Protein 8PRU (pdb70)

Organism: Thermus thermophilus (strain ATCC BAA-163 / DSM 7039 / HB27) (NCBI:txid262724)

Foldseek 3Di:
DDWFFLVNADLVLFQVWEEEEEDQDPVSVLLQLLLVVLPHHYEYADDPPDPSQVVCVVSVHHYDHQQVSQLRGLEYEYDDPLLCPLVCCVPRNQVRHDQLGEYEYQALLCVVLVSDDHDLRYWYKYWHWPVTAIEIETPHDNPVCSPSSRRSSCVSSPRRHNIYHYDYNLVRHLVVQLCCCQPDPNVLVVLLVVQLVVQVVVPHDSLVSCVVRPVCVCVQVVQCVVPNPVRSLVPDDVVVNVCCVPCVCVSPPDPVSVVVSVVVSCCSNVSNVVVVVNVCVVVPNPVVVVVVVVVCPPVNNVSVVVVVVVD/DDWFFLVNADLVLFQVWEEEEEDQDPVSVLLQVLLVVLPHHYEYADDPPDPSQVVCVVVVHHYDHQQVSQLRGLEYEYDDPLLVPLVCCVPRNQVRHDQLGEYEYQALLCVVLVSDDHDLRYWYKYWHWPCGAIEIETPHDNPVCSPSSRRSSCVSSPRRHNIYHYDYNLVRHLVVQLCCCQPDPNVLVVLLVVQLVVCVVVPHDSLVSCVVRPVCVVVQVVQCVVPNPVRSLVPDDPVVNVCCVPCVCVSPPDPVSVVVSVVVSVCSNVSNVVVVVNVCVVVPNVVVVVVVVVVCPDVNNVSVVVVVVVD/DDWFFLVNADLVLFQVWEEEEEDQDPVSVLLQVLLVVLPHHYEYADDPPDPSQVVCVVVVGHYDHQQVSQLRGLEYEYDDPLLCPLVCCVPRNQVRHDQLGEYEYQALLCPVLVSDDHDLRYWYKYWHWPCGAIEIETPHDNPVCSPSSRRSSCVSSPRRHNIYHYDYNLVRHLVVQLCCCQPDPNVLVVLLVVQLCVCVVVPHDSLVSCVVRPVCVVVQVVQCVVPNPVRSLVPDDVVVNVCCVPCVCVSPPDPVSVVVSVVVSCCSNVSNVVVVVNVCVVVPNVVVVVVVVVVCPPVNNVSVVVVVVVD/DDWFFLVNADLVLFQVWEEEEEDQDPVSVLLQVLLVVLPHHYEYADDPPDPSQVVCVVVVGHYDHQQVSQLRGLEYEYDDPLLCPLVCCVPRNQVRHDQLGEYEYQALLCPVLVSDPHDLRYWYKYWHWPCTAIEIETPHDNPVCSPSSRRSSCVSSPRRHNIYHYDYNLVRHLVVQLCCCQPDPNVLVVLLVVQLVVCVVVPHDSLVSCVVRPVCVCVQVVQCVVPNPVRSLVPDDVVVNVCCVPCVCVSPPDPVSVVVSVVVSCCSNVSVVVVVVNVCVVVPNVVVVVVVVVVCPPVNNVSVVVVVVVD/DDWFFLVNADLVLFQVWEEEEEDQDPCSVLLQVLLVVLPHHYEYADDPPDPSQVVCVVVVHHYDHQQVSQLRGLEYEYDDDLLCPLVCCVPRNQVRHDFLGEYEYQALLCVVLVSDDHDLRYWYKYWHWPCTAIEIETPHDNPVCSPSSRRSSCVSSPRRHNIYHYDYNLVRHLVVQLCCCQPDPNVLVVLLVVQLVVQVVVPHDSLVSCVVRPVCVCVQVVQCVVPNPVRSLVPDDVVVNVCCVPCVCVSPPDPVSVVVSVVVSVCSNVSNVVVVVNVCVVVPNVVVVVVVVVVCPPVNVVSVVVVVVVD/DDWFFLVNADLVLFQVWEEEEEDQDPCSVLLQVLLVVLPHHYEYADDPPDPSQVVCVVVVHHYDHQQVSQLRGLEYEYDDPLLCPLVCCVPRNQVRHDQLGEYEYQALLCPVLVSDDHDLRYWYKYWHWPCTAIEIETPHDNPVCSPSSRRSSCVSSPRRHNIYHYDYNLVRHLVVQLCCCQPDPNVLVVLLVVQLVVQVVVPHDSLVSCVVRPVCVVVQVVQCVVPNPVRSLVPDDVVVNVCCVPCVCVSPPDPVSVVVSVVVSCCSNVSNVVVVVNVCVVVPNVVVVVVVVVVCPPVNNVSVVVVVVVD

Secondary structure (DSSP, 8-state):
--EE-GGG--THHHHTSEEEEE--SHHHHHHHHHHHHTT-EEEEE--TT-HHHHHHHHTT-EEE-HHHHHHT-SEEEE-S-HHHHHHHIIIIITTTS-TT-EEEES--HHHHTTSS---TTSEEEEEEE----EEEEEEE-SSS-HHHHHHHHHHHTT-STT-EEE--HHHHHHHHHHHIIIIITHHHHHHHHHHHHHHHHTT--HHHHHIIIIITHHHHHHHHHHHHHHHHHHHS-HHHHHHHHHHHHHHS-HHHHHHHHHHHHHHHHTSHHHHHHHHHHHTT-HHHHHHHHHHHTSHHHHHHHHHHHH-/--EE-GGG--THHHHTSEEEEE--SHHHHHHHHHHHHTT-EEEEE--TT-HHHHHHHHTT-EEE-HHHHHHT-SEEEE-S-HHHHHHHIIIIITTTSPTT-EEEES--HHHHTTSS---TTSEEEEEEE----EEEEEEE-SSS-HHHHHHHHHHHTT-STT-EEE--HHHHHHHHHHHIIIIITHHHHHHHHHHHHHHHHTT--HHHHHIIIIITHHHHHHHHHHHHHHHHHHHS-HHHHHHHHHHHHHHS-HHHHHHHHHHHHHHHHTSHHHHHHHHHHHTT-HHHHHHHHHHHTSHHHHHHHHHHHH-/--EE-GGG--THHHHTSEEEEE--SHHHHHHHHHHHHTT-EEEEE--TT-HHHHHHHHTT-EEE-HHHHHHT-SEEEE-S-HHHHHHHIIIIITTTSPTT-EEEES--HHHHTTSS---TTSEEEEEEE----EEEEEEE-SSS-HHHHHHHHHHHTT-STT-EEE--HHHHHHHHHHHIIIIITHHHHHHHHHHHHHHHHTT--HHHHHIIIIITHHHHHHHHHHHHHHHHHHHS-HHHHHHHHHHHHHHS-HHHHHHHHHHHHHHHHTSHHHHHHHHHHHTT-HHHHHHHHHHHTSHHHHHHHHHHHH-/--EE-GGG--THHHHTSEEEEE--SHHHHHHHHHHHHTT-EEEEE--TT-HHHHHHHHTT--EE-HHHHHHT-SEEEE-S-HHHHHHHIIIIITTTS-TT-EEEES--HHHHTTSS---TTSEEEEEEE----EEEEEEE-SSS-HHHHHHHHHHHTT-STT-EEE--HHHHHHHHHHHIIIIITHHHHHHHHHHHHHHHHTT--HHHHHIIIIITHHHHHHHHHHHHHHHHHHHS-HHHHHHHHHHHHHHS-HHHHHHHHHHHHHHHHTSHHHHHHHHHHTTT-HHHHHHHHHHHTSHHHHHHHHHHHH-/--EE-GGG--THHHHTSEEEEE--SHHHHHHHHHHHHTT-EEEEE--TT-HHHHHHHHTT-EEE-HHHHHHT-SEEEE-S-HHHHHHHIIIIITTTSPTT-EEEES--HHHHTTS----TTSEEEEEEE----EEEEEEE-SSS-HHHHHHHHHHHTT-STT-EEE--HHHHHHHHHHHIIIIITHHHHHHHHHHHHHHHHTT--HHHHHIIIIITHHHHHHHHHHHHHHHHHHHS-HHHHHHHHHHHHHHS-HHHHHHHHHHHHHHHHTSHHHHHHHHHHHTT-HHHHHHHHHHHTSHHHHHHHHHHHH-/--EE-GGG--THHHHTSEEEEE--SHHHHHHHHHHHHTT-EEEEE--TT-HHHHHHHHTT-EEE-HHHHHHT-SEEEE-S-HHHHHHHIIIIITTTSPTT-EEEES--HHHHTTS----TTSEEEEEEE----EEEEEEE-SSS-HHHHHHHHHHHTT-STT-EEE--HHHHHHHHHHHIIIIITHHHHHHHHHHHHHHHHTT--HHHHHIIIIITHHHHHHHHHHHHHHHHHHHS-HHHHHHHHHHHHHHS-HHHHHHHHHHHHHHHHTSHHHHHHHHHHHTT-HHHHHHHHHHHTSHHHHHHHHHHHH-

Sequence (1866 aa):
MKIYYEHDADLGFILGKKVAVLGFGSQGHAHALNLKDSGVDVRVGLRKGSRSWEKAEAAGLRVLPVAEAVREADVVMVLLPDEKQAQVYREEVEPNLKEGGALAFAHGFNVHFGQIKPRKDLDVWMVAPKGVPALVAVHQDASGSAFPTALAYAKAIGAARAGVIATTFKDETETDLFGEQAVLCGGLTRLIRAGFETLVEAGYPPEMAYFETVHEVKLIVDLIYEAGLKGMRYSISNTAEYGDYTRGDLAVPLEETKRRMREILRQIQSGEFAREWMLENQVGSPVLEANRKRWAAHPIEEVGSRLRAMMMKIYYEHDADLGFILGKKVAVLGFGSQGHAHALNLKDSGVDVRVGLRKGSRSWEKAEAAGLRVLPVAEAVREADVVMVLLPDEKQAQVYREEVEPNLKEGGALAFAHGFNVHFGQIKPRKDLDVWMVAPKGVPALVAVHQDASGSAFPTALAYAKAIGAARAGVIATTFKDETETDLFGEQAVLCGGLTRLIRAGFETLVEAGYPPEMAYFETVHEVKLIVDLIYEAGLKGMRYSISNTAEYGDYTRGDLAVPLEETKRRMREILRQIQSGEFAREWMLENQVGSPVLEANRKRWAAHPIEEVGSRLRAMMMKIYYEHDADLGFILGKKVAVLGFGSQGHAHALNLKDSGVDVRVGLRKGSRSWEKAEAAGLRVLPVAEAVREADVVMVLLPDEKQAQVYREEVEPNLKEGGALAFAHGFNVHFGQIKPRKDLDVWMVAPKGVPALVAVHQDASGSAFPTALAYAKAIGAARAGVIATTFKDETETDLFGEQAVLCGGLTRLIRAGFETLVEAGYPPEMAYFETVHEVKLIVDLIYEAGLKGMRYSISNTAEYGDYTRGDLAVPLEETKRRMREILRQIQSGEFAREWMLENQVGSPVLEANRKRWAAHPIEEVGSRLRAMMMKIYYEHDADLGFILGKKVAVLGFGSQGHAHALNLKDSGVDVRVGLRKGSRSWEKAEAAGLRVLPVAEAVREADVVMVLLPDEKQAQVYREEVEPNLKEGGALAFAHGFNVHFGQIKPRKDLDVWMVAPKGVPALVAVHQDASGSAFPTALAYAKAIGAARAGVIATTFKDETETDLFGEQAVLCGGLTRLIRAGFETLVEAGYPPEMAYFETVHEVKLIVDLIYEAGLKGMRYSISNTAEYGDYTRGDLAVPLEETKRRMREILRQIQSGEFAREWMLENQVGSPVLEANRKRWAAHPIEEVGSRLRAMMMKIYYEHDADLGFILGKKVAVLGFGSQGHAHALNLKDSGVDVRVGLRKGSRSWEKAEAAGLRVLPVAEAVREADVVMVLLPDEKQAQVYREEVEPNLKEGGALAFAHGFNVHFGQIKPRKDLDVWMVAPKGVPALVAVHQDASGSAFPTALAYAKAIGAARAGVIATTFKDETETDLFGEQAVLCGGLTRLIRAGFETLVEAGYPPEMAYFETVHEVKLIVDLIYEAGLKGMRYSISNTAEYGDYTRGDLAVPLEETKRRMREILRQIQSGEFAREWMLENQVGSPVLEANRKRWAAHPIEEVGSRLRAMMMKIYYEHDADLGFILGKKVAVLGFGSQGHAHALNLKDSGVDVRVGLRKGSRSWEKAEAAGLRVLPVAEAVREADVVMVLLPDEKQAQVYREEVEPNLKEGGALAFAHGFNVHFGQIKPRKDLDVWMVAPKGVPALVAVHQDASGSAFPTALAYAKAIGAARAGVIATTFKDETETDLFGEQAVLCGGLTRLIRAGFETLVEAGYPPEMAYFETVHEVKLIVDLIYEAGLKGMRYSISNTAEYGDYTRGDLAVPLEETKRRMREILRQIQSGEFAREWMLENQVGSPVLEANRKRWAAHPIEEVGSRLRAMM

Radius of gyration: 43.8 Å; Cα contacts (8 Å, |Δi|>4): 3539; chains: 6; bounding box: 91×119×128 Å

Nearest PDB structures (foldseek):
  8pru-assembly1_A  TM=1.002E+00  e=5.411E-61  Thermus
  8pve-assembly1_A  TM=1.001E+00  e=4.159E-57  Thermus thermophilus
  4kqw-assembly1_B  TM=9.380E-01  e=1.451E-41  Slackia exigua ATCC 700122
  7ke2-assembly1_B  TM=9.635E-01  e=1.840E-40  Staphylococcus aureus
  4xeh-assembly1_A  TM=9.741E-01  e=2.091E-38  Ignisphaera aggregans DSM 17230

InterPro domains:
  IPR000506 Ketol-acid reductoisomerase, C-terminal [PF01450] (183-326)
  IPR000506 Ketol-acid reductoisomerase, C-terminal [PS51851] (182-328)
  IPR008927 6-phosphogluconate dehydrogenase-like, C-terminal domain superfamily [SSF48179] (183-330)
  IPR013023 Ketol-acid reductoisomerase [MF_00435] (1-329)
  IPR013023 Ketol-acid reductoisomerase [PTHR21371] (13-329)
  IPR013023 Ketol-acid reductoisomerase [TIGR00465] (16-328)
  IPR013116 Ketol-acid reductoisomerase, N-terminal [PF07991] (14-177)
  IPR013116 Ketol-acid reductoisomerase, N-terminal [PS51850] (1-181)
  IPR014359 Ketol-acid reductoisomerase, prokaryotic [PIRSF000116] (11-329)
  IPR036291 NAD(P)-binding domain superfamily [SSF51735] (1-182)

Solvent-accessible surface area: 79971 Å² total; per-residue (Å²): 186,122,77,39,100,58,157,65,8,84,51,55,75,0,76,72,63,88,0,0,0,1,6,18,49,99,84,0,73,48,6,0,49,59,0,103,130,47,53,6,69,12,4,0,1,8,137,153,79,5,160,25,45,112,140,0,94,90,45,43,11,123,15,28,31,20,28,72,0,0,129,55,0,39,2,0,0,5,18,40,67,31,74,116,7,20,97,23,11,135,105,55,0,65,88,28,8,82,143,44,4,8,0,0,0,10,41,0,1,1,11,42,7,15,29,3,126,15,48,179,34,0,8,0,0,0,0,6,39,146,102,84,47,0,31,1,2,50,82,41,71,53,69,60,32,0,62,41,4,0,10,0,0,0,50,1,15,26,5,0,170,42,1,1,40,34,36,69,7,98,71,10,0,10,90,46,10,51,15,63,50,6,79,116,73,21,27,72,55,118,95,31,63,57,25,6,55,88,52,53,142,69,66,125,62,49,56,114,0,17,63,115,23,34,75,60,42,138,104,61,72,57,48,57,190,138,59,33,101,179,14,13,56,189,67,32,69,120,116,47,37,142,28,44,113,61,150,35,94,151,75,67,62,108,111,79,27,92,131,134,46,128,73,51,59,103,67,0,82,16,0,54,52,0,33,86,54,19,14,7,48,72,10,27,15,4,26,70,56,23,47,137,138,129,62,71,83,29,85,18,80,102,9,0,58,110,6,127,84,145,110,98,128,56,40,76,58,160,68,9,84,51,54,74,0,78,71,65,90,0,0,0,0,4,16,47,97,88,1,73,48,6,0,50,60,0,102,128,46,53,6,69,12,4,0,1,11,176,149,68,3,173,35,34,117,143,0,92,90,45,46,11,119,16,28,32,22,25,72,0,0,129,54,0,40,2,0,0,6,21,45,70,13,34,116,7,19,104,31,11,133,109,56,1,66,88,27,8,81,142,44,4,8,0,0,1,10,39,0,0,1,10,36,8,17,26,3,131,17,44,178,33,0,8,0,0,0,0,6,44,54,81,86,3,0,5,1,3,50,92,44,70,52,69,61,32,0,62,40,6,0,10,0,0,0,50,2,15,32,6,0,177,11,0,2,1,34,24,69,8,94,27,9,0,3,1,27,0,0,0,18,0,0,1,8,1,0,0,2,0,6,0,0,16,0,0,6,27,3,0,55,112,46,68,11,33,47,11,2,0,5,1,6,0,3,16,20,2,44,85,13,4,25,48,3,76,110,42,2,4,132,14,0,5,187,69,28,66,54,4,4,3,0,0,0,10,44,12,0,62,47,1,4,29,49,112,52,4,12,131,42,0,110,57,0,9,107,31,0,63,18,0,51,0,0,35,47,1,14,14,0,46,75,9,29,15,3,2,7,52,20,20,82,128,137,11,33,81,29,86,2,14,101,9,0,59,101,1,50,82,33,57,189,127,78,40,99,64,158,69,9,83,52,55,76,0,81,71,63,92,0,0,0,0,5,19,50,97,86,0,78,47,6,0,52,57,0,98,130,45,54,6,69,14,7,0,2,11,156,153,67,3,162,33,36,114,143,0,93,91,44,46,13,121,16,26,30,21,27,73,0,0,130,55,0,40,2,0,0,6,19,44,68,30,67,110,8,20,104,30,11,131,106,56,0,66,90,28,8,80,140,46,4,8,1,0,1,10,42,0,0,1,10,49,7,15,26,3,123,20,40,176,31,0,8,0,0,0,0,6,47,143,99,83,46,0,32,1,2,51,86,44,70,54,70,61,33,0,60,40,6,0,9,0,0,0,52,2,16,18,5,1,164,40,0,1,39,34,36,69,8,98,71,11,0,10,90,46,9,49,15,63,50,6,77,118,72,20,28,70,56,118,95,31,64,56,25,5,54,87,52,54,140,70,67,123,64,50,56,115,0,17,65,114,24,33,76,59,43,136,104,63,73,55,48,58,193,135,58,34,102,182,13,14,56,193,70,33,68,120,117,45,36,106,27,45,111,62,147,31,96,149,75,64,63,108,114,76,27,95,133,134,48,132,72,50,58,95,67,0,80,19,0,53,49,0,34,114,54,15,33,25,45,96,110,63,15,70,94,70,65,64,62,138,147,131,64,72,81,29,86,17,79,104,10,0,60,109,5,123,84,143,108,96,128,60,40,76,60,156,69,8,85,50,54,77,0,79,72,63,93,0,0,0,1,4,10,49,96,105,0,53,46,7,0,50,59,0,102,129,45,54,6,69,13,6,0,1,11,148,153,65,2,170,28,33,104,111,0,93,90,45,47,11,119,15,28,30,20,26,74,0,0,130,56,0,39,2,0,0,6,18,42,63,14,38,102,7,18,104,29,10,133,108,54,1,65,89,28,8,83,142,43,5,7,0,0,0,12,40,0,0,1,11,49,6,17,24,2,126,23,40,178,31,0,7,0,0,0,0,6,53,54,84,84,3,1,3,1,3,51,84,43,71,54,67,59,33,0,61,41,4,0,10,0,0,0,50,2,16,42,6,1,184,10,0,1,1,35,24,71,7,94,28,8,0,2,1,26,0,0,0,20,0,0,1,10,1,0,0,3,0,5,0,0,21,0,0,6,28,5,0,53,111,45,65,10,31,48,10,1,0,6,1,4,0,3,16,20,2,48,90,14,3,25,46,2,78,115,42,1,4,123,9,0,6,180,70,25,63,51,4,5,3,5,0,0,11,44,14,0,62,46,2,6,29,50,111,53,5,12,128,43,0,110,56,0,8,102,30,0,57,16,0,51,0,0,38,47,0,15,11,0,46,77,10,28,16,3,3,8,58,22,14,85,124,131,11,39,82,27,85,3,13,102,8,0,57,102,2,54,84,32,57,110,124,46,38,74,67,158,68,8,84,52,52,74,0,79,72,65,93,0,0,0,1,6,14,49,97,87,1,63,47,6,0,52,60,0,97,130,47,54,6,69,12,6,0,2,12,161,149,70,2,166,31,32,114,134,0,92,89,45,46,13,118,15,27,30,22,28,73,0,0,129,57,0,38,2,0,0,6,18,44,72,12,32,116,7,22,101,23,10,132,106,54,1,65,89,28,8,81,142,45,4,8,0,0,0,11,38,0,0,1,10,53,31,24,62,3,160,19,54,183,32,0,8,0,0,0,0,5,45,46,68,83,2,1,4,0,2,50,93,41,70,54,68,60,32,0,62,40,5,0,9,0,0,0,50,1,15,35,5,0,165,7,0,1,0,34,25,70,8,97,29,8,0,2,1,27,0,0,0,19,0,0,2,10,2,0,0,2,0,6,0,0,22,1,0,5,27,4,0,54,112,42,66,10,31,50,15,2,0,5,3,5,0,4,18,20,2,44,93,14,3,32,48,2,76,120,41,1,4,123,13,0,6,190,69,26,66,54,4,4,3,1,0,0,11,45,12,0,60,48,2,6,29,47,112,52,5,14,127,40,0,112,56,0,8,105,31,0,75,64,22,58,0,5,118,63,0,30,98,13,47,140,110,63,16,68,65,7,64,63,28,83,145,133,13,52,82,30,85,2,18,102,9,0,58,109,4,54,83,37,60,91,128,43,40,72,67,158,70,9,84,50,52,77,0,76,70,63,90,0,0,0,1,6,18,50,96,104,0,76,47,7,0,49,59,0,97,128,45,53,6,69,11,4,0,1,11,154,151,76,10,149,18,34,117,143,0,92,92,44,46,10,119,14,25,31,21,26,71,0,0,128,52,0,40,2,0,0,7,17,40,65,13,43,99,7,20,102,26,11,134,110,56,1,65,91,27,8,82,142,44,4,8,0,0,0,14,38,0,0,1,10,55,33,26,63,3,161,20,39,178,32,0,8,0,0,0,0,4,50,52,81,83,2,0,4,1,3,50,94,45,70,52,68,61,31,0,61,39,5,0,9,0,0,0,50,1,16,17,6,0,162,9,0,1,1,32,24,70,8,95,28,8,0,3,1,25,0,0,0,19,0,0,2,8,2,0,0,3,0,5,0,1,19,1,0,5,29,4,0,53,112,46,68,10,31,48,15,2,0,5,2,8,0,5,20,22,3,46,90,14,3,32,47,2,72,122,44,1,4,121,14,0,5,190,70,25,65,53,4,4,3,0,0,0,10,42,13,0,58,50,1,4,28,45,112,50,4,12,127,46,0,111,57,0,8,103,30,0,78,62,24,61,0,4,150,46,0,30,62,0,46,114,9,27,16,3,2,6,54,22,18,82,134,141,16,44,82,30,86,2,16,101,9,0,58,110,4,53,83,38,58

B-factor: mean 48.06, std 22.83, range [14.17, 149.17]

Structure (mmCIF, N/CA/C/O backbone):
data_8PRU
#
_entry.id   8PRU
#
_cell.length_a   136.030
_cell.length_b   142.720
_cell.length_c   126.130
_cell.angle_alpha   90.000
_cell.angle_beta   90.000
_cell.angle_gamma   90.000
#
_symmetry.space_group_name_H-M   'P 21 21 2'
#
loop_
_entity.id
_entity.type
_entity.pdbx_description
1 polymer 'Ketol-acid reductoisomerase (NADP(+))'
2 non-polymer 'MAGNESIUM ION'
3 non-polymer 'SULFATE ION'
4 water water
#
loop_
_atom_site.group_PDB
_atom_site.id
_atom_site.type_symbol
_atom_site.label_atom_id
_atom_site.label_alt_id
_atom_site.label_comp_id
_atom_site.label_asym_id
_atom_site.label_entity_id
_atom_site.label_seq_id
_atom_site.pdbx_PDB_ins_code
_atom_site.Cartn_x
_atom_site.Cartn_y
_atom_site.Cartn_z
_atom_site.occupancy
_atom_site.B_iso_or_equiv
_atom_site.auth_seq_id
_atom_site.auth_comp_id
_atom_site.auth_asym_id
_atom_site.auth_atom_id
_atom_site.pdbx_PDB_model_num
ATOM 1 N N . MET A 1 5 ? 18.573 -19.874 70.701 1.000 58.659 1 MET A N 1
ATOM 2 C CA . MET A 1 5 ? 19.345 -18.644 71.043 1.000 66.750 1 MET A CA 1
ATOM 3 C C . MET A 1 5 ? 19.732 -18.663 72.520 1.000 71.316 1 MET A C 1
ATOM 4 O O . MET A 1 5 ? 18.974 -19.138 73.364 1.000 85.627 1 MET A O 1
ATOM 18 N N . LYS A 1 6 ? 20.905 -18.095 72.821 1.000 72.769 2 LYS A N 1
ATOM 19 C CA . LYS A 1 6 ? 21.625 -18.363 74.052 1.000 79.428 2 LYS A CA 1
ATOM 20 C C . LYS A 1 6 ? 21.266 -17.342 75.137 1.000 65.679 2 LYS A C 1
ATOM 21 O O . LYS A 1 6 ? 21.484 -16.146 74.969 1.000 66.185 2 LYS A O 1
ATOM 40 N N . ILE A 1 7 ? 20.776 -17.855 76.278 1.000 66.268 3 ILE A N 1
ATOM 41 C CA . ILE A 1 7 ? 20.262 -17.057 77.380 1.000 64.218 3 ILE A CA 1
ATOM 42 C C . ILE A 1 7 ? 21.109 -17.307 78.632 1.000 60.339 3 ILE A C 1
ATOM 43 O O . ILE A 1 7 ? 21.491 -18.434 78.918 1.000 69.751 3 ILE A O 1
ATOM 59 N N . TYR A 1 8 ? 21.387 -16.234 79.383 1.000 53.040 4 TYR A N 1
ATOM 60 C CA . TYR A 1 8 ? 22.208 -16.275 80.585 1.000 48.942 4 TYR A CA 1
ATOM 61 C C . TYR A 1 8 ? 21.388 -15.712 81.739 1.000 50.325 4 TYR A C 1
ATOM 62 O O . TYR A 1 8 ? 20.522 -14.864 81.531 1.000 57.486 4 TYR A O 1
ATOM 80 N N . TYR A 1 9 ? 21.664 -16.217 82.943 1.000 48.507 5 TYR A N 1
ATOM 81 C CA . TYR A 1 9 ? 20.917 -15.834 84.129 1.000 45.790 5 TYR A CA 1
ATOM 82 C C . TYR A 1 9 ? 21.902 -15.379 85.198 1.000 43.471 5 TYR A C 1
ATOM 83 O O . TYR A 1 9 ? 23.110 -15.301 84.946 1.000 50.440 5 TYR A O 1
ATOM 101 N N . GLU A 1 10 ? 21.375 -15.052 86.378 1.000 49.742 6 GLU A N 1
ATOM 102 C CA . GLU A 1 10 ? 22.179 -14.516 87.465 1.000 54.406 6 GLU A CA 1
ATOM 103 C C . GLU A 1 10 ? 23.314 -15.465 87.833 1.000 55.071 6 GLU A C 1
ATOM 104 O O . GLU A 1 10 ? 24.437 -15.022 88.064 1.000 56.885 6 GLU A O 1
ATOM 116 N N . HIS A 1 11 ? 23.024 -16.768 87.872 1.000 60.482 7 HIS A N 1
ATOM 117 C CA . HIS A 1 11 ? 24.013 -17.755 88.292 1.000 64.185 7 HIS A CA 1
ATOM 118 C C . HIS A 1 11 ? 25.107 -17.914 87.233 1.000 62.042 7 HIS A C 1
ATOM 119 O O . HIS A 1 11 ? 26.175 -18.431 87.535 1.000 55.375 7 HIS A O 1
ATOM 134 N N . ASP A 1 12 ? 24.840 -17.482 85.989 1.000 56.903 8 ASP A N 1
ATOM 135 C CA . ASP A 1 12 ? 25.825 -17.566 84.926 1.000 54.228 8 ASP A CA 1
ATOM 136 C C . ASP A 1 12 ? 26.798 -16.395 85.000 1.000 54.840 8 ASP A C 1
ATOM 137 O O . ASP A 1 12 ? 27.852 -16.426 84.373 1.000 53.315 8 ASP A O 1
ATOM 146 N N . ALA A 1 13 ? 26.445 -15.355 85.756 1.000 60.401 9 ALA A N 1
ATOM 147 C CA . ALA A 1 13 ? 27.284 -14.171 85.818 1.000 68.009 9 ALA A CA 1
ATOM 148 C C . ALA A 1 13 ? 28.020 -14.112 87.151 1.000 62.655 9 ALA A C 1
ATOM 149 O O . ALA A 1 13 ? 27.445 -14.409 88.191 1.000 68.562 9 ALA A O 1
ATOM 156 N N . ASP A 1 14 ? 29.274 -13.661 87.093 1.000 55.180 10 ASP A N 1
ATOM 157 C CA . ASP A 1 14 ? 30.169 -13.644 88.231 1.000 57.811 10 ASP A CA 1
ATOM 158 C C . ASP A 1 14 ? 30.583 -12.202 88.544 1.000 57.746 10 ASP A C 1
ATOM 159 O O . ASP A 1 14 ? 31.518 -11.670 87.941 1.000 53.683 10 ASP A O 1
ATOM 168 N N . LEU A 1 15 ? 29.939 -11.622 89.572 1.000 53.567 11 LEU A N 1
ATOM 169 C CA . LEU A 1 15 ? 30.133 -10.231 89.955 1.000 57.333 11 LEU A CA 1
ATOM 170 C C . LEU A 1 15 ? 31.586 -9.884 90.273 1.000 53.399 11 LEU A C 1
ATOM 171 O O . LEU A 1 15 ? 31.890 -8.707 90.439 1.000 60.412 11 LEU A O 1
ATOM 187 N N . GLY A 1 16 ? 32.478 -10.881 90.370 1.000 51.757 12 GLY A N 1
ATOM 188 C CA . GLY A 1 16 ? 33.895 -10.627 90.591 1.000 42.774 12 GLY A CA 1
ATOM 189 C C . GLY A 1 16 ? 34.559 -9.939 89.393 1.000 60.199 12 GLY A C 1
ATOM 190 O O . GLY A 1 16 ? 35.640 -9.370 89.491 1.000 59.467 12 GLY A O 1
ATOM 194 N N . PHE A 1 17 ? 33.918 -9.991 88.224 1.000 63.307 13 PHE A N 1
ATOM 195 C CA . PHE A 1 17 ? 34.506 -9.388 87.041 1.000 57.206 13 PHE A CA 1
ATOM 196 C C . PHE A 1 17 ? 34.213 -7.883 86.965 1.000 49.670 13 PHE A C 1
ATOM 197 O O . PHE A 1 17 ? 34.734 -7.211 86.084 1.000 47.771 13 PHE A O 1
ATOM 214 N N . ILE A 1 18 ? 33.389 -7.352 87.870 1.000 47.791 14 ILE A N 1
ATOM 215 C CA . ILE A 1 18 ? 33.054 -5.932 87.870 1.000 53.259 14 ILE A CA 1
ATOM 216 C C . ILE A 1 18 ? 33.385 -5.304 89.226 1.000 57.738 14 ILE A C 1
ATOM 217 O O . ILE A 1 18 ? 33.940 -4.203 89.273 1.000 49.124 14 ILE A O 1
ATOM 233 N N . LEU A 1 19 ? 33.078 -6.016 90.323 1.000 54.533 15 LEU A N 1
ATOM 234 C CA . LEU A 1 19 ? 33.188 -5.434 91.654 1.000 54.589 15 LEU A CA 1
ATOM 235 C C . LEU A 1 19 ? 34.589 -4.889 91.891 1.000 48.032 15 LEU A C 1
ATOM 236 O O . LEU A 1 19 ? 34.739 -3.955 92.656 1.000 52.897 15 LEU A O 1
ATOM 252 N N . GLY A 1 20 ? 35.591 -5.432 91.197 1.000 47.330 16 GLY A N 1
ATOM 253 C CA . GLY A 1 20 ? 36.966 -4.990 91.382 1.000 47.387 16 GLY A CA 1
ATOM 254 C C . GLY A 1 20 ? 37.330 -3.755 90.557 1.000 56.481 16 GLY A C 1
ATOM 255 O O . GLY A 1 20 ? 38.463 -3.307 90.605 1.000 57.281 16 GLY A O 1
ATOM 259 N N . LYS A 1 21 ? 36.377 -3.196 89.799 1.000 65.567 17 LYS A N 1
ATOM 260 C CA . LYS A 1 21 ? 36.703 -2.183 88.800 1.000 59.292 17 LYS A CA 1
ATOM 261 C C . LYS A 1 21 ? 35.933 -0.887 89.048 1.000 46.038 17 LYS A C 1
ATOM 262 O O . LYS A 1 21 ? 34.809 -0.880 89.555 1.000 44.693 17 LYS A O 1
ATOM 281 N N . LYS A 1 22 ? 36.591 0.213 88.672 1.000 53.124 18 LYS A N 1
ATOM 282 C CA . LYS A 1 22 ? 36.011 1.544 88.743 1.000 55.081 18 LYS A CA 1
ATOM 283 C C . LYS A 1 22 ? 35.277 1.883 87.443 1.000 45.701 18 LYS A C 1
ATOM 284 O O . LYS A 1 22 ? 35.880 1.899 86.377 1.000 42.657 18 LYS A O 1
ATOM 303 N N . VAL A 1 23 ? 33.992 2.225 87.582 1.000 52.424 19 VAL A N 1
ATOM 304 C CA . VAL A 1 23 ? 33.090 2.483 86.473 1.000 50.065 19 VAL A CA 1
ATOM 305 C C . VAL A 1 23 ? 32.791 3.975 86.407 1.000 50.642 19 VAL A C 1
ATOM 306 O O . VAL A 1 23 ? 32.354 4.547 87.404 1.000 49.964 19 VAL A O 1
ATOM 319 N N . ALA A 1 24 ? 33.004 4.564 85.221 1.000 48.307 20 ALA A N 1
ATOM 320 C CA . ALA A 1 24 ? 32.513 5.897 84.900 1.000 46.494 20 ALA A CA 1
ATOM 321 C C . ALA A 1 24 ? 31.256 5.798 84.033 1.000 43.954 20 ALA A C 1
ATOM 322 O O . ALA A 1 24 ? 31.292 5.240 82.941 1.000 41.984 20 ALA A O 1
ATOM 329 N N . VAL A 1 25 ? 30.141 6.329 84.546 1.000 43.773 21 VAL A N 1
ATOM 330 C CA . VAL A 1 25 ? 28.918 6.484 83.779 1.000 48.214 21 VAL A CA 1
ATOM 331 C C . VAL A 1 25 ? 28.863 7.912 83.233 1.000 43.961 21 VAL A C 1
ATOM 332 O O . VAL A 1 25 ? 28.757 8.845 84.020 1.000 49.481 21 VAL A O 1
ATOM 345 N N . LEU A 1 26 ? 28.988 8.078 81.901 1.000 43.100 22 LEU A N 1
ATOM 346 C CA . LEU A 1 26 ? 28.843 9.385 81.279 1.000 40.235 22 LEU A CA 1
ATOM 347 C C . LEU A 1 26 ? 27.383 9.584 80.887 1.000 48.819 22 LEU A C 1
ATOM 348 O O . LEU A 1 26 ? 26.801 8.748 80.206 1.000 47.376 22 LEU A O 1
ATOM 364 N N . GLY A 1 27 ? 26.803 10.703 81.339 1.000 40.019 23 GLY A N 1
ATOM 365 C CA . GLY A 1 27 ? 25.406 11.026 81.130 1.000 41.727 23 GLY A CA 1
ATOM 366 C C . GLY A 1 27 ? 24.556 10.617 82.330 1.000 46.667 23 GLY A C 1
ATOM 367 O O . GLY A 1 27 ? 24.896 9.693 83.075 1.000 51.039 23 GLY A O 1
ATOM 371 N N . PHE A 1 28 ? 23.431 11.310 82.512 1.000 45.473 24 PHE A N 1
ATOM 372 C CA . PHE A 1 28 ? 22.574 11.062 83.657 1.000 49.539 24 PHE A CA 1
ATOM 373 C C . PHE A 1 28 ? 21.123 11.341 83.278 1.000 43.334 24 PHE A C 1
ATOM 374 O O . PHE A 1 28 ? 20.371 11.883 84.074 1.000 44.670 24 PHE A O 1
ATOM 391 N N . GLY A 1 29 ? 20.735 10.956 82.054 1.000 41.545 25 GLY A N 1
ATOM 392 C CA . GLY A 1 29 ? 19.342 10.723 81.703 1.000 43.843 25 GLY A CA 1
ATOM 393 C C . GLY A 1 29 ? 18.757 9.575 82.522 1.000 44.963 25 GLY A C 1
ATOM 394 O O . GLY A 1 29 ? 19.317 9.177 83.542 1.000 39.058 25 GLY A O 1
ATOM 398 N N . SER A 1 30 ? 17.634 9.019 82.065 1.000 51.945 26 SER A N 1
ATOM 399 C CA . SER A 1 30 ? 16.980 7.945 82.800 1.000 52.402 26 SER A CA 1
ATOM 400 C C . SER A 1 30 ? 17.876 6.712 82.844 1.000 49.511 26 SER A C 1
ATOM 401 O O . SER A 1 30 ? 17.911 6.017 83.852 1.000 52.052 26 SER A O 1
ATOM 409 N N . GLN A 1 31 ? 18.637 6.476 81.767 1.000 49.049 27 GLN A N 1
ATOM 410 C CA . GLN A 1 31 ? 19.510 5.321 81.700 1.000 45.490 27 GLN A CA 1
ATOM 411 C C . GLN A 1 31 ? 20.728 5.523 82.598 1.000 44.017 27 GLN A C 1
ATOM 412 O O . GLN A 1 31 ? 21.102 4.616 83.336 1.000 52.821 27 GLN A O 1
ATOM 426 N N . GLY A 1 32 ? 21.363 6.698 82.513 1.000 40.868 28 GLY A N 1
ATOM 427 C CA . GLY A 1 32 ? 22.521 6.998 83.329 1.000 43.443 28 GLY A CA 1
ATOM 428 C C . GLY A 1 32 ? 22.174 6.908 84.815 1.000 44.377 28 GLY A C 1
ATOM 429 O O . GLY A 1 32 ? 22.970 6.430 85.615 1.000 32.757 28 GLY A O 1
ATOM 433 N N . HIS A 1 33 ? 20.961 7.351 85.142 1.000 45.566 29 HIS A N 1
ATOM 434 C CA . HIS A 1 33 ? 20.443 7.364 86.496 1.000 56.184 29 HIS A CA 1
ATOM 435 C C . HIS A 1 33 ? 20.320 5.927 86.980 1.000 52.701 29 HIS A C 1
ATOM 436 O O . HIS A 1 33 ? 20.962 5.558 87.954 1.000 57.126 29 HIS A O 1
ATOM 451 N N . ALA A 1 34 ? 19.556 5.108 86.247 1.000 46.997 30 ALA A N 1
ATOM 452 C CA . ALA A 1 34 ? 19.286 3.744 86.658 1.000 45.987 30 ALA A CA 1
ATOM 453 C C . ALA A 1 34 ? 20.570 2.912 86.692 1.000 44.731 30 ALA A C 1
ATOM 454 O O . ALA A 1 34 ? 20.765 2.113 87.610 1.000 46.640 30 ALA A O 1
ATOM 461 N N . HIS A 1 35 ? 21.448 3.085 85.696 1.000 46.251 31 HIS A N 1
ATOM 462 C CA . HIS A 1 35 ? 22.697 2.336 85.688 1.000 46.089 31 HIS A CA 1
ATOM 463 C C . HIS A 1 35 ? 23.516 2.687 86.932 1.000 51.638 31 HIS A C 1
ATOM 464 O O . HIS A 1 35 ? 23.932 1.804 87.677 1.000 52.132 31 HIS A O 1
ATOM 479 N N . ALA A 1 36 ? 23.731 3.985 87.153 1.000 51.792 32 ALA A N 1
ATOM 480 C CA . ALA A 1 36 ? 24.649 4.435 88.191 1.000 58.593 32 ALA A CA 1
ATOM 481 C C . ALA A 1 36 ? 24.159 4.028 89.587 1.000 53.829 32 ALA A C 1
ATOM 482 O O . ALA A 1 36 ? 24.946 3.541 90.395 1.000 55.940 32 ALA A O 1
ATOM 489 N N . LEU A 1 37 ? 22.865 4.216 89.866 1.000 50.070 33 LEU A N 1
ATOM 490 C CA . LEU A 1 37 ? 22.307 3.928 91.178 1.000 58.427 33 LEU A CA 1
ATOM 491 C C . LEU A 1 37 ? 22.405 2.433 91.474 1.000 62.922 33 LEU A C 1
ATOM 492 O O . LEU A 1 37 ? 22.747 2.061 92.597 1.000 57.383 33 LEU A O 1
ATOM 508 N N . ASN A 1 38 ? 22.101 1.581 90.476 1.000 52.429 34 ASN A N 1
ATOM 509 C CA . ASN A 1 38 ? 22.103 0.143 90.704 1.000 49.659 34 ASN A CA 1
ATOM 510 C C . ASN A 1 38 ? 23.519 -0.392 90.844 1.000 47.871 34 ASN A C 1
ATOM 511 O O . ASN A 1 38 ? 23.733 -1.320 91.626 1.000 62.324 34 ASN A O 1
ATOM 522 N N . LEU A 1 39 ? 24.473 0.172 90.103 1.000 47.513 35 LEU A N 1
ATOM 523 C CA . LEU A 1 39 ? 25.869 -0.201 90.281 1.000 53.173 35 LEU A CA 1
ATOM 524 C C . LEU A 1 39 ? 26.296 0.030 91.733 1.000 62.657 35 LEU A C 1
ATOM 525 O O . LEU A 1 39 ? 26.946 -0.833 92.327 1.000 73.932 35 LEU A O 1
ATOM 541 N N . LYS A 1 40 ? 25.967 1.213 92.271 1.000 65.393 36 LYS A N 1
ATOM 542 C CA . LYS A 1 40 ? 26.376 1.572 93.617 1.000 72.297 36 LYS A CA 1
ATOM 543 C C . LYS A 1 40 ? 25.738 0.621 94.622 1.000 63.942 36 LYS A C 1
ATOM 544 O O . LYS A 1 40 ? 26.423 0.127 95.506 1.000 65.741 36 LYS A O 1
ATOM 563 N N . ASP A 1 41 ? 24.434 0.347 94.446 1.000 72.569 37 ASP A N 1
ATOM 564 C CA . ASP A 1 41 ? 23.669 -0.520 95.333 1.000 70.467 37 ASP A CA 1
ATOM 565 C C . ASP A 1 41 ? 24.197 -1.953 95.312 1.000 69.555 37 ASP A C 1
ATOM 566 O O . ASP A 1 41 ? 24.139 -2.628 96.337 1.000 82.854 37 ASP A O 1
ATOM 575 N N . SER A 1 42 ? 24.693 -2.406 94.153 1.000 66.978 38 SER A N 1
ATOM 576 C CA . SER A 1 42 ? 25.397 -3.674 94.039 1.000 59.706 38 SER A CA 1
ATOM 577 C C . SER A 1 42 ? 26.846 -3.542 94.499 1.000 58.053 38 SER A C 1
ATOM 578 O O . SER A 1 42 ? 27.624 -4.486 94.386 1.000 69.379 38 SER A O 1
ATOM 586 N N . GLY A 1 43 ? 27.219 -2.366 94.999 1.000 56.815 39 GLY A N 1
ATOM 587 C CA . GLY A 1 43 ? 28.501 -2.197 95.655 1.000 54.735 39 GLY A CA 1
ATOM 588 C C . GLY A 1 43 ? 29.661 -2.065 94.679 1.000 61.264 39 GLY A C 1
ATOM 589 O O . GLY A 1 43 ? 30.783 -2.450 95.005 1.000 59.581 39 GLY A O 1
ATOM 593 N N . VAL A 1 44 ? 29.394 -1.494 93.498 1.000 65.570 40 VAL A N 1
ATOM 594 C CA . VAL A 1 44 ? 30.446 -1.193 92.536 1.000 58.405 40 VAL A CA 1
ATOM 595 C C . VAL A 1 44 ? 30.917 0.239 92.774 1.000 48.715 40 VAL A C 1
ATOM 596 O O . VAL A 1 44 ? 30.115 1.128 93.060 1.000 46.065 40 VAL A O 1
ATOM 609 N N . ASP A 1 45 ? 32.223 0.449 92.609 1.000 52.287 41 ASP A N 1
ATOM 610 C CA . ASP A 1 45 ? 32.813 1.770 92.709 1.000 58.350 41 ASP A CA 1
ATOM 611 C C . ASP A 1 45 ? 32.494 2.566 91.439 1.000 63.965 41 ASP A C 1
ATOM 612 O O . ASP A 1 45 ? 33.098 2.322 90.390 1.000 58.552 41 ASP A O 1
ATOM 621 N N . VAL A 1 46 ? 31.594 3.558 91.568 1.000 69.958 42 VAL A N 1
ATOM 622 C CA . VAL A 1 46 ? 31.010 4.253 90.428 1.000 62.582 42 VAL A CA 1
ATOM 623 C C . VAL A 1 46 ? 31.138 5.768 90.601 1.000 61.862 42 VAL A C 1
ATOM 624 O O . VAL A 1 46 ? 30.906 6.295 91.680 1.000 66.986 42 VAL A O 1
ATOM 637 N N . ARG A 1 47 ? 31.496 6.464 89.511 1.000 65.408 43 ARG A N 1
ATOM 638 C CA . ARG A 1 47 ? 31.326 7.909 89.415 1.000 65.007 43 ARG A CA 1
ATOM 639 C C . ARG A 1 47 ? 30.600 8.275 88.112 1.000 66.029 43 ARG A C 1
ATOM 640 O O . ARG A 1 47 ? 30.632 7.522 87.132 1.000 46.929 43 ARG A O 1
ATOM 661 N N . VAL A 1 48 ? 29.967 9.459 88.124 1.000 56.182 44 VAL A N 1
ATOM 662 C CA . VAL A 1 48 ? 29.217 9.990 86.995 1.000 54.494 44 VAL A CA 1
ATOM 663 C C . VAL A 1 48 ? 29.983 11.181 86.422 1.000 49.183 44 VAL A C 1
ATOM 664 O O . VAL A 1 48 ? 30.264 12.124 87.144 1.000 55.393 44 VAL A O 1
ATOM 677 N N . GLY A 1 49 ? 30.304 11.126 85.122 1.000 45.967 45 GLY A N 1
ATOM 678 C CA . GLY A 1 49 ? 30.976 12.204 84.417 1.000 48.190 45 GLY A CA 1
ATOM 679 C C . GLY A 1 49 ? 29.958 13.123 83.745 1.000 48.461 45 GLY A C 1
ATOM 680 O O . GLY A 1 49 ? 29.181 12.689 82.895 1.000 52.384 45 GLY A O 1
ATOM 684 N N . LEU A 1 50 ? 29.976 14.402 84.129 1.000 48.571 46 LEU A N 1
ATOM 685 C CA . LEU A 1 50 ? 29.017 15.394 83.655 1.000 44.650 46 LEU A CA 1
ATOM 686 C C . LEU A 1 50 ? 29.753 16.709 83.444 1.000 47.217 46 LEU A C 1
ATOM 687 O O . LEU A 1 50 ? 30.892 16.852 83.880 1.000 52.637 46 LEU A O 1
ATOM 703 N N . ARG A 1 51 ? 29.134 17.636 82.707 1.000 42.186 47 ARG A N 1
ATOM 704 C CA . ARG A 1 51 ? 29.691 18.975 82.562 1.000 53.366 47 ARG A CA 1
ATOM 705 C C . ARG A 1 51 ? 29.286 19.788 83.795 1.000 42.123 47 ARG A C 1
ATOM 706 O O . ARG A 1 51 ? 28.178 19.657 84.337 1.000 35.337 47 ARG A O 1
ATOM 727 N N . LYS A 1 52 ? 30.241 20.597 84.284 1.000 48.359 48 LYS A N 1
ATOM 728 C CA . LYS A 1 52 ? 30.024 21.370 85.498 1.000 49.581 48 LYS A CA 1
ATOM 729 C C . LYS A 1 52 ? 28.842 22.315 85.263 1.000 42.141 48 LYS A C 1
ATOM 730 O O . LYS A 1 52 ? 28.647 22.821 84.148 1.000 33.621 48 LYS A O 1
ATOM 749 N N . GLY A 1 53 ? 28.046 22.493 86.319 1.000 34.358 49 GLY A N 1
ATOM 750 C CA . GLY A 1 53 ? 26.921 23.405 86.277 1.000 40.226 49 GLY A CA 1
ATOM 751 C C . GLY A 1 53 ? 25.780 22.894 85.394 1.000 37.362 49 GLY A C 1
ATOM 752 O O . GLY A 1 53 ? 25.010 23.709 84.926 1.000 39.041 49 GLY A O 1
ATOM 756 N N . SER A 1 54 ? 25.652 21.575 85.198 1.000 38.898 50 SER A N 1
ATOM 757 C CA . SER A 1 54 ? 24.538 21.070 84.397 1.000 39.913 50 SER A CA 1
ATOM 758 C C . SER A 1 54 ? 23.422 20.648 85.324 1.000 34.251 50 SER A C 1
ATOM 759 O O . SER A 1 54 ? 23.672 20.433 86.507 1.000 35.627 50 SER A O 1
ATOM 767 N N . ARG A 1 55 ? 22.196 20.550 84.792 1.000 40.832 51 ARG A N 1
ATOM 768 C CA . ARG A 1 55 ? 21.039 20.219 85.613 1.000 57.670 51 ARG A CA 1
ATOM 769 C C . ARG A 1 55 ? 21.210 18.805 86.164 1.000 64.790 51 ARG A C 1
ATOM 770 O O . ARG A 1 55 ? 20.862 18.496 87.311 1.000 80.417 51 ARG A O 1
ATOM 791 N N . SER A 1 56 ? 21.776 17.932 85.324 1.000 60.309 52 SER A N 1
ATOM 792 C CA . SER A 1 56 ? 21.967 16.544 85.702 1.000 70.075 52 SER A CA 1
ATOM 793 C C . SER A 1 56 ? 23.136 16.437 86.682 1.000 75.491 52 SER A C 1
ATOM 794 O O . SER A 1 56 ? 23.140 15.535 87.502 1.000 79.148 52 SER A O 1
ATOM 802 N N . TRP A 1 57 ? 24.092 17.375 86.660 1.000 75.891 53 TRP A N 1
ATOM 803 C CA . TRP A 1 57 ? 25.127 17.439 87.684 1.000 65.822 53 TRP A CA 1
ATOM 804 C C . TRP A 1 57 ? 24.511 17.546 89.086 1.000 62.179 53 TRP A C 1
ATOM 805 O O . TRP A 1 57 ? 24.859 16.777 89.996 1.000 55.331 53 TRP A O 1
ATOM 826 N N . GLU A 1 58 ? 23.630 18.520 89.280 1.000 70.005 54 GLU A N 1
ATOM 827 C CA . GLU A 1 58 ? 23.007 18.719 90.589 1.000 67.468 54 GLU A CA 1
ATOM 828 C C . GLU A 1 58 ? 22.172 17.503 90.974 1.000 73.197 54 GLU A C 1
ATOM 829 O O . GLU A 1 58 ? 22.109 17.129 92.146 1.000 85.100 54 GLU A O 1
ATOM 841 N N . LYS A 1 59 ? 21.510 16.917 89.973 1.000 75.882 55 LYS A N 1
ATOM 842 C CA . LYS A 1 59 ? 20.561 15.848 90.220 1.000 75.162 55 LYS A CA 1
ATOM 843 C C . LYS A 1 59 ? 21.296 14.582 90.681 1.000 62.848 55 LYS A C 1
ATOM 844 O O . LYS A 1 59 ? 20.788 13.823 91.503 1.000 56.739 55 LYS A O 1
ATOM 863 N N . ALA A 1 60 ? 22.506 14.387 90.157 1.000 60.815 56 ALA A N 1
ATOM 864 C CA . ALA A 1 60 ? 23.318 13.215 90.460 1.000 58.367 56 ALA A CA 1
ATOM 865 C C . ALA A 1 60 ? 23.849 13.308 91.887 1.000 63.662 56 ALA A C 1
ATOM 866 O O . ALA A 1 60 ? 23.758 12.326 92.640 1.000 52.504 56 ALA A O 1
ATOM 873 N N . GLU A 1 61 ? 24.386 14.486 92.241 1.000 57.334 57 GLU A N 1
ATOM 874 C CA . GLU A 1 61 ? 24.831 14.742 93.604 1.000 63.709 57 GLU A CA 1
ATOM 875 C C . GLU A 1 61 ? 23.684 14.511 94.580 1.000 49.488 57 GLU A C 1
ATOM 876 O O . GLU A 1 61 ? 23.864 13.828 95.585 1.000 50.282 57 GLU A O 1
ATOM 888 N N . ALA A 1 62 ? 22.496 15.028 94.243 1.000 52.440 58 ALA A N 1
ATOM 889 C CA . ALA A 1 62 ? 21.317 14.879 95.081 1.000 60.118 58 ALA A CA 1
ATOM 890 C C . ALA A 1 62 ? 21.003 13.406 95.348 1.000 73.961 58 ALA A C 1
ATOM 891 O O . ALA A 1 62 ? 20.536 13.063 96.436 1.000 78.511 58 ALA A O 1
ATOM 898 N N . ALA A 1 63 ? 21.247 12.534 94.358 1.000 75.424 59 ALA A N 1
ATOM 899 C CA . ALA A 1 63 ? 20.983 11.111 94.522 1.000 71.702 59 ALA A CA 1
ATOM 900 C C . ALA A 1 63 ? 22.112 10.428 95.297 1.000 60.941 59 ALA A C 1
ATOM 901 O O . ALA A 1 63 ? 22.038 9.231 95.565 1.000 61.228 59 ALA A O 1
ATOM 908 N N . GLY A 1 64 ? 23.166 11.182 95.635 1.000 63.304 60 GLY A N 1
ATOM 909 C CA . GLY A 1 64 ? 24.193 10.694 96.543 1.000 58.261 60 GLY A CA 1
ATOM 910 C C . GLY A 1 64 ? 25.335 9.996 95.812 1.000 58.307 60 GLY A C 1
ATOM 911 O O . GLY A 1 64 ? 26.068 9.228 96.413 1.000 49.913 60 GLY A O 1
ATOM 915 N N . LEU A 1 65 ? 25.506 10.305 94.523 1.000 60.929 61 LEU A N 1
ATOM 916 C CA . LEU A 1 65 ? 26.573 9.725 93.722 1.000 55.548 61 LEU A CA 1
ATOM 917 C C . LEU A 1 65 ? 27.735 10.710 93.646 1.000 54.983 61 LEU A C 1
ATOM 918 O O . LEU A 1 65 ? 27.562 11.913 93.799 1.000 67.973 61 LEU A O 1
ATOM 934 N N . ARG A 1 66 ? 28.921 10.167 93.392 1.000 48.104 62 ARG A N 1
ATOM 935 C CA . ARG A 1 66 ? 30.125 10.950 93.233 1.000 52.370 62 ARG A CA 1
ATOM 936 C C . ARG A 1 66 ? 30.231 11.445 91.786 1.000 63.229 62 ARG A C 1
ATOM 937 O O . ARG A 1 66 ? 30.123 10.662 90.843 1.000 78.222 62 ARG A O 1
ATOM 958 N N . VAL A 1 67 ? 30.472 12.750 91.626 1.000 60.980 63 VAL A N 1
ATOM 959 C CA . VAL A 1 67 ? 30.298 13.444 90.357 1.000 57.647 63 VAL A CA 1
ATOM 960 C C . VAL A 1 67 ? 31.592 14.180 90.030 1.000 60.539 63 VAL A C 1
ATOM 961 O O . VAL A 1 67 ? 32.180 14.787 90.910 1.000 71.546 63 VAL A O 1
ATOM 974 N N . LEU A 1 68 ? 32.037 14.094 88.778 1.000 58.578 64 LEU A N 1
ATOM 975 C CA . LEU A 1 68 ? 33.250 14.750 88.327 1.000 70.021 64 LEU A CA 1
ATOM 976 C C . LEU A 1 68 ? 33.040 15.243 86.904 1.000 71.489 64 LEU A C 1
ATOM 977 O O . LEU A 1 68 ? 32.161 14.741 86.207 1.000 62.805 64 LEU A O 1
ATOM 993 N N . PRO A 1 69 ? 33.873 16.185 86.409 1.000 69.233 65 PRO A N 1
ATOM 994 C CA . PRO A 1 69 ? 33.963 16.438 84.971 1.000 64.864 65 PRO A CA 1
ATOM 995 C C . PRO A 1 69 ? 34.246 15.139 84.231 1.000 59.749 65 PRO A C 1
ATOM 996 O O . PRO A 1 69 ? 34.735 14.173 84.819 1.000 78.269 65 PRO A O 1
ATOM 1007 N N . VAL A 1 70 ? 33.920 15.142 82.940 1.000 52.517 66 VAL A N 1
ATOM 1008 C CA . VAL A 1 70 ? 33.971 13.946 82.128 1.000 51.934 66 VAL A CA 1
ATOM 1009 C C . VAL A 1 70 ? 35.422 13.469 82.026 1.000 50.511 66 VAL A C 1
ATOM 1010 O O . VAL A 1 70 ? 35.687 12.283 82.179 1.000 62.809 66 VAL A O 1
ATOM 1023 N N . ALA A 1 71 ? 36.353 14.386 81.763 1.000 51.126 67 ALA A N 1
ATOM 1024 C CA . ALA A 1 71 ? 37.752 14.026 81.595 1.000 54.275 67 ALA A CA 1
ATOM 1025 C C . ALA A 1 71 ? 38.298 13.353 82.854 1.000 57.145 67 ALA A C 1
ATOM 1026 O O . ALA A 1 71 ? 39.033 12.368 82.756 1.000 65.140 67 ALA A O 1
ATOM 1033 N N . GLU A 1 72 ? 37.902 13.861 84.030 1.000 63.155 68 GLU A N 1
ATOM 1034 C CA . GLU A 1 72 ? 38.402 13.355 85.300 1.000 71.156 68 GLU A CA 1
ATOM 1035 C C . GLU A 1 72 ? 37.827 11.976 85.586 1.000 66.091 68 GLU A C 1
ATOM 1036 O O . GLU A 1 72 ? 38.568 11.059 85.936 1.000 67.530 68 GLU A O 1
ATOM 1048 N N . ALA A 1 73 ? 36.500 11.867 85.450 1.000 68.292 69 ALA A N 1
ATOM 1049 C CA . ALA A 1 73 ? 35.797 10.613 85.664 1.000 60.249 69 ALA A CA 1
ATOM 1050 C C . ALA A 1 73 ? 36.456 9.488 84.860 1.000 55.353 69 ALA A C 1
ATOM 1051 O O . ALA A 1 73 ? 36.597 8.376 85.358 1.000 56.911 69 ALA A O 1
ATOM 1058 N N . VAL A 1 74 ? 36.890 9.796 83.630 1.000 51.373 70 VAL A N 1
ATOM 1059 C CA . VAL A 1 74 ? 37.454 8.812 82.720 1.000 54.540 70 VAL A CA 1
ATOM 1060 C C . VAL A 1 74 ? 38.862 8.418 83.157 1.000 62.745 70 VAL A C 1
ATOM 1061 O O . VAL A 1 74 ? 39.228 7.250 83.058 1.000 58.754 70 VAL A O 1
ATOM 1074 N N . ARG A 1 75 ? 39.662 9.388 83.604 1.000 71.274 71 ARG A N 1
ATOM 1075 C CA . ARG A 1 75 ? 41.011 9.090 84.064 1.000 68.384 71 ARG A CA 1
ATOM 1076 C C . ARG A 1 75 ? 40.967 8.135 85.252 1.000 59.678 71 ARG A C 1
ATOM 1077 O O . ARG A 1 75 ? 41.827 7.262 85.356 1.000 65.452 71 ARG A O 1
ATOM 1098 N N . GLU A 1 76 ? 39.916 8.234 86.072 1.000 64.843 72 GLU A N 1
ATOM 1099 C CA . GLU A 1 76 ? 39.743 7.372 87.234 1.000 62.317 72 GLU A CA 1
ATOM 1100 C C . GLU A 1 76 ? 39.235 5.969 86.899 1.000 59.146 72 GLU A C 1
ATOM 1101 O O . GLU A 1 76 ? 39.242 5.111 87.776 1.000 58.733 72 GLU A O 1
ATOM 1113 N N . ALA A 1 77 ? 38.744 5.733 85.672 1.000 62.548 73 ALA A N 1
ATOM 1114 C CA . ALA A 1 77 ? 37.882 4.580 85.421 1.000 53.777 73 ALA A CA 1
ATOM 1115 C C . ALA A 1 77 ? 38.659 3.436 84.776 1.000 51.480 73 ALA A C 1
ATOM 1116 O O . ALA A 1 77 ? 39.621 3.656 84.048 1.000 55.215 73 ALA A O 1
ATOM 1123 N N . ASP A 1 78 ? 38.213 2.212 85.071 1.000 49.146 74 ASP A N 1
ATOM 1124 C CA . ASP A 1 78 ? 38.605 1.012 84.341 1.000 55.397 74 ASP A CA 1
ATOM 1125 C C . ASP A 1 78 ? 37.579 0.726 83.232 1.000 46.398 74 ASP A C 1
ATOM 1126 O O . ASP A 1 78 ? 37.931 0.173 82.199 1.000 53.491 74 ASP A O 1
ATOM 1135 N N . VAL A 1 79 ? 36.316 1.098 83.477 1.000 42.087 75 VAL A N 1
ATOM 1136 C CA . VAL A 1 79 ? 35.194 0.838 82.598 1.000 41.895 75 VAL A CA 1
ATOM 1137 C C . VAL A 1 79 ? 34.413 2.137 82.399 1.000 44.125 75 VAL A C 1
ATOM 1138 O O . VAL A 1 79 ? 33.961 2.708 83.381 1.000 45.552 75 VAL A O 1
ATOM 1151 N N . VAL A 1 80 ? 34.282 2.597 81.139 1.000 44.844 76 VAL A N 1
ATOM 1152 C CA . VAL A 1 80 ? 33.511 3.795 80.839 1.000 41.204 76 VAL A CA 1
ATOM 1153 C C . VAL A 1 80 ? 32.221 3.380 80.135 1.000 33.693 76 VAL A C 1
ATOM 1154 O O . VAL A 1 80 ? 32.276 2.892 79.016 1.000 35.121 76 VAL A O 1
ATOM 1167 N N . MET A 1 81 ? 31.075 3.595 80.785 1.000 34.318 77 MET A N 1
ATOM 1168 C CA . MET A 1 81 ? 29.772 3.335 80.197 1.000 33.504 77 MET A CA 1
ATOM 1169 C C . MET A 1 81 ? 29.167 4.647 79.684 1.000 37.053 77 MET A C 1
ATOM 1170 O O . MET A 1 81 ? 28.921 5.552 80.465 1.000 33.420 77 MET A O 1
ATOM 1184 N N . VAL A 1 82 ? 28.980 4.735 78.366 1.000 35.544 78 VAL A N 1
ATOM 1185 C CA . VAL A 1 82 ? 28.520 5.930 77.678 1.000 36.912 78 VAL A CA 1
ATOM 1186 C C . VAL A 1 82 ? 27.007 5.859 77.511 1.000 40.406 78 VAL A C 1
ATOM 1187 O O . VAL A 1 82 ? 26.517 5.033 76.742 1.000 41.767 78 VAL A O 1
ATOM 1200 N N . LEU A 1 83 ? 26.295 6.731 78.223 1.000 32.342 79 LEU A N 1
ATOM 1201 C CA . LEU A 1 83 ? 24.843 6.783 78.196 1.000 35.315 79 LEU A CA 1
ATOM 1202 C C . LEU A 1 83 ? 24.367 8.178 77.810 1.000 40.840 79 LEU A C 1
ATOM 1203 O O . LEU A 1 83 ? 23.749 8.867 78.605 1.000 54.473 79 LEU A O 1
ATOM 1219 N N . LEU A 1 84 ? 24.737 8.581 76.593 1.000 44.462 80 LEU A N 1
ATOM 1220 C CA . LEU A 1 84 ? 24.448 9.893 76.031 1.000 39.326 80 LEU A CA 1
ATOM 1221 C C . LEU A 1 84 ? 23.635 9.666 74.759 1.000 38.519 80 LEU A C 1
ATOM 1222 O O . LEU A 1 84 ? 23.702 8.588 74.197 1.000 33.620 80 LEU A O 1
ATOM 1238 N N . PRO A 1 85 ? 22.902 10.672 74.232 1.000 40.727 81 PRO A N 1
ATOM 1239 C CA . PRO A 1 85 ? 22.277 10.542 72.908 1.000 37.363 81 PRO A CA 1
ATOM 1240 C C . PRO A 1 85 ? 23.272 10.205 71.802 1.000 34.615 81 PRO A C 1
ATOM 1241 O O . PRO A 1 85 ? 24.403 10.675 71.827 1.000 33.925 81 PRO A O 1
ATOM 1252 N N . ASP A 1 86 ? 22.824 9.414 70.817 1.000 37.983 82 ASP A N 1
ATOM 1253 C CA . ASP A 1 86 ? 23.677 8.913 69.744 1.000 39.508 82 ASP A CA 1
ATOM 1254 C C . ASP A 1 86 ? 24.515 10.033 69.131 1.000 43.591 82 ASP A C 1
ATOM 1255 O O . ASP A 1 86 ? 25.704 9.857 68.909 1.000 49.130 82 ASP A O 1
ATOM 1264 N N . GLU A 1 87 ? 23.875 11.168 68.851 1.000 46.165 83 GLU A N 1
ATOM 1265 C CA . GLU A 1 87 ? 24.492 12.223 68.061 1.000 46.757 83 GLU A CA 1
ATOM 1266 C C . GLU A 1 87 ? 25.551 12.970 68.893 1.000 45.117 83 GLU A C 1
ATOM 1267 O O . GLU A 1 87 ? 26.306 13.733 68.323 1.000 51.988 83 GLU A O 1
ATOM 1279 N N . LYS A 1 88 ? 25.642 12.772 70.217 1.000 41.828 84 LYS A N 1
ATOM 1280 C CA . LYS A 1 88 ? 26.642 13.471 71.030 1.000 41.638 84 LYS A CA 1
ATOM 1281 C C . LYS A 1 88 ? 27.856 12.599 71.363 1.000 37.353 84 LYS A C 1
ATOM 1282 O O . LYS A 1 88 ? 28.875 13.095 71.816 1.000 47.912 84 LYS A O 1
ATOM 1301 N N . GLN A 1 89 ? 27.741 11.285 71.171 1.000 36.356 85 GLN A N 1
ATOM 1302 C CA . GLN A 1 89 ? 28.720 10.333 71.679 1.000 36.015 85 GLN A CA 1
ATOM 1303 C C . GLN A 1 89 ? 30.084 10.505 71.012 1.000 32.170 85 GLN A C 1
ATOM 1304 O O . GLN A 1 89 ? 31.099 10.414 71.696 1.000 32.109 85 GLN A O 1
ATOM 1318 N N . ALA A 1 90 ? 30.104 10.711 69.690 1.000 37.299 86 ALA A N 1
ATOM 1319 C CA . ALA A 1 90 ? 31.337 10.706 68.924 1.000 36.090 86 ALA A CA 1
ATOM 1320 C C . ALA A 1 90 ? 32.277 11.790 69.424 1.000 39.861 86 ALA A C 1
ATOM 1321 O O . ALA A 1 90 ? 33.471 11.554 69.614 1.000 37.560 86 ALA A O 1
ATOM 1328 N N . GLN A 1 91 ? 31.732 12.985 69.620 1.000 43.488 87 GLN A N 1
ATOM 1329 C CA . GLN A 1 91 ? 32.532 14.125 70.004 1.000 46.192 87 GLN A CA 1
ATOM 1330 C C . GLN A 1 91 ? 33.115 13.903 71.398 1.000 52.064 87 GLN A C 1
ATOM 1331 O O . GLN A 1 91 ? 34.276 14.222 71.653 1.000 51.066 87 GLN A O 1
ATOM 1345 N N . VAL A 1 92 ? 32.280 13.393 72.306 1.000 42.043 88 VAL A N 1
ATOM 1346 C CA . VAL A 1 92 ? 32.720 13.165 73.662 1.000 45.372 88 VAL A CA 1
ATOM 1347 C C . VAL A 1 92 ? 33.783 12.073 73.669 1.000 50.839 88 VAL A C 1
ATOM 1348 O O . VAL A 1 92 ? 34.765 12.197 74.386 1.000 54.357 88 VAL A O 1
ATOM 1361 N N . TYR A 1 93 ? 33.617 11.022 72.861 1.000 43.994 89 TYR A N 1
ATOM 1362 C CA . TYR A 1 93 ? 34.631 9.983 72.819 1.000 44.391 89 TYR A CA 1
ATOM 1363 C C . TYR A 1 93 ? 35.960 10.557 72.332 1.000 51.448 89 TYR A C 1
ATOM 1364 O O . TYR A 1 93 ? 36.986 10.288 72.936 1.000 45.861 89 TYR A O 1
ATOM 1382 N N . ARG A 1 94 ? 35.937 11.295 71.221 1.000 51.773 90 ARG A N 1
ATOM 1383 C CA . ARG A 1 94 ? 37.162 11.765 70.590 1.000 64.418 90 ARG A CA 1
ATOM 1384 C C . ARG A 1 94 ? 37.913 12.688 71.541 1.000 63.725 90 ARG A C 1
ATOM 1385 O O . ARG A 1 94 ? 39.101 12.510 71.765 1.000 71.050 90 ARG A O 1
ATOM 1406 N N . GLU A 1 95 ? 37.196 13.663 72.100 1.000 56.453 91 GLU A N 1
ATOM 1407 C CA . GLU A 1 95 ? 37.820 14.771 72.791 1.000 56.994 91 GLU A CA 1
ATOM 1408 C C . GLU A 1 95 ? 38.020 14.479 74.269 1.000 58.756 91 GLU A C 1
ATOM 1409 O O . GLU A 1 95 ? 38.731 15.219 74.920 1.000 56.512 91 GLU A O 1
ATOM 1421 N N . GLU A 1 96 ? 37.382 13.452 74.834 1.000 55.957 92 GLU A N 1
ATOM 1422 C CA . GLU A 1 96 ? 37.376 13.356 76.284 1.000 55.544 92 GLU A CA 1
ATOM 1423 C C . GLU A 1 96 ? 37.532 11.941 76.822 1.000 56.561 92 GLU A C 1
ATOM 1424 O O . GLU A 1 96 ? 37.948 11.781 77.968 1.000 57.178 92 GLU A O 1
ATOM 1436 N N . VAL A 1 97 ? 37.155 10.920 76.052 1.000 52.364 93 VAL A N 1
ATOM 1437 C CA . VAL A 1 97 ? 37.300 9.563 76.551 1.000 55.762 93 VAL A CA 1
ATOM 1438 C C . VAL A 1 97 ? 38.630 9.005 76.079 1.000 50.299 93 VAL A C 1
ATOM 1439 O O . VAL A 1 97 ? 39.395 8.482 76.881 1.000 49.386 93 VAL A O 1
ATOM 1452 N N . GLU A 1 98 ? 38.892 9.142 74.775 1.000 54.408 94 GLU A N 1
ATOM 1453 C CA . GLU A 1 98 ? 39.981 8.439 74.130 1.000 61.779 94 GLU A CA 1
ATOM 1454 C C . GLU A 1 98 ? 41.341 8.914 74.648 1.000 66.963 94 GLU A C 1
ATOM 1455 O O . GLU A 1 98 ? 42.245 8.098 74.796 1.000 65.403 94 GLU A O 1
ATOM 1467 N N . PRO A 1 99 ? 41.568 10.229 74.874 1.000 65.106 95 PRO A N 1
ATOM 1468 C CA . PRO A 1 99 ? 42.817 10.689 75.478 1.000 63.615 95 PRO A CA 1
ATOM 1469 C C . PRO A 1 99 ? 43.020 10.286 76.934 1.000 68.298 95 PRO A C 1
ATOM 1470 O O . PRO A 1 99 ? 44.148 10.332 77.401 1.000 67.709 95 PRO A O 1
ATOM 1481 N N . ASN A 1 100 ? 41.944 9.896 77.635 1.000 59.188 96 ASN A N 1
ATOM 1482 C CA . ASN A 1 100 ? 41.971 9.784 79.087 1.000 56.059 96 ASN A CA 1
ATOM 1483 C C . ASN A 1 100 ? 41.695 8.367 79.595 1.000 59.876 96 ASN A C 1
ATOM 1484 O O . ASN A 1 100 ? 41.755 8.137 80.801 1.000 63.843 96 ASN A O 1
ATOM 1495 N N . LEU A 1 101 ? 41.369 7.427 78.711 1.000 54.021 97 LEU A N 1
ATOM 1496 C CA . LEU A 1 101 ? 41.021 6.085 79.142 1.000 64.168 97 LEU A CA 1
ATOM 1497 C C . LEU A 1 101 ? 42.292 5.237 79.169 1.000 55.204 97 LEU A C 1
ATOM 1498 O O . LEU A 1 101 ? 43.005 5.183 78.170 1.000 51.890 97 LEU A O 1
ATOM 1514 N N . LYS A 1 102 ? 42.518 4.570 80.313 1.000 58.752 98 LYS A N 1
ATOM 1515 C CA . LYS A 1 102 ? 43.648 3.673 80.562 1.000 62.729 98 LYS A CA 1
ATOM 1516 C C . LYS A 1 102 ? 43.867 2.725 79.388 1.000 64.224 98 LYS A C 1
ATOM 1517 O O . LYS A 1 102 ? 42.912 2.253 78.769 1.000 64.107 98 LYS A O 1
ATOM 1536 N N . GLU A 1 103 ? 45.131 2.405 79.126 1.000 67.227 99 GLU A N 1
ATOM 1537 C CA . GLU A 1 103 ? 45.471 1.271 78.282 1.000 72.976 99 GLU A CA 1
ATOM 1538 C C . GLU A 1 103 ? 44.719 0.041 78.776 1.000 64.366 99 GLU A C 1
ATOM 1539 O O . GLU A 1 103 ? 44.625 -0.171 79.980 1.000 70.589 99 GLU A O 1
ATOM 1551 N N . GLY A 1 104 ? 44.138 -0.727 77.845 1.000 55.356 100 GLY A N 1
ATOM 1552 C CA . GLY A 1 104 ? 43.451 -1.962 78.189 1.000 54.009 100 GLY A CA 1
ATOM 1553 C C . GLY A 1 104 ? 42.147 -1.721 78.946 1.000 49.452 100 GLY A C 1
ATOM 1554 O O . GLY A 1 104 ? 41.576 -2.640 79.508 1.000 51.378 100 GLY A O 1
ATOM 1558 N N . GLY A 1 105 ? 41.652 -0.481 78.928 1.000 52.954 101 GLY A N 1
ATOM 1559 C CA . GLY A 1 105 ? 40.365 -0.178 79.530 1.000 48.709 101 GLY A CA 1
ATOM 1560 C C . GLY A 1 105 ? 39.197 -0.797 78.756 1.000 43.803 101 GLY A C 1
ATOM 1561 O O . GLY A 1 105 ? 39.364 -1.392 77.682 1.000 43.668 101 GLY A O 1
ATOM 1565 N N . ALA A 1 106 ? 38.019 -0.687 79.371 1.000 37.951 102 ALA A N 1
ATOM 1566 C CA . ALA A 1 106 ? 36.769 -1.124 78.768 1.000 45.477 102 ALA A CA 1
ATOM 1567 C C . ALA A 1 106 ? 35.910 0.087 78.419 1.000 38.416 102 ALA A C 1
ATOM 1568 O O . ALA A 1 106 ? 35.833 1.054 79.186 1.000 43.579 102 ALA A O 1
ATOM 1575 N N . LEU A 1 107 ? 35.317 0.046 77.228 1.000 35.562 103 LEU A N 1
ATOM 1576 C CA . LEU A 1 107 ? 34.383 1.070 76.778 1.000 35.010 103 LEU A CA 1
ATOM 1577 C C . LEU A 1 107 ? 33.060 0.363 76.492 1.000 32.634 103 LEU A C 1
ATOM 1578 O O . LEU A 1 107 ? 33.034 -0.582 75.716 1.000 31.178 103 LEU A O 1
ATOM 1594 N N . ALA A 1 108 ? 31.985 0.837 77.115 1.000 28.620 104 ALA A N 1
ATOM 1595 C CA . ALA A 1 108 ? 30.726 0.125 77.138 1.000 29.318 104 ALA A CA 1
ATOM 1596 C C . ALA A 1 108 ? 29.619 1.055 76.649 1.000 30.470 104 ALA A C 1
ATOM 1597 O O . ALA A 1 108 ? 29.749 2.264 76.710 1.000 29.472 104 ALA A O 1
ATOM 1604 N N . PHE A 1 109 ? 28.503 0.463 76.229 1.000 24.607 105 PHE A N 1
ATOM 1605 C CA . PHE A 1 109 ? 27.375 1.202 75.718 1.000 28.017 105 PHE A CA 1
ATOM 1606 C C . PHE A 1 109 ? 26.097 0.499 76.101 1.000 28.319 105 PHE A C 1
ATOM 1607 O O . PHE A 1 109 ? 26.144 -0.664 76.481 1.000 25.633 105 PHE A O 1
ATOM 1624 N N . ALA A 1 110 ? 24.973 1.213 75.928 1.000 29.166 106 ALA A N 1
ATOM 1625 C CA . ALA A 1 110 ? 23.663 0.587 75.919 1.000 31.289 106 ALA A CA 1
ATOM 1626 C C . ALA A 1 110 ? 23.065 0.507 74.509 1.000 28.099 106 ALA A C 1
ATOM 1627 O O . ALA A 1 110 ? 22.058 -0.148 74.347 1.000 28.407 106 ALA A O 1
ATOM 1634 N N . HIS A 1 111 ? 23.632 1.216 73.537 1.000 33.481 107 HIS A N 1
ATOM 1635 C CA . HIS A 1 111 ? 23.160 1.202 72.151 1.000 36.587 107 HIS A CA 1
ATOM 1636 C C . HIS A 1 111 ? 24.384 1.083 71.234 1.000 34.540 107 HIS A C 1
ATOM 1637 O O . HIS A 1 111 ? 25.441 1.673 71.459 1.000 39.584 107 HIS A O 1
ATOM 1652 N N . GLY A 1 112 ? 24.269 0.259 70.196 1.000 35.581 108 GLY A N 1
ATOM 1653 C CA . GLY A 1 112 ? 25.412 -0.099 69.366 1.000 34.509 108 GLY A CA 1
ATOM 1654 C C . GLY A 1 112 ? 25.674 0.838 68.197 1.000 33.504 108 GLY A C 1
ATOM 1655 O O . GLY A 1 112 ? 26.676 0.639 67.516 1.000 31.610 108 GLY A O 1
ATOM 1659 N N . PHE A 1 113 ? 24.823 1.868 68.017 1.000 33.063 109 PHE A N 1
ATOM 1660 C CA . PHE A 1 113 ? 24.760 2.665 66.811 1.000 31.802 109 PHE A CA 1
ATOM 1661 C C . PHE A 1 113 ? 26.125 3.262 66.471 1.000 36.978 109 PHE A C 1
ATOM 1662 O O . PHE A 1 113 ? 26.604 3.155 65.322 1.000 34.216 109 PHE A O 1
ATOM 1679 N N . ASN A 1 114 ? 26.742 3.933 67.457 1.000 32.271 110 ASN A N 1
ATOM 1680 C CA . ASN A 1 114 ? 27.943 4.692 67.181 1.000 34.777 110 ASN A CA 1
ATOM 1681 C C . ASN A 1 114 ? 29.101 3.787 66.760 1.000 37.366 110 ASN A C 1
ATOM 1682 O O . ASN A 1 114 ? 29.875 4.131 65.880 1.000 39.167 110 ASN A O 1
ATOM 1693 N N . VAL A 1 115 ? 29.223 2.614 67.366 1.000 37.890 111 VAL A N 1
ATOM 1694 C CA . VAL A 1 115 ? 30.333 1.740 67.045 1.000 36.251 111 VAL A CA 1
ATOM 1695 C C . VAL A 1 115 ? 29.995 0.986 65.756 1.000 30.804 111 VAL A C 1
ATOM 1696 O O . VAL A 1 115 ? 30.823 0.859 64.880 1.000 26.704 111 VAL A O 1
ATOM 1709 N N . HIS A 1 116 ? 28.748 0.542 65.617 1.000 33.653 112 HIS A N 1
ATOM 1710 C CA . HIS A 1 116 ? 28.356 -0.252 64.465 1.000 28.906 112 HIS A CA 1
ATOM 1711 C C . HIS A 1 116 ? 28.512 0.553 63.171 1.000 28.726 112 HIS A C 1
ATOM 1712 O O . HIS A 1 116 ? 28.900 -0.020 62.161 1.000 31.725 112 HIS A O 1
ATOM 1727 N N . PHE A 1 117 ? 28.188 1.855 63.182 1.000 26.721 113 PHE A N 1
ATOM 1728 C CA . PHE A 1 117 ? 28.230 2.671 61.976 1.000 35.676 113 PHE A CA 1
ATOM 1729 C C . PHE A 1 117 ? 29.469 3.560 61.965 1.000 37.602 113 PHE A C 1
ATOM 1730 O O . PHE A 1 117 ? 29.531 4.524 61.206 1.000 32.880 113 PHE A O 1
ATOM 1747 N N . GLY A 1 118 ? 30.470 3.232 62.786 1.000 31.873 114 GLY A N 1
ATOM 1748 C CA . GLY A 1 118 ? 31.799 3.794 62.587 1.000 28.329 114 GLY A CA 1
ATOM 1749 C C . GLY A 1 118 ? 31.917 5.257 63.032 1.000 32.607 114 GLY A C 1
ATOM 1750 O O . GLY A 1 118 ? 32.820 5.950 62.613 1.000 37.173 114 GLY A O 1
ATOM 1754 N N . GLN A 1 119 ? 31.030 5.732 63.900 1.000 34.830 115 GLN A N 1
ATOM 1755 C CA . GLN A 1 119 ? 31.123 7.091 64.408 1.000 34.090 115 GLN A CA 1
ATOM 1756 C C . GLN A 1 119 ? 32.143 7.136 65.555 1.000 42.904 115 GLN A C 1
ATOM 1757 O O . GLN A 1 119 ? 32.785 8.169 65.798 1.000 35.160 115 GLN A O 1
ATOM 1771 N N . ILE A 1 120 ? 32.261 6.005 66.271 1.000 39.090 116 ILE A N 1
ATOM 1772 C CA . ILE A 1 120 ? 33.323 5.795 67.243 1.000 41.065 116 ILE A CA 1
ATOM 1773 C C . ILE A 1 120 ? 34.135 4.609 66.752 1.000 38.215 116 ILE A C 1
ATOM 1774 O O . ILE A 1 120 ? 33.567 3.526 66.551 1.000 43.055 116 ILE A O 1
ATOM 1790 N N . LYS A 1 121 ? 35.422 4.849 66.501 1.000 36.780 117 LYS A N 1
ATOM 1791 C CA . LYS A 1 121 ? 36.370 3.806 66.142 1.000 41.511 117 LYS A CA 1
ATOM 1792 C C . LYS A 1 121 ? 37.299 3.583 67.337 1.000 42.110 117 LYS A C 1
ATOM 1793 O O . LYS A 1 121 ? 38.306 4.260 67.487 1.000 31.740 117 LYS A O 1
ATOM 1812 N N . PRO A 1 122 ? 36.983 2.609 68.218 1.000 45.274 118 PRO A N 1
ATOM 1813 C CA . PRO A 1 122 ? 37.737 2.409 69.456 1.000 49.459 118 PRO A CA 1
ATOM 1814 C C . PRO A 1 122 ? 39.203 2.058 69.234 1.000 44.724 118 PRO A C 1
ATOM 1815 O O . PRO A 1 122 ? 39.515 1.365 68.271 1.000 39.817 118 PRO A O 1
ATOM 1826 N N . ARG A 1 123 ? 40.093 2.557 70.114 1.000 45.684 119 ARG A N 1
ATOM 1827 C CA . ARG A 1 123 ? 41.492 2.133 70.131 1.000 49.724 119 ARG A CA 1
ATOM 1828 C C . ARG A 1 123 ? 41.564 0.606 70.229 1.000 49.670 119 ARG A C 1
ATOM 1829 O O . ARG A 1 123 ? 40.736 -0.015 70.902 1.000 62.458 119 ARG A O 1
ATOM 1850 N N . LYS A 1 124 ? 42.585 0.014 69.593 1.000 52.505 120 LYS A N 1
ATOM 1851 C CA . LYS A 1 124 ? 42.675 -1.441 69.492 1.000 64.163 120 LYS A CA 1
ATOM 1852 C C . LYS A 1 124 ? 42.935 -2.113 70.841 1.000 56.176 120 LYS A C 1
ATOM 1853 O O . LYS A 1 124 ? 42.722 -3.308 70.929 1.000 54.633 120 LYS A O 1
ATOM 1872 N N . ASP A 1 125 ? 43.361 -1.361 71.870 1.000 61.431 121 ASP A N 1
ATOM 1873 C CA . ASP A 1 125 ? 43.711 -1.925 73.173 1.000 58.716 121 ASP A CA 1
ATOM 1874 C C . ASP A 1 125 ? 42.491 -2.054 74.085 1.000 59.267 121 ASP A C 1
ATOM 1875 O O . ASP A 1 125 ? 42.569 -2.665 75.152 1.000 47.304 121 ASP A O 1
ATOM 1884 N N . LEU A 1 126 ? 41.352 -1.491 73.656 1.000 53.821 122 LEU A N 1
ATOM 1885 C CA . LEU A 1 126 ? 40.192 -1.420 74.515 1.000 46.726 122 LEU A CA 1
ATOM 1886 C C . LEU A 1 126 ? 39.328 -2.665 74.366 1.000 39.558 122 LEU A C 1
ATOM 1887 O O . LEU A 1 126 ? 39.296 -3.301 73.312 1.000 43.289 122 LEU A O 1
ATOM 1903 N N . ASP A 1 127 ? 38.648 -3.009 75.460 1.000 33.363 123 ASP A N 1
ATOM 1904 C CA . ASP A 1 127 ? 37.484 -3.866 75.396 1.000 35.346 123 ASP A CA 1
ATOM 1905 C C . ASP A 1 127 ? 36.306 -2.976 75.003 1.000 33.755 123 ASP A C 1
ATOM 1906 O O . ASP A 1 127 ? 36.243 -1.826 75.466 1.000 30.770 123 ASP A O 1
ATOM 1915 N N . VAL A 1 128 ? 35.402 -3.502 74.161 1.000 30.457 124 VAL A N 1
ATOM 1916 C CA . VAL A 1 128 ? 34.208 -2.771 73.735 1.000 27.384 124 VAL A CA 1
ATOM 1917 C C . VAL A 1 128 ? 33.006 -3.673 73.852 1.000 29.321 124 VAL A C 1
ATOM 1918 O O . VAL A 1 128 ? 32.972 -4.740 73.234 1.000 37.481 124 VAL A O 1
ATOM 1931 N N . TRP A 1 129 ? 32.021 -3.291 74.673 1.000 26.054 125 TRP A N 1
ATOM 1932 C CA . TRP A 1 129 ? 30.898 -4.186 74.838 1.000 29.724 125 TRP A CA 1
ATOM 1933 C C . TRP A 1 129 ? 29.641 -3.412 75.155 1.000 26.938 125 TRP A C 1
ATOM 1934 O O . TRP A 1 129 ? 29.656 -2.187 75.227 1.000 40.961 125 TRP A O 1
ATOM 1955 N N . MET A 1 130 ? 28.530 -4.124 75.267 1.000 27.131 126 MET A N 1
ATOM 1956 C CA . MET A 1 130 ? 27.256 -3.421 75.385 1.000 31.365 126 MET A CA 1
ATOM 1957 C C . MET A 1 130 ? 26.363 -4.233 76.298 1.000 30.002 126 MET A C 1
ATOM 1958 O O . MET A 1 130 ? 26.355 -5.457 76.239 1.000 31.980 126 MET A O 1
ATOM 1972 N N . VAL A 1 131 ? 25.625 -3.513 77.147 1.000 28.333 127 VAL A N 1
ATOM 1973 C CA . VAL A 1 131 ? 24.528 -4.079 77.883 1.000 26.375 127 VAL A CA 1
ATOM 1974 C C . VAL A 1 131 ? 23.292 -3.236 77.646 1.000 33.291 127 VAL A C 1
ATOM 1975 O O . VAL A 1 131 ? 23.290 -2.068 78.010 1.000 30.712 127 VAL A O 1
ATOM 1988 N N . ALA A 1 132 ? 22.248 -3.827 77.044 1.000 35.685 128 ALA A N 1
ATOM 1989 C CA . ALA A 1 132 ? 21.098 -3.062 76.590 1.000 35.826 128 ALA A CA 1
ATOM 1990 C C . ALA A 1 132 ? 19.816 -3.576 77.245 1.000 41.459 128 ALA A C 1
ATOM 1991 O O . ALA A 1 132 ? 19.142 -4.447 76.706 1.000 38.588 128 ALA A O 1
ATOM 1998 N N . PRO A 1 133 ? 19.417 -3.042 78.420 1.000 47.231 129 PRO A N 1
ATOM 1999 C CA . PRO A 1 133 ? 18.139 -3.404 79.020 1.000 51.141 129 PRO A CA 1
ATOM 2000 C C . PRO A 1 133 ? 16.948 -2.980 78.164 1.000 46.499 129 PRO A C 1
ATOM 2001 O O . PRO A 1 133 ? 17.083 -2.135 77.296 1.000 54.641 129 PRO A O 1
ATOM 2012 N N . LYS A 1 134 ? 15.781 -3.574 78.435 1.000 57.292 130 LYS A N 1
ATOM 2013 C CA . LYS A 1 134 ? 14.546 -3.275 77.724 1.000 54.258 130 LYS A CA 1
ATOM 2014 C C . LYS A 1 134 ? 13.560 -2.556 78.644 1.000 55.853 130 LYS A C 1
ATOM 2015 O O . LYS A 1 134 ? 12.405 -2.422 78.205 1.000 60.399 130 LYS A O 1
ATOM 2034 N N . GLY A 1 164 ? 10.906 -7.723 85.509 1.000 63.702 160 GLY A N 1
ATOM 2035 C CA . GLY A 1 164 ? 11.218 -8.782 84.523 1.000 63.725 160 GLY A CA 1
ATOM 2036 C C . GLY A 1 164 ? 11.774 -8.195 83.224 1.000 76.835 160 GLY A C 1
ATOM 2037 O O . GLY A 1 164 ? 11.413 -8.624 82.121 1.000 93.438 160 GLY A O 1
ATOM 2041 N N . VAL A 1 165 ? 12.685 -7.219 83.385 1.000 74.916 161 VAL A N 1
ATOM 2042 C CA . VAL A 1 165 ? 13.320 -6.492 82.287 1.000 66.853 161 VAL A CA 1
ATOM 2043 C C . VAL A 1 165 ? 14.541 -7.268 81.783 1.000 59.346 161 VAL A C 1
ATOM 2044 O O . VAL A 1 165 ? 15.632 -7.150 82.347 1.000 53.260 161 VAL A O 1
ATOM 2057 N N . PRO A 1 166 ? 14.423 -8.053 80.681 1.000 58.909 162 PRO A N 1
ATOM 2058 C CA . PRO A 1 166 ? 15.573 -8.795 80.149 1.000 58.850 162 PRO A CA 1
ATOM 2059 C C . PRO A 1 166 ? 16.555 -7.808 79.531 1.000 51.159 162 PRO A C 1
ATOM 2060 O O . PRO A 1 166 ? 16.278 -6.597 79.469 1.000 48.001 162 PRO A O 1
ATOM 2071 N N . ALA A 1 167 ? 17.694 -8.318 79.077 1.000 40.978 163 ALA A N 1
ATOM 2072 C CA . ALA A 1 167 ? 18.702 -7.436 78.514 1.000 41.935 163 ALA A CA 1
ATOM 2073 C C . ALA A 1 167 ? 19.465 -8.166 77.427 1.000 40.932 163 ALA A C 1
ATOM 2074 O O . ALA A 1 167 ? 19.489 -9.400 77.426 1.000 40.208 163 ALA A O 1
ATOM 2081 N N . LEU A 1 168 ? 20.046 -7.365 76.518 1.000 39.352 164 LEU A N 1
ATOM 2082 C CA . LEU A 1 168 ? 20.918 -7.841 75.454 1.000 35.307 164 LEU A CA 1
ATOM 2083 C C . LEU A 1 168 ? 22.357 -7.522 75.829 1.000 36.463 164 LEU A C 1
ATOM 2084 O O . LEU A 1 168 ? 22.632 -6.505 76.469 1.000 41.051 164 LEU A O 1
ATOM 2100 N N . VAL A 1 169 ? 23.273 -8.414 75.442 1.000 28.752 165 VAL A N 1
ATOM 2101 C CA . VAL A 1 169 ? 24.681 -8.168 75.665 1.000 31.090 165 VAL A CA 1
ATOM 2102 C C . VAL A 1 169 ? 25.442 -8.459 74.383 1.000 32.049 165 VAL A C 1
ATOM 2103 O O . VAL A 1 169 ? 25.146 -9.441 73.694 1.000 38.946 165 VAL A O 1
ATOM 2116 N N . ALA A 1 170 ? 26.463 -7.636 74.121 1.000 33.570 166 ALA A N 1
ATOM 2117 C CA . ALA A 1 170 ? 27.330 -7.857 72.982 1.000 26.967 166 ALA A CA 1
ATOM 2118 C C . ALA A 1 170 ? 28.749 -7.400 73.297 1.000 26.088 166 ALA A C 1
ATOM 2119 O O . ALA A 1 170 ? 28.989 -6.539 74.118 1.000 35.684 166 ALA A O 1
ATOM 2126 N N . VAL A 1 171 ? 29.685 -8.017 72.623 1.000 33.383 167 VAL A N 1
ATOM 2127 C CA . VAL A 1 171 ? 31.085 -7.673 72.672 1.000 40.204 167 VAL A CA 1
ATOM 2128 C C . VAL A 1 171 ? 31.512 -7.362 71.254 1.000 33.341 167 VAL A C 1
ATOM 2129 O O . VAL A 1 171 ? 31.439 -8.239 70.419 1.000 38.645 167 VAL A O 1
ATOM 2142 N N . HIS A 1 172 ? 31.995 -6.149 71.021 1.000 35.376 168 HIS A N 1
ATOM 2143 C CA . HIS A 1 172 ? 32.526 -5.781 69.718 1.000 48.498 168 HIS A CA 1
ATOM 2144 C C . HIS A 1 172 ? 34.027 -6.076 69.669 1.000 48.399 168 HIS A C 1
ATOM 2145 O O . HIS A 1 172 ? 34.569 -6.331 68.607 1.000 48.897 168 HIS A O 1
ATOM 2160 N N . GLN A 1 173 ? 34.714 -5.943 70.809 1.000 45.560 169 GLN A N 1
ATOM 2161 C CA . GLN A 1 173 ? 36.164 -6.069 70.826 1.000 44.630 169 GLN A CA 1
ATOM 2162 C C . GLN A 1 173 ? 36.598 -6.609 72.185 1.000 42.551 169 GLN A C 1
ATOM 2163 O O . GLN A 1 173 ? 36.182 -6.074 73.210 1.000 39.437 169 GLN A O 1
ATOM 2177 N N . ASP A 1 174 ? 37.369 -7.704 72.178 1.000 50.331 170 ASP A N 1
ATOM 2178 C CA . ASP A 1 174 ? 37.825 -8.354 73.402 1.000 49.955 170 ASP A CA 1
ATOM 2179 C C . ASP A 1 174 ? 39.351 -8.313 73.446 1.000 48.479 170 ASP A C 1
ATOM 2180 O O . ASP A 1 174 ? 40.001 -9.266 73.065 1.000 53.465 170 ASP A O 1
ATOM 2189 N N . ALA A 1 175 ? 39.913 -7.188 73.893 1.000 48.235 171 ALA A N 1
ATOM 2190 C CA . ALA A 1 175 ? 41.359 -7.005 73.921 1.000 48.067 171 ALA A CA 1
ATOM 2191 C C . ALA A 1 175 ? 41.969 -7.715 75.130 1.000 47.453 171 ALA A C 1
ATOM 2192 O O . ALA A 1 175 ? 43.071 -8.230 75.035 1.000 53.799 171 ALA A O 1
ATOM 2199 N N . SER A 1 176 ? 41.242 -7.751 76.247 1.000 54.301 172 SER A N 1
ATOM 2200 C CA . SER A 1 176 ? 41.745 -8.274 77.507 1.000 51.063 172 SER A CA 1
ATOM 2201 C C . SER A 1 176 ? 41.585 -9.790 77.560 1.000 58.273 172 SER A C 1
ATOM 2202 O O . SER A 1 176 ? 42.326 -10.472 78.256 1.000 67.610 172 SER A O 1
ATOM 2210 N N . GLY A 1 177 ? 40.589 -10.320 76.863 1.000 53.009 173 GLY A N 1
ATOM 2211 C CA . GLY A 1 177 ? 40.277 -11.733 76.979 1.000 45.937 173 GLY A CA 1
ATOM 2212 C C . GLY A 1 177 ? 39.143 -12.001 77.967 1.000 44.866 173 GLY A C 1
ATOM 2213 O O . GLY A 1 177 ? 38.672 -13.133 78.064 1.000 51.235 173 GLY A O 1
ATOM 2217 N N . SER A 1 178 ? 38.667 -10.965 78.675 1.000 41.833 174 SER A N 1
ATOM 2218 C CA . SER A 1 178 ? 37.556 -11.155 79.599 1.000 41.327 174 SER A CA 1
ATOM 2219 C C . SER A 1 178 ? 36.411 -10.165 79.363 1.000 37.307 174 SER A C 1
ATOM 2220 O O . SER A 1 178 ? 35.601 -9.937 80.253 1.000 43.211 174 SER A O 1
ATOM 2228 N N . ALA A 1 179 ? 36.336 -9.575 78.169 1.000 46.029 175 ALA A N 1
ATOM 2229 C CA . ALA A 1 179 ? 35.257 -8.654 77.846 1.000 41.448 175 ALA A CA 1
ATOM 2230 C C . ALA A 1 179 ? 33.918 -9.269 78.230 1.000 34.798 175 ALA A C 1
ATOM 2231 O O . ALA A 1 179 ? 33.155 -8.661 78.991 1.000 35.983 175 ALA A O 1
ATOM 2238 N N . PHE A 1 180 ? 33.668 -10.506 77.777 1.000 42.214 176 PHE A N 1
ATOM 2239 C CA . PHE A 1 180 ? 32.337 -11.097 77.881 1.000 35.845 176 PHE A CA 1
ATOM 2240 C C . PHE A 1 180 ? 31.920 -11.272 79.339 1.000 40.377 176 PHE A C 1
ATOM 2241 O O . PHE A 1 180 ? 30.824 -10.864 79.715 1.000 34.699 176 PHE A O 1
ATOM 2258 N N . PRO A 1 181 ? 32.720 -11.935 80.204 1.000 34.268 177 PRO A N 1
ATOM 2259 C CA . PRO A 1 181 ? 32.329 -12.064 81.610 1.000 40.455 177 PRO A CA 1
ATOM 2260 C C . PRO A 1 181 ? 32.222 -10.716 82.325 1.000 36.716 177 PRO A C 1
ATOM 2261 O O . PRO A 1 181 ? 31.401 -10.553 83.210 1.000 39.665 177 PRO A O 1
ATOM 2272 N N . THR A 1 182 ? 33.038 -9.727 81.939 1.000 39.400 178 THR A N 1
ATOM 2273 C CA . THR A 1 182 ? 32.853 -8.381 82.486 1.000 39.156 178 THR A CA 1
ATOM 2274 C C . THR A 1 182 ? 31.460 -7.852 82.132 1.000 39.885 178 THR A C 1
ATOM 2275 O O . THR A 1 182 ? 30.717 -7.391 83.006 1.000 41.648 178 THR A O 1
ATOM 2286 N N . ALA A 1 183 ? 31.083 -7.961 80.851 1.000 41.179 179 ALA A N 1
ATOM 2287 C CA . ALA A 1 183 ? 29.795 -7.458 80.401 1.000 33.556 179 ALA A CA 1
ATOM 2288 C C . ALA A 1 183 ? 28.663 -8.128 81.172 1.000 38.812 179 ALA A C 1
ATOM 2289 O O . ALA A 1 183 ? 27.706 -7.465 81.559 1.000 39.156 179 ALA A O 1
ATOM 2296 N N . LEU A 1 184 ? 28.748 -9.452 81.365 1.000 46.136 180 LEU A N 1
ATOM 2297 C CA . LEU A 1 184 ? 27.725 -10.204 82.084 1.000 46.755 180 LEU A CA 1
ATOM 2298 C C . LEU A 1 184 ? 27.648 -9.772 83.550 1.000 40.057 180 LEU A C 1
ATOM 2299 O O . LEU A 1 184 ? 26.568 -9.701 84.113 1.000 40.028 180 LEU A O 1
ATOM 2315 N N . ALA A 1 185 ? 28.808 -9.531 84.150 1.000 45.314 181 ALA A N 1
ATOM 2316 C CA . ALA A 1 185 ? 28.890 -9.047 85.520 1.000 47.174 181 ALA A CA 1
ATOM 2317 C C . ALA A 1 185 ? 28.200 -7.689 85.627 1.000 45.931 181 ALA A C 1
ATOM 2318 O O . ALA A 1 185 ? 27.395 -7.450 86.540 1.000 41.030 181 ALA A O 1
ATOM 2325 N N . TYR A 1 186 ? 28.511 -6.811 84.661 1.000 40.535 182 TYR A N 1
ATOM 2326 C CA . TYR A 1 186 ? 27.893 -5.499 84.624 1.000 43.577 182 TYR A CA 1
ATOM 2327 C C . TYR A 1 186 ? 26.379 -5.645 84.559 1.000 39.644 182 TYR A C 1
ATOM 2328 O O . TYR A 1 186 ? 25.672 -4.913 85.237 1.000 56.649 182 TYR A O 1
ATOM 2346 N N . ALA A 1 187 ? 25.884 -6.598 83.769 1.000 39.591 183 ALA A N 1
ATOM 2347 C CA . ALA A 1 187 ? 24.443 -6.757 83.575 1.000 45.051 183 ALA A CA 1
ATOM 2348 C C . ALA A 1 187 ? 23.749 -7.209 84.863 1.000 46.043 183 ALA A C 1
ATOM 2349 O O . ALA A 1 187 ? 22.625 -6.784 85.165 1.000 51.115 183 ALA A O 1
ATOM 2356 N N . LYS A 1 188 ? 24.399 -8.119 85.592 1.000 55.140 184 LYS A N 1
ATOM 2357 C CA . LYS A 1 188 ? 23.868 -8.603 86.854 1.000 58.660 184 LYS A CA 1
ATOM 2358 C C . LYS A 1 188 ? 23.835 -7.445 87.843 1.000 47.142 184 LYS A C 1
ATOM 2359 O O . LYS A 1 188 ? 22.792 -7.189 88.444 1.000 41.521 184 LYS A O 1
ATOM 2378 N N . ALA A 1 189 ? 24.970 -6.726 87.911 1.000 41.132 185 ALA A N 1
ATOM 2379 C CA . ALA A 1 189 ? 25.186 -5.625 88.838 1.000 48.656 185 ALA A CA 1
ATOM 2380 C C . ALA A 1 189 ? 24.192 -4.482 88.640 1.000 51.576 185 ALA A C 1
ATOM 2381 O O . ALA A 1 189 ? 24.031 -3.672 89.547 1.000 57.219 185 ALA A O 1
ATOM 2388 N N . ILE A 1 190 ? 23.553 -4.374 87.464 1.000 54.917 186 ILE A N 1
ATOM 2389 C CA . ILE A 1 190 ? 22.523 -3.357 87.277 1.000 51.283 186 ILE A CA 1
ATOM 2390 C C . ILE A 1 190 ? 21.151 -4.011 87.347 1.000 48.055 186 ILE A C 1
ATOM 2391 O O . ILE A 1 190 ? 20.144 -3.311 87.260 1.000 49.075 186 ILE A O 1
ATOM 2407 N N . GLY A 1 191 ? 21.112 -5.348 87.435 1.000 43.440 187 GLY A N 1
ATOM 2408 C CA . GLY A 1 191 ? 19.879 -6.038 87.743 1.000 42.045 187 GLY A CA 1
ATOM 2409 C C . GLY A 1 191 ? 19.163 -6.606 86.521 1.000 52.427 187 GLY A C 1
ATOM 2410 O O . GLY A 1 191 ? 17.989 -6.978 86.624 1.000 52.026 187 GLY A O 1
ATOM 2414 N N . ALA A 1 192 ? 19.871 -6.707 85.387 1.000 53.849 188 ALA A N 1
ATOM 2415 C CA . ALA A 1 192 ? 19.247 -7.127 84.142 1.000 58.067 188 ALA A CA 1
ATOM 2416 C C . ALA A 1 192 ? 19.252 -8.646 84.006 1.000 57.266 188 ALA A C 1
ATOM 2417 O O . ALA A 1 192 ? 18.498 -9.184 83.203 1.000 64.643 188 ALA A O 1
ATOM 2424 N N . ALA A 1 193 ? 20.085 -9.306 84.817 1.000 61.471 189 ALA A N 1
ATOM 2425 C CA . ALA A 1 193 ? 20.319 -10.737 84.704 1.000 61.995 189 ALA A CA 1
ATOM 2426 C C . ALA A 1 193 ? 19.102 -11.553 85.143 1.000 61.778 189 ALA A C 1
ATOM 2427 O O . ALA A 1 193 ? 18.903 -12.665 84.655 1.000 59.316 189 ALA A O 1
ATOM 2434 N N . ARG A 1 194 ? 18.296 -11.004 86.059 1.000 68.283 190 ARG A N 1
ATOM 2435 C CA . ARG A 1 194 ? 17.167 -11.727 86.626 1.000 65.259 190 ARG A CA 1
ATOM 2436 C C . ARG A 1 194 ? 16.315 -12.302 85.501 1.000 67.138 190 ARG A C 1
ATOM 2437 O O . ARG A 1 194 ? 16.206 -13.512 85.357 1.000 74.133 190 ARG A O 1
ATOM 2458 N N . ALA A 1 195 ? 15.744 -11.423 84.679 1.000 60.953 191 ALA A N 1
ATOM 2459 C CA . ALA A 1 195 ? 14.793 -11.811 83.653 1.000 60.033 191 ALA A CA 1
ATOM 2460 C C . ALA A 1 195 ? 15.500 -12.395 82.424 1.000 60.580 191 ALA A C 1
ATOM 2461 O O . ALA A 1 195 ? 14.835 -12.816 81.486 1.000 74.878 191 ALA A O 1
ATOM 2468 N N . GLY A 1 196 ? 16.835 -12.425 82.428 1.000 53.940 192 GLY A N 1
ATOM 2469 C CA . GLY A 1 196 ? 17.611 -13.082 81.391 1.000 57.403 192 GLY A CA 1
ATOM 2470 C C . GLY A 1 196 ? 18.378 -12.104 80.490 1.000 55.770 192 GLY A C 1
ATOM 2471 O O . GLY A 1 196 ? 17.843 -11.063 80.084 1.000 53.615 192 GLY A O 1
ATOM 2475 N N . VAL A 1 197 ? 19.638 -12.470 80.198 1.000 53.780 193 VAL A N 1
ATOM 2476 C CA . VAL A 1 197 ? 20.514 -11.738 79.298 1.000 55.084 193 VAL A CA 1
ATOM 2477 C C . VAL A 1 197 ? 20.721 -12.581 78.045 1.000 56.244 193 VAL A C 1
ATOM 2478 O O . VAL A 1 197 ? 21.115 -13.737 78.136 1.000 67.349 193 VAL A O 1
ATOM 2491 N N . ILE A 1 198 ? 20.479 -11.966 76.883 1.000 56.211 194 ILE A N 1
ATOM 2492 C CA . ILE A 1 198 ? 20.544 -12.629 75.595 1.000 50.043 194 ILE A CA 1
ATOM 2493 C C . ILE A 1 198 ? 21.733 -12.077 74.819 1.000 40.575 194 ILE A C 1
ATOM 2494 O O . ILE A 1 198 ? 21.868 -10.869 74.684 1.000 42.867 194 ILE A O 1
ATOM 2510 N N . ALA A 1 199 ? 22.580 -12.974 74.315 1.000 38.344 195 ALA A N 1
ATOM 2511 C CA . ALA A 1 199 ? 23.802 -12.594 73.632 1.000 37.294 195 ALA A CA 1
ATOM 2512 C C . ALA A 1 199 ? 23.479 -12.241 72.185 1.000 39.261 195 ALA A C 1
ATOM 2513 O O . ALA A 1 199 ? 22.836 -13.018 71.491 1.000 44.410 195 ALA A O 1
ATOM 2520 N N . THR A 1 200 ? 23.969 -11.095 71.728 1.000 35.781 196 THR A N 1
ATOM 2521 C CA . THR A 1 200 ? 23.720 -10.655 70.359 1.000 42.107 196 THR A CA 1
ATOM 2522 C C . THR A 1 200 ? 24.979 -9.961 69.855 1.000 39.353 196 THR A C 1
ATOM 2523 O O . THR A 1 200 ? 26.063 -10.209 70.401 1.000 28.103 196 THR A O 1
ATOM 2534 N N . THR A 1 201 ? 24.837 -9.142 68.795 1.000 26.634 197 THR A N 1
ATOM 2535 C CA . THR A 1 201 ? 25.930 -8.339 68.270 1.000 27.731 197 THR A CA 1
ATOM 2536 C C . THR A 1 201 ? 25.506 -6.874 68.246 1.000 28.240 197 THR A C 1
ATOM 2537 O O . THR A 1 201 ? 24.319 -6.554 68.298 1.000 22.892 197 THR A O 1
ATOM 2548 N N . PHE A 1 202 ? 26.497 -5.991 68.100 1.000 25.873 198 PHE A N 1
ATOM 2549 C CA . PHE A 1 202 ? 26.253 -4.576 67.944 1.000 29.399 198 PHE A CA 1
ATOM 2550 C C . PHE A 1 202 ? 25.370 -4.357 66.706 1.000 37.126 198 PHE A C 1
ATOM 2551 O O . PHE A 1 202 ? 24.428 -3.557 66.726 1.000 29.811 198 PHE A O 1
ATOM 2568 N N . LYS A 1 203 ? 25.663 -5.144 65.660 1.000 37.441 199 LYS A N 1
ATOM 2569 C CA . LYS A 1 203 ? 24.982 -5.107 64.378 1.000 37.028 199 LYS A CA 1
ATOM 2570 C C . LYS A 1 203 ? 23.508 -5.406 64.569 1.000 34.003 199 LYS A C 1
ATOM 2571 O O . LYS A 1 203 ? 22.688 -4.585 64.211 1.000 27.456 199 LYS A O 1
ATOM 2590 N N . ASP A 1 204 ? 23.204 -6.574 65.162 1.000 32.294 200 ASP A N 1
ATOM 2591 C CA . ASP A 1 204 ? 21.838 -7.028 65.285 1.000 33.840 200 ASP A CA 1
ATOM 2592 C C . ASP A 1 204 ? 21.043 -6.105 66.199 1.000 31.229 200 ASP A C 1
ATOM 2593 O O . ASP A 1 204 ? 19.879 -5.807 65.934 1.000 33.388 200 ASP A O 1
ATOM 2602 N N . GLU A 1 205 ? 21.657 -5.641 67.284 1.000 33.314 201 GLU A N 1
ATOM 2603 C CA . GLU A 1 205 ? 20.946 -4.780 68.206 1.000 29.361 201 GLU A CA 1
ATOM 2604 C C . GLU A 1 205 ? 20.619 -3.455 67.515 1.000 29.939 201 GLU A C 1
ATOM 2605 O O . GLU A 1 205 ? 19.520 -2.934 67.682 1.000 34.941 201 GLU A O 1
ATOM 2617 N N . THR A 1 206 ? 21.577 -2.894 66.776 1.000 26.932 202 THR A N 1
ATOM 2618 C CA . THR A 1 206 ? 21.403 -1.565 66.225 1.000 36.332 202 THR A CA 1
ATOM 2619 C C . THR A 1 206 ? 20.379 -1.608 65.093 1.000 28.813 202 THR A C 1
ATOM 2620 O O . THR A 1 206 ? 19.498 -0.777 65.047 1.000 32.984 202 THR A O 1
ATOM 2631 N N . GLU A 1 207 ? 20.487 -2.605 64.219 1.000 28.119 203 GLU A N 1
ATOM 2632 C CA . GLU A 1 207 ? 19.695 -2.660 63.008 1.000 30.048 203 GLU A CA 1
ATOM 2633 C C . GLU A 1 207 ? 18.234 -2.970 63.324 1.000 28.832 203 GLU A C 1
ATOM 2634 O O . GLU A 1 207 ? 17.342 -2.335 62.777 1.000 31.420 203 GLU A O 1
ATOM 2646 N N . THR A 1 208 ? 17.996 -3.914 64.223 1.000 27.205 204 THR A N 1
ATOM 2647 C CA . THR A 1 208 ? 16.641 -4.272 64.584 1.000 32.230 204 THR A CA 1
ATOM 2648 C C . THR A 1 208 ? 16.022 -3.144 65.394 1.000 33.496 204 THR A C 1
ATOM 2649 O O . THR A 1 208 ? 14.833 -2.885 65.270 1.000 25.860 204 THR A O 1
ATOM 2660 N N . ASP A 1 209 ? 16.794 -2.505 66.263 1.000 31.411 205 ASP A N 1
ATOM 2661 C CA . ASP A 1 209 ? 16.276 -1.339 66.966 1.000 38.010 205 ASP A CA 1
ATOM 2662 C C . ASP A 1 209 ? 15.800 -0.242 65.984 1.000 39.697 205 ASP A C 1
ATOM 2663 O O . ASP A 1 209 ? 14.671 0.246 66.092 1.000 41.437 205 ASP A O 1
ATOM 2672 N N . LEU A 1 210 ? 16.653 0.169 65.041 1.000 27.237 206 LEU A N 1
ATOM 2673 C CA . LEU A 1 210 ? 16.279 1.222 64.097 1.000 28.121 206 LEU A CA 1
ATOM 2674 C C . LEU A 1 210 ? 15.093 0.770 63.230 1.000 30.003 206 LEU A C 1
ATOM 2675 O O . LEU A 1 210 ? 14.283 1.585 62.816 1.000 22.289 206 LEU A O 1
ATOM 2691 N N . PHE A 1 211 ? 15.045 -0.520 62.895 1.000 32.195 207 PHE A N 1
ATOM 2692 C CA . PHE A 1 211 ? 13.994 -1.038 62.040 1.000 34.557 207 PHE A CA 1
ATOM 2693 C C . PHE A 1 211 ? 12.663 -0.973 62.768 1.000 31.100 207 PHE A C 1
ATOM 2694 O O . PHE A 1 211 ? 11.648 -0.541 62.202 1.000 32.412 207 PHE A O 1
ATOM 2711 N N . GLY A 1 212 ? 12.662 -1.448 64.016 1.000 26.217 208 GLY A N 1
ATOM 2712 C CA . GLY A 1 212 ? 11.436 -1.441 64.774 1.000 25.363 208 GLY A CA 1
ATOM 2713 C C . GLY A 1 212 ? 10.850 -0.045 64.882 1.000 28.685 208 GLY A C 1
ATOM 2714 O O . GLY A 1 212 ? 9.648 0.145 64.671 1.000 27.592 208 GLY A O 1
ATOM 2718 N N . GLU A 1 213 ? 11.716 0.916 65.232 1.000 23.507 209 GLU A N 1
ATOM 2719 C CA . GLU A 1 213 ? 11.297 2.300 65.379 1.000 28.275 209 GLU A CA 1
ATOM 2720 C C . GLU A 1 213 ? 10.629 2.788 64.102 1.000 25.674 209 GLU A C 1
ATOM 2721 O O . GLU A 1 213 ? 9.566 3.403 64.159 1.000 31.894 209 GLU A O 1
ATOM 2733 N N . GLN A 1 214 ? 11.308 2.547 62.981 1.000 22.044 210 GLN A N 1
ATOM 2734 C CA . GLN A 1 214 ? 10.961 3.123 61.692 1.000 26.721 210 GLN A CA 1
ATOM 2735 C C . GLN A 1 214 ? 9.678 2.483 61.147 1.000 26.189 210 GLN A C 1
ATOM 2736 O O . GLN A 1 214 ? 8.732 3.167 60.719 1.000 26.825 210 GLN A O 1
ATOM 2750 N N . ALA A 1 215 ? 9.648 1.155 61.185 1.000 29.820 211 ALA A N 1
ATOM 2751 C CA . ALA A 1 215 ? 8.696 0.377 60.418 1.000 29.081 211 ALA A CA 1
ATOM 2752 C C . ALA A 1 215 ? 7.431 0.132 61.228 1.000 30.027 211 ALA A C 1
ATOM 2753 O O . ALA A 1 215 ? 6.371 0.144 60.615 1.000 32.242 211 ALA A O 1
ATOM 2760 N N . VAL A 1 216 ? 7.546 -0.061 62.575 1.000 25.784 212 VAL A N 1
ATOM 2761 C CA . VAL A 1 216 ? 6.418 -0.571 63.338 1.000 28.289 212 VAL A CA 1
ATOM 2762 C C . VAL A 1 216 ? 6.074 0.358 64.492 1.000 33.259 212 VAL A C 1
ATOM 2763 O O . VAL A 1 216 ? 4.975 0.929 64.495 1.000 29.627 212 VAL A O 1
ATOM 2776 N N . LEU A 1 217 ? 7.008 0.440 65.462 1.000 29.740 213 LEU A N 1
ATOM 2777 C CA . LEU A 1 217 ? 6.748 1.025 66.766 1.000 35.375 213 LEU A CA 1
ATOM 2778 C C . LEU A 1 217 ? 6.361 2.499 66.681 1.000 31.938 213 LEU A C 1
ATOM 2779 O O . LEU A 1 217 ? 5.449 2.920 67.373 1.000 33.669 213 LEU A O 1
ATOM 2795 N N . CYS A 1 218 ? 7.121 3.293 65.935 1.000 33.988 214 CYS A N 1
ATOM 2796 C CA . CYS A 1 218 ? 6.901 4.729 65.891 1.000 31.683 214 CYS A CA 1
ATOM 2797 C C . CYS A 1 218 ? 6.390 5.167 64.523 1.000 29.682 214 CYS A C 1
ATOM 2798 O O . CYS A 1 218 ? 5.245 5.623 64.388 1.000 30.237 214 CYS A O 1
ATOM 2806 N N . GLY A 1 219 ? 7.247 5.014 63.509 1.000 28.934 215 GLY A N 1
ATOM 2807 C CA . GLY A 1 219 ? 6.914 5.464 62.166 1.000 31.804 215 GLY A CA 1
ATOM 2808 C C . GLY A 1 219 ? 5.617 4.821 61.696 1.000 29.382 215 GLY A C 1
ATOM 2809 O O . GLY A 1 219 ? 4.650 5.511 61.395 1.000 27.056 215 GLY A O 1
ATOM 2813 N N . GLY A 1 220 ? 5.605 3.492 61.612 1.000 26.095 216 GLY A N 1
ATOM 2814 C CA . GLY A 1 220 ? 4.425 2.814 61.081 1.000 26.447 216 GLY A CA 1
ATOM 2815 C C . GLY A 1 220 ? 3.167 3.067 61.906 1.000 25.552 216 GLY A C 1
ATOM 2816 O O . GLY A 1 220 ? 2.098 3.407 61.381 1.000 29.277 216 GLY A O 1
ATOM 2820 N N . LEU A 1 221 ? 3.283 2.907 63.225 1.000 29.175 217 LEU A N 1
ATOM 2821 C CA . LEU A 1 221 ? 2.123 3.030 64.088 1.000 29.117 217 LEU A CA 1
ATOM 2822 C C . LEU A 1 221 ? 1.516 4.434 64.001 1.000 24.373 217 LEU A C 1
ATOM 2823 O O . LEU A 1 221 ? 0.321 4.561 63.878 1.000 25.040 217 LEU A O 1
ATOM 2839 N N . THR A 1 222 ? 2.330 5.508 64.050 1.000 24.554 218 THR A N 1
ATOM 2840 C CA . THR A 1 222 ? 1.757 6.834 63.992 1.000 23.978 218 THR A CA 1
ATOM 2841 C C . THR A 1 222 ? 1.026 7.025 62.650 1.000 23.778 218 THR A C 1
ATOM 2842 O O . THR A 1 222 ? 0.012 7.710 62.579 1.000 20.881 218 THR A O 1
ATOM 2853 N N . ARG A 1 223 ? 1.535 6.441 61.572 1.000 23.539 219 ARG A N 1
ATOM 2854 C CA . ARG A 1 223 ? 0.887 6.654 60.273 1.000 24.866 219 ARG A CA 1
ATOM 2855 C C . ARG A 1 223 ? -0.462 5.953 60.183 1.000 27.459 219 ARG A C 1
ATOM 2856 O O . ARG A 1 223 ? -1.436 6.517 59.658 1.000 27.400 219 ARG A O 1
ATOM 2877 N N . LEU A 1 224 ? -0.535 4.752 60.760 1.000 22.737 220 LEU A N 1
ATOM 2878 C CA . LEU A 1 224 ? -1.784 4.024 60.780 1.000 22.567 220 LEU A CA 1
ATOM 2879 C C . LEU A 1 224 ? -2.838 4.806 61.547 1.000 23.442 220 LEU A C 1
ATOM 2880 O O . LEU A 1 224 ? -3.974 4.951 61.102 1.000 20.846 220 LEU A O 1
ATOM 2896 N N . ILE A 1 225 ? -2.445 5.288 62.743 1.000 33.480 221 ILE A N 1
ATOM 2897 C CA . ILE A 1 225 ? -3.344 5.974 63.632 1.000 29.033 221 ILE A CA 1
ATOM 2898 C C . ILE A 1 225 ? -3.838 7.214 62.905 1.000 29.765 221 ILE A C 1
ATOM 2899 O O . ILE A 1 225 ? -5.004 7.591 62.951 1.000 28.972 221 ILE A O 1
ATOM 2915 N N . ARG A 1 226 ? -2.920 7.871 62.225 1.000 29.993 222 ARG A N 1
ATOM 2916 C CA . ARG A 1 226 ? -3.296 9.134 61.660 1.000 29.312 222 ARG A CA 1
ATOM 2917 C C . ARG A 1 226 ? -4.207 8.929 60.464 1.000 25.704 222 ARG A C 1
ATOM 2918 O O . ARG A 1 226 ? -5.110 9.734 60.256 1.000 24.125 222 ARG A O 1
ATOM 2939 N N . ALA A 1 227 ? -3.957 7.876 59.671 1.000 21.966 223 ALA A N 1
ATOM 2940 C CA . ALA A 1 227 ? -4.824 7.610 58.531 1.000 26.729 223 ALA A CA 1
ATOM 2941 C C . ALA A 1 227 ? -6.229 7.248 59.016 1.000 25.276 223 ALA A C 1
ATOM 2942 O O . ALA A 1 227 ? -7.234 7.752 58.492 1.000 29.542 223 ALA A O 1
ATOM 2949 N N . GLY A 1 228 ? -6.313 6.459 60.096 1.000 25.425 224 GLY A N 1
ATOM 2950 C CA . GLY A 1 228 ? -7.633 6.133 60.630 1.000 25.778 224 GLY A CA 1
ATOM 2951 C C . GLY A 1 228 ? -8.375 7.344 61.185 1.000 24.878 224 GLY A C 1
ATOM 2952 O O . GLY A 1 228 ? -9.562 7.552 60.921 1.000 29.407 224 GLY A O 1
ATOM 2956 N N . PHE A 1 229 ? -7.678 8.180 61.925 1.000 30.563 225 PHE A N 1
ATOM 2957 C CA . PHE A 1 229 ? -8.287 9.375 62.490 1.000 30.196 225 PHE A CA 1
ATOM 2958 C C . PHE A 1 229 ? -8.859 10.288 61.408 1.000 31.033 225 PHE A C 1
ATOM 2959 O O . PHE A 1 229 ? -9.966 10.799 61.544 1.000 25.987 225 PHE A O 1
ATOM 2976 N N . GLU A 1 230 ? -8.082 10.470 60.335 1.000 28.946 226 GLU A N 1
ATOM 2977 C CA . GLU A 1 230 ? -8.444 11.381 59.261 1.000 25.537 226 GLU A CA 1
ATOM 2978 C C . GLU A 1 230 ? -9.600 10.818 58.453 1.000 28.375 226 GLU A C 1
ATOM 2979 O O . GLU A 1 230 ? -10.455 11.585 58.028 1.000 28.128 226 GLU A O 1
ATOM 2991 N N . THR A 1 231 ? -9.579 9.487 58.215 1.000 28.519 227 THR A N 1
ATOM 2992 C CA . THR A 1 231 ? -10.649 8.813 57.532 1.000 25.204 227 THR A CA 1
ATOM 2993 C C . THR A 1 231 ? -11.981 9.110 58.248 1.000 28.854 227 THR A C 1
ATOM 2994 O O . THR A 1 231 ? -12.958 9.466 57.602 1.000 33.115 227 THR A O 1
ATOM 3005 N N . LEU A 1 232 ? -12.016 9.001 59.571 1.000 29.102 228 LEU A N 1
ATOM 3006 C CA . LEU A 1 232 ? -13.243 9.184 60.330 1.000 26.288 228 LEU A CA 1
ATOM 3007 C C . LEU A 1 232 ? -13.708 10.642 60.319 1.000 21.971 228 LEU A C 1
ATOM 3008 O O . LEU A 1 232 ? -14.899 10.922 60.124 1.000 25.445 228 LEU A O 1
ATOM 3024 N N . VAL A 1 233 ? -12.765 11.564 60.509 1.000 24.625 229 VAL A N 1
ATOM 3025 C CA . VAL A 1 233 ? -13.110 12.972 60.522 1.000 27.666 229 VAL A CA 1
ATOM 3026 C C . VAL A 1 233 ? -13.594 13.416 59.143 1.000 29.121 229 VAL A C 1
ATOM 3027 O O . VAL A 1 233 ? -14.552 14.168 59.044 1.000 38.669 229 VAL A O 1
ATOM 3040 N N . GLU A 1 234 ? -12.933 12.966 58.079 1.000 26.265 230 GLU A N 1
ATOM 3041 C CA . GLU A 1 234 ? -13.362 13.369 56.747 1.000 23.589 230 GLU A CA 1
ATOM 3042 C C . GLU A 1 234 ? -14.700 12.760 56.389 1.000 29.227 230 GLU A C 1
ATOM 3043 O O . GLU A 1 234 ? -15.400 13.302 55.519 1.000 27.588 230 GLU A O 1
ATOM 3055 N N . ALA A 1 235 ? -15.066 11.642 57.057 1.000 32.786 231 ALA A N 1
ATOM 3056 C CA . ALA A 1 235 ? -16.354 11.016 56.784 1.000 32.071 231 ALA A CA 1
ATOM 3057 C C . ALA A 1 235 ? -17.465 11.641 57.620 1.000 28.556 231 ALA A C 1
ATOM 3058 O O . ALA A 1 235 ? -18.604 11.243 57.496 1.000 37.629 231 ALA A O 1
ATOM 3065 N N . GLY A 1 236 ? -17.164 12.650 58.444 1.000 32.897 232 GLY A N 1
ATOM 3066 C CA . GLY A 1 236 ? -18.222 13.395 59.100 1.000 28.187 232 GLY A CA 1
ATOM 3067 C C . GLY A 1 236 ? -18.453 12.989 60.553 1.000 28.935 232 GLY A C 1
ATOM 3068 O O . GLY A 1 236 ? -19.414 13.418 61.192 1.000 28.891 232 GLY A O 1
ATOM 3072 N N . TYR A 1 237 ? -17.563 12.185 61.110 1.000 25.256 233 TYR A N 1
ATOM 3073 C CA . TYR A 1 237 ? -17.749 11.756 62.482 1.000 26.001 233 TYR A CA 1
ATOM 3074 C C . TYR A 1 237 ? -17.085 12.791 63.369 1.000 31.879 233 TYR A C 1
ATOM 3075 O O . TYR A 1 237 ? -16.101 13.413 62.973 1.000 28.510 233 TYR A O 1
ATOM 3093 N N . PRO A 1 238 ? -17.544 12.945 64.625 1.000 31.022 234 PRO A N 1
ATOM 3094 C CA . PRO A 1 238 ? -16.933 13.898 65.542 1.000 30.791 234 PRO A CA 1
ATOM 3095 C C . PRO A 1 238 ? -15.489 13.530 65.795 1.000 33.135 234 PRO A C 1
ATOM 3096 O O . PRO A 1 238 ? -15.206 12.362 66.079 1.000 29.755 234 PRO A O 1
ATOM 3107 N N . PRO A 1 239 ? -14.561 14.514 65.792 1.000 31.715 235 PRO A N 1
ATOM 3108 C CA . PRO A 1 239 ? -13.160 14.234 66.052 1.000 33.033 235 PRO A CA 1
ATOM 3109 C C . PRO A 1 239 ? -12.907 13.514 67.378 1.000 35.674 235 PRO A C 1
ATOM 3110 O O . PRO A 1 239 ? -11.957 12.714 67.486 1.000 26.508 235 PRO A O 1
ATOM 3121 N N . GLU A 1 240 ? -13.737 13.823 68.391 1.000 35.830 236 GLU A N 1
ATOM 3122 C CA . GLU A 1 240 ? -13.610 13.195 69.697 1.000 40.017 236 GLU A CA 1
ATOM 3123 C C . GLU A 1 240 ? -13.718 11.662 69.603 1.000 35.709 236 GLU A C 1
ATOM 3124 O O . GLU A 1 240 ? -12.955 10.917 70.211 1.000 36.556 236 GLU A O 1
ATOM 3136 N N . MET A 1 241 ? -14.726 11.198 68.883 1.000 36.557 237 MET A N 1
ATOM 3137 C CA . MET A 1 241 ? -14.943 9.767 68.749 1.000 45.237 237 MET A CA 1
ATOM 3138 C C . MET A 1 241 ? -13.896 9.170 67.811 1.000 41.968 237 MET A C 1
ATOM 3139 O O . MET A 1 241 ? -13.482 8.025 67.999 1.000 32.278 237 MET A O 1
ATOM 3153 N N . ALA A 1 242 ? -13.465 9.968 66.827 1.000 34.486 238 ALA A N 1
ATOM 3154 C CA . ALA A 1 242 ? -12.382 9.533 65.971 1.000 42.505 238 ALA A CA 1
ATOM 3155 C C . ALA A 1 242 ? -11.173 9.224 66.838 1.000 34.548 238 ALA A C 1
ATOM 3156 O O . ALA A 1 242 ? -10.575 8.154 66.699 1.000 23.037 238 ALA A O 1
ATOM 3163 N N . TYR A 1 243 ? -10.860 10.164 67.752 1.000 33.455 239 TYR A N 1
ATOM 3164 C CA . TYR A 1 243 ? -9.722 10.014 68.646 1.000 34.894 239 TYR A CA 1
ATOM 3165 C C . TYR A 1 243 ? -9.892 8.795 69.563 1.000 37.797 239 TYR A C 1
ATOM 3166 O O . TYR A 1 243 ? -8.938 8.072 69.829 1.000 40.368 239 TYR A O 1
ATOM 3184 N N . PHE A 1 244 ? -11.094 8.572 70.070 1.000 40.900 240 PHE A N 1
ATOM 3185 C CA . PHE A 1 244 ? -11.303 7.419 70.926 1.000 39.989 240 PHE A CA 1
ATOM 3186 C C . PHE A 1 244 ? -10.955 6.129 70.189 1.000 41.361 240 PHE A C 1
ATOM 3187 O O . PHE A 1 244 ? -10.197 5.308 70.696 1.000 27.534 240 PHE A O 1
ATOM 3204 N N . GLU A 1 245 ? -11.491 5.992 68.966 1.000 36.255 241 GLU A N 1
ATOM 3205 C CA . GLU A 1 245 ? -11.458 4.729 68.292 1.000 37.251 241 GLU A CA 1
ATOM 3206 C C . GLU A 1 245 ? -10.166 4.492 67.536 1.000 36.645 241 GLU A C 1
ATOM 3207 O O . GLU A 1 245 ? -9.995 3.396 67.035 1.000 33.918 241 GLU A O 1
ATOM 3219 N N . THR A 1 246 ? -9.309 5.507 67.388 1.000 31.751 242 THR A N 1
ATOM 3220 C CA . THR A 1 246 ? -8.094 5.330 66.613 1.000 31.607 242 THR A CA 1
ATOM 3221 C C . THR A 1 246 ? -6.857 5.611 67.447 1.000 31.040 242 THR A C 1
ATOM 3222 O O . THR A 1 246 ? -5.750 5.346 66.986 1.000 30.598 242 THR A O 1
ATOM 3233 N N . VAL A 1 247 ? -7.013 6.158 68.652 1.000 24.623 243 VAL A N 1
ATOM 3234 C CA . VAL A 1 247 ? -5.849 6.549 69.431 1.000 34.179 243 VAL A CA 1
ATOM 3235 C C . VAL A 1 247 ? -5.996 6.010 70.863 1.000 35.065 243 VAL A C 1
ATOM 3236 O O . VAL A 1 247 ? -5.192 5.207 71.295 1.000 34.312 243 VAL A O 1
ATOM 3249 N N . HIS A 1 248 ? -7.009 6.476 71.600 1.000 34.233 244 HIS A N 1
ATOM 3250 C CA . HIS A 1 248 ? -7.127 6.224 73.033 1.000 37.651 244 HIS A CA 1
ATOM 3251 C C . HIS A 1 248 ? -7.150 4.714 73.283 1.000 38.589 244 HIS A C 1
ATOM 3252 O O . HIS A 1 248 ? -6.480 4.205 74.183 1.000 31.650 244 HIS A O 1
ATOM 3267 N N . GLU A 1 249 ? -7.908 3.994 72.452 1.000 33.229 245 GLU A N 1
ATOM 3268 C CA . GLU A 1 249 ? -8.190 2.587 72.700 1.000 30.135 245 GLU A CA 1
ATOM 3269 C C . GLU A 1 249 ? -7.024 1.694 72.316 1.000 34.584 245 GLU A C 1
ATOM 3270 O O . GLU A 1 249 ? -7.044 0.509 72.605 1.000 35.659 245 GLU A O 1
ATOM 3282 N N . VAL A 1 250 ? -5.992 2.245 71.677 1.000 38.090 246 VAL A N 1
ATOM 3283 C CA . VAL A 1 250 ? -4.913 1.399 71.206 1.000 37.779 246 VAL A CA 1
ATOM 3284 C C . VAL A 1 250 ? -4.278 0.719 72.417 1.000 34.077 246 VAL A C 1
ATOM 3285 O O . VAL A 1 250 ? -3.921 -0.452 72.346 1.000 39.863 246 VAL A O 1
ATOM 3298 N N . LYS A 1 251 ? -4.228 1.434 73.539 1.000 33.737 247 LYS A N 1
ATOM 3299 C CA . LYS A 1 251 ? -3.618 0.912 74.759 1.000 34.228 247 LYS A CA 1
ATOM 3300 C C . LYS A 1 251 ? -4.279 -0.382 75.237 1.000 27.517 247 LYS A C 1
ATOM 3301 O O . LYS A 1 251 ? -3.578 -1.330 75.573 1.000 32.483 247 LYS A O 1
ATOM 3320 N N . LEU A 1 252 ? -5.601 -0.466 75.199 1.000 30.331 248 LEU A N 1
ATOM 3321 C CA . LEU A 1 252 ? -6.305 -1.672 75.620 1.000 31.504 248 LEU A CA 1
ATOM 3322 C C . LEU A 1 252 ? -5.819 -2.856 74.808 1.000 34.443 248 LEU A C 1
ATOM 3323 O O . LEU A 1 252 ? -5.532 -3.895 75.367 1.000 35.183 248 LEU A O 1
ATOM 3339 N N . ILE A 1 253 ? -5.676 -2.680 73.475 1.000 32.608 249 ILE A N 1
ATOM 3340 C CA . ILE A 1 253 ? -5.301 -3.800 72.632 1.000 31.530 249 ILE A CA 1
ATOM 3341 C C . ILE A 1 253 ? -3.851 -4.159 72.905 1.000 25.752 249 ILE A C 1
ATOM 3342 O O . ILE A 1 253 ? -3.486 -5.315 73.040 1.000 29.405 249 ILE A O 1
ATOM 3358 N N . VAL A 1 254 ? -2.984 -3.154 72.956 1.000 27.089 250 VAL A N 1
ATOM 3359 C CA . VAL A 1 254 ? -1.558 -3.442 73.038 1.000 27.476 250 VAL A CA 1
ATOM 3360 C C . VAL A 1 254 ? -1.210 -4.046 74.407 1.000 32.524 250 VAL A C 1
ATOM 3361 O O . VAL A 1 254 ? -0.327 -4.899 74.516 1.000 31.229 250 VAL A O 1
ATOM 3374 N N . ASP A 1 255 ? -1.955 -3.668 75.449 1.000 31.114 251 ASP A N 1
ATOM 3375 C CA . ASP A 1 255 ? -1.738 -4.242 76.772 1.000 33.144 251 ASP A CA 1
ATOM 3376 C C . ASP A 1 255 ? -2.067 -5.739 76.723 1.000 35.566 251 ASP A C 1
ATOM 3377 O O . ASP A 1 255 ? -1.304 -6.540 77.239 1.000 42.434 251 ASP A O 1
ATOM 3386 N N . LEU A 1 256 ? -3.115 -6.139 75.998 1.000 32.578 252 LEU A N 1
ATOM 3387 C CA . LEU A 1 256 ? -3.410 -7.552 75.846 1.000 30.965 252 LEU A CA 1
ATOM 3388 C C . LEU A 1 256 ? -2.279 -8.278 75.115 1.000 33.457 252 LEU A C 1
ATOM 3389 O O . LEU A 1 256 ? -1.849 -9.351 75.540 1.000 34.731 252 LEU A O 1
ATOM 3405 N N . ILE A 1 257 ? -1.774 -7.680 74.039 1.000 32.661 253 ILE A N 1
ATOM 3406 C CA . ILE A 1 257 ? -0.718 -8.296 73.254 1.000 32.130 253 ILE A CA 1
ATOM 3407 C C . ILE A 1 257 ? 0.529 -8.432 74.115 1.000 34.896 253 ILE A C 1
ATOM 3408 O O . ILE A 1 257 ? 1.246 -9.416 74.046 1.000 32.557 253 ILE A O 1
ATOM 3424 N N . TYR A 1 258 ? 0.807 -7.393 74.892 1.000 35.838 254 TYR A N 1
ATOM 3425 C CA . TYR A 1 258 ? 1.979 -7.371 75.741 1.000 32.047 254 TYR A CA 1
ATOM 3426 C C . TYR A 1 258 ? 1.940 -8.530 76.739 1.000 36.128 254 TYR A C 1
ATOM 3427 O O . TYR A 1 258 ? 2.928 -9.222 76.923 1.000 31.280 254 TYR A O 1
ATOM 3445 N N . GLU A 1 259 ? 0.768 -8.751 77.341 1.000 39.191 255 GLU A N 1
ATOM 3446 C CA . GLU A 1 259 ? 0.583 -9.792 78.339 1.000 41.845 255 GLU A CA 1
ATOM 3447 C C . GLU A 1 259 ? 0.438 -11.186 77.724 1.000 42.749 255 GLU A C 1
ATOM 3448 O O . GLU A 1 259 ? 0.823 -12.145 78.361 1.000 38.913 255 GLU A O 1
ATOM 3460 N N . ALA A 1 260 ? -0.165 -11.329 76.533 1.000 40.193 256 ALA A N 1
ATOM 3461 C CA . ALA A 1 260 ? -0.573 -12.660 76.090 1.000 35.284 256 ALA A CA 1
ATOM 3462 C C . ALA A 1 260 ? -0.496 -12.821 74.567 1.000 36.485 256 ALA A C 1
ATOM 3463 O O . ALA A 1 260 ? -1.158 -13.699 74.009 1.000 27.955 256 ALA A O 1
ATOM 3470 N N . GLY A 1 261 ? 0.260 -11.961 73.870 1.000 35.949 257 GLY A N 1
ATOM 3471 C CA . GLY A 1 261 ? 0.475 -12.144 72.435 1.000 32.857 257 GLY A CA 1
ATOM 3472 C C . GLY A 1 261 ? -0.780 -11.809 71.625 1.000 27.429 257 GLY A C 1
ATOM 3473 O O . GLY A 1 261 ? -1.820 -11.427 72.184 1.000 27.670 257 GLY A O 1
ATOM 3477 N N . LEU A 1 262 ? -0.675 -11.936 70.301 1.000 31.338 258 LEU A N 1
ATOM 3478 C CA . LEU A 1 262 ? -1.818 -11.690 69.427 1.000 31.226 258 LEU A CA 1
ATOM 3479 C C . LEU A 1 262 ? -2.988 -12.597 69.806 1.000 35.588 258 LEU A C 1
ATOM 3480 O O . LEU A 1 262 ? -4.130 -12.159 69.860 1.000 41.109 258 LEU A O 1
ATOM 3496 N N . LYS A 1 263 ? -2.677 -13.876 69.974 1.000 36.748 259 LYS A N 1
ATOM 3497 C CA . LYS A 1 263 ? -3.601 -14.951 70.300 1.000 37.569 259 LYS A CA 1
ATOM 3498 C C . LYS A 1 263 ? -4.454 -14.567 71.501 1.000 34.345 259 LYS A C 1
ATOM 3499 O O . LYS A 1 263 ? -5.694 -14.654 71.464 1.000 26.884 259 LYS A O 1
ATOM 3518 N N . GLY A 1 264 ? -3.789 -14.093 72.558 1.000 32.444 260 GLY A N 1
ATOM 3519 C CA . GLY A 1 264 ? -4.499 -13.678 73.762 1.000 32.036 260 GLY A CA 1
ATOM 3520 C C . GLY A 1 264 ? -5.332 -12.437 73.527 1.000 34.065 260 GLY A C 1
ATOM 3521 O O . GLY A 1 264 ? -6.443 -12.298 74.032 1.000 35.282 260 GLY A O 1
ATOM 3525 N N . MET A 1 265 ? -4.817 -11.528 72.702 1.000 37.059 261 MET A N 1
ATOM 3526 C CA . MET A 1 265 ? -5.574 -10.317 72.446 1.000 33.013 261 MET A CA 1
ATOM 3527 C C . MET A 1 265 ? -6.859 -10.696 71.701 1.000 31.855 261 MET A C 1
ATOM 3528 O O . MET A 1 265 ? -7.952 -10.272 72.065 1.000 29.182 261 MET A O 1
ATOM 3542 N N . ARG A 1 266 ? -6.755 -11.577 70.717 1.000 29.203 262 ARG A N 1
ATOM 3543 C CA . ARG A 1 266 ? -7.919 -11.957 69.921 1.000 33.535 262 ARG A CA 1
ATOM 3544 C C . ARG A 1 266 ? -8.940 -12.675 70.786 1.000 30.269 262 ARG A C 1
ATOM 3545 O O . ARG A 1 266 ? -10.161 -12.551 70.582 1.000 27.527 262 ARG A O 1
ATOM 3566 N N . TYR A 1 267 ? -8.421 -13.445 71.740 1.000 37.721 263 TYR A N 1
ATOM 3567 C CA . TYR A 1 267 ? -9.273 -14.206 72.645 1.000 37.674 263 TYR A CA 1
ATOM 3568 C C . TYR A 1 267 ? -10.070 -13.277 73.562 1.000 34.950 263 TYR A C 1
ATOM 3569 O O . TYR A 1 267 ? -11.201 -13.632 73.865 1.000 36.457 263 TYR A O 1
ATOM 3587 N N . SER A 1 268 ? -9.517 -12.111 73.976 1.000 27.804 264 SER A N 1
ATOM 3588 C CA . SER A 1 268 ? -10.188 -11.271 74.967 1.000 36.396 264 SER A CA 1
ATOM 3589 C C . SER A 1 268 ? -11.225 -10.335 74.367 1.000 36.025 264 SER A C 1
ATOM 3590 O O . SER A 1 268 ? -12.229 -10.030 75.027 1.000 32.050 264 SER A O 1
ATOM 3598 N N . ILE A 1 269 ? -10.944 -9.812 73.165 1.000 28.871 265 ILE A N 1
ATOM 3599 C CA . ILE A 1 269 ? -11.876 -8.890 72.526 1.000 27.743 265 ILE A CA 1
ATOM 3600 C C . ILE A 1 269 ? -13.132 -9.648 72.132 1.000 23.194 265 ILE A C 1
ATOM 3601 O O . ILE A 1 269 ? -13.144 -10.881 72.083 1.000 21.797 265 ILE A O 1
ATOM 3617 N N . SER A 1 270 ? -14.170 -8.902 71.788 1.000 23.971 266 SER A N 1
ATOM 3618 C CA . SER A 1 270 ? -15.423 -9.486 71.344 1.000 25.905 266 SER A CA 1
ATOM 3619 C C . SER A 1 270 ? -15.199 -10.268 70.037 1.000 31.305 266 SER A C 1
ATOM 3620 O O . SER A 1 270 ? -14.279 -9.987 69.287 1.000 30.927 266 SER A O 1
ATOM 3628 N N . ASN A 1 271 ? -16.075 -11.234 69.770 1.000 34.617 267 ASN A N 1
ATOM 3629 C CA . ASN A 1 271 ? -16.004 -11.998 68.554 1.000 27.350 267 ASN A CA 1
ATOM 3630 C C . ASN A 1 271 ? -16.230 -11.091 67.347 1.000 31.378 267 ASN A C 1
ATOM 3631 O O . ASN A 1 271 ? -15.647 -11.320 66.303 1.000 32.217 267 ASN A O 1
ATOM 3642 N N . THR A 1 272 ? -17.097 -10.088 67.479 1.000 26.583 268 THR A N 1
ATOM 3643 C CA . THR A 1 272 ? -17.335 -9.138 66.416 1.000 28.526 268 THR A CA 1
ATOM 3644 C C . THR A 1 272 ? -16.023 -8.446 66.019 1.000 29.216 268 THR A C 1
ATOM 3645 O O . THR A 1 272 ? -15.743 -8.246 64.845 1.000 27.676 268 THR A O 1
ATOM 3656 N N . ALA A 1 273 ? -15.243 -8.055 67.022 1.000 23.053 269 ALA A N 1
ATOM 3657 C CA . ALA A 1 273 ? -14.013 -7.319 66.819 1.000 22.242 269 ALA A CA 1
ATOM 3658 C C . ALA A 1 273 ? -12.946 -8.239 66.241 1.000 22.643 269 ALA A C 1
ATOM 3659 O O . ALA A 1 273 ? -12.165 -7.837 65.371 1.000 26.190 269 ALA A O 1
ATOM 3666 N N . GLU A 1 274 ? -12.917 -9.477 66.740 1.000 25.904 270 GLU A N 1
ATOM 3667 C CA . GLU A 1 274 ? -11.994 -10.498 66.258 1.000 24.891 270 GLU A CA 1
ATOM 3668 C C . GLU A 1 274 ? -12.279 -10.803 64.787 1.000 23.258 270 GLU A C 1
ATOM 3669 O O . GLU A 1 274 ? -11.367 -10.970 63.987 1.000 32.136 270 GLU A O 1
ATOM 3681 N N . TYR A 1 275 ? -13.557 -10.924 64.447 1.000 24.883 271 TYR A N 1
ATOM 3682 C CA . TYR A 1 275 ? -13.947 -11.282 63.093 1.000 21.818 271 TYR A CA 1
ATOM 3683 C C . TYR A 1 275 ? -13.508 -10.146 62.153 1.000 29.811 271 TYR A C 1
ATOM 3684 O O . TYR A 1 275 ? -12.917 -10.381 61.084 1.000 29.662 271 TYR A O 1
ATOM 3702 N N . GLY A 1 276 ? -13.801 -8.907 62.583 1.000 25.633 272 GLY A N 1
ATOM 3703 C CA . GLY A 1 276 ? -13.364 -7.694 61.922 1.000 21.754 272 GLY A CA 1
ATOM 3704 C C . GLY A 1 276 ? -11.867 -7.629 61.606 1.000 20.428 272 GLY A C 1
ATOM 3705 O O . GLY A 1 276 ? -11.448 -7.301 60.478 1.000 19.201 272 GLY A O 1
ATOM 3709 N N . ASP A 1 277 ? -11.087 -7.867 62.641 1.000 23.626 273 ASP A N 1
ATOM 3710 C CA . ASP A 1 277 ? -9.632 -7.931 62.565 1.000 24.748 273 ASP A CA 1
ATOM 3711 C C . ASP A 1 277 ? -9.218 -8.943 61.493 1.000 23.230 273 ASP A C 1
ATOM 3712 O O . ASP A 1 277 ? -8.409 -8.638 60.594 1.000 25.586 273 ASP A O 1
ATOM 3721 N N . TYR A 1 278 ? -9.733 -10.157 61.595 1.000 22.312 274 TYR A N 1
ATOM 3722 C CA . TYR A 1 278 ? -9.303 -11.217 60.691 1.000 24.681 274 TYR A CA 1
ATOM 3723 C C . TYR A 1 278 ? -9.658 -10.867 59.247 1.000 25.319 274 TYR A C 1
ATOM 3724 O O . TYR A 1 278 ? -8.909 -11.178 58.321 1.000 28.444 274 TYR A O 1
ATOM 3742 N N . THR A 1 279 ? -10.785 -10.197 59.022 1.000 26.598 275 THR A N 1
ATOM 3743 C CA . THR A 1 279 ? -11.284 -10.152 57.673 1.000 26.679 275 THR A CA 1
ATOM 3744 C C . THR A 1 279 ? -10.999 -8.808 57.012 1.000 23.475 275 THR A C 1
ATOM 3745 O O . THR A 1 279 ? -11.212 -8.729 55.826 1.000 24.558 275 THR A O 1
ATOM 3756 N N . ARG A 1 280 ? -10.681 -7.757 57.773 1.000 28.322 276 ARG A N 1
ATOM 3757 C CA . ARG A 1 280 ? -10.476 -6.437 57.200 1.000 25.990 276 ARG A CA 1
ATOM 3758 C C . ARG A 1 280 ? -9.043 -5.941 57.370 1.000 28.054 276 ARG A C 1
ATOM 3759 O O . ARG A 1 280 ? -8.624 -5.030 56.639 1.000 35.370 276 ARG A O 1
ATOM 3780 N N . GLY A 1 281 ? -8.265 -6.572 58.239 1.000 27.132 277 GLY A N 1
ATOM 3781 C CA . GLY A 1 281 ? -6.917 -6.113 58.567 1.000 26.631 277 GLY A CA 1
ATOM 3782 C C . GLY A 1 281 ? -5.974 -6.035 57.373 1.000 28.643 277 GLY A C 1
ATOM 3783 O O . GLY A 1 281 ? -5.126 -5.139 57.300 1.000 28.585 277 GLY A O 1
ATOM 3787 N N . ASP A 1 282 ? -6.077 -7.013 56.479 1.000 30.903 278 ASP A N 1
ATOM 3788 C CA . ASP A 1 282 ? -5.201 -7.126 55.333 1.000 32.712 278 ASP A CA 1
ATOM 3789 C C . ASP A 1 282 ? -5.545 -6.053 54.305 1.000 28.575 278 ASP A C 1
ATOM 3790 O O . ASP A 1 282 ? -4.678 -5.609 53.552 1.000 23.492 278 ASP A O 1
ATOM 3799 N N . LEU A 1 283 ? -6.813 -5.651 54.270 1.000 26.971 279 LEU A N 1
ATOM 3800 C CA . LEU A 1 283 ? -7.237 -4.568 53.422 1.000 24.728 279 LEU A CA 1
ATOM 3801 C C . LEU A 1 283 ? -6.581 -3.271 53.903 1.000 30.807 279 LEU A C 1
ATOM 3802 O O . LEU A 1 283 ? -6.213 -2.441 53.080 1.000 29.666 279 LEU A O 1
ATOM 3818 N N . ALA A 1 284 ? -6.538 -3.053 55.229 1.000 23.175 280 ALA A N 1
ATOM 3819 C CA . ALA A 1 284 ? -5.957 -1.848 55.778 1.000 27.492 280 ALA A CA 1
ATOM 3820 C C . ALA A 1 284 ? -4.462 -1.815 55.526 1.000 26.885 280 ALA A C 1
ATOM 3821 O O . ALA A 1 284 ? -3.893 -0.796 55.133 1.000 21.852 280 ALA A O 1
ATOM 3828 N N . VAL A 1 285 ? -3.825 -2.985 55.690 1.000 29.591 281 VAL A N 1
ATOM 3829 C CA . VAL A 1 285 ? -2.381 -3.077 55.669 1.000 24.711 281 VAL A CA 1
ATOM 3830 C C . VAL A 1 285 ? -2.036 -4.355 54.951 1.000 22.884 281 VAL A C 1
ATOM 3831 O O . VAL A 1 285 ? -1.967 -5.404 55.586 1.000 24.505 281 VAL A O 1
ATOM 3844 N N . PRO A 1 286 ? -1.862 -4.336 53.609 1.000 23.640 282 PRO A N 1
ATOM 3845 C CA . PRO A 1 286 ? -1.699 -5.588 52.862 1.000 19.842 282 PRO A CA 1
ATOM 3846 C C . PRO A 1 286 ? -0.301 -6.126 53.060 1.000 23.196 282 PRO A C 1
ATOM 3847 O O . PRO A 1 286 ? 0.662 -5.347 53.153 1.000 21.161 282 PRO A O 1
ATOM 3858 N N . LEU A 1 287 ? -0.187 -7.470 53.075 1.000 22.440 283 LEU A N 1
ATOM 3859 C CA . LEU A 1 287 ? 1.022 -8.099 53.546 1.000 25.974 283 LEU A CA 1
ATOM 3860 C C . LEU A 1 287 ? 2.197 -7.851 52.597 1.000 23.740 283 LEU A C 1
ATOM 3861 O O . LEU A 1 287 ? 3.246 -7.418 53.044 1.000 31.134 283 LEU A O 1
ATOM 3877 N N . GLU A 1 288 ? 2.055 -8.147 51.302 1.000 26.020 284 GLU A N 1
ATOM 3878 C CA . GLU A 1 288 ? 3.236 -8.202 50.432 1.000 25.770 284 GLU A CA 1
ATOM 3879 C C . GLU A 1 288 ? 3.737 -6.794 50.096 1.000 24.827 284 GLU A C 1
ATOM 3880 O O . GLU A 1 288 ? 4.941 -6.577 50.130 1.000 22.977 284 GLU A O 1
ATOM 3892 N N . GLU A 1 289 ? 2.819 -5.846 49.823 1.000 28.373 285 GLU A N 1
ATOM 3893 C CA . GLU A 1 289 ? 3.195 -4.472 49.598 1.000 33.908 285 GLU A CA 1
ATOM 3894 C C . GLU A 1 289 ? 3.863 -3.919 50.859 1.000 36.183 285 GLU A C 1
ATOM 3895 O O . GLU A 1 289 ? 4.875 -3.209 50.755 1.000 31.231 285 GLU A O 1
ATOM 3907 N N . THR A 1 290 ? 3.313 -4.209 52.053 1.000 28.560 286 THR A N 1
ATOM 3908 C CA . THR A 1 290 ? 3.871 -3.620 53.263 1.000 27.764 286 THR A CA 1
ATOM 3909 C C . THR A 1 290 ? 5.287 -4.180 53.475 1.000 22.907 286 THR A C 1
ATOM 3910 O O . THR A 1 290 ? 6.233 -3.454 53.811 1.000 27.867 286 THR A O 1
ATOM 3921 N N . LYS A 1 291 ? 5.461 -5.481 53.253 1.000 26.386 287 LYS A N 1
ATOM 3922 C CA . LYS A 1 291 ? 6.758 -6.082 53.527 1.000 24.430 287 LYS A CA 1
ATOM 3923 C C . LYS A 1 291 ? 7.761 -5.584 52.506 1.000 26.205 287 LYS A C 1
ATOM 3924 O O . LYS A 1 291 ? 8.931 -5.400 52.833 1.000 28.037 287 LYS A O 1
ATOM 3943 N N . ARG A 1 292 ? 7.295 -5.334 51.267 1.000 27.217 288 ARG A N 1
ATOM 3944 C CA . ARG A 1 292 ? 8.160 -4.793 50.258 1.000 27.138 288 ARG A CA 1
ATOM 3945 C C . ARG A 1 292 ? 8.709 -3.452 50.750 1.000 26.767 288 ARG A C 1
ATOM 3946 O O . ARG A 1 292 ? 9.897 -3.195 50.619 1.000 23.672 288 ARG A O 1
ATOM 3967 N N . ARG A 1 293 ? 7.828 -2.573 51.216 1.000 26.346 289 ARG A N 1
ATOM 3968 C CA . ARG A 1 293 ? 8.257 -1.270 51.700 1.000 29.203 289 ARG A CA 1
ATOM 3969 C C . ARG A 1 293 ? 9.206 -1.390 52.886 1.000 28.759 289 ARG A C 1
ATOM 3970 O O . ARG A 1 293 ? 10.176 -0.651 53.012 1.000 32.254 289 ARG A O 1
ATOM 3991 N N . MET A 1 294 ? 8.893 -2.311 53.789 1.000 28.577 290 MET A N 1
ATOM 3992 C CA . MET A 1 294 ? 9.666 -2.474 54.999 1.000 25.470 290 MET A CA 1
ATOM 3993 C C . MET A 1 294 ? 11.061 -3.020 54.673 1.000 29.277 290 MET A C 1
ATOM 3994 O O . MET A 1 294 ? 12.006 -2.738 55.408 1.000 29.597 290 MET A O 1
ATOM 4008 N N . ARG A 1 295 ? 11.200 -3.771 53.574 1.000 27.735 291 ARG A N 1
ATOM 4009 C CA . ARG A 1 295 ? 12.488 -4.287 53.137 1.000 25.906 291 ARG A CA 1
ATOM 4010 C C . ARG A 1 295 ? 13.386 -3.128 52.704 1.000 25.663 291 ARG A C 1
ATOM 4011 O O . ARG A 1 295 ? 14.592 -3.249 52.781 1.000 25.024 291 ARG A O 1
ATOM 4032 N N . GLU A 1 296 ? 12.784 -2.131 52.093 1.000 20.743 292 GLU A N 1
ATOM 4033 C CA . GLU A 1 296 ? 13.483 -0.914 51.682 1.000 29.415 292 GLU A CA 1
ATOM 4034 C C . GLU A 1 296 ? 13.907 -0.093 52.893 1.000 20.421 292 GLU A C 1
ATOM 4035 O O . GLU A 1 296 ? 14.968 0.504 52.883 1.000 26.086 292 GLU A O 1
ATOM 4047 N N . ILE A 1 297 ? 13.043 0.023 53.909 1.000 26.294 293 ILE A N 1
ATOM 4048 C CA . ILE A 1 297 ? 13.452 0.636 55.161 1.000 21.959 293 ILE A CA 1
ATOM 4049 C C . ILE A 1 297 ? 14.658 -0.105 55.726 1.000 22.758 293 ILE A C 1
ATOM 4050 O O . ILE A 1 297 ? 15.637 0.528 56.098 1.000 18.973 293 ILE A O 1
ATOM 4066 N N . LEU A 1 298 ? 14.604 -1.447 55.770 1.000 22.365 294 LEU A N 1
ATOM 4067 C CA . LEU A 1 298 ? 15.718 -2.212 56.310 1.000 20.451 294 LEU A CA 1
ATOM 4068 C C . LEU A 1 298 ? 16.968 -2.092 55.468 1.000 23.160 294 LEU A C 1
ATOM 4069 O O . LEU A 1 298 ? 18.100 -2.091 55.982 1.000 35.398 294 LEU A O 1
ATOM 4085 N N . ARG A 1 299 ? 16.796 -2.081 54.154 1.000 23.128 295 ARG A N 1
ATOM 4086 C CA . ARG A 1 299 ? 17.945 -1.890 53.285 1.000 22.086 295 ARG A CA 1
ATOM 4087 C C . ARG A 1 299 ? 18.640 -0.546 53.564 1.000 20.030 295 ARG A C 1
ATOM 4088 O O . ARG A 1 299 ? 19.844 -0.474 53.475 1.000 15.986 295 ARG A O 1
ATOM 4109 N N . GLN A 1 300 ? 17.882 0.551 53.794 1.000 24.347 296 GLN A N 1
ATOM 4110 C CA . GLN A 1 300 ? 18.531 1.830 54.037 1.000 24.122 296 GLN A CA 1
ATOM 4111 C C . GLN A 1 300 ? 19.295 1.831 55.369 1.000 28.720 296 GLN A C 1
ATOM 4112 O O . GLN A 1 300 ? 20.209 2.654 55.574 1.000 30.402 296 GLN A O 1
ATOM 4126 N N . ILE A 1 301 ? 18.871 0.962 56.285 1.000 33.162 297 ILE A N 1
ATOM 4127 C CA . ILE A 1 301 ? 19.538 0.806 57.567 1.000 30.042 297 ILE A CA 1
ATOM 4128 C C . ILE A 1 301 ? 20.812 0.006 57.338 1.000 31.064 297 ILE A C 1
ATOM 4129 O O . ILE A 1 301 ? 21.882 0.394 57.821 1.000 31.287 297 ILE A O 1
ATOM 4145 N N . GLN A 1 302 ? 20.672 -1.149 56.661 1.000 27.673 298 GLN A N 1
ATOM 4146 C CA . GLN A 1 302 ? 21.761 -2.082 56.556 1.000 27.456 298 GLN A CA 1
ATOM 4147 C C . GLN A 1 302 ? 22.858 -1.460 55.691 1.000 25.595 298 GLN A C 1
ATOM 4148 O O . GLN A 1 302 ? 24.004 -1.722 55.936 1.000 34.071 298 GLN A O 1
ATOM 4162 N N . SER A 1 303 ? 22.522 -0.641 54.690 1.000 27.537 299 SER A N 1
ATOM 4163 C CA . SER A 1 303 ? 23.517 -0.076 53.763 1.000 28.979 299 SER A CA 1
ATOM 4164 C C . SER A 1 303 ? 24.339 1.074 54.355 1.000 26.304 299 SER A C 1
ATOM 4165 O O . SER A 1 303 ? 25.229 1.591 53.696 1.000 25.162 299 SER A O 1
ATOM 4173 N N . GLY A 1 304 ? 24.056 1.506 55.585 1.000 32.079 300 GLY A N 1
ATOM 4174 C CA . GLY A 1 304 ? 24.672 2.728 56.095 1.000 31.263 300 GLY A CA 1
ATOM 4175 C C . GLY A 1 304 ? 23.954 4.016 55.682 1.000 28.840 300 GLY A C 1
ATOM 4176 O O . GLY A 1 304 ? 24.272 5.071 56.224 1.000 33.159 300 GLY A O 1
ATOM 4180 N N . GLU A 1 305 ? 23.003 3.985 54.735 1.000 25.733 301 GLU A N 1
ATOM 4181 C CA . GLU A 1 305 ? 22.414 5.238 54.243 1.000 27.350 301 GLU A CA 1
ATOM 4182 C C . GLU A 1 305 ? 21.676 6.005 55.336 1.000 25.131 301 GLU A C 1
ATOM 4183 O O . GLU A 1 305 ? 21.753 7.260 55.426 1.000 30.208 301 GLU A O 1
ATOM 4195 N N . PHE A 1 306 ? 20.930 5.290 56.169 1.000 26.965 302 PHE A N 1
ATOM 4196 C CA . PHE A 1 306 ? 20.162 5.982 57.190 1.000 32.189 302 PHE A CA 1
ATOM 4197 C C . PHE A 1 306 ? 21.142 6.687 58.129 1.000 30.148 302 PHE A C 1
ATOM 4198 O O . PHE A 1 306 ? 20.978 7.860 58.434 1.000 26.424 302 PHE A O 1
ATOM 4215 N N . ALA A 1 307 ? 22.147 5.959 58.560 1.000 24.572 303 ALA A N 1
ATOM 4216 C CA . ALA A 1 307 ? 23.135 6.464 59.503 1.000 30.534 303 ALA A CA 1
ATOM 4217 C C . ALA A 1 307 ? 23.802 7.708 58.933 1.000 24.636 303 ALA A C 1
ATOM 4218 O O . ALA A 1 307 ? 23.948 8.688 59.650 1.000 21.738 303 ALA A O 1
ATOM 4225 N N . ARG A 1 308 ? 24.153 7.667 57.656 1.000 27.150 304 ARG A N 1
ATOM 4226 C CA . ARG A 1 308 ? 24.774 8.820 57.022 1.000 28.139 304 ARG A CA 1
ATOM 4227 C C . ARG A 1 308 ? 23.840 10.024 57.035 1.000 29.175 304 ARG A C 1
ATOM 4228 O O . ARG A 1 308 ? 24.251 11.150 57.341 1.000 31.808 304 ARG A O 1
ATOM 4249 N N . GLU A 1 309 ? 22.586 9.776 56.686 1.000 27.988 305 GLU A N 1
ATOM 4250 C CA . GLU A 1 309 ? 21.603 10.847 56.573 1.000 20.552 305 GLU A CA 1
ATOM 4251 C C . GLU A 1 309 ? 21.430 11.490 57.959 1.000 23.435 305 GLU A C 1
ATOM 4252 O O . GLU A 1 309 ? 21.417 12.697 58.105 1.000 17.267 305 GLU A O 1
ATOM 4264 N N . TRP A 1 310 ? 21.304 10.679 58.990 1.000 18.477 306 TRP A N 1
ATOM 4265 C CA . TRP A 1 310 ? 21.013 11.205 60.317 1.000 20.064 306 TRP A CA 1
ATOM 4266 C C . TRP A 1 310 ? 22.211 11.984 60.853 1.000 21.515 306 TRP A C 1
ATOM 4267 O O . TRP A 1 310 ? 22.065 13.080 61.394 1.000 26.805 306 TRP A O 1
ATOM 4288 N N . MET A 1 311 ? 23.418 11.513 60.560 1.000 24.233 307 MET A N 1
ATOM 4289 C CA . MET A 1 311 ? 24.618 12.213 60.993 1.000 28.892 307 MET A CA 1
ATOM 4290 C C . MET A 1 311 ? 24.789 13.546 60.245 1.000 27.997 307 MET A C 1
ATOM 4291 O O . MET A 1 311 ? 25.109 14.573 60.845 1.000 28.549 307 MET A O 1
ATOM 4305 N N . LEU A 1 312 ? 24.492 13.561 58.949 1.000 29.155 308 LEU A N 1
ATOM 4306 C CA . LEU A 1 312 ? 24.590 14.788 58.183 1.000 27.642 308 LEU A CA 1
ATOM 4307 C C . LEU A 1 312 ? 23.540 15.788 58.658 1.000 28.608 308 LEU A C 1
ATOM 4308 O O . LEU A 1 312 ? 23.777 16.998 58.733 1.000 25.800 308 LEU A O 1
ATOM 4324 N N . GLU A 1 313 ? 22.365 15.267 58.970 1.000 26.538 309 GLU A N 1
ATOM 4325 C CA . GLU A 1 313 ? 21.263 16.080 59.448 1.000 23.984 309 GLU A CA 1
ATOM 4326 C C . GLU A 1 313 ? 21.720 16.850 60.689 1.000 26.704 309 GLU A C 1
ATOM 4327 O O . GLU A 1 313 ? 21.448 18.060 60.847 1.000 29.726 309 GLU A O 1
ATOM 4339 N N . ASN A 1 314 ? 22.431 16.144 61.582 1.000 28.834 310 ASN A N 1
ATOM 4340 C CA . ASN A 1 314 ? 22.898 16.761 62.811 1.000 33.747 310 ASN A CA 1
ATOM 4341 C C . ASN A 1 314 ? 23.979 17.801 62.539 1.000 29.613 310 ASN A C 1
ATOM 4342 O O . ASN A 1 314 ? 24.175 18.647 63.391 1.000 41.118 310 ASN A O 1
ATOM 4353 N N . GLN A 1 315 ? 24.673 17.735 61.389 1.000 29.018 311 GLN A N 1
ATOM 4354 C CA . GLN A 1 315 ? 25.780 18.631 61.112 1.000 30.230 311 GLN A CA 1
ATOM 4355 C C . GLN A 1 315 ? 25.297 19.999 60.628 1.000 32.052 311 GLN A C 1
ATOM 4356 O O . GLN A 1 315 ? 26.096 20.913 60.495 1.000 36.261 311 GLN A O 1
ATOM 4370 N N . VAL A 1 316 ? 24.010 20.137 60.321 1.000 28.871 312 VAL A N 1
ATOM 4371 C CA . VAL A 1 316 ? 23.491 21.395 59.815 1.000 26.037 312 VAL A CA 1
ATOM 4372 C C . VAL A 1 316 ? 22.243 21.764 60.583 1.000 22.031 312 VAL A C 1
ATOM 4373 O O . VAL A 1 316 ? 21.384 22.430 60.032 1.000 31.052 312 VAL A O 1
ATOM 4386 N N . GLY A 1 317 ? 22.242 21.420 61.870 1.000 20.909 313 GLY A N 1
ATOM 4387 C CA . GLY A 1 317 ? 21.294 21.905 62.861 1.000 24.634 313 GLY A CA 1
ATOM 4388 C C . GLY A 1 317 ? 19.928 21.231 62.794 1.000 24.916 313 GLY A C 1
ATOM 4389 O O . GLY A 1 317 ? 18.947 21.780 63.288 1.000 25.400 313 GLY A O 1
ATOM 4393 N N . SER A 1 318 ? 19.884 20.021 62.217 1.000 29.246 314 SER A N 1
ATOM 4394 C CA . SER A 1 318 ? 18.689 19.184 62.262 1.000 30.086 314 SER A CA 1
ATOM 4395 C C . SER A 1 318 ? 17.443 19.924 61.784 1.000 24.462 314 SER A C 1
ATOM 4396 O O . SER A 1 318 ? 16.392 19.909 62.426 1.000 28.183 314 SER A O 1
ATOM 4404 N N . PRO A 1 319 ? 17.452 20.525 60.578 1.000 27.346 315 PRO A N 1
ATOM 4405 C CA . PRO A 1 319 ? 16.280 21.268 60.121 1.000 24.159 315 PRO A CA 1
ATOM 4406 C C . PRO A 1 319 ? 15.102 20.391 59.676 1.000 24.415 315 PRO A C 1
ATOM 4407 O O . PRO A 1 319 ? 13.955 20.788 59.792 1.000 23.601 315 PRO A O 1
ATOM 4418 N N . VAL A 1 320 ? 15.384 19.154 59.245 1.000 27.620 316 VAL A N 1
ATOM 4419 C CA . VAL A 1 320 ? 14.303 18.250 58.875 1.000 23.362 316 VAL A CA 1
ATOM 4420 C C . VAL A 1 320 ? 13.572 17.743 60.117 1.000 24.086 316 VAL A C 1
ATOM 4421 O O . VAL A 1 320 ? 12.324 17.646 60.183 1.000 24.442 316 VAL A O 1
ATOM 4434 N N . LEU A 1 321 ? 14.359 17.392 61.123 1.000 27.705 317 LEU A N 1
ATOM 4435 C CA . LEU A 1 321 ? 13.805 16.961 62.391 1.000 24.101 317 LEU A CA 1
ATOM 4436 C C . LEU A 1 321 ? 12.885 18.057 62.941 1.000 23.376 317 LEU A C 1
ATOM 4437 O O . LEU A 1 321 ? 11.718 17.827 63.272 1.000 29.838 317 LEU A O 1
ATOM 4453 N N . GLU A 1 322 ? 13.418 19.272 62.992 1.000 24.062 318 GLU A N 1
ATOM 4454 C CA . GLU A 1 322 ? 12.673 20.403 63.524 1.000 24.424 318 GLU A CA 1
ATOM 4455 C C . GLU A 1 322 ? 11.458 20.770 62.672 1.000 24.582 318 GLU A C 1
ATOM 4456 O O . GLU A 1 322 ? 10.387 21.056 63.211 1.000 22.360 318 GLU A O 1
ATOM 4468 N N . ALA A 1 323 ? 11.582 20.793 61.330 1.000 24.348 319 ALA A N 1
ATOM 4469 C CA . ALA A 1 323 ? 10.407 21.124 60.537 1.000 24.137 319 ALA A CA 1
ATOM 4470 C C . ALA A 1 323 ? 9.297 20.094 60.765 1.000 23.614 319 ALA A C 1
ATOM 4471 O O . ALA A 1 323 ? 8.115 20.440 60.908 1.000 18.913 319 ALA A O 1
ATOM 4478 N N . ASN A 1 324 ? 9.679 18.806 60.838 1.000 22.352 320 ASN A N 1
ATOM 4479 C CA . ASN A 1 324 ? 8.655 17.771 60.996 1.000 26.399 320 ASN A CA 1
ATOM 4480 C C . ASN A 1 324 ? 7.985 17.860 62.364 1.000 27.596 320 ASN A C 1
ATOM 4481 O O . ASN A 1 324 ? 6.785 17.600 62.532 1.000 24.337 320 ASN A O 1
ATOM 4492 N N . ARG A 1 325 ? 8.785 18.227 63.356 1.000 34.880 321 ARG A N 1
ATOM 4493 C CA . ARG A 1 325 ? 8.277 18.347 64.708 1.000 28.685 321 ARG A CA 1
ATOM 4494 C C . ARG A 1 325 ? 7.191 19.415 64.789 1.000 34.118 321 ARG A C 1
ATOM 4495 O O . ARG A 1 325 ? 6.132 19.189 65.350 1.000 31.884 321 ARG A O 1
ATOM 4516 N N . LYS A 1 326 ? 7.440 20.599 64.207 1.000 37.625 322 LYS A N 1
ATOM 4517 C CA . LYS A 1 326 ? 6.431 21.661 64.230 1.000 39.852 322 LYS A CA 1
ATOM 4518 C C . LYS A 1 326 ? 5.172 21.243 63.458 1.000 37.406 322 LYS A C 1
ATOM 4519 O O . LYS A 1 326 ? 4.065 21.499 63.910 1.000 44.514 322 LYS A O 1
ATOM 4538 N N . ARG A 1 327 ? 5.337 20.544 62.342 1.000 29.095 323 ARG A N 1
ATOM 4539 C CA . ARG A 1 327 ? 4.212 20.257 61.468 1.000 34.798 323 ARG A CA 1
ATOM 4540 C C . ARG A 1 327 ? 3.289 19.234 62.135 1.000 31.830 323 ARG A C 1
ATOM 4541 O O . ARG A 1 327 ? 2.084 19.410 62.152 1.000 28.905 323 ARG A O 1
ATOM 4562 N N . TRP A 1 328 ? 3.853 18.162 62.687 1.000 23.671 324 TRP A N 1
ATOM 4563 C CA . TRP A 1 328 ? 3.061 17.188 63.436 1.000 28.731 324 TRP A CA 1
ATOM 4564 C C . TRP A 1 328 ? 2.429 17.768 64.707 1.000 33.207 324 TRP A C 1
ATOM 4565 O O . TRP A 1 328 ? 1.344 17.351 65.088 1.000 34.291 324 TRP A O 1
ATOM 4586 N N . ALA A 1 329 ? 3.078 18.740 65.350 1.000 38.233 325 ALA A N 1
ATOM 4587 C CA . ALA A 1 329 ? 2.516 19.404 66.527 1.000 38.897 325 ALA A CA 1
ATOM 4588 C C . ALA A 1 329 ? 1.228 20.125 66.185 1.000 31.811 325 ALA A C 1
ATOM 4589 O O . ALA A 1 329 ? 0.320 20.183 66.991 1.000 35.371 325 ALA A O 1
ATOM 4596 N N . ALA A 1 330 ? 1.134 20.651 64.968 1.000 35.070 326 ALA A N 1
ATOM 4597 C CA . ALA A 1 330 ? -0.039 21.385 64.527 1.000 40.484 326 ALA A CA 1
ATOM 4598 C C . ALA A 1 330 ? -1.158 20.471 64.005 1.000 38.288 326 ALA A C 1
ATOM 4599 O O . ALA A 1 330 ? -2.214 20.947 63.639 1.000 36.160 326 ALA A O 1
ATOM 4606 N N . HIS A 1 331 ? -0.957 19.158 63.929 1.000 42.347 327 HIS A N 1
ATOM 4607 C CA . HIS A 1 331 ? -1.989 18.296 63.352 1.000 36.046 327 HIS A CA 1
ATOM 4608 C C . HIS A 1 331 ? -3.217 18.335 64.262 1.000 33.830 327 HIS A C 1
ATOM 4609 O O . HIS A 1 331 ? -3.110 18.212 65.471 1.000 31.922 327 HIS A O 1
ATOM 4624 N N . PRO A 1 332 ? -4.445 18.515 63.713 1.000 34.904 328 PRO A N 1
ATOM 4625 C CA . PRO A 1 332 ? -5.652 18.581 64.545 1.000 36.063 328 PRO A CA 1
ATOM 4626 C C . PRO A 1 332 ? -5.850 17.429 65.520 1.000 36.604 328 PRO A C 1
ATOM 4627 O O . PRO A 1 332 ? -6.617 17.560 66.461 1.000 39.719 328 PRO A O 1
ATOM 4638 N N . ILE A 1 333 ? -5.156 16.304 65.307 1.000 32.809 329 ILE A N 1
ATOM 4639 C CA . ILE A 1 333 ? -5.270 15.191 66.237 1.000 37.627 329 ILE A CA 1
ATOM 4640 C C . ILE A 1 333 ? -4.790 15.620 67.627 1.000 33.262 329 ILE A C 1
ATOM 4641 O O . ILE A 1 333 ? -5.259 15.094 68.637 1.000 44.199 329 ILE A O 1
ATOM 4657 N N . GLU A 1 334 ? -3.881 16.609 67.695 1.000 34.511 330 GLU A N 1
ATOM 4658 C CA . GLU A 1 334 ? -3.272 16.970 68.967 1.000 35.401 330 GLU A CA 1
ATOM 4659 C C . GLU A 1 334 ? -4.223 17.821 69.806 1.000 36.002 330 GLU A C 1
ATOM 4660 O O . GLU A 1 334 ? -4.442 17.532 70.978 1.000 43.163 330 GLU A O 1
ATOM 4672 N N . GLU A 1 335 ? -4.833 18.809 69.170 1.000 37.481 331 GLU A N 1
ATOM 4673 C CA . GLU A 1 335 ? -5.842 19.650 69.790 1.000 44.079 331 GLU A CA 1
ATOM 4674 C C . GLU A 1 335 ? -6.915 18.770 70.439 1.000 40.143 331 GLU A C 1
ATOM 4675 O O . GLU A 1 335 ? -7.211 18.885 71.636 1.000 39.208 331 GLU A O 1
ATOM 4687 N N . VAL A 1 336 ? -7.466 17.841 69.652 1.000 41.158 332 VAL A N 1
ATOM 4688 C CA . VAL A 1 336 ? -8.548 16.976 70.113 1.000 38.046 332 VAL A CA 1
ATOM 4689 C C . VAL A 1 336 ? -8.049 16.107 71.268 1.000 27.202 332 VAL A C 1
ATOM 4690 O O . VAL A 1 336 ? -8.723 15.964 72.269 1.000 37.446 332 VAL A O 1
ATOM 4703 N N . GLY A 1 337 ? -6.865 15.548 71.092 1.000 35.074 333 GLY A N 1
ATOM 4704 C CA . GLY A 1 337 ? -6.206 14.736 72.091 1.000 38.951 333 GLY A CA 1
ATOM 4705 C C . GLY A 1 337 ? -6.060 15.453 73.434 1.000 32.975 333 GLY A C 1
ATOM 4706 O O . GLY A 1 337 ? -6.359 14.886 74.478 1.000 34.817 333 GLY A O 1
ATOM 4710 N N . SER A 1 338 ? -5.562 16.695 73.390 1.000 44.498 334 SER A N 1
ATOM 4711 C CA . SER A 1 338 ? -5.295 17.483 74.587 1.000 41.397 334 SER A CA 1
ATOM 4712 C C . SER A 1 338 ? -6.581 17.759 75.355 1.000 49.313 334 SER A C 1
ATOM 4713 O O . SER A 1 338 ? -6.628 17.662 76.584 1.000 50.473 334 SER A O 1
ATOM 4721 N N . ARG A 1 339 ? -7.623 18.112 74.608 1.000 45.437 335 ARG A N 1
ATOM 4722 C CA . ARG A 1 339 ? -8.899 18.454 75.212 1.000 48.013 335 ARG A CA 1
ATOM 4723 C C . ARG A 1 339 ? -9.477 17.215 75.876 1.000 48.865 335 ARG A C 1
ATOM 4724 O O . ARG A 1 339 ? -9.928 17.290 77.004 1.000 56.568 335 ARG A O 1
ATOM 4745 N N . LEU A 1 340 ? -9.399 16.051 75.211 1.000 42.724 336 LEU A N 1
ATOM 4746 C CA . LEU A 1 340 ? -9.941 14.826 75.783 1.000 40.705 336 LEU A CA 1
ATOM 4747 C C . LEU A 1 340 ? -9.145 14.374 77.008 1.000 41.437 336 LEU A C 1
ATOM 4748 O O . LEU A 1 340 ? -9.720 13.956 78.012 1.000 39.786 336 LEU A O 1
ATOM 4764 N N . ARG A 1 341 ? -7.818 14.387 76.936 1.000 39.428 337 ARG A N 1
ATOM 4765 C CA . ARG A 1 341 ? -7.066 13.946 78.093 1.000 37.507 337 ARG A CA 1
ATOM 4766 C C . ARG A 1 341 ? -7.373 14.877 79.274 1.000 50.866 337 ARG A C 1
ATOM 4767 O O . ARG A 1 341 ? -7.478 14.424 80.413 1.000 42.001 337 ARG A O 1
ATOM 4788 N N . ALA A 1 342 ? -7.549 16.173 78.996 1.000 53.320 338 ALA A N 1
ATOM 4789 C CA . ALA A 1 342 ? -7.840 17.136 80.044 1.000 56.271 338 ALA A CA 1
ATOM 4790 C C . ALA A 1 342 ? -9.129 16.753 80.771 1.000 56.266 338 ALA A C 1
ATOM 4791 O O . ALA A 1 342 ? -9.129 16.616 81.993 1.000 57.156 338 ALA A O 1
ATOM 4798 N N . MET A 1 343 ? -10.218 16.516 80.030 1.000 56.804 339 MET A N 1
ATOM 4799 C CA . MET A 1 343 ? -11.503 16.296 80.679 1.000 60.867 339 MET A CA 1
ATOM 4800 C C . MET A 1 343 ? -11.603 14.914 81.338 1.000 60.569 339 MET A C 1
ATOM 4801 O O . MET A 1 343 ? -12.594 14.662 82.016 1.000 64.323 339 MET A O 1
ATOM 4815 N N . MET A 1 344 ? -10.597 14.025 81.194 1.000 62.824 340 MET A N 1
ATOM 4816 C CA . MET A 1 344 ? -10.714 12.663 81.712 1.000 58.383 340 MET A CA 1
ATOM 4817 C C . MET A 1 344 ? -10.107 12.561 83.121 1.000 42.561 340 MET A C 1
ATOM 4818 O O . MET A 1 344 ? -9.193 13.346 83.390 1.000 39.253 340 MET A O 1
ATOM 4832 N N . MET B 1 5 ? 43.462 13.314 17.788 1.000 84.087 1 MET B N 1
ATOM 4833 C CA . MET B 1 5 ? 43.854 13.590 19.199 1.000 85.013 1 MET B CA 1
ATOM 4834 C C . MET B 1 5 ? 45.376 13.598 19.326 1.000 88.596 1 MET B C 1
ATOM 4835 O O . MET B 1 5 ? 46.073 12.801 18.697 1.000 93.281 1 MET B O 1
ATOM 4849 N N . LYS B 1 6 ? 45.874 14.490 20.191 1.000 99.595 2 LYS B N 1
ATOM 4850 C CA . LYS B 1 6 ? 47.250 14.953 20.135 1.000 102.607 2 LYS B CA 1
ATOM 4851 C C . LYS B 1 6 ? 48.138 14.137 21.077 1.000 105.887 2 LYS B C 1
ATOM 4852 O O . LYS B 1 6 ? 47.912 14.114 22.287 1.000 102.389 2 LYS B O 1
ATOM 4871 N N . ILE B 1 7 ? 49.191 13.521 20.510 1.000 109.494 3 ILE B N 1
ATOM 4872 C CA . ILE B 1 7 ? 50.070 12.603 21.225 1.000 100.605 3 ILE B CA 1
ATOM 4873 C C . ILE B 1 7 ? 51.497 13.158 21.230 1.000 87.085 3 ILE B C 1
ATOM 4874 O O . ILE B 1 7 ? 51.962 13.695 20.231 1.000 76.064 3 ILE B O 1
ATOM 4890 N N . TYR B 1 8 ? 52.189 13.006 22.365 1.000 82.332 4 TYR B N 1
ATOM 4891 C CA . TYR B 1 8 ? 53.538 13.515 22.556 1.000 88.492 4 TYR B CA 1
ATOM 4892 C C . TYR B 1 8 ? 54.439 12.361 22.969 1.000 102.683 4 TYR B C 1
ATOM 4893 O O . TYR B 1 8 ? 53.972 11.403 23.581 1.000 118.691 4 TYR B O 1
ATOM 4911 N N . TYR B 1 9 ? 55.721 12.459 22.606 1.000 103.805 5 TYR B N 1
ATOM 4912 C CA . TYR B 1 9 ? 56.670 11.385 22.843 1.000 95.809 5 TYR B CA 1
ATOM 4913 C C . TYR B 1 9 ? 57.886 11.960 23.559 1.000 85.471 5 TYR B C 1
ATOM 4914 O O . TYR B 1 9 ? 57.913 13.143 23.891 1.000 77.601 5 TYR B O 1
ATOM 4932 N N . GLU B 1 10 ? 58.883 11.106 23.803 1.000 99.874 6 GLU B N 1
ATOM 4933 C CA . GLU B 1 10 ? 60.068 11.493 24.551 1.000 106.867 6 GLU B CA 1
ATOM 4934 C C . GLU B 1 10 ? 60.776 12.675 23.891 1.000 96.052 6 GLU B C 1
ATOM 4935 O O . GLU B 1 10 ? 61.221 13.588 24.584 1.000 80.914 6 GLU B O 1
ATOM 4947 N N . HIS B 1 11 ? 60.860 12.664 22.554 1.000 106.103 7 HIS B N 1
ATOM 4948 C CA . HIS B 1 11 ? 61.577 13.700 21.824 1.000 109.928 7 HIS B CA 1
ATOM 4949 C C . HIS B 1 11 ? 60.810 15.025 21.870 1.000 99.679 7 HIS B C 1
ATOM 4950 O O . HIS B 1 11 ? 61.391 16.071 21.600 1.000 98.607 7 HIS B O 1
ATOM 4965 N N . ASP B 1 12 ? 59.508 14.985 22.191 1.000 91.280 8 ASP B N 1
ATOM 4966 C CA . ASP B 1 12 ? 58.708 16.195 22.297 1.000 79.961 8 ASP B CA 1
ATOM 4967 C C . ASP B 1 12 ? 58.921 16.853 23.658 1.000 78.356 8 ASP B C 1
ATOM 4968 O O . ASP B 1 12 ? 58.574 18.014 23.839 1.000 76.179 8 ASP B O 1
ATOM 4977 N N . ALA B 1 13 ? 59.480 16.117 24.620 1.000 85.826 9 ALA B N 1
ATOM 4978 C CA . ALA B 1 13 ? 59.600 16.633 25.974 1.000 94.153 9 ALA B CA 1
ATOM 4979 C C . ALA B 1 13 ? 61.048 16.998 26.275 1.000 91.885 9 ALA B C 1
ATOM 4980 O O . ALA B 1 13 ? 61.960 16.267 25.907 1.000 81.201 9 ALA B O 1
ATOM 4987 N N . ASP B 1 14 ? 61.223 18.105 27.004 1.000 99.146 10 ASP B N 1
ATOM 4988 C CA . ASP B 1 14 ? 62.525 18.684 27.282 1.000 104.733 10 ASP B CA 1
ATOM 4989 C C . ASP B 1 14 ? 62.778 18.680 28.791 1.000 117.241 10 ASP B C 1
ATOM 4990 O O . ASP B 1 14 ? 62.331 19.583 29.503 1.000 133.576 10 ASP B O 1
ATOM 4999 N N . LEU B 1 15 ? 63.586 17.711 29.247 1.000 112.033 11 LEU B N 1
ATOM 5000 C CA . LEU B 1 15 ? 63.850 17.489 30.663 1.000 109.001 11 LEU B CA 1
ATOM 5001 C C . LEU B 1 15 ? 64.429 18.716 31.369 1.000 100.713 11 LEU B C 1
ATOM 5002 O O . LEU B 1 15 ? 64.527 18.702 32.591 1.000 91.777 11 LEU B O 1
ATOM 5018 N N . GLY B 1 16 ? 64.820 19.759 30.621 1.000 102.029 12 GLY B N 1
ATOM 5019 C CA . GLY B 1 16 ? 65.303 20.997 31.217 1.000 95.924 12 GLY B CA 1
ATOM 5020 C C . GLY B 1 16 ? 64.215 21.749 31.982 1.000 101.221 12 GLY B C 1
ATOM 5021 O O . GLY B 1 16 ? 64.498 22.600 32.824 1.000 96.148 12 GLY B O 1
ATOM 5025 N N . PHE B 1 17 ? 62.951 21.430 31.705 1.000 115.629 13 PHE B N 1
ATOM 5026 C CA . PHE B 1 17 ? 61.860 22.131 32.363 1.000 121.639 13 PHE B CA 1
ATOM 5027 C C . PHE B 1 17 ? 61.558 21.540 33.744 1.000 124.925 13 PHE B C 1
ATOM 5028 O O . PHE B 1 17 ? 60.741 22.096 34.467 1.000 122.272 13 PHE B O 1
ATOM 5045 N N . ILE B 1 18 ? 62.209 20.429 34.117 1.000 131.304 14 ILE B N 1
ATOM 5046 C CA . ILE B 1 18 ? 61.991 19.818 35.421 1.000 131.483 14 ILE B CA 1
ATOM 5047 C C . ILE B 1 18 ? 63.318 19.696 36.173 1.000 134.780 14 ILE B C 1
ATOM 5048 O O . ILE B 1 18 ? 63.371 19.983 37.367 1.000 140.133 14 ILE B O 1
ATOM 5064 N N . LEU B 1 19 ? 64.394 19.305 35.475 1.000 131.261 15 LEU B N 1
ATOM 5065 C CA . LEU B 1 19 ? 65.660 19.001 36.129 1.000 116.596 15 LEU B CA 1
ATOM 5066 C C . LEU B 1 19 ? 66.120 20.175 36.987 1.000 108.235 15 LEU B C 1
ATOM 5067 O O . LEU B 1 19 ? 66.813 19.962 37.974 1.000 107.537 15 LEU B O 1
ATOM 5083 N N . GLY B 1 20 ? 65.699 21.400 36.644 1.000 103.916 16 GLY B N 1
ATOM 5084 C CA . GLY B 1 20 ? 66.100 22.578 37.395 1.000 102.108 16 GLY B CA 1
ATOM 5085 C C . GLY B 1 20 ? 65.242 22.846 38.632 1.000 106.549 16 GLY B C 1
ATOM 5086 O O . GLY B 1 20 ? 65.457 23.846 39.311 1.000 89.267 16 GLY B O 1
ATOM 5090 N N . LYS B 1 21 ? 64.276 21.965 38.935 1.000 115.130 17 LYS B N 1
ATOM 5091 C CA . LYS B 1 21 ? 63.278 22.253 39.955 1.000 118.413 17 LYS B CA 1
ATOM 5092 C C . LYS B 1 21 ? 63.278 21.186 41.053 1.000 113.390 17 LYS B C 1
ATOM 5093 O O . LYS B 1 21 ? 63.538 20.002 40.820 1.000 102.702 17 LYS B O 1
ATOM 5112 N N . LYS B 1 22 ? 62.941 21.644 42.264 1.000 104.950 18 LYS B N 1
ATOM 5113 C CA . LYS B 1 22 ? 62.773 20.788 43.428 1.000 99.440 18 LYS B CA 1
ATOM 5114 C C . LYS B 1 22 ? 61.324 20.308 43.534 1.000 93.066 18 LYS B C 1
ATOM 5115 O O . LYS B 1 22 ? 60.411 21.122 43.650 1.000 80.626 18 LYS B O 1
ATOM 5134 N N . VAL B 1 23 ? 61.153 18.978 43.557 1.000 85.247 19 VAL B N 1
ATOM 5135 C CA . VAL B 1 23 ? 59.857 18.324 43.558 1.000 91.665 19 VAL B CA 1
ATOM 5136 C C . VAL B 1 23 ? 59.584 17.733 44.939 1.000 96.030 19 VAL B C 1
ATOM 5137 O O . VAL B 1 23 ? 60.401 16.966 45.453 1.000 98.037 19 VAL B O 1
ATOM 5150 N N . ALA B 1 24 ? 58.417 18.083 45.506 1.000 83.186 20 ALA B N 1
ATOM 5151 C CA . ALA B 1 24 ? 57.876 17.419 46.682 1.000 75.381 20 ALA B CA 1
ATOM 5152 C C . ALA B 1 24 ? 56.776 16.441 46.266 1.000 77.459 20 ALA B C 1
ATOM 5153 O O . ALA B 1 24 ? 55.782 16.840 45.674 1.000 76.443 20 ALA B O 1
ATOM 5160 N N . VAL B 1 25 ? 56.976 15.157 46.571 1.000 76.176 21 VAL B N 1
ATOM 5161 C CA . VAL B 1 25 ? 55.957 14.139 46.400 1.000 77.911 21 VAL B CA 1
ATOM 5162 C C . VAL B 1 25 ? 55.282 13.919 47.754 1.000 79.486 21 VAL B C 1
ATOM 5163 O O . VAL B 1 25 ? 55.923 13.428 48.677 1.000 102.412 21 VAL B O 1
ATOM 5176 N N . LEU B 1 26 ? 54.003 14.304 47.886 1.000 77.546 22 LEU B N 1
ATOM 5177 C CA . LEU B 1 26 ? 53.234 14.009 49.089 1.000 70.545 22 LEU B CA 1
ATOM 5178 C C . LEU B 1 26 ? 52.545 12.659 48.918 1.000 70.077 22 LEU B C 1
ATOM 5179 O O . LEU B 1 26 ? 51.875 12.437 47.913 1.000 72.472 22 LEU B O 1
ATOM 5195 N N . GLY B 1 27 ? 52.746 11.771 49.901 1.000 77.807 23 GLY B N 1
ATOM 5196 C CA . GLY B 1 27 ? 52.215 10.419 49.870 1.000 78.713 23 GLY B CA 1
ATOM 5197 C C . GLY B 1 27 ? 53.239 9.412 49.351 1.000 78.957 23 GLY B C 1
ATOM 5198 O O . GLY B 1 27 ? 54.116 9.755 48.556 1.000 74.957 23 GLY B O 1
ATOM 5202 N N . PHE B 1 28 ? 53.106 8.155 49.797 1.000 85.345 24 PHE B N 1
ATOM 5203 C CA . PHE B 1 28 ? 54.046 7.121 49.399 1.000 91.790 24 PHE B CA 1
ATOM 5204 C C . PHE B 1 28 ? 53.337 5.771 49.290 1.000 90.836 24 PHE B C 1
ATOM 5205 O O . PHE B 1 28 ? 53.885 4.744 49.680 1.000 95.274 24 PHE B O 1
ATOM 5222 N N . GLY B 1 29 ? 52.125 5.780 48.727 1.000 91.045 25 GLY B N 1
ATOM 5223 C CA . GLY B 1 29 ? 51.516 4.575 48.185 1.000 87.480 25 GLY B CA 1
ATOM 5224 C C . GLY B 1 29 ? 52.290 4.094 46.961 1.000 87.282 25 GLY B C 1
ATOM 5225 O O . GLY B 1 29 ? 53.437 4.485 46.760 1.000 87.332 25 GLY B O 1
ATOM 5229 N N . SER B 1 30 ? 51.650 3.269 46.132 1.000 85.959 26 SER B N 1
ATOM 5230 C CA . SER B 1 30 ? 52.313 2.702 44.974 1.000 90.035 26 SER B CA 1
ATOM 5231 C C . SER B 1 30 ? 52.700 3.811 43.997 1.000 89.784 26 SER B C 1
ATOM 5232 O O . SER B 1 30 ? 53.755 3.756 43.372 1.000 101.410 26 SER B O 1
ATOM 5240 N N . GLN B 1 31 ? 51.841 4.827 43.873 1.000 82.964 27 GLN B N 1
ATOM 5241 C CA . GLN B 1 31 ? 52.106 5.907 42.942 1.000 81.158 27 GLN B CA 1
ATOM 5242 C C . GLN B 1 31 ? 53.194 6.832 43.480 1.000 76.611 27 GLN B C 1
ATOM 5243 O O . GLN B 1 31 ? 54.072 7.225 42.727 1.000 54.389 27 GLN B O 1
ATOM 5257 N N . GLY B 1 32 ? 53.115 7.197 44.765 1.000 76.676 28 GLY B N 1
ATOM 5258 C CA . GLY B 1 32 ? 54.133 8.036 45.388 1.000 88.485 28 GLY B CA 1
ATOM 5259 C C . GLY B 1 32 ? 55.516 7.391 45.283 1.000 95.939 28 GLY B C 1
ATOM 5260 O O . GLY B 1 32 ? 56.519 8.063 45.037 1.000 81.561 28 GLY B O 1
ATOM 5264 N N . HIS B 1 33 ? 55.526 6.063 45.450 1.000 102.819 29 HIS B N 1
ATOM 5265 C CA . HIS B 1 33 ? 56.734 5.259 45.399 1.000 102.970 29 HIS B CA 1
ATOM 5266 C C . HIS B 1 33 ? 57.316 5.349 43.989 1.000 101.376 29 HIS B C 1
ATOM 5267 O O . HIS B 1 33 ? 58.445 5.805 43.819 1.000 104.707 29 HIS B O 1
ATOM 5282 N N . ALA B 1 34 ? 56.518 4.975 42.980 1.000 95.614 30 ALA B N 1
ATOM 5283 C CA . ALA B 1 34 ? 56.986 4.920 41.606 1.000 87.877 30 ALA B CA 1
ATOM 5284 C C . ALA B 1 34 ? 57.382 6.309 41.100 1.000 98.586 30 ALA B C 1
ATOM 5285 O O . ALA B 1 34 ? 58.397 6.448 40.415 1.000 101.024 30 ALA B O 1
ATOM 5292 N N . HIS B 1 35 ? 56.593 7.339 41.430 1.000 104.355 31 HIS B N 1
ATOM 5293 C CA . HIS B 1 35 ? 56.928 8.688 41.000 1.000 104.756 31 HIS B CA 1
ATOM 5294 C C . HIS B 1 35 ? 58.279 9.094 41.585 1.000 111.218 31 HIS B C 1
ATOM 5295 O O . HIS B 1 35 ? 59.170 9.508 40.851 1.000 124.274 31 HIS B O 1
ATOM 5310 N N . ALA B 1 36 ? 58.422 8.962 42.906 1.000 112.282 32 ALA B N 1
ATOM 5311 C CA . ALA B 1 36 ? 59.586 9.486 43.601 1.000 121.431 32 ALA B CA 1
ATOM 5312 C C . ALA B 1 36 ? 60.872 8.790 43.144 1.000 125.083 32 ALA B C 1
ATOM 5313 O O . ALA B 1 36 ? 61.874 9.460 42.895 1.000 130.780 32 ALA B O 1
ATOM 5320 N N . LEU B 1 37 ? 60.845 7.454 43.033 1.000 123.170 33 LEU B N 1
ATOM 5321 C CA . LEU B 1 37 ? 62.026 6.685 42.663 1.000 118.321 33 LEU B CA 1
ATOM 5322 C C . LEU B 1 37 ? 62.478 7.054 41.248 1.000 112.896 33 LEU B C 1
ATOM 5323 O O . LEU B 1 37 ? 63.674 7.210 41.012 1.000 119.312 33 LEU B O 1
ATOM 5339 N N . ASN B 1 38 ? 61.528 7.189 40.311 1.000 105.448 34 ASN B N 1
ATOM 5340 C CA . ASN B 1 38 ? 61.873 7.455 38.922 1.000 96.708 34 ASN B CA 1
ATOM 5341 C C . ASN B 1 38 ? 62.366 8.884 38.743 1.000 103.443 34 ASN B C 1
ATOM 5342 O O . ASN B 1 38 ? 63.252 9.119 37.926 1.000 117.375 34 ASN B O 1
ATOM 5353 N N . LEU B 1 39 ? 61.798 9.834 39.493 1.000 106.182 35 LEU B N 1
ATOM 5354 C CA . LEU B 1 39 ? 62.304 11.197 39.470 1.000 122.793 35 LEU B CA 1
ATOM 5355 C C . LEU B 1 39 ? 63.781 11.218 39.857 1.000 126.198 35 LEU B C 1
ATOM 5356 O O . LEU B 1 39 ? 64.579 11.881 39.197 1.000 135.434 35 LEU B O 1
ATOM 5372 N N . LYS B 1 40 ? 64.128 10.524 40.947 1.000 129.894 36 LYS B N 1
ATOM 5373 C CA . LYS B 1 40 ? 65.494 10.525 41.444 1.000 123.987 36 LYS B CA 1
ATOM 5374 C C . LYS B 1 40 ? 66.422 9.891 40.411 1.000 121.832 36 LYS B C 1
ATOM 5375 O O . LYS B 1 40 ? 67.479 10.449 40.133 1.000 108.746 36 LYS B O 1
ATOM 5394 N N . ASP B 1 41 ? 65.997 8.760 39.826 1.000 120.659 37 ASP B N 1
ATOM 5395 C CA . ASP B 1 41 ? 66.777 8.030 38.832 1.000 117.346 37 ASP B CA 1
ATOM 5396 C C . ASP B 1 41 ? 67.002 8.859 37.570 1.000 117.816 37 ASP B C 1
ATOM 5397 O O . ASP B 1 41 ? 68.038 8.714 36.931 1.000 115.681 37 ASP B O 1
ATOM 5406 N N . SER B 1 42 ? 66.020 9.694 37.204 1.000 116.052 38 SER B N 1
ATOM 5407 C CA . SER B 1 42 ? 66.173 10.668 36.133 1.000 105.451 38 SER B CA 1
ATOM 5408 C C . SER B 1 42 ? 66.927 11.902 36.627 1.000 102.451 38 SER B C 1
ATOM 5409 O O . SER B 1 42 ? 67.086 12.869 35.892 1.000 109.204 38 SER B O 1
ATOM 5417 N N . GLY B 1 43 ? 67.377 11.879 37.885 1.000 102.288 39 GLY B N 1
ATOM 5418 C CA . GLY B 1 43 ? 68.274 12.903 38.389 1.000 100.428 39 GLY B CA 1
ATOM 5419 C C . GLY B 1 43 ? 67.549 14.196 38.746 1.000 107.623 39 GLY B C 1
ATOM 5420 O O . GLY B 1 43 ? 68.134 15.272 38.650 1.000 117.280 39 GLY B O 1
ATOM 5424 N N . VAL B 1 44 ? 66.290 14.082 39.186 1.000 109.820 40 VAL B N 1
ATOM 5425 C CA . VAL B 1 44 ? 65.538 15.227 39.677 1.000 111.190 40 VAL B CA 1
ATOM 5426 C C . VAL B 1 44 ? 65.728 15.315 41.187 1.000 100.212 40 VAL B C 1
ATOM 5427 O O . VAL B 1 44 ? 65.761 14.300 41.878 1.000 100.981 40 VAL B O 1
ATOM 5440 N N . ASP B 1 45 ? 65.815 16.549 41.686 1.000 97.823 41 ASP B N 1
ATOM 5441 C CA . ASP B 1 45 ? 65.912 16.803 43.111 1.000 100.061 41 ASP B CA 1
ATOM 5442 C C . ASP B 1 45 ? 64.535 16.610 43.750 1.000 109.458 41 ASP B C 1
ATOM 5443 O O . ASP B 1 45 ? 63.668 17.470 43.599 1.000 112.402 41 ASP B O 1
ATOM 5452 N N . VAL B 1 46 ? 64.374 15.516 44.517 1.000 106.196 42 VAL B N 1
ATOM 5453 C CA . VAL B 1 46 ? 63.077 15.067 45.004 1.000 96.540 42 VAL B CA 1
ATOM 5454 C C . VAL B 1 46 ? 63.126 14.824 46.515 1.000 88.383 42 VAL B C 1
ATOM 5455 O O . VAL B 1 46 ? 64.085 14.253 47.023 1.000 81.428 42 VAL B O 1
ATOM 5468 N N . ARG B 1 47 ? 62.073 15.258 47.227 1.000 96.773 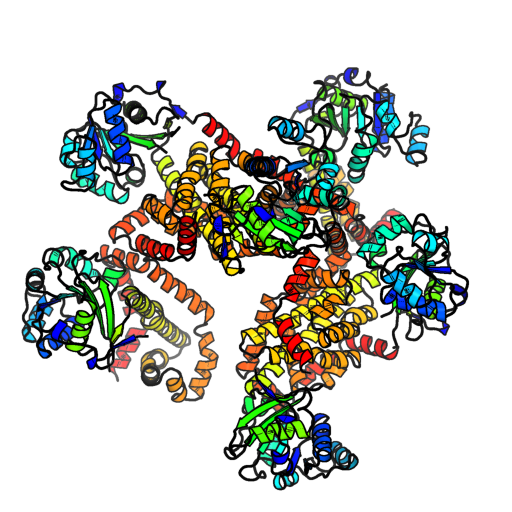43 ARG B N 1
ATOM 5469 C CA . ARG B 1 47 ? 61.808 14.806 48.589 1.000 110.635 43 ARG B CA 1
ATOM 5470 C C . ARG B 1 47 ? 60.350 14.353 48.729 1.000 116.153 43 ARG B C 1
ATOM 5471 O O . ARG B 1 47 ? 59.482 14.775 47.961 1.000 121.059 43 ARG B O 1
ATOM 5492 N N . VAL B 1 48 ? 60.102 13.497 49.736 1.000 109.218 44 VAL B N 1
ATOM 5493 C CA . VAL B 1 48 ? 58.793 12.930 50.022 1.000 95.450 44 VAL B CA 1
ATOM 5494 C C . VAL B 1 48 ? 58.282 13.525 51.332 1.000 92.952 44 VAL B C 1
ATOM 5495 O O . VAL B 1 48 ? 58.955 13.417 52.349 1.000 95.850 44 VAL B O 1
ATOM 5508 N N . GLY B 1 49 ? 57.089 14.133 51.298 1.000 79.242 45 GLY B N 1
ATOM 5509 C CA . GLY B 1 49 ? 56.448 14.690 52.480 1.000 85.491 45 GLY B CA 1
ATOM 5510 C C . GLY B 1 49 ? 55.491 13.687 53.123 1.000 89.861 45 GLY B C 1
ATOM 5511 O O . GLY B 1 49 ? 54.539 13.251 52.483 1.000 94.780 45 GLY B O 1
ATOM 5515 N N . LEU B 1 50 ? 55.757 13.329 54.386 1.000 89.912 46 LEU B N 1
ATOM 5516 C CA . LEU B 1 50 ? 54.999 12.313 55.108 1.000 92.558 46 LEU B CA 1
ATOM 5517 C C . LEU B 1 50 ? 54.847 12.746 56.564 1.000 100.404 46 LEU B C 1
ATOM 5518 O O . LEU B 1 50 ? 55.487 13.703 56.982 1.000 117.055 46 LEU B O 1
ATOM 5534 N N . ARG B 1 51 ? 53.964 12.080 57.316 1.000 106.865 47 ARG B N 1
ATOM 5535 C CA . ARG B 1 51 ? 53.822 12.361 58.739 1.000 114.326 47 ARG B CA 1
ATOM 5536 C C . ARG B 1 51 ? 54.861 11.520 59.485 1.000 125.317 47 ARG B C 1
ATOM 5537 O O . ARG B 1 51 ? 55.124 10.367 59.127 1.000 139.818 47 ARG B O 1
ATOM 5558 N N . LYS B 1 52 ? 55.483 12.138 60.499 1.000 118.606 48 LYS B N 1
ATOM 5559 C CA . LYS B 1 52 ? 56.612 11.540 61.193 1.000 111.348 48 LYS B CA 1
ATOM 5560 C C . LYS B 1 52 ? 56.196 10.214 61.813 1.000 105.130 48 LYS B C 1
ATOM 5561 O O . LYS B 1 52 ? 55.091 10.097 62.329 1.000 96.308 48 LYS B O 1
ATOM 5580 N N . GLY B 1 53 ? 57.103 9.233 61.736 1.000 100.695 49 GLY B N 1
ATOM 5581 C CA . GLY B 1 53 ? 56.945 7.945 62.387 1.000 102.963 49 GLY B CA 1
ATOM 5582 C C . GLY B 1 53 ? 55.804 7.111 61.808 1.000 108.413 49 GLY B C 1
ATOM 5583 O O . GLY B 1 53 ? 55.228 6.292 62.514 1.000 105.218 49 GLY B O 1
ATOM 5587 N N . SER B 1 54 ? 55.478 7.313 60.526 1.000 109.409 50 SER B N 1
ATOM 5588 C CA . SER B 1 54 ? 54.447 6.532 59.863 1.000 104.528 50 SER B CA 1
ATOM 5589 C C . SER B 1 54 ? 55.101 5.354 59.152 1.000 106.590 50 SER B C 1
ATOM 5590 O O . SER B 1 54 ? 56.306 5.363 58.945 1.000 105.016 50 SER B O 1
ATOM 5598 N N . ARG B 1 55 ? 54.298 4.352 58.771 1.000 114.337 51 ARG B N 1
ATOM 5599 C CA . ARG B 1 55 ? 54.814 3.164 58.111 1.000 110.344 51 ARG B CA 1
ATOM 5600 C C . ARG B 1 55 ? 55.414 3.565 56.765 1.000 110.862 51 ARG B C 1
ATOM 5601 O O . ARG B 1 55 ? 56.450 3.036 56.367 1.000 101.599 51 ARG B O 1
ATOM 5622 N N . SER B 1 56 ? 54.777 4.518 56.076 1.000 112.112 52 SER B N 1
ATOM 5623 C CA . SER B 1 56 ? 55.280 4.937 54.775 1.000 115.017 52 SER B CA 1
ATOM 5624 C C . SER B 1 56 ? 56.516 5.828 54.947 1.000 114.949 52 SER B C 1
ATOM 5625 O O . SER B 1 56 ? 57.392 5.836 54.083 1.000 116.272 52 SER B O 1
ATOM 5633 N N . TRP B 1 57 ? 56.635 6.520 56.089 1.000 114.173 53 TRP B N 1
ATOM 5634 C CA . TRP B 1 57 ? 57.850 7.264 56.395 1.000 105.988 53 TRP B CA 1
ATOM 5635 C C . TRP B 1 57 ? 59.068 6.335 56.413 1.000 102.380 53 TRP B C 1
ATOM 5636 O O . TRP B 1 57 ? 60.091 6.613 55.793 1.000 97.289 53 TRP B O 1
ATOM 5657 N N . GLU B 1 58 ? 58.968 5.231 57.160 1.000 106.282 54 GLU B N 1
ATOM 5658 C CA . GLU B 1 58 ? 60.071 4.289 57.272 1.000 105.184 54 GLU B CA 1
ATOM 5659 C C . GLU B 1 58 ? 60.364 3.667 55.915 1.000 101.222 54 GLU B C 1
ATOM 5660 O O . GLU B 1 58 ? 61.519 3.410 55.594 1.000 109.827 54 GLU B O 1
ATOM 5672 N N . LYS B 1 59 ? 59.308 3.409 55.140 1.000 99.781 55 LYS B N 1
ATOM 5673 C CA . LYS B 1 59 ? 59.431 2.678 53.890 1.000 103.144 55 LYS B CA 1
ATOM 5674 C C . LYS B 1 59 ? 60.167 3.545 52.869 1.000 101.943 55 LYS B C 1
ATOM 5675 O O . LYS B 1 59 ? 60.926 3.030 52.052 1.000 102.098 55 LYS B O 1
ATOM 5694 N N . ALA B 1 60 ? 59.946 4.864 52.937 1.000 107.571 56 ALA B N 1
ATOM 5695 C CA . ALA B 1 60 ? 60.546 5.803 52.002 1.000 112.612 56 ALA B CA 1
ATOM 5696 C C . ALA B 1 60 ? 62.038 5.948 52.290 1.000 108.027 56 ALA B C 1
ATOM 5697 O O . ALA B 1 60 ? 62.852 5.899 51.370 1.000 106.708 56 ALA B O 1
ATOM 5704 N N . GLU B 1 61 ? 62.385 6.118 53.572 1.000 101.358 57 GLU B N 1
ATOM 5705 C CA . GLU B 1 61 ? 63.781 6.163 53.980 1.000 96.715 57 GLU B CA 1
ATOM 5706 C C . GLU B 1 61 ? 64.489 4.880 53.550 1.000 92.502 57 GLU B C 1
ATOM 5707 O O . GLU B 1 61 ? 65.574 4.945 52.987 1.000 75.252 57 GLU B O 1
ATOM 5719 N N . ALA B 1 62 ? 63.843 3.725 53.760 1.000 98.905 58 ALA B N 1
ATOM 5720 C CA . ALA B 1 62 ? 64.395 2.435 53.371 1.000 103.744 58 ALA B CA 1
ATOM 5721 C C . ALA B 1 62 ? 64.723 2.393 51.878 1.000 116.402 58 ALA B C 1
ATOM 5722 O O . ALA B 1 62 ? 65.689 1.751 51.481 1.000 130.731 58 ALA B O 1
ATOM 5729 N N . ALA B 1 63 ? 63.914 3.061 51.046 1.000 127.492 59 ALA B N 1
ATOM 5730 C CA . ALA B 1 63 ? 64.149 3.093 49.607 1.000 120.418 59 ALA B CA 1
ATOM 5731 C C . ALA B 1 63 ? 65.233 4.112 49.251 1.000 117.291 59 ALA B C 1
ATOM 5732 O O . ALA B 1 63 ? 65.589 4.245 48.080 1.000 117.396 59 ALA B O 1
ATOM 5739 N N . GLY B 1 64 ? 65.734 4.849 50.254 1.000 111.453 60 GLY B N 1
ATOM 5740 C CA . GLY B 1 64 ? 66.900 5.701 50.083 1.000 101.776 60 GLY B CA 1
ATOM 5741 C C . GLY B 1 64 ? 66.532 7.115 49.644 1.000 100.405 60 GLY B C 1
ATOM 5742 O O . GLY B 1 64 ? 67.363 7.823 49.081 1.000 80.388 60 GLY B O 1
ATOM 5746 N N . LEU B 1 65 ? 65.285 7.522 49.919 1.000 99.702 61 LEU B N 1
ATOM 5747 C CA . LEU B 1 65 ? 64.795 8.831 49.530 1.000 97.739 61 LEU B CA 1
ATOM 5748 C C . LEU B 1 65 ? 64.867 9.770 50.724 1.000 83.751 61 LEU B C 1
ATOM 5749 O O . LEU B 1 65 ? 64.866 9.334 51.867 1.000 79.734 61 LEU B O 1
ATOM 5765 N N . ARG B 1 66 ? 64.904 11.067 50.421 1.000 84.939 62 ARG B N 1
ATOM 5766 C CA . ARG B 1 66 ? 64.943 12.108 51.427 1.000 89.567 62 ARG B CA 1
ATOM 5767 C C . ARG B 1 66 ? 63.518 12.434 51.871 1.000 104.431 62 ARG B C 1
ATOM 5768 O O . ARG B 1 66 ? 62.653 12.707 51.039 1.000 111.035 62 ARG B O 1
ATOM 5789 N N . VAL B 1 67 ? 63.295 12.440 53.192 1.000 110.741 63 VAL B N 1
ATOM 5790 C CA . VAL B 1 67 ? 61.960 12.424 53.768 1.000 101.777 63 VAL B CA 1
ATOM 5791 C C . VAL B 1 67 ? 61.855 13.579 54.759 1.000 96.693 63 VAL B C 1
ATOM 5792 O O . VAL B 1 67 ? 62.776 13.808 55.528 1.000 105.128 63 VAL B O 1
ATOM 5805 N N . LEU B 1 68 ? 60.737 14.306 54.729 1.000 88.113 64 LEU B N 1
ATOM 5806 C CA . LEU B 1 68 ? 60.497 15.418 55.634 1.000 89.629 64 LEU B CA 1
ATOM 5807 C C . LEU B 1 68 ? 59.022 15.435 56.008 1.000 104.175 64 LEU B C 1
ATOM 5808 O O . LEU B 1 68 ? 58.206 14.861 55.292 1.000 121.610 64 LEU B O 1
ATOM 5824 N N . PRO B 1 69 ? 58.625 16.132 57.095 1.000 100.782 65 PRO B N 1
ATOM 5825 C CA . PRO B 1 69 ? 57.221 16.486 57.294 1.000 97.592 65 PRO B CA 1
ATOM 5826 C C . PRO B 1 69 ? 56.680 17.197 56.058 1.000 96.895 65 PRO B C 1
ATOM 5827 O O . PRO B 1 69 ? 57.443 17.734 55.251 1.000 93.879 65 PRO B O 1
ATOM 5838 N N . VAL B 1 70 ? 55.354 17.183 55.933 1.000 89.686 66 VAL B N 1
ATOM 5839 C CA . VAL B 1 70 ? 54.689 17.671 54.740 1.000 95.536 66 VAL B CA 1
ATOM 5840 C C . VAL B 1 70 ? 54.933 19.176 54.602 1.000 92.855 66 VAL B C 1
ATOM 5841 O O . VAL B 1 70 ? 55.254 19.645 53.514 1.000 92.814 66 VAL B O 1
ATOM 5854 N N . ALA B 1 71 ? 54.791 19.927 55.701 1.000 86.634 67 ALA B N 1
ATOM 5855 C CA . ALA B 1 71 ? 54.957 21.372 55.659 1.000 91.211 67 ALA B CA 1
ATOM 5856 C C . ALA B 1 71 ? 56.363 21.744 55.181 1.000 98.517 67 ALA B C 1
ATOM 5857 O O . ALA B 1 71 ? 56.526 22.679 54.399 1.000 97.349 67 ALA B O 1
ATOM 5864 N N . GLU B 1 72 ? 57.373 20.991 55.641 1.000 104.785 68 GLU B N 1
ATOM 5865 C CA . GLU B 1 72 ? 58.764 21.285 55.326 1.000 115.004 68 GLU B CA 1
ATOM 5866 C C . GLU B 1 72 ? 59.056 20.964 53.868 1.000 115.289 68 GLU B C 1
ATOM 5867 O O . GLU B 1 72 ? 59.654 21.779 53.163 1.000 111.414 68 GLU B O 1
ATOM 5879 N N . ALA B 1 73 ? 58.644 19.762 53.447 1.000 115.426 69 ALA B N 1
ATOM 5880 C CA . ALA B 1 73 ? 58.830 19.317 52.076 1.000 118.251 69 ALA B CA 1
ATOM 5881 C C . ALA B 1 73 ? 58.301 20.369 51.097 1.000 111.297 69 ALA B C 1
ATOM 5882 O O . ALA B 1 73 ? 58.939 20.632 50.077 1.000 109.361 69 ALA B O 1
ATOM 5889 N N . VAL B 1 74 ? 57.166 20.998 51.444 1.000 109.434 70 VAL B N 1
ATOM 5890 C CA . VAL B 1 74 ? 56.500 21.964 50.581 1.000 107.232 70 VAL B CA 1
ATOM 5891 C C . VAL B 1 74 ? 57.278 23.278 50.539 1.000 105.654 70 VAL B C 1
ATOM 5892 O O . VAL B 1 74 ? 57.383 23.898 49.481 1.000 103.162 70 VAL B O 1
ATOM 5905 N N . ARG B 1 75 ? 57.792 23.720 51.692 1.000 104.722 71 ARG B N 1
ATOM 5906 C CA . ARG B 1 75 ? 58.560 24.955 51.739 1.000 103.469 71 ARG B CA 1
ATOM 5907 C C . ARG B 1 75 ? 59.796 24.841 50.847 1.000 98.205 71 ARG B C 1
ATOM 5908 O O . ARG B 1 75 ? 60.183 25.819 50.215 1.000 93.168 71 ARG B O 1
ATOM 5929 N N . GLU B 1 76 ? 60.359 23.636 50.735 1.000 95.918 72 GLU B N 1
ATOM 5930 C CA . GLU B 1 76 ? 61.541 23.401 49.918 1.000 107.216 72 GLU B CA 1
ATOM 5931 C C . GLU B 1 76 ? 61.250 23.289 48.419 1.000 107.841 72 GLU B C 1
ATOM 5932 O O . GLU B 1 76 ? 62.189 23.280 47.625 1.000 91.674 72 GLU B O 1
ATOM 5944 N N . ALA B 1 77 ? 59.975 23.153 48.020 1.000 115.721 73 ALA B N 1
ATOM 5945 C CA . ALA B 1 77 ? 59.661 22.651 46.687 1.000 107.609 73 ALA B CA 1
ATOM 5946 C C . ALA B 1 77 ? 59.309 23.789 45.727 1.000 98.224 73 ALA B C 1
ATOM 5947 O O . ALA B 1 77 ? 58.788 24.824 46.140 1.000 81.573 73 ALA B O 1
ATOM 5954 N N . ASP B 1 78 ? 59.612 23.564 44.442 1.000 93.066 74 ASP B N 1
ATOM 5955 C CA . ASP B 1 78 ? 59.100 24.368 43.340 1.000 94.123 74 ASP B CA 1
ATOM 5956 C C . ASP B 1 78 ? 57.836 23.715 42.766 1.000 93.541 74 ASP B C 1
ATOM 5957 O O . ASP B 1 78 ? 56.973 24.406 42.229 1.000 78.520 74 ASP B O 1
ATOM 5966 N N . VAL B 1 79 ? 57.761 22.379 42.860 1.000 79.870 75 VAL B N 1
ATOM 5967 C CA . VAL B 1 79 ? 56.687 21.577 42.297 1.000 80.406 75 VAL B CA 1
ATOM 5968 C C . VAL B 1 79 ? 56.207 20.608 43.371 1.000 79.912 75 VAL B C 1
ATOM 5969 O O . VAL B 1 79 ? 57.011 19.813 43.852 1.000 85.979 75 VAL B O 1
ATOM 5982 N N . VAL B 1 80 ? 54.918 20.674 43.740 1.000 62.181 76 VAL B N 1
ATOM 5983 C CA . VAL B 1 80 ? 54.350 19.751 44.714 1.000 64.834 76 VAL B CA 1
ATOM 5984 C C . VAL B 1 80 ? 53.422 18.790 43.979 1.000 63.735 76 VAL B C 1
ATOM 5985 O O . VAL B 1 80 ? 52.401 19.214 43.452 1.000 63.230 76 VAL B O 1
ATOM 5998 N N . MET B 1 81 ? 53.793 17.504 43.948 1.000 61.221 77 MET B N 1
ATOM 5999 C CA . MET B 1 81 ? 52.984 16.464 43.341 1.000 66.181 77 MET B CA 1
ATOM 6000 C C . MET B 1 81 ? 52.242 15.720 44.452 1.000 69.485 77 MET B C 1
ATOM 6001 O O . MET B 1 81 ? 52.861 15.117 45.326 1.000 73.112 77 MET B O 1
ATOM 6015 N N . VAL B 1 82 ? 50.905 15.818 44.421 1.000 66.246 78 VAL B N 1
ATOM 6016 C CA . VAL B 1 82 ? 50.037 15.280 45.455 1.000 65.097 78 VAL B CA 1
ATOM 6017 C C . VAL B 1 82 ? 49.568 13.899 45.020 1.000 71.522 78 VAL B C 1
ATOM 6018 O O . VAL B 1 82 ? 48.791 13.795 44.067 1.000 63.040 78 VAL B O 1
ATOM 6031 N N . LEU B 1 83 ? 50.040 12.867 45.738 1.000 67.008 79 LEU B N 1
ATOM 6032 C CA . LEU B 1 83 ? 49.684 11.488 45.448 1.000 73.588 79 LEU B CA 1
ATOM 6033 C C . LEU B 1 83 ? 49.088 10.845 46.698 1.000 66.659 79 LEU B C 1
ATOM 6034 O O . LEU B 1 83 ? 49.646 9.915 47.266 1.000 86.926 79 LEU B O 1
ATOM 6050 N N . LEU B 1 84 ? 47.954 11.407 47.117 1.000 61.326 80 LEU B N 1
ATOM 6051 C CA . LEU B 1 84 ? 47.213 11.000 48.291 1.000 61.270 80 LEU B CA 1
ATOM 6052 C C . LEU B 1 84 ? 45.837 10.568 47.805 1.000 58.211 80 LEU B C 1
ATOM 6053 O O . LEU B 1 84 ? 45.412 10.976 46.737 1.000 50.556 80 LEU B O 1
ATOM 6069 N N . PRO B 1 85 ? 45.080 9.767 48.574 1.000 61.927 81 PRO B N 1
ATOM 6070 C CA . PRO B 1 85 ? 43.681 9.495 48.232 1.000 57.888 81 PRO B CA 1
ATOM 6071 C C . PRO B 1 85 ? 42.851 10.779 48.105 1.000 56.626 81 PRO B C 1
ATOM 6072 O O . PRO B 1 85 ? 43.072 11.755 48.823 1.000 47.738 81 PRO B O 1
ATOM 6083 N N . ASP B 1 86 ? 41.875 10.744 47.192 1.000 46.100 82 ASP B N 1
ATOM 6084 C CA . ASP B 1 86 ? 41.060 11.905 46.852 1.000 47.508 82 ASP B CA 1
ATOM 6085 C C . ASP B 1 86 ? 40.521 12.586 48.098 1.000 40.111 82 ASP B C 1
ATOM 6086 O O . ASP B 1 86 ? 40.562 13.804 48.195 1.000 41.012 82 ASP B O 1
ATOM 6095 N N . GLU B 1 87 ? 40.008 11.781 49.025 1.000 40.734 83 GLU B N 1
ATOM 6096 C CA . GLU B 1 87 ? 39.279 12.294 50.174 1.000 48.517 83 GLU B CA 1
ATOM 6097 C C . GLU B 1 87 ? 40.223 12.953 51.193 1.000 58.603 83 GLU B C 1
ATOM 6098 O O . GLU B 1 87 ? 39.729 13.623 52.094 1.000 67.024 83 GLU B O 1
ATOM 6110 N N . LYS B 1 88 ? 41.552 12.823 51.070 1.000 56.500 84 LYS B N 1
ATOM 6111 C CA . LYS B 1 88 ? 42.458 13.440 52.042 1.000 62.830 84 LYS B CA 1
ATOM 6112 C C . LYS B 1 88 ? 43.080 14.738 51.516 1.000 54.839 84 LYS B C 1
ATOM 6113 O O . LYS B 1 88 ? 43.598 15.526 52.296 1.000 56.123 84 LYS B O 1
ATOM 6132 N N . GLN B 1 89 ? 42.998 14.971 50.206 1.000 51.808 85 GLN B N 1
ATOM 6133 C CA . GLN B 1 89 ? 43.769 16.021 49.565 1.000 55.056 85 GLN B CA 1
ATOM 6134 C C . GLN B 1 89 ? 43.360 17.417 50.003 1.000 56.133 85 GLN B C 1
ATOM 6135 O O . GLN B 1 89 ? 44.243 18.244 50.180 1.000 64.100 85 GLN B O 1
ATOM 6149 N N . ALA B 1 90 ? 42.055 17.673 50.164 1.000 51.482 86 ALA B N 1
ATOM 6150 C CA . ALA B 1 90 ? 41.562 19.025 50.371 1.000 48.934 86 ALA B CA 1
ATOM 6151 C C . ALA B 1 90 ? 42.156 19.599 51.660 1.000 64.187 86 ALA B C 1
ATOM 6152 O O . ALA B 1 90 ? 42.633 20.744 51.704 1.000 45.864 86 ALA B O 1
ATOM 6159 N N . GLN B 1 91 ? 42.098 18.782 52.718 1.000 61.663 87 GLN B N 1
ATOM 6160 C CA . GLN B 1 91 ? 42.533 19.218 54.030 1.000 64.975 87 GLN B CA 1
ATOM 6161 C C . GLN B 1 91 ? 44.038 19.469 54.031 1.000 59.589 87 GLN B C 1
ATOM 6162 O O . GLN B 1 91 ? 44.508 20.439 54.614 1.000 61.298 87 GLN B O 1
ATOM 6176 N N . VAL B 1 92 ? 44.783 18.570 53.396 1.000 59.245 88 VAL B N 1
ATOM 6177 C CA . VAL B 1 92 ? 46.220 18.695 53.325 1.000 63.155 88 VAL B CA 1
ATOM 6178 C C . VAL B 1 92 ? 46.575 19.944 52.520 1.000 66.039 88 VAL B C 1
ATOM 6179 O O . VAL B 1 92 ? 47.480 20.670 52.900 1.000 70.060 88 VAL B O 1
ATOM 6192 N N . TYR B 1 93 ? 45.861 20.214 51.428 1.000 60.984 89 TYR B N 1
ATOM 6193 C CA . TYR B 1 93 ? 46.161 21.402 50.648 1.000 62.495 89 TYR B CA 1
ATOM 6194 C C . TYR B 1 93 ? 45.923 22.655 51.482 1.000 66.401 89 TYR B C 1
ATOM 6195 O O . TYR B 1 93 ? 46.767 23.538 51.484 1.000 69.680 89 TYR B O 1
ATOM 6213 N N . ARG B 1 94 ? 44.764 22.742 52.146 1.000 60.890 90 ARG B N 1
ATOM 6214 C CA . ARG B 1 94 ? 44.383 23.956 52.852 1.000 70.650 90 ARG B CA 1
ATOM 6215 C C . ARG B 1 94 ? 45.383 24.242 53.965 1.000 73.200 90 ARG B C 1
ATOM 6216 O O . ARG B 1 94 ? 45.883 25.349 54.077 1.000 77.539 90 ARG B O 1
ATOM 6237 N N . GLU B 1 95 ? 45.660 23.224 54.777 1.000 77.713 91 GLU B N 1
ATOM 6238 C CA . GLU B 1 95 ? 46.365 23.411 56.033 1.000 77.676 91 GLU B CA 1
ATOM 6239 C C . GLU B 1 95 ? 47.878 23.300 55.863 1.000 72.566 91 GLU B C 1
ATOM 6240 O O . GLU B 1 95 ? 48.601 23.642 56.782 1.000 73.001 91 GLU B O 1
ATOM 6252 N N . GLU B 1 96 ? 48.376 22.781 54.740 1.000 73.700 92 GLU B N 1
ATOM 6253 C CA . GLU B 1 96 ? 49.790 22.433 54.709 1.000 67.746 92 GLU B CA 1
ATOM 6254 C C . GLU B 1 96 ? 50.476 22.762 53.388 1.000 76.491 92 GLU B C 1
ATOM 6255 O O . GLU B 1 96 ? 51.695 22.930 53.378 1.000 85.088 92 GLU B O 1
ATOM 6267 N N . VAL B 1 97 ? 49.748 22.803 52.270 1.000 71.356 93 VAL B N 1
ATOM 6268 C CA . VAL B 1 97 ? 50.403 23.108 51.008 1.000 77.791 93 VAL B CA 1
ATOM 6269 C C . VAL B 1 97 ? 50.296 24.605 50.743 1.000 84.768 93 VAL B C 1
ATOM 6270 O O . VAL B 1 97 ? 51.292 25.254 50.446 1.000 91.630 93 VAL B O 1
ATOM 6283 N N . GLU B 1 98 ? 49.084 25.137 50.885 1.000 79.068 94 GLU B N 1
ATOM 6284 C CA . GLU B 1 98 ? 48.770 26.474 50.416 1.000 87.624 94 GLU B CA 1
ATOM 6285 C C . GLU B 1 98 ? 49.519 27.536 51.218 1.000 85.148 94 GLU B C 1
ATOM 6286 O O . GLU B 1 98 ? 49.941 28.533 50.637 1.000 81.728 94 GLU B O 1
ATOM 6298 N N . PRO B 1 99 ? 49.663 27.420 52.558 1.000 91.520 95 PRO B N 1
ATOM 6299 C CA . PRO B 1 99 ? 50.482 28.365 53.319 1.000 82.056 95 PRO B CA 1
ATOM 6300 C C . PRO B 1 99 ? 51.977 28.297 53.034 1.000 81.362 95 PRO B C 1
ATOM 6301 O O . PRO B 1 99 ? 52.679 29.247 53.347 1.000 99.903 95 PRO B O 1
ATOM 6312 N N . ASN B 1 100 ? 52.455 27.196 52.443 1.000 74.095 96 ASN B N 1
ATOM 6313 C CA . ASN B 1 100 ? 53.878 26.894 52.407 1.000 83.038 96 ASN B CA 1
ATOM 6314 C C . ASN B 1 100 ? 54.447 26.803 50.993 1.000 82.857 96 ASN B C 1
ATOM 6315 O O . ASN B 1 100 ? 55.649 26.618 50.839 1.000 85.366 96 ASN B O 1
ATOM 6326 N N . LEU B 1 101 ? 53.607 26.908 49.959 1.000 89.103 97 LEU B N 1
ATOM 6327 C CA . LEU B 1 101 ? 54.088 26.749 48.599 1.000 94.748 97 LEU B CA 1
ATOM 6328 C C . LEU B 1 101 ? 54.482 28.123 48.070 1.000 84.908 97 LEU B C 1
ATOM 6329 O O . LEU B 1 101 ? 53.672 29.048 48.133 1.000 75.498 97 LEU B O 1
ATOM 6345 N N . LYS B 1 102 ? 55.706 28.204 47.521 1.000 89.570 98 LYS B N 1
ATOM 6346 C CA . LYS B 1 102 ? 56.284 29.410 46.934 1.000 89.623 98 LYS B CA 1
ATOM 6347 C C . LYS B 1 102 ? 55.292 30.108 46.014 1.000 91.951 98 LYS B C 1
ATOM 6348 O O . LYS B 1 102 ? 54.533 29.458 45.300 1.000 102.715 98 LYS B O 1
ATOM 6367 N N . GLU B 1 103 ? 55.355 31.437 45.992 1.000 84.316 99 GLU B N 1
ATOM 6368 C CA . GLU B 1 103 ? 54.717 32.205 44.939 1.000 94.123 99 GLU B CA 1
ATOM 6369 C C . GLU B 1 103 ? 55.162 31.654 43.585 1.000 94.258 99 GLU B C 1
ATOM 6370 O O . GLU B 1 103 ? 56.332 31.329 43.414 1.000 99.141 99 GLU B O 1
ATOM 6382 N N . GLY B 1 104 ? 54.215 31.500 42.652 1.000 86.384 100 GLY B N 1
ATOM 6383 C CA . GLY B 1 104 ? 54.524 31.038 41.308 1.000 80.042 100 GLY B CA 1
ATOM 6384 C C . GLY B 1 104 ? 54.951 29.568 41.266 1.000 77.416 100 GLY B C 1
ATOM 6385 O O . GLY B 1 104 ? 55.478 29.088 40.260 1.000 70.207 100 GLY B O 1
ATOM 6389 N N . GLY B 1 105 ? 54.693 28.833 42.352 1.000 84.732 101 GLY B N 1
ATOM 6390 C CA . GLY B 1 105 ? 54.954 27.403 42.370 1.000 81.481 101 GLY B CA 1
ATOM 6391 C C . GLY B 1 105 ? 54.014 26.622 41.450 1.000 77.555 101 GLY B C 1
ATOM 6392 O O . GLY B 1 105 ? 53.079 27.167 40.860 1.000 62.713 101 GLY B O 1
ATOM 6396 N N . ALA B 1 106 ? 54.319 25.330 41.321 1.000 71.493 102 ALA B N 1
ATOM 6397 C CA . ALA B 1 106 ? 53.504 24.383 40.588 1.000 77.610 102 ALA B CA 1
ATOM 6398 C C . ALA B 1 106 ? 52.858 23.405 41.574 1.000 85.392 102 ALA B C 1
ATOM 6399 O O . ALA B 1 106 ? 53.485 22.948 42.536 1.000 77.107 102 ALA B O 1
ATOM 6406 N N . LEU B 1 107 ? 51.575 23.117 41.326 1.000 82.496 103 LEU B N 1
ATOM 6407 C CA . LEU B 1 107 ? 50.825 22.119 42.070 1.000 65.412 103 LEU B CA 1
ATOM 6408 C C . LEU B 1 107 ? 50.343 21.086 41.064 1.000 64.580 103 LEU B C 1
ATOM 6409 O O . LEU B 1 107 ? 49.682 21.439 40.087 1.000 61.017 103 LEU B O 1
ATOM 6425 N N . ALA B 1 108 ? 50.710 19.827 41.299 1.000 59.852 104 ALA B N 1
ATOM 6426 C CA . ALA B 1 108 ? 50.535 18.781 40.312 1.000 59.577 104 ALA B CA 1
ATOM 6427 C C . ALA B 1 108 ? 49.742 17.640 40.929 1.000 52.511 104 ALA B C 1
ATOM 6428 O O . ALA B 1 108 ? 49.707 17.492 42.150 1.000 54.447 104 ALA B O 1
ATOM 6435 N N . PHE B 1 109 ? 49.154 16.813 40.063 1.000 56.008 105 PHE B N 1
ATOM 6436 C CA . PHE B 1 109 ? 48.349 15.689 40.511 1.000 47.515 105 PHE B CA 1
ATOM 6437 C C . PHE B 1 109 ? 48.529 14.531 39.555 1.000 48.789 105 PHE B C 1
ATOM 6438 O O . PHE B 1 109 ? 49.002 14.741 38.435 1.000 48.333 105 PHE B O 1
ATOM 6455 N N . ALA B 1 110 ? 48.064 13.349 39.993 1.000 57.187 106 ALA B N 1
ATOM 6456 C CA . ALA B 1 110 ? 47.805 12.245 39.078 1.000 60.768 106 ALA B CA 1
ATOM 6457 C C . ALA B 1 110 ? 46.314 12.033 38.820 1.000 54.219 106 ALA B C 1
ATOM 6458 O O . ALA B 1 110 ? 45.997 11.271 37.912 1.000 53.356 106 ALA B O 1
ATOM 6465 N N . HIS B 1 111 ? 45.422 12.648 39.618 1.000 53.757 107 HIS B N 1
ATOM 6466 C CA . HIS B 1 111 ? 43.979 12.539 39.401 1.000 54.709 107 HIS B CA 1
ATOM 6467 C C . HIS B 1 111 ? 43.350 13.939 39.533 1.000 42.287 107 HIS B C 1
ATOM 6468 O O . HIS B 1 111 ? 43.732 14.748 40.381 1.000 54.210 107 HIS B O 1
ATOM 6483 N N . GLY B 1 112 ? 42.400 14.253 38.659 1.000 34.005 108 GLY B N 1
ATOM 6484 C CA . GLY B 1 112 ? 41.879 15.608 38.544 1.000 37.056 108 GLY B CA 1
ATOM 6485 C C . GLY B 1 112 ? 40.695 15.924 39.438 1.000 34.561 108 GLY B C 1
ATOM 6486 O O . GLY B 1 112 ? 40.256 17.079 39.447 1.000 39.203 108 GLY B O 1
ATOM 6490 N N . PHE B 1 113 ? 40.244 14.933 40.227 1.000 35.602 109 PHE B N 1
ATOM 6491 C CA . PHE B 1 113 ? 38.989 14.981 40.964 1.000 39.701 109 PHE B CA 1
ATOM 6492 C C . PHE B 1 113 ? 38.921 16.235 41.836 1.000 39.767 109 PHE B C 1
ATOM 6493 O O . PHE B 1 113 ? 37.926 16.978 41.800 1.000 31.141 109 PHE B O 1
ATOM 6510 N N . ASN B 1 114 ? 39.954 16.456 42.659 1.000 35.764 110 ASN B N 1
ATOM 6511 C CA . ASN B 1 114 ? 39.897 17.501 43.672 1.000 31.099 110 ASN B CA 1
ATOM 6512 C C . ASN B 1 114 ? 39.814 18.891 43.048 1.000 31.291 110 ASN B C 1
ATOM 6513 O O . ASN B 1 114 ? 39.089 19.742 43.535 1.000 41.858 110 ASN B O 1
ATOM 6524 N N . VAL B 1 115 ? 40.515 19.116 41.948 1.000 37.067 111 VAL B N 1
ATOM 6525 C CA . VAL B 1 115 ? 40.512 20.435 41.349 1.000 37.915 111 VAL B CA 1
ATOM 6526 C C . VAL B 1 115 ? 39.255 20.573 40.501 1.000 36.815 111 VAL B C 1
ATOM 6527 O O . VAL B 1 115 ? 38.593 21.601 40.537 1.000 32.008 111 VAL B O 1
ATOM 6540 N N . HIS B 1 116 ? 38.890 19.519 39.773 1.000 38.554 112 HIS B N 1
ATOM 6541 C CA . HIS B 1 116 ? 37.763 19.589 38.866 1.000 31.006 112 HIS B CA 1
ATOM 6542 C C . HIS B 1 116 ? 36.469 19.849 39.653 1.000 33.679 112 HIS B C 1
ATOM 6543 O O . HIS B 1 116 ? 35.601 20.533 39.160 1.000 32.029 112 HIS B O 1
ATOM 6558 N N . PHE B 1 117 ? 36.295 19.238 40.829 1.000 34.585 113 PHE B N 1
ATOM 6559 C CA . PHE B 1 117 ? 35.056 19.365 41.584 1.000 39.332 113 PHE B CA 1
ATOM 6560 C C . PHE B 1 117 ? 35.219 20.347 42.740 1.000 38.888 113 PHE B C 1
ATOM 6561 O O . PHE B 1 117 ? 34.402 20.368 43.647 1.000 38.814 113 PHE B O 1
ATOM 6578 N N . GLY B 1 118 ? 36.268 21.183 42.685 1.000 40.689 114 GLY B N 1
ATOM 6579 C CA . GLY B 1 118 ? 36.324 22.373 43.511 1.000 39.857 114 GLY B CA 1
ATOM 6580 C C . GLY B 1 118 ? 36.631 22.072 44.974 1.000 37.075 114 GLY B C 1
ATOM 6581 O O . GLY B 1 118 ? 36.345 22.896 45.830 1.000 36.079 114 GLY B O 1
ATOM 6585 N N . GLN B 1 119 ? 37.246 20.918 45.270 1.000 33.211 115 GLN B N 1
ATOM 6586 C CA . GLN B 1 119 ? 37.626 20.619 46.638 1.000 34.636 115 GLN B CA 1
ATOM 6587 C C . GLN B 1 119 ? 38.946 21.330 46.972 1.000 41.518 115 GLN B C 1
ATOM 6588 O O . GLN B 1 119 ? 39.222 21.636 48.128 1.000 46.912 115 GLN B O 1
ATOM 6602 N N . ILE B 1 120 ? 39.774 21.529 45.944 1.000 44.076 116 ILE B N 1
ATOM 6603 C CA . ILE B 1 120 ? 40.959 22.365 46.016 1.000 46.667 116 ILE B CA 1
ATOM 6604 C C . ILE B 1 120 ? 40.753 23.492 45.015 1.000 52.214 116 ILE B C 1
ATOM 6605 O O . ILE B 1 120 ? 40.535 23.229 43.830 1.000 51.424 116 ILE B O 1
ATOM 6621 N N . LYS B 1 121 ? 40.758 24.729 45.519 1.000 56.662 117 LYS B N 1
ATOM 6622 C CA . LYS B 1 121 ? 40.709 25.921 44.690 1.000 58.579 117 LYS B CA 1
ATOM 6623 C C . LYS B 1 121 ? 42.085 26.580 44.746 1.000 63.387 117 LYS B C 1
ATOM 6624 O O . LYS B 1 121 ? 42.390 27.331 45.668 1.000 50.001 117 LYS B O 1
ATOM 6643 N N . PRO B 1 122 ? 42.971 26.289 43.767 1.000 71.650 118 PRO B N 1
ATOM 6644 C CA . PRO B 1 122 ? 44.362 26.741 43.823 1.000 69.714 118 PRO B CA 1
ATOM 6645 C C . PRO B 1 122 ? 44.490 28.262 43.825 1.000 66.363 118 PRO B C 1
ATOM 6646 O O . PRO B 1 122 ? 43.697 28.933 43.174 1.000 60.896 118 PRO B O 1
ATOM 6657 N N . ARG B 1 123 ? 45.493 28.791 44.548 1.000 70.566 119 ARG B N 1
ATOM 6658 C CA . ARG B 1 123 ? 45.863 30.201 44.449 1.000 69.078 119 ARG B CA 1
ATOM 6659 C C . ARG B 1 123 ? 46.129 30.564 42.986 1.000 56.119 119 ARG B C 1
ATOM 6660 O O . ARG B 1 123 ? 46.669 29.756 42.229 1.000 40.612 119 ARG B O 1
ATOM 6681 N N . LYS B 1 124 ? 45.798 31.805 42.609 1.000 64.007 120 LYS B N 1
ATOM 6682 C CA . LYS B 1 124 ? 45.857 32.219 41.211 1.000 69.207 120 LYS B CA 1
ATOM 6683 C C . LYS B 1 124 ? 47.294 32.303 40.692 1.000 64.021 120 LYS B C 1
ATOM 6684 O O . LYS B 1 124 ? 47.470 32.335 39.480 1.000 60.535 120 LYS B O 1
ATOM 6703 N N . ASP B 1 125 ? 48.307 32.295 41.577 1.000 67.501 121 ASP B N 1
ATOM 6704 C CA . ASP B 1 125 ? 49.705 32.440 41.177 1.000 71.637 121 ASP B CA 1
ATOM 6705 C C . ASP B 1 125 ? 50.340 31.100 40.811 1.000 80.605 121 ASP B C 1
ATOM 6706 O O . ASP B 1 125 ? 51.452 31.058 40.288 1.000 75.107 121 ASP B O 1
ATOM 6715 N N . LEU B 1 126 ? 49.620 30.003 41.068 1.000 86.346 122 LEU B N 1
ATOM 6716 C CA . LEU B 1 126 ? 50.187 28.678 40.897 1.000 82.783 122 LEU B CA 1
ATOM 6717 C C . LEU B 1 126 ? 49.982 28.174 39.474 1.000 65.336 122 LEU B C 1
ATOM 6718 O O . LEU B 1 126 ? 49.023 28.535 38.802 1.000 65.344 122 LEU B O 1
ATOM 6734 N N . ASP B 1 127 ? 50.933 27.356 39.024 1.000 59.481 123 ASP B N 1
ATOM 6735 C CA . ASP B 1 127 ? 50.703 26.452 37.916 1.000 65.407 123 ASP B CA 1
ATOM 6736 C C . ASP B 1 127 ? 49.982 25.227 38.482 1.000 67.532 123 ASP B C 1
ATOM 6737 O O . ASP B 1 127 ? 50.311 24.800 39.591 1.000 63.597 123 ASP B O 1
ATOM 6746 N N . VAL B 1 128 ? 49.006 24.693 37.727 1.000 64.646 124 VAL B N 1
ATOM 6747 C CA . VAL B 1 128 ? 48.255 23.514 38.137 1.000 51.635 124 VAL B CA 1
ATOM 6748 C C . VAL B 1 128 ? 48.196 22.548 36.968 1.000 47.075 124 VAL B C 1
ATOM 6749 O O . VAL B 1 128 ? 47.683 22.891 35.908 1.000 51.538 124 VAL B O 1
ATOM 6762 N N . TRP B 1 129 ? 48.740 21.349 37.143 1.000 48.050 125 TRP B N 1
ATOM 6763 C CA . TRP B 1 129 ? 48.739 20.428 36.029 1.000 57.567 125 TRP B CA 1
ATOM 6764 C C . TRP B 1 129 ? 48.698 18.992 36.532 1.000 53.736 125 TRP B C 1
ATOM 6765 O O . TRP B 1 129 ? 48.675 18.724 37.731 1.000 53.277 125 TRP B O 1
ATOM 6786 N N . MET B 1 130 ? 48.626 18.059 35.595 1.000 56.211 126 MET B N 1
ATOM 6787 C CA . MET B 1 130 ? 48.430 16.680 35.985 1.000 60.263 126 MET B CA 1
ATOM 6788 C C . MET B 1 130 ? 49.197 15.788 35.025 1.000 53.420 126 MET B C 1
ATOM 6789 O O . MET B 1 130 ? 49.233 16.055 33.827 1.000 55.008 126 MET B O 1
ATOM 6803 N N . VAL B 1 131 ? 49.796 14.737 35.585 1.000 53.721 127 VAL B N 1
ATOM 6804 C CA . VAL B 1 131 ? 50.303 13.640 34.794 1.000 55.640 127 VAL B CA 1
ATOM 6805 C C . VAL B 1 131 ? 49.729 12.337 35.328 1.000 56.623 127 VAL B C 1
ATOM 6806 O O . VAL B 1 131 ? 49.991 11.996 36.475 1.000 62.853 127 VAL B O 1
ATOM 6819 N N . ALA B 1 132 ? 48.988 11.599 34.489 1.000 63.883 128 ALA B N 1
ATOM 6820 C CA . ALA B 1 132 ? 48.245 10.432 34.947 1.000 69.746 128 ALA B CA 1
ATOM 6821 C C . ALA B 1 132 ? 48.663 9.185 34.160 1.000 66.919 128 ALA B C 1
ATOM 6822 O O . ALA B 1 132 ? 48.064 8.854 33.131 1.000 66.945 128 ALA B O 1
ATOM 6829 N N . PRO B 1 133 ? 49.671 8.418 34.637 1.000 75.305 129 PRO B N 1
ATOM 6830 C CA . PRO B 1 133 ? 50.027 7.146 33.998 1.000 80.997 129 PRO B CA 1
ATOM 6831 C C . PRO B 1 133 ? 48.899 6.118 34.070 1.000 80.519 129 PRO B C 1
ATOM 6832 O O . PRO B 1 133 ? 47.985 6.262 34.884 1.000 82.377 129 PRO B O 1
ATOM 6843 N N . LYS B 1 134 ? 48.991 5.066 33.246 1.000 89.761 130 LYS B N 1
ATOM 6844 C CA . LYS B 1 134 ? 48.009 3.988 33.249 1.000 89.123 130 LYS B CA 1
ATOM 6845 C C . LYS B 1 134 ? 48.635 2.703 33.810 1.000 92.761 130 LYS B C 1
ATOM 6846 O O . LYS B 1 134 ? 47.903 1.710 33.811 1.000 95.505 130 LYS B O 1
ATOM 6865 N N . GLY B 1 164 ? 54.954 -0.275 27.916 1.000 108.727 160 GLY B N 1
ATOM 6866 C CA . GLY B 1 164 ? 54.081 0.453 26.973 1.000 107.244 160 GLY B CA 1
ATOM 6867 C C . GLY B 1 164 ? 52.935 1.176 27.684 1.000 113.331 160 GLY B C 1
ATOM 6868 O O . GLY B 1 164 ? 51.832 1.251 27.143 1.000 115.157 160 GLY B O 1
ATOM 6872 N N . VAL B 1 165 ? 53.226 1.722 28.881 1.000 114.022 161 VAL B N 1
ATOM 6873 C CA . VAL B 1 165 ? 52.258 2.414 29.729 1.000 103.844 161 VAL B CA 1
ATOM 6874 C C . VAL B 1 165 ? 52.146 3.886 29.308 1.000 100.902 161 VAL B C 1
ATOM 6875 O O . VAL B 1 165 ? 52.952 4.733 29.724 1.000 95.269 161 VAL B O 1
ATOM 6888 N N . PRO B 1 166 ? 51.119 4.263 28.503 1.000 94.794 162 PRO B N 1
ATOM 6889 C CA . PRO B 1 166 ? 50.941 5.657 28.101 1.000 88.732 162 PRO B CA 1
ATOM 6890 C C . PRO B 1 166 ? 50.495 6.478 29.308 1.000 82.865 162 PRO B C 1
ATOM 6891 O O . PRO B 1 166 ? 50.293 5.942 30.403 1.000 92.600 162 PRO B O 1
ATOM 6902 N N . ALA B 1 167 ? 50.375 7.789 29.110 1.000 76.527 163 ALA B N 1
ATOM 6903 C CA . ALA B 1 167 ? 49.966 8.667 30.190 1.000 74.188 163 ALA B CA 1
ATOM 6904 C C . ALA B 1 167 ? 49.133 9.811 29.630 1.000 66.587 163 ALA B C 1
ATOM 6905 O O . ALA B 1 167 ? 49.229 10.103 28.434 1.000 58.406 163 ALA B O 1
ATOM 6912 N N . LEU B 1 168 ? 48.312 10.404 30.513 1.000 57.638 164 LEU B N 1
ATOM 6913 C CA . LEU B 1 168 ? 47.503 11.574 30.215 1.000 58.350 164 LEU B CA 1
ATOM 6914 C C . LEU B 1 168 ? 48.140 12.787 30.880 1.000 54.323 164 LEU B C 1
ATOM 6915 O O . LEU B 1 168 ? 48.733 12.680 31.956 1.000 57.486 164 LEU B O 1
ATOM 6931 N N . VAL B 1 169 ? 48.000 13.948 30.238 1.000 52.166 165 VAL B N 1
ATOM 6932 C CA . VAL B 1 169 ? 48.531 15.175 30.805 1.000 57.106 165 VAL B CA 1
ATOM 6933 C C . VAL B 1 169 ? 47.485 16.272 30.645 1.000 54.813 165 VAL B C 1
ATOM 6934 O O . VAL B 1 169 ? 46.819 16.351 29.612 1.000 52.981 165 VAL B O 1
ATOM 6947 N N . ALA B 1 170 ? 47.384 17.138 31.659 1.000 52.716 166 ALA B N 1
ATOM 6948 C CA . ALA B 1 170 ? 46.492 18.277 31.586 1.000 49.173 166 ALA B CA 1
ATOM 6949 C C . ALA B 1 170 ? 47.075 19.453 32.356 1.000 43.150 166 ALA B C 1
ATOM 6950 O O . ALA B 1 170 ? 47.828 19.284 33.303 1.000 48.675 166 ALA B O 1
ATOM 6957 N N . VAL B 1 171 ? 46.675 20.637 31.930 1.000 42.193 167 VAL B N 1
ATOM 6958 C CA . VAL B 1 171 ? 46.990 21.870 32.605 1.000 43.024 167 VAL B CA 1
ATOM 6959 C C . VAL B 1 171 ? 45.684 22.555 32.941 1.000 39.814 167 VAL B C 1
ATOM 6960 O O . VAL B 1 171 ? 44.958 22.901 32.033 1.000 37.215 167 VAL B O 1
ATOM 6973 N N . HIS B 1 172 ? 45.431 22.791 34.225 1.000 44.410 168 HIS B N 1
ATOM 6974 C CA . HIS B 1 172 ? 44.253 23.528 34.650 1.000 50.280 168 HIS B CA 1
ATOM 6975 C C . HIS B 1 172 ? 44.578 25.023 34.725 1.000 55.005 168 HIS B C 1
ATOM 6976 O O . HIS B 1 172 ? 43.696 25.851 34.555 1.000 48.969 168 HIS B O 1
ATOM 6991 N N . GLN B 1 173 ? 45.830 25.368 35.059 1.000 60.239 169 GLN B N 1
ATOM 6992 C CA . GLN B 1 173 ? 46.176 26.761 35.288 1.000 62.325 169 GLN B CA 1
ATOM 6993 C C . GLN B 1 173 ? 47.639 26.972 34.921 1.000 59.175 169 GLN B C 1
ATOM 6994 O O . GLN B 1 173 ? 48.494 26.221 35.385 1.000 68.835 169 GLN B O 1
ATOM 7008 N N . ASP B 1 174 ? 47.901 27.956 34.052 1.000 60.502 170 ASP B N 1
ATOM 7009 C CA . ASP B 1 174 ? 49.246 28.230 33.568 1.000 74.822 170 ASP B CA 1
ATOM 7010 C C . ASP B 1 174 ? 49.622 29.658 33.963 1.000 72.729 170 ASP B C 1
ATOM 7011 O O . ASP B 1 174 ? 49.480 30.578 33.170 1.000 81.698 170 ASP B O 1
ATOM 7020 N N . ALA B 1 175 ? 50.090 29.833 35.201 1.000 72.585 171 ALA B N 1
ATOM 7021 C CA . ALA B 1 175 ? 50.422 31.150 35.723 1.000 76.244 171 ALA B CA 1
ATOM 7022 C C . ALA B 1 175 ? 51.785 31.599 35.204 1.000 74.873 171 ALA B C 1
ATOM 7023 O O . ALA B 1 175 ? 51.978 32.781 34.950 1.000 86.897 171 ALA B O 1
ATOM 7030 N N . SER B 1 176 ? 52.712 30.651 35.043 1.000 76.462 172 SER B N 1
ATOM 7031 C CA . SER B 1 176 ? 54.090 30.943 34.690 1.000 76.149 172 SER B CA 1
ATOM 7032 C C . SER B 1 176 ? 54.233 31.109 33.183 1.000 86.365 172 SER B C 1
ATOM 7033 O O . SER B 1 176 ? 55.137 31.793 32.718 1.000 100.507 172 SER B O 1
ATOM 7041 N N . GLY B 1 177 ? 53.372 30.441 32.413 1.000 81.795 173 GLY B N 1
ATOM 7042 C CA . GLY B 1 177 ? 53.514 30.438 30.969 1.000 77.658 173 GLY B CA 1
ATOM 7043 C C . GLY B 1 177 ? 54.252 29.200 30.467 1.000 77.115 173 GLY B C 1
ATOM 7044 O O . GLY B 1 177 ? 54.341 28.998 29.260 1.000 70.786 173 GLY B O 1
ATOM 7048 N N . SER B 1 178 ? 54.754 28.351 31.377 1.000 81.929 174 SER B N 1
ATOM 7049 C CA . SER B 1 178 ? 55.424 27.130 30.955 1.000 85.476 174 SER B CA 1
ATOM 7050 C C . SER B 1 178 ? 54.871 25.884 31.657 1.000 90.431 174 SER B C 1
ATOM 7051 O O . SER B 1 178 ? 55.554 24.860 31.745 1.000 83.933 174 SER B O 1
ATOM 7059 N N . ALA B 1 179 ? 53.641 25.957 32.175 1.000 92.047 175 ALA B N 1
ATOM 7060 C CA . ALA B 1 179 ? 53.025 24.809 32.823 1.000 79.495 175 ALA B CA 1
ATOM 7061 C C . ALA B 1 179 ? 53.167 23.578 31.934 1.000 76.813 175 ALA B C 1
ATOM 7062 O O . ALA B 1 179 ? 53.678 22.548 32.377 1.000 71.208 175 ALA B O 1
ATOM 7069 N N . PHE B 1 180 ? 52.787 23.713 30.654 1.000 78.602 176 PHE B N 1
ATOM 7070 C CA . PHE B 1 180 ? 52.659 22.554 29.785 1.000 80.023 176 PHE B CA 1
ATOM 7071 C C . PHE B 1 180 ? 54.000 21.857 29.572 1.000 88.845 176 PHE B C 1
ATOM 7072 O O . PHE B 1 180 ? 54.087 20.644 29.732 1.000 88.410 176 PHE B O 1
ATOM 7089 N N . PRO B 1 181 ? 55.076 22.556 29.149 1.000 91.807 177 PRO B N 1
ATOM 7090 C CA . PRO B 1 181 ? 56.375 21.897 28.997 1.000 86.652 177 PRO B CA 1
ATOM 7091 C C . PRO B 1 181 ? 56.921 21.332 30.310 1.000 76.788 177 PRO B C 1
ATOM 7092 O O . PRO B 1 181 ? 57.586 20.304 30.308 1.000 73.304 177 PRO B O 1
ATOM 7103 N N . THR B 1 182 ? 56.625 21.977 31.443 1.000 71.824 178 THR B N 1
ATOM 7104 C CA . THR B 1 182 ? 56.984 21.393 32.728 1.000 71.565 178 THR B CA 1
ATOM 7105 C C . THR B 1 182 ? 56.293 20.033 32.897 1.000 81.640 178 THR B C 1
ATOM 7106 O O . THR B 1 182 ? 56.934 19.028 33.221 1.000 79.932 178 THR B O 1
ATOM 7117 N N . ALA B 1 183 ? 54.977 19.990 32.648 1.000 81.282 179 ALA B N 1
ATOM 7118 C CA . ALA B 1 183 ? 54.211 18.767 32.839 1.000 72.540 179 ALA B CA 1
ATOM 7119 C C . ALA B 1 183 ? 54.777 17.651 31.960 1.000 76.634 179 ALA B C 1
ATOM 7120 O O . ALA B 1 183 ? 54.888 16.508 32.411 1.000 55.408 179 ALA B O 1
ATOM 7127 N N . LEU B 1 184 ? 55.116 17.981 30.701 1.000 82.241 180 LEU B N 1
ATOM 7128 C CA . LEU B 1 184 ? 55.655 17.001 29.763 1.000 88.723 180 LEU B CA 1
ATOM 7129 C C . LEU B 1 184 ? 57.018 16.493 30.230 1.000 77.607 180 LEU B C 1
ATOM 7130 O O . LEU B 1 184 ? 57.330 15.318 30.080 1.000 73.345 180 LEU B O 1
ATOM 7146 N N . ALA B 1 185 ? 57.832 17.402 30.759 1.000 88.387 181 ALA B N 1
ATOM 7147 C CA . ALA B 1 185 ? 59.131 17.060 31.313 1.000 99.430 181 ALA B CA 1
ATOM 7148 C C . ALA B 1 185 ? 58.956 16.090 32.478 1.000 93.061 181 ALA B C 1
ATOM 7149 O O . ALA B 1 185 ? 59.651 15.074 32.566 1.000 83.529 181 ALA B O 1
ATOM 7156 N N . TYR B 1 186 ? 58.002 16.414 33.360 1.000 88.904 182 TYR B N 1
ATOM 7157 C CA . TYR B 1 186 ? 57.717 15.564 34.501 1.000 87.594 182 TYR B CA 1
ATOM 7158 C C . TYR B 1 186 ? 57.346 14.166 34.017 1.000 87.875 182 TYR B C 1
ATOM 7159 O O . TYR B 1 186 ? 57.792 13.183 34.600 1.000 92.654 182 TYR B O 1
ATOM 7177 N N . ALA B 1 187 ? 56.562 14.080 32.940 1.000 94.581 183 ALA B N 1
ATOM 7178 C CA . ALA B 1 187 ? 56.086 12.794 32.442 1.000 100.447 183 ALA B CA 1
ATOM 7179 C C . ALA B 1 187 ? 57.233 11.936 31.900 1.000 103.607 183 ALA B C 1
ATOM 7180 O O . ALA B 1 187 ? 57.244 10.707 32.058 1.000 99.521 183 ALA B O 1
ATOM 7187 N N . LYS B 1 188 ? 58.166 12.589 31.198 1.000 107.425 184 LYS B N 1
ATOM 7188 C CA . LYS B 1 188 ? 59.326 11.902 30.660 1.000 106.470 184 LYS B CA 1
ATOM 7189 C C . LYS B 1 188 ? 60.170 11.400 31.824 1.000 98.732 184 LYS B C 1
ATOM 7190 O O . LYS B 1 188 ? 60.524 10.227 31.858 1.000 86.482 184 LYS B O 1
ATOM 7209 N N . ALA B 1 189 ? 60.406 12.300 32.789 1.000 89.599 185 ALA B N 1
ATOM 7210 C CA . ALA B 1 189 ? 61.251 12.060 33.950 1.000 87.052 185 ALA B CA 1
ATOM 7211 C C . ALA B 1 189 ? 60.746 10.906 34.820 1.000 96.691 185 ALA B C 1
ATOM 7212 O O . ALA B 1 189 ? 61.515 10.381 35.623 1.000 99.029 185 ALA B O 1
ATOM 7219 N N . ILE B 1 190 ? 59.459 10.540 34.719 1.000 96.504 186 ILE B N 1
ATOM 7220 C CA . ILE B 1 190 ? 58.962 9.383 35.449 1.000 97.932 186 ILE B CA 1
ATOM 7221 C C . ILE B 1 190 ? 58.806 8.210 34.487 1.000 81.383 186 ILE B C 1
ATOM 7222 O O . ILE B 1 190 ? 58.470 7.116 34.916 1.000 82.338 186 ILE B O 1
ATOM 7238 N N . GLY B 1 191 ? 59.002 8.446 33.188 1.000 79.864 187 GLY B N 1
ATOM 7239 C CA . GLY B 1 191 ? 59.119 7.367 32.220 1.000 83.737 187 GLY B CA 1
ATOM 7240 C C . GLY B 1 191 ? 57.831 7.081 31.452 1.000 89.952 187 GLY B C 1
ATOM 7241 O O . GLY B 1 191 ? 57.730 6.039 30.801 1.000 69.873 187 GLY B O 1
ATOM 7245 N N . ALA B 1 192 ? 56.870 8.019 31.484 1.000 106.815 188 ALA B N 1
ATOM 7246 C CA . ALA B 1 192 ? 55.560 7.783 30.888 1.000 114.247 188 ALA B CA 1
ATOM 7247 C C . ALA B 1 192 ? 55.549 8.164 29.408 1.000 121.535 188 ALA B C 1
ATOM 7248 O O . ALA B 1 192 ? 54.638 7.768 28.670 1.000 101.577 188 ALA B O 1
ATOM 7255 N N . ALA B 1 193 ? 56.571 8.925 28.992 1.000 129.926 189 ALA B N 1
ATOM 7256 C CA . ALA B 1 193 ? 56.630 9.508 27.663 1.000 129.381 189 ALA B CA 1
ATOM 7257 C C . ALA B 1 193 ? 56.863 8.447 26.585 1.000 127.122 189 ALA B C 1
ATOM 7258 O O . ALA B 1 193 ? 56.449 8.639 25.442 1.000 123.922 189 ALA B O 1
ATOM 7265 N N . ARG B 1 194 ? 57.523 7.340 26.946 1.000 123.788 190 ARG B N 1
ATOM 7266 C CA . ARG B 1 194 ? 57.891 6.317 25.980 1.000 119.940 190 ARG B CA 1
ATOM 7267 C C . ARG B 1 194 ? 56.667 5.917 25.160 1.000 126.492 190 ARG B C 1
ATOM 7268 O O . ARG B 1 194 ? 56.636 6.141 23.957 1.000 126.980 190 ARG B O 1
ATOM 7289 N N . ALA B 1 195 ? 55.651 5.362 25.826 1.000 131.587 191 ALA B N 1
ATOM 7290 C CA . ALA B 1 195 ? 54.495 4.809 25.130 1.000 128.167 191 ALA B CA 1
ATOM 7291 C C . ALA B 1 195 ? 53.515 5.905 24.706 1.000 128.412 191 ALA B C 1
ATOM 7292 O O . ALA B 1 195 ? 52.492 5.611 24.083 1.000 127.441 191 ALA B O 1
ATOM 7299 N N . GLY B 1 196 ? 53.811 7.162 25.062 1.000 123.581 192 GLY B N 1
ATOM 7300 C CA . GLY B 1 196 ? 53.039 8.292 24.574 1.000 121.763 192 GLY B CA 1
ATOM 7301 C C . GLY B 1 196 ? 52.247 8.990 25.683 1.000 118.496 192 GLY B C 1
ATOM 7302 O O . GLY B 1 196 ? 51.638 8.338 26.533 1.000 100.851 192 GLY B O 1
ATOM 7306 N N . VAL B 1 197 ? 52.267 10.332 25.632 1.000 114.151 193 VAL B N 1
ATOM 7307 C CA . VAL B 1 197 ? 51.507 11.193 26.523 1.000 106.381 193 VAL B CA 1
ATOM 7308 C C . VAL B 1 197 ? 50.416 11.876 25.705 1.000 100.977 193 VAL B C 1
ATOM 7309 O O . VAL B 1 197 ? 50.705 12.498 24.684 1.000 102.433 193 VAL B O 1
ATOM 7322 N N . ILE B 1 198 ? 49.172 11.770 26.188 1.000 93.142 194 ILE B N 1
ATOM 7323 C CA . ILE B 1 198 ? 48.000 12.275 25.494 1.000 81.962 194 ILE B CA 1
ATOM 7324 C C . ILE B 1 198 ? 47.444 13.453 26.285 1.000 74.949 194 ILE B C 1
ATOM 7325 O O . ILE B 1 198 ? 47.225 13.343 27.484 1.000 78.982 194 ILE B O 1
ATOM 7341 N N . ALA B 1 199 ? 47.222 14.575 25.599 1.000 76.439 195 ALA B N 1
ATOM 7342 C CA . ALA B 1 199 ? 46.788 15.803 26.235 1.000 70.072 195 ALA B CA 1
ATOM 7343 C C . ALA B 1 199 ? 45.279 15.756 26.428 1.000 66.664 195 ALA B C 1
ATOM 7344 O O . ALA B 1 199 ? 44.537 15.484 25.488 1.000 48.722 195 ALA B O 1
ATOM 7351 N N . THR B 1 200 ? 44.828 16.048 27.647 1.000 64.354 196 THR B N 1
ATOM 7352 C CA . THR B 1 200 ? 43.404 16.044 27.948 1.000 57.820 196 THR B CA 1
ATOM 7353 C C . THR B 1 200 ? 43.102 17.220 28.875 1.000 53.784 196 THR B C 1
ATOM 7354 O O . THR B 1 200 ? 43.885 18.166 28.928 1.000 54.217 196 THR B O 1
ATOM 7365 N N . THR B 1 201 ? 41.959 17.163 29.570 1.000 43.117 197 THR B N 1
ATOM 7366 C CA . THR B 1 201 ? 41.616 18.144 30.596 1.000 46.593 197 THR B CA 1
ATOM 7367 C C . THR B 1 201 ? 41.386 17.447 31.931 1.000 39.540 197 THR B C 1
ATOM 7368 O O . THR B 1 201 ? 41.168 16.236 31.972 1.000 50.327 197 THR B O 1
ATOM 7379 N N . PHE B 1 202 ? 41.378 18.237 33.007 1.000 36.529 198 PHE B N 1
ATOM 7380 C CA . PHE B 1 202 ? 41.030 17.731 34.317 1.000 36.800 198 PHE B CA 1
ATOM 7381 C C . PHE B 1 202 ? 39.627 17.105 34.278 1.000 38.296 198 PHE B C 1
ATOM 7382 O O . PHE B 1 202 ? 39.389 16.030 34.828 1.000 42.165 198 PHE B O 1
ATOM 7399 N N . LYS B 1 203 ? 38.736 17.781 33.548 1.000 44.396 199 LYS B N 1
ATOM 7400 C CA . LYS B 1 203 ? 37.346 17.404 33.371 1.000 45.906 199 LYS B CA 1
ATOM 7401 C C . LYS B 1 203 ? 37.262 16.030 32.721 1.000 46.757 199 LYS B C 1
ATOM 7402 O O . LYS B 1 203 ? 36.662 15.139 33.273 1.000 43.322 199 LYS B O 1
ATOM 7421 N N . ASP B 1 204 ? 37.874 15.869 31.554 1.000 40.965 200 ASP B N 1
ATOM 7422 C CA . ASP B 1 204 ? 37.769 14.648 30.781 1.000 36.381 200 ASP B CA 1
ATOM 7423 C C . ASP B 1 204 ? 38.420 13.479 31.507 1.000 35.423 200 ASP B C 1
ATOM 7424 O O . ASP B 1 204 ? 37.869 12.383 31.502 1.000 32.432 200 ASP B O 1
ATOM 7433 N N . GLU B 1 205 ? 39.556 13.718 32.154 1.000 33.668 201 GLU B N 1
ATOM 7434 C CA . GLU B 1 205 ? 40.216 12.652 32.868 1.000 37.811 201 GLU B CA 1
ATOM 7435 C C . GLU B 1 205 ? 39.347 12.209 34.045 1.000 39.494 201 GLU B C 1
ATOM 7436 O O . GLU B 1 205 ? 39.231 11.007 34.297 1.000 42.258 201 GLU B O 1
ATOM 7448 N N . THR B 1 206 ? 38.775 13.172 34.787 1.000 36.392 202 THR B N 1
ATOM 7449 C CA . THR B 1 206 ? 38.079 12.843 36.016 1.000 34.215 202 THR B CA 1
ATOM 7450 C C . THR B 1 206 ? 36.774 12.128 35.695 1.000 29.800 202 THR B C 1
ATOM 7451 O O . THR B 1 206 ? 36.464 11.129 36.297 1.000 32.811 202 THR B O 1
ATOM 7462 N N . GLU B 1 207 ? 36.047 12.630 34.716 1.000 26.668 203 GLU B N 1
ATOM 7463 C CA . GLU B 1 207 ? 34.677 12.184 34.457 1.000 32.831 203 GLU B CA 1
ATOM 7464 C C . GLU B 1 207 ? 34.676 10.804 33.815 1.000 36.248 203 GLU B C 1
ATOM 7465 O O . GLU B 1 207 ? 33.893 9.949 34.220 1.000 38.288 203 GLU B O 1
ATOM 7477 N N . THR B 1 208 ? 35.592 10.587 32.867 1.000 40.961 204 THR B N 1
ATOM 7478 C CA . THR B 1 208 ? 35.684 9.306 32.217 1.000 40.214 204 THR B CA 1
ATOM 7479 C C . THR B 1 208 ? 36.213 8.265 33.188 1.000 35.868 204 THR B C 1
ATOM 7480 O O . THR B 1 208 ? 35.783 7.118 33.156 1.000 35.929 204 THR B O 1
ATOM 7491 N N . ASP B 1 209 ? 37.179 8.653 34.021 1.000 37.634 205 ASP B N 1
ATOM 7492 C CA . ASP B 1 209 ? 37.665 7.746 35.040 1.000 35.972 205 ASP B CA 1
ATOM 7493 C C . ASP B 1 209 ? 36.523 7.283 35.967 1.000 33.657 205 ASP B C 1
ATOM 7494 O O . ASP B 1 209 ? 36.356 6.076 36.194 1.000 28.172 205 ASP B O 1
ATOM 7503 N N . LEU B 1 210 ? 35.751 8.219 36.530 1.000 25.785 206 LEU B N 1
ATOM 7504 C CA . LEU B 1 210 ? 34.695 7.856 37.480 1.000 29.550 206 LEU B CA 1
ATOM 7505 C C . LEU B 1 210 ? 33.618 7.027 36.768 1.000 29.404 206 LEU B C 1
ATOM 7506 O O . LEU B 1 210 ? 32.990 6.177 37.384 1.000 33.363 206 LEU B O 1
ATOM 7522 N N . PHE B 1 211 ? 33.367 7.343 35.489 1.000 30.846 207 PHE B N 1
ATOM 7523 C CA . PHE B 1 211 ? 32.331 6.671 34.742 1.000 27.157 207 PHE B CA 1
ATOM 7524 C C . PHE B 1 211 ? 32.737 5.224 34.519 1.000 30.161 207 PHE B C 1
ATOM 7525 O O . PHE B 1 211 ? 31.916 4.313 34.713 1.000 32.837 207 PHE B O 1
ATOM 7542 N N . GLY B 1 212 ? 33.988 5.026 34.077 1.000 28.697 208 GLY B N 1
ATOM 7543 C CA . GLY B 1 212 ? 34.482 3.686 33.844 1.000 29.101 208 GLY B CA 1
ATOM 7544 C C . GLY B 1 212 ? 34.307 2.812 35.064 1.000 29.172 208 GLY B C 1
ATOM 7545 O O . GLY B 1 212 ? 33.815 1.687 34.974 1.000 30.600 208 GLY B O 1
ATOM 7549 N N . GLU B 1 213 ? 34.780 3.325 36.189 1.000 32.618 209 GLU B N 1
ATOM 7550 C CA . GLU B 1 213 ? 34.731 2.598 37.449 1.000 30.626 209 GLU B CA 1
ATOM 7551 C C . GLU B 1 213 ? 33.303 2.167 37.760 1.000 27.838 209 GLU B C 1
ATOM 7552 O O . GLU B 1 213 ? 33.066 1.023 38.108 1.000 35.828 209 GLU B O 1
ATOM 7564 N N . GLN B 1 214 ? 32.378 3.119 37.663 1.000 23.232 210 GLN B N 1
ATOM 7565 C CA . GLN B 1 214 ? 31.018 2.954 38.122 1.000 22.328 210 GLN B CA 1
ATOM 7566 C C . GLN B 1 214 ? 30.236 2.030 37.188 1.000 24.324 210 GLN B C 1
ATOM 7567 O O . GLN B 1 214 ? 29.561 1.087 37.619 1.000 19.959 210 GLN B O 1
ATOM 7581 N N . ALA B 1 215 ? 30.358 2.311 35.883 1.000 26.170 211 ALA B N 1
ATOM 7582 C CA . ALA B 1 215 ? 29.447 1.779 34.888 1.000 22.395 211 ALA B CA 1
ATOM 7583 C C . ALA B 1 215 ? 29.950 0.439 34.373 1.000 27.851 211 ALA B C 1
ATOM 7584 O O . ALA B 1 215 ? 29.094 -0.409 34.090 1.000 25.355 211 ALA B O 1
ATOM 7591 N N . VAL B 1 216 ? 31.285 0.271 34.222 1.000 27.089 212 VAL B N 1
ATOM 7592 C CA . VAL B 1 216 ? 31.797 -0.846 33.450 1.000 32.641 212 VAL B CA 1
ATOM 7593 C C . VAL B 1 216 ? 32.783 -1.672 34.277 1.000 30.731 212 VAL B C 1
ATOM 7594 O O . VAL B 1 216 ? 32.540 -2.842 34.560 1.000 33.852 212 VAL B O 1
ATOM 7607 N N . LEU B 1 217 ? 33.927 -1.065 34.580 1.000 30.164 213 LEU B N 1
ATOM 7608 C CA . LEU B 1 217 ? 35.115 -1.749 35.072 1.000 33.282 213 LEU B CA 1
ATOM 7609 C C . LEU B 1 217 ? 34.861 -2.403 36.421 1.000 33.317 213 LEU B C 1
ATOM 7610 O O . LEU B 1 217 ? 35.319 -3.525 36.623 1.000 33.135 213 LEU B O 1
ATOM 7626 N N . CYS B 1 218 ? 34.236 -1.683 37.360 1.000 27.691 214 CYS B N 1
ATOM 7627 C CA . CYS B 1 218 ? 34.101 -2.200 38.711 1.000 28.020 214 CYS B CA 1
ATOM 7628 C C . CYS B 1 218 ? 32.631 -2.470 39.014 1.000 26.964 214 CYS B C 1
ATOM 7629 O O . CYS B 1 218 ? 32.215 -3.616 39.165 1.000 23.239 214 CYS B O 1
ATOM 7637 N N . GLY B 1 219 ? 31.842 -1.398 39.120 1.000 29.163 215 GLY B N 1
ATOM 7638 C CA . GLY B 1 219 ? 30.426 -1.510 39.416 1.000 26.721 215 GLY B CA 1
ATOM 7639 C C . GLY B 1 219 ? 29.725 -2.474 38.449 1.000 30.056 215 GLY B C 1
ATOM 7640 O O . GLY B 1 219 ? 29.152 -3.467 38.881 1.000 26.114 215 GLY B O 1
ATOM 7644 N N . GLY B 1 220 ? 29.746 -2.177 37.150 1.000 28.588 216 GLY B N 1
ATOM 7645 C CA . GLY B 1 220 ? 28.996 -3.012 36.207 1.000 25.169 216 GLY B CA 1
ATOM 7646 C C . GLY B 1 220 ? 29.512 -4.453 36.159 1.000 27.785 216 GLY B C 1
ATOM 7647 O O . GLY B 1 220 ? 28.743 -5.417 36.250 1.000 22.424 216 GLY B O 1
ATOM 7651 N N . LEU B 1 221 ? 30.833 -4.611 36.056 1.000 30.874 217 LEU B N 1
ATOM 7652 C CA . LEU B 1 221 ? 31.421 -5.941 35.919 1.000 32.558 217 LEU B CA 1
ATOM 7653 C C . LEU B 1 221 ? 31.107 -6.810 37.139 1.000 24.523 217 LEU B C 1
ATOM 7654 O O . LEU B 1 221 ? 30.680 -7.935 36.973 1.000 26.512 217 LEU B O 1
ATOM 7670 N N . THR B 1 222 ? 31.253 -6.288 38.359 1.000 23.278 218 THR B N 1
ATOM 7671 C CA . THR B 1 222 ? 30.960 -7.098 39.523 1.000 22.717 218 THR B CA 1
ATOM 7672 C C . THR B 1 222 ? 29.492 -7.528 39.522 1.000 23.362 218 THR B C 1
ATOM 7673 O O . THR B 1 222 ? 29.160 -8.607 39.968 1.000 20.851 218 THR B O 1
ATOM 7684 N N . ARG B 1 223 ? 28.586 -6.669 39.043 1.000 25.925 219 ARG B N 1
ATOM 7685 C CA . ARG B 1 223 ? 27.164 -7.029 39.104 1.000 21.546 219 ARG B CA 1
ATOM 7686 C C . ARG B 1 223 ? 26.830 -8.129 38.101 1.000 19.690 219 ARG B C 1
ATOM 7687 O O . ARG B 1 223 ? 26.079 -9.057 38.387 1.000 24.280 219 ARG B O 1
ATOM 7708 N N . LEU B 1 224 ? 27.435 -8.065 36.935 1.000 22.874 220 LEU B N 1
ATOM 7709 C CA . LEU B 1 224 ? 27.225 -9.094 35.936 1.000 22.102 220 LEU B CA 1
ATOM 7710 C C . LEU B 1 224 ? 27.719 -10.440 36.445 1.000 22.403 220 LEU B C 1
ATOM 7711 O O . LEU B 1 224 ? 27.010 -11.442 36.356 1.000 27.407 220 LEU B O 1
ATOM 7727 N N . ILE B 1 225 ? 28.925 -10.443 37.022 1.000 27.897 221 ILE B N 1
ATOM 7728 C CA . ILE B 1 225 ? 29.531 -11.654 37.535 1.000 27.221 221 ILE B CA 1
ATOM 7729 C C . ILE B 1 225 ? 28.640 -12.222 38.627 1.000 28.749 221 ILE B C 1
ATOM 7730 O O . ILE B 1 225 ? 28.407 -13.415 38.751 1.000 30.844 221 ILE B O 1
ATOM 7746 N N . ARG B 1 226 ? 28.131 -11.332 39.451 1.000 29.297 222 ARG B N 1
ATOM 7747 C CA . ARG B 1 226 ? 27.418 -11.816 40.596 1.000 26.475 222 ARG B CA 1
ATOM 7748 C C . ARG B 1 226 ? 26.060 -12.362 40.178 1.000 21.631 222 ARG B C 1
ATOM 7749 O O . ARG B 1 226 ? 25.592 -13.342 40.763 1.000 19.831 222 ARG B O 1
ATOM 7770 N N . ALA B 1 227 ? 25.432 -11.730 39.192 1.000 26.499 223 ALA B N 1
ATOM 7771 C CA . ALA B 1 227 ? 24.142 -12.221 38.719 1.000 25.249 223 ALA B CA 1
ATOM 7772 C C . ALA B 1 227 ? 24.320 -13.579 38.054 1.000 25.526 223 ALA B C 1
ATOM 7773 O O . ALA B 1 227 ? 23.553 -14.520 38.305 1.000 29.601 223 ALA B O 1
ATOM 7780 N N . GLY B 1 228 ? 25.396 -13.734 37.276 1.000 28.165 224 GLY B N 1
ATOM 7781 C CA . GLY B 1 228 ? 25.677 -15.028 36.664 1.000 29.851 224 GLY B CA 1
ATOM 7782 C C . GLY B 1 228 ? 25.927 -16.126 37.692 1.000 28.747 224 GLY B C 1
ATOM 7783 O O . GLY B 1 228 ? 25.368 -17.235 37.610 1.000 30.260 224 GLY B O 1
ATOM 7787 N N . PHE B 1 229 ? 26.749 -15.817 38.678 1.000 29.200 225 PHE B N 1
ATOM 7788 C CA . PHE B 1 229 ? 27.087 -16.802 39.703 1.000 27.533 225 PHE B CA 1
ATOM 7789 C C . PHE B 1 229 ? 25.850 -17.294 40.438 1.000 25.150 225 PHE B C 1
ATOM 7790 O O . PHE B 1 229 ? 25.702 -18.494 40.655 1.000 21.092 225 PHE B O 1
ATOM 7807 N N . GLU B 1 230 ? 24.972 -16.340 40.799 1.000 21.392 226 GLU B N 1
ATOM 7808 C CA . GLU B 1 230 ? 23.800 -16.641 41.578 1.000 24.112 226 GLU B CA 1
ATOM 7809 C C . GLU B 1 230 ? 22.779 -17.410 40.753 1.000 26.612 226 GLU B C 1
ATOM 7810 O O . GLU B 1 230 ? 22.100 -18.267 41.290 1.000 23.981 226 GLU B O 1
ATOM 7822 N N . THR B 1 231 ? 22.620 -17.038 39.485 1.000 23.760 227 THR B N 1
ATOM 7823 C CA . THR B 1 231 ? 21.745 -17.739 38.565 1.000 22.350 227 THR B CA 1
ATOM 7824 C C . THR B 1 231 ? 22.118 -19.232 38.546 1.000 21.226 227 THR B C 1
ATOM 7825 O O . THR B 1 231 ? 21.245 -20.070 38.698 1.000 20.663 227 THR B O 1
ATOM 7836 N N . LEU B 1 232 ? 23.390 -19.555 38.422 1.000 22.038 228 LEU B N 1
ATOM 7837 C CA . LEU B 1 232 ? 23.841 -20.937 38.329 1.000 21.806 228 LEU B CA 1
ATOM 7838 C C . LEU B 1 232 ? 23.635 -21.688 39.653 1.000 24.600 228 LEU B C 1
ATOM 7839 O O . LEU B 1 232 ? 23.177 -22.845 39.663 1.000 25.372 228 LEU B O 1
ATOM 7855 N N . VAL B 1 233 ? 23.980 -21.032 40.777 1.000 22.935 229 VAL B N 1
ATOM 7856 C CA . VAL B 1 233 ? 23.844 -21.679 42.072 1.000 24.072 229 VAL B CA 1
ATOM 7857 C C . VAL B 1 233 ? 22.377 -21.888 42.393 1.000 25.673 229 VAL B C 1
ATOM 7858 O O . VAL B 1 233 ? 22.021 -22.941 42.905 1.000 25.805 229 VAL B O 1
ATOM 7871 N N . GLU B 1 234 ? 21.519 -20.920 42.098 1.000 23.493 230 GLU B N 1
ATOM 7872 C CA . GLU B 1 234 ? 20.105 -21.082 42.404 1.000 25.128 230 GLU B CA 1
ATOM 7873 C C . GLU B 1 234 ? 19.492 -22.149 41.507 1.000 25.241 230 GLU B C 1
ATOM 7874 O O . GLU B 1 234 ? 18.442 -22.694 41.856 1.000 29.720 230 GLU B O 1
ATOM 7886 N N . ALA B 1 235 ? 20.104 -22.426 40.347 1.000 31.484 231 ALA B N 1
ATOM 7887 C CA . ALA B 1 235 ? 19.594 -23.453 39.450 1.000 34.119 231 ALA B CA 1
ATOM 7888 C C . ALA B 1 235 ? 20.127 -24.840 39.814 1.000 31.517 231 ALA B C 1
ATOM 7889 O O . ALA B 1 235 ? 19.777 -25.817 39.167 1.000 35.075 231 ALA B O 1
ATOM 7896 N N . GLY B 1 236 ? 20.955 -24.953 40.843 1.000 26.190 232 GLY B N 1
ATOM 7897 C CA . GLY B 1 236 ? 21.321 -26.270 41.358 1.000 24.723 232 GLY B CA 1
ATOM 7898 C C . GLY B 1 236 ? 22.705 -26.746 40.904 1.000 31.349 232 GLY B C 1
ATOM 7899 O O . GLY B 1 236 ? 23.098 -27.881 41.167 1.000 30.903 232 GLY B O 1
ATOM 7903 N N . TYR B 1 237 ? 23.482 -25.878 40.258 1.000 28.783 233 TYR B N 1
ATOM 7904 C CA . TYR B 1 237 ? 24.780 -26.293 39.799 1.000 27.372 233 TYR B CA 1
ATOM 7905 C C . TYR B 1 237 ? 25.779 -26.053 40.933 1.000 36.967 233 TYR B C 1
ATOM 7906 O O . TYR B 1 237 ? 25.607 -25.151 41.749 1.000 26.794 233 TYR B O 1
ATOM 7924 N N . PRO B 1 238 ? 26.878 -26.836 40.988 1.000 33.291 234 PRO B N 1
ATOM 7925 C CA . PRO B 1 238 ? 27.852 -26.697 42.069 1.000 35.477 234 PRO B CA 1
ATOM 7926 C C . PRO B 1 238 ? 28.471 -25.312 42.050 1.000 30.126 234 PRO B C 1
ATOM 7927 O O . PRO B 1 238 ? 28.894 -24.848 41.012 1.000 30.824 234 PRO B O 1
ATOM 7938 N N . PRO B 1 239 ? 28.638 -24.671 43.222 1.000 31.731 235 PRO B N 1
ATOM 7939 C CA . PRO B 1 239 ? 29.219 -23.333 43.290 1.000 30.111 235 PRO B CA 1
ATOM 7940 C C . PRO B 1 239 ? 30.610 -23.240 42.686 1.000 33.152 235 PRO B C 1
ATOM 7941 O O . PRO B 1 239 ? 30.981 -22.206 42.126 1.000 31.722 235 PRO B O 1
ATOM 7952 N N . GLU B 1 240 ? 31.376 -24.326 42.788 1.000 36.483 236 GLU B N 1
ATOM 7953 C CA . GLU B 1 240 ? 32.734 -24.334 42.238 1.000 33.051 236 GLU B CA 1
ATOM 7954 C C . GLU B 1 240 ? 32.721 -24.105 40.726 1.000 31.093 236 GLU B C 1
ATOM 7955 O O . GLU B 1 240 ? 33.533 -23.373 40.161 1.000 27.049 236 GLU B O 1
ATOM 7967 N N . MET B 1 241 ? 31.827 -24.805 40.039 1.000 32.229 237 MET B N 1
ATOM 7968 C CA . MET B 1 241 ? 31.727 -24.645 38.601 1.000 35.872 237 MET B CA 1
ATOM 7969 C C . MET B 1 241 ? 31.083 -23.313 38.245 1.000 33.477 237 MET B C 1
ATOM 7970 O O . MET B 1 241 ? 31.438 -22.717 37.239 1.000 33.214 237 MET B O 1
ATOM 7984 N N . ALA B 1 242 ? 30.169 -22.854 39.100 1.000 35.321 238 ALA B N 1
ATOM 7985 C CA . ALA B 1 242 ? 29.592 -21.544 38.914 1.000 32.927 238 ALA B CA 1
ATOM 7986 C C . ALA B 1 242 ? 30.718 -20.529 38.922 1.000 29.530 238 ALA B C 1
ATOM 7987 O O . ALA B 1 242 ? 30.773 -19.695 38.024 1.000 29.747 238 ALA B O 1
ATOM 7994 N N . TYR B 1 243 ? 31.624 -20.650 39.906 1.000 29.718 239 TYR B N 1
ATOM 7995 C CA . TYR B 1 243 ? 32.752 -19.744 40.031 1.000 29.269 239 TYR B CA 1
ATOM 7996 C C . TYR B 1 243 ? 33.673 -19.841 38.817 1.000 33.684 239 TYR B C 1
ATOM 7997 O O . TYR B 1 243 ? 34.184 -18.832 38.326 1.000 27.085 239 TYR B O 1
ATOM 8015 N N . PHE B 1 244 ? 33.941 -21.054 38.331 1.000 34.302 240 PHE B N 1
ATOM 8016 C CA . PHE B 1 244 ? 34.799 -21.172 37.169 1.000 35.200 240 PHE B CA 1
ATOM 8017 C C . PHE B 1 244 ? 34.209 -20.410 35.992 1.000 33.865 240 PHE B C 1
ATOM 8018 O O . PHE B 1 244 ? 34.910 -19.633 35.372 1.000 32.954 240 PHE B O 1
ATOM 8035 N N . GLU B 1 245 ? 32.912 -20.616 35.724 1.000 34.074 241 GLU B N 1
ATOM 8036 C CA . GLU B 1 245 ? 32.347 -20.145 34.471 1.000 31.828 241 GLU B CA 1
ATOM 8037 C C . GLU B 1 245 ? 31.899 -18.693 34.546 1.000 34.491 241 GLU B C 1
ATOM 8038 O O . GLU B 1 245 ? 31.553 -18.156 33.506 1.000 33.104 241 GLU B O 1
ATOM 8050 N N . THR B 1 246 ? 31.867 -18.081 35.741 1.000 26.738 242 THR B N 1
ATOM 8051 C CA . THR B 1 246 ? 31.369 -16.717 35.832 1.000 31.087 242 THR B CA 1
ATOM 8052 C C . THR B 1 246 ? 32.419 -15.779 36.404 1.000 30.862 242 THR B C 1
ATOM 8053 O O . THR B 1 246 ? 32.209 -14.569 36.397 1.000 30.469 242 THR B O 1
ATOM 8064 N N . VAL B 1 247 ? 33.537 -16.318 36.909 1.000 33.527 243 VAL B N 1
ATOM 8065 C CA . VAL B 1 247 ? 34.529 -15.480 37.551 1.000 34.710 243 VAL B CA 1
ATOM 8066 C C . VAL B 1 247 ? 35.915 -15.797 36.998 1.000 34.123 243 VAL B C 1
ATOM 8067 O O . VAL B 1 247 ? 36.567 -14.942 36.399 1.000 33.247 243 VAL B O 1
ATOM 8080 N N . HIS B 1 248 ? 36.387 -17.030 37.221 1.000 39.487 244 HIS B N 1
ATOM 8081 C CA . HIS B 1 248 ? 37.768 -17.403 36.937 1.000 35.665 244 HIS B CA 1
ATOM 8082 C C . HIS B 1 248 ? 38.075 -17.152 35.468 1.000 35.946 244 HIS B C 1
ATOM 8083 O O . HIS B 1 248 ? 39.120 -16.604 35.126 1.000 31.858 244 HIS B O 1
ATOM 8098 N N . GLU B 1 249 ? 37.127 -17.526 34.601 1.000 35.335 245 GLU B N 1
ATOM 8099 C CA . GLU B 1 249 ? 37.389 -17.550 33.170 1.000 35.870 245 GLU B CA 1
ATOM 8100 C C . GLU B 1 249 ? 37.345 -16.169 32.544 1.000 32.245 245 GLU B C 1
ATOM 8101 O O . GLU B 1 249 ? 37.697 -16.012 31.375 1.000 31.886 245 GLU B O 1
ATOM 8113 N N . VAL B 1 250 ? 36.920 -15.155 33.306 1.000 32.899 246 VAL B N 1
ATOM 8114 C CA . VAL B 1 250 ? 36.751 -13.854 32.698 1.000 33.573 246 VAL B CA 1
ATOM 8115 C C . VAL B 1 250 ? 38.121 -13.396 32.187 1.000 33.095 246 VAL B C 1
ATOM 8116 O O . VAL B 1 250 ? 38.226 -12.781 31.136 1.000 26.068 246 VAL B O 1
ATOM 8129 N N . LYS B 1 251 ? 39.185 -13.765 32.894 1.000 36.906 247 LYS B N 1
ATOM 8130 C CA . LYS B 1 251 ? 40.536 -13.359 32.524 1.000 38.932 247 LYS B CA 1
ATOM 8131 C C . LYS B 1 251 ? 40.928 -13.816 31.122 1.000 39.393 247 LYS B C 1
ATOM 8132 O O . LYS B 1 251 ? 41.483 -13.030 30.363 1.000 40.069 247 LYS B O 1
ATOM 8151 N N . LEU B 1 252 ? 40.587 -15.052 30.741 1.000 40.301 248 LEU B N 1
ATOM 8152 C CA . LEU B 1 252 ? 40.909 -15.540 29.409 1.000 41.380 248 LEU B CA 1
ATOM 8153 C C . LEU B 1 252 ? 40.297 -14.620 28.358 1.000 35.355 248 LEU B C 1
ATOM 8154 O O . LEU B 1 252 ? 40.969 -14.248 27.411 1.000 34.432 248 LEU B O 1
ATOM 8170 N N . ILE B 1 253 ? 39.043 -14.205 28.553 1.000 33.036 249 ILE B N 1
ATOM 8171 C CA . ILE B 1 253 ? 38.367 -13.392 27.550 1.000 29.219 249 ILE B CA 1
ATOM 8172 C C . ILE B 1 253 ? 38.987 -12.000 27.550 1.000 24.336 249 ILE B C 1
ATOM 8173 O O . ILE B 1 253 ? 39.266 -11.421 26.508 1.000 27.063 249 ILE B O 1
ATOM 8189 N N . VAL B 1 254 ? 39.187 -11.417 28.730 1.000 25.122 250 VAL B N 1
ATOM 8190 C CA . VAL B 1 254 ? 39.621 -10.030 28.788 1.000 32.131 250 VAL B CA 1
ATOM 8191 C C . VAL B 1 254 ? 41.063 -9.893 28.278 1.000 33.506 250 VAL B C 1
ATOM 8192 O O . VAL B 1 254 ? 41.421 -8.901 27.645 1.000 25.475 250 VAL B O 1
ATOM 8205 N N . ASP B 1 255 ? 41.878 -10.944 28.462 1.000 33.811 251 ASP B N 1
ATOM 8206 C CA . ASP B 1 255 ? 43.246 -10.921 27.948 1.000 31.044 251 ASP B CA 1
ATOM 8207 C C . ASP B 1 255 ? 43.197 -10.871 26.431 1.000 30.217 251 ASP B C 1
ATOM 8208 O O . ASP B 1 255 ? 43.926 -10.087 25.838 1.000 31.545 251 ASP B O 1
ATOM 8217 N N . LEU B 1 256 ? 42.261 -11.606 25.800 1.000 33.848 252 LEU B N 1
ATOM 8218 C CA . LEU B 1 256 ? 42.132 -11.521 24.356 1.000 30.951 252 LEU B CA 1
ATOM 8219 C C . LEU B 1 256 ? 41.730 -10.109 23.931 1.000 30.719 252 LEU B C 1
ATOM 8220 O O . LEU B 1 256 ? 42.286 -9.574 22.983 1.000 30.011 252 LEU B O 1
ATOM 8236 N N . ILE B 1 257 ? 40.757 -9.509 24.617 1.000 32.343 253 ILE B N 1
ATOM 8237 C CA . ILE B 1 257 ? 40.269 -8.193 24.245 1.000 28.602 253 ILE B CA 1
ATOM 8238 C C . ILE B 1 257 ? 41.399 -7.187 24.397 1.000 34.894 253 ILE B C 1
ATOM 8239 O O . ILE B 1 257 ? 41.557 -6.282 23.591 1.000 27.873 253 ILE B O 1
ATOM 8255 N N . TYR B 1 258 ? 42.163 -7.339 25.473 1.000 38.407 254 TYR B N 1
ATOM 8256 C CA . TYR B 1 258 ? 43.268 -6.438 25.749 1.000 37.488 254 TYR B CA 1
ATOM 8257 C C . TYR B 1 258 ? 44.282 -6.469 24.614 1.000 35.714 254 TYR B C 1
ATOM 8258 O O . TYR B 1 258 ? 44.728 -5.433 24.167 1.000 40.237 254 TYR B O 1
ATOM 8276 N N . GLU B 1 259 ? 44.597 -7.670 24.121 1.000 37.893 255 GLU B N 1
ATOM 8277 C CA . GLU B 1 259 ? 45.601 -7.860 23.081 1.000 34.415 255 GLU B CA 1
ATOM 8278 C C . GLU B 1 259 ? 45.050 -7.556 21.696 1.000 40.661 255 GLU B C 1
ATOM 8279 O O . GLU B 1 259 ? 45.819 -7.138 20.841 1.000 36.483 255 GLU B O 1
ATOM 8291 N N . ALA B 1 260 ? 43.756 -7.818 21.429 1.000 37.471 256 ALA B N 1
ATOM 8292 C CA . ALA B 1 260 ? 43.305 -7.826 20.044 1.000 35.880 256 ALA B CA 1
ATOM 8293 C C . ALA B 1 260 ? 41.863 -7.339 19.894 1.000 34.094 256 ALA B C 1
ATOM 8294 O O . ALA B 1 260 ? 41.239 -7.626 18.889 1.000 32.916 256 ALA B O 1
ATOM 8301 N N . GLY B 1 261 ? 41.319 -6.617 20.888 1.000 32.082 257 GLY B N 1
ATOM 8302 C CA . GLY B 1 261 ? 39.988 -6.029 20.751 1.000 28.312 257 GLY B CA 1
ATOM 8303 C C . GLY B 1 261 ? 38.890 -7.100 20.792 1.000 30.799 257 GLY B C 1
ATOM 8304 O O . GLY B 1 261 ? 39.170 -8.303 20.952 1.000 25.438 257 GLY B O 1
ATOM 8308 N N . LEU B 1 262 ? 37.635 -6.648 20.673 1.000 30.428 258 LEU B N 1
ATOM 8309 C CA . LEU B 1 262 ? 36.509 -7.569 20.641 1.000 33.827 258 LEU B CA 1
ATOM 8310 C C . LEU B 1 262 ? 36.673 -8.572 19.505 1.000 36.186 258 LEU B C 1
ATOM 8311 O O . LEU B 1 262 ? 36.408 -9.760 19.679 1.000 32.739 258 LEU B O 1
ATOM 8327 N N . LYS B 1 263 ? 37.000 -8.022 18.326 1.000 42.233 259 LYS B N 1
ATOM 8328 C CA . LYS B 1 263 ? 37.179 -8.742 17.078 1.000 41.982 259 LYS B CA 1
ATOM 8329 C C . LYS B 1 263 ? 38.094 -9.949 17.278 1.000 37.572 259 LYS B C 1
ATOM 8330 O O . LYS B 1 263 ? 37.759 -11.090 16.929 1.000 31.746 259 LYS B O 1
ATOM 8349 N N . GLY B 1 264 ? 39.239 -9.694 17.891 1.000 37.556 260 GLY B N 1
ATOM 8350 C CA . GLY B 1 264 ? 40.214 -10.751 18.125 1.000 35.411 260 GLY B CA 1
ATOM 8351 C C . GLY B 1 264 ? 39.704 -11.735 19.178 1.000 33.366 260 GLY B C 1
ATOM 8352 O O . GLY B 1 264 ? 39.914 -12.931 19.081 1.000 26.335 260 GLY B O 1
ATOM 8356 N N . MET B 1 265 ? 38.972 -11.237 20.178 1.000 31.138 261 MET B N 1
ATOM 8357 C CA . MET B 1 265 ? 38.457 -12.157 21.186 1.000 31.042 261 MET B CA 1
ATOM 8358 C C . MET B 1 265 ? 37.468 -13.122 20.526 1.000 29.660 261 MET B C 1
ATOM 8359 O O . MET B 1 265 ? 37.562 -14.344 20.679 1.000 36.332 261 MET B O 1
ATOM 8373 N N . ARG B 1 266 ? 36.598 -12.585 19.678 1.000 28.182 262 ARG B N 1
ATOM 8374 C CA . ARG B 1 266 ? 35.572 -13.417 19.049 1.000 32.430 262 ARG B CA 1
ATOM 8375 C C . ARG B 1 266 ? 36.209 -14.429 18.100 1.000 30.929 262 ARG B C 1
ATOM 8376 O O . ARG B 1 266 ? 35.726 -15.550 17.921 1.000 30.108 262 ARG B O 1
ATOM 8397 N N . TYR B 1 267 ? 37.309 -14.004 17.490 1.000 30.875 263 TYR B N 1
ATOM 8398 C CA . TYR B 1 267 ? 38.022 -14.838 16.553 1.000 33.785 263 TYR B CA 1
ATOM 8399 C C . TYR B 1 267 ? 38.677 -16.031 17.246 1.000 25.233 263 TYR B C 1
ATOM 8400 O O . TYR B 1 267 ? 38.726 -17.080 16.649 1.000 25.389 263 TYR B O 1
ATOM 8418 N N . SER B 1 268 ? 39.145 -15.887 18.489 1.000 28.118 264 SER B N 1
ATOM 8419 C CA . SER B 1 268 ? 39.914 -16.937 19.164 1.000 33.683 264 SER B CA 1
ATOM 8420 C C . SER B 1 268 ? 39.043 -17.970 19.858 1.000 33.772 264 SER B C 1
ATOM 8421 O O . SER B 1 268 ? 39.435 -19.128 19.939 1.000 36.392 264 SER B O 1
ATOM 8429 N N . ILE B 1 269 ? 37.931 -17.542 20.449 1.000 28.462 265 ILE B N 1
ATOM 8430 C CA . ILE B 1 269 ? 37.032 -18.475 21.116 1.000 29.473 265 ILE B CA 1
ATOM 8431 C C . ILE B 1 269 ? 36.396 -19.386 20.074 1.000 24.735 265 ILE B C 1
ATOM 8432 O O . ILE B 1 269 ? 36.394 -19.085 18.884 1.000 26.098 265 ILE B O 1
ATOM 8448 N N . SER B 1 270 ? 35.780 -20.459 20.545 1.000 25.586 266 SER B N 1
ATOM 8449 C CA . SER B 1 270 ? 35.083 -21.399 19.688 1.000 26.586 266 SER B CA 1
ATOM 8450 C C . SER B 1 270 ? 33.912 -20.702 18.980 1.000 28.092 266 SER B C 1
ATOM 8451 O O . SER B 1 270 ? 33.388 -19.717 19.442 1.000 23.396 266 SER B O 1
ATOM 8459 N N . ASN B 1 271 ? 33.507 -21.246 17.840 1.000 28.506 267 ASN B N 1
ATOM 8460 C CA . ASN B 1 271 ? 32.356 -20.753 17.131 1.000 27.373 267 ASN B CA 1
ATOM 8461 C C . ASN B 1 271 ? 31.088 -20.910 17.970 1.000 24.089 267 ASN B C 1
ATOM 8462 O O . ASN B 1 271 ? 30.212 -20.053 17.890 1.000 21.824 267 ASN B O 1
ATOM 8473 N N . THR B 1 272 ? 30.997 -21.966 18.763 1.000 20.570 268 THR B N 1
ATOM 8474 C CA . THR B 1 272 ? 29.864 -22.154 19.660 1.000 21.627 268 THR B CA 1
ATOM 8475 C C . THR B 1 272 ? 29.741 -20.960 20.612 1.000 23.806 268 THR B C 1
ATOM 8476 O O . THR B 1 272 ? 28.659 -20.464 20.872 1.000 18.381 268 THR B O 1
ATOM 8487 N N . ALA B 1 273 ? 30.884 -20.524 21.148 1.000 23.808 269 ALA B N 1
ATOM 8488 C CA . ALA B 1 273 ? 30.934 -19.487 22.139 1.000 22.747 269 ALA B CA 1
ATOM 8489 C C . ALA B 1 273 ? 30.646 -18.141 21.486 1.000 26.892 269 ALA B C 1
ATOM 8490 O O . ALA B 1 273 ? 29.945 -17.315 22.060 1.000 23.230 269 ALA B O 1
ATOM 8497 N N . GLU B 1 274 ? 31.195 -17.952 20.282 1.000 28.397 270 GLU B N 1
ATOM 8498 C CA . GLU B 1 274 ? 30.987 -16.749 19.502 1.000 24.184 270 GLU B CA 1
ATOM 8499 C C . GLU B 1 274 ? 29.513 -16.613 19.134 1.000 22.442 270 GLU B C 1
ATOM 8500 O O . GLU B 1 274 ? 28.964 -15.519 19.187 1.000 28.203 270 GLU B O 1
ATOM 8512 N N . TYR B 1 275 ? 28.890 -17.709 18.710 1.000 18.747 271 TYR B N 1
ATOM 8513 C CA . TYR B 1 275 ? 27.504 -17.693 18.307 1.000 19.325 271 TYR B CA 1
ATOM 8514 C C . TYR B 1 275 ? 26.648 -17.307 19.512 1.000 25.045 271 TYR B C 1
ATOM 8515 O O . TYR B 1 275 ? 25.748 -16.437 19.424 1.000 20.952 271 TYR B O 1
ATOM 8533 N N . GLY B 1 276 ? 26.950 -17.955 20.650 1.000 22.357 272 GLY B N 1
ATOM 8534 C CA . GLY B 1 276 ? 26.310 -17.665 21.930 1.000 23.737 272 GLY B CA 1
ATOM 8535 C C . GLY B 1 276 ? 26.355 -16.196 22.325 1.000 23.504 272 GLY B C 1
ATOM 8536 O O . GLY B 1 276 ? 25.349 -15.612 22.774 1.000 25.680 272 GLY B O 1
ATOM 8540 N N . ASP B 1 277 ? 27.556 -15.636 22.257 1.000 24.787 273 ASP B N 1
ATOM 8541 C CA . ASP B 1 277 ? 27.810 -14.233 22.553 1.000 23.369 273 ASP B CA 1
ATOM 8542 C C . ASP B 1 277 ? 26.921 -13.373 21.677 1.000 20.942 273 ASP B C 1
ATOM 8543 O O . ASP B 1 277 ? 26.219 -12.469 22.178 1.000 32.379 273 ASP B O 1
ATOM 8552 N N . TYR B 1 278 ? 26.977 -13.607 20.364 1.000 17.613 274 TYR B N 1
ATOM 8553 C CA . TYR B 1 278 ? 26.231 -12.773 19.438 1.000 22.553 274 TYR B CA 1
ATOM 8554 C C . TYR B 1 278 ? 24.745 -12.832 19.727 1.000 18.893 274 TYR B C 1
ATOM 8555 O O . TYR B 1 278 ? 24.024 -11.835 19.585 1.000 18.089 274 TYR B O 1
ATOM 8573 N N . THR B 1 279 ? 24.224 -14.010 20.102 1.000 19.310 275 THR B N 1
ATOM 8574 C CA . THR B 1 279 ? 22.787 -14.163 20.027 1.000 17.774 275 THR B CA 1
ATOM 8575 C C . THR B 1 279 ? 22.148 -14.057 21.405 1.000 20.914 275 THR B C 1
ATOM 8576 O O . THR B 1 279 ? 20.928 -14.034 21.451 1.000 16.055 275 THR B O 1
ATOM 8587 N N . ARG B 1 280 ? 22.912 -14.150 22.502 1.000 22.177 276 ARG B N 1
ATOM 8588 C CA . ARG B 1 280 ? 22.325 -14.128 23.842 1.000 20.845 276 ARG B CA 1
ATOM 8589 C C . ARG B 1 280 ? 22.790 -12.921 24.651 1.000 24.393 276 ARG B C 1
ATOM 8590 O O . ARG B 1 280 ? 22.118 -12.541 25.628 1.000 27.947 276 ARG B O 1
ATOM 8611 N N . GLY B 1 281 ? 23.863 -12.241 24.219 1.000 27.533 277 GLY B N 1
ATOM 8612 C CA . GLY B 1 281 ? 24.449 -11.158 25.003 1.000 22.969 277 GLY B CA 1
ATOM 8613 C C . GLY B 1 281 ? 23.501 -9.994 25.268 1.000 27.589 277 GLY B C 1
ATOM 8614 O O . GLY B 1 281 ? 23.588 -9.377 26.353 1.000 22.765 277 GLY B O 1
ATOM 8618 N N . ASP B 1 282 ? 22.677 -9.660 24.266 1.000 28.182 278 ASP B N 1
ATOM 8619 C CA . ASP B 1 282 ? 21.774 -8.529 24.371 1.000 32.030 278 ASP B CA 1
ATOM 8620 C C . ASP B 1 282 ? 20.624 -8.849 25.323 1.000 30.526 278 ASP B C 1
ATOM 8621 O O . ASP B 1 282 ? 20.052 -7.949 25.941 1.000 23.658 278 ASP B O 1
ATOM 8630 N N . LEU B 1 283 ? 20.264 -10.128 25.432 1.000 24.685 279 LEU B N 1
ATOM 8631 C CA . LEU B 1 283 ? 19.273 -10.564 26.400 1.000 23.983 279 LEU B CA 1
ATOM 8632 C C . LEU B 1 283 ? 19.811 -10.303 27.802 1.000 22.233 279 LEU B C 1
ATOM 8633 O O . LEU B 1 283 ? 19.049 -9.921 28.684 1.000 24.277 279 LEU B O 1
ATOM 8649 N N . ALA B 1 284 ? 21.077 -10.636 28.039 1.000 22.691 280 ALA B N 1
ATOM 8650 C CA . ALA B 1 284 ? 21.670 -10.519 29.351 1.000 27.035 280 ALA B CA 1
ATOM 8651 C C . ALA B 1 284 ? 21.806 -9.046 29.713 1.000 22.921 280 ALA B C 1
ATOM 8652 O O . ALA B 1 284 ? 21.529 -8.644 30.844 1.000 21.486 280 ALA B O 1
ATOM 8659 N N . VAL B 1 285 ? 22.169 -8.239 28.723 1.000 21.968 281 VAL B N 1
ATOM 8660 C CA . VAL B 1 285 ? 22.499 -6.841 28.961 1.000 23.000 281 VAL B CA 1
ATOM 8661 C C . VAL B 1 285 ? 21.946 -6.059 27.775 1.000 25.119 281 VAL B C 1
ATOM 8662 O O . VAL B 1 285 ? 22.635 -5.908 26.775 1.000 34.368 281 VAL B O 1
ATOM 8675 N N . PRO B 1 286 ? 20.688 -5.581 27.830 1.000 18.450 282 PRO B N 1
ATOM 8676 C CA . PRO B 1 286 ? 20.069 -4.979 26.660 1.000 21.340 282 PRO B CA 1
ATOM 8677 C C . PRO B 1 286 ? 20.605 -3.577 26.434 1.000 19.798 282 PRO B C 1
ATOM 8678 O O . PRO B 1 286 ? 20.846 -2.858 27.399 1.000 18.718 282 PRO B O 1
ATOM 8689 N N . LEU B 1 287 ? 20.715 -3.184 25.170 1.000 19.990 283 LEU B N 1
ATOM 8690 C CA . LEU B 1 287 ? 21.504 -2.027 24.793 1.000 28.012 283 LEU B CA 1
ATOM 8691 C C . LEU B 1 287 ? 20.829 -0.738 25.268 1.000 30.962 283 LEU B C 1
ATOM 8692 O O . LEU B 1 287 ? 21.494 0.061 25.929 1.000 40.260 283 LEU B O 1
ATOM 8708 N N . GLU B 1 288 ? 19.556 -0.505 24.906 1.000 27.137 284 GLU B N 1
ATOM 8709 C CA . GLU B 1 288 ? 18.979 0.814 25.139 1.000 32.139 284 GLU B CA 1
ATOM 8710 C C . GLU B 1 288 ? 18.692 1.089 26.619 1.000 29.164 284 GLU B C 1
ATOM 8711 O O . GLU B 1 288 ? 18.983 2.175 27.108 1.000 36.911 284 GLU B O 1
ATOM 8723 N N . GLU B 1 289 ? 18.161 0.088 27.321 1.000 33.740 285 GLU B N 1
ATOM 8724 C CA . GLU B 1 289 ? 17.944 0.211 28.749 1.000 37.594 285 GLU B CA 1
ATOM 8725 C C . GLU B 1 289 ? 19.300 0.423 29.449 1.000 38.538 285 GLU B C 1
ATOM 8726 O O . GLU B 1 289 ? 19.389 1.261 30.338 1.000 26.110 285 GLU B O 1
ATOM 8738 N N . THR B 1 290 ? 20.347 -0.329 29.061 1.000 25.741 286 THR B N 1
ATOM 8739 C CA . THR B 1 290 ? 21.634 -0.214 29.753 1.000 27.050 286 THR B CA 1
ATOM 8740 C C . THR B 1 290 ? 22.210 1.194 29.511 1.000 31.677 286 THR B C 1
ATOM 8741 O O . THR B 1 290 ? 22.710 1.848 30.425 1.000 25.112 286 THR B O 1
ATOM 8752 N N . LYS B 1 291 ? 22.078 1.707 28.289 1.000 27.100 287 LYS B N 1
ATOM 8753 C CA . LYS B 1 291 ? 22.685 2.994 28.000 1.000 22.052 287 LYS B CA 1
ATOM 8754 C C . LYS B 1 291 ? 21.904 4.079 28.728 1.000 24.407 287 LYS B C 1
ATOM 8755 O O . LYS B 1 291 ? 22.487 5.064 29.187 1.000 26.171 287 LYS B O 1
ATOM 8774 N N . ARG B 1 292 ? 20.581 3.900 28.837 1.000 24.687 288 ARG B N 1
ATOM 8775 C CA . ARG B 1 292 ? 19.771 4.827 29.579 1.000 27.474 288 ARG B CA 1
ATOM 8776 C C . ARG B 1 292 ? 20.295 4.909 31.022 1.000 29.876 288 ARG B C 1
ATOM 8777 O O . ARG B 1 292 ? 20.428 6.001 31.571 1.000 19.040 288 ARG B O 1
ATOM 8798 N N . ARG B 1 293 ? 20.502 3.765 31.654 1.000 24.533 289 ARG B N 1
ATOM 8799 C CA . ARG B 1 293 ? 20.986 3.738 33.027 1.000 28.591 289 ARG B CA 1
ATOM 8800 C C . ARG B 1 293 ? 22.370 4.390 33.130 1.000 26.288 289 ARG B C 1
ATOM 8801 O O . ARG B 1 293 ? 22.673 5.079 34.088 1.000 23.708 289 ARG B O 1
ATOM 8822 N N . MET B 1 294 ? 23.233 4.089 32.172 1.000 24.967 290 MET B N 1
ATOM 8823 C CA . MET B 1 294 ? 24.602 4.565 32.203 1.000 25.389 290 MET B CA 1
ATOM 8824 C C . MET B 1 294 ? 24.656 6.083 32.000 1.000 30.418 290 MET B C 1
ATOM 8825 O O . MET B 1 294 ? 25.556 6.726 32.522 1.000 30.955 290 MET B O 1
ATOM 8839 N N . ARG B 1 295 ? 23.664 6.642 31.302 1.000 32.537 291 ARG B N 1
ATOM 8840 C CA . ARG B 1 295 ? 23.538 8.079 31.126 1.000 34.381 291 ARG B CA 1
ATOM 8841 C C . ARG B 1 295 ? 23.241 8.750 32.458 1.000 27.570 291 ARG B C 1
ATOM 8842 O O . ARG B 1 295 ? 23.596 9.900 32.643 1.000 23.404 291 ARG B O 1
ATOM 8863 N N . GLU B 1 296 ? 22.462 8.083 33.283 1.000 31.119 292 GLU B N 1
ATOM 8864 C CA . GLU B 1 296 ? 22.123 8.570 34.616 1.000 33.182 292 GLU B CA 1
ATOM 8865 C C . GLU B 1 296 ? 23.341 8.507 35.527 1.000 33.337 292 GLU B C 1
ATOM 8866 O O . GLU B 1 296 ? 23.530 9.409 36.342 1.000 30.000 292 GLU B O 1
ATOM 8878 N N . ILE B 1 297 ? 24.131 7.411 35.443 1.000 24.399 293 ILE B N 1
ATOM 8879 C CA . ILE B 1 297 ? 25.407 7.384 36.134 1.000 22.710 293 ILE B CA 1
ATOM 8880 C C . ILE B 1 297 ? 26.263 8.570 35.711 1.000 23.813 293 ILE B C 1
ATOM 8881 O O . ILE B 1 297 ? 26.806 9.254 36.577 1.000 26.075 293 ILE B O 1
ATOM 8897 N N . LEU B 1 298 ? 26.377 8.817 34.391 1.000 27.538 294 LEU B N 1
ATOM 8898 C CA . LEU B 1 298 ? 27.219 9.902 33.922 1.000 26.361 294 LEU B CA 1
ATOM 8899 C C . LEU B 1 298 ? 26.670 11.273 34.320 1.000 27.437 294 LEU B C 1
ATOM 8900 O O . LEU B 1 298 ? 27.408 12.236 34.575 1.000 31.145 294 LEU B O 1
ATOM 8916 N N . ARG B 1 299 ? 25.364 11.424 34.256 1.000 32.248 295 ARG B N 1
ATOM 8917 C CA . ARG B 1 299 ? 24.749 12.655 34.698 1.000 30.077 295 ARG B CA 1
ATOM 8918 C C . ARG B 1 299 ? 25.084 12.944 36.174 1.000 27.342 295 ARG B C 1
ATOM 8919 O O . ARG B 1 299 ? 25.279 14.099 36.538 1.000 37.458 295 ARG B O 1
ATOM 8940 N N . GLN B 1 300 ? 25.069 11.946 37.050 1.000 26.177 296 GLN B N 1
ATOM 8941 C CA . GLN B 1 300 ? 25.375 12.215 38.453 1.000 30.939 296 GLN B CA 1
ATOM 8942 C C . GLN B 1 300 ? 26.843 12.614 38.645 1.000 29.830 296 GLN B C 1
ATOM 8943 O O . GLN B 1 300 ? 27.195 13.233 39.637 1.000 33.777 296 GLN B O 1
ATOM 8957 N N . ILE B 1 301 ? 27.695 12.185 37.724 1.000 28.416 297 ILE B N 1
ATOM 8958 C CA . ILE B 1 301 ? 29.099 12.560 37.723 1.000 28.905 297 ILE B CA 1
ATOM 8959 C C . ILE B 1 301 ? 29.223 14.003 37.240 1.000 33.024 297 ILE B C 1
ATOM 8960 O O . ILE B 1 301 ? 29.891 14.810 37.862 1.000 34.052 297 ILE B O 1
ATOM 8976 N N . GLN B 1 302 ? 28.614 14.294 36.095 1.000 32.256 298 GLN B N 1
ATOM 8977 C CA . GLN B 1 302 ? 28.796 15.572 35.445 1.000 27.824 298 GLN B CA 1
ATOM 8978 C C . GLN B 1 302 ? 28.175 16.665 36.306 1.000 29.914 298 GLN B C 1
ATOM 8979 O O . GLN B 1 302 ? 28.720 17.744 36.319 1.000 29.323 298 GLN B O 1
ATOM 8993 N N . SER B 1 303 ? 27.044 16.406 36.982 1.000 31.028 299 SER B N 1
ATOM 8994 C CA . SER B 1 303 ? 26.339 17.437 37.732 1.000 29.243 299 SER B CA 1
ATOM 8995 C C . SER B 1 303 ? 26.997 17.797 39.070 1.000 32.043 299 SER B C 1
ATOM 8996 O O . SER B 1 303 ? 26.500 18.666 39.787 1.000 36.825 299 SER B O 1
ATOM 9004 N N . GLY B 1 304 ? 28.113 17.155 39.431 1.000 31.776 300 GLY B N 1
ATOM 9005 C CA . GLY B 1 304 ? 28.673 17.281 40.763 1.000 29.191 300 GLY B CA 1
ATOM 9006 C C . GLY B 1 304 ? 27.990 16.436 41.836 1.000 26.812 300 GLY B C 1
ATOM 9007 O O . GLY B 1 304 ? 28.481 16.389 42.950 1.000 25.887 300 GLY B O 1
ATOM 9011 N N . GLU B 1 305 ? 26.858 15.748 41.557 1.000 25.997 301 GLU B N 1
ATOM 9012 C CA . GLU B 1 305 ? 26.171 15.024 42.625 1.000 31.350 301 GLU B CA 1
ATOM 9013 C C . GLU B 1 305 ? 27.032 13.918 43.221 1.000 25.772 301 GLU B C 1
ATOM 9014 O O . GLU B 1 305 ? 27.057 13.713 44.457 1.000 25.139 301 GLU B O 1
ATOM 9026 N N . PHE B 1 306 ? 27.745 13.188 42.368 1.000 25.691 302 PHE B N 1
ATOM 9027 C CA . PHE B 1 306 ? 28.515 12.072 42.900 1.000 23.658 302 PHE B CA 1
ATOM 9028 C C . PHE B 1 306 ? 29.590 12.641 43.831 1.000 25.488 302 PHE B C 1
ATOM 9029 O O . PHE B 1 306 ? 29.791 12.171 44.926 1.000 26.484 302 PHE B O 1
ATOM 9046 N N . ALA B 1 307 ? 30.291 13.666 43.353 1.000 32.985 303 ALA B N 1
ATOM 9047 C CA . ALA B 1 307 ? 31.362 14.293 44.093 1.000 32.239 303 ALA B CA 1
ATOM 9048 C C . ALA B 1 307 ? 30.870 14.758 45.450 1.000 27.116 303 ALA B C 1
ATOM 9049 O O . ALA B 1 307 ? 31.533 14.534 46.450 1.000 25.006 303 ALA B O 1
ATOM 9056 N N . ARG B 1 308 ? 29.699 15.386 45.478 1.000 29.330 304 ARG B N 1
ATOM 9057 C CA . ARG B 1 308 ? 29.153 15.876 46.718 1.000 27.754 304 ARG B CA 1
ATOM 9058 C C . ARG B 1 308 ? 28.881 14.728 47.668 1.000 33.421 304 ARG B C 1
ATOM 9059 O O . ARG B 1 308 ? 29.217 14.810 48.859 1.000 25.889 304 ARG B O 1
ATOM 9080 N N . GLU B 1 309 ? 28.258 13.670 47.116 1.000 26.125 305 GLU B N 1
ATOM 9081 C CA . GLU B 1 309 ? 27.877 12.521 47.922 1.000 28.960 305 GLU B CA 1
ATOM 9082 C C . GLU B 1 309 ? 29.138 11.920 48.555 1.000 24.765 305 GLU B C 1
ATOM 9083 O O . GLU B 1 309 ? 29.169 11.605 49.738 1.000 24.822 305 GLU B O 1
ATOM 9095 N N . TRP B 1 310 ? 30.166 11.737 47.765 1.000 23.347 306 TRP B N 1
ATOM 9096 C CA . TRP B 1 310 ? 31.325 10.987 48.227 1.000 25.219 306 TRP B CA 1
ATOM 9097 C C . TRP B 1 310 ? 32.080 11.827 49.262 1.000 29.730 306 TRP B C 1
ATOM 9098 O O . TRP B 1 310 ? 32.499 11.321 50.302 1.000 30.408 306 TRP B O 1
ATOM 9119 N N . MET B 1 311 ? 32.115 13.146 49.070 1.000 32.785 307 MET B N 1
ATOM 9120 C CA . MET B 1 311 ? 32.773 14.008 50.039 1.000 31.287 307 MET B CA 1
ATOM 9121 C C . MET B 1 311 ? 31.982 14.064 51.352 1.000 26.995 307 MET B C 1
ATOM 9122 O O . MET B 1 311 ? 32.564 14.033 52.450 1.000 23.142 307 MET B O 1
ATOM 9136 N N . LEU B 1 312 ? 30.657 14.106 51.278 1.000 30.660 308 LEU B N 1
ATOM 9137 C CA . LEU B 1 312 ? 29.851 14.128 52.495 1.000 30.249 308 LEU B CA 1
ATOM 9138 C C . LEU B 1 312 ? 29.980 12.805 53.238 1.000 26.137 308 LEU B C 1
ATOM 9139 O O . LEU B 1 312 ? 30.015 12.745 54.471 1.000 30.218 308 LEU B O 1
ATOM 9155 N N . GLU B 1 313 ? 30.053 11.724 52.467 1.000 33.954 309 GLU B N 1
ATOM 9156 C CA . GLU B 1 313 ? 30.210 10.385 53.018 1.000 30.561 309 GLU B CA 1
ATOM 9157 C C . GLU B 1 313 ? 31.462 10.356 53.900 1.000 31.553 309 GLU B C 1
ATOM 9158 O O . GLU B 1 313 ? 31.480 9.790 55.001 1.000 33.296 309 GLU B O 1
ATOM 9170 N N . ASN B 1 314 ? 32.523 10.991 53.397 1.000 30.466 310 ASN B N 1
ATOM 9171 C CA . ASN B 1 314 ? 33.784 11.010 54.121 1.000 33.125 310 ASN B CA 1
ATOM 9172 C C . ASN B 1 314 ? 33.701 11.879 55.371 1.000 35.998 310 ASN B C 1
ATOM 9173 O O . ASN B 1 314 ? 34.533 11.718 56.237 1.000 40.196 310 ASN B O 1
ATOM 9184 N N . GLN B 1 315 ? 32.739 12.806 55.453 1.000 39.286 311 GLN B N 1
ATOM 9185 C CA . GLN B 1 315 ? 32.640 13.726 56.573 1.000 35.180 311 GLN B CA 1
ATOM 9186 C C . GLN B 1 315 ? 31.976 13.074 57.776 1.000 33.339 311 GLN B C 1
ATOM 9187 O O . GLN B 1 315 ? 31.962 13.652 58.850 1.000 39.612 311 GLN B O 1
ATOM 9201 N N . VAL B 1 316 ? 31.393 11.890 57.611 1.000 32.616 312 VAL B N 1
ATOM 9202 C CA . VAL B 1 316 ? 30.677 11.246 58.685 1.000 26.026 312 VAL B CA 1
ATOM 9203 C C . VAL B 1 316 ? 31.126 9.801 58.797 1.000 27.887 312 VAL B C 1
ATOM 9204 O O . VAL B 1 316 ? 30.351 8.974 59.253 1.000 28.105 312 VAL B O 1
ATOM 9217 N N . GLY B 1 317 ? 32.396 9.552 58.459 1.000 29.921 313 GLY B N 1
ATOM 9218 C CA . GLY B 1 317 ? 33.079 8.319 58.787 1.000 28.871 313 GLY B CA 1
ATOM 9219 C C . GLY B 1 317 ? 32.804 7.191 57.792 1.000 32.256 313 GLY B C 1
ATOM 9220 O O . GLY B 1 317 ? 33.096 6.040 58.080 1.000 26.725 313 GLY B O 1
ATOM 9224 N N . SER B 1 318 ? 32.334 7.537 56.590 1.000 34.790 314 SER B N 1
ATOM 9225 C CA . SER B 1 318 ? 32.172 6.591 55.503 1.000 29.879 314 SER B CA 1
ATOM 9226 C C . SER B 1 318 ? 31.372 5.347 55.914 1.000 28.731 314 SER B C 1
ATOM 9227 O O . SER B 1 318 ? 31.764 4.223 55.649 1.000 24.941 314 SER B O 1
ATOM 9235 N N . PRO B 1 319 ? 30.170 5.485 56.473 1.000 28.773 315 PRO B N 1
ATOM 9236 C CA . PRO B 1 319 ? 29.411 4.315 56.893 1.000 32.148 315 PRO B CA 1
ATOM 9237 C C . PRO B 1 319 ? 28.784 3.507 55.760 1.000 30.073 315 PRO B C 1
ATOM 9238 O O . PRO B 1 319 ? 28.602 2.291 55.886 1.000 31.511 315 PRO B O 1
ATOM 9249 N N . VAL B 1 320 ? 28.495 4.150 54.626 1.000 23.420 316 VAL B N 1
ATOM 9250 C CA . VAL B 1 320 ? 27.992 3.418 53.482 1.000 22.518 316 VAL B CA 1
ATOM 9251 C C . VAL B 1 320 ? 29.093 2.567 52.846 1.000 24.687 316 VAL B C 1
ATOM 9252 O O . VAL B 1 320 ? 28.872 1.403 52.482 1.000 23.755 316 VAL B O 1
ATOM 9265 N N . LEU B 1 321 ? 30.275 3.145 52.712 1.000 29.447 317 LEU B N 1
ATOM 9266 C CA . LEU B 1 321 ? 31.412 2.418 52.201 1.000 29.318 317 LEU B CA 1
ATOM 9267 C C . LEU B 1 321 ? 31.646 1.184 53.060 1.000 29.610 317 LEU B C 1
ATOM 9268 O O . LEU B 1 321 ? 31.720 0.053 52.566 1.000 27.302 317 LEU B O 1
ATOM 9284 N N . GLU B 1 322 ? 31.730 1.412 54.373 1.000 29.350 318 GLU B N 1
ATOM 9285 C CA . GLU B 1 322 ? 31.952 0.340 55.321 1.000 31.313 318 GLU B CA 1
ATOM 9286 C C . GLU B 1 322 ? 30.843 -0.712 55.329 1.000 30.626 318 GLU B C 1
ATOM 9287 O O . GLU B 1 322 ? 31.117 -1.913 55.376 1.000 19.645 318 GLU B O 1
ATOM 9299 N N . ALA B 1 323 ? 29.568 -0.303 55.336 1.000 31.535 319 ALA B N 1
ATOM 9300 C CA . ALA B 1 323 ? 28.506 -1.320 55.380 1.000 28.170 319 ALA B CA 1
ATOM 9301 C C . ALA B 1 323 ? 28.569 -2.173 54.117 1.000 33.286 319 ALA B C 1
ATOM 9302 O O . ALA B 1 323 ? 28.415 -3.411 54.177 1.000 25.795 319 ALA B O 1
ATOM 9309 N N . ASN B 1 324 ? 28.833 -1.534 52.962 1.000 29.622 320 ASN B N 1
ATOM 9310 C CA . ASN B 1 324 ? 28.821 -2.299 51.710 1.000 31.085 320 ASN B CA 1
ATOM 9311 C C . ASN B 1 324 ? 30.018 -3.260 51.680 1.000 36.195 320 ASN B C 1
ATOM 9312 O O . ASN B 1 324 ? 29.973 -4.387 51.155 1.000 27.375 320 ASN B O 1
ATOM 9323 N N . ARG B 1 325 ? 31.126 -2.811 52.252 1.000 35.758 321 ARG B N 1
ATOM 9324 C CA . ARG B 1 325 ? 32.332 -3.627 52.310 1.000 29.829 321 ARG B CA 1
ATOM 9325 C C . ARG B 1 325 ? 32.108 -4.910 53.100 1.000 30.910 321 ARG B C 1
ATOM 9326 O O . ARG B 1 325 ? 32.450 -5.990 52.647 1.000 31.324 321 ARG B O 1
ATOM 9347 N N . LYS B 1 326 ? 31.482 -4.820 54.274 1.000 37.159 322 LYS B N 1
ATOM 9348 C CA . LYS B 1 326 ? 31.200 -6.010 55.072 1.000 46.262 322 LYS B CA 1
ATOM 9349 C C . LYS B 1 326 ? 30.223 -6.938 54.348 1.000 39.704 322 LYS B C 1
ATOM 9350 O O . LYS B 1 326 ? 30.427 -8.146 54.347 1.000 37.221 322 LYS B O 1
ATOM 9369 N N . ARG B 1 327 ? 29.213 -6.370 53.675 1.000 32.318 323 ARG B N 1
ATOM 9370 C CA . ARG B 1 327 ? 28.160 -7.190 53.096 1.000 35.559 323 ARG B CA 1
ATOM 9371 C C . ARG B 1 327 ? 28.726 -7.974 51.903 1.000 30.786 323 ARG B C 1
ATOM 9372 O O . ARG B 1 327 ? 28.469 -9.149 51.782 1.000 39.373 323 ARG B O 1
ATOM 9393 N N . TRP B 1 328 ? 29.487 -7.324 51.014 1.000 28.769 324 TRP B N 1
ATOM 9394 C CA . TRP B 1 328 ? 30.132 -8.003 49.906 1.000 33.705 324 TRP B CA 1
ATOM 9395 C C . TRP B 1 328 ? 31.172 -9.036 50.353 1.000 37.982 324 TRP B C 1
ATOM 9396 O O . TRP B 1 328 ? 31.326 -10.055 49.702 1.000 38.842 324 TRP B O 1
ATOM 9417 N N . ALA B 1 329 ? 31.865 -8.781 51.471 1.000 47.981 325 ALA B N 1
ATOM 9418 C CA . ALA B 1 329 ? 32.830 -9.730 52.016 1.000 47.245 325 ALA B CA 1
ATOM 9419 C C . ALA B 1 329 ? 32.154 -11.046 52.395 1.000 44.144 325 ALA B C 1
ATOM 9420 O O . ALA B 1 329 ? 32.731 -12.115 52.239 1.000 47.839 325 ALA B O 1
ATOM 9427 N N . ALA B 1 330 ? 30.914 -10.966 52.855 1.000 41.752 326 ALA B N 1
ATOM 9428 C CA . ALA B 1 330 ? 30.167 -12.126 53.309 1.000 39.338 326 ALA B CA 1
ATOM 9429 C C . ALA B 1 330 ? 29.430 -12.836 52.166 1.000 43.149 326 ALA B C 1
ATOM 9430 O O . ALA B 1 330 ? 28.743 -13.827 52.394 1.000 46.661 326 ALA B O 1
ATOM 9437 N N . HIS B 1 331 ? 29.527 -12.358 50.924 1.000 38.718 327 HIS B N 1
ATOM 9438 C CA . HIS B 1 331 ? 28.797 -13.013 49.851 1.000 36.075 327 HIS B CA 1
ATOM 9439 C C . HIS B 1 331 ? 29.394 -14.410 49.632 1.000 37.348 327 HIS B C 1
ATOM 9440 O O . HIS B 1 331 ? 30.616 -14.553 49.540 1.000 37.025 327 HIS B O 1
ATOM 9455 N N . PRO B 1 332 ? 28.575 -15.478 49.515 1.000 38.220 328 PRO B N 1
ATOM 9456 C CA . PRO B 1 332 ? 29.115 -16.830 49.317 1.000 33.534 328 PRO B CA 1
ATOM 9457 C C . PRO B 1 332 ? 30.093 -16.987 48.156 1.000 34.091 328 PRO B C 1
ATOM 9458 O O . PRO B 1 332 ? 30.841 -17.963 48.109 1.000 48.890 328 PRO B O 1
ATOM 9469 N N . ILE B 1 333 ? 30.086 -16.053 47.198 1.000 38.656 329 ILE B N 1
ATOM 9470 C CA . ILE B 1 333 ? 31.028 -16.122 46.094 1.000 37.315 329 ILE B CA 1
ATOM 9471 C C . ILE B 1 333 ? 32.475 -16.077 46.628 1.000 35.249 329 ILE B C 1
ATOM 9472 O O . ILE B 1 333 ? 33.397 -16.628 46.006 1.000 34.620 329 ILE B O 1
ATOM 9488 N N . GLU B 1 334 ? 32.686 -15.461 47.800 1.000 40.150 330 GLU B N 1
ATOM 9489 C CA . GLU B 1 334 ? 34.045 -15.245 48.285 1.000 43.120 330 GLU B CA 1
ATOM 9490 C C . GLU B 1 334 ? 34.615 -16.519 48.906 1.000 44.309 330 GLU B C 1
ATOM 9491 O O . GLU B 1 334 ? 35.722 -16.928 48.562 1.000 40.489 330 GLU B O 1
ATOM 9503 N N . GLU B 1 335 ? 33.804 -17.173 49.734 1.000 44.774 331 GLU B N 1
ATOM 9504 C CA . GLU B 1 335 ? 34.138 -18.464 50.318 1.000 47.622 331 GLU B CA 1
ATOM 9505 C C . GLU B 1 335 ? 34.590 -19.426 49.213 1.000 42.707 331 GLU B C 1
ATOM 9506 O O . GLU B 1 335 ? 35.689 -19.988 49.271 1.000 37.878 331 GLU B O 1
ATOM 9518 N N . VAL B 1 336 ? 33.761 -19.564 48.174 1.000 41.046 332 VAL B N 1
ATOM 9519 C CA . VAL B 1 336 ? 34.008 -20.497 47.093 1.000 38.128 332 VAL B CA 1
ATOM 9520 C C . VAL B 1 336 ? 35.279 -20.103 46.365 1.000 34.929 332 VAL B C 1
ATOM 9521 O O . VAL B 1 336 ? 36.113 -20.950 46.058 1.000 39.559 332 VAL B O 1
ATOM 9534 N N . GLY B 1 337 ? 35.394 -18.809 46.076 1.000 40.667 333 GLY B N 1
ATOM 9535 C CA . GLY B 1 337 ? 36.562 -18.244 45.426 1.000 41.145 333 GLY B CA 1
ATOM 9536 C C . GLY B 1 337 ? 37.862 -18.576 46.168 1.000 40.308 333 GLY B C 1
ATOM 9537 O O . GLY B 1 337 ? 38.845 -18.971 45.552 1.000 45.732 333 GLY B O 1
ATOM 9541 N N . SER B 1 338 ? 37.867 -18.366 47.486 1.000 46.118 334 SER B N 1
ATOM 9542 C CA . SER B 1 338 ? 39.050 -18.559 48.313 1.000 44.084 334 SER B CA 1
ATOM 9543 C C . SER B 1 338 ? 39.486 -20.021 48.318 1.000 43.798 334 SER B C 1
ATOM 9544 O O . SER B 1 338 ? 40.666 -20.321 48.221 1.000 49.270 334 SER B O 1
ATOM 9552 N N . ARG B 1 339 ? 38.513 -20.917 48.424 1.000 54.267 335 ARG B N 1
ATOM 9553 C CA . ARG B 1 339 ? 38.785 -22.343 48.459 1.000 58.100 335 ARG B CA 1
ATOM 9554 C C . ARG B 1 339 ? 39.392 -22.768 47.127 1.000 55.406 335 ARG B C 1
ATOM 9555 O O . ARG B 1 339 ? 40.402 -23.465 47.100 1.000 65.609 335 ARG B O 1
ATOM 9576 N N . LEU B 1 340 ? 38.828 -22.284 46.015 1.000 45.034 336 LEU B N 1
ATOM 9577 C CA . LEU B 1 340 ? 39.344 -22.658 44.703 1.000 41.454 336 LEU B CA 1
ATOM 9578 C C . LEU B 1 340 ? 40.729 -22.064 44.447 1.000 46.627 336 LEU B C 1
ATOM 9579 O O . LEU B 1 340 ? 41.615 -22.729 43.903 1.000 43.906 336 LEU B O 1
ATOM 9595 N N . ARG B 1 341 ? 40.940 -20.794 44.773 1.000 42.431 337 ARG B N 1
ATOM 9596 C CA . ARG B 1 341 ? 42.258 -20.239 44.506 1.000 45.970 337 ARG B CA 1
ATOM 9597 C C . ARG B 1 341 ? 43.291 -20.979 45.362 1.000 55.414 337 ARG B C 1
ATOM 9598 O O . ARG B 1 341 ? 44.408 -21.206 44.918 1.000 50.347 337 ARG B O 1
ATOM 9619 N N . ALA B 1 342 ? 42.905 -21.384 46.577 1.000 54.548 338 ALA B N 1
ATOM 9620 C CA . ALA B 1 342 ? 43.816 -22.101 47.452 1.000 58.409 338 ALA B CA 1
ATOM 9621 C C . ALA B 1 342 ? 44.279 -23.394 46.778 1.000 55.333 338 ALA B C 1
ATOM 9622 O O . ALA B 1 342 ? 45.492 -23.609 46.643 1.000 57.208 338 ALA B O 1
ATOM 9629 N N . MET B 1 343 ? 43.342 -24.215 46.282 1.000 54.635 339 MET B N 1
ATOM 9630 C CA . MET B 1 343 ? 43.721 -25.520 45.753 1.000 61.471 339 MET B CA 1
ATOM 9631 C C . MET B 1 343 ? 44.442 -25.427 44.397 1.000 66.358 339 MET B C 1
ATOM 9632 O O . MET B 1 343 ? 44.921 -26.451 43.919 1.000 81.936 339 MET B O 1
ATOM 9646 N N . MET B 1 344 ? 44.565 -24.236 43.777 1.000 65.397 340 MET B N 1
ATOM 9647 C CA . MET B 1 344 ? 45.122 -24.137 42.430 1.000 61.201 340 MET B CA 1
ATOM 9648 C C . MET B 1 344 ? 46.630 -23.841 42.487 1.000 52.797 340 MET B C 1
ATOM 9649 O O . MET B 1 344 ? 47.043 -23.203 43.478 1.000 49.992 340 MET B O 1
ATOM 9663 N N . MET C 1 5 ? 25.593 9.354 -6.112 1.000 89.946 1 MET C N 1
ATOM 9664 C CA . MET C 1 5 ? 25.682 7.901 -6.435 1.000 85.672 1 MET C CA 1
ATOM 9665 C C . MET C 1 5 ? 26.046 7.707 -7.904 1.000 88.389 1 MET C C 1
ATOM 9666 O O . MET C 1 5 ? 25.607 8.472 -8.762 1.000 92.790 1 MET C O 1
ATOM 9680 N N . LYS C 1 6 ? 26.812 6.643 -8.181 1.000 88.941 2 LYS C N 1
ATOM 9681 C CA . LYS C 1 6 ? 27.580 6.523 -9.408 1.000 94.637 2 LYS C CA 1
ATOM 9682 C C . LYS C 1 6 ? 26.793 5.766 -10.482 1.000 87.409 2 LYS C C 1
ATOM 9683 O O . LYS C 1 6 ? 26.434 4.605 -10.289 1.000 80.214 2 LYS C O 1
ATOM 9702 N N . ILE C 1 7 ? 26.591 6.421 -11.639 1.000 85.153 3 ILE C N 1
ATOM 9703 C CA . ILE C 1 7 ? 25.753 5.913 -12.718 1.000 82.443 3 ILE C CA 1
ATOM 9704 C C . ILE C 1 7 ? 26.604 5.723 -13.978 1.000 73.593 3 ILE C C 1
ATOM 9705 O O . ILE C 1 7 ? 27.456 6.549 -14.287 1.000 70.046 3 ILE C O 1
ATOM 9721 N N . TYR C 1 8 ? 26.351 4.627 -14.704 1.000 65.660 4 TYR C N 1
ATOM 9722 C CA . TYR C 1 8 ? 27.087 4.271 -15.905 1.000 68.236 4 TYR C CA 1
ATOM 9723 C C . TYR C 1 8 ? 26.093 4.110 -17.048 1.000 71.328 4 TYR C C 1
ATOM 9724 O O . TYR C 1 8 ? 24.942 3.748 -16.823 1.000 73.849 4 TYR C O 1
ATOM 9742 N N . TYR C 1 9 ? 26.557 4.391 -18.267 1.000 77.402 5 TYR C N 1
ATOM 9743 C CA . TYR C 1 9 ? 25.694 4.375 -19.436 1.000 78.556 5 TYR C CA 1
ATOM 9744 C C . TYR C 1 9 ? 26.340 3.503 -20.501 1.000 72.363 5 TYR C C 1
ATOM 9745 O O . TYR C 1 9 ? 27.393 2.919 -20.271 1.000 83.265 5 TYR C O 1
ATOM 9763 N N . GLU C 1 10 ? 25.692 3.420 -21.662 1.000 86.793 6 GLU C N 1
ATOM 9764 C CA . GLU C 1 10 ? 26.151 2.578 -22.754 1.000 86.404 6 GLU C CA 1
ATOM 9765 C C . GLU C 1 10 ? 27.578 2.939 -23.165 1.000 80.339 6 GLU C C 1
ATOM 9766 O O . GLU C 1 10 ? 28.379 2.041 -23.413 1.000 84.028 6 GLU C O 1
ATOM 9778 N N . HIS C 1 11 ? 27.893 4.241 -23.213 1.000 85.504 7 HIS C N 1
ATOM 9779 C CA . HIS C 1 11 ? 29.199 4.691 -23.670 1.000 83.021 7 HIS C CA 1
ATOM 9780 C C . HIS C 1 11 ? 30.277 4.363 -22.635 1.000 83.355 7 HIS C C 1
ATOM 9781 O O . HIS C 1 11 ? 31.460 4.363 -22.970 1.000 72.604 7 HIS C O 1
ATOM 9796 N N . ASP C 1 12 ? 29.875 4.100 -21.379 1.000 74.512 8 ASP C N 1
ATOM 9797 C CA . ASP C 1 12 ? 30.823 3.743 -20.336 1.000 68.311 8 ASP C CA 1
ATOM 9798 C C . ASP C 1 12 ? 31.183 2.264 -20.429 1.000 67.194 8 ASP C C 1
ATOM 9799 O O . ASP C 1 12 ? 32.165 1.839 -19.835 1.000 59.761 8 ASP C O 1
ATOM 9808 N N . ALA C 1 13 ? 30.383 1.480 -21.154 1.000 71.658 9 ALA C N 1
ATOM 9809 C CA . ALA C 1 13 ? 30.577 0.042 -21.177 1.000 74.466 9 ALA C CA 1
ATOM 9810 C C . ALA C 1 13 ? 31.167 -0.384 -22.513 1.000 71.966 9 ALA C C 1
ATOM 9811 O O . ALA C 1 13 ? 30.765 0.110 -23.559 1.000 94.368 9 ALA C O 1
ATOM 9818 N N . ASP C 1 14 ? 32.082 -1.354 -22.448 1.000 80.148 10 ASP C N 1
ATOM 9819 C CA . ASP C 1 14 ? 32.867 -1.789 -23.586 1.000 71.835 10 ASP C CA 1
ATOM 9820 C C . ASP C 1 14 ? 32.592 -3.267 -23.856 1.000 73.332 10 ASP C C 1
ATOM 9821 O O . ASP C 1 14 ? 33.188 -4.140 -23.233 1.000 81.981 10 ASP C O 1
ATOM 9830 N N . LEU C 1 15 ? 31.762 -3.529 -24.869 1.000 70.861 11 LEU C N 1
ATOM 9831 C CA . LEU C 1 15 ? 31.302 -4.872 -25.211 1.000 69.173 11 LEU C CA 1
ATOM 9832 C C . LEU C 1 15 ? 32.444 -5.842 -25.513 1.000 65.431 11 LEU C C 1
ATOM 9833 O O . LEU C 1 15 ? 32.192 -7.033 -25.638 1.000 61.065 11 LEU C O 1
ATOM 9849 N N . GLY C 1 16 ? 33.683 -5.350 -25.627 1.000 67.403 12 GLY C N 1
ATOM 9850 C CA . GLY C 1 16 ? 34.838 -6.219 -25.823 1.000 69.721 12 GLY C CA 1
ATOM 9851 C C . GLY C 1 16 ? 35.138 -7.081 -24.596 1.000 74.263 12 GLY C C 1
ATOM 9852 O O . GLY C 1 16 ? 35.843 -8.078 -24.680 1.000 72.108 12 GLY C O 1
ATOM 9856 N N . PHE C 1 17 ? 34.597 -6.707 -23.437 1.000 77.123 13 PHE C N 1
ATOM 9857 C CA . PHE C 1 17 ? 34.869 -7.465 -22.226 1.000 76.429 13 PHE C CA 1
ATOM 9858 C C . PHE C 1 17 ? 33.940 -8.679 -22.104 1.000 75.484 13 PHE C C 1
ATOM 9859 O O . PHE C 1 17 ? 34.113 -9.485 -21.198 1.000 63.319 13 PHE C O 1
ATOM 9876 N N . ILE C 1 18 ? 32.953 -8.817 -23.004 1.000 84.614 14 ILE C N 1
ATOM 9877 C CA . ILE C 1 18 ? 32.025 -9.942 -22.954 1.000 91.570 14 ILE C CA 1
ATOM 9878 C C . ILE C 1 18 ? 32.050 -10.706 -24.281 1.000 84.730 14 ILE C C 1
ATOM 9879 O O . ILE C 1 18 ? 32.063 -11.943 -24.280 1.000 77.436 14 ILE C O 1
ATOM 9895 N N . LEU C 1 19 ? 32.093 -9.977 -25.406 1.000 86.648 15 LEU C N 1
ATOM 9896 C CA . LEU C 1 19 ? 31.955 -10.594 -26.716 1.000 81.818 15 LEU C CA 1
ATOM 9897 C C . LEU C 1 19 ? 32.972 -11.713 -26.899 1.000 76.824 15 LEU C C 1
ATOM 9898 O O . LEU C 1 19 ? 32.696 -12.653 -27.635 1.000 82.612 15 LEU C O 1
ATOM 9914 N N . GLY C 1 20 ? 34.109 -11.640 -26.193 1.000 78.492 16 GLY C N 1
ATOM 9915 C CA . GLY C 1 20 ? 35.142 -12.659 -26.317 1.000 81.444 16 GLY C CA 1
ATOM 9916 C C . GLY C 1 20 ? 34.909 -13.889 -25.437 1.000 84.084 16 GLY C C 1
ATOM 9917 O O . GLY C 1 20 ? 35.770 -14.770 -25.405 1.000 80.766 16 GLY C O 1
ATOM 9921 N N . LYS C 1 21 ? 33.770 -13.957 -24.724 1.000 76.979 17 LYS C N 1
ATOM 9922 C CA . LYS C 1 21 ? 33.576 -14.987 -23.712 1.000 76.309 17 LYS C CA 1
ATOM 9923 C C . LYS C 1 21 ? 32.330 -15.828 -23.997 1.000 67.450 17 LYS C C 1
ATOM 9924 O O . LYS C 1 21 ? 31.327 -15.342 -24.516 1.000 65.509 17 LYS C O 1
ATOM 9943 N N . LYS C 1 22 ? 32.421 -17.104 -23.609 1.000 67.691 18 LYS C N 1
ATOM 9944 C CA . LYS C 1 22 ? 31.311 -18.045 -23.671 1.000 70.472 18 LYS C CA 1
ATOM 9945 C C . LYS C 1 22 ? 30.493 -18.006 -22.374 1.000 69.802 18 LYS C C 1
ATOM 9946 O O . LYS C 1 22 ? 31.029 -18.282 -21.303 1.000 53.301 18 LYS C O 1
ATOM 9965 N N . VAL C 1 23 ? 29.186 -17.731 -22.516 1.000 65.022 19 VAL C N 1
ATOM 9966 C CA . VAL C 1 23 ? 28.263 -17.552 -21.408 1.000 63.938 19 VAL C CA 1
ATOM 9967 C C . VAL C 1 23 ? 27.332 -18.755 -21.303 1.000 64.236 19 VAL C C 1
ATOM 9968 O O . VAL C 1 23 ? 26.688 -19.118 -22.282 1.000 60.821 19 VAL C O 1
ATOM 9981 N N . ALA C 1 24 ? 27.269 -19.352 -20.106 1.000 65.727 20 ALA C N 1
ATOM 9982 C CA . ALA C 1 24 ? 26.246 -20.326 -19.749 1.000 61.094 20 ALA C CA 1
ATOM 9983 C C . ALA C 1 24 ? 25.162 -19.663 -18.897 1.000 61.920 20 ALA C C 1
ATOM 9984 O O . ALA C 1 24 ? 25.439 -19.130 -17.826 1.000 52.281 20 ALA C O 1
ATOM 9991 N N . VAL C 1 25 ? 23.922 -19.688 -19.395 1.000 65.969 21 VAL C N 1
ATOM 9992 C CA . VAL C 1 25 ? 22.764 -19.251 -18.637 1.000 61.033 21 VAL C CA 1
ATOM 9993 C C . VAL C 1 25 ? 22.093 -20.488 -18.042 1.000 68.824 21 VAL C C 1
ATOM 9994 O O . VAL C 1 25 ? 21.571 -21.299 -18.797 1.000 71.336 21 VAL C O 1
ATOM 10007 N N . LEU C 1 26 ? 22.133 -20.647 -16.707 1.000 58.963 22 LEU C N 1
ATOM 10008 C CA . LEU C 1 26 ? 21.407 -21.728 -16.051 1.000 59.337 22 LEU C CA 1
ATOM 10009 C C . LEU C 1 26 ? 20.013 -21.234 -15.684 1.000 52.452 22 LEU C C 1
ATOM 10010 O O . LEU C 1 26 ? 19.873 -20.189 -15.049 1.000 49.892 22 LEU C O 1
ATOM 10026 N N . GLY C 1 27 ? 18.996 -22.003 -16.100 1.000 57.136 23 GLY C N 1
ATOM 10027 C CA . GLY C 1 27 ? 17.600 -21.647 -15.895 1.000 60.090 23 GLY C CA 1
ATOM 10028 C C . GLY C 1 27 ? 17.001 -20.941 -17.111 1.000 63.648 23 GLY C C 1
ATOM 10029 O O . GLY C 1 27 ? 17.714 -20.287 -17.876 1.000 69.711 23 GLY C O 1
ATOM 10033 N N . PHE C 1 28 ? 15.681 -21.078 -17.279 1.000 65.421 24 PHE C N 1
ATOM 10034 C CA . PHE C 1 28 ? 15.012 -20.502 -18.435 1.000 75.228 24 PHE C CA 1
ATOM 10035 C C . PHE C 1 28 ? 13.596 -20.061 -18.061 1.000 68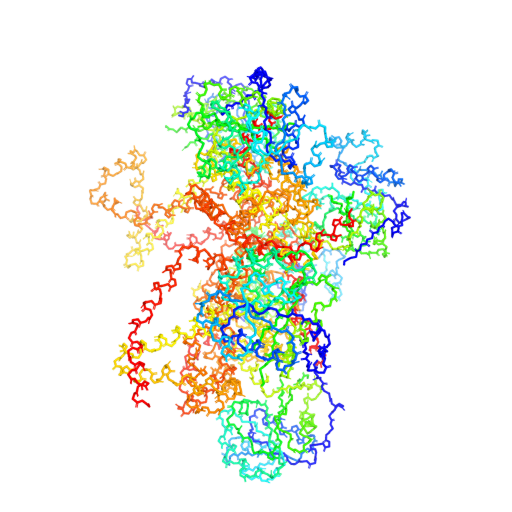.603 24 PHE C C 1
ATOM 10036 O O . PHE C 1 28 ? 12.655 -20.242 -18.838 1.000 71.210 24 PHE C O 1
ATOM 10053 N N . GLY C 1 29 ? 13.466 -19.445 -16.882 1.000 65.090 25 GLY C N 1
ATOM 10054 C CA . GLY C 1 29 ? 12.301 -18.631 -16.564 1.000 66.015 25 GLY C CA 1
ATOM 10055 C C . GLY C 1 29 ? 12.299 -17.373 -17.424 1.000 66.416 25 GLY C C 1
ATOM 10056 O O . GLY C 1 29 ? 12.992 -17.316 -18.441 1.000 68.819 25 GLY C O 1
ATOM 10060 N N . SER C 1 30 ? 11.558 -16.352 -16.994 1.000 72.184 26 SER C N 1
ATOM 10061 C CA . SER C 1 30 ? 11.470 -15.124 -17.765 1.000 76.537 26 SER C CA 1
ATOM 10062 C C . SER C 1 30 ? 12.834 -14.443 -17.815 1.000 69.667 26 SER C C 1
ATOM 10063 O O . SER C 1 30 ? 13.181 -13.861 -18.834 1.000 78.606 26 SER C O 1
ATOM 10071 N N . GLN C 1 31 ? 13.615 -14.548 -16.738 1.000 66.928 27 GLN C N 1
ATOM 10072 C CA . GLN C 1 31 ? 14.922 -13.916 -16.705 1.000 65.890 27 GLN C CA 1
ATOM 10073 C C . GLN C 1 31 ? 15.917 -14.679 -17.572 1.000 59.237 27 GLN C C 1
ATOM 10074 O O . GLN C 1 31 ? 16.661 -14.061 -18.323 1.000 70.666 27 GLN C O 1
ATOM 10088 N N . GLY C 1 32 ? 15.946 -16.007 -17.449 1.000 70.997 28 GLY C N 1
ATOM 10089 C CA . GLY C 1 32 ? 16.830 -16.826 -18.261 1.000 75.580 28 GLY C CA 1
ATOM 10090 C C . GLY C 1 32 ? 16.563 -16.618 -19.754 1.000 74.811 28 GLY C C 1
ATOM 10091 O O . GLY C 1 32 ? 17.487 -16.562 -20.571 1.000 64.576 28 GLY C O 1
ATOM 10095 N N . HIS C 1 33 ? 15.273 -16.476 -20.072 1.000 71.458 29 HIS C N 1
ATOM 10096 C CA . HIS C 1 33 ? 14.805 -16.277 -21.432 1.000 75.341 29 HIS C CA 1
ATOM 10097 C C . HIS C 1 33 ? 15.351 -14.942 -21.946 1.000 68.053 29 HIS C C 1
ATOM 10098 O O . HIS C 1 33 ? 16.084 -14.909 -22.923 1.000 70.280 29 HIS C O 1
ATOM 10113 N N . ALA C 1 34 ? 15.050 -13.856 -21.233 1.000 69.031 30 ALA C N 1
ATOM 10114 C CA . ALA C 1 34 ? 15.423 -12.516 -21.663 1.000 61.801 30 ALA C CA 1
ATOM 10115 C C . ALA C 1 34 ? 16.938 -12.353 -21.700 1.000 63.868 30 ALA C C 1
ATOM 10116 O O . ALA C 1 34 ? 17.466 -11.741 -22.620 1.000 57.140 30 ALA C O 1
ATOM 10123 N N . HIS C 1 35 ? 17.649 -12.892 -20.705 1.000 61.345 31 HIS C N 1
ATOM 10124 C CA . HIS C 1 35 ? 19.098 -12.785 -20.703 1.000 61.552 31 HIS C CA 1
ATOM 10125 C C . HIS C 1 35 ? 19.669 -13.483 -21.933 1.000 63.332 31 HIS C C 1
ATOM 10126 O O . HIS C 1 35 ? 20.428 -12.878 -22.685 1.000 73.041 31 HIS C O 1
ATOM 10141 N N . ALA C 1 36 ? 19.279 -14.744 -22.137 1.000 64.372 32 ALA C N 1
ATOM 10142 C CA . ALA C 1 36 ? 19.891 -15.569 -23.168 1.000 66.369 32 ALA C CA 1
ATOM 10143 C C . ALA C 1 36 ? 19.624 -15.000 -24.566 1.000 71.156 32 ALA C C 1
ATOM 10144 O O . ALA C 1 36 ? 20.538 -14.935 -25.373 1.000 69.719 32 ALA C O 1
ATOM 10151 N N . LEU C 1 37 ? 18.376 -14.593 -24.849 1.000 75.784 33 LEU C N 1
ATOM 10152 C CA . LEU C 1 37 ? 18.007 -14.087 -26.160 1.000 79.379 33 LEU C CA 1
ATOM 10153 C C . LEU C 1 37 ? 18.770 -12.802 -26.474 1.000 83.861 33 LEU C C 1
ATOM 10154 O O . LEU C 1 37 ? 19.237 -12.643 -27.600 1.000 83.035 33 LEU C O 1
ATOM 10170 N N . ASN C 1 38 ? 18.886 -11.897 -25.494 1.000 67.813 34 ASN C N 1
ATOM 10171 C CA . ASN C 1 38 ? 19.531 -10.611 -25.739 1.000 70.479 34 ASN C CA 1
ATOM 10172 C C . ASN C 1 38 ? 21.040 -10.777 -25.898 1.000 77.885 34 ASN C C 1
ATOM 10173 O O . ASN C 1 38 ? 21.649 -10.068 -26.693 1.000 89.921 34 ASN C O 1
ATOM 10184 N N . LEU C 1 39 ? 21.639 -11.701 -25.145 1.000 74.571 35 LEU C N 1
ATOM 10185 C CA . LEU C 1 39 ? 23.051 -11.996 -25.325 1.000 87.574 35 LEU C CA 1
ATOM 10186 C C . LEU C 1 39 ? 23.322 -12.441 -26.763 1.000 93.833 35 LEU C C 1
ATOM 10187 O O . LEU C 1 39 ? 24.284 -11.988 -27.376 1.000 108.442 35 LEU C O 1
ATOM 10203 N N . LYS C 1 40 ? 22.491 -13.355 -27.282 1.000 91.556 36 LYS C N 1
ATOM 10204 C CA . LYS C 1 40 ? 22.685 -13.890 -28.621 1.000 88.647 36 LYS C CA 1
ATOM 10205 C C . LYS C 1 40 ? 22.537 -12.772 -29.648 1.000 75.634 36 LYS C C 1
ATOM 10206 O O . LYS C 1 40 ? 23.362 -12.668 -30.543 1.000 69.865 36 LYS C O 1
ATOM 10225 N N . ASP C 1 41 ? 21.507 -11.927 -29.483 1.000 85.888 37 ASP C N 1
ATOM 10226 C CA . ASP C 1 41 ? 21.222 -10.826 -30.395 1.000 80.464 37 ASP C CA 1
ATOM 10227 C C . ASP C 1 41 ? 22.348 -9.795 -30.395 1.000 90.660 37 ASP C C 1
ATOM 10228 O O . ASP C 1 41 ? 22.602 -9.181 -31.428 1.000 108.287 37 ASP C O 1
ATOM 10237 N N . SER C 1 42 ? 22.995 -9.595 -29.238 1.000 89.655 38 SER C N 1
ATOM 10238 C CA . SER C 1 42 ? 24.200 -8.784 -29.134 1.000 80.260 38 SER C CA 1
ATOM 10239 C C . SER C 1 42 ? 25.424 -9.576 -29.594 1.000 74.204 38 SER C C 1
ATOM 10240 O O . SER C 1 42 ? 26.546 -9.091 -29.505 1.000 69.771 38 SER C O 1
ATOM 10248 N N . GLY C 1 43 ? 25.213 -10.805 -30.069 1.000 71.218 39 GLY C N 1
ATOM 10249 C CA . GLY C 1 43 ? 26.266 -11.558 -30.730 1.000 77.524 39 GLY C CA 1
ATOM 10250 C C . GLY C 1 43 ? 27.248 -12.186 -29.748 1.000 80.934 39 GLY C C 1
ATOM 10251 O O . GLY C 1 43 ? 28.420 -12.360 -30.074 1.000 79.551 39 GLY C O 1
ATOM 10255 N N . VAL C 1 44 ? 26.756 -12.553 -28.558 1.000 83.398 40 VAL C N 1
ATOM 10256 C CA . VAL C 1 44 ? 27.561 -13.267 -27.576 1.000 79.482 40 VAL C CA 1
ATOM 10257 C C . VAL C 1 44 ? 27.332 -14.761 -27.772 1.000 60.514 40 VAL C C 1
ATOM 10258 O O . VAL C 1 44 ? 26.220 -15.200 -28.042 1.000 61.523 40 VAL C O 1
ATOM 10271 N N . ASP C 1 45 ? 28.399 -15.532 -27.590 1.000 64.490 41 ASP C N 1
ATOM 10272 C CA . ASP C 1 45 ? 28.331 -16.981 -27.651 1.000 73.106 41 ASP C CA 1
ATOM 10273 C C . ASP C 1 45 ? 27.690 -17.509 -26.363 1.000 76.597 41 ASP C C 1
ATOM 10274 O O . ASP C 1 45 ? 28.342 -17.525 -25.316 1.000 78.953 41 ASP C O 1
ATOM 10283 N N . VAL C 1 46 ? 26.444 -17.997 -26.470 1.000 74.215 42 VAL C N 1
ATOM 10284 C CA . VAL C 1 46 ? 25.612 -18.324 -25.320 1.000 79.115 42 VAL C CA 1
ATOM 10285 C C . VAL C 1 46 ? 25.041 -19.741 -25.452 1.000 77.587 42 VAL C C 1
ATOM 10286 O O . VAL C 1 46 ? 24.595 -20.131 -26.521 1.000 71.019 42 VAL C O 1
ATOM 10299 N N . ARG C 1 47 ? 25.048 -20.504 -24.347 1.000 77.668 43 ARG C N 1
ATOM 10300 C CA . ARG C 1 47 ? 24.247 -21.721 -24.224 1.000 76.175 43 ARG C CA 1
ATOM 10301 C C . ARG C 1 47 ? 23.460 -21.715 -22.904 1.000 70.965 43 ARG C C 1
ATOM 10302 O O . ARG C 1 47 ? 23.832 -21.032 -21.950 1.000 57.367 43 ARG C O 1
ATOM 10323 N N . VAL C 1 48 ? 22.364 -22.487 -22.873 1.000 68.645 44 VAL C N 1
ATOM 10324 C CA . VAL C 1 48 ? 21.457 -22.577 -21.739 1.000 65.709 44 VAL C CA 1
ATOM 10325 C C . VAL C 1 48 ? 21.582 -23.972 -21.131 1.000 62.616 44 VAL C C 1
ATOM 10326 O O . VAL C 1 48 ? 21.379 -24.958 -21.833 1.000 54.243 44 VAL C O 1
ATOM 10339 N N . GLY C 1 49 ? 21.892 -24.038 -19.828 1.000 64.155 45 GLY C N 1
ATOM 10340 C CA . GLY C 1 49 ? 22.019 -25.292 -19.103 1.000 70.513 45 GLY C CA 1
ATOM 10341 C C . GLY C 1 49 ? 20.714 -25.665 -18.404 1.000 74.544 45 GLY C C 1
ATOM 10342 O O . GLY C 1 49 ? 20.233 -24.911 -17.565 1.000 87.896 45 GLY C O 1
ATOM 10346 N N . LEU C 1 50 ? 20.142 -26.821 -18.771 1.000 69.500 46 LEU C N 1
ATOM 10347 C CA . LEU C 1 50 ? 18.836 -27.262 -18.284 1.000 64.819 46 LEU C CA 1
ATOM 10348 C C . LEU C 1 50 ? 18.875 -28.772 -18.067 1.000 63.634 46 LEU C C 1
ATOM 10349 O O . LEU C 1 50 ? 19.840 -29.420 -18.475 1.000 78.681 46 LEU C O 1
ATOM 10365 N N . ARG C 1 51 ? 17.864 -29.322 -17.382 1.000 71.350 47 ARG C N 1
ATOM 10366 C CA . ARG C 1 51 ? 17.784 -30.766 -17.194 1.000 86.918 47 ARG C CA 1
ATOM 10367 C C . ARG C 1 51 ? 17.075 -31.354 -18.416 1.000 103.536 47 ARG C C 1
ATOM 10368 O O . ARG C 1 51 ? 16.129 -30.763 -18.935 1.000 101.212 47 ARG C O 1
ATOM 10389 N N . LYS C 1 52 ? 17.575 -32.500 -18.895 1.000 112.587 48 LYS C N 1
ATOM 10390 C CA . LYS C 1 52 ? 17.103 -33.088 -20.142 1.000 107.647 48 LYS C CA 1
ATOM 10391 C C . LYS C 1 52 ? 15.612 -33.386 -20.043 1.000 99.475 48 LYS C C 1
ATOM 10392 O O . LYS C 1 52 ? 15.142 -33.820 -18.996 1.000 94.148 48 LYS C O 1
ATOM 10411 N N . GLY C 1 53 ? 14.896 -33.126 -21.144 1.000 92.321 49 GLY C N 1
ATOM 10412 C CA . GLY C 1 53 ? 13.489 -33.459 -21.273 1.000 86.283 49 GLY C CA 1
ATOM 10413 C C . GLY C 1 53 ? 12.589 -32.649 -20.339 1.000 94.087 49 GLY C C 1
ATOM 10414 O O . GLY C 1 53 ? 11.526 -33.121 -19.953 1.000 95.433 49 GLY C O 1
ATOM 10418 N N . SER C 1 54 ? 13.007 -31.433 -19.973 1.000 97.632 50 SER C N 1
ATOM 10419 C CA . SER C 1 54 ? 12.194 -30.563 -19.139 1.000 96.750 50 SER C CA 1
ATOM 10420 C C . SER C 1 54 ? 11.387 -29.629 -20.029 1.000 97.362 50 SER C C 1
ATOM 10421 O O . SER C 1 54 ? 11.714 -29.477 -21.198 1.000 97.087 50 SER C O 1
ATOM 10429 N N . ARG C 1 55 ? 10.351 -28.997 -19.463 1.000 104.738 51 ARG C N 1
ATOM 10430 C CA . ARG C 1 55 ? 9.486 -28.104 -20.218 1.000 98.802 51 ARG C CA 1
ATOM 10431 C C . ARG C 1 55 ? 10.312 -26.916 -20.706 1.000 92.099 51 ARG C C 1
ATOM 10432 O O . ARG C 1 55 ? 10.133 -26.453 -21.829 1.000 91.798 51 ARG C O 1
ATOM 10453 N N . SER C 1 56 ? 11.229 -26.434 -19.863 1.000 95.772 52 SER C N 1
ATOM 10454 C CA . SER C 1 56 ? 12.037 -25.282 -20.236 1.000 96.011 52 SER C CA 1
ATOM 10455 C C . SER C 1 56 ? 13.119 -25.698 -21.239 1.000 87.828 52 SER C C 1
ATOM 10456 O O . SER C 1 56 ? 13.516 -24.893 -22.076 1.000 80.444 52 SER C O 1
ATOM 10464 N N . TRP C 1 57 ? 13.543 -26.969 -21.213 1.000 94.689 53 TRP C N 1
ATOM 10465 C CA . TRP C 1 57 ? 14.452 -27.483 -22.233 1.000 95.064 53 TRP C CA 1
ATOM 10466 C C . TRP C 1 57 ? 13.840 -27.335 -23.630 1.000 97.063 53 TRP C C 1
ATOM 10467 O O . TRP C 1 57 ? 14.475 -26.831 -24.552 1.000 96.370 53 TRP C O 1
ATOM 10488 N N . GLU C 1 58 ? 12.601 -27.811 -23.793 1.000 100.934 54 GLU C N 1
ATOM 10489 C CA . GLU C 1 58 ? 11.929 -27.754 -25.082 1.000 98.690 54 GLU C CA 1
ATOM 10490 C C . GLU C 1 58 ? 11.714 -26.307 -25.488 1.000 89.703 54 GLU C C 1
ATOM 10491 O O . GLU C 1 58 ? 11.803 -25.981 -26.666 1.000 102.505 54 GLU C O 1
ATOM 10503 N N . LYS C 1 59 ? 11.408 -25.456 -24.508 1.000 87.780 55 LYS C N 1
ATOM 10504 C CA . LYS C 1 59 ? 11.023 -24.081 -24.777 1.000 85.472 55 LYS C CA 1
ATOM 10505 C C . LYS C 1 59 ? 12.236 -23.301 -25.277 1.000 85.500 55 LYS C C 1
ATOM 10506 O O . LYS C 1 59 ? 12.101 -22.420 -26.122 1.000 91.603 55 LYS C O 1
ATOM 10525 N N . ALA C 1 60 ? 13.421 -23.651 -24.763 1.000 87.177 56 ALA C N 1
ATOM 10526 C CA . ALA C 1 60 ? 14.656 -22.971 -25.121 1.000 93.716 56 ALA C CA 1
ATOM 10527 C C . ALA C 1 60 ? 15.063 -23.342 -26.544 1.000 103.520 56 ALA C C 1
ATOM 10528 O O . ALA C 1 60 ? 15.411 -22.466 -27.332 1.000 100.025 56 ALA C O 1
ATOM 10535 N N . GLU C 1 61 ? 15.015 -24.644 -26.864 1.000 98.830 57 GLU C N 1
ATOM 10536 C CA . GLU C 1 61 ? 15.283 -25.104 -28.218 1.000 88.488 57 GLU C CA 1
ATOM 10537 C C . GLU C 1 61 ? 14.322 -24.428 -29.192 1.000 86.915 57 GLU C C 1
ATOM 10538 O O . GLU C 1 61 ? 14.756 -23.933 -30.224 1.000 85.823 57 GLU C O 1
ATOM 10550 N N . ALA C 1 62 ? 13.034 -24.354 -28.830 1.000 78.868 58 ALA C N 1
ATOM 10551 C CA . ALA C 1 62 ? 12.025 -23.707 -29.656 1.000 81.684 58 ALA C CA 1
ATOM 10552 C C . ALA C 1 62 ? 12.397 -22.255 -29.963 1.000 93.479 58 ALA C C 1
ATOM 10553 O O . ALA C 1 62 ? 12.104 -21.764 -31.051 1.000 115.557 58 ALA C O 1
ATOM 10560 N N . ALA C 1 63 ? 13.030 -21.563 -29.009 1.000 92.956 59 ALA C N 1
ATOM 10561 C CA . ALA C 1 63 ? 13.438 -20.178 -29.211 1.000 91.167 59 ALA C CA 1
ATOM 10562 C C . ALA C 1 63 ? 14.733 -20.097 -30.021 1.000 83.731 59 ALA C C 1
ATOM 10563 O O . ALA C 1 63 ? 15.207 -19.000 -30.311 1.000 85.995 59 ALA C O 1
ATOM 10570 N N . GLY C 1 64 ? 15.321 -21.254 -30.348 1.000 76.509 60 GLY C N 1
ATOM 10571 C CA . GLY C 1 64 ? 16.432 -21.327 -31.281 1.000 77.500 60 GLY C CA 1
ATOM 10572 C C . GLY C 1 64 ? 17.785 -21.199 -30.593 1.000 80.196 60 GLY C C 1
ATOM 10573 O O . GLY C 1 64 ? 18.773 -20.841 -31.232 1.000 74.181 60 GLY C O 1
ATOM 10577 N N . LEU C 1 65 ? 17.828 -21.510 -29.293 1.000 79.232 61 LEU C N 1
ATOM 10578 C CA . LEU C 1 65 ? 19.050 -21.398 -28.512 1.000 78.410 61 LEU C CA 1
ATOM 10579 C C . LEU C 1 65 ? 19.692 -22.773 -28.395 1.000 73.208 61 LEU C C 1
ATOM 10580 O O . LEU C 1 65 ? 19.017 -23.798 -28.518 1.000 72.281 61 LEU C O 1
ATOM 10596 N N . ARG C 1 66 ? 21.001 -22.770 -28.137 1.000 66.419 62 ARG C N 1
ATOM 10597 C CA . ARG C 1 66 ? 21.757 -23.991 -27.941 1.000 71.023 62 ARG C CA 1
ATOM 10598 C C . ARG C 1 66 ? 21.632 -24.439 -26.482 1.000 80.997 62 ARG C C 1
ATOM 10599 O O . ARG C 1 66 ? 21.880 -23.655 -25.563 1.000 77.415 62 ARG C O 1
ATOM 10620 N N . VAL C 1 67 ? 21.287 -25.721 -26.291 1.000 78.892 63 VAL C N 1
ATOM 10621 C CA . VAL C 1 67 ? 20.830 -26.233 -25.013 1.000 76.741 63 VAL C CA 1
ATOM 10622 C C . VAL C 1 67 ? 21.671 -27.453 -24.664 1.000 86.486 63 VAL C C 1
ATOM 10623 O O . VAL C 1 67 ? 21.933 -28.281 -25.525 1.000 93.364 63 VAL C O 1
ATOM 10636 N N . LEU C 1 68 ? 22.109 -27.541 -23.405 1.000 83.991 64 LEU C N 1
ATOM 10637 C CA . LEU C 1 68 ? 22.916 -28.652 -22.932 1.000 81.769 64 LEU C CA 1
ATOM 10638 C C . LEU C 1 68 ? 22.510 -28.969 -21.501 1.000 82.925 64 LEU C C 1
ATOM 10639 O O . LEU C 1 68 ? 21.933 -28.126 -20.827 1.000 91.379 64 LEU C O 1
ATOM 10655 N N . PRO C 1 69 ? 22.846 -30.168 -20.976 1.000 94.568 65 PRO C N 1
ATOM 10656 C CA . PRO C 1 69 ? 22.821 -30.401 -19.533 1.000 83.639 65 PRO C CA 1
ATOM 10657 C C . PRO C 1 69 ? 23.625 -29.323 -18.816 1.000 80.028 65 PRO C C 1
ATOM 10658 O O . PRO C 1 69 ? 24.483 -28.667 -19.415 1.000 68.144 65 PRO C O 1
ATOM 10669 N N . VAL C 1 70 ? 23.338 -29.169 -17.524 1.000 65.170 66 VAL C N 1
ATOM 10670 C CA . VAL C 1 70 ? 23.913 -28.099 -16.731 1.000 60.357 66 VAL C CA 1
ATOM 10671 C C . VAL C 1 70 ? 25.427 -28.308 -16.627 1.000 55.602 66 VAL C C 1
ATOM 10672 O O . VAL C 1 70 ? 26.196 -27.366 -16.807 1.000 54.678 66 VAL C O 1
ATOM 10685 N N . ALA C 1 71 ? 25.853 -29.544 -16.344 1.000 58.184 67 ALA C N 1
ATOM 10686 C CA . ALA C 1 71 ? 27.264 -29.846 -16.174 1.000 68.208 67 ALA C CA 1
ATOM 10687 C C . ALA C 1 71 ? 28.048 -29.508 -17.447 1.000 69.983 67 ALA C C 1
ATOM 10688 O O . ALA C 1 71 ? 29.152 -28.963 -17.370 1.000 63.383 67 ALA C O 1
ATOM 10695 N N . GLU C 1 72 ? 27.458 -29.819 -18.613 1.000 69.948 68 GLU C N 1
ATOM 10696 C CA . GLU C 1 72 ? 28.126 -29.623 -19.888 1.000 74.074 68 GLU C CA 1
ATOM 10697 C C . GLU C 1 72 ? 28.231 -28.138 -20.212 1.000 76.950 68 GLU C C 1
ATOM 10698 O O . GLU C 1 72 ? 29.304 -27.660 -20.591 1.000 74.123 68 GLU C O 1
ATOM 10710 N N . ALA C 1 73 ? 27.097 -27.438 -20.080 1.000 67.502 69 ALA C N 1
ATOM 10711 C CA . ALA C 1 73 ? 27.035 -26.010 -20.339 1.000 64.571 69 ALA C CA 1
ATOM 10712 C C . ALA C 1 73 ? 28.135 -25.284 -19.564 1.000 61.067 69 ALA C C 1
ATOM 10713 O O . ALA C 1 73 ? 28.767 -24.375 -20.105 1.000 73.255 69 ALA C O 1
ATOM 10720 N N . VAL C 1 74 ? 28.385 -25.721 -18.323 1.000 61.409 70 VAL C N 1
ATOM 10721 C CA . VAL C 1 74 ? 29.342 -25.078 -17.434 1.000 61.625 70 VAL C CA 1
ATOM 10722 C C . VAL C 1 74 ? 30.776 -25.368 -17.882 1.000 59.029 70 VAL C C 1
ATOM 10723 O O . VAL C 1 74 ? 31.628 -24.481 -17.820 1.000 55.016 70 VAL C O 1
ATOM 10736 N N . ARG C 1 75 ? 31.047 -26.609 -18.297 1.000 63.433 71 ARG C N 1
ATOM 10737 C CA . ARG C 1 75 ? 32.383 -26.961 -18.763 1.000 74.111 71 ARG C CA 1
ATOM 10738 C C . ARG C 1 75 ? 32.765 -26.107 -19.973 1.000 64.586 71 ARG C C 1
ATOM 10739 O O . ARG C 1 75 ? 33.920 -25.716 -20.098 1.000 69.088 71 ARG C O 1
ATOM 10760 N N . GLU C 1 76 ? 31.783 -25.744 -20.799 1.000 67.528 72 GLU C N 1
ATOM 10761 C CA . GLU C 1 76 ? 32.019 -24.938 -21.989 1.000 74.643 72 GLU C CA 1
ATOM 10762 C C . GLU C 1 76 ? 32.194 -23.442 -21.707 1.000 79.903 72 GLU C C 1
ATOM 10763 O O . GLU C 1 76 ? 32.583 -22.692 -22.613 1.000 69.013 72 GLU C O 1
ATOM 10775 N N . ALA C 1 77 ? 31.861 -22.979 -20.489 1.000 80.755 73 ALA C N 1
ATOM 10776 C CA . ALA C 1 77 ? 31.619 -21.557 -20.278 1.000 70.789 73 ALA C CA 1
ATOM 10777 C C . ALA C 1 77 ? 32.831 -20.869 -19.658 1.000 56.644 73 ALA C C 1
ATOM 10778 O O . ALA C 1 77 ? 33.600 -21.486 -18.920 1.000 66.733 73 ALA C O 1
ATOM 10785 N N . ASP C 1 78 ? 32.978 -19.578 -19.975 1.000 59.095 74 ASP C N 1
ATOM 10786 C CA . ASP C 1 78 ? 33.868 -18.670 -19.263 1.000 58.348 74 ASP C CA 1
ATOM 10787 C C . ASP C 1 78 ? 33.080 -17.926 -18.171 1.000 62.146 74 ASP C C 1
ATOM 10788 O O . ASP C 1 78 ? 33.655 -17.519 -17.166 1.000 52.514 74 ASP C O 1
ATOM 10797 N N . VAL C 1 79 ? 31.773 -17.723 -18.408 1.000 57.326 75 VAL C N 1
ATOM 10798 C CA . VAL C 1 79 ? 30.899 -16.951 -17.546 1.000 62.818 75 VAL C CA 1
ATOM 10799 C C . VAL C 1 79 ? 29.628 -17.758 -17.327 1.000 60.634 75 VAL C C 1
ATOM 10800 O O . VAL C 1 79 ? 28.953 -18.069 -18.301 1.000 65.590 75 VAL C O 1
ATOM 10813 N N . VAL C 1 80 ? 29.312 -18.086 -16.063 1.000 59.482 76 VAL C N 1
ATOM 10814 C CA . VAL C 1 80 ? 28.081 -18.794 -15.743 1.000 55.731 76 VAL C CA 1
ATOM 10815 C C . VAL C 1 80 ? 27.127 -17.825 -15.051 1.000 46.920 76 VAL C C 1
ATOM 10816 O O . VAL C 1 80 ? 27.414 -17.357 -13.961 1.000 54.469 76 VAL C O 1
ATOM 10829 N N . MET C 1 81 ? 25.999 -17.524 -15.703 1.000 50.958 77 MET C N 1
ATOM 10830 C CA . MET C 1 81 ? 24.966 -16.667 -15.143 1.000 52.459 77 MET C CA 1
ATOM 10831 C C . MET C 1 81 ? 23.838 -17.557 -14.612 1.000 54.563 77 MET C C 1
ATOM 10832 O O . MET C 1 81 ? 23.211 -18.299 -15.364 1.000 54.365 77 MET C O 1
ATOM 10846 N N . VAL C 1 82 ? 23.639 -17.502 -13.288 1.000 47.969 78 VAL C N 1
ATOM 10847 C CA . VAL C 1 82 ? 22.707 -18.367 -12.579 1.000 48.651 78 VAL C CA 1
ATOM 10848 C C . VAL C 1 82 ? 21.386 -17.626 -12.421 1.000 41.972 78 VAL C C 1
ATOM 10849 O O . VAL C 1 82 ? 21.333 -16.639 -11.678 1.000 42.994 78 VAL C O 1
ATOM 10862 N N . LEU C 1 83 ? 20.353 -18.118 -13.111 1.000 40.027 79 LEU C N 1
ATOM 10863 C CA . LEU C 1 83 ? 19.034 -17.511 -13.084 1.000 44.870 79 LEU C CA 1
ATOM 10864 C C . LEU C 1 83 ? 18.000 -18.555 -12.677 1.000 50.421 79 LEU C C 1
ATOM 10865 O O . LEU C 1 83 ? 17.118 -18.915 -13.454 1.000 58.010 79 LEU C O 1
ATOM 10881 N N . LEU C 1 84 ? 18.159 -19.043 -11.449 1.000 39.515 80 LEU C N 1
ATOM 10882 C CA . LEU C 1 84 ? 17.323 -20.074 -10.861 1.000 43.693 80 LEU C CA 1
ATOM 10883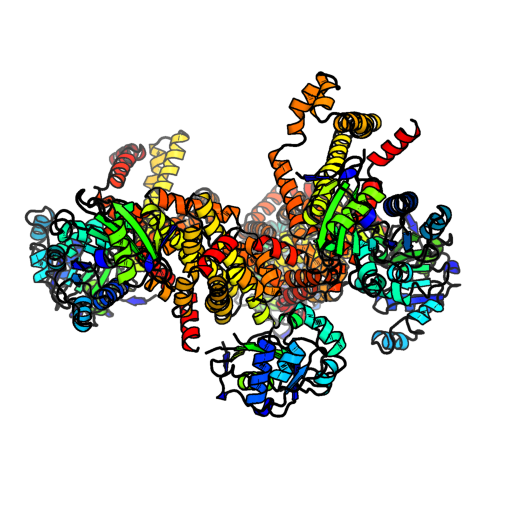 C C . LEU C 1 84 ? 16.695 -19.484 -9.608 1.000 37.545 80 LEU C C 1
ATOM 10884 O O . LEU C 1 84 ? 17.229 -18.526 -9.079 1.000 41.828 80 LEU C O 1
ATOM 10900 N N . PRO C 1 85 ? 15.611 -20.056 -9.055 1.000 42.231 81 PRO C N 1
ATOM 10901 C CA . PRO C 1 85 ? 15.123 -19.634 -7.741 1.000 43.752 81 PRO C CA 1
ATOM 10902 C C . PRO C 1 85 ? 16.192 -19.737 -6.650 1.000 41.863 81 PRO C C 1
ATOM 10903 O O . PRO C 1 85 ? 16.971 -20.673 -6.643 1.000 40.145 81 PRO C O 1
ATOM 10914 N N . ASP C 1 86 ? 16.157 -18.785 -5.703 1.000 39.638 82 ASP C N 1
ATOM 10915 C CA . ASP C 1 86 ? 17.143 -18.674 -4.643 1.000 41.320 82 ASP C CA 1
ATOM 10916 C C . ASP C 1 86 ? 17.374 -20.020 -3.964 1.000 42.139 82 ASP C C 1
ATOM 10917 O O . ASP C 1 86 ? 18.515 -20.393 -3.720 1.000 46.941 82 ASP C O 1
ATOM 10926 N N . GLU C 1 87 ? 16.285 -20.724 -3.669 1.000 35.527 83 GLU C N 1
ATOM 10927 C CA . GLU C 1 87 ? 16.344 -21.907 -2.837 1.000 43.980 83 GLU C CA 1
ATOM 10928 C C . GLU C 1 87 ? 16.973 -23.093 -3.592 1.000 44.370 83 GLU C C 1
ATOM 10929 O O . GLU C 1 87 ? 17.280 -24.091 -2.969 1.000 50.913 83 GLU C O 1
ATOM 10941 N N . LYS C 1 88 ? 17.160 -23.024 -4.921 1.000 43.256 84 LYS C N 1
ATOM 10942 C CA . LYS C 1 88 ? 17.696 -24.157 -5.676 1.000 41.250 84 LYS C CA 1
ATOM 10943 C C . LYS C 1 88 ? 19.172 -23.950 -6.039 1.000 38.562 84 LYS C C 1
ATOM 10944 O O . LYS C 1 88 ? 19.851 -24.887 -6.450 1.000 41.756 84 LYS C O 1
ATOM 10963 N N . GLN C 1 89 ? 19.678 -22.729 -5.874 1.000 34.453 85 GLN C N 1
ATOM 10964 C CA . GLN C 1 89 ? 20.986 -22.357 -6.379 1.000 35.940 85 GLN C CA 1
ATOM 10965 C C . GLN C 1 89 ? 22.113 -23.091 -5.684 1.000 40.364 85 GLN C C 1
ATOM 10966 O O . GLN C 1 89 ? 23.051 -23.480 -6.368 1.000 41.379 85 GLN C O 1
ATOM 10980 N N . ALA C 1 90 ? 22.031 -23.266 -4.361 1.000 37.611 86 ALA C N 1
ATOM 10981 C CA . ALA C 1 90 ? 23.147 -23.788 -3.587 1.000 36.528 86 ALA C CA 1
ATOM 10982 C C . ALA C 1 90 ? 23.504 -25.188 -4.072 1.000 43.707 86 ALA C C 1
ATOM 10983 O O . ALA C 1 90 ? 24.669 -25.505 -4.280 1.000 36.270 86 ALA C O 1
ATOM 10990 N N . GLN C 1 91 ? 22.480 -26.026 -4.243 1.000 48.145 87 GLN C N 1
ATOM 10991 C CA . GLN C 1 91 ? 22.688 -27.412 -4.612 1.000 47.644 87 GLN C CA 1
ATOM 10992 C C . GLN C 1 91 ? 23.278 -27.495 -6.017 1.000 51.420 87 GLN C C 1
ATOM 10993 O O . GLN C 1 91 ? 24.173 -28.293 -6.271 1.000 47.851 87 GLN C O 1
ATOM 11007 N N . VAL C 1 92 ? 22.750 -26.685 -6.931 1.000 46.062 88 VAL C N 1
ATOM 11008 C CA . VAL C 1 92 ? 23.217 -26.686 -8.297 1.000 51.820 88 VAL C CA 1
ATOM 11009 C C . VAL C 1 92 ? 24.663 -26.189 -8.332 1.000 50.643 88 VAL C C 1
ATOM 11010 O O . VAL C 1 92 ? 25.477 -26.753 -9.056 1.000 51.922 88 VAL C O 1
ATOM 11023 N N . TYR C 1 93 ? 24.995 -25.164 -7.548 1.000 41.238 89 TYR C N 1
ATOM 11024 C CA . TYR C 1 93 ? 26.363 -24.686 -7.538 1.000 44.155 89 TYR C CA 1
ATOM 11025 C C . TYR C 1 93 ? 27.305 -25.774 -7.032 1.000 50.555 89 TYR C C 1
ATOM 11026 O O . TYR C 1 93 ? 28.336 -25.999 -7.642 1.000 51.346 89 TYR C O 1
ATOM 11044 N N . ARG C 1 94 ? 26.965 -26.410 -5.903 1.000 55.331 90 ARG C N 1
ATOM 11045 C CA . ARG C 1 94 ? 27.864 -27.355 -5.261 1.000 64.118 90 ARG C CA 1
ATOM 11046 C C . ARG C 1 94 ? 28.116 -28.530 -6.196 1.000 62.682 90 ARG C C 1
ATOM 11047 O O . ARG C 1 94 ? 29.251 -28.914 -6.405 1.000 65.673 90 ARG C O 1
ATOM 11068 N N . GLU C 1 95 ? 27.033 -29.101 -6.730 1.000 57.946 91 GLU C N 1
ATOM 11069 C CA . GLU C 1 95 ? 27.100 -30.384 -7.395 1.000 58.523 91 GLU C CA 1
ATOM 11070 C C . GLU C 1 95 ? 27.398 -30.242 -8.879 1.000 62.038 91 GLU C C 1
ATOM 11071 O O . GLU C 1 95 ? 27.723 -31.230 -9.512 1.000 62.893 91 GLU C O 1
ATOM 11083 N N . GLU C 1 96 ? 27.267 -29.046 -9.464 1.000 59.601 92 GLU C N 1
ATOM 11084 C CA . GLU C 1 96 ? 27.303 -28.987 -10.912 1.000 53.587 92 GLU C CA 1
ATOM 11085 C C . GLU C 1 96 ? 28.066 -27.795 -11.473 1.000 60.073 92 GLU C C 1
ATOM 11086 O O . GLU C 1 96 ? 28.511 -27.866 -12.614 1.000 59.855 92 GLU C O 1
ATOM 11098 N N . VAL C 1 97 ? 28.185 -26.696 -10.730 1.000 51.581 93 VAL C N 1
ATOM 11099 C CA . VAL C 1 97 ? 28.914 -25.558 -11.264 1.000 52.346 93 VAL C CA 1
ATOM 11100 C C . VAL C 1 97 ? 30.362 -25.634 -10.795 1.000 60.044 93 VAL C C 1
ATOM 11101 O O . VAL C 1 97 ? 31.280 -25.522 -11.596 1.000 70.106 93 VAL C O 1
ATOM 11114 N N . GLU C 1 98 ? 30.542 -25.850 -9.498 1.000 60.959 94 GLU C N 1
ATOM 11115 C CA . GLU C 1 98 ? 31.829 -25.688 -8.858 1.000 67.023 94 GLU C CA 1
ATOM 11116 C C . GLU C 1 98 ? 32.824 -26.742 -9.335 1.000 63.372 94 GLU C C 1
ATOM 11117 O O . GLU C 1 98 ? 33.994 -26.428 -9.490 1.000 62.427 94 GLU C O 1
ATOM 11129 N N . PRO C 1 99 ? 32.446 -28.024 -9.534 1.000 64.129 95 PRO C N 1
ATOM 11130 C CA . PRO C 1 99 ? 33.363 -29.003 -10.123 1.000 62.624 95 PRO C CA 1
ATOM 11131 C C . PRO C 1 99 ? 33.710 -28.762 -11.589 1.000 60.756 95 PRO C C 1
ATOM 11132 O O . PRO C 1 99 ? 34.705 -29.295 -12.050 1.000 66.005 95 PRO C O 1
ATOM 11143 N N . ASN C 1 100 ? 32.913 -27.957 -12.302 1.000 58.237 96 ASN C N 1
ATOM 11144 C CA . ASN C 1 100 ? 32.976 -27.905 -13.757 1.000 55.244 96 ASN C CA 1
ATOM 11145 C C . ASN C 1 100 ? 33.347 -26.532 -14.312 1.000 56.176 96 ASN C C 1
ATOM 11146 O O . ASN C 1 100 ? 33.489 -26.391 -15.521 1.000 61.564 96 ASN C O 1
ATOM 11157 N N . LEU C 1 101 ? 33.487 -25.520 -13.458 1.000 62.573 97 LEU C N 1
ATOM 11158 C CA . LEU C 1 101 ? 33.758 -24.175 -13.947 1.000 67.842 97 LEU C CA 1
ATOM 11159 C C . LEU C 1 101 ? 35.268 -23.988 -14.022 1.000 60.537 97 LEU C C 1
ATOM 11160 O O . LEU C 1 101 ? 35.946 -24.232 -13.023 1.000 54.154 97 LEU C O 1
ATOM 11176 N N . LYS C 1 102 ? 35.747 -23.512 -15.183 1.000 62.007 98 LYS C N 1
ATOM 11177 C CA . LYS C 1 102 ? 37.152 -23.232 -15.457 1.000 66.864 98 LYS C CA 1
ATOM 11178 C C . LYS C 1 102 ? 37.793 -22.463 -14.309 1.000 66.208 98 LYS C C 1
ATOM 11179 O O . LYS C 1 102 ? 37.166 -21.592 -13.710 1.000 72.585 98 LYS C O 1
ATOM 11198 N N . GLU C 1 103 ? 39.069 -22.754 -14.055 1.000 56.117 99 GLU C N 1
ATOM 11199 C CA . GLU C 1 103 ? 39.886 -21.886 -13.235 1.000 57.669 99 GLU C CA 1
ATOM 11200 C C . GLU C 1 103 ? 39.788 -20.458 -13.763 1.000 60.571 99 GLU C C 1
ATOM 11201 O O . GLU C 1 103 ? 39.792 -20.253 -14.967 1.000 64.115 99 GLU C O 1
ATOM 11213 N N . GLY C 1 104 ? 39.637 -19.485 -12.859 1.000 56.164 100 GLY C N 1
ATOM 11214 C CA . GLY C 1 104 ? 39.586 -18.079 -13.237 1.000 57.897 100 GLY C CA 1
ATOM 11215 C C . GLY C 1 104 ? 38.305 -17.712 -13.991 1.000 49.740 100 GLY C C 1
ATOM 11216 O O . GLY C 1 104 ? 38.212 -16.636 -14.570 1.000 45.108 100 GLY C O 1
ATOM 11220 N N . GLY C 1 105 ? 37.301 -18.591 -13.958 1.000 50.646 101 GLY C N 1
ATOM 11221 C CA . GLY C 1 105 ? 36.002 -18.278 -14.522 1.000 54.753 101 GLY C CA 1
ATOM 11222 C C . GLY C 1 105 ? 35.263 -17.162 -13.769 1.000 51.715 101 GLY C C 1
ATOM 11223 O O . GLY C 1 105 ? 35.700 -16.679 -12.726 1.000 42.367 101 GLY C O 1
ATOM 11227 N N . ALA C 1 106 ? 34.137 -16.757 -14.350 1.000 51.287 102 ALA C N 1
ATOM 11228 C CA . ALA C 1 106 ? 33.211 -15.814 -13.758 1.000 56.246 102 ALA C CA 1
ATOM 11229 C C . ALA C 1 106 ? 31.918 -16.547 -13.372 1.000 54.642 102 ALA C C 1
ATOM 11230 O O . ALA C 1 106 ? 31.411 -17.394 -14.113 1.000 52.597 102 ALA C O 1
ATOM 11237 N N . LEU C 1 107 ? 31.402 -16.195 -12.188 1.000 44.424 103 LEU C N 1
ATOM 11238 C CA . LEU C 1 107 ? 30.104 -16.649 -11.728 1.000 40.112 103 LEU C CA 1
ATOM 11239 C C . LEU C 1 107 ? 29.253 -15.405 -11.489 1.000 32.654 103 LEU C C 1
ATOM 11240 O O . LEU C 1 107 ? 29.658 -14.523 -10.754 1.000 38.223 103 LEU C O 1
ATOM 11256 N N . ALA C 1 108 ? 28.092 -15.346 -12.131 1.000 35.931 104 ALA C N 1
ATOM 11257 C CA . ALA C 1 108 ? 27.275 -14.144 -12.158 1.000 39.601 104 ALA C CA 1
ATOM 11258 C C . ALA C 1 108 ? 25.871 -14.454 -11.667 1.000 37.577 104 ALA C C 1
ATOM 11259 O O . ALA C 1 108 ? 25.440 -15.605 -11.700 1.000 37.620 104 ALA C O 1
ATOM 11266 N N . PHE C 1 109 ? 25.158 -13.401 -11.266 1.000 44.328 105 PHE C N 1
ATOM 11267 C CA . PHE C 1 109 ? 23.805 -13.551 -10.758 1.000 40.308 105 PHE C CA 1
ATOM 11268 C C . PHE C 1 109 ? 22.984 -12.339 -11.166 1.000 37.396 105 PHE C C 1
ATOM 11269 O O . PHE C 1 109 ? 23.544 -11.308 -11.556 1.000 34.956 105 PHE C O 1
ATOM 11286 N N . ALA C 1 110 ? 21.664 -12.459 -11.012 1.000 40.183 106 ALA C N 1
ATOM 11287 C CA . ALA C 1 110 ? 20.775 -11.303 -10.992 1.000 49.417 106 ALA C CA 1
ATOM 11288 C C . ALA C 1 110 ? 20.282 -10.953 -9.580 1.000 44.018 106 ALA C C 1
ATOM 11289 O O . ALA C 1 110 ? 19.681 -9.900 -9.424 1.000 44.243 106 ALA C O 1
ATOM 11296 N N . HIS C 1 111 ? 20.463 -11.833 -8.592 1.000 43.199 107 HIS C N 1
ATOM 11297 C CA . HIS C 1 111 ? 20.063 -11.579 -7.207 1.000 46.514 107 HIS C CA 1
ATOM 11298 C C . HIS C 1 111 ? 21.219 -12.022 -6.285 1.000 43.270 107 HIS C C 1
ATOM 11299 O O . HIS C 1 111 ? 21.860 -13.067 -6.480 1.000 46.730 107 HIS C O 1
ATOM 11314 N N . GLY C 1 112 ? 21.499 -11.216 -5.265 1.000 38.655 108 GLY C N 1
ATOM 11315 C CA . GLY C 1 112 ? 22.679 -11.406 -4.444 1.000 38.099 108 GLY C CA 1
ATOM 11316 C C . GLY C 1 112 ? 22.502 -12.335 -3.245 1.000 33.573 108 GLY C C 1
ATOM 11317 O O . GLY C 1 112 ? 23.488 -12.587 -2.547 1.000 39.161 108 GLY C O 1
ATOM 11321 N N . PHE C 1 113 ? 21.277 -12.860 -3.051 1.000 31.316 109 PHE C N 1
ATOM 11322 C CA . PHE C 1 113 ? 20.881 -13.536 -1.827 1.000 33.812 109 PHE C CA 1
ATOM 11323 C C . PHE C 1 113 ? 21.859 -14.678 -1.490 1.000 33.429 109 PHE C C 1
ATOM 11324 O O . PHE C 1 113 ? 22.339 -14.781 -0.344 1.000 30.871 109 PHE C O 1
ATOM 11341 N N . ASN C 1 114 ? 22.095 -15.569 -2.461 1.000 33.391 110 ASN C N 1
ATOM 11342 C CA . ASN C 1 114 ? 22.859 -16.785 -2.183 1.000 32.174 110 ASN C CA 1
ATOM 11343 C C . ASN C 1 114 ? 24.302 -16.490 -1.763 1.000 34.533 110 ASN C C 1
ATOM 11344 O O . ASN C 1 114 ? 24.832 -17.130 -0.860 1.000 38.846 110 ASN C O 1
ATOM 11355 N N . VAL C 1 115 ? 24.921 -15.490 -2.377 1.000 26.746 111 VAL C N 1
ATOM 11356 C CA . VAL C 1 115 ? 26.299 -15.198 -2.082 1.000 28.494 111 VAL C CA 1
ATOM 11357 C C . VAL C 1 115 ? 26.344 -14.374 -0.797 1.000 30.935 111 VAL C C 1
ATOM 11358 O O . VAL C 1 115 ? 27.172 -14.639 0.081 1.000 24.192 111 VAL C O 1
ATOM 11371 N N . HIS C 1 116 ? 25.416 -13.416 -0.658 1.000 24.228 112 HIS C N 1
ATOM 11372 C CA . HIS C 1 116 ? 25.440 -12.523 0.474 1.000 22.703 112 HIS C CA 1
ATOM 11373 C C . HIS C 1 116 ? 25.227 -13.306 1.779 1.000 23.038 112 HIS C C 1
ATOM 11374 O O . HIS C 1 116 ? 25.802 -12.942 2.786 1.000 22.699 112 HIS C O 1
ATOM 11389 N N . PHE C 1 117 ? 24.337 -14.308 1.792 1.000 22.423 113 PHE C N 1
ATOM 11390 C CA . PHE C 1 117 ? 24.005 -15.023 3.017 1.000 28.962 113 PHE C CA 1
ATOM 11391 C C . PHE C 1 117 ? 24.739 -16.364 3.080 1.000 31.777 113 PHE C C 1
ATOM 11392 O O . PHE C 1 117 ? 24.378 -17.215 3.875 1.000 28.168 113 PHE C O 1
ATOM 11409 N N . GLY C 1 118 ? 25.767 -16.543 2.245 1.000 28.465 114 GLY C N 1
ATOM 11410 C CA . GLY C 1 118 ? 26.708 -17.635 2.437 1.000 31.363 114 GLY C CA 1
ATOM 11411 C C . GLY C 1 118 ? 26.130 -18.992 2.034 1.000 29.564 114 GLY C C 1
ATOM 11412 O O . GLY C 1 118 ? 26.626 -20.026 2.465 1.000 38.881 114 GLY C O 1
ATOM 11416 N N . GLN C 1 119 ? 25.104 -19.016 1.165 1.000 25.069 115 GLN C N 1
ATOM 11417 C CA . GLN C 1 119 ? 24.574 -20.287 0.705 1.000 25.066 115 GLN C CA 1
ATOM 11418 C C . GLN C 1 119 ? 25.451 -20.837 -0.435 1.000 29.832 115 GLN C C 1
ATOM 11419 O O . GLN C 1 119 ? 25.484 -22.036 -0.668 1.000 28.548 115 GLN C O 1
ATOM 11433 N N . ILE C 1 120 ? 26.108 -19.927 -1.155 1.000 31.784 116 ILE C N 1
ATOM 11434 C CA . ILE C 1 120 ? 27.139 -20.230 -2.128 1.000 38.501 116 ILE C CA 1
ATOM 11435 C C . ILE C 1 120 ? 28.382 -19.508 -1.641 1.000 35.433 116 ILE C C 1
ATOM 11436 O O . ILE C 1 120 ? 28.361 -18.290 -1.454 1.000 39.190 116 ILE C O 1
ATOM 11452 N N . LYS C 1 121 ? 29.438 -20.280 -1.384 1.000 38.557 117 LYS C N 1
ATOM 11453 C CA . LYS C 1 121 ? 30.753 -19.750 -1.043 1.000 43.121 117 LYS C CA 1
ATOM 11454 C C . LYS C 1 121 ? 31.662 -19.977 -2.241 1.000 42.657 117 LYS C C 1
ATOM 11455 O O . LYS C 1 121 ? 32.239 -21.049 -2.384 1.000 43.106 117 LYS C O 1
ATOM 11474 N N . PRO C 1 122 ? 31.811 -18.977 -3.135 1.000 52.092 118 PRO C N 1
ATOM 11475 C CA . PRO C 1 122 ? 32.528 -19.168 -4.395 1.000 50.919 118 PRO C CA 1
ATOM 11476 C C . PRO C 1 122 ? 33.998 -19.532 -4.183 1.000 46.672 118 PRO C C 1
ATOM 11477 O O . PRO C 1 122 ? 34.615 -19.044 -3.233 1.000 38.422 118 PRO C O 1
ATOM 11488 N N . ARG C 1 123 ? 34.549 -20.389 -5.068 1.000 41.591 119 ARG C N 1
ATOM 11489 C CA . ARG C 1 123 ? 35.983 -20.649 -5.099 1.000 42.559 119 ARG C CA 1
ATOM 11490 C C . ARG C 1 123 ? 36.732 -19.327 -5.235 1.000 42.384 119 ARG C C 1
ATOM 11491 O O . ARG C 1 123 ? 36.273 -18.405 -5.917 1.000 40.405 119 ARG C O 1
ATOM 11512 N N . LYS C 1 124 ? 37.915 -19.254 -4.626 1.000 43.264 120 LYS C N 1
ATOM 11513 C CA . LYS C 1 124 ? 38.660 -18.011 -4.514 1.000 46.667 120 LYS C CA 1
ATOM 11514 C C . LYS C 1 124 ? 39.197 -17.562 -5.876 1.000 43.922 120 LYS C C 1
ATOM 11515 O O . LYS C 1 124 ? 39.561 -16.399 -6.005 1.000 48.121 120 LYS C O 1
ATOM 11534 N N . ASP C 1 125 ? 39.205 -18.447 -6.897 1.000 51.261 121 ASP C N 1
ATOM 11535 C CA . ASP C 1 125 ? 39.778 -18.135 -8.208 1.000 62.609 121 ASP C CA 1
ATOM 11536 C C . ASP C 1 125 ? 38.755 -17.479 -9.132 1.000 64.631 121 ASP C C 1
ATOM 11537 O O . ASP C 1 125 ? 39.105 -16.990 -10.213 1.000 52.178 121 ASP C O 1
ATOM 11546 N N . LEU C 1 126 ? 37.488 -17.452 -8.699 1.000 53.852 122 LEU C N 1
ATOM 11547 C CA . LEU C 1 126 ? 36.418 -16.984 -9.559 1.000 52.198 122 LEU C CA 1
ATOM 11548 C C . LEU C 1 126 ? 36.229 -15.478 -9.443 1.000 41.844 122 LEU C C 1
ATOM 11549 O O . LEU C 1 126 ? 36.508 -14.881 -8.414 1.000 42.492 122 LEU C O 1
ATOM 11565 N N . ASP C 1 127 ? 35.780 -14.880 -10.543 1.000 42.624 123 ASP C N 1
ATOM 11566 C CA . ASP C 1 127 ? 35.122 -13.587 -10.510 1.000 39.071 123 ASP C CA 1
ATOM 11567 C C . ASP C 1 127 ? 33.670 -13.837 -10.110 1.000 38.577 123 ASP C C 1
ATOM 11568 O O . ASP C 1 127 ? 33.087 -14.844 -10.545 1.000 37.399 123 ASP C O 1
ATOM 11577 N N . VAL C 1 128 ? 33.111 -12.942 -9.286 1.000 34.267 124 VAL C N 1
ATOM 11578 C CA . VAL C 1 128 ? 31.715 -13.056 -8.844 1.000 37.440 124 VAL C CA 1
ATOM 11579 C C . VAL C 1 128 ? 31.059 -11.695 -8.971 1.000 32.201 124 VAL C C 1
ATOM 11580 O O . VAL C 1 128 ? 31.520 -10.732 -8.372 1.000 37.007 124 VAL C O 1
ATOM 11593 N N . TRP C 1 129 ? 30.017 -11.598 -9.783 1.000 33.689 125 TRP C N 1
ATOM 11594 C CA . TRP C 1 129 ? 29.406 -10.284 -9.954 1.000 34.451 125 TRP C CA 1
ATOM 11595 C C . TRP C 1 129 ? 27.922 -10.436 -10.264 1.000 30.144 125 TRP C C 1
ATOM 11596 O O . TRP C 1 129 ? 27.387 -11.549 -10.326 1.000 33.768 125 TRP C O 1
ATOM 11617 N N . MET C 1 130 ? 27.243 -9.314 -10.385 1.000 29.979 126 MET C N 1
ATOM 11618 C CA . MET C 1 130 ? 25.798 -9.364 -10.505 1.000 31.785 126 MET C CA 1
ATOM 11619 C C . MET C 1 130 ? 25.359 -8.240 -11.438 1.000 32.293 126 MET C C 1
ATOM 11620 O O . MET C 1 130 ? 25.883 -7.128 -11.372 1.000 32.848 126 MET C O 1
ATOM 11634 N N . VAL C 1 131 ? 24.372 -8.554 -12.271 1.000 45.894 127 VAL C N 1
ATOM 11635 C CA . VAL C 1 131 ? 23.637 -7.541 -13.004 1.000 51.614 127 VAL C CA 1
ATOM 11636 C C . VAL C 1 131 ? 22.149 -7.746 -12.763 1.000 46.191 127 VAL C C 1
ATOM 11637 O O . VAL C 1 131 ? 21.621 -8.786 -13.133 1.000 38.553 127 VAL C O 1
ATOM 11650 N N . ALA C 1 132 ? 21.485 -6.738 -12.175 1.000 56.813 128 ALA C N 1
ATOM 11651 C CA . ALA C 1 132 ? 20.112 -6.897 -11.714 1.000 56.251 128 ALA C CA 1
ATOM 11652 C C . ALA C 1 132 ? 19.197 -5.859 -12.373 1.000 58.751 128 ALA C C 1
ATOM 11653 O O . ALA C 1 132 ? 18.995 -4.764 -11.834 1.000 51.789 128 ALA C O 1
ATOM 11660 N N . PRO C 1 133 ? 18.579 -6.184 -13.531 1.000 59.692 129 PRO C N 1
ATOM 11661 C CA . PRO C 1 133 ? 17.600 -5.286 -14.150 1.000 68.097 129 PRO C CA 1
ATOM 11662 C C . PRO C 1 133 ? 16.362 -5.077 -13.276 1.000 54.661 129 PRO C C 1
ATOM 11663 O O . PRO C 1 133 ? 16.101 -5.870 -12.376 1.000 57.117 129 PRO C O 1
ATOM 11674 N N . LYS C 1 134 ? 15.590 -4.026 -13.566 1.000 64.711 130 LYS C N 1
ATOM 11675 C CA . LYS C 1 134 ? 14.359 -3.724 -12.843 1.000 69.261 130 LYS C CA 1
ATOM 11676 C C . LYS C 1 134 ? 13.150 -3.945 -13.758 1.000 66.357 130 LYS C C 1
ATOM 11677 O O . LYS C 1 134 ? 12.056 -3.522 -13.348 1.000 78.521 130 LYS C O 1
ATOM 11696 N N . GLY C 1 164 ? 13.358 2.083 -20.657 1.000 77.467 160 GLY C N 1
ATOM 11697 C CA . GLY C 1 164 ? 13.809 2.885 -19.505 1.000 79.212 160 GLY C CA 1
ATOM 11698 C C . GLY C 1 164 ? 14.059 2.046 -18.251 1.000 87.645 160 GLY C C 1
ATOM 11699 O O . GLY C 1 164 ? 13.975 2.581 -17.153 1.000 91.044 160 GLY C O 1
ATOM 11703 N N . VAL C 1 165 ? 14.388 0.749 -18.426 1.000 80.414 161 VAL C N 1
ATOM 11704 C CA . VAL C 1 165 ? 14.637 -0.192 -17.337 1.000 70.331 161 VAL C CA 1
ATOM 11705 C C . VAL C 1 165 ? 16.102 -0.094 -16.887 1.000 70.335 161 VAL C C 1
ATOM 11706 O O . VAL C 1 165 ? 16.997 -0.716 -17.481 1.000 46.155 161 VAL C O 1
ATOM 11719 N N . PRO C 1 166 ? 16.404 0.652 -15.790 1.000 71.154 162 PRO C N 1
ATOM 11720 C CA . PRO C 1 166 ? 17.774 0.744 -15.289 1.000 67.952 162 PRO C CA 1
ATOM 11721 C C . PRO C 1 166 ? 18.180 -0.597 -14.680 1.000 69.569 162 PRO C C 1
ATOM 11722 O O . PRO C 1 166 ? 17.375 -1.537 -14.618 1.000 72.499 162 PRO C O 1
ATOM 11733 N N . ALA C 1 167 ? 19.441 -0.693 -14.259 1.000 58.484 163 ALA C N 1
ATOM 11734 C CA . ALA C 1 167 ? 19.926 -1.930 -13.675 1.000 50.929 163 ALA C CA 1
ATOM 11735 C C . ALA C 1 167 ? 20.947 -1.605 -12.592 1.000 46.695 163 ALA C C 1
ATOM 11736 O O . ALA C 1 167 ? 21.534 -0.521 -12.604 1.000 38.979 163 ALA C O 1
ATOM 11743 N N . LEU C 1 168 ? 21.105 -2.561 -11.663 1.000 41.423 164 LEU C N 1
ATOM 11744 C CA . LEU C 1 168 ? 22.113 -2.522 -10.611 1.000 38.602 164 LEU C CA 1
ATOM 11745 C C . LEU C 1 168 ? 23.250 -3.472 -10.991 1.000 34.789 164 LEU C C 1
ATOM 11746 O O . LEU C 1 168 ? 23.035 -4.503 -11.645 1.000 32.469 164 LEU C O 1
ATOM 11762 N N . VAL C 1 169 ? 24.466 -3.104 -10.579 1.000 28.931 165 VAL C N 1
ATOM 11763 C CA . VAL C 1 169 ? 25.614 -3.966 -10.820 1.000 30.834 165 VAL C CA 1
ATOM 11764 C C . VAL C 1 169 ? 26.431 -4.029 -9.541 1.000 27.551 165 VAL C C 1
ATOM 11765 O O . VAL C 1 169 ? 26.595 -3.019 -8.850 1.000 29.597 165 VAL C O 1
ATOM 11778 N N . ALA C 1 170 ? 26.985 -5.220 -9.266 1.000 28.577 166 ALA C N 1
ATOM 11779 C CA . ALA C 1 170 ? 27.892 -5.381 -8.145 1.000 27.414 166 ALA C CA 1
ATOM 11780 C C . ALA C 1 170 ? 28.953 -6.425 -8.467 1.000 25.683 166 ALA C C 1
ATOM 11781 O O . ALA C 1 170 ? 28.741 -7.328 -9.261 1.000 29.220 166 ALA C O 1
ATOM 11788 N N . VAL C 1 171 ? 30.082 -6.263 -7.810 1.000 28.534 167 VAL C N 1
ATOM 11789 C CA . VAL C 1 171 ? 31.159 -7.234 -7.840 1.000 35.674 167 VAL C CA 1
ATOM 11790 C C . VAL C 1 171 ? 31.412 -7.705 -6.424 1.000 29.651 167 VAL C C 1
ATOM 11791 O O . VAL C 1 171 ? 31.784 -6.891 -5.615 1.000 26.596 167 VAL C O 1
ATOM 11804 N N . HIS C 1 172 ? 31.290 -9.003 -6.172 1.000 33.276 168 HIS C N 1
ATOM 11805 C CA . HIS C 1 172 ? 31.610 -9.560 -4.865 1.000 36.611 168 HIS C CA 1
ATOM 11806 C C . HIS C 1 172 ? 33.079 -9.994 -4.823 1.000 42.694 168 HIS C C 1
ATOM 11807 O O . HIS C 1 172 ? 33.702 -9.993 -3.764 1.000 37.509 168 HIS C O 1
ATOM 11822 N N . GLN C 1 173 ? 33.620 -10.430 -5.967 1.000 38.088 169 GLN C N 1
ATOM 11823 C CA . GLN C 1 173 ? 34.968 -10.974 -5.988 1.000 41.265 169 GLN C CA 1
ATOM 11824 C C . GLN C 1 173 ? 35.588 -10.694 -7.354 1.000 45.842 169 GLN C C 1
ATOM 11825 O O . GLN C 1 173 ? 34.972 -10.995 -8.373 1.000 41.980 169 GLN C O 1
ATOM 11839 N N . ASP C 1 174 ? 36.776 -10.080 -7.351 1.000 51.405 170 ASP C N 1
ATOM 11840 C CA . ASP C 1 174 ? 37.467 -9.703 -8.572 1.000 56.147 170 ASP C CA 1
ATOM 11841 C C . ASP C 1 174 ? 38.810 -10.433 -8.613 1.000 53.174 170 ASP C C 1
ATOM 11842 O O . ASP C 1 174 ? 39.830 -9.866 -8.237 1.000 45.451 170 ASP C O 1
ATOM 11851 N N . ALA C 1 175 ? 38.795 -11.694 -9.066 1.000 55.470 171 ALA C N 1
ATOM 11852 C CA . ALA C 1 175 ? 39.992 -12.521 -9.086 1.000 55.733 171 ALA C CA 1
ATOM 11853 C C . ALA C 1 175 ? 40.860 -12.157 -10.290 1.000 53.968 171 ALA C C 1
ATOM 11854 O O . ALA C 1 175 ? 42.075 -12.194 -10.193 1.000 52.009 171 ALA C O 1
ATOM 11861 N N . SER C 1 176 ? 40.222 -11.807 -11.409 1.000 53.666 172 SER C N 1
ATOM 11862 C CA . SER C 1 176 ? 40.898 -11.565 -12.670 1.000 59.212 172 SER C CA 1
ATOM 11863 C C . SER C 1 176 ? 41.445 -10.140 -12.725 1.000 64.174 172 SER C C 1
ATOM 11864 O O . SER C 1 176 ? 42.412 -9.871 -13.419 1.000 71.823 172 SER C O 1
ATOM 11872 N N . GLY C 1 177 ? 40.800 -9.211 -12.030 1.000 57.771 173 GLY C N 1
ATOM 11873 C CA . GLY C 1 177 ? 41.159 -7.811 -12.140 1.000 53.494 173 GLY C CA 1
ATOM 11874 C C . GLY C 1 177 ? 40.270 -7.063 -13.137 1.000 55.914 173 GLY C C 1
ATOM 11875 O O . GLY C 1 177 ? 40.360 -5.843 -13.237 1.000 54.451 173 GLY C O 1
ATOM 11879 N N . SER C 1 178 ? 39.380 -7.771 -13.847 1.000 49.693 174 SER C N 1
ATOM 11880 C CA . SER C 1 178 ? 38.466 -7.096 -14.764 1.000 54.187 174 SER C CA 1
ATOM 11881 C C . SER C 1 178 ? 36.994 -7.484 -14.535 1.000 56.523 174 SER C C 1
ATOM 11882 O O . SER C 1 178 ? 36.157 -7.361 -15.439 1.000 57.732 174 SER C O 1
ATOM 11890 N N . ALA C 1 179 ? 36.666 -7.962 -13.329 1.000 51.055 175 ALA C N 1
ATOM 11891 C CA . ALA C 1 179 ? 35.289 -8.310 -13.010 1.000 54.049 175 ALA C CA 1
ATOM 11892 C C . ALA C 1 179 ? 34.351 -7.176 -13.415 1.000 44.583 175 ALA C C 1
ATOM 11893 O O . ALA C 1 179 ? 33.395 -7.392 -14.168 1.000 40.716 175 ALA C O 1
ATOM 11900 N N . PHE C 1 180 ? 34.686 -5.946 -12.991 1.000 45.245 176 PHE C N 1
ATOM 11901 C CA . PHE C 1 180 ? 33.759 -4.827 -13.109 1.000 47.491 176 PHE C CA 1
ATOM 11902 C C . PHE C 1 180 ? 33.448 -4.508 -14.570 1.000 49.602 176 PHE C C 1
ATOM 11903 O O . PHE C 1 180 ? 32.283 -4.385 -14.934 1.000 50.100 176 PHE C O 1
ATOM 11920 N N . PRO C 1 181 ? 34.453 -4.294 -15.449 1.000 57.874 177 PRO C N 1
ATOM 11921 C CA . PRO C 1 181 ? 34.152 -4.028 -16.855 1.000 55.533 177 PRO C CA 1
ATOM 11922 C C . PRO C 1 181 ? 33.451 -5.194 -17.545 1.000 54.392 177 PRO C C 1
ATOM 11923 O O . PRO C 1 181 ? 32.630 -4.976 -18.429 1.000 66.948 177 PRO C O 1
ATOM 11934 N N . THR C 1 182 ? 33.740 -6.437 -17.138 1.000 59.825 178 THR C N 1
ATOM 11935 C CA . THR C 1 182 ? 32.973 -7.564 -17.652 1.000 51.868 178 THR C CA 1
ATOM 11936 C C . THR C 1 182 ? 31.488 -7.390 -17.300 1.000 58.985 178 THR C C 1
ATOM 11937 O O . THR C 1 182 ? 30.607 -7.484 -18.161 1.000 56.157 178 THR C O 1
ATOM 11948 N N . ALA C 1 183 ? 31.202 -7.102 -16.021 1.000 63.077 179 ALA C N 1
ATOM 11949 C CA . ALA C 1 183 ? 29.824 -6.984 -15.570 1.000 53.146 179 ALA C CA 1
ATOM 11950 C C . ALA C 1 183 ? 29.102 -5.885 -16.358 1.000 53.441 179 ALA C C 1
ATOM 11951 O O . ALA C 1 183 ? 27.948 -6.066 -16.740 1.000 51.368 179 ALA C O 1
ATOM 11958 N N . LEU C 1 184 ? 29.773 -4.742 -16.575 1.000 57.865 180 LEU C N 1
ATOM 11959 C CA . LEU C 1 184 ? 29.181 -3.627 -17.306 1.000 63.966 180 LEU C CA 1
ATOM 11960 C C . LEU C 1 184 ? 28.914 -3.999 -18.764 1.000 53.758 180 LEU C C 1
ATOM 11961 O O . LEU C 1 184 ? 27.911 -3.590 -19.336 1.000 59.580 180 LEU C O 1
ATOM 11977 N N . ALA C 1 185 ? 29.840 -4.748 -19.354 1.000 52.845 181 ALA C N 1
ATOM 11978 C CA . ALA C 1 185 ? 29.692 -5.242 -20.712 1.000 64.123 181 ALA C CA 1
ATOM 11979 C C . ALA C 1 185 ? 28.471 -6.153 -20.798 1.000 68.883 181 ALA C C 1
ATOM 11980 O O . ALA C 1 185 ? 27.648 -6.027 -21.714 1.000 67.596 181 ALA C O 1
ATOM 11987 N N . TYR C 1 186 ? 28.358 -7.059 -19.815 1.000 61.101 182 TYR C N 1
ATOM 11988 C CA . TYR C 1 186 ? 27.227 -7.969 -19.768 1.000 52.103 182 TYR C CA 1
ATOM 11989 C C . TYR C 1 186 ? 25.933 -7.171 -19.716 1.000 52.733 182 TYR C C 1
ATOM 11990 O O . TYR C 1 186 ? 24.972 -7.535 -20.383 1.000 63.042 182 TYR C O 1
ATOM 12008 N N . ALA C 1 187 ? 25.916 -6.076 -18.949 1.000 50.964 183 ALA C N 1
ATOM 12009 C CA . ALA C 1 187 ? 24.708 -5.289 -18.765 1.000 61.399 183 ALA C CA 1
ATOM 12010 C C . ALA C 1 187 ? 24.279 -4.606 -20.065 1.000 72.587 183 ALA C C 1
ATOM 12011 O O . ALA C 1 187 ? 23.080 -4.479 -20.354 1.000 62.912 183 ALA C O 1
ATOM 12018 N N . LYS C 1 188 ? 25.267 -4.095 -20.811 1.000 70.066 184 LYS C N 1
ATOM 12019 C CA . LYS C 1 188 ? 24.993 -3.451 -22.082 1.000 73.642 184 LYS C CA 1
ATOM 12020 C C . LYS C 1 188 ? 24.445 -4.497 -23.048 1.000 63.959 184 LYS C C 1
ATOM 12021 O O . LYS C 1 188 ? 23.401 -4.278 -23.657 1.000 59.642 184 LYS C O 1
ATOM 12040 N N . ALA C 1 189 ? 25.135 -5.646 -23.091 1.000 60.998 185 ALA C N 1
ATOM 12041 C CA . ALA C 1 189 ? 24.836 -6.754 -23.988 1.000 61.123 185 ALA C CA 1
ATOM 12042 C C . ALA C 1 189 ? 23.433 -7.327 -23.775 1.000 71.231 185 ALA C C 1
ATOM 12043 O O . ALA C 1 189 ? 22.936 -8.027 -24.656 1.000 90.307 185 ALA C O 1
ATOM 12050 N N . ILE C 1 190 ? 22.816 -7.100 -22.602 1.000 65.469 186 ILE C N 1
ATOM 12051 C CA . ILE C 1 190 ? 21.443 -7.536 -22.395 1.000 68.566 186 ILE C CA 1
ATOM 12052 C C . ILE C 1 190 ? 20.516 -6.332 -22.490 1.000 65.489 186 ILE C C 1
ATOM 12053 O O . ILE C 1 190 ? 19.306 -6.498 -22.425 1.000 64.918 186 ILE C O 1
ATOM 12069 N N . GLY C 1 191 ? 21.076 -5.123 -22.596 1.000 60.754 187 GLY C N 1
ATOM 12070 C CA . GLY C 1 191 ? 20.289 -3.944 -22.922 1.000 54.127 187 GLY C CA 1
ATOM 12071 C C . GLY C 1 191 ? 19.920 -3.089 -21.713 1.000 69.476 187 GLY C C 1
ATOM 12072 O O . GLY C 1 191 ? 19.055 -2.218 -21.815 1.000 67.540 187 GLY C O 1
ATOM 12076 N N . ALA C 1 192 ? 20.591 -3.299 -20.574 1.000 78.786 188 ALA C N 1
ATOM 12077 C CA . ALA C 1 192 ? 20.215 -2.627 -19.331 1.000 85.756 188 ALA C CA 1
ATOM 12078 C C . ALA C 1 192 ? 20.901 -1.267 -19.199 1.000 83.643 188 ALA C C 1
ATOM 12079 O O . ALA C 1 192 ? 20.484 -0.426 -18.386 1.000 73.873 188 ALA C O 1
ATOM 12086 N N . ALA C 1 193 ? 21.940 -1.062 -20.018 1.000 82.440 189 ALA C N 1
ATOM 12087 C CA . ALA C 1 193 ? 22.806 0.100 -19.915 1.000 84.536 189 ALA C CA 1
ATOM 12088 C C . ALA C 1 193 ? 22.095 1.383 -20.349 1.000 83.748 189 ALA C C 1
ATOM 12089 O O . ALA C 1 193 ? 22.447 2.466 -19.878 1.000 84.809 189 ALA C O 1
ATOM 12096 N N . ARG C 1 194 ? 21.108 1.259 -21.246 1.000 81.601 190 ARG C N 1
ATOM 12097 C CA . ARG C 1 194 ? 20.450 2.418 -21.826 1.000 82.760 190 ARG C CA 1
ATOM 12098 C C . ARG C 1 194 ? 19.981 3.351 -20.713 1.000 82.856 190 ARG C C 1
ATOM 12099 O O . ARG C 1 194 ? 20.471 4.477 -20.602 1.000 88.078 190 ARG C O 1
ATOM 12120 N N . ALA C 1 195 ? 19.072 2.861 -19.861 1.000 72.505 191 ALA C N 1
ATOM 12121 C CA . ALA C 1 195 ? 18.441 3.707 -18.857 1.000 73.372 191 ALA C CA 1
ATOM 12122 C C . ALA C 1 195 ? 19.355 3.909 -17.643 1.000 76.859 191 ALA C C 1
ATOM 12123 O O . ALA C 1 195 ? 18.991 4.622 -16.707 1.000 77.970 191 ALA C O 1
ATOM 12130 N N . GLY C 1 196 ? 20.529 3.267 -17.648 1.000 72.815 192 GLY C N 1
ATOM 12131 C CA . GLY C 1 196 ? 21.545 3.525 -16.636 1.000 79.920 192 GLY C CA 1
ATOM 12132 C C . GLY C 1 196 ? 21.783 2.310 -15.736 1.000 77.606 192 GLY C C 1
ATOM 12133 O O . GLY C 1 196 ? 20.833 1.651 -15.305 1.000 74.980 192 GLY C O 1
ATOM 12137 N N . VAL C 1 197 ? 23.071 2.050 -15.457 1.000 72.529 193 VAL C N 1
ATOM 12138 C CA . VAL C 1 197 ? 23.513 1.017 -14.534 1.000 71.812 193 VAL C CA 1
ATOM 12139 C C . VAL C 1 197 ? 24.103 1.697 -13.305 1.000 72.064 193 VAL C C 1
ATOM 12140 O O . VAL C 1 197 ? 24.983 2.549 -13.420 1.000 77.757 193 VAL C O 1
ATOM 12153 N N . ILE C 1 198 ? 23.615 1.291 -12.128 1.000 67.298 194 ILE C N 1
ATOM 12154 C CA . ILE C 1 198 ? 23.984 1.893 -10.858 1.000 58.928 194 ILE C CA 1
ATOM 12155 C C . ILE C 1 198 ? 24.803 0.875 -10.067 1.000 54.699 194 ILE C C 1
ATOM 12156 O O . ILE C 1 198 ? 24.380 -0.264 -9.914 1.000 40.867 194 ILE C O 1
ATOM 12172 N N . ALA C 1 199 ? 25.970 1.306 -9.579 1.000 50.117 195 ALA C N 1
ATOM 12173 C CA . ALA C 1 199 ? 26.887 0.414 -8.891 1.000 49.254 195 ALA C CA 1
ATOM 12174 C C . ALA C 1 199 ? 26.461 0.286 -7.438 1.000 44.196 195 ALA C C 1
ATOM 12175 O O . ALA C 1 199 ? 26.276 1.290 -6.773 1.000 44.692 195 ALA C O 1
ATOM 12182 N N . THR C 1 200 ? 26.331 -0.946 -6.954 1.000 38.857 196 THR C N 1
ATOM 12183 C CA . THR C 1 200 ? 25.940 -1.189 -5.572 1.000 45.739 196 THR C CA 1
ATOM 12184 C C . THR C 1 200 ? 26.754 -2.374 -5.040 1.000 40.777 196 THR C C 1
ATOM 12185 O O . THR C 1 200 ? 27.820 -2.663 -5.583 1.000 31.988 196 THR C O 1
ATOM 12196 N N . THR C 1 201 ? 26.259 -3.034 -3.984 1.000 35.742 197 THR C N 1
ATOM 12197 C CA . THR C 1 201 ? 26.871 -4.235 -3.440 1.000 38.145 197 THR C CA 1
ATOM 12198 C C . THR C 1 201 ? 25.848 -5.361 -3.404 1.000 37.220 197 THR C C 1
ATOM 12199 O O . THR C 1 201 ? 24.626 -5.113 -3.471 1.000 32.690 197 THR C O 1
ATOM 12210 N N . PHE C 1 202 ? 26.356 -6.595 -3.252 1.000 33.221 198 PHE C N 1
ATOM 12211 C CA . PHE C 1 202 ? 25.467 -7.739 -3.086 1.000 31.432 198 PHE C CA 1
ATOM 12212 C C . PHE C 1 202 ? 24.580 -7.532 -1.850 1.000 31.243 198 PHE C C 1
ATOM 12213 O O . PHE C 1 202 ? 23.382 -7.819 -1.896 1.000 27.930 198 PHE C O 1
ATOM 12230 N N . LYS C 1 203 ? 25.186 -6.949 -0.810 1.000 32.019 199 LYS C N 1
ATOM 12231 C CA . LYS C 1 203 ? 24.558 -6.666 0.460 1.000 32.999 199 LYS C CA 1
ATOM 12232 C C . LYS C 1 203 ? 23.381 -5.719 0.249 1.000 37.784 199 LYS C C 1
ATOM 12233 O O . LYS C 1 203 ? 22.276 -6.039 0.614 1.000 30.043 199 LYS C O 1
ATOM 12252 N N . ASP C 1 204 ? 23.638 -4.551 -0.345 1.000 27.140 200 ASP C N 1
ATOM 12253 C CA . ASP C 1 204 ? 22.624 -3.528 -0.500 1.000 27.562 200 ASP C CA 1
ATOM 12254 C C . ASP C 1 204 ? 21.501 -3.995 -1.416 1.000 34.311 200 ASP C C 1
ATOM 12255 O O . ASP C 1 204 ? 20.326 -3.740 -1.120 1.000 33.365 200 ASP C O 1
ATOM 12264 N N . GLU C 1 205 ? 21.840 -4.707 -2.490 1.000 28.848 201 GLU C N 1
ATOM 12265 C CA . GLU C 1 205 ? 20.806 -5.170 -3.381 1.000 27.131 201 GLU C CA 1
ATOM 12266 C C . GLU C 1 205 ? 19.930 -6.194 -2.672 1.000 32.902 201 GLU C C 1
ATOM 12267 O O . GLU C 1 205 ? 18.702 -6.177 -2.830 1.000 28.036 201 GLU C O 1
ATOM 12279 N N . THR C 1 206 ? 20.553 -7.121 -1.920 1.000 27.861 202 THR C N 1
ATOM 12280 C CA . THR C 1 206 ? 19.809 -8.222 -1.340 1.000 27.898 202 THR C CA 1
ATOM 12281 C C . THR C 1 206 ? 18.899 -7.712 -0.227 1.000 25.516 202 THR C C 1
ATOM 12282 O O . THR C 1 206 ? 17.736 -8.072 -0.191 1.000 31.914 202 THR C O 1
ATOM 12293 N N . GLU C 1 207 ? 19.420 -6.858 0.624 1.000 24.010 203 GLU C N 1
ATOM 12294 C CA . GLU C 1 207 ? 18.753 -6.502 1.864 1.000 31.406 203 GLU C CA 1
ATOM 12295 C C . GLU C 1 207 ? 17.580 -5.557 1.567 1.000 29.769 203 GLU C C 1
ATOM 12296 O O . GLU C 1 207 ? 16.509 -5.709 2.117 1.000 28.936 203 GLU C O 1
ATOM 12308 N N . THR C 1 208 ? 17.792 -4.595 0.672 1.000 31.261 204 THR C N 1
ATOM 12309 C CA . THR C 1 208 ? 16.762 -3.661 0.310 1.000 32.444 204 THR C CA 1
ATOM 12310 C C . THR C 1 208 ? 15.689 -4.375 -0.494 1.000 30.330 204 THR C C 1
ATOM 12311 O O . THR C 1 208 ? 14.515 -4.064 -0.356 1.000 25.634 204 THR C O 1
ATOM 12322 N N . ASP C 1 209 ? 16.087 -5.303 -1.370 1.000 35.551 205 ASP C N 1
ATOM 12323 C CA . ASP C 1 209 ? 15.102 -6.086 -2.088 1.000 35.262 205 ASP C CA 1
ATOM 12324 C C . ASP C 1 209 ? 14.199 -6.847 -1.113 1.000 3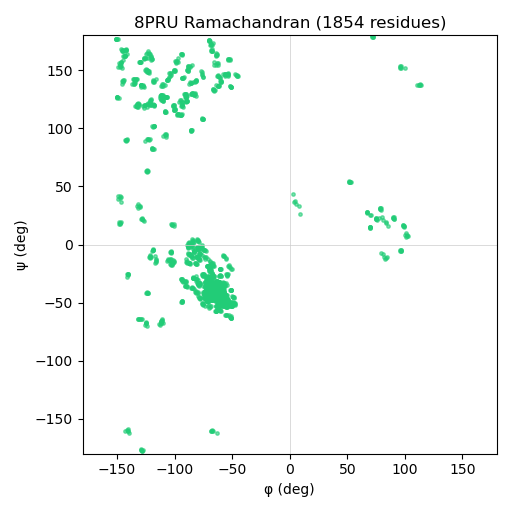3.700 205 ASP C C 1
ATOM 12325 O O . ASP C 1 209 ? 12.974 -6.781 -1.231 1.000 32.961 205 ASP C O 1
ATOM 12334 N N . LEU C 1 210 ? 14.778 -7.615 -0.176 1.000 30.977 206 LEU C N 1
ATOM 12335 C CA . LEU C 1 210 ? 13.977 -8.417 0.747 1.000 26.695 206 LEU C CA 1
ATOM 12336 C C . LEU C 1 210 ? 13.116 -7.501 1.627 1.000 24.458 206 LEU C C 1
ATOM 12337 O O . LEU C 1 210 ? 12.054 -7.889 2.039 1.000 18.845 206 LEU C O 1
ATOM 12353 N N . PHE C 1 211 ? 13.627 -6.323 1.972 1.000 25.130 207 PHE C N 1
ATOM 12354 C CA . PHE C 1 211 ? 12.911 -5.408 2.845 1.000 27.416 207 PHE C CA 1
ATOM 12355 C C . PHE C 1 211 ? 11.704 -4.866 2.116 1.000 28.552 207 PHE C C 1
ATOM 12356 O O . PHE C 1 211 ? 10.614 -4.797 2.678 1.000 33.008 207 PHE C O 1
ATOM 12373 N N . GLY C 1 212 ? 11.900 -4.422 0.875 1.000 25.555 208 GLY C N 1
ATOM 12374 C CA . GLY C 1 212 ? 10.798 -3.900 0.107 1.000 23.679 208 GLY C CA 1
ATOM 12375 C C . GLY C 1 212 ? 9.670 -4.905 -0.004 1.000 34.126 208 GLY C C 1
ATOM 12376 O O . GLY C 1 212 ? 8.509 -4.571 0.191 1.000 30.507 208 GLY C O 1
ATOM 12380 N N . GLU C 1 213 ? 10.024 -6.146 -0.323 1.000 24.689 209 GLU C N 1
ATOM 12381 C CA . GLU C 1 213 ? 9.038 -7.190 -0.472 1.000 26.714 209 GLU C CA 1
ATOM 12382 C C . GLU C 1 213 ? 8.235 -7.373 0.804 1.000 28.200 209 GLU C C 1
ATOM 12383 O O . GLU C 1 213 ? 7.020 -7.461 0.763 1.000 31.462 209 GLU C O 1
ATOM 12395 N N . GLN C 1 214 ? 8.956 -7.454 1.925 1.000 28.699 210 GLN C N 1
ATOM 12396 C CA . GLN C 1 214 ? 8.374 -7.782 3.220 1.000 24.332 210 GLN C CA 1
ATOM 12397 C C . GLN C 1 214 ? 7.515 -6.626 3.754 1.000 23.864 210 GLN C C 1
ATOM 12398 O O . GLN C 1 214 ? 6.365 -6.804 4.205 1.000 23.852 210 GLN C O 1
ATOM 12412 N N . ALA C 1 215 ? 8.078 -5.428 3.687 1.000 20.833 211 ALA C N 1
ATOM 12413 C CA . ALA C 1 215 ? 7.596 -4.294 4.449 1.000 22.929 211 ALA C CA 1
ATOM 12414 C C . ALA C 1 215 ? 6.574 -3.517 3.642 1.000 23.584 211 ALA C C 1
ATOM 12415 O O . ALA C 1 215 ? 5.628 -3.006 4.258 1.000 23.211 211 ALA C O 1
ATOM 12422 N N . VAL C 1 216 ? 6.748 -3.417 2.293 1.000 23.047 212 VAL C N 1
ATOM 12423 C CA . VAL C 1 216 ? 5.994 -2.423 1.531 1.000 25.932 212 VAL C CA 1
ATOM 12424 C C . VAL C 1 216 ? 5.260 -3.095 0.392 1.000 27.749 212 VAL C C 1
ATOM 12425 O O . VAL C 1 216 ? 4.040 -3.151 0.400 1.000 21.444 212 VAL C O 1
ATOM 12438 N N . LEU C 1 217 ? 6.037 -3.570 -0.592 1.000 30.327 213 LEU C N 1
ATOM 12439 C CA . LEU C 1 217 ? 5.552 -3.978 -1.899 1.000 26.612 213 LEU C CA 1
ATOM 12440 C C . LEU C 1 217 ? 4.571 -5.137 -1.791 1.000 34.283 213 LEU C C 1
ATOM 12441 O O . LEU C 1 217 ? 3.547 -5.110 -2.482 1.000 30.361 213 LEU C O 1
ATOM 12457 N N . CYS C 1 218 ? 4.909 -6.188 -1.025 1.000 34.374 214 CYS C N 1
ATOM 12458 C CA . CYS C 1 218 ? 4.064 -7.375 -0.992 1.000 29.990 214 CYS C CA 1
ATOM 12459 C C . CYS C 1 218 ? 3.394 -7.524 0.373 1.000 33.823 214 CYS C C 1
ATOM 12460 O O . CYS C 1 218 ? 2.166 -7.406 0.502 1.000 33.173 214 CYS C O 1
ATOM 12468 N N . GLY C 1 219 ? 4.207 -7.798 1.394 1.000 30.569 215 GLY C N 1
ATOM 12469 C CA . GLY C 1 219 ? 3.709 -8.017 2.743 1.000 26.341 215 GLY C CA 1
ATOM 12470 C C . GLY C 1 219 ? 2.840 -6.835 3.213 1.000 24.000 215 GLY C C 1
ATOM 12471 O O . GLY C 1 219 ? 1.666 -7.001 3.501 1.000 20.561 215 GLY C O 1
ATOM 12475 N N . GLY C 1 220 ? 3.412 -5.648 3.276 1.000 24.552 216 GLY C N 1
ATOM 12476 C CA . GLY C 1 220 ? 2.676 -4.500 3.810 1.000 28.673 216 GLY C CA 1
ATOM 12477 C C . GLY C 1 220 ? 1.444 -4.159 2.966 1.000 25.075 216 GLY C C 1
ATOM 12478 O O . GLY C 1 220 ? 0.346 -3.973 3.476 1.000 27.255 216 GLY C O 1
ATOM 12482 N N . LEU C 1 221 ? 1.623 -4.110 1.634 1.000 29.475 217 LEU C N 1
ATOM 12483 C CA . LEU C 1 221 ? 0.544 -3.695 0.755 1.000 28.076 217 LEU C CA 1
ATOM 12484 C C . LEU C 1 221 ? -0.636 -4.649 0.867 1.000 25.082 217 LEU C C 1
ATOM 12485 O O . LEU C 1 221 ? -1.767 -4.208 0.994 1.000 25.508 217 LEU C O 1
ATOM 12501 N N . THR C 1 222 ? -0.395 -5.972 0.827 1.000 22.937 218 THR C N 1
ATOM 12502 C CA . THR C 1 222 ? -1.493 -6.899 0.874 1.000 21.197 218 THR C CA 1
ATOM 12503 C C . THR C 1 222 ? -2.254 -6.728 2.210 1.000 25.428 218 THR C C 1
ATOM 12504 O O . THR C 1 222 ? -3.462 -6.920 2.278 1.000 24.083 218 THR C O 1
ATOM 12515 N N . ARG C 1 223 ? -1.551 -6.407 3.290 1.000 21.460 219 ARG C N 1
ATOM 12516 C CA . ARG C 1 223 ? -2.220 -6.331 4.579 1.000 21.183 219 ARG C CA 1
ATOM 12517 C C . ARG C 1 223 ? -3.108 -5.094 4.680 1.000 21.805 219 ARG C C 1
ATOM 12518 O O . ARG C 1 223 ? -4.223 -5.153 5.219 1.000 27.335 219 ARG C O 1
ATOM 12539 N N . LEU C 1 224 ? -2.637 -4.004 4.118 1.000 22.640 220 LEU C N 1
ATOM 12540 C CA . LEU C 1 224 ? -3.424 -2.785 4.102 1.000 24.342 220 LEU C CA 1
ATOM 12541 C C . LEU C 1 224 ? -4.719 -3.013 3.318 1.000 24.291 220 LEU C C 1
ATOM 12542 O O . LEU C 1 224 ? -5.800 -2.648 3.776 1.000 23.739 220 LEU C O 1
ATOM 12558 N N . ILE C 1 225 ? -4.578 -3.620 2.126 1.000 30.182 221 ILE C N 1
ATOM 12559 C CA . ILE C 1 225 ? -5.679 -3.862 1.236 1.000 29.262 221 ILE C CA 1
ATOM 12560 C C . ILE C 1 225 ? -6.681 -4.751 1.953 1.000 33.517 221 ILE C C 1
ATOM 12561 O O . ILE C 1 225 ? -7.902 -4.582 1.890 1.000 35.195 221 ILE C O 1
ATOM 12577 N N . ARG C 1 226 ? -6.149 -5.741 2.640 1.000 35.503 222 ARG C N 1
ATOM 12578 C CA . ARG C 1 226 ? -7.050 -6.704 3.210 1.000 32.225 222 ARG C CA 1
ATOM 12579 C C . ARG C 1 226 ? -7.787 -6.105 4.406 1.000 29.443 222 ARG C C 1
ATOM 12580 O O . ARG C 1 226 ? -8.951 -6.421 4.625 1.000 24.200 222 ARG C O 1
ATOM 12601 N N . ALA C 1 227 ? -7.107 -5.257 5.183 1.000 26.338 223 ALA C N 1
ATOM 12602 C CA . ALA C 1 227 ? -7.756 -4.630 6.317 1.000 29.830 223 ALA C CA 1
ATOM 12603 C C . ALA C 1 227 ? -8.853 -3.680 5.826 1.000 23.998 223 ALA C C 1
ATOM 12604 O O . ALA C 1 227 ? -9.963 -3.673 6.354 1.000 29.077 223 ALA C O 1
ATOM 12611 N N . GLY C 1 228 ? -8.584 -2.954 4.751 1.000 26.180 224 GLY C N 1
ATOM 12612 C CA . GLY C 1 228 ? -9.597 -2.072 4.187 1.000 30.381 224 GLY C CA 1
ATOM 12613 C C . GLY C 1 228 ? -10.814 -2.833 3.664 1.000 31.576 224 GLY C C 1
ATOM 12614 O O . GLY C 1 228 ? -11.968 -2.493 3.944 1.000 31.319 224 GLY C O 1
ATOM 12618 N N . PHE C 1 229 ? -10.560 -3.909 2.938 1.000 26.936 225 PHE C N 1
ATOM 12619 C CA . PHE C 1 229 ? -11.638 -4.715 2.387 1.000 24.954 225 PHE C CA 1
ATOM 12620 C C . PHE C 1 229 ? -12.548 -5.255 3.466 1.000 32.517 225 PHE C C 1
ATOM 12621 O O . PHE C 1 229 ? -13.777 -5.204 3.335 1.000 38.393 225 PHE C O 1
ATOM 12638 N N . GLU C 1 230 ? -11.932 -5.765 4.535 1.000 32.193 226 GLU C N 1
ATOM 12639 C CA . GLU C 1 230 ? -12.656 -6.395 5.621 1.000 30.029 226 GLU C CA 1
ATOM 12640 C C . GLU C 1 230 ? -13.438 -5.376 6.429 1.000 27.520 226 GLU C C 1
ATOM 12641 O O . GLU C 1 230 ? -14.547 -5.689 6.847 1.000 31.042 226 GLU C O 1
ATOM 12653 N N . THR C 1 231 ? -12.839 -4.211 6.664 1.000 26.567 227 THR C N 1
ATOM 12654 C CA . THR C 1 231 ? -13.505 -3.119 7.330 1.000 25.634 227 THR C CA 1
ATOM 12655 C C . THR C 1 231 ? -14.828 -2.797 6.615 1.000 30.078 227 THR C C 1
ATOM 12656 O O . THR C 1 231 ? -15.851 -2.684 7.263 1.000 22.974 227 THR C O 1
ATOM 12667 N N . LEU C 1 232 ? -14.813 -2.686 5.290 1.000 28.199 228 LEU C N 1
ATOM 12668 C CA . LEU C 1 232 ? -15.995 -2.303 4.544 1.000 26.885 228 LEU C CA 1
ATOM 12669 C C . LEU C 1 232 ? -17.055 -3.408 4.554 1.000 30.241 228 LEU C C 1
ATOM 12670 O O . LEU C 1 232 ? -18.254 -3.141 4.736 1.000 33.788 228 LEU C O 1
ATOM 12686 N N . VAL C 1 233 ? -16.621 -4.659 4.362 1.000 26.643 229 VAL C N 1
ATOM 12687 C CA . VAL C 1 233 ? -17.546 -5.770 4.347 1.000 27.040 229 VAL C CA 1
ATOM 12688 C C . VAL C 1 233 ? -18.156 -5.970 5.728 1.000 33.826 229 VAL C C 1
ATOM 12689 O O . VAL C 1 233 ? -19.342 -6.234 5.831 1.000 36.466 229 VAL C O 1
ATOM 12702 N N . GLU C 1 234 ? -17.369 -5.826 6.792 1.000 31.459 230 GLU C N 1
ATOM 12703 C CA . GLU C 1 234 ? -17.910 -6.010 8.123 1.000 29.503 230 GLU C CA 1
ATOM 12704 C C . GLU C 1 234 ? -18.859 -4.883 8.472 1.000 29.650 230 GLU C C 1
ATOM 12705 O O . GLU C 1 234 ? -19.678 -5.051 9.359 1.000 32.284 230 GLU C O 1
ATOM 12717 N N . ALA C 1 235 ? -18.707 -3.725 7.818 1.000 41.256 231 ALA C N 1
ATOM 12718 C CA . ALA C 1 235 ? -19.583 -2.590 8.084 1.000 42.226 231 ALA C CA 1
ATOM 12719 C C . ALA C 1 235 ? -20.854 -2.673 7.235 1.000 41.483 231 ALA C C 1
ATOM 12720 O O . ALA C 1 235 ? -21.714 -1.816 7.354 1.000 40.275 231 ALA C O 1
ATOM 12727 N N . GLY C 1 236 ? -21.001 -3.703 6.393 1.000 34.991 232 GLY C N 1
ATOM 12728 C CA . GLY C 1 236 ? -22.277 -3.958 5.742 1.000 33.905 232 GLY C CA 1
ATOM 12729 C C . GLY C 1 236 ? -22.343 -3.467 4.306 1.000 34.174 232 GLY C C 1
ATOM 12730 O O . GLY C 1 236 ? -23.405 -3.496 3.673 1.000 38.316 232 GLY C O 1
ATOM 12734 N N . TYR C 1 237 ? -21.214 -3.032 3.755 1.000 32.765 233 TYR C N 1
ATOM 12735 C CA . TYR C 1 237 ? -21.211 -2.565 2.388 1.000 30.192 233 TYR C CA 1
ATOM 12736 C C . TYR C 1 237 ? -21.037 -3.785 1.483 1.000 37.610 233 TYR C C 1
ATOM 12737 O O . TYR C 1 237 ? -20.487 -4.818 1.895 1.000 31.684 233 TYR C O 1
ATOM 12755 N N . PRO C 1 238 ? -21.506 -3.707 0.223 1.000 38.732 234 PRO C N 1
ATOM 12756 C CA . PRO C 1 238 ? -21.408 -4.835 -0.694 1.000 35.279 234 PRO C CA 1
ATOM 12757 C C . PRO C 1 238 ? -19.948 -5.171 -0.944 1.000 35.655 234 PRO C C 1
ATOM 12758 O O . PRO C 1 238 ? -19.148 -4.268 -1.225 1.000 30.685 234 PRO C O 1
ATOM 12769 N N . PRO C 1 239 ? -19.577 -6.464 -0.945 1.000 32.222 235 PRO C N 1
ATOM 12770 C CA . PRO C 1 239 ? -18.190 -6.863 -1.201 1.000 34.052 235 PRO C CA 1
ATOM 12771 C C . PRO C 1 239 ? -17.628 -6.321 -2.513 1.000 36.668 235 PRO C C 1
ATOM 12772 O O . PRO C 1 239 ? -16.433 -6.015 -2.613 1.000 31.759 235 PRO C O 1
ATOM 12783 N N . GLU C 1 240 ? -18.492 -6.217 -3.539 1.000 34.922 236 GLU C N 1
ATOM 12784 C CA . GLU C 1 240 ? -18.053 -5.741 -4.844 1.000 35.677 236 GLU C CA 1
ATOM 12785 C C . GLU C 1 240 ? -17.501 -4.313 -4.757 1.000 36.403 236 GLU C C 1
ATOM 12786 O O . GLU C 1 240 ? -16.486 -3.984 -5.362 1.000 36.019 236 GLU C O 1
ATOM 12798 N N . MET C 1 241 ? -18.203 -3.442 -4.038 1.000 33.748 237 MET C N 1
ATOM 12799 C CA . MET C 1 241 ? -17.734 -2.077 -3.888 1.000 39.121 237 MET C CA 1
ATOM 12800 C C . MET C 1 241 ? -16.537 -2.015 -2.956 1.000 32.730 237 MET C C 1
ATOM 12801 O O . MET C 1 241 ? -15.652 -1.180 -3.138 1.000 37.403 237 MET C O 1
ATOM 12815 N N . ALA C 1 242 ? -16.509 -2.911 -1.970 1.000 30.762 238 ALA C N 1
ATOM 12816 C CA . ALA C 1 242 ? -15.351 -3.012 -1.106 1.000 31.560 238 ALA C CA 1
ATOM 12817 C C . ALA C 1 242 ? -14.134 -3.291 -1.978 1.000 29.783 238 ALA C C 1
ATOM 12818 O O . ALA C 1 242 ? -13.107 -2.610 -1.849 1.000 25.021 238 ALA C O 1
ATOM 12825 N N . TYR C 1 243 ? -14.280 -4.263 -2.884 1.000 31.718 239 TYR C N 1
ATOM 12826 C CA . TYR C 1 243 ? -13.201 -4.637 -3.787 1.000 36.208 239 TYR C CA 1
ATOM 12827 C C . TYR C 1 243 ? -12.803 -3.481 -4.705 1.000 38.655 239 TYR C C 1
ATOM 12828 O O . TYR C 1 243 ? -11.628 -3.256 -4.962 1.000 38.067 239 TYR C O 1
ATOM 12846 N N . PHE C 1 244 ? -13.773 -2.743 -5.223 1.000 39.352 240 PHE C N 1
ATOM 12847 C CA . PHE C 1 244 ? -13.432 -1.623 -6.081 1.000 30.208 240 PHE C CA 1
ATOM 12848 C C . PHE C 1 244 ? -12.568 -0.622 -5.333 1.000 34.556 240 PHE C C 1
ATOM 12849 O O . PHE C 1 244 ? -11.499 -0.251 -5.842 1.000 28.955 240 PHE C O 1
ATOM 12866 N N . GLU C 1 245 ? -12.999 -0.250 -4.113 1.000 29.327 241 GLU C N 1
ATOM 12867 C CA . GLU C 1 245 ? -12.388 0.880 -3.455 1.000 32.407 241 GLU C CA 1
ATOM 12868 C C . GLU C 1 245 ? -11.116 0.512 -2.703 1.000 32.727 241 GLU C C 1
ATOM 12869 O O . GLU C 1 245 ? -10.450 1.435 -2.230 1.000 29.092 241 GLU C O 1
ATOM 12881 N N . THR C 1 246 ? -10.823 -0.781 -2.521 1.000 32.014 242 THR C N 1
ATOM 12882 C CA . THR C 1 246 ? -9.653 -1.150 -1.727 1.000 29.495 242 THR C CA 1
ATOM 12883 C C . THR C 1 246 ? -8.671 -1.982 -2.546 1.000 35.418 242 THR C C 1
ATOM 12884 O O . THR C 1 246 ? -7.569 -2.245 -2.073 1.000 28.651 242 THR C O 1
ATOM 12895 N N . VAL C 1 247 ? -9.073 -2.440 -3.740 1.000 28.147 243 VAL C N 1
ATOM 12896 C CA . VAL C 1 247 ? -8.194 -3.292 -4.513 1.000 29.423 243 VAL C CA 1
ATOM 12897 C C . VAL C 1 247 ? -8.056 -2.745 -5.929 1.000 30.301 243 VAL C C 1
ATOM 12898 O O . VAL C 1 247 ? -6.970 -2.378 -6.322 1.000 30.146 243 VAL C O 1
ATOM 12911 N N . HIS C 1 248 ? -9.161 -2.716 -6.685 1.000 29.922 244 HIS C N 1
ATOM 12912 C CA . HIS C 1 248 ? -9.116 -2.456 -8.123 1.000 32.912 244 HIS C CA 1
ATOM 12913 C C . HIS C 1 248 ? -8.462 -1.097 -8.369 1.000 33.890 244 HIS C C 1
ATOM 12914 O O . HIS C 1 248 ? -7.635 -0.939 -9.257 1.000 35.071 244 HIS C O 1
ATOM 12929 N N . GLU C 1 249 ? -8.821 -0.109 -7.554 1.000 32.246 245 GLU C N 1
ATOM 12930 C CA . GLU C 1 249 ? -8.458 1.270 -7.813 1.000 32.374 245 GLU C CA 1
ATOM 12931 C C . GLU C 1 249 ? -7.017 1.560 -7.429 1.000 32.882 245 GLU C C 1
ATOM 12932 O O . GLU C 1 249 ? -6.518 2.647 -7.716 1.000 33.868 245 GLU C O 1
ATOM 12944 N N . VAL C 1 250 ? -6.330 0.610 -6.761 1.000 33.087 246 VAL C N 1
ATOM 12945 C CA . VAL C 1 250 ? -4.987 0.906 -6.298 1.000 30.711 246 VAL C CA 1
ATOM 12946 C C . VAL C 1 250 ? -4.118 1.252 -7.513 1.000 28.272 246 VAL C C 1
ATOM 12947 O O . VAL C 1 250 ? -3.300 2.151 -7.446 1.000 33.961 246 VAL C O 1
ATOM 12960 N N . LYS C 1 251 ? -4.382 0.583 -8.644 1.000 29.963 247 LYS C N 1
ATOM 12961 C CA . LYS C 1 251 ? -3.624 0.817 -9.874 1.000 30.939 247 LYS C CA 1
ATOM 12962 C C . LYS C 1 251 ? -3.642 2.274 -10.323 1.000 30.518 247 LYS C C 1
ATOM 12963 O O . LYS C 1 251 ? -2.607 2.815 -10.686 1.000 33.850 247 LYS C O 1
ATOM 12982 N N . LEU C 1 252 ? -4.807 2.938 -10.280 1.000 35.772 248 LEU C N 1
ATOM 12983 C CA . LEU C 1 252 ? -4.893 4.332 -10.704 1.000 31.254 248 LEU C CA 1
ATOM 12984 C C . LEU C 1 252 ? -3.918 5.174 -9.896 1.000 27.516 248 LEU C C 1
ATOM 12985 O O . LEU C 1 252 ? -3.196 5.977 -10.454 1.000 27.330 248 LEU C O 1
ATOM 13001 N N . ILE C 1 253 ? -3.859 4.950 -8.565 1.000 27.052 249 ILE C N 1
ATOM 13002 C CA . ILE C 1 253 ? -3.011 5.771 -7.734 1.000 25.060 249 ILE C CA 1
ATOM 13003 C C . ILE C 1 253 ? -1.546 5.430 -8.017 1.000 22.015 249 ILE C C 1
ATOM 13004 O O . ILE C 1 253 ? -0.712 6.311 -8.180 1.000 24.250 249 ILE C O 1
ATOM 13020 N N . VAL C 1 254 ? -1.223 4.135 -8.066 1.000 24.102 250 VAL C N 1
ATOM 13021 C CA . VAL C 1 254 ? 0.171 3.729 -8.180 1.000 25.694 250 VAL C CA 1
ATOM 13022 C C . VAL C 1 254 ? 0.754 4.160 -9.535 1.000 27.866 250 VAL C C 1
ATOM 13023 O O . VAL C 1 254 ? 1.917 4.558 -9.630 1.000 34.807 250 VAL C O 1
ATOM 13036 N N . ASP C 1 255 ? -0.090 4.190 -10.570 1.000 32.305 251 ASP C N 1
ATOM 13037 C CA . ASP C 1 255 ? 0.364 4.609 -11.891 1.000 28.768 251 ASP C CA 1
ATOM 13038 C C . ASP C 1 255 ? 0.745 6.077 -11.840 1.000 33.970 251 ASP C C 1
ATOM 13039 O O . ASP C 1 255 ? 1.798 6.443 -12.360 1.000 32.583 251 ASP C O 1
ATOM 13048 N N . LEU C 1 256 ? -0.025 6.904 -11.113 1.000 30.502 252 LEU C N 1
ATOM 13049 C CA . LEU C 1 256 ? 0.346 8.300 -10.980 1.000 35.004 252 LEU C CA 1
ATOM 13050 C C . LEU C 1 256 ? 1.681 8.431 -10.244 1.000 37.148 252 LEU C C 1
ATOM 13051 O O . LEU C 1 256 ? 2.539 9.204 -10.663 1.000 34.725 252 LEU C O 1
ATOM 13067 N N . ILE C 1 257 ? 1.860 7.681 -9.149 1.000 35.031 253 ILE C N 1
ATOM 13068 C CA . ILE C 1 257 ? 3.078 7.787 -8.362 1.000 29.955 253 ILE C CA 1
ATOM 13069 C C . ILE C 1 257 ? 4.260 7.343 -9.211 1.000 30.296 253 ILE C C 1
ATOM 13070 O O . ILE C 1 257 ? 5.334 7.941 -9.153 1.000 34.870 253 ILE C O 1
ATOM 13086 N N . TYR C 1 258 ? 4.056 6.283 -9.979 1.000 31.638 254 TYR C N 1
ATOM 13087 C CA . TYR C 1 258 ? 5.100 5.757 -10.837 1.000 38.871 254 TYR C CA 1
ATOM 13088 C C . TYR C 1 258 ? 5.574 6.817 -11.828 1.000 41.946 254 TYR C C 1
ATOM 13089 O O . TYR C 1 258 ? 6.776 7.003 -12.004 1.000 42.275 254 TYR C O 1
ATOM 13107 N N . GLU C 1 259 ? 4.619 7.535 -12.433 1.000 37.132 255 GLU C N 1
ATOM 13108 C CA . GLU C 1 259 ? 4.909 8.536 -13.449 1.000 40.487 255 GLU C CA 1
ATOM 13109 C C . GLU C 1 259 ? 5.398 9.856 -12.852 1.000 39.627 255 GLU C C 1
ATOM 13110 O O . GLU C 1 259 ? 6.187 10.534 -13.484 1.000 32.505 255 GLU C O 1
ATOM 13122 N N . ALA C 1 260 ? 4.911 10.249 -11.661 1.000 37.789 256 ALA C N 1
ATOM 13123 C CA . ALA C 1 260 ? 5.112 11.620 -11.233 1.000 36.967 256 ALA C CA 1
ATOM 13124 C C . ALA C 1 260 ? 5.268 11.746 -9.717 1.000 36.002 256 ALA C C 1
ATOM 13125 O O . ALA C 1 260 ? 5.068 12.831 -9.190 1.000 33.342 256 ALA C O 1
ATOM 13132 N N . GLY C 1 261 ? 5.582 10.652 -9.012 1.000 36.489 257 GLY C N 1
ATOM 13133 C CA . GLY C 1 261 ? 5.869 10.738 -7.587 1.000 35.570 257 GLY C CA 1
ATOM 13134 C C . GLY C 1 261 ? 4.603 10.998 -6.766 1.000 39.977 257 GLY C C 1
ATOM 13135 O O . GLY C 1 261 ? 3.497 11.074 -7.311 1.000 34.026 257 GLY C O 1
ATOM 13139 N N . LEU C 1 262 ? 4.755 11.057 -5.437 1.000 43.140 258 LEU C N 1
ATOM 13140 C CA . LEU C 1 262 ? 3.626 11.316 -4.558 1.000 35.703 258 LEU C CA 1
ATOM 13141 C C . LEU C 1 262 ? 2.961 12.632 -4.920 1.000 33.142 258 LEU C C 1
ATOM 13142 O O . LEU C 1 262 ? 1.747 12.725 -4.981 1.000 31.744 258 LEU C O 1
ATOM 13158 N N . LYS C 1 263 ? 3.787 13.662 -5.068 1.000 32.689 259 LYS C N 1
ATOM 13159 C CA . LYS C 1 263 ? 3.433 15.027 -5.388 1.000 35.083 259 LYS C CA 1
ATOM 13160 C C . LYS C 1 263 ? 2.525 15.054 -6.604 1.000 37.540 259 LYS C C 1
ATOM 13161 O O . LYS C 1 263 ? 1.467 15.691 -6.567 1.000 30.771 259 LYS C O 1
ATOM 13180 N N . GLY C 1 264 ? 2.916 14.356 -7.665 1.000 34.711 260 GLY C N 1
ATOM 13181 C CA . GLY C 1 264 ? 2.096 14.327 -8.873 1.000 36.411 260 GLY C CA 1
ATOM 13182 C C . GLY C 1 264 ? 0.800 13.561 -8.644 1.000 38.647 260 GLY C C 1
ATOM 13183 O O . GLY C 1 264 ? -0.266 13.929 -9.136 1.000 39.177 260 GLY C O 1
ATOM 13187 N N . MET C 1 265 ? 0.868 12.506 -7.821 1.000 31.726 261 MET C N 1
ATOM 13188 C CA . MET C 1 265 ? -0.357 11.752 -7.578 1.000 32.549 261 MET C CA 1
ATOM 13189 C C . MET C 1 265 ? -1.342 12.665 -6.824 1.000 27.071 261 MET C C 1
ATOM 13190 O O . MET C 1 265 ? -2.503 12.773 -7.156 1.000 35.813 261 MET C O 1
ATOM 13204 N N . ARG C 1 266 ? -0.860 13.402 -5.836 1.000 33.181 262 ARG C N 1
ATOM 13205 C CA . ARG C 1 266 ? -1.720 14.253 -5.019 1.000 32.424 262 ARG C CA 1
ATOM 13206 C C . ARG C 1 266 ? -2.323 15.365 -5.866 1.000 40.718 262 ARG C C 1
ATOM 13207 O O . ARG C 1 266 ? -3.463 15.806 -5.653 1.000 30.850 262 ARG C O 1
ATOM 13228 N N . TYR C 1 267 ? -1.529 15.814 -6.840 1.000 44.126 263 TYR C N 1
ATOM 13229 C CA . TYR C 1 267 ? -1.954 16.885 -7.715 1.000 41.580 263 TYR C CA 1
ATOM 13230 C C . TYR C 1 267 ? -3.085 16.427 -8.628 1.000 42.087 263 TYR C C 1
ATOM 13231 O O . TYR C 1 267 ? -3.927 17.247 -8.943 1.000 44.655 263 TYR C O 1
ATOM 13249 N N . SER C 1 268 ? -3.121 15.139 -9.049 1.000 37.606 264 SER C N 1
ATOM 13250 C CA . SER C 1 268 ? -4.089 14.678 -10.034 1.000 38.125 264 SER C CA 1
ATOM 13251 C C . SER C 1 268 ? -5.425 14.298 -9.427 1.000 34.094 264 SER C C 1
ATOM 13252 O O . SER C 1 268 ? -6.455 14.460 -10.080 1.000 34.729 264 SER C O 1
ATOM 13260 N N . ILE C 1 269 ? -5.398 13.692 -8.234 1.000 30.713 265 ILE C N 1
ATOM 13261 C CA . ILE C 1 269 ? -6.625 13.274 -7.585 1.000 30.597 265 ILE C CA 1
ATOM 13262 C C . ILE C 1 269 ? -7.412 14.527 -7.180 1.000 21.747 265 ILE C C 1
ATOM 13263 O O . ILE C 1 269 ? -6.890 15.608 -7.128 1.000 28.468 265 ILE C O 1
ATOM 13279 N N . SER C 1 270 ? -8.650 14.325 -6.797 1.000 26.120 266 SER C N 1
ATOM 13280 C CA . SER C 1 270 ? -9.542 15.411 -6.386 1.000 25.891 266 SER C CA 1
ATOM 13281 C C . SER C 1 270 ? -9.007 16.023 -5.097 1.000 25.451 266 SER C C 1
ATOM 13282 O O . SER C 1 270 ? -8.282 15.368 -4.359 1.000 20.963 266 SER C O 1
ATOM 13290 N N . ASN C 1 271 ? -9.330 17.285 -4.839 1.000 26.205 267 ASN C N 1
ATOM 13291 C CA . ASN C 1 271 ? -8.920 17.917 -3.623 1.000 22.873 267 ASN C CA 1
ATOM 13292 C C . ASN C 1 271 ? -9.554 17.212 -2.423 1.000 23.734 267 ASN C C 1
ATOM 13293 O O . ASN C 1 271 ? -8.944 17.148 -1.369 1.000 24.356 267 ASN C O 1
ATOM 13304 N N . THR C 1 272 ? -10.772 16.703 -2.570 1.000 24.511 268 THR C N 1
ATOM 13305 C CA . THR C 1 272 ? -11.406 15.924 -1.517 1.000 24.805 268 THR C CA 1
ATOM 13306 C C . THR C 1 272 ? -10.530 14.742 -1.113 1.000 26.514 268 THR C C 1
ATOM 13307 O O . THR C 1 272 ? -10.363 14.447 0.055 1.000 26.756 268 THR C O 1
ATOM 13318 N N . ALA C 1 273 ? -10.010 14.044 -2.109 1.000 26.194 269 ALA C N 1
ATOM 13319 C CA . ALA C 1 273 ? -9.222 12.837 -1.912 1.000 25.079 269 ALA C CA 1
ATOM 13320 C C . ALA C 1 273 ? -7.862 13.191 -1.329 1.000 25.354 269 ALA C C 1
ATOM 13321 O O . ALA C 1 273 ? -7.377 12.499 -0.443 1.000 22.657 269 ALA C O 1
ATOM 13328 N N . GLU C 1 274 ? -7.281 14.296 -1.817 1.000 26.012 270 GLU C N 1
ATOM 13329 C CA . GLU C 1 274 ? -6.016 14.793 -1.319 1.000 24.262 270 GLU C CA 1
ATOM 13330 C C . GLU C 1 274 ? -6.144 15.199 0.148 1.000 25.712 270 GLU C C 1
ATOM 13331 O O . GLU C 1 274 ? -5.260 14.934 0.953 1.000 27.161 270 GLU C O 1
ATOM 13343 N N . TYR C 1 275 ? -7.234 15.886 0.484 1.000 26.052 271 TYR C N 1
ATOM 13344 C CA . TYR C 1 275 ? -7.457 16.355 1.836 1.000 22.495 271 TYR C CA 1
ATOM 13345 C C . TYR C 1 275 ? -7.554 15.143 2.770 1.000 19.855 271 TYR C C 1
ATOM 13346 O O . TYR C 1 275 ? -6.922 15.078 3.835 1.000 19.330 271 TYR C O 1
ATOM 13364 N N . GLY C 1 276 ? -8.354 14.166 2.335 1.000 20.551 272 GLY C N 1
ATOM 13365 C CA . GLY C 1 276 ? -8.538 12.895 3.004 1.000 19.341 272 GLY C CA 1
ATOM 13366 C C . GLY C 1 276 ? -7.222 12.155 3.301 1.000 20.952 272 GLY C C 1
ATOM 13367 O O . GLY C 1 276 ? -6.992 11.655 4.432 1.000 16.656 272 GLY C O 1
ATOM 13371 N N . ASP C 1 277 ? -6.413 12.030 2.260 1.000 19.694 273 ASP C N 1
ATOM 13372 C CA . ASP C 1 277 ? -5.087 11.403 2.334 1.000 21.445 273 ASP C CA 1
ATOM 13373 C C . ASP C 1 277 ? -4.266 12.105 3.400 1.000 22.042 273 ASP C C 1
ATOM 13374 O O . ASP C 1 277 ? -3.696 11.452 4.288 1.000 21.116 273 ASP C O 1
ATOM 13383 N N . TYR C 1 278 ? -4.184 13.442 3.320 1.000 18.904 274 TYR C N 1
ATOM 13384 C CA . TYR C 1 278 ? -3.309 14.167 4.235 1.000 21.087 274 TYR C CA 1
ATOM 13385 C C . TYR C 1 278 ? -3.780 13.993 5.679 1.000 24.440 274 TYR C C 1
ATOM 13386 O O . TYR C 1 278 ? -2.981 13.932 6.614 1.000 19.052 274 TYR C O 1
ATOM 13404 N N . THR C 1 279 ? -5.099 13.914 5.896 1.000 22.813 275 THR C N 1
ATOM 13405 C CA . THR C 1 279 ? -5.571 14.122 7.247 1.000 20.809 275 THR C CA 1
ATOM 13406 C C . THR C 1 279 ? -5.946 12.814 7.899 1.000 24.070 275 THR C C 1
ATOM 13407 O O . THR C 1 279 ? -6.163 12.840 9.083 1.000 27.553 275 THR C O 1
ATOM 13418 N N . ARG C 1 280 ? -6.133 11.724 7.130 1.000 20.090 276 ARG C N 1
ATOM 13419 C CA . ARG C 1 280 ? -6.534 10.455 7.720 1.000 20.063 276 ARG C CA 1
ATOM 13420 C C . ARG C 1 280 ? -5.456 9.387 7.531 1.000 19.650 276 ARG C C 1
ATOM 13421 O O . ARG C 1 280 ? -5.495 8.373 8.214 1.000 22.130 276 ARG C O 1
ATOM 13442 N N . GLY C 1 281 ? -4.469 9.605 6.663 1.000 22.875 277 GLY C N 1
ATOM 13443 C CA . GLY C 1 281 ? -3.492 8.572 6.322 1.000 20.818 277 GLY C CA 1
ATOM 13444 C C . GLY C 1 281 ? -2.669 8.085 7.508 1.000 21.855 277 GLY C C 1
ATOM 13445 O O . GLY C 1 281 ? -2.328 6.905 7.570 1.000 27.406 277 GLY C O 1
ATOM 13449 N N . ASP C 1 282 ? -2.299 8.993 8.389 1.000 21.131 278 ASP C N 1
ATOM 13450 C CA . ASP C 1 282 ? -1.513 8.713 9.576 1.000 25.465 278 ASP C CA 1
ATOM 13451 C C . ASP C 1 282 ? -2.321 7.890 10.584 1.000 26.436 278 ASP C C 1
ATOM 13452 O O . ASP C 1 282 ? -1.755 7.097 11.338 1.000 22.518 278 ASP C O 1
ATOM 13461 N N . LEU C 1 283 ? -3.640 8.103 10.607 1.000 26.857 279 LEU C N 1
ATOM 13462 C CA . LEU C 1 283 ? -4.527 7.309 11.425 1.000 23.172 279 LEU C CA 1
ATOM 13463 C C . LEU C 1 283 ? -4.479 5.852 10.947 1.000 24.953 279 LEU C C 1
ATOM 13464 O O . LEU C 1 283 ? -4.536 4.938 11.749 1.000 23.132 279 LEU C O 1
ATOM 13480 N N . ALA C 1 284 ? -4.534 5.646 9.634 1.000 19.765 280 ALA C N 1
ATOM 13481 C CA . ALA C 1 284 ? -4.582 4.335 9.046 1.000 20.537 280 ALA C CA 1
ATOM 13482 C C . ALA C 1 284 ? -3.232 3.635 9.291 1.000 22.337 280 ALA C C 1
ATOM 13483 O O . ALA C 1 284 ? -3.185 2.458 9.646 1.000 19.457 280 ALA C O 1
ATOM 13490 N N . VAL C 1 285 ? -2.148 4.393 9.150 1.000 21.043 281 VAL C N 1
ATOM 13491 C CA . VAL C 1 285 ? -0.804 3.815 9.185 1.000 20.353 281 VAL C CA 1
ATOM 13492 C C . VAL C 1 285 ? 0.072 4.815 9.936 1.000 21.138 281 VAL C C 1
ATOM 13493 O O . VAL C 1 285 ? 0.589 5.725 9.340 1.000 20.390 281 VAL C O 1
ATOM 13506 N N . PRO C 1 286 ? 0.215 4.707 11.269 1.000 23.981 282 PRO C N 1
ATOM 13507 C CA . PRO C 1 286 ? 0.933 5.717 12.040 1.000 17.954 282 PRO C CA 1
ATOM 13508 C C . PRO C 1 286 ? 2.432 5.584 11.838 1.000 19.947 282 PRO C C 1
ATOM 13509 O O . PRO C 1 286 ? 2.971 4.465 11.700 1.000 17.903 282 PRO C O 1
ATOM 13520 N N . LEU C 1 287 ? 3.129 6.729 11.819 1.000 19.006 283 LEU C N 1
ATOM 13521 C CA . LEU C 1 287 ? 4.488 6.797 11.333 1.000 25.517 283 LEU C CA 1
ATOM 13522 C C . LEU C 1 287 ? 5.453 6.074 12.278 1.000 22.634 283 LEU C C 1
ATOM 13523 O O . LEU C 1 287 ? 6.215 5.225 11.822 1.000 38.839 283 LEU C O 1
ATOM 13539 N N . GLU C 1 288 ? 5.456 6.407 13.565 1.000 24.923 284 GLU C N 1
ATOM 13540 C CA . GLU C 1 288 ? 6.540 5.957 14.440 1.000 24.195 284 GLU C CA 1
ATOM 13541 C C . GLU C 1 288 ? 6.390 4.461 14.771 1.000 27.286 284 GLU C C 1
ATOM 13542 O O . GLU C 1 288 ? 7.389 3.713 14.768 1.000 23.683 284 GLU C O 1
ATOM 13554 N N . GLU C 1 289 ? 5.152 4.022 15.055 1.000 28.649 285 GLU C N 1
ATOM 13555 C CA . GLU C 1 289 ? 4.890 2.611 15.299 1.000 31.349 285 GLU C CA 1
ATOM 13556 C C . GLU C 1 289 ? 5.260 1.811 14.038 1.000 27.935 285 GLU C C 1
ATOM 13557 O O . GLU C 1 289 ? 5.834 0.741 14.148 1.000 29.275 285 GLU C O 1
ATOM 13569 N N . THR C 1 290 ? 4.910 2.314 12.829 1.000 21.190 286 THR C N 1
ATOM 13570 C CA . THR C 1 290 ? 5.143 1.552 11.625 1.000 23.436 286 THR C CA 1
ATOM 13571 C C . THR C 1 290 ? 6.648 1.426 11.402 1.000 23.310 286 THR C C 1
ATOM 13572 O O . THR C 1 290 ? 7.164 0.360 11.056 1.000 29.325 286 THR C O 1
ATOM 13583 N N . LYS C 1 291 ? 7.386 2.499 11.639 1.000 26.943 287 LYS C N 1
ATOM 13584 C CA . LYS C 1 291 ? 8.810 2.471 11.375 1.000 22.946 287 LYS C CA 1
ATOM 13585 C C . LYS C 1 291 ? 9.479 1.548 12.382 1.000 28.279 287 LYS C C 1
ATOM 13586 O O . LYS C 1 291 ? 10.441 0.855 12.035 1.000 22.217 287 LYS C O 1
ATOM 13605 N N . ARG C 1 292 ? 8.961 1.537 13.614 1.000 26.829 288 ARG C N 1
ATOM 13606 C CA . ARG C 1 292 ? 9.490 0.665 14.621 1.000 24.978 288 ARG C CA 1
ATOM 13607 C C . ARG C 1 292 ? 9.352 -0.786 14.132 1.000 29.233 288 ARG C C 1
ATOM 13608 O O . ARG C 1 292 ? 10.296 -1.549 14.245 1.000 23.747 288 ARG C O 1
ATOM 13629 N N . ARG C 1 293 ? 8.171 -1.163 13.663 1.000 21.292 289 ARG C N 1
ATOM 13630 C CA . ARG C 1 293 ? 7.960 -2.517 13.190 1.000 24.338 289 ARG C CA 1
ATOM 13631 C C . ARG C 1 293 ? 8.851 -2.847 11.999 1.000 24.298 289 ARG C C 1
ATOM 13632 O O . ARG C 1 293 ? 9.373 -3.966 11.885 1.000 34.942 289 ARG C O 1
ATOM 13653 N N . MET C 1 294 ? 8.979 -1.891 11.087 1.000 24.665 290 MET C N 1
ATOM 13654 C CA . MET C 1 294 ? 9.741 -2.102 9.873 1.000 26.225 290 MET C CA 1
ATOM 13655 C C . MET C 1 294 ? 11.232 -2.267 10.197 1.000 28.290 290 MET C C 1
ATOM 13656 O O . MET C 1 294 ? 11.913 -2.977 9.462 1.000 29.128 290 MET C O 1
ATOM 13670 N N . ARG C 1 295 ? 11.699 -1.652 11.294 1.000 24.261 291 ARG C N 1
ATOM 13671 C CA . ARG C 1 295 ? 13.080 -1.786 11.724 1.000 33.941 291 ARG C CA 1
ATOM 13672 C C . ARG C 1 295 ? 13.367 -3.214 12.168 1.000 28.545 291 ARG C C 1
ATOM 13673 O O . ARG C 1 295 ? 14.492 -3.660 12.052 1.000 35.309 291 ARG C O 1
ATOM 13694 N N . GLU C 1 296 ? 12.369 -3.836 12.789 1.000 26.129 292 GLU C N 1
ATOM 13695 C CA . GLU C 1 296 ? 12.462 -5.230 13.200 1.000 29.115 292 GLU C CA 1
ATOM 13696 C C . GLU C 1 296 ? 12.460 -6.163 11.995 1.000 26.058 292 GLU C C 1
ATOM 13697 O O . GLU C 1 296 ? 13.147 -7.166 12.007 1.000 28.312 292 GLU C O 1
ATOM 13709 N N . ILE C 1 297 ? 11.628 -5.887 10.988 1.000 27.874 293 ILE C N 1
ATOM 13710 C CA . ILE C 1 297 ? 11.698 -6.647 9.756 1.000 22.318 293 ILE C CA 1
ATOM 13711 C C . ILE C 1 297 ? 13.103 -6.537 9.160 1.000 26.180 293 ILE C C 1
ATOM 13712 O O . ILE C 1 297 ? 13.683 -7.550 8.748 1.000 20.454 293 ILE C O 1
ATOM 13728 N N . LEU C 1 298 ? 13.649 -5.311 9.092 1.000 20.914 294 LEU C N 1
ATOM 13729 C CA . LEU C 1 298 ? 14.972 -5.121 8.538 1.000 25.442 294 LEU C CA 1
ATOM 13730 C C . LEU C 1 298 ? 16.063 -5.785 9.368 1.000 24.275 294 LEU C C 1
ATOM 13731 O O . LEU C 1 298 ? 17.074 -6.260 8.848 1.000 27.137 294 LEU C O 1
ATOM 13747 N N . ARG C 1 299 ? 15.925 -5.713 10.682 1.000 23.743 295 ARG C N 1
ATOM 13748 C CA . ARG C 1 299 ? 16.860 -6.368 11.552 1.000 23.922 295 ARG C CA 1
ATOM 13749 C C . ARG C 1 299 ? 16.879 -7.870 11.292 1.000 23.795 295 ARG C C 1
ATOM 13750 O O . ARG C 1 299 ? 17.944 -8.463 11.364 1.000 23.303 295 ARG C O 1
ATOM 13771 N N . GLN C 1 300 ? 15.722 -8.517 11.069 1.000 29.080 296 GLN C N 1
ATOM 13772 C CA . GLN C 1 300 ? 15.720 -9.954 10.822 1.000 25.009 296 GLN C CA 1
ATOM 13773 C C . GLN C 1 300 ? 16.428 -10.275 9.500 1.000 29.344 296 GLN C C 1
ATOM 13774 O O . GLN C 1 300 ? 16.885 -11.404 9.272 1.000 25.427 296 GLN C O 1
ATOM 13788 N N . ILE C 1 301 ? 16.418 -9.314 8.570 1.000 27.564 297 ILE C N 1
ATOM 13789 C CA . ILE C 1 301 ? 17.120 -9.478 7.303 1.000 26.741 297 ILE C CA 1
ATOM 13790 C C . ILE C 1 301 ? 18.626 -9.309 7.533 1.000 23.619 297 ILE C C 1
ATOM 13791 O O . ILE C 1 301 ? 19.422 -10.105 7.069 1.000 27.357 297 ILE C O 1
ATOM 13807 N N . GLN C 1 302 ? 18.996 -8.231 8.192 1.000 21.994 298 GLN C N 1
ATOM 13808 C CA . GLN C 1 302 ? 20.403 -7.856 8.313 1.000 25.385 298 GLN C CA 1
ATOM 13809 C C . GLN C 1 302 ? 21.123 -8.886 9.204 1.000 26.167 298 GLN C C 1
ATOM 13810 O O . GLN C 1 302 ? 22.257 -9.184 8.950 1.000 30.730 298 GLN C O 1
ATOM 13824 N N . SER C 1 303 ? 20.446 -9.482 10.198 1.000 25.791 299 SER C N 1
ATOM 13825 C CA . SER C 1 303 ? 21.087 -10.415 11.128 1.000 24.658 299 SER C CA 1
ATOM 13826 C C . SER C 1 303 ? 21.299 -11.814 10.547 1.000 25.333 299 SER C C 1
ATOM 13827 O O . SER C 1 303 ? 21.868 -12.671 11.219 1.000 29.641 299 SER C O 1
ATOM 13835 N N . GLY C 1 304 ? 20.847 -12.078 9.320 1.000 26.916 300 GLY C N 1
ATOM 13836 C CA . GLY C 1 304 ? 20.844 -13.439 8.806 1.000 21.622 300 GLY C CA 1
ATOM 13837 C C . GLY C 1 304 ? 19.612 -14.267 9.223 1.000 27.580 300 GLY C C 1
ATOM 13838 O O . GLY C 1 304 ? 19.417 -15.341 8.669 1.000 27.998 300 GLY C O 1
ATOM 13842 N N . GLU C 1 305 ? 18.768 -13.807 10.171 1.000 24.277 301 GLU C N 1
ATOM 13843 C CA . GLU C 1 305 ? 17.692 -14.667 10.679 1.000 25.861 301 GLU C CA 1
ATOM 13844 C C . GLU C 1 305 ? 16.706 -15.052 9.576 1.000 25.818 301 GLU C C 1
ATOM 13845 O O . GLU C 1 305 ? 16.263 -16.210 9.476 1.000 23.007 301 GLU C O 1
ATOM 13857 N N . PHE C 1 306 ? 16.296 -14.074 8.769 1.000 27.825 302 PHE C N 1
ATOM 13858 C CA . PHE C 1 306 ? 15.291 -14.383 7.753 1.000 26.397 302 PHE C CA 1
ATOM 13859 C C . PHE C 1 306 ? 15.882 -15.419 6.795 1.000 22.119 302 PHE C C 1
ATOM 13860 O O . PHE C 1 306 ? 15.236 -16.402 6.478 1.000 23.045 302 PHE C O 1
ATOM 13877 N N . ALA C 1 307 ? 17.109 -15.186 6.347 1.000 24.929 303 ALA C N 1
ATOM 13878 C CA . ALA C 1 307 ? 17.765 -16.086 5.416 1.000 26.873 303 ALA C CA 1
ATOM 13879 C C . ALA C 1 307 ? 17.795 -17.504 5.970 1.000 22.594 303 ALA C C 1
ATOM 13880 O O . ALA C 1 307 ? 17.481 -18.441 5.258 1.000 24.548 303 ALA C O 1
ATOM 13887 N N . ARG C 1 308 ? 18.171 -17.632 7.238 1.000 26.158 304 ARG C N 1
ATOM 13888 C CA . ARG C 1 308 ? 18.255 -18.945 7.856 1.000 26.600 304 ARG C CA 1
ATOM 13889 C C . ARG C 1 308 ? 16.889 -19.607 7.868 1.000 23.242 304 ARG C C 1
ATOM 13890 O O . ARG C 1 308 ? 16.763 -20.800 7.553 1.000 29.287 304 ARG C O 1
ATOM 13911 N N . GLU C 1 309 ? 15.868 -18.830 8.248 1.000 25.989 305 GLU C N 1
ATOM 13912 C CA . GLU C 1 309 ? 14.515 -19.356 8.391 1.000 25.298 305 GLU C CA 1
ATOM 13913 C C . GLU C 1 309 ? 14.080 -19.876 7.020 1.000 20.877 305 GLU C C 1
ATOM 13914 O O . GLU C 1 309 ? 13.505 -20.939 6.898 1.000 23.683 305 GLU C O 1
ATOM 13926 N N . TRP C 1 310 ? 14.259 -19.085 5.989 1.000 21.571 306 TRP C N 1
ATOM 13927 C CA . TRP C 1 310 ? 13.690 -19.414 4.680 1.000 21.158 306 TRP C CA 1
ATOM 13928 C C . TRP C 1 310 ? 14.437 -20.629 4.109 1.000 19.534 306 TRP C C 1
ATOM 13929 O O . TRP C 1 310 ? 13.822 -21.556 3.587 1.000 19.394 306 TRP C O 1
ATOM 13950 N N . MET C 1 311 ? 15.746 -20.716 4.352 1.000 26.212 307 MET C N 1
ATOM 13951 C CA . MET C 1 311 ? 16.498 -21.891 3.911 1.000 26.839 307 MET C CA 1
ATOM 13952 C C . MET C 1 311 ? 16.093 -23.149 4.665 1.000 26.034 307 MET C C 1
ATOM 13953 O O . MET C 1 311 ? 15.927 -24.232 4.063 1.000 34.500 307 MET C O 1
ATOM 13967 N N . LEU C 1 312 ? 15.844 -23.033 5.967 1.000 25.815 308 LEU C N 1
ATOM 13968 C CA . LEU C 1 312 ? 15.428 -24.220 6.722 1.000 19.776 308 LEU C CA 1
ATOM 13969 C C . LEU C 1 312 ? 14.029 -24.640 6.307 1.000 22.969 308 LEU C C 1
ATOM 13970 O O . LEU C 1 312 ? 13.694 -25.831 6.261 1.000 17.766 308 LEU C O 1
ATOM 13986 N N . GLU C 1 313 ? 13.188 -23.654 6.020 1.000 25.424 309 GLU C N 1
ATOM 13987 C CA . GLU C 1 313 ? 11.817 -23.909 5.564 1.000 25.015 309 GLU C CA 1
ATOM 13988 C C . GLU C 1 313 ? 11.872 -24.802 4.328 1.000 24.482 309 GLU C C 1
ATOM 13989 O O . GLU C 1 313 ? 11.096 -25.765 4.169 1.000 27.580 309 GLU C O 1
ATOM 14001 N N . ASN C 1 314 ? 12.808 -24.480 3.431 1.000 21.839 310 ASN C N 1
ATOM 14002 C CA . ASN C 1 314 ? 12.944 -25.254 2.204 1.000 23.293 310 ASN C CA 1
ATOM 14003 C C . ASN C 1 314 ? 13.474 -26.659 2.466 1.000 27.116 310 ASN C C 1
ATOM 14004 O O . ASN C 1 314 ? 13.263 -27.520 1.625 1.000 37.645 310 ASN C O 1
ATOM 14015 N N . GLN C 1 315 ? 14.125 -26.904 3.607 1.000 30.663 311 GLN C N 1
ATOM 14016 C CA . GLN C 1 315 ? 14.741 -28.189 3.898 1.000 30.115 311 GLN C CA 1
ATOM 14017 C C . GLN C 1 315 ? 13.716 -29.186 4.416 1.000 26.609 311 GLN C C 1
ATOM 14018 O O . GLN C 1 315 ? 14.037 -30.335 4.568 1.000 35.693 311 GLN C O 1
ATOM 14032 N N . VAL C 1 316 ? 12.498 -28.746 4.733 1.000 26.676 312 VAL C N 1
ATOM 14033 C CA . VAL C 1 316 ? 11.481 -29.659 5.226 1.000 23.168 312 VAL C CA 1
ATOM 14034 C C . VAL C 1 316 ? 10.195 -29.458 4.442 1.000 27.184 312 VAL C C 1
ATOM 14035 O O . VAL C 1 316 ? 9.128 -29.702 4.983 1.000 27.706 312 VAL C O 1
ATOM 14048 N N . GLY C 1 317 ? 10.341 -29.102 3.160 1.000 26.307 313 GLY C N 1
ATOM 14049 C CA . GLY C 1 317 ? 9.290 -29.152 2.166 1.000 26.040 313 GLY C CA 1
ATOM 14050 C C . GLY C 1 317 ? 8.324 -27.962 2.235 1.000 26.928 313 GLY C C 1
ATOM 14051 O O . GLY C 1 317 ? 7.193 -28.060 1.761 1.000 20.277 313 GLY C O 1
ATOM 14055 N N . SER C 1 318 ? 8.807 -26.848 2.792 1.000 26.233 314 SER C N 1
ATOM 14056 C CA . SER C 1 318 ? 8.099 -25.585 2.756 1.000 28.888 314 SER C CA 1
ATOM 14057 C C . SER C 1 318 ? 6.657 -25.699 3.241 1.000 22.710 314 SER C C 1
ATOM 14058 O O . SER C 1 318 ? 5.730 -25.235 2.605 1.000 25.021 314 SER C O 1
ATOM 14066 N N . PRO C 1 319 ? 6.403 -26.217 4.454 1.000 27.903 315 PRO C N 1
ATOM 14067 C CA . PRO C 1 319 ? 5.019 -26.364 4.909 1.000 25.181 315 PRO C CA 1
ATOM 14068 C C . PRO C 1 319 ? 4.365 -25.049 5.343 1.000 21.531 315 PRO C C 1
ATOM 14069 O O . PRO C 1 319 ? 3.145 -24.895 5.255 1.000 21.593 315 PRO C O 1
ATOM 14080 N N . VAL C 1 320 ? 5.167 -24.072 5.759 1.000 21.733 316 VAL C N 1
ATOM 14081 C CA . VAL C 1 320 ? 4.611 -22.788 6.121 1.000 18.941 316 VAL C CA 1
ATOM 14082 C C . VAL C 1 320 ? 4.175 -22.006 4.871 1.000 21.953 316 VAL C C 1
ATOM 14083 O O . VAL C 1 320 ? 3.110 -21.358 4.815 1.000 26.587 316 VAL C O 1
ATOM 14096 N N . LEU C 1 321 ? 5.021 -22.040 3.861 1.000 24.474 317 LEU C N 1
ATOM 14097 C CA . LEU C 1 321 ? 4.718 -21.426 2.579 1.000 23.494 317 LEU C CA 1
ATOM 14098 C C . LEU C 1 321 ? 3.421 -22.020 2.045 1.000 25.141 317 LEU C C 1
ATOM 14099 O O . LEU C 1 321 ? 2.486 -21.289 1.707 1.000 25.797 317 LEU C O 1
ATOM 14115 N N . GLU C 1 322 ? 3.354 -23.358 2.018 1.000 27.861 318 GLU C N 1
ATOM 14116 C CA . GLU C 1 322 ? 2.183 -24.049 1.528 1.000 30.542 318 GLU C CA 1
ATOM 14117 C C . GLU C 1 322 ? 0.920 -23.767 2.364 1.000 29.296 318 GLU C C 1
ATOM 14118 O O . GLU C 1 322 ? -0.151 -23.562 1.816 1.000 23.103 318 GLU C O 1
ATOM 14130 N N . ALA C 1 323 ? 1.008 -23.809 3.704 1.000 30.715 319 ALA C N 1
ATOM 14131 C CA . ALA C 1 323 ? -0.185 -23.570 4.489 1.000 26.098 319 ALA C CA 1
ATOM 14132 C C . ALA C 1 323 ? -0.699 -22.152 4.235 1.000 28.625 319 ALA C C 1
ATOM 14133 O O . ALA C 1 323 ? -1.928 -21.920 4.108 1.000 22.165 319 ALA C O 1
ATOM 14140 N N . ASN C 1 324 ? 0.230 -21.182 4.133 1.000 22.662 320 ASN C N 1
ATOM 14141 C CA . ASN C 1 324 ? -0.214 -19.798 3.965 1.000 23.833 320 ASN C CA 1
ATOM 14142 C C . ASN C 1 324 ? -0.839 -19.599 2.597 1.000 25.546 320 ASN C C 1
ATOM 14143 O O . ASN C 1 324 ? -1.777 -18.802 2.410 1.000 26.579 320 ASN C O 1
ATOM 14154 N N . ARG C 1 325 ? -0.303 -20.312 1.618 1.000 30.205 321 ARG C N 1
ATOM 14155 C CA . ARG C 1 325 ? -0.782 -20.215 0.263 1.000 28.672 321 ARG C CA 1
ATOM 14156 C C . ARG C 1 325 ? -2.236 -20.654 0.187 1.000 27.289 321 ARG C C 1
ATOM 14157 O O . ARG C 1 325 ? -3.052 -19.960 -0.381 1.000 31.475 321 ARG C O 1
ATOM 14178 N N . LYS C 1 326 ? -2.570 -21.808 0.787 1.000 36.701 322 LYS C N 1
ATOM 14179 C CA . LYS C 1 326 ? -3.935 -22.292 0.753 1.000 40.976 322 LYS C CA 1
ATOM 14180 C C . LYS C 1 326 ? -4.866 -21.348 1.513 1.000 45.956 322 LYS C C 1
ATOM 14181 O O . LYS C 1 326 ? -5.971 -21.087 1.043 1.000 43.029 322 LYS C O 1
ATOM 14200 N N . ARG C 1 327 ? -4.403 -20.779 2.636 1.000 36.382 323 ARG C N 1
ATOM 14201 C CA . ARG C 1 327 ? -5.285 -20.000 3.487 1.000 38.312 323 ARG C CA 1
ATOM 14202 C C . ARG C 1 327 ? -5.636 -18.685 2.791 1.000 37.691 323 ARG C C 1
ATOM 14203 O O . ARG C 1 327 ? -6.790 -18.318 2.775 1.000 30.096 323 ARG C O 1
ATOM 14224 N N . TRP C 1 328 ? -4.637 -17.984 2.216 1.000 26.374 324 TRP C N 1
ATOM 14225 C CA . TRP C 1 328 ? -4.899 -16.773 1.470 1.000 30.672 324 TRP C CA 1
ATOM 14226 C C . TRP C 1 328 ? -5.737 -17.023 0.211 1.000 35.553 324 TRP C C 1
ATOM 14227 O O . TRP C 1 328 ? -6.507 -16.160 -0.178 1.000 34.237 324 TRP C O 1
ATOM 14248 N N . ALA C 1 329 ? -5.580 -18.184 -0.433 1.000 38.996 325 ALA C N 1
ATOM 14249 C CA . ALA C 1 329 ? -6.369 -18.530 -1.609 1.000 46.265 325 ALA C CA 1
ATOM 14250 C C . ALA C 1 329 ? -7.859 -18.593 -1.271 1.000 42.196 325 ALA C C 1
ATOM 14251 O O . ALA C 1 329 ? -8.703 -18.252 -2.086 1.000 47.706 325 ALA C O 1
ATOM 14258 N N . ALA C 1 330 ? -8.178 -19.002 -0.055 1.000 33.909 326 ALA C N 1
ATOM 14259 C CA . ALA C 1 330 ? -9.558 -19.137 0.387 1.000 37.518 326 ALA C CA 1
ATOM 14260 C C . ALA C 1 330 ? -10.141 -17.821 0.925 1.000 39.361 326 ALA C C 1
ATOM 14261 O O . ALA C 1 330 ? -11.267 -17.789 1.353 1.000 35.396 326 ALA C O 1
ATOM 14268 N N . HIS C 1 331 ? -9.384 -16.721 0.949 1.000 33.003 327 HIS C N 1
ATOM 14269 C CA . HIS C 1 331 ? -9.920 -15.488 1.507 1.000 30.433 327 HIS C CA 1
ATOM 14270 C C . HIS C 1 331 ? -11.066 -14.997 0.636 1.000 30.326 327 HIS C C 1
ATOM 14271 O O . HIS C 1 331 ? -10.938 -14.929 -0.568 1.000 26.880 327 HIS C O 1
ATOM 14286 N N . PRO C 1 332 ? -12.239 -14.625 1.202 1.000 32.966 328 PRO C N 1
ATOM 14287 C CA . PRO C 1 332 ? -13.362 -14.125 0.385 1.000 29.747 328 PRO C CA 1
ATOM 14288 C C . PRO C 1 332 ? -13.032 -13.020 -0.607 1.000 32.059 328 PRO C C 1
ATOM 14289 O O . PRO C 1 332 ? -13.777 -12.808 -1.554 1.000 46.789 328 PRO C O 1
ATOM 14300 N N . ILE C 1 333 ? -11.922 -12.301 -0.393 1.000 30.354 329 ILE C N 1
ATOM 14301 C CA . ILE C 1 333 ? -11.533 -11.258 -1.322 1.000 33.854 329 ILE C CA 1
ATOM 14302 C C . ILE C 1 333 ? -11.281 -11.859 -2.716 1.000 42.804 329 ILE C C 1
ATOM 14303 O O . ILE C 1 333 ? -11.457 -11.176 -3.740 1.000 32.193 329 ILE C O 1
ATOM 14319 N N . GLU C 1 334 ? -10.914 -13.151 -2.781 1.000 34.444 330 GLU C N 1
ATOM 14320 C CA . GLU C 1 334 ? -10.515 -13.728 -4.057 1.000 37.932 330 GLU C CA 1
ATOM 14321 C C . GLU C 1 334 ? -11.745 -14.082 -4.899 1.000 30.505 330 GLU C C 1
ATOM 14322 O O . GLU C 1 334 ? -11.810 -13.732 -6.071 1.000 33.174 330 GLU C O 1
ATOM 14334 N N . GLU C 1 335 ? -12.736 -14.692 -4.268 1.000 30.759 331 GLU C N 1
ATOM 14335 C CA . GLU C 1 335 ? -14.016 -15.008 -4.886 1.000 39.037 331 GLU C CA 1
ATOM 14336 C C . GLU C 1 335 ? -14.582 -13.739 -5.533 1.000 43.808 331 GLU C C 1
ATOM 14337 O O . GLU C 1 335 ? -14.889 -13.718 -6.739 1.000 44.092 331 GLU C O 1
ATOM 14349 N N . VAL C 1 336 ? -14.659 -12.656 -4.743 1.000 33.749 332 VAL C N 1
ATOM 14350 C CA . VAL C 1 336 ? -15.240 -11.401 -5.204 1.000 35.853 332 VAL C CA 1
ATOM 14351 C C . VAL C 1 336 ? -14.416 -10.859 -6.358 1.000 29.582 332 VAL C C 1
ATOM 14352 O O . VAL C 1 336 ? -14.955 -10.436 -7.365 1.000 34.179 332 VAL C O 1
ATOM 14365 N N . GLY C 1 337 ? -13.098 -10.880 -6.180 1.000 36.620 333 GLY C N 1
ATOM 14366 C CA . GLY C 1 337 ? -12.155 -10.435 -7.182 1.000 35.351 333 GLY C CA 1
ATOM 14367 C C . GLY C 1 337 ? -12.329 -11.145 -8.523 1.000 38.848 333 GLY C C 1
ATOM 14368 O O . GLY C 1 337 ? -12.335 -10.495 -9.564 1.000 50.896 333 GLY C O 1
ATOM 14372 N N . SER C 1 338 ? -12.439 -12.474 -8.482 1.000 36.887 334 SER C N 1
ATOM 14373 C CA . SER C 1 338 ? -12.545 -13.293 -9.676 1.000 45.845 334 SER C CA 1
ATOM 14374 C C . SER C 1 338 ? -13.821 -12.980 -10.451 1.000 43.874 334 SER C C 1
ATOM 14375 O O . SER C 1 338 ? -13.807 -12.874 -11.674 1.000 43.032 334 SER C O 1
ATOM 14383 N N . ARG C 1 339 ? -14.917 -12.847 -9.716 1.000 43.181 335 ARG C N 1
ATOM 14384 C CA . ARG C 1 339 ? -16.212 -12.576 -10.312 1.000 44.637 335 ARG C CA 1
ATOM 14385 C C . ARG C 1 339 ? -16.170 -11.207 -10.980 1.000 45.411 335 ARG C C 1
ATOM 14386 O O . ARG C 1 339 ? -16.591 -11.077 -12.126 1.000 45.967 335 ARG C O 1
ATOM 14407 N N . LEU C 1 340 ? -15.583 -10.208 -10.309 1.000 43.098 336 LEU C N 1
ATOM 14408 C CA . LEU C 1 340 ? -15.521 -8.869 -10.878 1.000 44.002 336 LEU C CA 1
ATOM 14409 C C . LEU C 1 340 ? -14.594 -8.816 -12.098 1.000 48.302 336 LEU C C 1
ATOM 14410 O O . LEU C 1 340 ? -14.906 -8.173 -13.104 1.000 46.723 336 LEU C O 1
ATOM 14426 N N . ARG C 1 341 ? -13.417 -9.423 -12.025 1.000 52.659 337 ARG C N 1
ATOM 14427 C CA . ARG C 1 341 ? -12.539 -9.345 -13.178 1.000 54.867 337 ARG C CA 1
ATOM 14428 C C . ARG C 1 341 ? -13.210 -10.052 -14.360 1.000 58.769 337 ARG C C 1
ATOM 14429 O O . ARG C 1 341 ? -13.090 -9.605 -15.499 1.000 62.942 337 ARG C O 1
ATOM 14450 N N . ALA C 1 342 ? -13.943 -11.131 -14.088 1.000 59.577 338 ALA C N 1
ATOM 14451 C CA . ALA C 1 342 ? -14.634 -11.860 -15.146 1.000 61.525 338 ALA C CA 1
ATOM 14452 C C . ALA C 1 342 ? -15.605 -10.932 -15.883 1.000 62.565 338 ALA C C 1
ATOM 14453 O O . ALA C 1 342 ? -15.535 -10.808 -17.099 1.000 71.334 338 ALA C O 1
ATOM 14460 N N . MET C 1 343 ? -16.473 -10.228 -15.151 1.000 56.777 339 MET C N 1
ATOM 14461 C CA . MET C 1 343 ? -17.515 -9.452 -15.808 1.000 68.830 339 MET C CA 1
ATOM 14462 C C . MET C 1 343 ? -16.974 -8.168 -16.458 1.000 63.507 339 MET C C 1
ATOM 14463 O O . MET C 1 343 ? -17.736 -7.488 -17.140 1.000 67.529 339 MET C O 1
ATOM 14477 N N . MET C 1 344 ? -15.678 -7.829 -16.303 1.000 55.602 340 MET C N 1
ATOM 14478 C CA . MET C 1 344 ? -15.157 -6.563 -16.813 1.000 54.855 340 MET C CA 1
ATOM 14479 C C . MET C 1 344 ? -14.560 -6.746 -18.215 1.000 52.622 340 MET C C 1
ATOM 14480 O O . MET C 1 344 ? -14.103 -7.883 -18.501 1.000 58.366 340 MET C O 1
ATOM 14494 N N . MET D 1 5 ? -5.318 41.365 55.268 1.000 64.991 1 MET D N 1
ATOM 14495 C CA . MET D 1 5 ? -3.881 41.338 55.671 1.000 69.132 1 MET D CA 1
ATOM 14496 C C . MET D 1 5 ? -3.394 42.749 56.001 1.000 71.076 1 MET D C 1
ATOM 14497 O O . MET D 1 5 ? -3.779 43.721 55.358 1.000 73.699 1 MET D O 1
ATOM 14511 N N . LYS D 1 6 ? -2.510 42.834 57.002 1.000 65.593 2 LYS D N 1
ATOM 14512 C CA . LYS D 1 6 ? -2.337 44.035 57.801 1.000 65.870 2 LYS D CA 1
ATOM 14513 C C . LYS D 1 6 ? -1.191 44.886 57.251 1.000 73.769 2 LYS D C 1
ATOM 14514 O O . LYS D 1 6 ? -0.060 44.416 57.184 1.000 62.099 2 LYS D O 1
ATOM 14533 N N . ILE D 1 7 ? -1.484 46.157 56.930 1.000 70.669 3 ILE D N 1
ATOM 14534 C CA . ILE D 1 7 ? -0.531 47.054 56.277 1.000 72.056 3 ILE D CA 1
ATOM 14535 C C . ILE D 1 7 ? -0.229 48.260 57.176 1.000 61.679 3 ILE D C 1
ATOM 14536 O O . ILE D 1 7 ? -1.128 48.785 57.822 1.000 57.598 3 ILE D O 1
ATOM 14552 N N . TYR D 1 8 ? 1.041 48.690 57.194 1.000 58.823 4 TYR D N 1
ATOM 14553 C CA . TYR D 1 8 ? 1.496 49.807 58.008 1.000 61.037 4 TYR D CA 1
ATOM 14554 C C . TYR D 1 8 ? 2.183 50.821 57.100 1.000 71.504 4 TYR D C 1
ATOM 14555 O O . TYR D 1 8 ? 2.736 50.453 56.067 1.000 78.959 4 TYR D O 1
ATOM 14573 N N . TYR D 1 9 ? 2.138 52.097 57.487 1.000 67.821 5 TYR D N 1
ATOM 14574 C CA . TYR D 1 9 ? 2.659 53.174 56.661 1.000 68.786 5 TYR D CA 1
ATOM 14575 C C . TYR D 1 9 ? 3.589 54.035 57.503 1.000 69.754 5 TYR D C 1
ATOM 14576 O O . TYR D 1 9 ? 3.834 53.723 58.667 1.000 76.815 5 TYR D O 1
ATOM 14594 N N . GLU D 1 10 ? 4.106 55.112 56.901 1.000 73.658 6 GLU D N 1
ATOM 14595 C CA . GLU D 1 10 ? 5.072 55.977 57.557 1.000 79.927 6 GLU D CA 1
ATOM 14596 C C . GLU D 1 10 ? 4.511 56.542 58.859 1.000 78.186 6 GLU D C 1
ATOM 14597 O O . GLU D 1 10 ? 5.221 56.606 59.859 1.000 78.432 6 GLU D O 1
ATOM 14609 N N . HIS D 1 11 ? 3.230 56.937 58.848 1.000 89.375 7 HIS D N 1
ATOM 14610 C CA . HIS D 1 11 ? 2.616 57.564 60.009 1.000 86.751 7 HIS D CA 1
ATOM 14611 C C . HIS D 1 11 ? 2.396 56.537 61.122 1.000 76.811 7 HIS D C 1
ATOM 14612 O O . HIS D 1 11 ? 2.199 56.923 62.269 1.000 78.061 7 HIS D O 1
ATOM 14627 N N . ASP D 1 12 ? 2.415 55.237 60.789 1.000 74.776 8 ASP D N 1
ATOM 14628 C CA . ASP D 1 12 ? 2.257 54.185 61.785 1.000 73.492 8 ASP D CA 1
ATOM 14629 C C . ASP D 1 12 ? 3.582 53.931 62.504 1.000 71.704 8 ASP D C 1
ATOM 14630 O O . ASP D 1 12 ? 3.601 53.306 63.560 1.000 77.533 8 ASP D O 1
ATOM 14639 N N . ALA D 1 13 ? 4.692 54.394 61.928 1.000 64.517 9 ALA D N 1
ATOM 14640 C CA . ALA D 1 13 ? 5.999 54.088 62.483 1.000 70.003 9 ALA D CA 1
ATOM 14641 C C . ALA D 1 13 ? 6.586 55.317 63.170 1.000 64.224 9 ALA D C 1
ATOM 14642 O O . ALA D 1 13 ? 6.482 56.421 62.661 1.000 71.738 9 ALA D O 1
ATOM 14649 N N . ASP D 1 14 ? 7.255 55.079 64.296 1.000 66.393 10 ASP D N 1
ATOM 14650 C CA . ASP D 1 14 ? 7.785 56.113 65.161 1.000 74.493 10 ASP D CA 1
ATOM 14651 C C . ASP D 1 14 ? 9.311 55.984 65.231 1.000 81.068 10 ASP D C 1
ATOM 14652 O O . ASP D 1 14 ? 9.843 55.175 66.000 1.000 80.906 10 ASP D O 1
ATOM 14661 N N . LEU D 1 15 ? 10.005 56.859 64.487 1.000 82.432 11 LEU D N 1
ATOM 14662 C CA . LEU D 1 15 ? 11.459 56.822 64.356 1.000 78.177 11 LEU D CA 1
ATOM 14663 C C . LEU D 1 15 ? 12.189 56.920 65.698 1.000 64.009 11 LEU D C 1
ATOM 14664 O O . LEU D 1 15 ? 13.395 56.729 65.730 1.000 71.034 11 LEU D O 1
ATOM 14680 N N . GLY D 1 16 ? 11.483 57.224 66.790 1.000 60.579 12 GLY D N 1
ATOM 14681 C CA . GLY D 1 16 ? 12.072 57.242 68.122 1.000 57.934 12 GLY D CA 1
ATOM 14682 C C . GLY D 1 16 ? 12.514 55.856 68.597 1.000 69.054 12 GLY D C 1
ATOM 14683 O O . GLY D 1 16 ? 13.330 55.718 69.508 1.000 68.764 12 GLY D O 1
ATOM 14687 N N . PHE D 1 17 ? 11.987 54.805 67.969 1.000 78.358 13 PHE D N 1
ATOM 14688 C CA . PHE D 1 17 ? 12.334 53.456 68.390 1.000 75.604 13 PHE D CA 1
ATOM 14689 C C . PHE D 1 17 ? 13.653 52.984 67.768 1.000 76.702 13 PHE D C 1
ATOM 14690 O O . PHE D 1 17 ? 14.126 51.903 68.104 1.000 78.555 13 PHE D O 1
ATOM 14707 N N . ILE D 1 18 ? 14.236 53.772 66.856 1.000 84.357 14 ILE D N 1
ATOM 14708 C CA . ILE D 1 18 ? 15.497 53.407 66.225 1.000 84.866 14 ILE D CA 1
ATOM 14709 C C . ILE D 1 18 ? 16.533 54.511 66.446 1.000 93.564 14 ILE D C 1
ATOM 14710 O O . ILE D 1 18 ? 17.680 54.214 66.757 1.000 91.468 14 ILE D O 1
ATOM 14726 N N . LEU D 1 19 ? 16.125 55.780 66.322 1.000 92.991 15 LEU D N 1
ATOM 14727 C CA . LEU D 1 19 ? 17.065 56.893 66.343 1.000 85.767 15 LEU D CA 1
ATOM 14728 C C . LEU D 1 19 ? 17.925 56.855 67.603 1.000 73.868 15 LEU D C 1
ATOM 14729 O O . LEU D 1 19 ? 19.056 57.322 67.571 1.000 65.917 15 LEU D O 1
ATOM 14745 N N . GLY D 1 20 ? 17.412 56.264 68.687 1.000 66.521 16 GLY D N 1
ATOM 14746 C CA . GLY D 1 20 ? 18.165 56.194 69.930 1.000 61.404 16 GLY D CA 1
ATOM 14747 C C . GLY D 1 20 ? 19.137 55.012 69.998 1.000 66.957 16 GLY D C 1
ATOM 14748 O O . GLY D 1 20 ? 19.746 54.806 71.042 1.000 65.084 16 GLY D O 1
ATOM 14752 N N . LYS D 1 21 ? 19.273 54.232 68.915 1.000 70.411 17 LYS D N 1
ATOM 14753 C CA . LYS D 1 21 ? 20.009 52.977 68.975 1.000 68.477 17 LYS D CA 1
ATOM 14754 C C . LYS D 1 21 ? 21.137 52.937 67.942 1.000 53.144 17 LYS D C 1
ATOM 14755 O O . LYS D 1 21 ? 21.038 53.478 66.833 1.000 47.092 17 LYS D O 1
ATOM 14774 N N . LYS D 1 22 ? 22.206 52.231 68.325 1.000 52.212 18 LYS D N 1
ATOM 14775 C CA . LYS D 1 22 ? 23.351 51.983 67.454 1.000 64.803 18 LYS D CA 1
ATOM 14776 C C . LYS D 1 22 ? 23.156 50.702 66.636 1.000 58.410 18 LYS D C 1
ATOM 14777 O O . LYS D 1 22 ? 22.980 49.628 67.216 1.000 54.688 18 LYS D O 1
ATOM 14796 N N . VAL D 1 23 ? 23.240 50.850 65.307 1.000 51.473 19 VAL D N 1
ATOM 14797 C CA . VAL D 1 23 ? 22.999 49.776 64.360 1.000 57.104 19 VAL D CA 1
ATOM 14798 C C . VAL D 1 23 ? 24.326 49.329 63.747 1.000 62.835 19 VAL D C 1
ATOM 14799 O O . VAL D 1 23 ? 25.063 50.159 63.197 1.000 71.493 19 VAL D O 1
ATOM 14812 N N . ALA D 1 24 ? 24.587 48.012 63.815 1.000 55.786 20 ALA D N 1
ATOM 14813 C CA . ALA D 1 24 ? 25.643 47.378 63.044 1.000 54.976 20 ALA D CA 1
ATOM 14814 C C . ALA D 1 24 ? 25.061 46.671 61.821 1.000 58.567 20 ALA D C 1
ATOM 14815 O O . ALA D 1 24 ? 24.230 45.786 61.961 1.000 57.357 20 ALA D O 1
ATOM 14822 N N . VAL D 1 25 ? 25.501 47.087 60.630 1.000 51.665 21 VAL D N 1
ATOM 14823 C CA . VAL D 1 25 ? 25.180 46.407 59.391 1.000 59.284 21 VAL D CA 1
ATOM 14824 C C . VAL D 1 25 ? 26.347 45.488 59.037 1.000 62.720 21 VAL D C 1
ATOM 14825 O O . VAL D 1 25 ? 27.421 45.976 58.729 1.000 62.335 21 VAL D O 1
ATOM 14838 N N . LEU D 1 26 ? 26.146 44.161 59.096 1.000 59.116 22 LEU D N 1
ATOM 14839 C CA . LEU D 1 26 ? 27.156 43.210 58.639 1.000 54.297 22 LEU D CA 1
ATOM 14840 C C . LEU D 1 26 ? 26.927 42.921 57.159 1.000 50.237 22 LEU D C 1
ATOM 14841 O O . LEU D 1 26 ? 25.807 42.611 56.761 1.000 66.631 22 LEU D O 1
ATOM 14857 N N . GLY D 1 27 ? 27.984 43.085 56.362 1.000 52.640 23 GLY D N 1
ATOM 14858 C CA . GLY D 1 27 ? 27.922 42.910 54.925 1.000 48.344 23 GLY D CA 1
ATOM 14859 C C . GLY D 1 27 ? 27.729 44.231 54.182 1.000 51.145 23 GLY D C 1
ATOM 14860 O O . GLY D 1 27 ? 27.142 45.166 54.711 1.000 45.822 23 GLY D O 1
ATOM 14864 N N . PHE D 1 28 ? 28.198 44.261 52.936 1.000 51.826 24 PHE D N 1
ATOM 14865 C CA . PHE D 1 28 ? 28.134 45.468 52.144 1.000 54.104 24 PHE D CA 1
ATOM 14866 C C . PHE D 1 28 ? 27.988 45.115 50.664 1.000 54.343 24 PHE D C 1
ATOM 14867 O O . PHE D 1 28 ? 28.586 45.761 49.803 1.000 59.638 24 PHE D O 1
ATOM 14884 N N . GLY D 1 29 ? 27.146 44.125 50.365 1.000 57.081 25 GLY D N 1
ATOM 14885 C CA . GLY D 1 29 ? 26.584 43.993 49.025 1.000 57.917 25 GLY D CA 1
ATOM 14886 C C . GLY D 1 29 ? 25.615 45.144 48.746 1.000 61.209 25 GLY D C 1
ATOM 14887 O O . GLY D 1 29 ? 25.655 46.170 49.418 1.000 56.653 25 GLY D O 1
ATOM 14891 N N . SER D 1 30 ? 24.734 44.958 47.762 1.000 61.055 26 SER D N 1
ATOM 14892 C CA . SER D 1 30 ? 23.812 46.011 47.375 1.000 65.997 26 SER D CA 1
ATOM 14893 C C . SER D 1 30 ? 22.844 46.305 48.518 1.000 65.369 26 SER D C 1
ATOM 14894 O O . SER D 1 30 ? 22.472 47.457 48.718 1.000 71.620 26 SER D O 1
ATOM 14902 N N . GLN D 1 31 ? 22.468 45.277 49.289 1.000 66.655 27 GLN D N 1
ATOM 14903 C CA . GLN D 1 31 ? 21.544 45.483 50.395 1.000 65.356 27 GLN D CA 1
ATOM 14904 C C . GLN D 1 31 ? 22.240 46.183 51.561 1.000 54.363 27 GLN D C 1
ATOM 14905 O O . GLN D 1 31 ? 21.676 47.100 52.144 1.000 52.234 27 GLN D O 1
ATOM 14919 N N . GLY D 1 32 ? 23.436 45.725 51.920 1.000 53.265 28 GLY D N 1
ATOM 14920 C CA . GLY D 1 32 ? 24.205 46.344 52.995 1.000 59.209 28 GLY D CA 1
ATOM 14921 C C . GLY D 1 32 ? 24.464 47.820 52.698 1.000 58.909 28 GLY D C 1
ATOM 14922 O O . GLY D 1 32 ? 24.407 48.666 53.593 1.000 58.944 28 GLY D O 1
ATOM 14926 N N . HIS D 1 33 ? 24.717 48.099 51.417 1.000 56.137 29 HIS D N 1
ATOM 14927 C CA . HIS D 1 33 ? 25.000 49.437 50.928 1.000 67.934 29 HIS D CA 1
ATOM 14928 C C . HIS D 1 33 ? 23.756 50.302 51.137 1.000 68.731 29 HIS D C 1
ATOM 14929 O O . HIS D 1 33 ? 23.809 51.294 51.855 1.000 61.506 29 HIS D O 1
ATOM 14944 N N . ALA D 1 34 ? 22.622 49.876 50.566 1.000 66.410 30 ALA D N 1
ATOM 14945 C CA . ALA D 1 34 ? 21.395 50.653 50.610 1.000 60.038 30 ALA D CA 1
ATOM 14946 C C . ALA D 1 34 ? 20.892 50.810 52.049 1.000 63.549 30 ALA D C 1
ATOM 14947 O O . ALA D 1 34 ? 20.444 51.883 52.429 1.000 61.392 30 ALA D O 1
ATOM 14954 N N . HIS D 1 35 ? 20.963 49.745 52.857 1.000 60.090 31 HIS D N 1
ATOM 14955 C CA . HIS D 1 35 ? 20.524 49.846 54.239 1.000 64.784 31 HIS D CA 1
ATOM 14956 C C . HIS D 1 35 ? 21.368 50.883 54.977 1.000 59.385 31 HIS D C 1
ATOM 14957 O O . HIS D 1 35 ? 20.827 51.794 55.589 1.000 55.914 31 HIS D O 1
ATOM 14972 N N . ALA D 1 36 ? 22.693 50.746 54.896 1.000 56.168 32 ALA D N 1
ATOM 14973 C CA . ALA D 1 36 ? 23.591 51.554 55.707 1.000 63.087 32 ALA D CA 1
ATOM 14974 C C . ALA D 1 36 ? 23.488 53.041 55.339 1.000 66.954 32 ALA D C 1
ATOM 14975 O O . ALA D 1 36 ? 23.427 53.888 56.222 1.000 72.389 32 ALA D O 1
ATOM 14982 N N . LEU D 1 37 ? 23.461 53.353 54.039 1.000 66.108 33 LEU D N 1
ATOM 14983 C CA . LEU D 1 37 ? 23.420 54.729 53.569 1.000 75.214 33 LEU D CA 1
ATOM 14984 C C . LEU D 1 37 ? 22.116 55.395 54.009 1.000 79.477 33 LEU D C 1
ATOM 14985 O O . LEU D 1 37 ? 22.140 56.541 54.445 1.000 77.412 33 LEU D O 1
ATOM 15001 N N . ASN D 1 38 ? 20.984 54.685 53.900 1.000 77.528 34 ASN D N 1
ATOM 15002 C CA . ASN D 1 38 ? 19.690 55.270 54.226 1.000 63.598 34 ASN D CA 1
ATOM 15003 C C . ASN D 1 38 ? 19.534 55.448 55.730 1.000 65.029 34 ASN D C 1
ATOM 15004 O O . ASN D 1 38 ? 18.923 56.420 56.161 1.000 82.730 34 ASN D O 1
ATOM 15015 N N . LEU D 1 39 ? 20.075 54.521 56.524 1.000 60.294 35 LEU D N 1
ATOM 15016 C CA . LEU D 1 39 ? 20.075 54.691 57.970 1.000 70.905 35 LEU D CA 1
ATOM 15017 C C . LEU D 1 39 ? 20.781 55.992 58.350 1.000 69.435 35 LEU D C 1
ATOM 15018 O O . LEU D 1 39 ? 20.279 56.746 59.181 1.000 74.834 35 LEU D O 1
ATOM 15034 N N . LYS D 1 40 ? 21.963 56.229 57.770 1.000 69.129 36 LYS D N 1
ATOM 15035 C CA . LYS D 1 40 ? 22.748 57.405 58.103 1.000 74.914 36 LYS D CA 1
ATOM 15036 C C . LYS D 1 40 ? 21.992 58.667 57.690 1.000 75.227 36 LYS D C 1
ATOM 15037 O O . LYS D 1 40 ? 21.922 59.603 58.478 1.000 70.814 36 LYS D O 1
ATOM 15056 N N . ASP D 1 41 ? 21.396 58.658 56.484 1.000 85.167 37 ASP D N 1
ATOM 15057 C CA . ASP D 1 41 ? 20.650 59.791 55.947 1.000 84.235 37 ASP D CA 1
ATOM 15058 C C . ASP D 1 41 ? 19.426 60.111 56.801 1.000 84.658 37 ASP D C 1
ATOM 15059 O O . ASP D 1 41 ? 19.041 61.270 56.903 1.000 88.861 37 ASP D O 1
ATOM 15068 N N . SER D 1 42 ? 18.797 59.073 57.373 1.000 80.592 38 SER D N 1
ATOM 15069 C CA . SER D 1 42 ? 17.728 59.240 58.345 1.000 65.773 38 SER D CA 1
ATOM 15070 C C . SER D 1 42 ? 18.297 59.536 59.731 1.000 62.666 38 SER D C 1
ATOM 15071 O O . SER D 1 42 ? 17.559 59.580 60.713 1.000 51.657 38 SER D O 1
ATOM 15079 N N . GLY D 1 43 ? 19.622 59.694 59.823 1.000 59.162 39 GLY D N 1
ATOM 15080 C CA . GLY D 1 43 ? 20.240 60.192 61.036 1.000 60.345 39 GLY D CA 1
ATOM 15081 C C . GLY D 1 43 ? 20.362 59.138 62.126 1.000 63.612 39 GLY D C 1
ATOM 15082 O O . GLY D 1 43 ? 20.341 59.476 63.309 1.000 74.910 39 GLY D O 1
ATOM 15086 N N . VAL D 1 44 ? 20.522 57.868 61.722 1.000 70.990 40 VAL D N 1
ATOM 15087 C CA . VAL D 1 44 ? 20.743 56.785 62.667 1.000 62.056 40 VAL D CA 1
ATOM 15088 C C . VAL D 1 44 ? 22.247 56.587 62.818 1.000 53.229 40 VAL D C 1
ATOM 15089 O O . VAL D 1 44 ? 22.994 56.682 61.851 1.000 56.369 40 VAL D O 1
ATOM 15102 N N . ASP D 1 45 ? 22.667 56.273 64.043 1.000 63.277 41 ASP D N 1
ATOM 15103 C CA . ASP D 1 45 ? 24.054 55.961 64.334 1.000 70.805 41 ASP D CA 1
ATOM 15104 C C . ASP D 1 45 ? 24.373 54.550 63.825 1.000 80.547 41 ASP D C 1
ATOM 15105 O O . ASP D 1 45 ? 23.965 53.567 64.452 1.000 78.229 41 ASP D O 1
ATOM 15114 N N . VAL D 1 46 ? 25.159 54.471 62.736 1.000 78.022 42 VAL D N 1
ATOM 15115 C CA . VAL D 1 46 ? 25.369 53.237 61.993 1.000 83.165 42 VAL D CA 1
ATOM 15116 C C . VAL D 1 46 ? 26.864 52.979 61.788 1.000 81.685 42 VAL D C 1
ATOM 15117 O O . VAL D 1 46 ? 27.614 53.895 61.471 1.000 78.808 42 VAL D O 1
ATOM 15130 N N . ARG D 1 47 ? 27.291 51.717 61.965 1.000 69.959 43 ARG D N 1
ATOM 15131 C CA . ARG D 1 47 ? 28.583 51.248 61.476 1.000 60.357 43 ARG D CA 1
ATOM 15132 C C . ARG D 1 47 ? 28.419 49.939 60.691 1.000 67.812 43 ARG D C 1
ATOM 15133 O O . ARG D 1 47 ? 27.443 49.208 60.883 1.000 64.123 43 ARG D O 1
ATOM 15154 N N . VAL D 1 48 ? 29.392 49.657 59.809 1.000 57.731 44 VAL D N 1
ATOM 15155 C CA . VAL D 1 48 ? 29.411 48.479 58.955 1.000 57.937 44 VAL D CA 1
ATOM 15156 C C . VAL D 1 48 ? 30.523 47.544 59.428 1.000 53.679 44 VAL D C 1
ATOM 15157 O O . VAL D 1 48 ? 31.668 47.956 59.504 1.000 53.230 44 VAL D O 1
ATOM 15170 N N . GLY D 1 49 ? 30.176 46.292 59.744 1.000 63.454 45 GLY D N 1
ATOM 15171 C CA . GLY D 1 49 ? 31.128 45.271 60.165 1.000 56.876 45 GLY D CA 1
ATOM 15172 C C . GLY D 1 49 ? 31.614 44.439 58.979 1.000 61.521 45 GLY D C 1
ATOM 15173 O O . GLY D 1 49 ? 30.802 43.792 58.315 1.000 66.286 45 GLY D O 1
ATOM 15177 N N . LEU D 1 50 ? 32.929 44.479 58.711 1.000 54.948 46 LEU D N 1
ATOM 15178 C CA . LEU D 1 50 ? 33.530 43.817 57.562 1.000 57.522 46 LEU D CA 1
ATOM 15179 C C . LEU D 1 50 ? 34.883 43.236 57.974 1.000 64.336 46 LEU D C 1
ATOM 15180 O O . LEU D 1 50 ? 35.365 43.524 59.068 1.000 62.262 46 LEU D O 1
ATOM 15196 N N . ARG D 1 51 ? 35.468 42.370 57.136 1.000 65.745 47 ARG D N 1
ATOM 15197 C CA . ARG D 1 51 ? 36.792 41.826 57.418 1.000 74.866 47 ARG D CA 1
ATOM 15198 C C . ARG D 1 51 ? 37.819 42.810 56.854 1.000 69.777 47 ARG D C 1
ATOM 15199 O O . ARG D 1 51 ? 37.612 43.389 55.785 1.000 61.402 47 ARG D O 1
ATOM 15220 N N . LYS D 1 52 ? 38.901 43.029 57.608 1.000 73.168 48 LYS D N 1
ATOM 15221 C CA . LYS D 1 52 ? 39.880 44.056 57.268 1.000 80.334 48 LYS D CA 1
ATOM 15222 C C . LYS D 1 52 ? 40.475 43.774 55.895 1.000 71.357 48 LYS D C 1
ATOM 15223 O O . LYS D 1 52 ? 40.720 42.619 55.555 1.000 74.413 48 LYS D O 1
ATOM 15242 N N . GLY D 1 53 ? 40.678 44.851 55.126 1.000 77.854 49 GLY D N 1
ATOM 15243 C CA . GLY D 1 53 ? 41.359 44.796 53.845 1.000 74.507 49 GLY D CA 1
ATOM 15244 C C . GLY D 1 53 ? 40.578 44.027 52.783 1.000 79.856 49 GLY D C 1
ATOM 15245 O O . GLY D 1 53 ? 41.171 43.478 51.864 1.000 82.860 49 GLY D O 1
ATOM 15249 N N . SER D 1 54 ? 39.244 43.994 52.898 1.000 77.833 50 SER D N 1
ATOM 15250 C CA . SER D 1 54 ? 38.400 43.345 51.904 1.000 76.571 50 SER D CA 1
ATOM 15251 C C . SER D 1 54 ? 37.950 44.403 50.903 1.000 75.499 50 SER D C 1
ATOM 15252 O O . SER D 1 54 ? 38.038 45.599 51.189 1.000 79.656 50 SER D O 1
ATOM 15260 N N . ARG D 1 55 ? 37.459 43.954 49.741 1.000 73.914 51 ARG D N 1
ATOM 15261 C CA . ARG D 1 55 ? 37.028 44.862 48.689 1.000 76.787 51 ARG D CA 1
ATOM 15262 C C . ARG D 1 55 ? 35.854 45.690 49.209 1.000 74.955 51 ARG D C 1
ATOM 15263 O O . ARG D 1 55 ? 35.753 46.882 48.928 1.000 103.666 51 ARG D O 1
ATOM 15284 N N . SER D 1 56 ? 34.964 45.056 49.980 1.000 82.485 52 SER D N 1
ATOM 15285 C CA . SER D 1 56 ? 33.791 45.751 50.481 1.000 79.961 52 SER D CA 1
ATOM 15286 C C . SER D 1 56 ? 34.180 46.682 51.631 1.000 72.011 52 SER D C 1
ATOM 15287 O O . SER D 1 56 ? 33.541 47.716 51.817 1.000 85.822 52 SER D O 1
ATOM 15295 N N . TRP D 1 57 ? 35.267 46.366 52.353 1.000 69.529 53 TRP D N 1
ATOM 15296 C CA . TRP D 1 57 ? 35.794 47.279 53.361 1.000 73.098 53 TRP D CA 1
ATOM 15297 C C . TRP D 1 57 ? 36.153 48.629 52.731 1.000 74.359 53 TRP D C 1
ATOM 15298 O O . TRP D 1 57 ? 35.761 49.687 53.225 1.000 67.601 53 TRP D O 1
ATOM 15319 N N . GLU D 1 58 ? 36.942 48.595 51.652 1.000 79.909 54 GLU D N 1
ATOM 15320 C CA . GLU D 1 58 ? 37.371 49.816 50.990 1.000 87.311 54 GLU D CA 1
ATOM 15321 C C . GLU D 1 58 ? 36.162 50.555 50.422 1.000 80.711 54 GLU D C 1
ATOM 15322 O O . GLU D 1 58 ? 36.138 51.777 50.426 1.000 73.760 54 GLU D O 1
ATOM 15334 N N . LYS D 1 59 ? 35.191 49.798 49.908 1.000 74.207 55 LYS D N 1
ATOM 15335 C CA . LYS D 1 59 ? 34.064 50.374 49.201 1.000 69.974 55 LYS D CA 1
ATOM 15336 C C . LYS D 1 59 ? 33.174 51.132 50.190 1.000 74.944 55 LYS D C 1
ATOM 15337 O O . LYS D 1 59 ? 32.592 52.162 49.844 1.000 65.882 55 LYS D O 1
ATOM 15356 N N . ALA D 1 60 ? 33.091 50.622 51.427 1.000 75.160 56 ALA D N 1
ATOM 15357 C CA . ALA D 1 60 ? 32.255 51.216 52.458 1.000 79.980 56 ALA D CA 1
ATOM 15358 C C . ALA D 1 60 ? 32.863 52.525 52.944 1.000 81.221 56 ALA D C 1
ATOM 15359 O O . ALA D 1 60 ? 32.157 53.530 53.066 1.000 79.927 56 ALA D O 1
ATOM 15366 N N . GLU D 1 61 ? 34.173 52.503 53.218 1.000 79.979 57 GLU D N 1
ATOM 15367 C CA . GLU D 1 61 ? 34.888 53.716 53.584 1.000 79.462 57 GLU D CA 1
ATOM 15368 C C . GLU D 1 61 ? 34.735 54.764 52.481 1.000 69.603 57 GLU D C 1
ATOM 15369 O O . GLU D 1 61 ? 34.445 55.913 52.773 1.000 66.303 57 GLU D O 1
ATOM 15381 N N . ALA D 1 62 ? 34.870 54.352 51.218 1.000 68.857 58 ALA D N 1
ATOM 15382 C CA . ALA D 1 62 ? 34.717 55.246 50.076 1.000 67.142 58 ALA D CA 1
ATOM 15383 C C . ALA D 1 62 ? 33.351 55.933 50.081 1.000 70.911 58 ALA D C 1
ATOM 15384 O O . ALA D 1 62 ? 33.238 57.082 49.662 1.000 71.554 58 ALA D O 1
ATOM 15391 N N . ALA D 1 63 ? 32.308 55.227 50.533 1.000 77.415 59 ALA D N 1
ATOM 15392 C CA . ALA D 1 63 ? 30.971 55.802 50.597 1.000 81.333 59 ALA D CA 1
ATOM 15393 C C . ALA D 1 63 ? 30.814 56.695 51.834 1.000 74.329 59 ALA D C 1
ATOM 15394 O O . ALA D 1 63 ? 29.760 57.300 52.025 1.000 81.426 59 ALA D O 1
ATOM 15401 N N . GLY D 1 64 ? 31.845 56.749 52.686 1.000 53.432 60 GLY D N 1
ATOM 15402 C CA . GLY D 1 64 ? 31.899 57.699 53.783 1.000 60.448 60 GLY D CA 1
ATOM 15403 C C . GLY D 1 64 ? 31.280 57.153 55.067 1.000 65.554 60 GLY D C 1
ATOM 15404 O O . GLY D 1 64 ? 30.878 57.923 55.936 1.000 67.509 60 GLY D O 1
ATOM 15408 N N . LEU D 1 65 ? 31.229 55.822 55.189 1.000 66.899 61 LEU D N 1
ATOM 15409 C CA . LEU D 1 65 ? 30.666 55.174 56.363 1.000 62.704 61 LEU D CA 1
ATOM 15410 C C . LEU D 1 65 ? 31.773 54.780 57.324 1.000 53.276 61 LEU D C 1
ATOM 15411 O O . LEU D 1 65 ? 32.907 54.580 56.906 1.000 57.406 61 LEU D O 1
ATOM 15427 N N . ARG D 1 66 ? 31.390 54.614 58.593 1.000 51.657 62 ARG D N 1
ATOM 15428 C CA . ARG D 1 66 ? 32.290 54.138 59.622 1.000 64.354 62 ARG D CA 1
ATOM 15429 C C . ARG D 1 66 ? 32.328 52.604 59.589 1.000 77.308 62 ARG D C 1
ATOM 15430 O O . ARG D 1 66 ? 31.293 51.937 59.632 1.000 67.231 62 ARG D O 1
ATOM 15451 N N . VAL D 1 67 ? 33.551 52.059 59.572 1.000 73.491 63 VAL D N 1
ATOM 15452 C CA . VAL D 1 67 ? 33.804 50.667 59.270 1.000 63.956 63 VAL D CA 1
ATOM 15453 C C . VAL D 1 67 ? 34.650 50.088 60.400 1.000 64.616 63 VAL D C 1
ATOM 15454 O O . VAL D 1 67 ? 35.586 50.722 60.853 1.000 69.618 63 VAL D O 1
ATOM 15467 N N . LEU D 1 68 ? 34.317 48.878 60.847 1.000 61.312 64 LEU D N 1
ATOM 15468 C CA . LEU D 1 68 ? 35.061 48.183 61.887 1.000 63.462 64 LEU D CA 1
ATOM 15469 C C . LEU D 1 68 ? 35.091 46.698 61.561 1.000 78.276 64 LEU D C 1
ATOM 15470 O O . LEU D 1 68 ? 34.256 46.227 60.794 1.000 78.411 64 LEU D O 1
ATOM 15486 N N . PRO D 1 69 ? 36.002 45.908 62.175 1.000 84.978 65 PRO D N 1
ATOM 15487 C CA . PRO D 1 69 ? 35.851 44.455 62.202 1.000 78.411 65 PRO D CA 1
ATOM 15488 C C . PRO D 1 69 ? 34.468 44.082 62.725 1.000 81.693 65 PRO D C 1
ATOM 15489 O O . PRO D 1 69 ? 33.810 44.872 63.406 1.000 82.888 65 PRO D O 1
ATOM 15500 N N . VAL D 1 70 ? 34.048 42.864 62.394 1.000 62.919 66 VAL D N 1
ATOM 15501 C CA . VAL D 1 70 ? 32.703 42.407 62.676 1.000 58.651 66 VAL D CA 1
ATOM 15502 C C . VAL D 1 70 ? 32.504 42.325 64.191 1.000 60.083 66 VAL D C 1
ATOM 15503 O O . VAL D 1 70 ? 31.482 42.776 64.703 1.000 73.634 66 VAL D O 1
ATOM 15516 N N . ALA D 1 71 ? 33.476 41.754 64.908 1.000 54.426 67 ALA D N 1
ATOM 15517 C CA . ALA D 1 71 ? 33.376 41.594 66.347 1.000 55.549 67 ALA D CA 1
ATOM 15518 C C . ALA D 1 71 ? 33.208 42.950 67.040 1.000 63.846 67 ALA D C 1
ATOM 15519 O O . ALA D 1 71 ? 32.414 43.076 67.975 1.000 70.992 67 ALA D O 1
ATOM 15526 N N . GLU D 1 72 ? 33.932 43.967 66.554 1.000 68.245 68 GLU D N 1
ATOM 15527 C CA . GLU D 1 72 ? 33.921 45.290 67.166 1.000 72.613 68 GLU D CA 1
ATOM 15528 C C . GLU D 1 72 ? 32.593 45.986 66.900 1.000 59.551 68 GLU D C 1
ATOM 15529 O O . GLU D 1 72 ? 31.984 46.524 67.825 1.000 48.055 68 GLU D O 1
ATOM 15541 N N . ALA D 1 73 ? 32.179 45.969 65.626 1.000 56.732 69 ALA D N 1
ATOM 15542 C CA . ALA D 1 73 ? 30.919 46.562 65.215 1.000 55.566 69 ALA D CA 1
ATOM 15543 C C . ALA D 1 73 ? 29.776 46.061 66.102 1.000 55.389 69 ALA D C 1
ATOM 15544 O O . ALA D 1 73 ? 28.918 46.850 66.499 1.000 60.431 69 ALA D O 1
ATOM 15551 N N . VAL D 1 74 ? 29.809 44.764 66.450 1.000 60.218 70 VAL D N 1
ATOM 15552 C CA . VAL D 1 74 ? 28.746 44.122 67.210 1.000 56.572 70 VAL D CA 1
ATOM 15553 C C . VAL D 1 74 ? 28.791 44.556 68.672 1.000 60.526 70 VAL D C 1
ATOM 15554 O O . VAL D 1 74 ? 27.745 44.757 69.286 1.000 66.202 70 VAL D O 1
ATOM 15567 N N . ARG D 1 75 ? 29.997 44.666 69.242 1.000 69.475 71 ARG D N 1
ATOM 15568 C CA . ARG D 1 75 ? 30.125 45.093 70.630 1.000 64.888 71 ARG D CA 1
ATOM 15569 C C . ARG D 1 75 ? 29.556 46.500 70.805 1.000 49.298 71 ARG D C 1
ATOM 15570 O O . ARG D 1 75 ? 28.959 46.777 71.835 1.000 49.313 71 ARG D O 1
ATOM 15591 N N . GLU D 1 76 ? 29.658 47.334 69.769 1.000 50.507 72 GLU D N 1
ATOM 15592 C CA . GLU D 1 76 ? 29.151 48.700 69.814 1.000 60.493 72 GLU D CA 1
ATOM 15593 C C . GLU D 1 76 ? 27.634 48.798 69.621 1.000 73.398 72 GLU D C 1
ATOM 15594 O O . GLU D 1 76 ? 27.073 49.869 69.844 1.000 72.918 72 GLU D O 1
ATOM 15606 N N . ALA D 1 77 ? 26.971 47.720 69.168 1.000 71.859 73 ALA D N 1
ATOM 15607 C CA . ALA D 1 77 ? 25.644 47.846 68.578 1.000 63.715 73 ALA D CA 1
ATOM 15608 C C . ALA D 1 77 ? 24.553 47.473 69.579 1.000 51.966 73 ALA D C 1
ATOM 15609 O O . ALA D 1 77 ? 24.753 46.637 70.464 1.000 57.885 73 ALA D O 1
ATOM 15616 N N . ASP D 1 78 ? 23.391 48.126 69.410 1.000 52.820 74 ASP D N 1
ATOM 15617 C CA . ASP D 1 78 ? 22.144 47.715 70.050 1.000 60.634 74 ASP D CA 1
ATOM 15618 C C . ASP D 1 78 ? 21.354 46.798 69.105 1.000 56.698 74 ASP D C 1
ATOM 15619 O O . ASP D 1 78 ? 20.596 45.934 69.565 1.000 68.251 74 ASP D O 1
ATOM 15628 N N . VAL D 1 79 ? 21.536 47.017 67.790 1.000 53.724 75 VAL D N 1
ATOM 15629 C CA . VAL D 1 79 ? 20.811 46.318 66.744 1.000 56.692 75 VAL D CA 1
ATOM 15630 C C . VAL D 1 79 ? 21.824 45.849 65.707 1.000 58.914 75 VAL D C 1
ATOM 15631 O O . VAL D 1 79 ? 22.525 46.681 65.1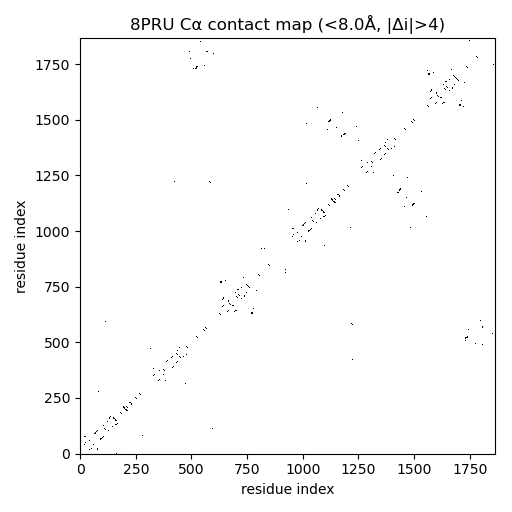28 1.000 54.096 75 VAL D O 1
ATOM 15644 N N . VAL D 1 80 ? 21.889 44.525 65.465 1.000 51.561 76 VAL D N 1
ATOM 15645 C CA . VAL D 1 80 ? 22.762 43.983 64.431 1.000 45.663 76 VAL D CA 1
ATOM 15646 C C . VAL D 1 80 ? 21.901 43.520 63.258 1.000 48.804 76 VAL D C 1
ATOM 15647 O O . VAL D 1 80 ? 21.131 42.585 63.416 1.000 50.730 76 VAL D O 1
ATOM 15660 N N . MET D 1 81 ? 22.039 44.177 62.099 1.000 42.579 77 MET D N 1
ATOM 15661 C CA . MET D 1 81 ? 21.351 43.788 60.883 1.000 41.921 77 MET D CA 1
ATOM 15662 C C . MET D 1 81 ? 22.321 43.000 60.000 1.000 47.995 77 MET D C 1
ATOM 15663 O O . MET D 1 81 ? 23.346 43.526 59.572 1.000 44.446 77 MET D O 1
ATOM 15677 N N . VAL D 1 82 ? 21.991 41.725 59.764 1.000 43.885 78 VAL D N 1
ATOM 15678 C CA . VAL D 1 82 ? 22.820 40.798 59.021 1.000 44.883 78 VAL D CA 1
ATOM 15679 C C . VAL D 1 82 ? 22.378 40.795 57.567 1.000 49.010 78 VAL D C 1
ATOM 15680 O O . VAL D 1 82 ? 21.289 40.311 57.268 1.000 47.606 78 VAL D O 1
ATOM 15693 N N . LEU D 1 83 ? 23.249 41.323 56.686 1.000 47.712 79 LEU D N 1
ATOM 15694 C CA . LEU D 1 83 ? 22.982 41.369 55.260 1.000 44.339 79 LEU D CA 1
ATOM 15695 C C . LEU D 1 83 ? 24.104 40.681 54.493 1.000 49.632 79 LEU D C 1
ATOM 15696 O O . LEU D 1 83 ? 24.838 41.296 53.725 1.000 57.184 79 LEU D O 1
ATOM 15712 N N . LEU D 1 84 ? 24.215 39.388 54.757 1.000 34.238 80 LEU D N 1
ATOM 15713 C CA . LEU D 1 84 ? 25.228 38.514 54.194 1.000 38.678 80 LEU D CA 1
ATOM 15714 C C . LEU D 1 84 ? 24.477 37.432 53.432 1.000 33.744 80 LEU D C 1
ATOM 15715 O O . LEU D 1 84 ? 23.318 37.177 53.736 1.000 29.561 80 LEU D O 1
ATOM 15731 N N . PRO D 1 85 ? 25.119 36.732 52.481 1.000 38.111 81 PRO D N 1
ATOM 15732 C CA . PRO D 1 85 ? 24.496 35.550 51.876 1.000 41.404 81 PRO D CA 1
ATOM 15733 C C . PRO D 1 85 ? 24.097 34.503 52.921 1.000 40.201 81 PRO D C 1
ATOM 15734 O O . PRO D 1 85 ? 24.778 34.319 53.923 1.000 35.909 81 PRO D O 1
ATOM 15745 N N . ASP D 1 86 ? 22.993 33.796 52.639 1.000 43.682 82 ASP D N 1
ATOM 15746 C CA . ASP D 1 86 ? 22.415 32.829 53.551 1.000 42.056 82 ASP D CA 1
ATOM 15747 C C . ASP D 1 86 ? 23.471 31.869 54.082 1.000 40.987 82 ASP D C 1
ATOM 15748 O O . ASP D 1 86 ? 23.498 31.590 55.278 1.000 49.467 82 ASP D O 1
ATOM 15757 N N . GLU D 1 87 ? 24.323 31.377 53.176 1.000 39.109 83 GLU D N 1
ATOM 15758 C CA . GLU D 1 87 ? 25.271 30.330 53.493 1.000 41.841 83 GLU D CA 1
ATOM 15759 C C . GLU D 1 87 ? 26.394 30.816 54.408 1.000 38.775 83 GLU D C 1
ATOM 15760 O O . GLU D 1 87 ? 27.135 29.996 54.918 1.000 49.492 83 GLU D O 1
ATOM 15772 N N . LYS D 1 88 ? 26.565 32.135 54.624 1.000 43.560 84 LYS D N 1
ATOM 15773 C CA . LYS D 1 88 ? 27.678 32.620 55.446 1.000 41.673 84 LYS D CA 1
ATOM 15774 C C . LYS D 1 88 ? 27.209 33.013 56.845 1.000 37.146 84 LYS D C 1
ATOM 15775 O O . LYS D 1 88 ? 28.026 33.173 57.743 1.000 34.789 84 LYS D O 1
ATOM 15794 N N . GLN D 1 89 ? 25.894 33.162 57.040 1.000 31.442 85 GLN D N 1
ATOM 15795 C CA . GLN D 1 89 ? 25.374 33.801 58.239 1.000 33.143 85 GLN D CA 1
ATOM 15796 C C . GLN D 1 89 ? 25.640 32.993 59.499 1.000 35.401 85 GLN D C 1
ATOM 15797 O O . GLN D 1 89 ? 25.965 33.581 60.517 1.000 35.208 85 GLN D O 1
ATOM 15811 N N . ALA D 1 90 ? 25.493 31.675 59.438 1.000 34.709 86 ALA D N 1
ATOM 15812 C CA . ALA D 1 90 ? 25.536 30.833 60.628 1.000 41.544 86 ALA D CA 1
ATOM 15813 C C . ALA D 1 90 ? 26.904 30.955 61.303 1.000 41.238 86 ALA D C 1
ATOM 15814 O O . ALA D 1 90 ? 26.999 31.122 62.514 1.000 36.006 86 ALA D O 1
ATOM 15821 N N . GLN D 1 91 ? 27.961 30.879 60.506 1.000 47.195 87 GLN D N 1
ATOM 15822 C CA . GLN D 1 91 ? 29.314 30.909 61.040 1.000 47.113 87 GLN D CA 1
ATOM 15823 C C . GLN D 1 91 ? 29.621 32.274 61.657 1.000 47.356 87 GLN D C 1
ATOM 15824 O O . GLN D 1 91 ? 30.221 32.367 62.722 1.000 39.519 87 GLN D O 1
ATOM 15838 N N . VAL D 1 92 ? 29.196 33.336 60.981 1.000 44.132 88 VAL D N 1
ATOM 15839 C CA . VAL D 1 92 ? 29.417 34.678 61.475 1.000 41.383 88 VAL D CA 1
ATOM 15840 C C . VAL D 1 92 ? 28.635 34.874 62.767 1.000 44.766 88 VAL D C 1
ATOM 15841 O O . VAL D 1 92 ? 29.148 35.465 63.711 1.000 49.133 88 VAL D O 1
ATOM 15854 N N . TYR D 1 93 ? 27.402 34.363 62.829 1.000 35.423 89 TYR D N 1
ATOM 15855 C CA . TYR D 1 93 ? 26.633 34.512 64.052 1.000 37.026 89 TYR D CA 1
ATOM 15856 C C . TYR D 1 93 ? 27.314 33.794 65.209 1.000 37.668 89 TYR D C 1
ATOM 15857 O O . TYR D 1 93 ? 27.424 34.359 66.287 1.000 47.260 89 TYR D O 1
ATOM 15875 N N . ARG D 1 94 ? 27.722 32.540 64.994 1.000 39.121 90 ARG D N 1
ATOM 15876 C CA . ARG D 1 94 ? 28.235 31.709 66.073 1.000 45.568 90 ARG D CA 1
ATOM 15877 C C . ARG D 1 94 ? 29.515 32.322 66.619 1.000 36.384 90 ARG D C 1
ATOM 15878 O O . ARG D 1 94 ? 29.634 32.491 67.827 1.000 42.785 90 ARG D O 1
ATOM 15899 N N . GLU D 1 95 ? 30.434 32.662 65.708 1.000 39.765 91 GLU D N 1
ATOM 15900 C CA . GLU D 1 95 ? 31.788 33.013 66.093 1.000 50.367 91 GLU D CA 1
ATOM 15901 C C . GLU D 1 95 ? 31.930 34.502 66.414 1.000 51.591 91 GLU D C 1
ATOM 15902 O O . GLU D 1 95 ? 32.951 34.895 66.961 1.000 45.843 91 GLU D O 1
ATOM 15914 N N . GLU D 1 96 ? 30.978 35.350 66.031 1.000 48.301 92 GLU D N 1
ATOM 15915 C CA . GLU D 1 96 ? 31.265 36.775 66.081 1.000 47.735 92 GLU D CA 1
ATOM 15916 C C . GLU D 1 96 ? 30.094 37.632 66.540 1.000 53.490 92 GLU D C 1
ATOM 15917 O O . GLU D 1 96 ? 30.336 38.732 67.026 1.000 69.410 92 GLU D O 1
ATOM 15929 N N . VAL D 1 97 ? 28.849 37.187 66.365 1.000 40.656 93 VAL D N 1
ATOM 15930 C CA . VAL D 1 97 ? 27.736 38.010 66.804 1.000 44.243 93 VAL D CA 1
ATOM 15931 C C . VAL D 1 97 ? 27.345 37.601 68.219 1.000 45.807 93 VAL D C 1
ATOM 15932 O O . VAL D 1 97 ? 27.217 38.458 69.097 1.000 44.604 93 VAL D O 1
ATOM 15945 N N . GLU D 1 98 ? 27.192 36.295 68.421 1.000 36.437 94 GLU D N 1
ATOM 15946 C CA . GLU D 1 98 ? 26.562 35.768 69.613 1.000 44.808 94 GLU D CA 1
ATOM 15947 C C . GLU D 1 98 ? 27.422 36.038 70.849 1.000 50.374 94 GLU D C 1
ATOM 15948 O O . GLU D 1 98 ? 26.862 36.321 71.912 1.000 54.183 94 GLU D O 1
ATOM 15960 N N . PRO D 1 99 ? 28.770 35.904 70.804 1.000 51.249 95 PRO D N 1
ATOM 15961 C CA . PRO D 1 99 ? 29.589 36.258 71.966 1.000 51.558 95 PRO D CA 1
ATOM 15962 C C . PRO D 1 99 ? 29.641 37.753 72.271 1.000 48.264 95 PRO D C 1
ATOM 15963 O O . PRO D 1 99 ? 30.016 38.104 73.376 1.000 38.986 95 PRO D O 1
ATOM 15974 N N . ASN D 1 100 ? 29.267 38.610 71.308 1.000 43.642 96 ASN D N 1
ATOM 15975 C CA . ASN D 1 100 ? 29.568 40.029 71.384 1.000 44.585 96 ASN D CA 1
ATOM 15976 C C . ASN D 1 100 ? 28.329 40.924 71.406 1.000 58.157 96 ASN D C 1
ATOM 15977 O O . ASN D 1 100 ? 28.461 42.151 71.521 1.000 76.262 96 ASN D O 1
ATOM 15988 N N . LEU D 1 101 ? 27.128 40.348 71.274 1.000 55.634 97 LEU D N 1
ATOM 15989 C CA . LEU D 1 101 ? 25.929 41.161 71.224 1.000 51.966 97 LEU D CA 1
ATOM 15990 C C . LEU D 1 101 ? 25.401 41.309 72.642 1.000 44.623 97 LEU D C 1
ATOM 15991 O O . LEU D 1 101 ? 25.212 40.305 73.321 1.000 37.831 97 LEU D O 1
ATOM 16007 N N . LYS D 1 102 ? 25.127 42.566 73.030 1.000 49.394 98 LYS D N 1
ATOM 16008 C CA . LYS D 1 102 ? 24.583 42.955 74.331 1.000 57.464 98 LYS D CA 1
ATOM 16009 C C . LYS D 1 102 ? 23.428 42.054 74.739 1.000 57.336 98 LYS D C 1
ATOM 16010 O O . LYS D 1 102 ? 22.619 41.659 73.911 1.000 64.949 98 LYS D O 1
ATOM 16029 N N . GLU D 1 103 ? 23.324 41.785 76.034 1.000 51.143 99 GLU D N 1
ATOM 16030 C CA . GLU D 1 103 ? 22.110 41.234 76.610 1.000 44.569 99 GLU D CA 1
ATOM 16031 C C . GLU D 1 103 ? 20.926 42.090 76.180 1.000 53.692 99 GLU D C 1
ATOM 16032 O O . GLU D 1 103 ? 21.031 43.308 76.159 1.000 65.425 99 GLU D O 1
ATOM 16044 N N . GLY D 1 104 ? 19.827 41.439 75.772 1.000 51.915 100 GLY D N 1
ATOM 16045 C CA . GLY D 1 104 ? 18.616 42.139 75.376 1.000 40.646 100 GLY D CA 1
ATOM 16046 C C . GLY D 1 104 ? 18.767 42.907 74.067 1.000 39.406 100 GLY D C 1
ATOM 16047 O O . GLY D 1 104 ? 17.912 43.721 73.727 1.000 46.688 100 GLY D O 1
ATOM 16051 N N . GLY D 1 105 ? 19.827 42.630 73.311 1.000 38.382 101 GLY D N 1
ATOM 16052 C CA . GLY D 1 105 ? 20.019 43.249 72.005 1.000 43.707 101 GLY D CA 1
ATOM 16053 C C . GLY D 1 105 ? 18.991 42.770 70.975 1.000 41.977 101 GLY D C 1
ATOM 16054 O O . GLY D 1 105 ? 18.178 41.874 71.251 1.000 42.439 101 GLY D O 1
ATOM 16058 N N . ALA D 1 106 ? 19.016 43.428 69.815 1.000 37.161 102 ALA D N 1
ATOM 16059 C CA . ALA D 1 106 ? 18.217 43.052 68.672 1.000 41.529 102 ALA D CA 1
ATOM 16060 C C . ALA D 1 106 ? 19.112 42.449 67.577 1.000 47.581 102 ALA D C 1
ATOM 16061 O O . ALA D 1 106 ? 20.226 42.928 67.302 1.000 41.445 102 ALA D O 1
ATOM 16068 N N . LEU D 1 107 ? 18.609 41.362 66.979 1.000 38.860 103 LEU D N 1
ATOM 16069 C CA . LEU D 1 107 ? 19.247 40.729 65.838 1.000 37.910 103 LEU D CA 1
ATOM 16070 C C . LEU D 1 107 ? 18.235 40.751 64.700 1.000 39.653 103 LEU D C 1
ATOM 16071 O O . LEU D 1 107 ? 17.127 40.252 64.862 1.000 31.483 103 LEU D O 1
ATOM 16087 N N . ALA D 1 108 ? 18.634 41.323 63.565 1.000 35.876 104 ALA D N 1
ATOM 16088 C CA . ALA D 1 108 ? 17.711 41.632 62.493 1.000 38.473 104 ALA D CA 1
ATOM 16089 C C . ALA D 1 108 ? 18.217 41.013 61.201 1.000 35.392 104 ALA D C 1
ATOM 16090 O O . ALA D 1 108 ? 19.406 40.715 61.071 1.000 34.426 104 ALA D O 1
ATOM 16097 N N . PHE D 1 109 ? 17.311 40.864 60.241 1.000 33.194 105 PHE D N 1
ATOM 16098 C CA . PHE D 1 109 ? 17.627 40.254 58.972 1.000 31.212 105 PHE D CA 1
ATOM 16099 C C . PHE D 1 109 ? 16.800 40.909 57.886 1.000 30.878 105 PHE D C 1
ATOM 16100 O O . PHE D 1 109 ? 15.810 41.587 58.193 1.000 38.613 105 PHE D O 1
ATOM 16117 N N . ALA D 1 110 ? 17.172 40.619 56.637 1.000 30.780 106 ALA D N 1
ATOM 16118 C CA . ALA D 1 110 ? 16.305 40.850 55.498 1.000 34.782 106 ALA D CA 1
ATOM 16119 C C . ALA D 1 110 ? 15.728 39.558 54.924 1.000 36.950 106 ALA D C 1
ATOM 16120 O O . ALA D 1 110 ? 14.823 39.643 54.097 1.000 37.319 106 ALA D O 1
ATOM 16127 N N . HIS D 1 111 ? 16.264 38.383 55.296 1.000 38.941 107 HIS D N 1
ATOM 16128 C CA . HIS D 1 111 ? 15.734 37.098 54.836 1.000 39.839 107 HIS D CA 1
ATOM 16129 C C . HIS D 1 111 ? 15.628 36.157 56.053 1.000 37.891 107 HIS D C 1
ATOM 16130 O O . HIS D 1 111 ? 16.479 36.136 56.952 1.000 34.984 107 HIS D O 1
ATOM 16145 N N . GLY D 1 112 ? 14.551 35.370 56.107 1.000 32.671 108 GLY D N 1
ATOM 16146 C CA . GLY D 1 112 ? 14.239 34.574 57.279 1.000 27.388 108 GLY D CA 1
ATOM 16147 C C . GLY D 1 112 ? 14.862 33.188 57.306 1.000 32.616 108 GLY D C 1
ATOM 16148 O O . GLY D 1 112 ? 14.724 32.510 58.313 1.000 33.761 108 GLY D O 1
ATOM 16152 N N . PHE D 1 113 ? 15.577 32.816 56.241 1.000 28.001 109 PHE D N 1
ATOM 16153 C CA . PHE D 1 113 ? 16.031 31.455 55.994 1.000 37.382 109 PHE D CA 1
ATOM 16154 C C . PHE D 1 113 ? 16.806 30.899 57.191 1.000 34.080 109 PHE D C 1
ATOM 16155 O O . PHE D 1 113 ? 16.525 29.803 57.667 1.000 24.192 109 PHE D O 1
ATOM 16172 N N . ASN D 1 114 ? 17.805 31.639 57.658 1.000 30.405 110 ASN D N 1
ATOM 16173 C CA . ASN D 1 114 ? 18.718 31.125 58.664 1.000 30.233 110 ASN D CA 1
ATOM 16174 C C . ASN D 1 114 ? 18.011 30.866 59.987 1.000 32.146 110 ASN D C 1
ATOM 16175 O O . ASN D 1 114 ? 18.286 29.875 60.660 1.000 29.668 110 ASN D O 1
ATOM 16186 N N . VAL D 1 115 ? 17.084 31.735 60.369 1.000 29.899 111 VAL D N 1
ATOM 16187 C CA . VAL D 1 115 ? 16.415 31.568 61.632 1.000 30.155 111 VAL D CA 1
ATOM 16188 C C . VAL D 1 115 ? 15.319 30.515 61.473 1.000 35.074 111 VAL D C 1
ATOM 16189 O O . VAL D 1 115 ? 15.164 29.630 62.316 1.000 26.409 111 VAL D O 1
ATOM 16202 N N . HIS D 1 116 ? 14.604 30.564 60.350 1.000 32.354 112 HIS D N 1
ATOM 16203 C CA . HIS D 1 116 ? 13.480 29.682 60.146 1.000 26.366 112 HIS D CA 1
ATOM 16204 C C . HIS D 1 116 ? 13.956 28.219 60.095 1.000 28.803 112 HIS D C 1
ATOM 16205 O O . HIS D 1 116 ? 13.257 27.356 60.548 1.000 26.027 112 HIS D O 1
ATOM 16220 N N . PHE D 1 117 ? 15.100 27.934 59.477 1.000 28.915 113 PHE D N 1
ATOM 16221 C CA . PHE D 1 117 ? 15.581 26.572 59.299 1.000 35.954 113 PHE D CA 1
ATOM 16222 C C . PHE D 1 117 ? 16.684 26.233 60.300 1.000 38.708 113 PHE D C 1
ATOM 16223 O O . PHE D 1 117 ? 17.415 25.254 60.110 1.000 29.621 113 PHE D O 1
ATOM 16240 N N . GLY D 1 118 ? 16.808 27.044 61.366 1.000 33.248 114 GLY D N 1
ATOM 16241 C CA . GLY D 1 118 ? 17.582 26.631 62.522 1.000 32.828 114 GLY D CA 1
ATOM 16242 C C . GLY D 1 118 ? 19.088 26.683 62.284 1.000 28.947 114 GLY D C 1
ATOM 16243 O O . GLY D 1 118 ? 19.835 26.021 62.972 1.000 30.153 114 GLY D O 1
ATOM 16247 N N . GLN D 1 119 ? 19.560 27.464 61.327 1.000 29.507 115 GLN D N 1
ATOM 16248 C CA . GLN D 1 119 ? 20.989 27.622 61.129 1.000 30.236 115 GLN D CA 1
ATOM 16249 C C . GLN D 1 119 ? 21.548 28.644 62.140 1.000 27.783 115 GLN D C 1
ATOM 16250 O O . GLN D 1 119 ? 22.696 28.561 62.586 1.000 29.331 115 GLN D O 1
ATOM 16264 N N . ILE D 1 120 ? 20.694 29.592 62.519 1.000 32.303 116 ILE D N 1
ATOM 16265 C CA . ILE D 1 120 ? 20.934 30.510 63.620 1.000 36.457 116 ILE D CA 1
ATOM 16266 C C . ILE D 1 120 ? 19.850 30.256 64.640 1.000 32.710 116 ILE D C 1
ATOM 16267 O O . ILE D 1 120 ? 18.671 30.361 64.326 1.000 35.940 116 ILE D O 1
ATOM 16283 N N . LYS D 1 121 ? 20.272 29.869 65.842 1.000 30.245 117 LYS D N 1
ATOM 16284 C CA . LYS D 1 121 ? 19.373 29.651 66.961 1.000 33.425 117 LYS D CA 1
ATOM 16285 C C . LYS D 1 121 ? 19.635 30.778 67.952 1.000 38.842 117 LYS D C 1
ATOM 16286 O O . LYS D 1 121 ? 20.554 30.689 68.759 1.000 40.876 117 LYS D O 1
ATOM 16305 N N . PRO D 1 122 ? 18.873 31.895 67.889 1.000 44.510 118 PRO D N 1
ATOM 16306 C CA . PRO D 1 122 ? 19.205 33.093 68.660 1.000 45.571 118 PRO D CA 1
ATOM 16307 C C . PRO D 1 122 ? 19.134 32.840 70.166 1.000 46.907 118 PRO D C 1
ATOM 16308 O O . PRO D 1 122 ? 18.274 32.059 70.611 1.000 44.103 118 PRO D O 1
ATOM 16319 N N . ARG D 1 123 ? 20.024 33.486 70.940 1.000 45.207 119 ARG D N 1
ATOM 16320 C CA . ARG D 1 123 ? 19.910 33.500 72.399 1.000 45.766 119 ARG D CA 1
ATOM 16321 C C . ARG D 1 123 ? 18.513 33.987 72.792 1.000 47.635 119 ARG D C 1
ATOM 16322 O O . ARG D 1 123 ? 17.941 34.861 72.141 1.000 47.082 119 ARG D O 1
ATOM 16343 N N . LYS D 1 124 ? 17.999 33.458 73.903 1.000 45.836 120 LYS D N 1
ATOM 16344 C CA . LYS D 1 124 ? 16.630 33.686 74.330 1.000 50.221 120 LYS D CA 1
ATOM 16345 C C . LYS D 1 124 ? 16.407 35.142 74.755 1.000 49.983 120 LYS D C 1
ATOM 16346 O O . LYS D 1 124 ? 15.250 35.570 74.807 1.000 44.740 120 LYS D O 1
ATOM 16365 N N . ASP D 1 125 ? 17.489 35.912 75.014 1.000 45.534 121 ASP D N 1
ATOM 16366 C CA . ASP D 1 125 ? 17.372 37.279 75.515 1.000 48.843 121 ASP D CA 1
ATOM 16367 C C . ASP D 1 125 ? 17.244 38.292 74.382 1.000 45.602 121 ASP D C 1
ATOM 16368 O O . ASP D 1 125 ? 16.972 39.468 74.618 1.000 42.814 121 ASP D O 1
ATOM 16377 N N . LEU D 1 126 ? 17.417 37.840 73.140 1.000 38.320 122 LEU D N 1
ATOM 16378 C CA . LEU D 1 126 ? 17.467 38.747 72.009 1.000 34.322 122 LEU D CA 1
ATOM 16379 C C . LEU D 1 126 ? 16.075 39.016 71.451 1.000 35.980 122 LEU D C 1
ATOM 16380 O O . LEU D 1 126 ? 15.188 38.185 71.545 1.000 36.554 122 LEU D O 1
ATOM 16396 N N . ASP D 1 127 ? 15.920 40.208 70.878 1.000 35.850 123 ASP D N 1
ATOM 16397 C CA . ASP D 1 127 ? 14.857 40.489 69.941 1.000 39.140 123 ASP D CA 1
ATOM 16398 C C . ASP D 1 127 ? 15.349 40.002 68.579 1.000 39.061 123 ASP D C 1
ATOM 16399 O O . ASP D 1 127 ? 16.532 40.148 68.263 1.000 38.271 123 ASP D O 1
ATOM 16408 N N . VAL D 1 128 ? 14.442 39.386 67.804 1.000 41.991 124 VAL D N 1
ATOM 16409 C CA . VAL D 1 128 ? 14.771 38.857 66.486 1.000 39.615 124 VAL D CA 1
ATOM 16410 C C . VAL D 1 128 ? 13.700 39.305 65.514 1.000 33.167 124 VAL D C 1
ATOM 16411 O O . VAL D 1 128 ? 12.531 38.997 65.705 1.000 32.547 124 VAL D O 1
ATOM 16424 N N . TRP D 1 129 ? 14.095 40.058 64.485 1.000 30.139 125 TRP D N 1
ATOM 16425 C CA . TRP D 1 129 ? 13.068 40.537 63.582 1.000 32.108 125 TRP D CA 1
ATOM 16426 C C . TRP D 1 129 ? 13.639 40.718 62.193 1.000 29.071 125 TRP D C 1
ATOM 16427 O O . TRP D 1 129 ? 14.803 40.473 61.942 1.000 38.207 125 TRP D O 1
ATOM 16448 N N . MET D 1 130 ? 12.777 41.086 61.267 1.000 30.222 126 MET D N 1
ATOM 16449 C CA . MET D 1 130 ? 13.180 41.150 59.885 1.000 33.072 126 MET D CA 1
ATOM 16450 C C . MET D 1 130 ? 12.468 42.328 59.231 1.000 30.937 126 MET D C 1
ATOM 16451 O O . MET D 1 130 ? 11.298 42.580 59.496 1.000 38.702 126 MET D O 1
ATOM 16465 N N . VAL D 1 131 ? 13.201 43.013 58.361 1.000 33.652 127 VAL D N 1
ATOM 16466 C CA . VAL D 1 131 ? 12.618 43.924 57.401 1.000 37.022 127 VAL D CA 1
ATOM 16467 C C . VAL D 1 131 ? 13.081 43.552 56.002 1.000 33.438 127 VAL D C 1
ATOM 16468 O O . VAL D 1 131 ? 14.277 43.580 55.744 1.000 38.009 127 VAL D O 1
ATOM 16481 N N . ALA D 1 132 ? 12.134 43.222 55.105 1.000 34.180 128 ALA D N 1
ATOM 16482 C CA . ALA D 1 132 ? 12.495 42.645 53.812 1.000 43.093 128 ALA D CA 1
ATOM 16483 C C . ALA D 1 132 ? 11.906 43.485 52.682 1.000 43.698 128 ALA D C 1
ATOM 16484 O O . ALA D 1 132 ? 10.799 43.210 52.214 1.000 48.981 128 ALA D O 1
ATOM 16491 N N . PRO D 1 133 ? 12.638 44.494 52.168 1.000 52.882 129 PRO D N 1
ATOM 16492 C CA . PRO D 1 133 ? 12.171 45.262 51.011 1.000 56.571 129 PRO D CA 1
ATOM 16493 C C . PRO D 1 133 ? 12.047 44.410 49.751 1.000 63.437 129 PRO D C 1
ATOM 16494 O O . PRO D 1 133 ? 12.628 43.328 49.677 1.000 69.810 129 PRO D O 1
ATOM 16505 N N . LYS D 1 134 ? 11.310 44.918 48.752 1.000 73.118 130 LYS D N 1
ATOM 16506 C CA . LYS D 1 134 ? 11.130 44.238 47.473 1.000 71.153 130 LYS D CA 1
ATOM 16507 C C . LYS D 1 134 ? 11.859 45.010 46.364 1.000 71.847 130 LYS D C 1
ATOM 16508 O O . LYS D 1 134 ? 11.495 44.816 45.181 1.000 65.433 130 LYS D O 1
ATOM 16527 N N . GLY D 1 164 ? 7.940 53.113 45.084 1.000 92.840 160 GLY D N 1
ATOM 16528 C CA . GLY D 1 164 ? 6.766 52.313 45.485 1.000 90.096 160 GLY D CA 1
ATOM 16529 C C . GLY D 1 164 ? 7.148 50.895 45.910 1.000 95.331 160 GLY D C 1
ATOM 16530 O O . GLY D 1 164 ? 6.369 49.967 45.694 1.000 77.439 160 GLY D O 1
ATOM 16534 N N . VAL D 1 165 ? 8.325 50.759 46.547 1.000 102.685 161 VAL D N 1
ATOM 16535 C CA . VAL D 1 165 ? 8.885 49.485 46.990 1.000 94.181 161 VAL D CA 1
ATOM 16536 C C . VAL D 1 165 ? 8.327 49.123 48.375 1.000 89.741 161 VAL D C 1
ATOM 16537 O O . VAL D 1 165 ? 8.846 49.580 49.409 1.000 75.613 161 VAL D O 1
ATOM 16550 N N . PRO D 1 166 ? 7.281 48.259 48.465 1.000 87.854 162 PRO D N 1
ATOM 16551 C CA . PRO D 1 166 ? 6.746 47.850 49.764 1.000 89.325 162 PRO D CA 1
ATOM 16552 C C . PRO D 1 166 ? 7.759 46.939 50.457 1.000 80.675 162 PRO D C 1
ATOM 16553 O O . PRO D 1 166 ? 8.809 46.618 49.901 1.000 82.218 162 PRO D O 1
ATOM 16564 N N . ALA D 1 167 ? 7.456 46.558 51.695 1.000 67.085 163 ALA D N 1
ATOM 16565 C CA . ALA D 1 167 ? 8.374 45.733 52.460 1.000 70.252 163 ALA D CA 1
ATOM 16566 C C . ALA D 1 167 ? 7.575 44.815 53.367 1.000 57.900 163 ALA D C 1
ATOM 16567 O O . ALA D 1 167 ? 6.427 45.127 53.682 1.000 52.414 163 ALA D O 1
ATOM 16574 N N . LEU D 1 168 ? 8.205 43.688 53.737 1.000 41.766 164 LEU D N 1
ATOM 16575 C CA . LEU D 1 168 ? 7.665 42.728 54.692 1.000 43.595 164 LEU D CA 1
ATOM 16576 C C . LEU D 1 168 ? 8.382 42.912 56.026 1.000 39.250 164 LEU D C 1
ATOM 16577 O O . LEU D 1 168 ? 9.559 43.272 56.075 1.000 41.561 164 LEU D O 1
ATOM 16593 N N . VAL D 1 169 ? 7.652 42.694 57.120 1.000 38.771 165 VAL D N 1
ATOM 16594 C CA . VAL D 1 169 ? 8.248 42.761 58.437 1.000 36.087 165 VAL D CA 1
ATOM 16595 C C . VAL D 1 169 ? 7.796 41.544 59.223 1.000 38.075 165 VAL D C 1
ATOM 16596 O O . VAL D 1 169 ? 6.629 41.129 59.132 1.000 37.860 165 VAL D O 1
ATOM 16609 N N . ALA D 1 170 ? 8.727 41.009 60.023 1.000 34.518 166 ALA D N 1
ATOM 16610 C CA . ALA D 1 170 ? 8.390 39.917 60.913 1.000 34.218 166 ALA D CA 1
ATOM 16611 C C . ALA D 1 170 ? 9.184 40.035 62.199 1.000 34.464 166 ALA D C 1
ATOM 16612 O O . ALA D 1 170 ? 10.283 40.560 62.240 1.000 42.466 166 ALA D O 1
ATOM 16619 N N . VAL D 1 171 ? 8.583 39.516 63.247 1.000 38.249 167 VAL D N 1
ATOM 16620 C CA . VAL D 1 171 ? 9.224 39.363 64.527 1.000 35.553 167 VAL D CA 1
ATOM 16621 C C . VAL D 1 171 ? 9.215 37.890 64.869 1.000 30.790 167 VAL D C 1
ATOM 16622 O O . VAL D 1 171 ? 8.146 37.332 65.026 1.000 33.926 167 VAL D O 1
ATOM 16635 N N . HIS D 1 172 ? 10.400 37.298 65.042 1.000 33.382 168 HIS D N 1
ATOM 16636 C CA . HIS D 1 172 ? 10.500 35.913 65.464 1.000 34.619 168 HIS D CA 1
ATOM 16637 C C . HIS D 1 172 ? 10.539 35.832 66.988 1.000 38.362 168 HIS D C 1
ATOM 16638 O O . HIS D 1 172 ? 10.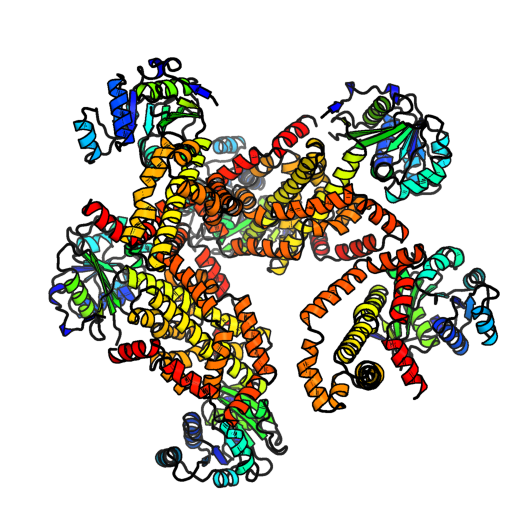127 34.831 67.566 1.000 28.877 168 HIS D O 1
ATOM 16653 N N . GLN D 1 173 ? 11.118 36.856 67.639 1.000 38.620 169 GLN D N 1
ATOM 16654 C CA . GLN D 1 173 ? 11.302 36.801 69.081 1.000 37.128 169 GLN D CA 1
ATOM 16655 C C . GLN D 1 173 ? 11.246 38.214 69.638 1.000 36.583 169 GLN D C 1
ATOM 16656 O O . GLN D 1 173 ? 11.933 39.094 69.128 1.000 41.527 169 GLN D O 1
ATOM 16670 N N . ASP D 1 174 ? 10.390 38.433 70.631 1.000 40.025 170 ASP D N 1
ATOM 16671 C CA . ASP D 1 174 ? 10.184 39.743 71.230 1.000 45.819 170 ASP D CA 1
ATOM 16672 C C . ASP D 1 174 ? 10.532 39.650 72.714 1.000 50.534 170 ASP D C 1
ATOM 16673 O O . ASP D 1 174 ? 9.650 39.487 73.551 1.000 57.636 170 ASP D O 1
ATOM 16682 N N . ALA D 1 175 ? 11.828 39.742 73.032 1.000 50.947 171 ALA D N 1
ATOM 16683 C CA . ALA D 1 175 ? 12.296 39.588 74.406 1.000 51.738 171 ALA D CA 1
ATOM 16684 C C . ALA D 1 175 ? 12.076 40.885 75.184 1.000 51.164 171 ALA D C 1
ATOM 16685 O O . ALA D 1 175 ? 11.783 40.837 76.368 1.000 56.458 171 ALA D O 1
ATOM 16692 N N . SER D 1 176 ? 12.209 42.031 74.505 1.000 48.844 172 SER D N 1
ATOM 16693 C CA . SER D 1 176 ? 12.161 43.336 75.133 1.000 53.554 172 SER D CA 1
ATOM 16694 C C . SER D 1 176 ? 10.720 43.799 75.295 1.000 60.263 172 SER D C 1
ATOM 16695 O O . SER D 1 176 ? 10.416 44.588 76.177 1.000 71.491 172 SER D O 1
ATOM 16703 N N . GLY D 1 177 ? 9.837 43.356 74.412 1.000 60.330 173 GLY D N 1
ATOM 16704 C CA . GLY D 1 177 ? 8.475 43.856 74.406 1.000 50.400 173 GLY D CA 1
ATOM 16705 C C . GLY D 1 177 ? 8.274 44.974 73.388 1.000 52.946 173 GLY D C 1
ATOM 16706 O O . GLY D 1 177 ? 7.153 45.430 73.206 1.000 56.282 173 GLY D O 1
ATOM 16710 N N . SER D 1 178 ? 9.345 45.418 72.714 1.000 52.090 174 SER D N 1
ATOM 16711 C CA . SER D 1 178 ? 9.195 46.454 71.699 1.000 54.663 174 SER D CA 1
ATOM 16712 C C . SER D 1 178 ? 9.851 46.074 70.366 1.000 52.868 174 SER D C 1
ATOM 16713 O O . SER D 1 178 ? 10.169 46.942 69.542 1.000 48.602 174 SER D O 1
ATOM 16721 N N . ALA D 1 179 ? 10.046 44.767 70.135 1.000 50.426 175 ALA D N 1
ATOM 16722 C CA . ALA D 1 179 ? 10.613 44.308 68.876 1.000 51.651 175 ALA D CA 1
ATOM 16723 C C . ALA D 1 179 ? 9.872 44.963 67.715 1.000 52.176 175 ALA D C 1
ATOM 16724 O O . ALA D 1 179 ? 10.494 45.592 66.849 1.000 42.535 175 ALA D O 1
ATOM 16731 N N . PHE D 1 180 ? 8.531 44.868 67.742 1.000 49.690 176 PHE D N 1
ATOM 16732 C CA . PHE D 1 180 ? 7.733 45.238 66.589 1.000 49.477 176 PHE D CA 1
ATOM 16733 C C . PHE D 1 180 ? 7.893 46.723 66.241 1.000 44.927 176 PHE D C 1
ATOM 16734 O O . PHE D 1 180 ? 8.145 47.051 65.089 1.000 51.707 176 PHE D O 1
ATOM 16751 N N . PRO D 1 181 ? 7.686 47.677 67.175 1.000 48.070 177 PRO D N 1
ATOM 16752 C CA . PRO D 1 181 ? 7.876 49.090 66.841 1.000 51.865 177 PRO D CA 1
ATOM 16753 C C . PRO D 1 181 ? 9.318 49.421 66.442 1.000 47.504 177 PRO D C 1
ATOM 16754 O O . PRO D 1 181 ? 9.540 50.282 65.603 1.000 47.130 177 PRO D O 1
ATOM 16765 N N . THR D 1 182 ? 10.308 48.727 67.013 1.000 46.922 178 THR D N 1
ATOM 16766 C CA . THR D 1 182 ? 11.674 48.890 66.530 1.000 52.759 178 THR D CA 1
ATOM 16767 C C . THR D 1 182 ? 11.765 48.510 65.045 1.000 54.260 178 THR D C 1
ATOM 16768 O O . THR D 1 182 ? 12.293 49.267 64.221 1.000 54.805 178 THR D O 1
ATOM 16779 N N . ALA D 1 183 ? 11.223 47.339 64.686 1.000 53.530 179 ALA D N 1
ATOM 16780 C CA . ALA D 1 183 ? 11.308 46.850 63.316 1.000 51.960 179 ALA D CA 1
ATOM 16781 C C . ALA D 1 183 ? 10.660 47.858 62.364 1.000 49.516 179 ALA D C 1
ATOM 16782 O O . ALA D 1 183 ? 11.189 48.115 61.281 1.000 48.884 179 ALA D O 1
ATOM 16789 N N . LEU D 1 184 ? 9.499 48.400 62.755 1.000 60.640 180 LEU D N 1
ATOM 16790 C CA . LEU D 1 184 ? 8.772 49.359 61.929 1.000 58.790 180 LEU D CA 1
ATOM 16791 C C . LEU D 1 184 ? 9.564 50.650 61.767 1.000 52.944 180 LEU D C 1
ATOM 16792 O O . LEU D 1 184 ? 9.561 51.252 60.700 1.000 60.684 180 LEU D O 1
ATOM 16808 N N . ALA D 1 185 ? 10.205 51.083 62.851 1.000 56.822 181 ALA D N 1
ATOM 16809 C CA . ALA D 1 185 ? 11.061 52.259 62.828 1.000 57.504 181 ALA D CA 1
ATOM 16810 C C . ALA D 1 185 ? 12.218 52.040 61.856 1.000 61.174 181 ALA D C 1
ATOM 16811 O O . ALA D 1 185 ? 12.521 52.916 61.034 1.000 59.253 181 ALA D O 1
ATOM 16818 N N . TYR D 1 186 ? 12.833 50.846 61.945 1.000 53.866 182 TYR D N 1
ATOM 16819 C CA . TYR D 1 186 ? 13.931 50.507 61.062 1.000 50.441 182 TYR D CA 1
ATOM 16820 C C . TYR D 1 186 ? 13.466 50.603 59.614 1.000 53.406 182 TYR D C 1
ATOM 16821 O O . TYR D 1 186 ? 14.199 51.118 58.771 1.000 65.673 182 TYR D O 1
ATOM 16839 N N . ALA D 1 187 ? 12.245 50.136 59.335 1.000 57.549 183 ALA D N 1
ATOM 16840 C CA . ALA D 1 187 ? 11.741 50.097 57.971 1.000 60.872 183 ALA D CA 1
ATOM 16841 C C . ALA D 1 187 ? 11.531 51.506 57.413 1.000 70.441 183 ALA D C 1
ATOM 16842 O O . ALA D 1 187 ? 11.767 51.757 56.225 1.000 79.577 183 ALA D O 1
ATOM 16849 N N . LYS D 1 188 ? 11.016 52.402 58.259 1.000 63.846 184 LYS D N 1
ATOM 16850 C CA . LYS D 1 188 ? 10.797 53.781 57.857 1.000 75.949 184 LYS D CA 1
ATOM 16851 C C . LYS D 1 188 ? 12.148 54.429 57.579 1.000 62.648 184 LYS D C 1
ATOM 16852 O O . LYS D 1 188 ? 12.333 55.016 56.516 1.000 63.006 184 LYS D O 1
ATOM 16871 N N . ALA D 1 189 ? 13.080 54.218 58.519 1.000 56.437 185 ALA D N 1
ATOM 16872 C CA . ALA D 1 189 ? 14.418 54.790 58.494 1.000 60.204 185 ALA D CA 1
ATOM 16873 C C . ALA D 1 189 ? 15.219 54.376 57.259 1.000 68.010 185 ALA D C 1
ATOM 16874 O O . ALA D 1 189 ? 16.207 55.034 56.939 1.000 87.468 185 ALA D O 1
ATOM 16881 N N . ILE D 1 190 ? 14.857 53.270 56.598 1.000 73.469 186 ILE D N 1
ATOM 16882 C CA . ILE D 1 190 ? 15.528 52.895 55.364 1.000 70.096 186 ILE D CA 1
ATOM 16883 C C . ILE D 1 190 ? 14.635 53.240 54.177 1.000 69.200 186 ILE D C 1
ATOM 16884 O O . ILE D 1 190 ? 15.052 53.066 53.040 1.000 84.085 186 ILE D O 1
ATOM 16900 N N . GLY D 1 191 ? 13.394 53.665 54.443 1.000 67.593 187 GLY D N 1
ATOM 16901 C CA . GLY D 1 191 ? 12.539 54.220 53.409 1.000 65.012 187 GLY D CA 1
ATOM 16902 C C . GLY D 1 191 ? 11.542 53.219 52.828 1.000 76.766 187 GLY D C 1
ATOM 16903 O O . GLY D 1 191 ? 10.973 53.473 51.770 1.000 85.442 187 GLY D O 1
ATOM 16907 N N . ALA D 1 192 ? 11.302 52.098 53.523 1.000 78.030 188 ALA D N 1
ATOM 16908 C CA . ALA D 1 192 ? 10.443 51.041 52.997 1.000 87.657 188 ALA D CA 1
ATOM 16909 C C . ALA D 1 192 ? 8.973 51.300 53.340 1.000 95.857 188 ALA D C 1
ATOM 16910 O O . ALA D 1 192 ? 8.068 50.703 52.738 1.000 88.136 188 ALA D O 1
ATOM 16917 N N . ALA D 1 193 ? 8.752 52.202 54.307 1.000 97.907 189 ALA D N 1
ATOM 16918 C CA . ALA D 1 193 ? 7.435 52.443 54.871 1.000 104.042 189 ALA D CA 1
ATOM 16919 C C . ALA D 1 193 ? 6.515 53.158 53.878 1.000 99.525 189 ALA D C 1
ATOM 16920 O O . ALA D 1 193 ? 5.296 52.989 53.960 1.000 92.285 189 ALA D O 1
ATOM 16927 N N . ARG D 1 194 ? 7.094 53.942 52.951 1.000 91.782 190 ARG D N 1
ATOM 16928 C CA . ARG D 1 194 ? 6.305 54.746 52.037 1.000 87.059 190 ARG D CA 1
ATOM 16929 C C . ARG D 1 194 ? 5.246 53.880 51.365 1.000 89.726 190 ARG D C 1
ATOM 16930 O O . ARG D 1 194 ? 4.055 54.097 51.575 1.000 98.128 190 ARG D O 1
ATOM 16951 N N . ALA D 1 195 ? 5.689 52.882 50.591 1.000 86.000 191 ALA D N 1
ATOM 16952 C CA . ALA D 1 195 ? 4.763 52.098 49.783 1.000 86.548 191 ALA D CA 1
ATOM 16953 C C . ALA D 1 195 ? 4.059 51.026 50.617 1.000 78.915 191 ALA D C 1
ATOM 16954 O O . ALA D 1 195 ? 3.218 50.289 50.098 1.000 87.346 191 ALA D O 1
ATOM 16961 N N . GLY D 1 196 ? 4.405 50.933 51.907 1.000 79.523 192 GLY D N 1
ATOM 16962 C CA . GLY D 1 196 ? 3.682 50.063 52.826 1.000 93.306 192 GLY D CA 1
ATOM 16963 C C . GLY D 1 196 ? 4.528 48.887 53.322 1.000 83.471 192 GLY D C 1
ATOM 16964 O O . GLY D 1 196 ? 5.243 48.260 52.543 1.000 76.151 192 GLY D O 1
ATOM 16968 N N . VAL D 1 197 ? 4.408 48.611 54.630 1.000 75.889 193 VAL D N 1
ATOM 16969 C CA . VAL D 1 197 ? 5.037 47.476 55.284 1.000 65.303 193 VAL D CA 1
ATOM 16970 C C . VAL D 1 197 ? 3.951 46.479 55.685 1.000 65.816 193 VAL D C 1
ATOM 16971 O O . VAL D 1 197 ? 2.983 46.854 56.347 1.000 69.748 193 VAL D O 1
ATOM 16984 N N . ILE D 1 198 ? 4.141 45.214 55.288 1.000 54.146 194 ILE D N 1
ATOM 16985 C CA . ILE D 1 198 ? 3.169 44.156 55.479 1.000 42.509 194 ILE D CA 1
ATOM 16986 C C . ILE D 1 198 ? 3.722 43.153 56.490 1.000 43.022 194 ILE D C 1
ATOM 16987 O O . ILE D 1 198 ? 4.837 42.687 56.336 1.000 38.694 194 ILE D O 1
ATOM 17003 N N . ALA D 1 199 ? 2.938 42.841 57.518 1.000 41.059 195 ALA D N 1
ATOM 17004 C CA . ALA D 1 199 ? 3.350 41.994 58.615 1.000 38.228 195 ALA D CA 1
ATOM 17005 C C . ALA D 1 199 ? 3.219 40.530 58.201 1.000 41.018 195 ALA D C 1
ATOM 17006 O O . ALA D 1 199 ? 2.163 40.106 57.733 1.000 36.359 195 ALA D O 1
ATOM 17013 N N . THR D 1 200 ? 4.295 39.761 58.376 1.000 40.766 196 THR D N 1
ATOM 17014 C CA . THR D 1 200 ? 4.277 38.349 58.038 1.000 40.607 196 THR D CA 1
ATOM 17015 C C . THR D 1 200 ? 5.037 37.577 59.113 1.000 37.801 196 THR D C 1
ATOM 17016 O O . THR D 1 200 ? 5.211 38.081 60.209 1.000 41.387 196 THR D O 1
ATOM 17027 N N . THR D 1 201 ? 5.439 36.336 58.802 1.000 32.688 197 THR D N 1
ATOM 17028 C CA . THR D 1 201 ? 6.318 35.557 59.671 1.000 32.750 197 THR D CA 1
ATOM 17029 C C . THR D 1 201 ? 7.593 35.175 58.932 1.000 33.098 197 THR D C 1
ATOM 17030 O O . THR D 1 201 ? 7.646 35.233 57.704 1.000 42.611 197 THR D O 1
ATOM 17041 N N . PHE D 1 202 ? 8.612 34.765 59.688 1.000 27.663 198 PHE D N 1
ATOM 17042 C CA . PHE D 1 202 ? 9.837 34.250 59.110 1.000 27.514 198 PHE D CA 1
ATOM 17043 C C . PHE D 1 202 ? 9.525 33.050 58.205 1.000 31.277 198 PHE D C 1
ATOM 17044 O O . PHE D 1 202 ? 10.068 32.944 57.099 1.000 32.252 198 PHE D O 1
ATOM 17061 N N . LYS D 1 203 ? 8.570 32.230 58.655 1.000 27.921 199 LYS D N 1
ATOM 17062 C CA . LYS D 1 203 ? 8.130 31.036 57.960 1.000 34.720 199 LYS D CA 1
ATOM 17063 C C . LYS D 1 203 ? 7.560 31.411 56.595 1.000 30.029 199 LYS D C 1
ATOM 17064 O O . LYS D 1 203 ? 8.041 30.932 55.594 1.000 26.361 199 LYS D O 1
ATOM 17083 N N . ASP D 1 204 ? 6.554 32.290 56.582 1.000 38.759 200 ASP D N 1
ATOM 17084 C CA . ASP D 1 204 ? 5.856 32.650 55.363 1.000 33.885 200 ASP D CA 1
ATOM 17085 C C . ASP D 1 204 ? 6.783 33.355 54.387 1.000 35.990 200 ASP D C 1
ATOM 17086 O O . ASP D 1 204 ? 6.720 33.084 53.180 1.000 31.235 200 ASP D O 1
ATOM 17095 N N . GLU D 1 205 ? 7.641 34.236 54.896 1.000 30.033 201 GLU D N 1
ATOM 17096 C CA . GLU D 1 205 ? 8.533 34.968 54.016 1.000 34.037 201 GLU D CA 1
ATOM 17097 C C . GLU D 1 205 ? 9.521 33.992 53.382 1.000 31.475 201 GLU D C 1
ATOM 17098 O O . GLU D 1 205 ? 9.797 34.105 52.186 1.000 26.816 201 GLU D O 1
ATOM 17110 N N . THR D 1 206 ? 10.076 33.071 54.189 1.000 24.024 202 THR D N 1
ATOM 17111 C CA . THR D 1 206 ? 11.150 32.221 53.701 1.000 27.445 202 THR D CA 1
ATOM 17112 C C . THR D 1 206 ? 10.605 31.221 52.696 1.000 30.346 202 THR D C 1
ATOM 17113 O O . THR D 1 206 ? 11.187 31.046 51.646 1.000 34.518 202 THR D O 1
ATOM 17124 N N . GLU D 1 207 ? 9.463 30.610 53.020 1.000 32.427 203 GLU D N 1
ATOM 17125 C CA . GLU D 1 207 ? 8.974 29.468 52.268 1.000 27.099 203 GLU D CA 1
ATOM 17126 C C . GLU D 1 207 ? 8.402 29.923 50.931 1.000 30.438 203 GLU D C 1
ATOM 17127 O O . GLU D 1 207 ? 8.679 29.287 49.911 1.000 32.551 203 GLU D O 1
ATOM 17139 N N . THR D 1 208 ? 7.670 31.042 50.935 1.000 28.358 204 THR D N 1
ATOM 17140 C CA . THR D 1 208 ? 7.115 31.546 49.700 1.000 34.067 204 THR D CA 1
ATOM 17141 C C . THR D 1 208 ? 8.225 32.088 48.823 1.000 35.014 204 THR D C 1
ATOM 17142 O O . THR D 1 208 ? 8.169 31.946 47.611 1.000 37.327 204 THR D O 1
ATOM 17153 N N . ASP D 1 209 ? 9.218 32.747 49.425 1.000 40.512 205 ASP D N 1
ATOM 17154 C CA . ASP D 1 209 ? 10.354 33.210 48.645 1.000 37.407 205 ASP D CA 1
ATOM 17155 C C . ASP D 1 209 ? 11.045 32.038 47.930 1.000 32.079 205 ASP D C 1
ATOM 17156 O O . ASP D 1 209 ? 11.288 32.107 46.730 1.000 31.954 205 ASP D O 1
ATOM 17165 N N . LEU D 1 210 ? 11.411 30.982 48.653 1.000 27.347 206 LEU D N 1
ATOM 17166 C CA . LEU D 1 210 ? 12.130 29.859 48.044 1.000 27.628 206 LEU D CA 1
ATOM 17167 C C . LEU D 1 210 ? 11.245 29.168 47.004 1.000 26.615 206 LEU D C 1
ATOM 17168 O O . LEU D 1 210 ? 11.751 28.629 46.019 1.000 18.573 206 LEU D O 1
ATOM 17184 N N . PHE D 1 211 ? 9.934 29.123 47.258 1.000 25.899 207 PHE D N 1
ATOM 17185 C CA . PHE D 1 211 ? 9.029 28.458 46.341 1.000 27.859 207 PHE D CA 1
ATOM 17186 C C . PHE D 1 211 ? 8.964 29.237 45.034 1.000 26.551 207 PHE D C 1
ATOM 17187 O O . PHE D 1 211 ? 9.030 28.656 43.956 1.000 32.418 207 PHE D O 1
ATOM 17204 N N . GLY D 1 212 ? 8.780 30.555 45.149 1.000 32.854 208 GLY D N 1
ATOM 17205 C CA . GLY D 1 212 ? 8.708 31.396 43.967 1.000 33.438 208 GLY D CA 1
ATOM 17206 C C . GLY D 1 212 ? 9.920 31.210 43.068 1.000 34.921 208 GLY D C 1
ATOM 17207 O O . GLY D 1 212 ? 9.809 31.036 41.854 1.000 39.739 208 GLY D O 1
ATOM 17211 N N . GLU D 1 213 ? 11.088 31.255 43.685 1.000 28.663 209 GLU D N 1
ATOM 17212 C CA . GLU D 1 213 ? 12.335 31.129 42.952 1.000 26.805 209 GLU D CA 1
ATOM 17213 C C . GLU D 1 213 ? 12.393 29.820 42.199 1.000 28.085 209 GLU D C 1
ATOM 17214 O O . GLU D 1 213 ? 12.767 29.793 41.033 1.000 31.483 209 GLU D O 1
ATOM 17226 N N . GLN D 1 214 ? 12.051 28.728 42.920 1.000 24.436 210 GLN D N 1
ATOM 17227 C CA . GLN D 1 214 ? 12.236 27.383 42.416 1.000 26.687 210 GLN D CA 1
ATOM 17228 C C . GLN D 1 214 ? 11.203 27.076 41.315 1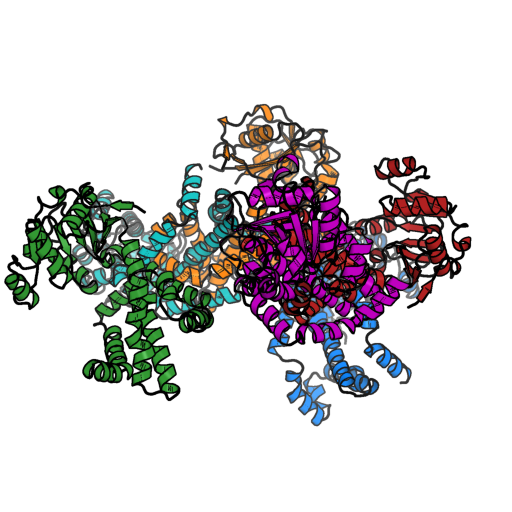.000 28.976 210 GLN D C 1
ATOM 17229 O O . GLN D 1 214 ? 11.543 26.560 40.253 1.000 25.913 210 GLN D O 1
ATOM 17243 N N . ALA D 1 215 ? 9.950 27.419 41.602 1.000 23.623 211 ALA D N 1
ATOM 17244 C CA . ALA D 1 215 ? 8.822 26.903 40.867 1.000 27.977 211 ALA D CA 1
ATOM 17245 C C . ALA D 1 215 ? 8.474 27.814 39.707 1.000 28.648 211 ALA D C 1
ATOM 17246 O O . ALA D 1 215 ? 8.094 27.282 38.675 1.000 27.713 211 ALA D O 1
ATOM 17253 N N . VAL D 1 216 ? 8.621 29.154 39.869 1.000 23.754 212 VAL D N 1
ATOM 17254 C CA . VAL D 1 216 ? 8.041 30.077 38.904 1.000 30.076 212 VAL D CA 1
ATOM 17255 C C . VAL D 1 216 ? 9.108 31.010 38.343 1.000 29.831 212 VAL D C 1
ATOM 17256 O O . VAL D 1 216 ? 9.416 30.937 37.156 1.000 30.322 212 VAL D O 1
ATOM 17269 N N . LEU D 1 217 ? 9.627 31.881 39.223 1.000 30.310 213 LEU D N 1
ATOM 17270 C CA . LEU D 1 217 ? 10.407 33.042 38.840 1.000 32.875 213 LEU D CA 1
ATOM 17271 C C . LEU D 1 217 ? 11.694 32.652 38.129 1.000 34.118 213 LEU D C 1
ATOM 17272 O O . LEU D 1 217 ? 12.037 33.287 37.130 1.000 35.819 213 LEU D O 1
ATOM 17288 N N . CYS D 1 218 ? 12.438 31.684 38.682 1.000 34.258 214 CYS D N 1
ATOM 17289 C CA . CYS D 1 218 ? 13.733 31.352 38.111 1.000 27.317 214 CYS D CA 1
ATOM 17290 C C . CYS D 1 218 ? 13.694 29.959 37.511 1.000 27.918 214 CYS D C 1
ATOM 17291 O O . CYS D 1 218 ? 13.804 29.801 36.295 1.000 31.284 214 CYS D O 1
ATOM 17299 N N . GLY D 1 219 ? 13.595 28.945 38.373 1.000 27.936 215 GLY D N 1
ATOM 17300 C CA . GLY D 1 219 ? 13.587 27.563 37.938 1.000 32.469 215 GLY D CA 1
ATOM 17301 C C . GLY D 1 219 ? 12.556 27.315 36.832 1.000 28.246 215 GLY D C 1
ATOM 17302 O O . GLY D 1 219 ? 12.917 26.929 35.726 1.000 28.017 215 GLY D O 1
ATOM 17306 N N . GLY D 1 220 ? 11.282 27.536 37.128 1.000 29.273 216 GLY D N 1
ATOM 17307 C CA . GLY D 1 220 ? 10.241 27.233 36.150 1.000 27.703 216 GLY D CA 1
ATOM 17308 C C . GLY D 1 220 ? 10.375 28.055 34.868 1.000 29.095 216 GLY D C 1
ATOM 17309 O O . GLY D 1 220 ? 10.348 27.536 33.747 1.000 26.347 216 GLY D O 1
ATOM 17313 N N . LEU D 1 221 ? 10.529 29.367 35.029 1.000 28.826 217 LEU D N 1
ATOM 17314 C CA . LEU D 1 221 ? 10.569 30.259 33.877 1.000 26.635 217 LEU D CA 1
ATOM 17315 C C . LEU D 1 221 ? 11.725 29.903 32.948 1.000 22.224 217 LEU D C 1
ATOM 17316 O O . LEU D 1 221 ? 11.535 29.825 31.736 1.000 20.574 217 LEU D O 1
ATOM 17332 N N . THR D 1 222 ? 12.925 29.672 33.481 1.000 19.183 218 THR D N 1
ATOM 17333 C CA . THR D 1 222 ? 14.039 29.374 32.614 1.000 22.906 218 THR D CA 1
ATOM 17334 C C . THR D 1 222 ? 13.780 28.077 31.847 1.000 22.553 218 THR D C 1
ATOM 17335 O O . THR D 1 222 ? 14.214 27.927 30.709 1.000 22.563 218 THR D O 1
ATOM 17346 N N . ARG D 1 223 ? 13.106 27.122 32.458 1.000 22.453 219 ARG D N 1
ATOM 17347 C CA . ARG D 1 223 ? 12.917 25.833 31.776 1.000 19.831 219 ARG D CA 1
ATOM 17348 C C . ARG D 1 223 ? 11.910 25.963 30.636 1.000 20.444 219 ARG D C 1
ATOM 17349 O O . ARG D 1 223 ? 12.104 25.406 29.547 1.000 19.161 219 ARG D O 1
ATOM 17370 N N . LEU D 1 224 ? 10.876 26.779 30.854 1.000 21.285 220 LEU D N 1
ATOM 17371 C CA . LEU D 1 224 ? 9.896 26.993 29.815 1.000 24.637 220 LEU D CA 1
ATOM 17372 C C . LEU D 1 224 ? 10.556 27.667 28.615 1.000 30.824 220 LEU D C 1
ATOM 17373 O O . LEU D 1 224 ? 10.346 27.242 27.478 1.000 28.151 220 LEU D O 1
ATOM 17389 N N . ILE D 1 225 ? 11.349 28.714 28.888 1.000 33.349 221 ILE D N 1
ATOM 17390 C CA . ILE D 1 225 ? 12.004 29.496 27.861 1.000 33.136 221 ILE D CA 1
ATOM 17391 C C . ILE D 1 225 ? 12.927 28.570 27.091 1.000 32.206 221 ILE D C 1
ATOM 17392 O O . ILE D 1 225 ? 13.049 28.617 25.875 1.000 33.942 221 ILE D O 1
ATOM 17408 N N . ARG D 1 226 ? 13.610 27.725 27.824 1.000 31.384 222 ARG D N 1
ATOM 17409 C CA . ARG D 1 226 ? 14.625 26.947 27.168 1.000 28.296 222 ARG D CA 1
ATOM 17410 C C . ARG D 1 226 ? 13.984 25.865 26.319 1.000 24.876 222 ARG D C 1
ATOM 17411 O O . ARG D 1 226 ? 14.531 25.549 25.258 1.000 18.526 222 ARG D O 1
ATOM 17432 N N . ALA D 1 227 ? 12.862 25.299 26.780 1.000 24.566 223 A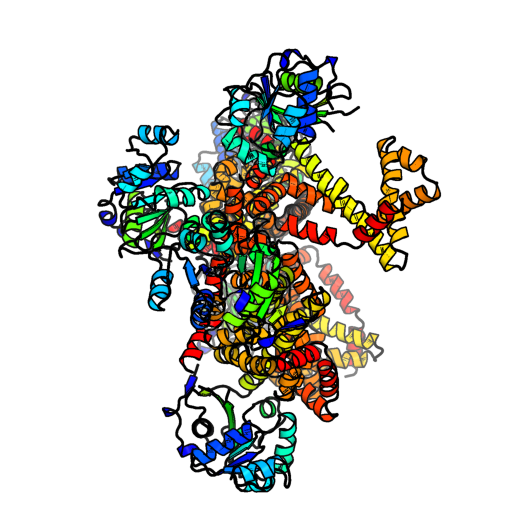LA D N 1
ATOM 17433 C CA . ALA D 1 227 ? 12.183 24.295 25.980 1.000 26.467 223 ALA D CA 1
ATOM 17434 C C . ALA D 1 227 ? 11.598 24.932 24.730 1.000 22.641 223 ALA D C 1
ATOM 17435 O O . ALA D 1 227 ? 11.707 24.383 23.645 1.000 30.363 223 ALA D O 1
ATOM 17442 N N . GLY D 1 228 ? 11.058 26.142 24.835 1.000 27.467 224 GLY D N 1
ATOM 17443 C CA . GLY D 1 228 ? 10.583 26.857 23.655 1.000 25.095 224 GLY D CA 1
ATOM 17444 C C . GLY D 1 228 ? 11.692 27.130 22.640 1.000 25.960 224 GLY D C 1
ATOM 17445 O O . GLY D 1 228 ? 11.561 26.876 21.441 1.000 30.376 224 GLY D O 1
ATOM 17449 N N . PHE D 1 229 ? 12.821 27.630 23.126 1.000 29.791 225 PHE D N 1
ATOM 17450 C CA . PHE D 1 229 ? 13.935 27.962 22.252 1.000 24.491 225 PHE D CA 1
ATOM 17451 C C . PHE D 1 229 ? 14.418 26.733 21.487 1.000 29.252 225 PHE D C 1
ATOM 17452 O O . PHE D 1 229 ? 14.665 26.817 20.284 1.000 24.560 225 PHE D O 1
ATOM 17469 N N . GLU D 1 230 ? 14.539 25.600 22.216 1.000 24.517 226 GLU D N 1
ATOM 17470 C CA . GLU D 1 230 ? 15.075 24.377 21.663 1.000 26.329 226 GLU D CA 1
ATOM 17471 C C . GLU D 1 230 ? 14.109 23.768 20.659 1.000 26.883 226 GLU D C 1
ATOM 17472 O O . GLU D 1 230 ? 14.558 23.227 19.653 1.000 26.720 226 GLU D O 1
ATOM 17484 N N . THR D 1 231 ? 12.807 23.815 20.982 1.000 23.161 227 THR D N 1
ATOM 17485 C CA . THR D 1 231 ? 11.775 23.352 20.100 1.000 23.149 227 THR D CA 1
ATOM 17486 C C . THR D 1 231 ? 11.899 24.041 18.742 1.000 24.774 227 THR D C 1
ATOM 17487 O O . THR D 1 231 ? 11.875 23.374 17.722 1.000 24.542 227 THR D O 1
ATOM 17498 N N . LEU D 1 232 ? 12.061 25.378 18.730 1.000 23.560 228 LEU D N 1
ATOM 17499 C CA . LEU D 1 232 ? 12.105 26.129 17.493 1.000 24.381 228 LEU D CA 1
ATOM 17500 C C . LEU D 1 232 ? 13.392 25.818 16.708 1.000 30.631 228 LEU D C 1
ATOM 17501 O O . LEU D 1 232 ? 13.362 25.642 15.477 1.000 26.615 228 LEU D O 1
ATOM 17517 N N . VAL D 1 233 ? 14.533 25.759 17.404 1.000 24.802 229 VAL D N 1
ATOM 17518 C CA . VAL D 1 233 ? 15.792 25.492 16.722 1.000 25.031 229 VAL D CA 1
ATOM 17519 C C . VAL D 1 233 ? 15.803 24.070 16.165 1.000 26.998 229 VAL D C 1
ATOM 17520 O O . VAL D 1 233 ? 16.271 23.836 15.069 1.000 32.978 229 VAL D O 1
ATOM 17533 N N . GLU D 1 234 ? 15.280 23.106 16.903 1.000 27.776 230 GLU D N 1
ATOM 17534 C CA . GLU D 1 234 ? 15.274 21.731 16.407 1.000 31.538 230 GLU D CA 1
ATOM 17535 C C . GLU D 1 234 ? 14.291 21.586 15.256 1.000 29.736 230 GLU D C 1
ATOM 17536 O O . GLU D 1 234 ? 14.408 20.656 14.484 1.000 20.554 230 GLU D O 1
ATOM 17548 N N . ALA D 1 235 ? 13.325 22.511 15.133 1.000 35.314 231 ALA D N 1
ATOM 17549 C CA . ALA D 1 235 ? 12.365 22.466 14.035 1.000 32.409 231 ALA D CA 1
ATOM 17550 C C . ALA D 1 235 ? 12.885 23.220 12.817 1.000 34.228 231 ALA D C 1
ATOM 17551 O O . ALA D 1 235 ? 12.183 23.350 11.814 1.000 32.429 231 ALA D O 1
ATOM 17558 N N . GLY D 1 236 ? 14.094 23.767 12.881 1.000 32.210 232 GLY D N 1
ATOM 17559 C CA . GLY D 1 236 ? 14.730 24.317 11.685 1.000 30.646 232 GLY D CA 1
ATOM 17560 C C . GLY D 1 236 ? 14.651 25.837 11.585 1.000 35.166 232 GLY D C 1
ATOM 17561 O O . GLY D 1 236 ? 15.024 26.414 10.574 1.000 38.826 232 GLY D O 1
ATOM 17565 N N . TYR D 1 237 ? 14.147 26.507 12.624 1.000 33.495 233 TYR D N 1
ATOM 17566 C CA . TYR D 1 237 ? 13.994 27.929 12.550 1.000 28.076 233 TYR D CA 1
ATOM 17567 C C . TYR D 1 237 ? 15.301 28.574 12.982 1.000 34.935 233 TYR D C 1
ATOM 17568 O O . TYR D 1 237 ? 16.044 28.006 13.772 1.000 31.772 233 TYR D O 1
ATOM 17586 N N . PRO D 1 238 ? 15.604 29.792 12.482 1.000 34.594 234 PRO D N 1
ATOM 17587 C CA . PRO D 1 238 ? 16.849 30.461 12.811 1.000 38.859 234 PRO D CA 1
ATOM 17588 C C . PRO D 1 238 ? 16.914 30.725 14.304 1.000 41.062 234 PRO D C 1
ATOM 17589 O O . PRO D 1 238 ? 15.963 31.247 14.871 1.000 35.393 234 PRO D O 1
ATOM 17600 N N . PRO D 1 239 ? 18.080 30.483 14.946 1.000 39.520 235 PRO D N 1
ATOM 17601 C CA . PRO D 1 239 ? 18.212 30.703 16.390 1.000 37.019 235 PRO D CA 1
ATOM 17602 C C . PRO D 1 239 ? 17.893 32.135 16.816 1.000 36.078 235 PRO D C 1
ATOM 17603 O O . PRO D 1 239 ? 17.372 32.360 17.914 1.000 36.298 235 PRO D O 1
ATOM 17614 N N . GLU D 1 240 ? 18.210 33.097 15.952 1.000 29.172 236 GLU D N 1
ATOM 17615 C CA . GLU D 1 240 ? 17.956 34.503 16.244 1.000 33.332 236 GLU D CA 1
ATOM 17616 C C . GLU D 1 240 ? 16.465 34.755 16.497 1.000 30.171 236 GLU D C 1
ATOM 17617 O O . GLU D 1 240 ? 16.061 35.468 17.416 1.000 38.253 236 GLU D O 1
ATOM 17629 N N . MET D 1 241 ? 15.628 34.237 15.617 1.000 28.838 237 MET D N 1
ATOM 17630 C CA . MET D 1 241 ? 14.194 34.419 15.766 1.000 31.465 237 MET D CA 1
ATOM 17631 C C . MET D 1 241 ? 13.669 33.557 16.899 1.000 31.164 237 MET D C 1
ATOM 17632 O O . MET D 1 241 ? 12.731 33.933 17.569 1.000 38.265 237 MET D O 1
ATOM 17646 N N . ALA D 1 242 ? 14.285 32.391 17.118 1.000 27.258 238 ALA D N 1
ATOM 17647 C CA . ALA D 1 242 ? 13.934 31.588 18.270 1.000 23.200 238 ALA D CA 1
ATOM 17648 C C . ALA D 1 242 ? 14.125 32.419 19.520 1.000 27.317 238 ALA D C 1
ATOM 17649 O O . ALA D 1 242 ? 13.232 32.473 20.374 1.000 28.622 238 ALA D O 1
ATOM 17656 N N . TYR D 1 243 ? 15.284 33.078 19.612 1.000 29.650 239 TYR D N 1
ATOM 17657 C CA . TYR D 1 243 ? 15.593 33.928 20.749 1.000 33.113 239 TYR D CA 1
ATOM 17658 C C . TYR D 1 243 ? 14.606 35.086 20.881 1.000 35.472 239 TYR D C 1
ATOM 17659 O O . TYR D 1 243 ? 14.189 35.438 21.986 1.000 34.676 239 TYR D O 1
ATOM 17677 N N . PHE D 1 244 ? 14.240 35.712 19.766 1.000 34.067 240 PHE D N 1
ATOM 17678 C CA . PHE D 1 244 ? 13.293 36.803 19.856 1.000 30.171 240 PHE D CA 1
ATOM 17679 C C . PHE D 1 244 ? 11.976 36.319 20.461 1.000 32.016 240 PHE D C 1
ATOM 17680 O O . PHE D 1 244 ? 11.481 36.925 21.386 1.000 28.761 240 PHE D O 1
ATOM 17697 N N . GLU D 1 245 ? 11.454 35.200 19.972 1.000 33.049 241 GLU D N 1
ATOM 17698 C CA . GLU D 1 245 ? 10.101 34.805 20.272 1.000 30.404 241 GLU D CA 1
ATOM 17699 C C . GLU D 1 245 ? 9.994 34.045 21.585 1.000 30.438 241 GLU D C 1
ATOM 17700 O O . GLU D 1 245 ? 8.872 33.824 22.024 1.000 26.342 241 GLU D O 1
ATOM 17712 N N . THR D 1 246 ? 11.117 33.628 22.185 1.000 32.321 242 THR D N 1
ATOM 17713 C CA . THR D 1 246 ? 11.045 32.837 23.401 1.000 30.824 242 THR D CA 1
ATOM 17714 C C . THR D 1 246 ? 11.775 33.514 24.548 1.000 31.721 242 THR D C 1
ATOM 17715 O O . THR D 1 246 ? 11.690 33.035 25.676 1.000 33.056 242 THR D O 1
ATOM 17726 N N . VAL D 1 247 ? 12.539 34.577 24.282 1.000 28.174 243 VAL D N 1
ATOM 17727 C CA . VAL D 1 247 ? 13.352 35.163 25.329 1.000 30.246 243 VAL D CA 1
ATOM 17728 C C . VAL D 1 247 ? 13.139 36.681 25.348 1.000 30.820 243 VAL D C 1
ATOM 17729 O O . VAL D 1 247 ? 12.644 37.218 26.328 1.000 32.456 243 VAL D O 1
ATOM 17742 N N . HIS D 1 248 ? 13.525 37.367 24.258 1.000 33.507 244 HIS D N 1
ATOM 17743 C CA . HIS D 1 248 ? 13.524 38.829 24.221 1.000 28.285 244 HIS D CA 1
ATOM 17744 C C . HIS D 1 248 ? 12.129 39.352 24.532 1.000 31.633 244 HIS D C 1
ATOM 17745 O O . HIS D 1 248 ? 11.977 40.299 25.305 1.000 31.016 244 HIS D O 1
ATOM 17760 N N . GLU D 1 249 ? 11.109 38.698 23.964 1.000 26.263 245 GLU D N 1
ATOM 17761 C CA . GLU D 1 249 ? 9.757 39.232 24.016 1.000 31.172 245 GLU D CA 1
ATOM 17762 C C . GLU D 1 249 ? 9.075 39.001 25.350 1.000 27.785 245 GLU D C 1
ATOM 17763 O O . GLU D 1 249 ? 8.002 39.564 25.588 1.000 32.113 245 GLU D O 1
ATOM 17775 N N . VAL D 1 250 ? 9.700 38.223 26.226 1.000 34.511 246 VAL D N 1
ATOM 17776 C CA . VAL D 1 250 ? 9.043 37.903 27.485 1.000 34.917 246 VAL D CA 1
ATOM 17777 C C . VAL D 1 250 ? 8.805 39.210 28.234 1.000 31.489 246 VAL D C 1
ATOM 17778 O O . VAL D 1 250 ? 7.764 39.376 28.836 1.000 31.712 246 VAL D O 1
ATOM 17791 N N . LYS D 1 251 ? 9.741 40.168 28.099 1.000 32.158 247 LYS D N 1
ATOM 17792 C CA . LYS D 1 251 ? 9.639 41.446 28.796 1.000 34.716 247 LYS D CA 1
ATOM 17793 C C . LYS D 1 251 ? 8.363 42.209 28.454 1.000 33.725 247 LYS D C 1
ATOM 17794 O O . LYS D 1 251 ? 7.704 42.730 29.345 1.000 34.127 247 LYS D O 1
ATOM 17813 N N . LEU D 1 252 ? 7.974 42.247 27.174 1.000 38.344 248 LEU D N 1
ATOM 17814 C CA . LEU D 1 252 ? 6.750 42.929 26.788 1.000 31.551 248 LEU D CA 1
ATOM 17815 C C . LEU D 1 252 ? 5.559 42.372 27.553 1.000 34.267 248 LEU D C 1
ATOM 17816 O O . LEU D 1 252 ? 4.764 43.134 28.080 1.000 30.246 248 LEU D O 1
ATOM 17832 N N . ILE D 1 253 ? 5.481 41.040 27.674 1.000 30.089 249 ILE D N 1
ATOM 17833 C CA . ILE D 1 253 ? 4.326 40.439 28.306 1.000 27.434 249 ILE D CA 1
ATOM 17834 C C . ILE D 1 253 ? 4.398 40.701 29.806 1.000 29.386 249 ILE D C 1
ATOM 17835 O O . ILE D 1 253 ? 3.399 41.075 30.418 1.000 26.729 249 ILE D O 1
ATOM 17851 N N . VAL D 1 254 ? 5.574 40.506 30.404 1.000 26.091 250 VAL D N 1
ATOM 17852 C CA . VAL D 1 254 ? 5.672 40.603 31.853 1.000 27.546 250 VAL D CA 1
ATOM 17853 C C . VAL D 1 254 ? 5.447 42.049 32.316 1.000 28.819 250 VAL D C 1
ATOM 17854 O O . VAL D 1 254 ? 4.859 42.280 33.383 1.000 28.625 250 VAL D O 1
ATOM 17867 N N . ASP D 1 255 ? 5.843 43.017 31.496 1.000 33.039 251 ASP D N 1
ATOM 17868 C CA . ASP D 1 255 ? 5.635 44.424 31.838 1.000 31.279 251 ASP D CA 1
ATOM 17869 C C . ASP D 1 255 ? 4.143 44.694 31.889 1.000 30.694 251 ASP D C 1
ATOM 17870 O O . ASP D 1 255 ? 3.690 45.316 32.831 1.000 34.553 251 ASP D O 1
ATOM 17879 N N . LEU D 1 256 ? 3.358 44.112 30.967 1.000 28.468 252 LEU D N 1
ATOM 17880 C CA . LEU D 1 256 ? 1.919 44.290 31.035 1.000 31.750 252 LEU D CA 1
ATOM 17881 C C . LEU D 1 256 ? 1.365 43.668 32.305 1.000 33.582 252 LEU D C 1
ATOM 17882 O O . LEU D 1 256 ? 0.539 44.278 32.968 1.000 33.109 252 LEU D O 1
ATOM 17898 N N . ILE D 1 257 ? 1.806 42.447 32.652 1.000 28.019 253 ILE D N 1
ATOM 17899 C CA . ILE D 1 257 ? 1.283 41.771 33.825 1.000 25.750 253 ILE D CA 1
ATOM 17900 C C . ILE D 1 257 ? 1.637 42.571 35.072 1.000 28.949 253 ILE D C 1
ATOM 17901 O O . ILE D 1 257 ? 0.844 42.700 35.986 1.000 31.603 253 ILE D O 1
ATOM 17917 N N . TYR D 1 258 ? 2.843 43.107 35.092 1.000 34.852 254 TYR D N 1
ATOM 17918 C CA . TYR D 1 258 ? 3.311 43.882 36.221 1.000 29.857 254 TYR D CA 1
ATOM 17919 C C . TYR D 1 258 ? 2.421 45.105 36.439 1.000 34.054 254 TYR D C 1
ATOM 17920 O O . TYR D 1 258 ? 2.019 45.382 37.569 1.000 33.542 254 TYR D O 1
ATOM 17938 N N . GLU D 1 259 ? 2.093 45.802 35.351 1.000 31.827 255 GLU D N 1
ATOM 17939 C CA . GLU D 1 259 ? 1.289 47.009 35.396 1.000 38.294 255 GLU D CA 1
ATOM 17940 C C . GLU D 1 259 ? -0.205 46.720 35.570 1.000 33.837 255 GLU D C 1
ATOM 17941 O O . GLU D 1 259 ? -0.895 47.536 36.156 1.000 29.230 255 GLU D O 1
ATOM 17953 N N . ALA D 1 260 ? -0.734 45.609 35.028 1.000 31.204 256 ALA D N 1
ATOM 17954 C CA . ALA D 1 260 ? -2.174 45.487 34.923 1.000 30.178 256 ALA D CA 1
ATOM 17955 C C . ALA D 1 260 ? -2.655 44.045 35.063 1.000 34.063 256 ALA D C 1
ATOM 17956 O O . ALA D 1 260 ? -3.790 43.760 34.687 1.000 33.305 256 ALA D O 1
ATOM 17963 N N . GLY D 1 261 ? -1.825 43.143 35.609 1.000 32.324 257 GLY D N 1
ATOM 17964 C CA . GLY D 1 261 ? -2.258 41.781 35.882 1.000 32.086 257 GLY D CA 1
ATOM 17965 C C . GLY D 1 261 ? -2.435 40.988 34.579 1.000 36.792 257 GLY D C 1
ATOM 17966 O O . GLY D 1 261 ? -2.189 41.489 33.489 1.000 28.784 257 GLY D O 1
ATOM 17970 N N . LEU D 1 262 ? -2.809 39.718 34.705 1.000 37.186 258 LEU D N 1
ATOM 17971 C CA . LEU D 1 262 ? -3.045 38.859 33.563 1.000 33.516 258 LEU D CA 1
ATOM 17972 C C . LEU D 1 262 ? -4.107 39.475 32.656 1.000 29.164 258 LEU D C 1
ATOM 17973 O O . LEU D 1 262 ? -3.940 39.490 31.442 1.000 32.309 258 LEU D O 1
ATOM 17989 N N . LYS D 1 263 ? -5.219 39.874 33.278 1.000 33.387 259 LYS D N 1
ATOM 17990 C CA . LYS D 1 263 ? -6.372 40.488 32.635 1.000 36.180 259 LYS D CA 1
ATOM 17991 C C . LYS D 1 263 ? -5.943 41.614 31.691 1.000 25.680 259 LYS D C 1
ATOM 17992 O O . LYS D 1 263 ? -6.317 41.656 30.502 1.000 26.498 259 LYS D O 1
ATOM 18011 N N . GLY D 1 264 ? -5.108 42.506 32.214 1.000 29.996 260 GLY D N 1
ATOM 18012 C CA . GLY D 1 264 ? -4.643 43.633 31.421 1.000 27.798 260 GLY D CA 1
ATOM 18013 C C . GLY D 1 264 ? -3.693 43.182 30.325 1.000 26.082 260 GLY D C 1
ATOM 18014 O O . GLY D 1 264 ? -3.707 43.693 29.210 1.000 30.115 260 GLY D O 1
ATOM 18018 N N . MET D 1 265 ? -2.873 42.174 30.614 1.000 27.695 261 MET D N 1
ATOM 18019 C CA . MET D 1 265 ? -1.953 41.704 29.592 1.000 25.074 261 MET D CA 1
ATOM 18020 C C . MET D 1 265 ? -2.770 41.118 28.432 1.000 23.514 261 MET D C 1
ATOM 18021 O O . MET D 1 265 ? -2.540 41.429 27.267 1.000 31.534 261 MET D O 1
ATOM 18035 N N . ARG D 1 266 ? -3.801 40.342 28.746 1.000 24.354 262 ARG D N 1
ATOM 18036 C CA . ARG D 1 266 ? -4.595 39.698 27.699 1.000 28.359 262 ARG D CA 1
ATOM 18037 C C . ARG D 1 266 ? -5.310 40.748 26.867 1.000 25.060 262 ARG D C 1
ATOM 18038 O O . ARG D 1 266 ? -5.528 40.585 25.653 1.000 28.954 262 ARG D O 1
ATOM 18059 N N . TYR D 1 267 ? -5.712 41.811 27.547 1.000 29.896 263 TYR D N 1
ATOM 18060 C CA . TYR D 1 267 ? -6.436 42.885 26.887 1.000 30.293 263 TYR D CA 1
ATOM 18061 C C . TYR D 1 267 ? -5.554 43.631 25.886 1.000 26.849 263 TYR D C 1
ATOM 18062 O O . TYR D 1 267 ? -6.076 44.046 24.865 1.000 32.386 263 TYR D O 1
ATOM 18080 N N . SER D 1 268 ? -4.247 43.780 26.149 1.000 29.740 264 SER D N 1
ATOM 18081 C CA . SER D 1 268 ? -3.369 44.582 25.301 1.000 31.088 264 SER D CA 1
ATOM 18082 C C . SER D 1 268 ? -2.832 43.834 24.085 1.000 31.252 264 SER D C 1
ATOM 18083 O O . SER D 1 268 ? -2.585 44.438 23.058 1.000 28.161 264 SER D O 1
ATOM 18091 N N . ILE D 1 269 ? -2.513 42.559 24.239 1.000 28.750 265 ILE D N 1
ATOM 18092 C CA . ILE D 1 269 ? -2.007 41.770 23.121 1.000 28.614 265 ILE D CA 1
ATOM 18093 C C . ILE D 1 269 ? -3.128 41.590 22.088 1.000 29.232 265 ILE D C 1
ATOM 18094 O O . ILE D 1 269 ? -4.301 41.775 22.384 1.000 28.994 265 ILE D O 1
ATOM 18110 N N . SER D 1 270 ? -2.757 41.137 20.912 1.000 25.688 266 SER D N 1
ATOM 18111 C CA . SER D 1 270 ? -3.706 40.938 19.825 1.000 26.376 266 SER D CA 1
ATOM 18112 C C . SER D 1 270 ? -4.683 39.820 20.196 1.000 27.924 266 SER D C 1
ATOM 18113 O O . SER D 1 270 ? -4.371 38.974 21.011 1.000 24.190 266 SER D O 1
ATOM 18121 N N . ASN D 1 271 ? -5.848 39.808 19.579 1.000 25.379 267 ASN D N 1
ATOM 18122 C CA . ASN D 1 271 ? -6.805 38.760 19.797 1.000 23.156 267 ASN D CA 1
ATOM 18123 C C . ASN D 1 271 ? -6.259 37.412 19.345 1.000 25.147 267 ASN D C 1
ATOM 18124 O O . ASN D 1 271 ? -6.557 36.431 19.995 1.000 25.959 267 ASN D O 1
ATOM 18135 N N . THR D 1 272 ? -5.467 37.388 18.271 1.000 22.619 268 THR D N 1
ATOM 18136 C CA . THR D 1 272 ? -4.825 36.168 17.839 1.000 25.252 268 THR D CA 1
ATOM 18137 C C . THR D 1 272 ? -3.968 35.578 18.960 1.000 22.795 268 THR D C 1
ATOM 18138 O O . THR D 1 272 ? -3.975 34.385 19.208 1.000 20.186 268 THR D O 1
ATOM 18149 N N . ALA D 1 273 ? -3.206 36.445 19.628 1.000 27.542 269 ALA D N 1
ATOM 18150 C CA . ALA D 1 273 ? -2.276 36.034 20.667 1.000 24.952 269 ALA D CA 1
ATOM 18151 C C . ALA D 1 273 ? -3.034 35.586 21.908 1.000 23.784 269 ALA D C 1
ATOM 18152 O O . ALA D 1 273 ? -2.670 34.591 22.544 1.000 26.361 269 ALA D O 1
ATOM 18159 N N . GLU D 1 274 ? -4.100 36.327 22.228 1.000 24.658 270 GLU D N 1
ATOM 18160 C CA . GLU D 1 274 ? -4.959 36.016 23.361 1.000 23.074 270 GLU D CA 1
ATOM 18161 C C . GLU D 1 274 ? -5.639 34.677 23.154 1.000 23.718 270 GLU D C 1
ATOM 18162 O O . GLU D 1 274 ? -5.764 33.883 24.085 1.000 27.672 270 GLU D O 1
ATOM 18174 N N . TYR D 1 275 ? -6.139 34.438 21.940 1.000 24.021 271 TYR D N 1
ATOM 18175 C CA . TYR D 1 275 ? -6.871 33.226 21.652 1.000 22.716 271 TYR D CA 1
ATOM 18176 C C . TYR D 1 275 ? -5.896 32.045 21.806 1.000 22.901 271 TYR D C 1
ATOM 18177 O O . TYR D 1 275 ? -6.205 31.027 22.407 1.000 27.235 271 TYR D O 1
ATOM 18195 N N . GLY D 1 276 ? -4.687 32.221 21.231 1.000 26.009 272 GLY D N 1
ATOM 18196 C CA . GLY D 1 276 ? -3.585 31.271 21.361 1.000 18.932 272 GLY D CA 1
ATOM 18197 C C . GLY D 1 276 ? -3.240 30.894 22.797 1.000 17.308 272 GLY D C 1
ATOM 18198 O O . GLY D 1 276 ? -3.041 29.718 23.150 1.000 14.591 272 GLY D O 1
ATOM 18202 N N . ASP D 1 277 ? -3.082 31.897 23.615 1.000 19.694 273 ASP D N 1
ATOM 18203 C CA . ASP D 1 277 ? -2.815 31.754 25.039 1.000 21.529 273 ASP D CA 1
ATOM 18204 C C . ASP D 1 277 ? -3.907 30.891 25.680 1.000 24.526 273 ASP D C 1
ATOM 18205 O O . ASP D 1 277 ? -3.631 29.870 26.352 1.000 17.319 273 ASP D O 1
ATOM 18214 N N . TYR D 1 278 ? -5.157 31.280 25.467 1.000 20.447 274 TYR D N 1
ATOM 18215 C CA . TYR D 1 278 ? -6.257 30.589 26.100 1.000 21.005 274 TYR D CA 1
ATOM 18216 C C . TYR D 1 278 ? -6.327 29.136 25.652 1.000 20.540 274 TYR D C 1
ATOM 18217 O O . TYR D 1 278 ? -6.658 28.239 26.452 1.000 20.881 274 TYR D O 1
ATOM 18235 N N . THR D 1 279 ? -5.981 28.851 24.382 1.000 22.373 275 THR D N 1
ATOM 18236 C CA . THR D 1 279 ? -6.336 27.542 23.882 1.000 18.776 275 THR D CA 1
ATOM 18237 C C . THR D 1 279 ? -5.138 26.612 23.863 1.000 23.044 275 THR D C 1
ATOM 18238 O O . THR D 1 279 ? -5.368 25.428 23.641 1.000 19.879 275 THR D O 1
ATOM 18249 N N . ARG D 1 280 ? -3.908 27.123 23.935 1.000 18.226 276 ARG D N 1
ATOM 18250 C CA . ARG D 1 280 ? -2.727 26.275 23.821 1.000 24.202 276 ARG D CA 1
ATOM 18251 C C . ARG D 1 280 ? -1.886 26.269 25.098 1.000 22.624 276 ARG D C 1
ATOM 18252 O O . ARG D 1 280 ? -1.084 25.359 25.287 1.000 29.352 276 ARG D O 1
ATOM 18273 N N . GLY D 1 281 ? -2.134 27.188 26.034 1.000 25.603 277 GLY D N 1
ATOM 18274 C CA . GLY D 1 281 ? -1.350 27.332 27.258 1.000 22.002 277 GLY D CA 1
ATOM 18275 C C . GLY D 1 281 ? -1.278 26.064 28.103 1.000 25.441 277 GLY D C 1
ATOM 18276 O O . GLY D 1 281 ? -0.219 25.747 28.679 1.000 29.963 277 GLY D O 1
ATOM 18280 N N . ASP D 1 282 ? -2.432 25.410 28.238 1.000 24.286 278 ASP D N 1
ATOM 18281 C CA . ASP D 1 282 ? -2.572 24.239 29.094 1.000 26.790 278 ASP D CA 1
ATOM 18282 C C . ASP D 1 282 ? -1.860 23.043 28.458 1.000 21.765 278 ASP D C 1
ATOM 18283 O O . ASP D 1 282 ? -1.397 22.150 29.172 1.000 24.031 278 ASP D O 1
ATOM 18292 N N . LEU D 1 283 ? -1.776 23.023 27.129 1.000 24.022 279 LEU D N 1
ATOM 18293 C CA . LEU D 1 283 ? -1.005 22.022 26.418 1.000 25.699 279 LEU D CA 1
ATOM 18294 C C . LEU D 1 283 ? 0.473 22.156 26.795 1.000 25.241 279 LEU D C 1
ATOM 18295 O O . LEU D 1 283 ? 1.166 21.157 26.941 1.000 26.233 279 LEU D O 1
ATOM 18311 N N . ALA D 1 284 ? 0.979 23.387 26.828 1.000 22.788 280 ALA D N 1
ATOM 18312 C CA . ALA D 1 284 ? 2.381 23.610 27.131 1.000 26.073 280 ALA D CA 1
ATOM 18313 C C . ALA D 1 284 ? 2.673 23.254 28.593 1.000 21.874 280 ALA D C 1
ATOM 18314 O O . ALA D 1 284 ? 3.670 22.622 28.908 1.000 22.699 280 ALA D O 1
ATOM 18321 N N . VAL D 1 285 ? 1.738 23.615 29.466 1.000 21.089 281 VAL D N 1
ATOM 18322 C CA . VAL D 1 285 ? 1.955 23.560 30.897 1.000 21.114 281 VAL D CA 1
ATOM 18323 C C . VAL D 1 285 ? 0.642 23.106 31.520 1.000 19.033 281 VAL D C 1
ATOM 18324 O O . VAL D 1 285 ? -0.204 23.928 31.830 1.000 22.799 281 VAL D O 1
ATOM 18337 N N . PRO D 1 286 ? 0.399 21.785 31.680 1.000 20.442 282 PRO D N 1
ATOM 18338 C CA . PRO D 1 286 ? -0.918 21.315 32.115 1.000 18.731 282 PRO D CA 1
ATOM 18339 C C . PRO D 1 286 ? -1.081 21.567 33.612 1.000 21.784 282 PRO D C 1
ATOM 18340 O O . PRO D 1 286 ? -0.111 21.448 34.395 1.000 18.964 282 PRO D O 1
ATOM 18351 N N . LEU D 1 287 ? -2.308 21.818 34.033 1.000 19.009 283 LEU D N 1
ATOM 18352 C CA . LEU D 1 287 ? -2.562 22.381 35.343 1.000 22.484 283 LEU D CA 1
ATOM 18353 C C . LEU D 1 287 ? -2.286 21.359 36.444 1.000 25.739 283 LEU D C 1
ATOM 18354 O O . LEU D 1 287 ? -1.542 21.662 37.370 1.000 22.857 283 LEU D O 1
ATOM 18370 N N . GLU D 1 288 ? -2.877 20.159 36.372 1.000 27.211 284 GLU D N 1
ATOM 18371 C CA . GLU D 1 288 ? -2.846 19.266 37.519 1.000 28.464 284 GLU D CA 1
ATOM 18372 C C . GLU D 1 288 ? -1.477 18.620 37.704 1.000 33.245 284 GLU D C 1
ATOM 18373 O O . GLU D 1 288 ? -1.009 18.508 38.837 1.000 26.527 284 GLU D O 1
ATOM 18385 N N . GLU D 1 289 ? -0.855 18.189 36.603 1.000 38.644 285 GLU D N 1
ATOM 18386 C CA . GLU D 1 289 ? 0.488 17.663 36.659 1.000 39.191 285 GLU D CA 1
ATOM 18387 C C . GLU D 1 289 ? 1.439 18.755 37.177 1.000 33.227 285 GLU D C 1
ATOM 18388 O O . GLU D 1 289 ? 2.300 18.467 37.993 1.000 26.092 285 GLU D O 1
ATOM 18400 N N . THR D 1 290 ? 1.302 20.000 36.722 1.000 29.741 286 THR D N 1
ATOM 18401 C CA . THR D 1 290 ? 2.224 21.056 37.129 1.000 25.559 286 THR D CA 1
ATOM 18402 C C . THR D 1 290 ? 2.040 21.315 38.634 1.000 34.014 286 THR D C 1
ATOM 18403 O O . THR D 1 290 ? 3.009 21.450 39.378 1.000 25.977 286 THR D O 1
ATOM 18414 N N . LYS D 1 291 ? 0.799 21.328 39.111 1.000 33.994 287 LYS D N 1
ATOM 18415 C CA . LYS D 1 291 ? 0.575 21.676 40.497 1.000 31.432 287 LYS D CA 1
ATOM 18416 C C . LYS D 1 291 ? 1.068 20.524 41.362 1.000 31.706 287 LYS D C 1
ATOM 18417 O O . LYS D 1 291 ? 1.593 20.746 42.453 1.000 27.209 287 LYS D O 1
ATOM 18436 N N . ARG D 1 292 ? 0.928 19.295 40.862 1.000 30.367 288 ARG D N 1
ATOM 18437 C CA . ARG D 1 292 ? 1.427 18.146 41.574 1.000 23.642 288 ARG D CA 1
ATOM 18438 C C . ARG D 1 292 ? 2.935 18.324 41.769 1.000 23.806 288 ARG D C 1
ATOM 18439 O O . ARG D 1 292 ? 3.426 18.109 42.858 1.000 27.221 288 ARG D O 1
ATOM 18460 N N . ARG D 1 293 ? 3.659 18.643 40.697 1.000 20.328 289 ARG D N 1
ATOM 18461 C CA . ARG D 1 293 ? 5.101 18.836 40.803 1.000 25.563 289 ARG D CA 1
ATOM 18462 C C . ARG D 1 293 ? 5.457 19.975 41.765 1.000 25.364 289 ARG D C 1
ATOM 18463 O O . ARG D 1 293 ? 6.388 19.874 42.528 1.000 29.422 289 ARG D O 1
ATOM 18484 N N . MET D 1 294 ? 4.718 21.072 41.676 1.000 25.605 290 MET D N 1
ATOM 18485 C CA . MET D 1 294 ? 4.972 22.249 42.472 1.000 27.727 290 MET D CA 1
ATOM 18486 C C . MET D 1 294 ? 4.732 21.971 43.964 1.000 33.590 290 MET D C 1
ATOM 18487 O O . MET D 1 294 ? 5.416 22.564 44.802 1.000 29.526 290 MET D O 1
ATOM 18501 N N . ARG D 1 295 ? 3.813 21.049 44.277 1.000 27.426 291 ARG D N 1
ATOM 18502 C CA . ARG D 1 295 ? 3.538 20.661 45.644 1.000 28.004 291 ARG D CA 1
ATOM 18503 C C . ARG D 1 295 ? 4.740 19.948 46.236 1.000 26.450 291 ARG D C 1
ATOM 18504 O O . ARG D 1 295 ? 4.945 20.029 47.441 1.000 29.840 291 ARG D O 1
ATOM 18525 N N . GLU D 1 296 ? 5.391 19.132 45.409 1.000 26.950 292 GLU D N 1
ATOM 18526 C CA . GLU D 1 296 ? 6.601 18.430 45.781 1.000 32.136 292 GLU D CA 1
ATOM 18527 C C . GLU D 1 296 ? 7.760 19.396 46.004 1.000 27.633 292 GLU D C 1
ATOM 18528 O O . GLU D 1 296 ? 8.552 19.190 46.906 1.000 32.570 292 GLU D O 1
ATOM 18540 N N . ILE D 1 297 ? 7.896 20.408 45.148 1.000 30.974 293 ILE D N 1
ATOM 18541 C CA . ILE D 1 297 ? 8.870 21.454 45.397 1.000 28.402 293 ILE D CA 1
ATOM 18542 C C . ILE D 1 297 ? 8.592 22.104 46.746 1.000 31.863 293 ILE D C 1
ATOM 18543 O O . ILE D 1 297 ? 9.527 22.262 47.535 1.000 28.400 293 ILE D O 1
ATOM 18559 N N . LEU D 1 298 ? 7.336 22.477 47.012 1.000 26.900 294 LEU D N 1
ATOM 18560 C CA . LEU D 1 298 ? 7.014 23.133 48.270 1.000 26.992 294 LEU D CA 1
ATOM 18561 C C . LEU D 1 298 ? 7.208 22.209 49.474 1.000 32.031 294 LEU D C 1
ATOM 18562 O O . LEU D 1 298 ? 7.597 22.638 50.563 1.000 31.611 294 LEU D O 1
ATOM 18578 N N . ARG D 1 299 ? 6.862 20.951 49.316 1.000 25.712 295 ARG D N 1
ATOM 18579 C CA . ARG D 1 299 ? 7.087 19.991 50.362 1.000 28.847 295 ARG D CA 1
ATOM 18580 C C . ARG D 1 299 ? 8.581 19.877 50.702 1.000 24.640 295 ARG D C 1
ATOM 18581 O O . ARG D 1 299 ? 8.902 19.717 51.868 1.000 21.171 295 ARG D O 1
ATOM 18602 N N . GLN D 1 300 ? 9.482 19.882 49.717 1.000 22.327 296 GLN D N 1
ATOM 18603 C CA . GLN D 1 300 ? 10.907 19.785 50.023 1.000 24.611 296 GLN D CA 1
ATOM 18604 C C . GLN D 1 300 ? 11.392 21.018 50.784 1.000 29.391 296 GLN D C 1
ATOM 18605 O O . GLN D 1 300 ? 12.421 20.969 51.468 1.000 30.872 296 GLN D O 1
ATOM 18619 N N . ILE D 1 301 ? 10.717 22.152 50.576 1.000 24.508 297 ILE D N 1
ATOM 18620 C CA . ILE D 1 301 ? 11.015 23.373 51.286 1.000 26.278 297 ILE D CA 1
ATOM 18621 C C . ILE D 1 301 ? 10.473 23.248 52.707 1.000 27.213 297 ILE D C 1
ATOM 18622 O O . ILE D 1 301 ? 11.167 23.561 53.643 1.000 31.127 297 ILE D O 1
ATOM 18638 N N . GLN D 1 302 ? 9.190 22.881 52.850 1.000 29.156 298 GLN D N 1
ATOM 18639 C CA . GLN D 1 302 ? 8.518 22.912 54.130 1.000 29.571 298 GLN D CA 1
ATOM 18640 C C . GLN D 1 302 ? 9.175 21.873 55.057 1.000 29.328 298 GLN D C 1
ATOM 18641 O O . GLN D 1 302 ? 9.285 22.134 56.228 1.000 27.206 298 GLN D O 1
ATOM 18655 N N . SER D 1 303 ? 9.633 20.727 54.530 1.000 27.137 299 SER D N 1
ATOM 18656 C CA . SER D 1 303 ? 10.169 19.649 55.348 1.000 29.259 299 SER D CA 1
ATOM 18657 C C . SER D 1 303 ? 11.594 19.901 55.858 1.000 27.456 299 SER D C 1
ATOM 18658 O O . SER D 1 303 ? 12.141 19.064 56.581 1.000 35.061 299 SER D O 1
ATOM 18666 N N . GLY D 1 304 ? 12.223 21.010 55.479 1.000 24.705 300 GLY D N 1
ATOM 18667 C CA . GLY D 1 304 ? 13.629 21.227 55.748 1.000 23.962 300 GLY D CA 1
ATOM 18668 C C . GLY D 1 304 ? 14.577 20.547 54.776 1.000 22.757 300 GLY D C 1
ATOM 18669 O O . GLY D 1 304 ? 15.765 20.816 54.832 1.000 25.759 300 GLY D O 1
ATOM 18673 N N . GLU D 1 305 ? 14.110 19.677 53.852 1.000 24.429 301 GLU D N 1
ATOM 18674 C CA . GLU D 1 305 ? 15.044 18.966 52.986 1.000 27.886 301 GLU D CA 1
ATOM 18675 C C . GLU D 1 305 ? 15.857 19.932 52.101 1.000 29.260 301 GLU D C 1
ATOM 18676 O O . GLU D 1 305 ? 17.077 19.762 51.898 1.000 29.059 301 GLU D O 1
ATOM 18688 N N . PHE D 1 306 ? 15.200 20.945 51.554 1.000 27.697 302 PHE D N 1
ATOM 18689 C CA . PHE D 1 306 ? 15.921 21.825 50.644 1.000 29.509 302 PHE D CA 1
ATOM 18690 C C . PHE D 1 306 ? 17.016 22.554 51.441 1.000 24.258 302 PHE D C 1
ATOM 18691 O O . PHE D 1 306 ? 18.149 22.609 51.030 1.000 25.383 302 PHE D O 1
ATOM 18708 N N . ALA D 1 307 ? 16.635 23.079 52.589 1.000 29.352 303 ALA D N 1
ATOM 18709 C CA . ALA D 1 307 ? 17.550 23.798 53.459 1.000 29.873 303 ALA D CA 1
ATOM 18710 C C . ALA D 1 307 ? 18.758 22.949 53.794 1.000 27.368 303 ALA D C 1
ATOM 18711 O O . ALA D 1 307 ? 19.896 23.427 53.701 1.000 23.840 303 ALA D O 1
ATOM 18718 N N . ARG D 1 308 ? 18.519 21.700 54.150 1.000 25.087 304 ARG D N 1
ATOM 18719 C CA . ARG D 1 308 ? 19.604 20.793 54.505 1.000 23.765 304 ARG D CA 1
ATOM 18720 C C . ARG D 1 308 ? 20.525 20.597 53.326 1.000 26.656 304 ARG D C 1
ATOM 18721 O O . ARG D 1 308 ? 21.757 20.635 53.487 1.000 28.238 304 ARG D O 1
ATOM 18742 N N . GLU D 1 309 ? 19.926 20.376 52.153 1.000 19.585 305 GLU D N 1
ATOM 18743 C CA . GLU D 1 309 ? 20.703 20.070 50.967 1.000 21.908 305 GLU D CA 1
ATOM 18744 C C . GLU D 1 309 ? 21.589 21.272 50.657 1.000 19.568 305 GLU D C 1
ATOM 18745 O O . GLU D 1 309 ? 22.743 21.138 50.343 1.000 24.157 305 GLU D O 1
ATOM 18757 N N . TRP D 1 310 ? 21.020 22.475 50.687 1.000 25.591 306 TRP D N 1
ATOM 18758 C CA . TRP D 1 310 ? 21.763 23.644 50.241 1.000 19.946 306 TRP D CA 1
ATOM 18759 C C . TRP D 1 310 ? 22.891 23.936 51.230 1.000 17.774 306 TRP D C 1
ATOM 18760 O O . TRP D 1 310 ? 24.038 24.193 50.823 1.000 24.810 306 TRP D O 1
ATOM 18781 N N . MET D 1 311 ? 22.642 23.731 52.517 1.000 21.497 307 MET D N 1
ATOM 18782 C CA . MET D 1 311 ? 23.694 23.933 53.516 1.000 24.351 307 MET D CA 1
ATOM 18783 C C . MET D 1 311 ? 24.804 22.905 53.376 1.000 29.780 307 MET D C 1
ATOM 18784 O O . MET D 1 311 ? 25.999 23.232 53.489 1.000 30.000 307 MET D O 1
ATOM 18798 N N . LEU D 1 312 ? 24.441 21.639 53.109 1.000 25.213 308 LEU D N 1
ATOM 18799 C CA . LEU D 1 312 ? 25.470 20.624 52.989 1.000 28.292 308 LEU D CA 1
ATOM 18800 C C . LEU D 1 312 ? 26.279 20.848 51.720 1.000 30.505 308 LEU D C 1
ATOM 18801 O O . LEU D 1 312 ? 27.487 20.620 51.681 1.000 28.185 308 LEU D O 1
ATOM 18817 N N . GLU D 1 313 ? 25.595 21.306 50.670 1.000 33.002 309 GLU D N 1
ATOM 18818 C CA . GLU D 1 313 ? 26.244 21.632 49.412 1.000 28.518 309 GLU D CA 1
ATOM 18819 C C . GLU D 1 313 ? 27.377 22.629 49.675 1.000 30.664 309 GLU D C 1
ATOM 18820 O O . GLU D 1 313 ? 28.496 22.507 49.132 1.000 26.592 309 GLU D O 1
ATOM 18832 N N . ASN D 1 314 ? 27.075 23.618 50.521 1.000 25.450 310 ASN D N 1
ATOM 18833 C CA . ASN D 1 314 ? 28.056 24.647 50.834 1.000 32.540 310 ASN D CA 1
ATOM 18834 C C . ASN D 1 314 ? 29.215 24.095 51.659 1.000 32.995 310 ASN D C 1
ATOM 18835 O O . ASN D 1 314 ? 30.244 24.728 51.683 1.000 30.834 310 ASN D O 1
ATOM 18846 N N . GLN D 1 315 ? 29.034 22.955 52.351 1.000 28.379 311 GLN D N 1
ATOM 18847 C CA . GLN D 1 315 ? 30.050 22.418 53.229 1.000 28.105 311 GLN D CA 1
ATOM 18848 C C . GLN D 1 315 ? 31.123 21.664 52.456 1.000 35.207 311 GLN D C 1
ATOM 18849 O O . GLN D 1 315 ? 32.113 21.256 53.031 1.000 34.260 311 GLN D O 1
ATOM 18863 N N . VAL D 1 316 ? 30.902 21.395 51.168 1.000 35.272 312 VAL D N 1
ATOM 18864 C CA . VAL D 1 316 ? 31.851 20.641 50.387 1.000 25.359 312 VAL D CA 1
ATOM 18865 C C . VAL D 1 316 ? 32.125 21.366 49.089 1.000 25.278 312 VAL D C 1
ATOM 18866 O O . VAL D 1 316 ? 32.454 20.714 48.100 1.000 27.591 312 VAL D O 1
ATOM 18879 N N . GLY D 1 317 ? 32.085 22.705 49.146 1.000 26.827 313 GLY D N 1
ATOM 18880 C CA . GLY D 1 317 ? 32.632 23.551 48.092 1.000 25.310 313 GLY D CA 1
ATOM 18881 C C . GLY D 1 317 ? 31.640 23.792 46.945 1.000 27.405 313 GLY D C 1
ATOM 18882 O O . GLY D 1 317 ? 32.048 24.253 45.870 1.000 21.917 313 GLY D O 1
ATOM 18886 N N . SER D 1 318 ? 30.351 23.518 47.171 1.000 26.163 314 SER D N 1
ATOM 18887 C CA . SER D 1 318 ? 29.302 23.815 46.206 1.000 29.804 314 SER D CA 1
ATOM 18888 C C . SER D 1 318 ? 29.601 23.262 44.807 1.000 24.041 314 SER D C 1
ATOM 18889 O O . SER D 1 318 ? 29.485 23.943 43.809 1.000 22.519 314 SER D O 1
ATOM 18897 N N . PRO D 1 319 ? 29.890 21.962 44.661 1.000 22.085 315 PRO D N 1
ATOM 18898 C CA . PRO D 1 319 ? 30.203 21.424 43.338 1.000 22.634 315 PRO D CA 1
ATOM 18899 C C . PRO D 1 319 ? 29.003 21.265 42.405 1.000 27.520 315 PRO D C 1
ATOM 18900 O O . PRO D 1 319 ? 29.136 21.336 41.190 1.000 33.392 315 PRO D O 1
ATOM 18911 N N . VAL D 1 320 ? 27.806 21.098 42.969 1.000 26.278 316 VAL D N 1
ATOM 18912 C CA . VAL D 1 320 ? 26.624 21.018 42.128 1.000 24.380 316 VAL D CA 1
ATOM 18913 C C . VAL D 1 320 ? 26.257 22.386 41.551 1.000 27.571 316 VAL D C 1
ATOM 18914 O O . VAL D 1 320 ? 25.882 22.553 40.371 1.000 25.587 316 VAL D O 1
ATOM 18927 N N . LEU D 1 321 ? 26.336 23.391 42.404 1.000 30.290 317 LEU D N 1
ATOM 18928 C CA . LEU D 1 321 ? 26.116 24.760 41.965 1.000 28.096 317 LEU D CA 1
ATOM 18929 C C . LEU D 1 321 ? 27.077 25.083 40.827 1.000 26.723 317 LEU D C 1
ATOM 18930 O O . LEU D 1 321 ? 26.670 25.532 39.749 1.000 26.353 317 LEU D O 1
ATOM 18946 N N . GLU D 1 322 ? 28.355 24.825 41.064 1.000 22.044 318 GLU D N 1
ATOM 18947 C CA . GLU D 1 322 ? 29.391 25.066 40.071 1.000 29.718 318 GLU D CA 1
ATOM 18948 C C . GLU D 1 322 ? 29.214 24.260 38.785 1.000 28.386 318 GLU D C 1
ATOM 18949 O O . GLU D 1 322 ? 29.389 24.773 37.695 1.000 28.808 318 GLU D O 1
ATOM 18961 N N . ALA D 1 323 ? 28.914 22.953 38.877 1.000 32.553 319 ALA D N 1
ATOM 18962 C CA . ALA D 1 323 ? 28.765 22.176 37.648 1.000 28.095 319 ALA D CA 1
ATOM 18963 C C . ALA D 1 323 ? 27.596 22.730 36.825 1.000 29.714 319 ALA D C 1
ATOM 18964 O O . ALA D 1 323 ? 27.677 22.866 35.599 1.000 22.154 319 ALA D O 1
ATOM 18971 N N . ASN D 1 324 ? 26.499 23.097 37.510 1.000 33.004 320 ASN D N 1
ATOM 18972 C CA . ASN D 1 324 ? 25.324 23.578 36.772 1.000 31.945 320 ASN D CA 1
ATOM 18973 C C . ASN D 1 324 ? 25.614 24.930 36.121 1.000 30.817 320 ASN D C 1
ATOM 18974 O O . ASN D 1 324 ? 25.146 25.249 35.021 1.000 31.991 320 ASN D O 1
ATOM 18985 N N . ARG D 1 325 ? 26.397 25.731 36.813 1.000 35.311 321 ARG D N 1
ATOM 18986 C CA . ARG D 1 325 ? 26.758 27.047 36.326 1.000 30.637 321 ARG D CA 1
ATOM 18987 C C . ARG D 1 325 ? 27.525 26.950 35.008 1.000 29.202 321 ARG D C 1
ATOM 18988 O O . ARG D 1 325 ? 27.192 27.620 34.052 1.000 38.340 321 ARG D O 1
ATOM 19009 N N . LYS D 1 326 ? 28.530 26.074 34.939 1.000 40.063 322 LYS D N 1
ATOM 19010 C CA . LYS D 1 326 ? 29.306 25.919 33.721 1.000 47.925 322 LYS D CA 1
ATOM 19011 C C . LYS D 1 326 ? 28.441 25.371 32.590 1.000 46.392 322 LYS D C 1
ATOM 19012 O O . LYS D 1 326 ? 28.540 25.858 31.453 1.000 41.670 322 LYS D O 1
ATOM 19031 N N . ARG D 1 327 ? 27.542 24.426 32.907 1.000 32.075 323 ARG D N 1
ATOM 19032 C CA . ARG D 1 327 ? 26.799 23.755 31.859 1.000 38.294 323 ARG D CA 1
ATOM 19033 C C . ARG D 1 327 ? 25.794 24.724 31.220 1.000 29.838 323 ARG D C 1
ATOM 19034 O O . ARG D 1 327 ? 25.698 24.786 30.003 1.000 31.655 323 ARG D O 1
ATOM 19055 N N . TRP D 1 328 ? 25.059 25.470 32.038 1.000 24.955 324 TRP D N 1
ATOM 19056 C CA . TRP D 1 328 ? 24.137 26.487 31.529 1.000 33.971 324 TRP D CA 1
ATOM 19057 C C . TRP D 1 328 ? 24.849 27.624 30.784 1.000 34.800 324 TRP D C 1
ATOM 19058 O O . TRP D 1 328 ? 24.295 28.172 29.839 1.000 40.280 324 TRP D O 1
ATOM 19079 N N . ALA D 1 329 ? 26.069 27.977 31.193 1.000 40.526 325 ALA D N 1
ATOM 19080 C CA . ALA D 1 329 ? 26.844 29.016 30.519 1.000 38.270 325 ALA D CA 1
ATOM 19081 C C . ALA D 1 329 ? 27.147 28.625 29.075 1.000 40.394 325 ALA D C 1
ATOM 19082 O O . ALA D 1 329 ? 27.150 29.478 28.190 1.000 52.227 325 ALA D O 1
ATOM 19089 N N . ALA D 1 330 ? 27.328 27.331 28.832 1.000 38.154 326 ALA D N 1
ATOM 19090 C CA . ALA D 1 330 ? 27.641 26.828 27.513 1.000 43.229 326 ALA D CA 1
ATOM 19091 C C . ALA D 1 330 ? 26.391 26.585 26.643 1.000 41.167 326 ALA D C 1
ATOM 19092 O O . ALA D 1 330 ? 26.511 26.185 25.494 1.000 36.361 326 ALA D O 1
ATOM 19099 N N . HIS D 1 331 ? 25.186 26.817 27.149 1.000 31.763 327 HIS D N 1
ATOM 19100 C CA . HIS D 1 331 ? 23.994 26.526 26.358 1.000 29.602 327 HIS D CA 1
ATOM 19101 C C . HIS D 1 331 ? 23.950 27.447 25.132 1.000 34.995 327 HIS D C 1
ATOM 19102 O O . HIS D 1 331 ? 24.146 28.647 25.250 1.000 29.685 327 HIS D O 1
ATOM 19117 N N . PRO D 1 332 ? 23.694 26.932 23.910 1.000 27.499 328 PRO D N 1
ATOM 19118 C CA . PRO D 1 332 ? 23.678 27.777 22.718 1.000 26.845 328 PRO D CA 1
ATOM 19119 C C . PRO D 1 332 ? 22.765 29.000 22.783 1.000 35.396 328 PRO D C 1
ATOM 19120 O O . PRO D 1 332 ? 22.929 29.935 22.005 1.000 45.949 328 PRO D O 1
ATOM 19131 N N . ILE D 1 333 ? 21.799 29.006 23.712 1.000 32.444 329 ILE D N 1
ATOM 19132 C CA . ILE D 1 333 ? 20.936 30.151 23.860 1.000 36.397 329 ILE D CA 1
ATOM 19133 C C . ILE D 1 333 ? 21.767 31.387 24.244 1.000 38.977 329 ILE D C 1
ATOM 19134 O O . ILE D 1 333 ? 21.393 32.528 23.922 1.000 37.038 329 ILE D O 1
ATOM 19150 N N . GLU D 1 334 ? 22.919 31.183 24.898 1.000 36.261 330 GLU D N 1
ATOM 19151 C CA . GLU D 1 334 ? 23.687 32.309 25.426 1.000 41.143 330 GLU D CA 1
ATOM 19152 C C . GLU D 1 334 ? 24.472 32.993 24.301 1.000 34.889 330 GLU D C 1
ATOM 19153 O O . GLU D 1 334 ? 24.407 34.205 24.160 1.000 35.087 330 GLU D O 1
ATOM 19165 N N . GLU D 1 335 ? 25.127 32.202 23.471 1.000 36.636 331 GLU D N 1
ATOM 19166 C CA . GLU D 1 335 ? 25.842 32.673 22.296 1.000 48.446 331 GLU D CA 1
ATOM 19167 C C . GLU D 1 335 ? 24.915 33.565 21.466 1.000 46.796 331 GLU D C 1
ATOM 19168 O O . GLU D 1 335 ? 25.237 34.714 21.162 1.000 41.309 331 GLU D O 1
ATOM 19180 N N . VAL D 1 336 ? 23.722 33.039 21.142 1.000 45.478 332 VAL D N 1
ATOM 19181 C CA . VAL D 1 336 ? 22.782 33.738 20.287 1.000 39.824 332 VAL D CA 1
ATOM 19182 C C . VAL D 1 336 ? 22.334 35.015 20.976 1.000 35.026 332 VAL D C 1
ATOM 19183 O O . VAL D 1 336 ? 22.263 36.078 20.353 1.000 33.297 332 VAL D O 1
ATOM 19196 N N . GLY D 1 337 ? 22.014 34.890 22.256 1.000 35.383 333 GLY D N 1
ATOM 19197 C CA . GLY D 1 337 ? 21.614 36.016 23.082 1.000 38.878 333 GLY D CA 1
ATOM 19198 C C . GLY D 1 337 ? 22.642 37.148 23.079 1.000 37.545 333 GLY D C 1
ATOM 19199 O O . GLY D 1 337 ? 22.277 38.306 22.945 1.000 35.110 333 GLY D O 1
ATOM 19203 N N . SER D 1 338 ? 23.911 36.804 23.271 1.000 41.028 334 SER D N 1
ATOM 19204 C CA . SER D 1 338 ? 24.995 37.783 23.358 1.000 46.165 334 SER D CA 1
ATOM 19205 C C . SER D 1 338 ? 25.148 38.551 22.049 1.000 47.169 334 SER D C 1
ATOM 19206 O O . SER D 1 338 ? 25.312 39.770 22.047 1.000 56.464 334 SER D O 1
ATOM 19214 N N . ARG D 1 339 ? 25.084 37.816 20.942 1.000 48.365 335 ARG D N 1
ATOM 19215 C CA . ARG D 1 339 ? 25.232 38.409 19.627 1.000 50.263 335 ARG D CA 1
ATOM 19216 C C . ARG D 1 339 ? 24.076 39.374 19.375 1.000 50.843 335 ARG D C 1
ATOM 19217 O O . ARG D 1 339 ? 24.291 40.499 18.938 1.000 55.364 335 ARG D O 1
ATOM 19238 N N . LEU D 1 340 ? 22.850 38.972 19.722 1.000 49.276 336 LEU D N 1
ATOM 19239 C CA . LEU D 1 340 ? 21.694 39.834 19.506 1.000 43.276 336 LEU D CA 1
ATOM 19240 C C . LEU D 1 340 ? 21.717 41.066 20.412 1.000 45.765 336 LEU D C 1
ATOM 19241 O O . LEU D 1 340 ? 21.404 42.170 19.979 1.000 50.110 336 LEU D O 1
ATOM 19257 N N . ARG D 1 341 ? 22.023 40.901 21.694 1.000 44.577 337 ARG D N 1
ATOM 19258 C CA . ARG D 1 341 ? 22.034 42.068 22.556 1.000 45.048 337 ARG D CA 1
ATOM 19259 C C . ARG D 1 341 ? 23.112 43.037 22.067 1.000 52.569 337 ARG D C 1
ATOM 19260 O O . ARG D 1 341 ? 22.905 44.249 22.096 1.000 48.268 337 ARG D O 1
ATOM 19281 N N . ALA D 1 342 ? 24.234 42.501 21.571 1.000 56.144 338 ALA D N 1
ATOM 19282 C CA . ALA D 1 342 ? 25.307 43.343 21.065 1.000 58.971 338 ALA D CA 1
ATOM 19283 C C . ALA D 1 342 ? 24.796 44.233 19.929 1.000 70.169 338 ALA D C 1
ATOM 19284 O O . ALA D 1 342 ? 24.926 45.454 19.995 1.000 74.367 338 ALA D O 1
ATOM 19291 N N . MET D 1 343 ? 24.146 43.647 18.918 1.000 65.386 339 MET D N 1
ATOM 19292 C CA . MET D 1 343 ? 23.776 44.422 17.744 1.000 70.414 339 MET D CA 1
ATOM 19293 C C . MET D 1 343 ? 22.590 45.362 18.005 1.000 73.447 339 MET D C 1
ATOM 19294 O O . MET D 1 343 ? 22.259 46.150 17.121 1.000 85.447 339 MET D O 1
ATOM 19308 N N . MET D 1 344 ? 21.957 45.335 19.195 1.000 75.549 340 MET D N 1
ATOM 19309 C CA . MET D 1 344 ? 20.750 46.134 19.428 1.000 68.291 340 MET D CA 1
ATOM 19310 C C . MET D 1 344 ? 21.095 47.496 20.053 1.000 49.810 340 MET D C 1
ATOM 19311 O O . MET D 1 344 ? 22.127 47.525 20.764 1.000 64.113 340 MET D O 1
ATOM 19325 N N . MET E 1 5 ? 23.648 34.718 9.545 1.000 84.858 1 MET E N 1
ATOM 19326 C CA . MET E 1 5 ? 22.290 35.101 9.057 1.000 85.935 1 MET E CA 1
ATOM 19327 C C . MET E 1 5 ? 22.149 36.635 9.034 1.000 91.060 1 MET E C 1
ATOM 19328 O O . MET E 1 5 ? 22.673 37.317 9.893 1.000 92.767 1 MET E O 1
ATOM 19342 N N . LYS E 1 6 ? 21.387 37.160 8.074 1.000 87.301 2 LYS E N 1
ATOM 19343 C CA . LYS E 1 6 ? 21.720 38.397 7.387 1.000 86.570 2 LYS E CA 1
ATOM 19344 C C . LYS E 1 6 ? 21.049 39.614 8.025 1.000 79.128 2 LYS E C 1
ATOM 19345 O O . LYS E 1 6 ? 19.820 39.681 8.107 1.000 81.842 2 LYS E O 1
ATOM 19364 N N . ILE E 1 7 ? 21.881 40.598 8.409 1.000 73.126 3 ILE E N 1
ATOM 19365 C CA . ILE E 1 7 ? 21.436 41.807 9.091 1.000 67.017 3 ILE E CA 1
ATOM 19366 C C . ILE E 1 7 ? 21.701 43.048 8.224 1.000 60.387 3 ILE E C 1
ATOM 19367 O O . ILE E 1 7 ? 22.730 43.147 7.571 1.000 57.972 3 ILE E O 1
ATOM 19383 N N . TYR E 1 8 ? 20.770 44.006 8.258 1.000 51.912 4 TYR E N 1
ATOM 19384 C CA . TYR E 1 8 ? 20.834 45.234 7.486 1.000 56.228 4 TYR E CA 1
ATOM 19385 C C . TYR E 1 8 ? 20.721 46.418 8.439 1.000 63.441 4 TYR E C 1
ATOM 19386 O O . TYR E 1 8 ? 20.077 46.314 9.473 1.000 63.655 4 TYR E O 1
ATOM 19404 N N . TYR E 1 9 ? 21.351 47.535 8.075 1.000 59.118 5 TYR E N 1
ATOM 19405 C CA . TYR E 1 9 ? 21.387 48.718 8.916 1.000 51.359 5 TYR E CA 1
ATOM 19406 C C . TYR E 1 9 ? 20.951 49.920 8.094 1.000 52.819 5 TYR E C 1
ATOM 19407 O O . TYR E 1 9 ? 20.566 49.770 6.932 1.000 59.798 5 TYR E O 1
ATOM 19425 N N . GLU E 1 10 ? 21.003 51.109 8.709 1.000 58.959 6 GLU E N 1
ATOM 19426 C CA . GLU E 1 10 ? 20.521 52.326 8.070 1.000 62.054 6 GLU E CA 1
ATOM 19427 C C . GLU E 1 10 ? 21.254 52.583 6.757 1.000 65.191 6 GLU E C 1
ATOM 19428 O O . GLU E 1 10 ? 20.630 52.970 5.771 1.000 67.935 6 GLU E O 1
ATOM 19440 N N . HIS E 1 11 ? 22.574 52.348 6.750 1.000 71.443 7 HIS E N 1
ATOM 19441 C CA . HIS E 1 11 ? 23.391 52.631 5.580 1.000 78.828 7 HIS E CA 1
ATOM 19442 C C . HIS E 1 11 ? 23.094 51.634 4.458 1.000 64.050 7 HIS E C 1
ATOM 19443 O O . HIS E 1 11 ? 23.432 51.897 3.309 1.000 62.108 7 HIS E O 1
ATOM 19458 N N . ASP E 1 12 ? 22.478 50.485 4.784 1.000 56.048 8 ASP E N 1
ATOM 19459 C CA . ASP E 1 12 ? 22.130 49.492 3.783 1.000 47.546 8 ASP E CA 1
ATOM 19460 C C . ASP E 1 12 ? 20.829 49.863 3.092 1.000 47.725 8 ASP E C 1
ATOM 19461 O O . ASP E 1 12 ? 20.513 49.322 2.037 1.000 53.547 8 ASP E O 1
ATOM 19470 N N . ALA E 1 13 ? 20.062 50.784 3.681 1.000 62.263 9 ALA E N 1
ATOM 19471 C CA . ALA E 1 13 ? 18.763 51.124 3.129 1.000 59.717 9 ALA E CA 1
ATOM 19472 C C . ALA E 1 13 ? 18.818 52.488 2.453 1.000 57.652 9 ALA E C 1
ATOM 19473 O O . ALA E 1 13 ? 19.426 53.412 2.978 1.000 58.770 9 ALA E O 1
ATOM 19480 N N . ASP E 1 14 ? 18.092 52.600 1.335 1.000 55.908 10 ASP E N 1
ATOM 19481 C CA . ASP E 1 14 ? 18.088 53.791 0.507 1.000 59.347 10 ASP E CA 1
ATOM 19482 C C . ASP E 1 14 ? 16.679 54.384 0.458 1.000 52.843 10 ASP E C 1
ATOM 19483 O O . ASP E 1 14 ? 15.852 53.950 -0.329 1.000 51.877 10 ASP E O 1
ATOM 19492 N N . LEU E 1 15 ? 16.460 55.451 1.226 1.000 57.560 11 LEU E N 1
ATOM 19493 C CA . LEU E 1 15 ? 15.170 56.117 1.368 1.000 57.141 11 LEU E CA 1
ATOM 19494 C C . LEU E 1 15 ? 14.562 56.560 0.041 1.000 58.195 11 LEU E C 1
ATOM 19495 O O . LEU E 1 15 ? 13.397 56.943 0.023 1.000 51.211 11 LEU E O 1
ATOM 19511 N N . GLY E 1 16 ? 15.336 56.535 -1.054 1.000 62.429 12 GLY E N 1
ATOM 19512 C CA . GLY E 1 16 ? 14.815 56.866 -2.374 1.000 53.955 12 GLY E CA 1
ATOM 19513 C C . GLY E 1 16 ? 13.792 55.846 -2.875 1.000 56.698 12 GLY E C 1
ATOM 19514 O O . GLY E 1 16 ? 13.016 56.111 -3.783 1.000 50.062 12 GLY E O 1
ATOM 19518 N N . PHE E 1 17 ? 13.773 54.654 -2.277 1.000 59.723 13 PHE E N 1
ATOM 19519 C CA . PHE E 1 17 ? 12.851 53.626 -2.725 1.000 66.750 13 PHE E CA 1
ATOM 19520 C C . PHE E 1 17 ? 11.462 53.799 -2.100 1.000 62.800 13 PHE E C 1
ATOM 19521 O O . PHE E 1 17 ? 10.548 53.079 -2.470 1.000 67.657 13 PHE E O 1
ATOM 19538 N N . ILE E 1 18 ? 11.297 54.745 -1.168 1.000 60.465 14 ILE E N 1
ATOM 19539 C CA . ILE E 1 18 ? 10.010 54.974 -0.522 1.000 56.826 14 ILE E CA 1
ATOM 19540 C C . ILE E 1 18 ? 9.590 56.434 -0.691 1.000 56.822 14 ILE E C 1
ATOM 19541 O O . ILE E 1 18 ? 8.435 56.701 -0.999 1.000 56.855 14 ILE E O 1
ATOM 19557 N N . LEU E 1 19 ? 10.537 57.372 -0.551 1.000 63.646 15 LEU E N 1
ATOM 19558 C CA . LEU E 1 19 ? 10.221 58.796 -0.567 1.000 68.223 15 LEU E CA 1
ATOM 19559 C C . LEU E 1 19 ? 9.453 59.160 -1.834 1.000 65.072 15 LEU E C 1
ATOM 19560 O O . LEU E 1 19 ? 8.677 60.101 -1.805 1.000 73.660 15 LEU E O 1
ATOM 19576 N N . GLY E 1 20 ? 9.622 58.391 -2.918 1.000 61.547 16 GLY E N 1
ATOM 19577 C CA . GLY E 1 20 ? 8.932 58.673 -4.168 1.000 55.868 16 GLY E CA 1
ATOM 19578 C C . GLY E 1 20 ? 7.508 58.116 -4.231 1.000 59.805 16 GLY E C 1
ATOM 19579 O O . GLY E 1 20 ? 6.843 58.257 -5.257 1.000 55.532 16 GLY E O 1
ATOM 19583 N N . LYS E 1 21 ? 7.027 57.484 -3.144 1.000 50.896 17 LYS E N 1
ATOM 19584 C CA . LYS E 1 21 ? 5.777 56.748 -3.192 1.000 55.902 17 LYS E CA 1
ATOM 19585 C C . LYS E 1 21 ? 4.777 57.283 -2.162 1.000 50.038 17 LYS E C 1
ATOM 19586 O O . LYS E 1 21 ? 5.133 57.727 -1.063 1.000 41.447 17 LYS E O 1
ATOM 19605 N N . LYS E 1 22 ? 3.498 57.164 -2.532 1.000 53.366 18 LYS E N 1
ATOM 19606 C CA . LYS E 1 22 ? 2.380 57.467 -1.653 1.000 54.369 18 LYS E CA 1
ATOM 19607 C C . LYS E 1 22 ? 1.961 56.216 -0.877 1.000 59.454 18 LYS E C 1
ATOM 19608 O O . LYS E 1 22 ? 1.591 55.197 -1.476 1.000 45.880 18 LYS E O 1
ATOM 19627 N N . VAL E 1 23 ? 1.968 56.345 0.460 1.000 59.724 19 VAL E N 1
ATOM 19628 C CA . VAL E 1 23 ? 1.695 55.249 1.379 1.000 53.086 19 VAL E CA 1
ATOM 19629 C C . VAL E 1 23 ? 0.317 55.436 2.006 1.000 54.303 19 VAL E C 1
ATOM 19630 O O . VAL E 1 23 ? 0.039 56.495 2.569 1.000 58.182 19 VAL E O 1
ATOM 19643 N N . ALA E 1 24 ? -0.521 54.391 1.903 1.000 48.671 20 ALA E N 1
ATOM 19644 C CA . ALA E 1 24 ? -1.756 54.285 2.664 1.000 43.601 20 ALA E CA 1
ATOM 19645 C C . ALA E 1 24 ? -1.553 53.342 3.853 1.000 45.374 20 ALA E C 1
ATOM 19646 O O . ALA E 1 24 ? -1.216 52.175 3.683 1.000 37.483 20 ALA E O 1
ATOM 19653 N N . VAL E 1 25 ? -1.743 53.876 5.064 1.000 43.406 21 VAL E N 1
ATOM 19654 C CA . VAL E 1 25 ? -1.766 53.081 6.277 1.000 49.089 21 VAL E CA 1
ATOM 19655 C C . VAL E 1 25 ? -3.226 52.798 6.632 1.000 48.051 21 VAL E C 1
ATOM 19656 O O . VAL E 1 25 ? -3.962 53.726 6.960 1.000 55.655 21 VAL E O 1
ATOM 19669 N N . LEU E 1 26 ? -3.654 51.534 6.530 1.000 51.905 22 LEU E N 1
ATOM 19670 C CA . LEU E 1 26 ? -4.992 51.142 6.965 1.000 49.517 22 LEU E CA 1
ATOM 19671 C C . LEU E 1 26 ? -4.929 50.718 8.427 1.000 48.061 22 LEU E C 1
ATOM 19672 O O . LEU E 1 26 ? -4.079 49.904 8.798 1.000 42.171 22 LEU E O 1
ATOM 19688 N N . GLY E 1 27 ? -5.794 51.330 9.248 1.000 51.818 23 GLY E N 1
ATOM 19689 C CA . GLY E 1 27 ? -5.814 51.098 10.686 1.000 55.089 23 GLY E CA 1
ATOM 19690 C C . GLY E 1 27 ? -5.030 52.165 11.448 1.000 53.431 23 GLY E C 1
ATOM 19691 O O . GLY E 1 27 ? -4.080 52.741 10.927 1.000 58.858 23 GLY E O 1
ATOM 19695 N N . PHE E 1 28 ? -5.432 52.414 12.701 1.000 58.455 24 PHE E N 1
ATOM 19696 C CA . PHE E 1 28 ? -4.801 53.443 13.504 1.000 48.681 24 PHE E CA 1
ATOM 19697 C C . PHE E 1 28 ? -4.811 53.041 14.975 1.000 54.531 24 PHE E C 1
ATOM 19698 O O . PHE E 1 28 ? -5.012 53.878 15.857 1.000 53.220 24 PHE E O 1
ATOM 19715 N N . GLY E 1 29 ? -4.555 51.755 15.239 1.000 58.301 25 GLY E N 1
ATOM 19716 C CA . GLY E 1 29 ? -4.104 51.314 16.550 1.000 55.394 25 GLY E CA 1
ATOM 19717 C C . GLY E 1 29 ? -2.703 51.850 16.831 1.000 58.739 25 GLY E C 1
ATOM 19718 O O . GLY E 1 29 ? -2.263 52.824 16.206 1.000 42.621 25 GLY E O 1
ATOM 19722 N N . SER E 1 30 ? -2.003 51.200 17.765 1.000 54.668 26 SER E N 1
ATOM 19723 C CA . SER E 1 30 ? -0.705 51.701 18.187 1.000 63.577 26 SER E CA 1
ATOM 19724 C C . SER E 1 30 ? 0.287 51.590 17.032 1.000 62.618 26 SER E C 1
ATOM 19725 O O . SER E 1 30 ? 1.139 52.454 16.865 1.000 64.081 26 SER E O 1
ATOM 19733 N N . GLN E 1 31 ? 0.157 50.536 16.215 1.000 59.774 27 GLN E N 1
ATOM 19734 C CA . GLN E 1 31 ? 1.081 50.331 15.115 1.000 52.340 27 GLN E CA 1
ATOM 19735 C C . GLN E 1 31 ? 0.770 51.301 13.984 1.000 44.182 27 GLN E C 1
ATOM 19736 O O . GLN E 1 31 ? 1.694 51.884 13.424 1.000 41.879 27 GLN E O 1
ATOM 19750 N N . GLY E 1 32 ? -0.515 51.461 13.640 1.000 41.346 28 GLY E N 1
ATOM 19751 C CA . GLY E 1 32 ? -0.921 52.393 12.606 1.000 46.050 28 GLY E CA 1
ATOM 19752 C C . GLY E 1 32 ? -0.457 53.814 12.936 1.000 52.314 28 GLY E C 1
ATOM 19753 O O . GLY E 1 32 ? -0.018 54.568 12.066 1.000 51.582 28 GLY E O 1
ATOM 19757 N N . HIS E 1 33 ? -0.553 54.146 14.224 1.000 49.457 29 HIS E N 1
ATOM 19758 C CA . HIS E 1 33 ? -0.191 55.453 14.749 1.000 53.486 29 HIS E CA 1
ATOM 19759 C C . HIS E 1 33 ? 1.310 55.647 14.558 1.000 53.313 29 HIS E C 1
ATOM 19760 O O . HIS E 1 33 ? 1.722 56.572 13.880 1.000 59.389 29 HIS E O 1
ATOM 19775 N N . ALA E 1 34 ? 2.117 54.732 15.102 1.000 53.317 30 ALA E N 1
ATOM 19776 C CA . ALA E 1 34 ? 3.568 54.853 15.066 1.000 49.674 30 ALA E CA 1
ATOM 19777 C C . ALA E 1 34 ? 4.101 54.805 13.634 1.000 45.721 30 ALA E C 1
ATOM 19778 O O . ALA E 1 34 ? 4.992 55.566 13.282 1.000 49.094 30 ALA E O 1
ATOM 19785 N N . HIS E 1 35 ? 3.540 53.933 12.791 1.000 48.117 31 HIS E N 1
ATOM 19786 C CA . HIS E 1 35 ? 3.978 53.864 11.406 1.000 41.571 31 HIS E CA 1
ATOM 19787 C C . HIS E 1 35 ? 3.700 55.196 10.717 1.000 44.563 31 HIS E C 1
ATOM 19788 O O . HIS E 1 35 ? 4.600 55.782 10.127 1.000 40.791 31 HIS E O 1
ATOM 19803 N N . ALA E 1 36 ? 2.460 55.671 10.803 1.000 53.101 32 ALA E N 1
ATOM 19804 C CA . ALA E 1 36 ? 2.035 56.838 10.044 1.000 56.090 32 ALA E CA 1
ATOM 19805 C C . ALA E 1 36 ? 2.807 58.094 10.463 1.000 64.715 32 ALA E C 1
ATOM 19806 O O . ALA E 1 36 ? 3.249 58.851 9.605 1.000 74.708 32 ALA E O 1
ATOM 19813 N N . LEU E 1 37 ? 2.975 58.314 11.776 1.000 68.609 33 LEU E N 1
ATOM 19814 C CA . LEU E 1 37 ? 3.643 59.508 12.281 1.000 72.956 33 LEU E CA 1
ATOM 19815 C C . LEU E 1 37 ? 5.106 59.522 11.827 1.000 70.426 33 LEU E C 1
ATOM 19816 O O . LEU E 1 37 ? 5.612 60.566 11.420 1.000 70.919 33 LEU E O 1
ATOM 19832 N N . ASN E 1 38 ? 5.788 58.367 11.902 1.000 62.434 34 ASN E N 1
ATOM 19833 C CA . ASN E 1 38 ? 7.205 58.309 11.568 1.000 60.134 34 ASN E CA 1
ATOM 19834 C C . ASN E 1 38 ? 7.421 58.436 10.066 1.000 70.014 34 ASN E C 1
ATOM 19835 O O . ASN E 1 38 ? 8.409 59.021 9.646 1.000 74.407 34 ASN E O 1
ATOM 19846 N N . LEU E 1 39 ? 6.509 57.886 9.256 1.000 74.888 35 LEU E N 1
ATOM 19847 C CA . LEU E 1 39 ? 6.579 58.076 7.817 1.000 76.915 35 LEU E CA 1
ATOM 19848 C C . LEU E 1 39 ? 6.550 59.566 7.482 1.000 80.747 35 LEU E C 1
ATOM 19849 O O . LEU E 1 39 ? 7.344 60.027 6.663 1.000 93.471 35 LEU E O 1
ATOM 19865 N N . LYS E 1 40 ? 5.610 60.303 8.088 1.000 75.661 36 LYS E N 1
ATOM 19866 C CA . LYS E 1 40 ? 5.455 61.719 7.797 1.000 73.834 36 LYS E CA 1
ATOM 19867 C C . LYS E 1 40 ? 6.717 62.473 8.217 1.000 64.160 36 LYS E C 1
ATOM 19868 O O . LYS E 1 40 ? 7.212 63.285 7.447 1.000 61.555 36 LYS E O 1
ATOM 19887 N N . ASP E 1 41 ? 7.245 62.156 9.415 1.000 73.596 37 ASP E N 1
ATOM 19888 C CA . ASP E 1 41 ? 8.436 62.794 9.962 1.000 67.076 37 ASP E CA 1
ATOM 19889 C C . ASP E 1 41 ? 9.666 62.532 9.099 1.000 74.218 37 ASP E C 1
ATOM 19890 O O . ASP E 1 41 ? 10.537 63.390 9.019 1.000 79.864 37 ASP E O 1
ATOM 19899 N N . SER E 1 42 ? 9.745 61.341 8.493 1.000 76.073 38 SER E N 1
ATOM 19900 C CA . SER E 1 42 ? 10.766 61.019 7.505 1.000 69.606 38 SER E CA 1
ATOM 19901 C C . SER E 1 42 ? 10.404 61.599 6.137 1.000 62.795 38 SER E C 1
ATOM 19902 O O . SER E 1 42 ? 11.096 61.351 5.154 1.000 65.319 38 SER E O 1
ATOM 19910 N N . GLY E 1 43 ? 9.298 62.345 6.069 1.000 60.646 39 GLY E N 1
ATOM 19911 C CA . GLY E 1 43 ? 8.981 63.105 4.876 1.000 64.466 39 GLY E CA 1
ATOM 19912 C C . GLY E 1 43 ? 8.378 62.247 3.764 1.000 71.212 39 GLY E C 1
ATOM 19913 O O . GLY E 1 43 ? 8.553 62.551 2.587 1.000 72.970 39 GLY E O 1
ATOM 19917 N N . VAL E 1 44 ? 7.644 61.194 4.146 1.000 59.599 40 VAL E N 1
ATOM 19918 C CA . VAL E 1 44 ? 6.928 60.366 3.186 1.000 51.995 40 VAL E CA 1
ATOM 19919 C C . VAL E 1 44 ? 5.506 60.894 3.061 1.000 46.910 40 VAL E C 1
ATOM 19920 O O . VAL E 1 44 ? 4.898 61.296 4.047 1.000 55.369 40 VAL E O 1
ATOM 19933 N N . ASP E 1 45 ? 4.975 60.847 1.839 1.000 47.437 41 ASP E N 1
ATOM 19934 C CA . ASP E 1 45 ? 3.596 61.231 1.585 1.000 56.130 41 ASP E CA 1
ATOM 19935 C C . ASP E 1 45 ? 2.670 60.104 2.054 1.000 68.498 41 ASP E C 1
ATOM 19936 O O . ASP E 1 45 ? 2.576 59.066 1.386 1.000 63.438 41 ASP E O 1
ATOM 19945 N N . VAL E 1 46 ? 1.945 60.349 3.163 1.000 69.201 42 VAL E N 1
ATOM 19946 C CA . VAL E 1 46 ? 1.192 59.320 3.869 1.000 61.106 42 VAL E CA 1
ATOM 19947 C C . VAL E 1 46 ? -0.255 59.766 4.098 1.000 55.963 42 VAL E C 1
ATOM 19948 O O . VAL E 1 46 ? -0.503 60.911 4.461 1.000 59.018 42 VAL E O 1
ATOM 19961 N N . ARG E 1 47 ? -1.213 58.850 3.886 1.000 51.919 43 ARG E N 1
ATOM 19962 C CA . ARG E 1 47 ? -2.580 59.010 4.378 1.000 49.354 43 ARG E CA 1
ATOM 19963 C C . ARG E 1 47 ? -3.035 57.749 5.128 1.000 49.980 43 ARG E C 1
ATOM 19964 O O . ARG E 1 47 ? -2.519 56.653 4.886 1.000 42.953 43 ARG E O 1
ATOM 19985 N N . VAL E 1 48 ? -4.024 57.928 6.015 1.000 49.470 44 VAL E N 1
ATOM 19986 C CA . VAL E 1 48 ? -4.590 56.872 6.839 1.000 50.171 44 VAL E CA 1
ATOM 19987 C C . VAL E 1 48 ? -6.009 56.576 6.358 1.000 60.561 44 VAL E C 1
ATOM 19988 O O . VAL E 1 48 ? -6.840 57.481 6.317 1.000 72.181 44 VAL E O 1
ATOM 20001 N N . GLY E 1 49 ? -6.277 55.304 6.020 1.000 60.069 45 GLY E N 1
ATOM 20002 C CA . GLY E 1 49 ? -7.601 54.861 5.602 1.000 54.981 45 GLY E CA 1
ATOM 20003 C C . GLY E 1 49 ? -8.398 54.311 6.782 1.000 58.722 45 GLY E C 1
ATOM 20004 O O . GLY E 1 49 ? -7.970 53.338 7.407 1.000 61.867 45 GLY E O 1
ATOM 20008 N N . LEU E 1 50 ? -9.551 54.935 7.072 1.000 52.742 46 LEU E N 1
ATOM 20009 C CA . LEU E 1 50 ? -10.372 54.591 8.226 1.000 56.477 46 LEU E CA 1
ATOM 20010 C C . LEU E 1 50 ? -11.846 54.699 7.842 1.000 60.841 46 LEU E C 1
ATOM 20011 O O . LEU E 1 50 ? -12.160 55.212 6.761 1.000 54.566 46 LEU E O 1
ATOM 20027 N N . ARG E 1 51 ? -12.741 54.184 8.708 1.000 54.135 47 ARG E N 1
ATOM 20028 C CA . ARG E 1 51 ? -14.171 54.315 8.457 1.000 66.765 47 ARG E CA 1
ATOM 20029 C C . ARG E 1 51 ? -14.619 55.662 9.028 1.000 70.296 47 ARG E C 1
ATOM 20030 O O . ARG E 1 51 ? -14.154 56.068 10.097 1.000 81.572 47 ARG E O 1
ATOM 20051 N N . LYS E 1 52 ? -15.489 56.362 8.285 1.000 73.310 48 LYS E N 1
ATOM 20052 C CA . LYS E 1 52 ? -15.883 57.713 8.648 1.000 74.537 48 LYS E CA 1
ATOM 20053 C C . LYS E 1 52 ? -16.533 57.723 10.023 1.000 72.578 48 LYS E C 1
ATOM 20054 O O . LYS E 1 52 ? -17.275 56.807 10.355 1.000 75.112 48 LYS E O 1
ATOM 20073 N N . GLY E 1 53 ? -16.210 58.760 10.807 1.000 85.658 49 GLY E N 1
ATOM 20074 C CA . GLY E 1 53 ? -16.823 59.000 12.102 1.000 87.854 49 GLY E CA 1
ATOM 20075 C C . GLY E 1 53 ? -16.473 57.935 13.141 1.000 84.838 49 GLY E C 1
ATOM 20076 O O . GLY E 1 53 ? -17.251 57.687 14.054 1.000 85.053 49 GLY E O 1
ATOM 20080 N N . SER E 1 54 ? -15.300 57.308 13.005 1.000 77.698 50 SER E N 1
ATOM 20081 C CA . SER E 1 54 ? -14.829 56.344 13.986 1.000 67.607 50 SER E CA 1
ATOM 20082 C C . SER E 1 54 ? -13.940 57.069 14.991 1.000 70.438 50 SER E C 1
ATOM 20083 O O . SER E 1 54 ? -13.475 58.174 14.722 1.000 54.545 50 SER E O 1
ATOM 20091 N N . ARG E 1 55 ? -13.692 56.421 16.138 1.000 84.567 51 ARG E N 1
ATOM 20092 C CA . ARG E 1 55 ? -12.882 57.010 17.191 1.000 91.285 51 ARG E CA 1
ATOM 20093 C C . ARG E 1 55 ? -11.463 57.214 16.662 1.000 82.905 51 ARG E C 1
ATOM 20094 O O . ARG E 1 55 ? -10.822 58.222 16.955 1.000 86.673 51 ARG E O 1
ATOM 20115 N N . SER E 1 56 ? -10.971 56.254 15.873 1.000 73.730 52 SER E N 1
ATOM 20116 C CA . SER E 1 56 ? -9.610 56.351 15.364 1.000 72.140 52 SER E CA 1
ATOM 20117 C C . SER E 1 56 ? -9.548 57.372 14.223 1.000 58.546 52 SER E C 1
ATOM 20118 O O . SER E 1 56 ? -8.519 58.004 14.029 1.000 68.220 52 SER E O 1
ATOM 20126 N N . TRP E 1 57 ? -10.666 57.600 13.521 1.000 62.010 53 TRP E N 1
ATOM 20127 C CA . TRP E 1 57 ? -10.730 58.673 12.534 1.000 63.292 53 TRP E CA 1
ATOM 20128 C C . TRP E 1 57 ? -10.432 60.028 13.180 1.000 66.186 53 TRP E C 1
ATOM 20129 O O . TRP E 1 57 ? -9.609 60.800 12.690 1.000 69.306 53 TRP E O 1
ATOM 20150 N N . GLU E 1 58 ? -11.138 60.339 14.275 1.000 73.618 54 GLU E N 1
ATOM 20151 C CA . GLU E 1 58 ? -10.954 61.609 14.959 1.000 71.012 54 GLU E CA 1
ATOM 20152 C C . GLU E 1 58 ? -9.534 61.707 15.501 1.000 69.525 54 GLU E C 1
ATOM 20153 O O . GLU E 1 58 ? -8.944 62.785 15.504 1.000 84.228 54 GLU E O 1
ATOM 20165 N N . LYS E 1 59 ? -9.006 60.579 15.976 1.000 67.424 55 LYS E N 1
ATOM 20166 C CA . LYS E 1 59 ? -7.731 60.561 16.671 1.000 73.054 55 LYS E CA 1
ATOM 20167 C C . LYS E 1 59 ? -6.605 60.839 15.675 1.000 71.469 55 LYS E C 1
ATOM 20168 O O . LYS E 1 59 ? -5.616 61.480 16.015 1.000 71.730 55 LYS E O 1
ATOM 20187 N N . ALA E 1 60 ? -6.780 60.367 14.437 1.000 77.341 56 ALA E N 1
ATOM 20188 C CA . ALA E 1 60 ? -5.778 60.523 13.393 1.000 80.160 56 ALA E CA 1
ATOM 20189 C C . ALA E 1 60 ? -5.727 61.977 12.933 1.000 80.215 56 ALA E C 1
ATOM 20190 O O . ALA E 1 60 ? -4.643 62.547 12.802 1.000 79.602 56 ALA E O 1
ATOM 20197 N N . GLU E 1 61 ? -6.903 62.568 12.687 1.000 81.605 57 GLU E N 1
ATOM 20198 C CA . GLU E 1 61 ? -6.983 63.980 12.339 1.000 72.428 57 GLU E CA 1
ATOM 20199 C C . GLU E 1 61 ? -6.346 64.827 13.439 1.000 67.426 57 GLU E C 1
ATOM 20200 O O . GLU E 1 61 ? -5.547 65.705 13.141 1.000 71.883 57 GLU E O 1
ATOM 20212 N N . ALA E 1 62 ? -6.642 64.501 14.702 1.000 70.004 58 ALA E N 1
ATOM 20213 C CA . ALA E 1 62 ? -6.077 65.209 15.844 1.000 77.938 58 ALA E CA 1
ATOM 20214 C C . ALA E 1 62 ? -4.549 65.180 15.820 1.000 73.509 58 ALA E C 1
ATOM 20215 O O . ALA E 1 62 ? -3.912 66.139 16.239 1.000 88.642 58 ALA E O 1
ATOM 20222 N N . ALA E 1 63 ? -3.957 64.076 15.350 1.000 70.615 59 ALA E N 1
ATOM 20223 C CA . ALA E 1 63 ? -2.507 63.957 15.276 1.000 67.902 59 ALA E CA 1
ATOM 20224 C C . ALA E 1 63 ? -1.958 64.685 14.048 1.000 69.346 59 ALA E C 1
ATOM 20225 O O . ALA E 1 63 ? -0.743 64.730 13.861 1.000 65.088 59 ALA E O 1
ATOM 20232 N N . GLY E 1 64 ? -2.851 65.237 13.212 1.000 73.380 60 GLY E N 1
ATOM 20233 C CA . GLY E 1 64 ? -2.455 66.126 12.131 1.000 76.673 60 GLY E CA 1
ATOM 20234 C C . GLY E 1 64 ? -2.159 65.377 10.832 1.000 80.060 60 GLY E C 1
ATOM 20235 O O . GLY E 1 64 ? -1.431 65.869 9.968 1.000 67.671 60 GLY E O 1
ATOM 20239 N N . LEU E 1 65 ? -2.740 64.178 10.699 1.000 72.466 61 LEU E N 1
ATOM 20240 C CA . LEU E 1 65 ? -2.525 63.344 9.528 1.000 69.672 61 LEU E CA 1
ATOM 20241 C C . LEU E 1 65 ? -3.711 63.509 8.588 1.000 64.889 61 LEU E C 1
ATOM 20242 O O . LEU E 1 65 ? -4.810 63.868 9.010 1.000 63.416 61 LEU E O 1
ATOM 20258 N N . ARG E 1 66 ? -3.472 63.194 7.319 1.000 59.847 62 ARG E N 1
ATOM 20259 C CA . ARG E 1 66 ? -4.495 63.225 6.297 1.000 58.920 62 ARG E CA 1
ATOM 20260 C C . ARG E 1 66 ? -5.262 61.900 6.297 1.000 63.676 62 ARG E C 1
ATOM 20261 O O . ARG E 1 66 ? -4.664 60.827 6.233 1.000 65.928 62 ARG E O 1
ATOM 20282 N N . VAL E 1 67 ? -6.596 61.995 6.329 1.000 62.074 63 VAL E N 1
ATOM 20283 C CA . VAL E 1 67 ? -7.468 60.874 6.636 1.000 61.244 63 VAL E CA 1
ATOM 20284 C C . VAL E 1 67 ? -8.517 60.774 5.535 1.000 60.186 63 VAL E C 1
ATOM 20285 O O . VAL E 1 67 ? -9.068 61.784 5.126 1.000 73.099 63 VAL E O 1
ATOM 20298 N N . LEU E 1 68 ? -8.795 59.558 5.065 1.000 61.147 64 LEU E N 1
ATOM 20299 C CA . LEU E 1 68 ? -9.781 59.314 4.024 1.000 65.798 64 LEU E CA 1
ATOM 20300 C C . LEU E 1 68 ? -10.477 57.989 4.319 1.000 65.882 64 LEU E C 1
ATOM 20301 O O . LEU E 1 68 ? -9.944 57.164 5.058 1.000 63.852 64 LEU E O 1
ATOM 20317 N N . PRO E 1 69 ? -11.657 57.716 3.719 1.000 75.306 65 PRO E N 1
ATOM 20318 C CA . PRO E 1 69 ? -12.191 56.357 3.677 1.000 72.193 65 PRO E CA 1
ATOM 20319 C C . PRO E 1 69 ? -11.144 55.413 3.093 1.000 72.790 65 PRO E C 1
ATOM 20320 O O . PRO E 1 69 ? -10.210 55.840 2.410 1.000 71.651 65 PRO E O 1
ATOM 20331 N N . VAL E 1 70 ? -11.329 54.127 3.383 1.000 67.984 66 VAL E N 1
ATOM 20332 C CA . VAL E 1 70 ? -10.350 53.111 3.050 1.000 66.954 66 VAL E CA 1
ATOM 20333 C C . VAL E 1 70 ? -10.222 53.011 1.530 1.000 69.717 66 VAL E C 1
ATOM 20334 O O . VAL E 1 70 ? -9.113 52.962 1.010 1.000 69.087 66 VAL E O 1
ATOM 20347 N N . ALA E 1 71 ? -11.356 52.983 0.822 1.000 64.742 67 ALA E N 1
ATOM 20348 C CA . ALA E 1 71 ? -11.349 52.833 -0.623 1.000 62.831 67 ALA E CA 1
ATOM 20349 C C . ALA E 1 71 ? -10.573 53.977 -1.282 1.000 62.558 67 ALA E C 1
ATOM 20350 O O . ALA E 1 71 ? -9.819 53.750 -2.225 1.000 51.124 67 ALA E O 1
ATOM 20357 N N . GLU E 1 72 ? -10.748 55.200 -0.762 1.000 66.878 68 GLU E N 1
ATOM 20358 C CA . GLU E 1 72 ? -10.134 56.383 -1.341 1.000 68.766 68 GLU E CA 1
ATOM 20359 C C . GLU E 1 72 ? -8.637 56.383 -1.080 1.000 62.062 68 GLU E C 1
ATOM 20360 O O . GLU E 1 72 ? -7.851 56.617 -1.998 1.000 69.877 68 GLU E O 1
ATOM 20372 N N . ALA E 1 73 ? -8.272 56.145 0.185 1.000 62.796 69 ALA E N 1
ATOM 20373 C CA . ALA E 1 73 ? -6.876 56.088 0.588 1.000 62.322 69 ALA E CA 1
ATOM 20374 C C . ALA E 1 73 ? -6.094 55.135 -0.322 1.000 58.016 69 ALA E C 1
ATOM 20375 O O . ALA E 1 73 ? -4.965 55.452 -0.709 1.000 43.850 69 ALA E O 1
ATOM 20382 N N . VAL E 1 74 ? -6.723 54.006 -0.696 1.000 56.407 70 VAL E N 1
ATOM 20383 C CA . VAL E 1 74 ? -6.075 52.976 -1.497 1.000 55.555 70 VAL E CA 1
ATOM 20384 C C . VAL E 1 74 ? -5.927 53.427 -2.949 1.000 56.964 70 VAL E C 1
ATOM 20385 O O . VAL E 1 74 ? -4.912 53.151 -3.577 1.000 56.433 70 VAL E O 1
ATOM 20398 N N . ARG E 1 75 ? -6.948 54.092 -3.493 1.000 66.663 71 ARG E N 1
ATOM 20399 C CA . ARG E 1 75 ? -6.873 54.577 -4.867 1.000 69.864 71 ARG E CA 1
ATOM 20400 C C . ARG E 1 75 ? -5.721 55.571 -5.015 1.000 59.092 71 ARG E C 1
ATOM 20401 O O . ARG E 1 75 ? -5.072 55.607 -6.044 1.000 57.622 71 ARG E O 1
ATOM 20422 N N . GLU E 1 76 ? -5.420 56.325 -3.957 1.000 58.449 72 GLU E N 1
ATOM 20423 C CA . GLU E 1 76 ? -4.336 57.297 -3.976 1.000 59.554 72 GLU E CA 1
ATOM 20424 C C . GLU E 1 76 ? -2.945 56.684 -3.788 1.000 68.006 72 GLU E C 1
ATOM 20425 O O . GLU E 1 76 ? -1.949 57.384 -3.970 1.000 68.160 72 GLU E O 1
ATOM 20437 N N . ALA E 1 77 ? -2.853 55.409 -3.382 1.000 60.101 73 ALA E N 1
ATOM 20438 C CA . ALA E 1 77 ? -1.607 54.890 -2.817 1.000 51.643 73 ALA E CA 1
ATOM 20439 C C . ALA E 1 77 ? -0.818 54.084 -3.845 1.000 40.669 73 ALA E C 1
ATOM 20440 O O . ALA E 1 77 ? -1.392 53.473 -4.747 1.000 38.283 73 ALA E O 1
ATOM 20447 N N . ASP E 1 78 ? 0.511 54.116 -3.687 1.000 36.400 74 ASP E N 1
ATOM 20448 C CA . ASP E 1 78 ? 1.420 53.199 -4.362 1.000 48.010 74 ASP E CA 1
ATOM 20449 C C . ASP E 1 78 ? 1.715 51.991 -3.458 1.000 39.281 74 ASP E C 1
ATOM 20450 O O . ASP E 1 78 ? 1.990 50.890 -3.940 1.000 38.976 74 ASP E O 1
ATOM 20459 N N . VAL E 1 79 ? 1.693 52.239 -2.139 1.000 44.586 75 VAL E N 1
ATOM 20460 C CA . VAL E 1 79 ? 2.038 51.252 -1.125 1.000 46.294 75 VAL E CA 1
ATOM 20461 C C . VAL E 1 79 ? 0.935 51.261 -0.073 1.000 44.581 75 VAL E C 1
ATOM 20462 O O . VAL E 1 79 ? 0.695 52.300 0.525 1.000 51.831 75 VAL E O 1
ATOM 20475 N N . VAL E 1 80 ? 0.271 50.118 0.134 1.000 42.043 76 VAL E N 1
ATOM 20476 C CA . VAL E 1 80 ? -0.753 49.996 1.157 1.000 39.022 76 VAL E CA 1
ATOM 20477 C C . VAL E 1 80 ? -0.195 49.134 2.289 1.000 36.459 76 VAL E C 1
ATOM 20478 O O . VAL E 1 80 ? 0.053 47.944 2.098 1.000 33.025 76 VAL E O 1
ATOM 20491 N N . MET E 1 81 ? -0.021 49.738 3.471 1.000 33.043 77 MET E N 1
ATOM 20492 C CA . MET E 1 81 ? 0.423 49.032 4.655 1.000 35.863 77 MET E CA 1
ATOM 20493 C C . MET E 1 81 ? -0.798 48.751 5.535 1.000 43.896 77 MET E C 1
ATOM 20494 O O . MET E 1 81 ? -1.450 49.687 6.009 1.000 45.101 77 MET E O 1
ATOM 20508 N N . VAL E 1 82 ? -1.099 47.458 5.716 1.000 33.785 78 VAL E N 1
ATOM 20509 C CA . VAL E 1 82 ? -2.259 46.994 6.463 1.000 38.747 78 VAL E CA 1
ATOM 20510 C C . VAL E 1 82 ? -1.848 46.748 7.907 1.000 40.883 78 VAL E C 1
ATOM 20511 O O . VAL E 1 82 ? -1.083 45.816 8.176 1.000 39.004 78 VAL E O 1
ATOM 20524 N N . LEU E 1 83 ? -2.384 47.586 8.815 1.000 31.866 79 LEU E N 1
ATOM 20525 C CA . LEU E 1 83 ? -2.111 47.464 10.232 1.000 43.412 79 LEU E CA 1
ATOM 20526 C C . LEU E 1 83 ? -3.425 47.331 10.996 1.000 41.154 79 LEU E C 1
ATOM 20527 O O . LEU E 1 83 ? -3.819 48.193 11.766 1.000 50.272 79 LEU E O 1
ATOM 20543 N N . LEU E 1 84 ? -4.099 46.229 10.704 1.000 37.689 80 LEU E N 1
ATOM 20544 C CA . LEU E 1 84 ? -5.403 45.891 11.228 1.000 33.056 80 LEU E CA 1
ATOM 20545 C C . LEU E 1 84 ? -5.222 44.566 11.958 1.000 34.610 80 LEU E C 1
ATOM 20546 O O . LEU E 1 84 ? -4.298 43.832 11.658 1.000 29.314 80 LEU E O 1
ATOM 20562 N N . PRO E 1 85 ? -6.136 44.193 12.870 1.000 47.361 81 PRO E N 1
ATOM 20563 C CA . PRO E 1 85 ? -6.121 42.849 13.438 1.000 43.549 81 PRO E CA 1
ATOM 20564 C C . PRO E 1 85 ? -6.240 41.771 12.360 1.000 38.596 81 PRO E C 1
ATOM 20565 O O . PRO E 1 85 ? -6.945 41.935 11.372 1.000 43.228 81 PRO E O 1
ATOM 20576 N N . ASP E 1 86 ? -5.580 40.637 12.610 1.000 37.787 82 ASP E N 1
ATOM 20577 C CA . ASP E 1 86 ? -5.502 39.533 11.668 1.000 36.360 82 ASP E CA 1
ATOM 20578 C C . ASP E 1 86 ? -6.878 39.177 11.130 1.000 34.757 82 ASP E C 1
ATOM 20579 O O . ASP E 1 86 ? -7.037 38.953 9.936 1.000 34.442 82 ASP E O 1
ATOM 20588 N N . GLU E 1 87 ? -7.859 39.104 12.028 1.000 35.600 83 GLU E N 1
ATOM 20589 C CA . GLU E 1 87 ? -9.159 38.536 11.688 1.000 33.296 83 GLU E CA 1
ATOM 20590 C C . GLU E 1 87 ? -9.971 39.536 10.851 1.000 31.921 83 GLU E C 1
ATOM 20591 O O . GLU E 1 87 ? -10.995 39.148 10.326 1.000 45.299 83 GLU E O 1
ATOM 20603 N N . LYS E 1 88 ? -9.541 40.802 10.680 1.000 39.962 84 LYS E N 1
ATOM 20604 C CA . LYS E 1 88 ? -10.307 41.753 9.866 1.000 37.691 84 LYS E CA 1
ATOM 20605 C C . LYS E 1 88 ? -9.725 41.928 8.455 1.000 33.867 84 LYS E C 1
ATOM 20606 O O . LYS E 1 88 ? -10.378 42.479 7.571 1.000 33.315 84 LYS E O 1
ATOM 20625 N N . GLN E 1 89 ? -8.497 41.463 8.234 1.000 23.406 85 GLN E N 1
ATOM 20626 C CA . GLN E 1 89 ? -7.745 41.795 7.040 1.000 23.139 85 GLN E CA 1
ATOM 20627 C C . GLN E 1 89 ? -8.352 41.262 5.776 1.000 28.168 85 GLN E C 1
ATOM 20628 O O . GLN E 1 89 ? -8.353 41.989 4.777 1.000 38.998 85 GLN E O 1
ATOM 20642 N N . ALA E 1 90 ? -8.845 40.010 5.802 1.000 35.262 86 ALA E N 1
ATOM 20643 C CA . ALA E 1 90 ? -9.246 39.338 4.582 1.000 29.107 86 ALA E CA 1
ATOM 20644 C C . ALA E 1 90 ? -10.378 40.103 3.906 1.000 44.372 86 ALA E C 1
ATOM 20645 O O . ALA E 1 90 ? -10.360 40.337 2.690 1.000 44.183 86 ALA E O 1
ATOM 20652 N N . GLN E 1 91 ? -11.362 40.491 4.721 1.000 49.503 87 GLN E N 1
ATOM 20653 C CA . GLN E 1 91 ? -12.545 41.150 4.218 1.000 44.556 87 GLN E CA 1
ATOM 20654 C C . GLN E 1 91 ? -12.185 42.509 3.627 1.000 42.910 87 GLN E C 1
ATOM 20655 O O . GLN E 1 91 ? -12.688 42.893 2.581 1.000 35.851 87 GLN E O 1
ATOM 20669 N N . VAL E 1 92 ? -11.329 43.241 4.330 1.000 38.717 88 VAL E N 1
ATOM 20670 C CA . VAL E 1 92 ? -10.944 44.561 3.892 1.000 43.455 88 VAL E CA 1
ATOM 20671 C C . VAL E 1 92 ? -10.138 44.432 2.603 1.000 47.439 88 VAL E C 1
ATOM 20672 O O . VAL E 1 92 ? -10.328 45.231 1.696 1.000 55.960 88 VAL E O 1
ATOM 20685 N N . TYR E 1 93 ? -9.259 43.431 2.504 1.000 49.374 89 TYR E N 1
ATOM 20686 C CA . TYR E 1 93 ? -8.490 43.281 1.283 1.000 44.389 89 TYR E CA 1
ATOM 20687 C C . TYR E 1 93 ? -9.416 42.995 0.109 1.000 46.020 89 TYR E C 1
ATOM 20688 O O . TYR E 1 93 ? -9.262 43.609 -0.940 1.000 46.331 89 TYR E O 1
ATOM 20706 N N . ARG E 1 94 ? -10.337 42.038 0.274 1.000 43.267 90 ARG E N 1
ATOM 20707 C CA . ARG E 1 94 ? -11.179 41.599 -0.827 1.000 54.698 90 ARG E CA 1
ATOM 20708 C C . ARG E 1 94 ? -12.040 42.750 -1.318 1.000 51.792 90 ARG E C 1
ATOM 20709 O O . ARG E 1 94 ? -12.086 43.004 -2.509 1.000 52.430 90 ARG E O 1
ATOM 20730 N N . GLU E 1 95 ? -12.705 43.430 -0.387 1.000 58.717 91 GLU E N 1
ATOM 20731 C CA . GLU E 1 95 ? -13.767 44.359 -0.732 1.000 61.971 91 GLU E CA 1
ATOM 20732 C C . GLU E 1 95 ? -13.233 45.764 -0.978 1.000 55.313 91 GLU E C 1
ATOM 20733 O O . GLU E 1 95 ? -13.956 46.591 -1.501 1.000 63.338 91 GLU E O 1
ATOM 20745 N N . GLU E 1 96 ? -12.004 46.078 -0.560 1.000 49.727 92 GLU E N 1
ATOM 20746 C CA . GLU E 1 96 ? -11.632 47.482 -0.538 1.000 49.695 92 GLU E CA 1
ATOM 20747 C C . GLU E 1 96 ? -10.205 47.757 -0.995 1.000 53.996 92 GLU E C 1
ATOM 20748 O O . GLU E 1 96 ? -9.927 48.874 -1.419 1.000 48.841 92 GLU E O 1
ATOM 20760 N N . VAL E 1 97 ? -9.291 46.790 -0.873 1.000 47.758 93 VAL E N 1
ATOM 20761 C CA . VAL E 1 97 ? -7.932 47.037 -1.318 1.000 43.099 93 VAL E CA 1
ATOM 20762 C C . VAL E 1 97 ? -7.786 46.558 -2.754 1.000 47.917 93 VAL E C 1
ATOM 20763 O O . VAL E 1 97 ? -7.296 47.293 -3.604 1.000 49.785 93 VAL E O 1
ATOM 20776 N N . GLU E 1 98 ? -8.231 45.331 -3.012 1.000 44.662 94 GLU E N 1
ATOM 20777 C CA . GLU E 1 98 ? -7.915 44.641 -4.247 1.000 50.789 94 GLU E CA 1
ATOM 20778 C C . GLU E 1 98 ? -8.574 45.323 -5.444 1.000 58.517 94 GLU E C 1
ATOM 20779 O O . GLU E 1 98 ? -7.970 45.372 -6.511 1.000 62.960 94 GLU E O 1
ATOM 20791 N N . PRO E 1 99 ? -9.842 45.799 -5.359 1.000 58.023 95 PRO E N 1
ATOM 20792 C CA . PRO E 1 99 ? -10.441 46.549 -6.461 1.000 57.365 95 PRO E CA 1
ATOM 20793 C C . PRO E 1 99 ? -9.830 47.922 -6.712 1.000 56.660 95 PRO E C 1
ATOM 20794 O O . PRO E 1 99 ? -10.032 48.462 -7.786 1.000 57.826 95 PRO E O 1
ATOM 20805 N N . ASN E 1 100 ? -9.088 48.468 -5.742 1.000 55.580 96 ASN E N 1
ATOM 20806 C CA . ASN E 1 100 ? -8.702 49.872 -5.760 1.000 46.354 96 ASN E CA 1
ATOM 20807 C C . ASN E 1 100 ? -7.194 50.095 -5.803 1.000 43.302 96 ASN E C 1
ATOM 20808 O O . ASN E 1 100 ? -6.756 51.242 -5.878 1.000 41.632 96 ASN E O 1
ATOM 20819 N N . LEU E 1 101 ? -6.389 49.030 -5.715 1.000 45.935 97 LEU E N 1
ATOM 20820 C CA . LEU E 1 101 ? -4.945 49.195 -5.658 1.000 52.539 97 LEU E CA 1
ATOM 20821 C C . LEU E 1 101 ? -4.402 49.163 -7.082 1.000 44.553 97 LEU E C 1
ATOM 20822 O O . LEU E 1 101 ? -4.694 48.220 -7.816 1.000 52.886 97 LEU E O 1
ATOM 20838 N N . LYS E 1 102 ? -3.586 50.172 -7.416 1.000 49.554 98 LYS E N 1
ATOM 20839 C CA . LYS E 1 102 ? -2.937 50.330 -8.719 1.000 54.567 98 LYS E CA 1
ATOM 20840 C C . LYS E 1 102 ? -2.292 49.026 -9.173 1.000 59.181 98 LYS E C 1
ATOM 20841 O O . LYS E 1 102 ? -1.754 48.271 -8.370 1.000 58.720 98 LYS E O 1
ATOM 20860 N N . GLU E 1 103 ? -2.301 48.811 -10.485 1.000 56.064 99 GLU E N 1
ATOM 20861 C CA . GLU E 1 103 ? -1.459 47.804 -11.101 1.000 61.296 99 GLU E CA 1
ATOM 20862 C C . GLU E 1 103 ? -0.023 48.008 -10.631 1.000 55.434 99 GLU E C 1
ATOM 20863 O O . GLU E 1 103 ? 0.434 49.139 -10.538 1.000 52.715 99 GLU E O 1
ATOM 20875 N N . GLY E 1 104 ? 0.656 46.907 -10.277 1.000 56.359 100 GLY E N 1
ATOM 20876 C CA . GLY E 1 104 ? 2.051 46.959 -9.877 1.000 52.209 100 GLY E CA 1
ATOM 20877 C C . GLY E 1 104 ? 2.251 47.644 -8.526 1.000 54.461 100 GLY E C 1
ATOM 20878 O O . GLY E 1 104 ? 3.377 47.988 -8.157 1.000 47.739 100 GLY E O 1
ATOM 20882 N N . GLY E 1 105 ? 1.166 47.809 -7.767 1.000 43.080 101 GLY E N 1
ATOM 20883 C CA . GLY E 1 105 ? 1.266 48.355 -6.429 1.000 45.906 101 GLY E CA 1
ATOM 20884 C C . GLY E 1 105 ? 1.964 47.411 -5.452 1.000 37.875 101 GLY E C 1
ATOM 20885 O O . GLY E 1 105 ? 2.299 46.281 -5.784 1.000 44.064 101 GLY E O 1
ATOM 20889 N N . ALA E 1 106 ? 2.218 47.944 -4.258 1.000 34.952 102 ALA E N 1
ATOM 20890 C CA . ALA E 1 106 ? 2.811 47.209 -3.160 1.000 41.648 102 ALA E CA 1
ATOM 20891 C C . ALA E 1 106 ? 1.760 47.039 -2.058 1.000 43.494 102 ALA E C 1
ATOM 20892 O O . ALA E 1 106 ? 1.006 47.959 -1.750 1.000 45.386 102 ALA E O 1
ATOM 20899 N N . LEU E 1 107 ? 1.703 45.823 -1.505 1.000 40.332 103 LEU E N 1
ATOM 20900 C CA . LEU E 1 107 ? 0.828 45.499 -0.389 1.000 36.682 103 LEU E CA 1
ATOM 20901 C C . LEU E 1 107 ? 1.742 45.004 0.730 1.000 40.452 103 LEU E C 1
ATOM 20902 O O . LEU E 1 107 ? 2.501 44.052 0.530 1.000 34.020 103 LEU E O 1
ATOM 20918 N N . ALA E 1 108 ? 1.670 45.659 1.884 1.000 35.570 104 ALA E N 1
ATOM 20919 C CA . ALA E 1 108 ? 2.649 45.475 2.936 1.000 33.030 104 ALA E CA 1
ATOM 20920 C C . ALA E 1 108 ? 1.921 45.117 4.224 1.000 38.163 104 ALA E C 1
ATOM 20921 O O . ALA E 1 108 ? 0.733 45.402 4.374 1.000 32.363 104 ALA E O 1
ATOM 20928 N N . PHE E 1 109 ? 2.671 44.515 5.160 1.000 33.004 105 PHE E N 1
ATOM 20929 C CA . PHE E 1 109 ? 2.113 44.092 6.416 1.000 30.438 105 PHE E CA 1
ATOM 20930 C C . PHE E 1 109 ? 3.148 44.267 7.505 1.000 31.158 105 PHE E C 1
ATOM 20931 O O . PHE E 1 109 ? 4.335 44.412 7.201 1.000 35.006 105 PHE E O 1
ATOM 20948 N N . ALA E 1 110 ? 2.687 44.180 8.761 1.000 30.701 106 ALA E N 1
ATOM 20949 C CA . ALA E 1 110 ? 3.566 43.943 9.897 1.000 32.392 106 ALA E CA 1
ATOM 20950 C C . ALA E 1 110 ? 3.490 42.497 10.421 1.000 31.696 106 ALA E C 1
ATOM 20951 O O . ALA E 1 110 ? 4.311 42.131 11.247 1.000 35.880 106 ALA E O 1
ATOM 20958 N N . HIS E 1 111 ? 2.499 41.708 9.991 1.000 37.702 107 HIS E N 1
ATOM 20959 C CA . HIS E 1 111 ? 2.371 40.314 10.408 1.000 39.437 107 HIS E CA 1
ATOM 20960 C C . HIS E 1 111 ? 2.043 39.462 9.168 1.000 35.291 107 HIS E C 1
ATOM 20961 O O . HIS E 1 111 ? 1.303 39.857 8.266 1.000 31.986 107 HIS E O 1
ATOM 20976 N N . GLY E 1 112 ? 2.646 38.276 9.082 1.000 30.361 108 GLY E N 1
ATOM 20977 C CA . GLY E 1 112 ? 2.551 37.460 7.885 1.000 25.356 108 GLY E CA 1
ATOM 20978 C C . GLY E 1 112 ? 1.369 36.509 7.835 1.000 27.809 108 GLY E C 1
ATOM 20979 O O . GLY E 1 112 ? 1.185 35.851 6.798 1.000 26.830 108 GLY E O 1
ATOM 20983 N N . PHE E 1 113 ? 0.561 36.483 8.915 1.000 26.251 109 PHE E N 1
ATOM 20984 C CA . PHE E 1 113 ? -0.451 35.472 9.143 1.000 28.712 109 PHE E CA 1
ATOM 20985 C C . PHE E 1 113 ? -1.392 35.342 7.939 1.000 31.228 109 PHE E C 1
ATOM 20986 O O . PHE E 1 113 ? -1.638 34.233 7.435 1.000 26.785 109 PHE E O 1
ATOM 21003 N N . ASN E 1 114 ? -1.969 36.464 7.512 1.000 26.690 110 ASN E N 1
ATOM 21004 C CA . ASN E 1 114 ? -3.025 36.413 6.502 1.000 27.751 110 ASN E CA 1
ATOM 21005 C C . ASN E 1 114 ? -2.508 35.904 5.160 1.000 26.198 110 ASN E C 1
ATOM 21006 O O . ASN E 1 114 ? -3.191 35.152 4.460 1.000 28.134 110 ASN E O 1
ATOM 21017 N N . VAL E 1 115 ? -1.292 36.284 4.781 1.000 21.878 111 VAL E N 1
ATOM 21018 C CA . VAL E 1 115 ? -0.786 35.863 3.484 1.000 23.192 111 VAL E CA 1
ATOM 21019 C C . VAL E 1 115 ? -0.255 34.426 3.621 1.000 22.431 111 VAL E C 1
ATOM 21020 O O . VAL E 1 115 ? -0.533 33.590 2.771 1.000 28.173 111 VAL E O 1
ATOM 21033 N N . HIS E 1 116 ? 0.411 34.126 4.726 1.000 21.317 112 HIS E N 1
ATOM 21034 C CA . HIS E 1 116 ? 1.035 32.819 4.891 1.000 21.902 112 HIS E CA 1
ATOM 21035 C C . HIS E 1 116 ? -0.048 31.728 4.942 1.000 25.319 112 HIS E C 1
ATOM 21036 O O . HIS E 1 116 ? 0.184 30.640 4.445 1.000 28.336 112 HIS E O 1
ATOM 21051 N N . PHE E 1 117 ? -1.191 31.981 5.592 1.000 23.856 113 PHE E N 1
ATOM 21052 C CA . PHE E 1 117 ? -2.227 30.968 5.746 1.000 30.233 113 PHE E CA 1
ATOM 21053 C C . PHE E 1 117 ? -3.357 31.176 4.748 1.000 30.252 113 PHE E C 1
ATOM 21054 O O . PHE E 1 117 ? -4.423 30.620 4.916 1.000 37.453 113 PHE E O 1
ATOM 21071 N N . GLY E 1 118 ? -3.110 31.945 3.688 1.000 31.589 114 GLY E N 1
ATOM 21072 C CA . GLY E 1 118 ? -3.976 31.936 2.533 1.000 31.779 114 GLY E CA 1
ATOM 21073 C C . GLY E 1 118 ? -5.299 32.672 2.766 1.000 29.081 114 GLY E C 1
ATOM 21074 O O . GLY E 1 118 ? -6.238 32.445 2.039 1.000 33.184 114 GLY E O 1
ATOM 21078 N N . GLN E 1 119 ? -5.367 33.590 3.729 1.000 29.083 115 GLN E N 1
ATOM 21079 C CA . GLN E 1 119 ? -6.585 34.360 3.944 1.000 27.854 115 GLN E CA 1
ATOM 21080 C C . GLN E 1 119 ? -6.633 35.523 2.945 1.000 35.628 115 GLN E C 1
ATOM 21081 O O . GLN E 1 119 ? -7.703 35.956 2.538 1.000 30.006 115 GLN E O 1
ATOM 21095 N N . ILE E 1 120 ? -5.441 36.022 2.576 1.000 41.416 116 ILE E N 1
ATOM 21096 C CA . ILE E 1 120 ? -5.279 37.002 1.515 1.000 39.998 116 ILE E CA 1
ATOM 21097 C C . ILE E 1 120 ? -4.420 36.363 0.445 1.000 37.787 116 ILE E C 1
ATOM 21098 O O . ILE E 1 120 ? -3.321 35.890 0.732 1.000 34.840 116 ILE E O 1
ATOM 21114 N N . LYS E 1 121 ? -5.003 36.237 -0.756 1.000 42.552 117 LYS E N 1
ATOM 21115 C CA . LYS E 1 121 ? -4.316 35.739 -1.934 1.000 39.635 117 LYS E CA 1
ATOM 21116 C C . LYS E 1 121 ? -4.076 36.925 -2.867 1.000 39.558 117 LYS E C 1
ATOM 21117 O O . LYS E 1 121 ? -4.931 37.273 -3.656 1.000 42.107 117 LYS E O 1
ATOM 21136 N N . PRO E 1 122 ? -2.908 37.596 -2.777 1.000 34.964 118 PRO E N 1
ATOM 21137 C CA . PRO E 1 122 ? -2.658 38.829 -3.523 1.000 37.673 118 PRO E CA 1
ATOM 21138 C C . PRO E 1 122 ? -2.691 38.642 -5.036 1.000 36.344 118 PRO E C 1
ATOM 21139 O O . PRO E 1 122 ? -2.285 37.600 -5.510 1.000 31.759 118 PRO E O 1
ATOM 21150 N N . ARG E 1 123 ? -3.165 39.650 -5.770 1.000 36.143 119 ARG E N 1
ATOM 21151 C CA . ARG E 1 123 ? -3.048 39.692 -7.232 1.000 52.127 119 ARG E CA 1
ATOM 21152 C C . ARG E 1 123 ? -1.588 39.507 -7.639 1.000 51.837 119 ARG E C 1
ATOM 21153 O O . ARG E 1 123 ? -0.689 40.003 -6.955 1.000 51.488 119 ARG E O 1
ATOM 21174 N N . LYS E 1 124 ? -1.362 38.829 -8.777 1.000 52.176 120 LYS E N 1
ATOM 21175 C CA . LYS E 1 124 ? -0.016 38.488 -9.212 1.000 53.832 120 LYS E CA 1
ATOM 21176 C C . LYS E 1 124 ? 0.825 39.703 -9.585 1.000 49.088 120 LYS E C 1
ATOM 21177 O O . LYS E 1 124 ? 2.035 39.554 -9.634 1.000 51.008 120 LYS E O 1
ATOM 21196 N N . ASP E 1 125 ? 0.214 40.879 -9.792 1.000 43.451 121 ASP E N 1
ATOM 21197 C CA . ASP E 1 125 ? 0.946 42.069 -10.231 1.000 45.572 121 ASP E CA 1
ATOM 21198 C C . ASP E 1 125 ? 1.502 42.866 -9.058 1.000 44.413 121 ASP E C 1
ATOM 21199 O O . ASP E 1 125 ? 2.286 43.793 -9.242 1.000 39.824 121 ASP E O 1
ATOM 21208 N N . LEU E 1 126 ? 1.129 42.473 -7.837 1.000 48.686 122 LEU E N 1
ATOM 21209 C CA . LEU E 1 126 ? 1.504 43.237 -6.660 1.000 47.042 122 LEU E CA 1
ATOM 21210 C C . LEU E 1 126 ? 2.855 42.799 -6.120 1.000 37.256 122 LEU E C 1
ATOM 21211 O O . LEU E 1 126 ? 3.255 41.650 -6.268 1.000 46.407 122 LEU E O 1
ATOM 21227 N N . ASP E 1 127 ? 3.561 43.763 -5.519 1.000 32.674 123 ASP E N 1
ATOM 21228 C CA . ASP E 1 127 ? 4.620 43.464 -4.587 1.000 34.731 123 ASP E CA 1
ATOM 21229 C C . ASP E 1 127 ? 3.955 43.175 -3.234 1.000 33.193 123 ASP E C 1
ATOM 21230 O O . ASP E 1 127 ? 2.994 43.851 -2.887 1.000 39.195 123 ASP E O 1
ATOM 21239 N N . VAL E 1 128 ? 4.483 42.185 -2.507 1.000 32.050 124 VAL E N 1
ATOM 21240 C CA . VAL E 1 128 ? 3.960 41.811 -1.194 1.000 35.736 124 VAL E CA 1
ATOM 21241 C C . VAL E 1 128 ? 5.124 41.681 -0.232 1.000 26.989 124 VAL E C 1
ATOM 21242 O O . VAL E 1 128 ? 6.003 40.864 -0.447 1.000 29.048 124 VAL E O 1
ATOM 21255 N N . TRP E 1 129 ? 5.146 42.494 0.819 1.000 26.931 125 TRP E N 1
ATOM 21256 C CA . TRP E 1 129 ? 6.280 42.410 1.719 1.000 30.115 125 TRP E CA 1
ATOM 21257 C C . TRP E 1 129 ? 5.871 42.786 3.128 1.000 27.597 125 TRP E C 1
ATOM 21258 O O . TRP E 1 129 ? 4.723 43.104 3.388 1.000 32.334 125 TRP E O 1
ATOM 21279 N N . MET E 1 130 ? 6.814 42.688 4.050 1.000 30.672 126 MET E N 1
ATOM 21280 C CA . MET E 1 130 ? 6.476 42.876 5.440 1.000 31.795 126 MET E CA 1
ATOM 21281 C C . MET E 1 130 ? 7.638 43.564 6.138 1.000 30.237 126 MET E C 1
ATOM 21282 O O . MET E 1 130 ? 8.797 43.268 5.873 1.000 33.076 126 MET E O 1
ATOM 21296 N N . VAL E 1 131 ? 7.295 44.493 7.025 1.000 31.811 127 VAL E N 1
ATOM 21297 C CA . VAL E 1 131 ? 8.231 45.041 7.983 1.000 31.904 127 VAL E CA 1
ATOM 21298 C C . VAL E 1 131 ? 7.651 44.893 9.387 1.000 30.727 127 VAL E C 1
ATOM 21299 O O . VAL E 1 131 ? 6.608 45.462 9.650 1.000 31.099 127 VAL E O 1
ATOM 21312 N N . ALA E 1 132 ? 8.348 44.168 10.271 1.000 34.442 128 ALA E N 1
ATOM 21313 C CA . ALA E 1 132 ? 7.746 43.746 11.543 1.000 36.129 128 ALA E CA 1
ATOM 21314 C C . ALA E 1 132 ? 8.626 44.182 12.711 1.000 37.070 128 ALA E C 1
ATOM 21315 O O . ALA E 1 132 ? 9.518 43.442 13.152 1.000 38.981 128 ALA E O 1
ATOM 21322 N N . PRO E 1 133 ? 8.419 45.403 13.252 1.000 36.830 129 PRO E N 1
ATOM 21323 C CA . PRO E 1 133 ? 9.194 45.864 14.396 1.000 45.966 129 PRO E CA 1
ATOM 21324 C C . PRO E 1 133 ? 8.949 45.033 15.654 1.000 49.687 129 PRO E C 1
ATOM 21325 O O . PRO E 1 133 ? 7.957 44.331 15.738 1.000 55.294 129 PRO E O 1
ATOM 21336 N N . LYS E 1 134 ? 9.854 45.142 16.634 1.000 61.097 130 LYS E N 1
ATOM 21337 C CA . LYS E 1 134 ? 9.769 44.428 17.901 1.000 62.600 130 LYS E CA 1
ATOM 21338 C C . LYS E 1 134 ? 9.499 45.415 19.042 1.000 57.714 130 LYS E C 1
ATOM 21339 O O . LYS E 1 134 ? 9.723 45.014 20.214 1.000 54.898 130 LYS E O 1
ATOM 21358 N N . GLY E 1 164 ? 16.458 51.030 20.296 1.000 55.560 160 GLY E N 1
ATOM 21359 C CA . GLY E 1 164 ? 17.097 49.740 19.975 1.000 57.934 160 GLY E CA 1
ATOM 21360 C C . GLY E 1 164 ? 16.080 48.682 19.538 1.000 64.225 160 GLY E C 1
ATOM 21361 O O . GLY E 1 164 ? 16.308 47.497 19.777 1.000 74.494 160 GLY E O 1
ATOM 21365 N N . VAL E 1 165 ? 14.995 49.116 18.865 1.000 61.175 161 VAL E N 1
ATOM 21366 C CA . VAL E 1 165 ? 13.931 48.240 18.378 1.000 53.508 161 VAL E CA 1
ATOM 21367 C C . VAL E 1 165 ? 14.305 47.673 17.004 1.000 51.385 161 VAL E C 1
ATOM 21368 O O . VAL E 1 165 ? 14.070 48.322 15.989 1.000 43.383 161 VAL E O 1
ATOM 21381 N N . PRO E 1 166 ? 14.841 46.427 16.909 1.000 54.054 162 PRO E N 1
ATOM 21382 C CA . PRO E 1 166 ? 15.155 45.830 15.612 1.000 56.051 162 PRO E CA 1
ATOM 21383 C C . PRO E 1 166 ? 13.865 45.516 14.869 1.000 51.750 162 PRO E C 1
ATOM 21384 O O . PRO E 1 166 ? 12.782 45.704 15.401 1.000 60.950 162 PRO E O 1
ATOM 21395 N N . ALA E 1 167 ? 13.981 45.053 13.627 1.000 55.903 163 ALA E N 1
ATOM 21396 C CA . ALA E 1 167 ? 12.809 44.668 12.866 1.000 48.808 163 ALA E CA 1
ATOM 21397 C C . ALA E 1 167 ? 13.133 43.471 11.987 1.000 42.316 163 ALA E C 1
ATOM 21398 O O . ALA E 1 167 ? 14.309 43.234 11.698 1.000 35.702 163 ALA E O 1
ATOM 21405 N N . LEU E 1 168 ? 12.067 42.755 11.591 1.000 34.917 164 LEU E N 1
ATOM 21406 C CA . LEU E 1 168 ? 12.118 41.686 10.612 1.000 34.626 164 LEU E CA 1
ATOM 21407 C C . LEU E 1 168 ? 11.558 42.199 9.289 1.000 34.867 164 LEU E C 1
ATOM 21408 O O . LEU E 1 168 ? 10.671 43.051 9.265 1.000 38.722 164 LEU E O 1
ATOM 21424 N N . VAL E 1 169 ? 12.100 41.670 8.178 1.000 31.077 165 VAL E N 1
ATOM 21425 C CA . VAL E 1 169 ? 11.609 42.055 6.865 1.000 31.302 165 VAL E CA 1
ATOM 21426 C C . VAL E 1 169 ? 11.463 40.801 6.025 1.000 28.589 165 VAL E C 1
ATOM 21427 O O . VAL E 1 169 ? 12.301 39.915 6.094 1.000 27.703 165 VAL E O 1
ATOM 21440 N N . ALA E 1 170 ? 10.408 40.756 5.209 1.000 26.677 166 ALA E N 1
ATOM 21441 C CA . ALA E 1 170 ? 10.188 39.658 4.298 1.000 25.481 166 ALA E CA 1
ATOM 21442 C C . ALA E 1 170 ? 9.505 40.143 3.032 1.000 26.084 166 ALA E C 1
ATOM 21443 O O . ALA E 1 170 ? 8.796 41.130 3.020 1.000 30.803 166 ALA E O 1
ATOM 21450 N N . VAL E 1 171 ? 9.732 39.404 1.972 1.000 29.118 167 VAL E N 1
ATOM 21451 C CA . VAL E 1 171 ? 9.095 39.609 0.695 1.000 26.320 167 VAL E CA 1
ATOM 21452 C C . VAL E 1 171 ? 8.411 38.316 0.333 1.000 28.063 167 VAL E C 1
ATOM 21453 O O . VAL E 1 171 ? 9.106 37.324 0.169 1.000 24.644 167 VAL E O 1
ATOM 21466 N N . HIS E 1 172 ? 7.093 38.357 0.125 1.000 30.489 168 HIS E N 1
ATOM 21467 C CA . HIS E 1 172 ? 6.370 37.175 -0.336 1.000 33.485 168 HIS E CA 1
ATOM 21468 C C . HIS E 1 172 ? 6.301 37.195 -1.866 1.000 36.247 168 HIS E C 1
ATOM 21469 O O . HIS E 1 172 ? 6.210 36.155 -2.497 1.000 31.530 168 HIS E O 1
ATOM 21484 N N . GLN E 1 173 ? 6.238 38.391 -2.460 1.000 30.859 169 GLN E N 1
ATOM 21485 C CA . GLN E 1 173 ? 6.042 38.488 -3.907 1.000 40.729 169 GLN E CA 1
ATOM 21486 C C . GLN E 1 173 ? 6.751 39.729 -4.430 1.000 37.192 169 GLN E C 1
ATOM 21487 O O . GLN E 1 173 ? 6.551 40.804 -3.880 1.000 44.541 169 GLN E O 1
ATOM 21501 N N . ASP E 1 174 ? 7.620 39.559 -5.427 1.000 48.467 170 ASP E N 1
ATOM 21502 C CA . ASP E 1 174 ? 8.415 40.656 -5.972 1.000 50.443 170 ASP E CA 1
ATOM 21503 C C . ASP E 1 174 ? 8.066 40.804 -7.452 1.000 49.015 170 ASP E C 1
ATOM 21504 O O . ASP E 1 174 ? 8.777 40.274 -8.308 1.000 42.170 170 ASP E O 1
ATOM 21513 N N . ALA E 1 175 ? 6.962 41.511 -7.739 1.000 40.680 171 ALA E N 1
ATOM 21514 C CA . ALA E 1 175 ? 6.479 41.664 -9.100 1.000 47.515 171 ALA E CA 1
ATOM 21515 C C . ALA E 1 175 ? 7.301 42.727 -9.830 1.000 50.491 171 ALA E C 1
ATOM 21516 O O . ALA E 1 175 ? 7.554 42.584 -11.025 1.000 54.717 171 ALA E O 1
ATOM 21523 N N . SER E 1 176 ? 7.711 43.776 -9.102 1.000 36.710 172 SER E N 1
ATOM 21524 C CA . SER E 1 176 ? 8.362 44.930 -9.685 1.000 39.382 172 SER E CA 1
ATOM 21525 C C . SER E 1 176 ? 9.856 44.673 -9.860 1.000 43.562 172 SER E C 1
ATOM 21526 O O . SER E 1 176 ? 10.489 45.279 -10.711 1.000 41.952 172 SER E O 1
ATOM 21534 N N . GLY E 1 177 ? 10.433 43.812 -9.023 1.000 39.520 173 GLY E N 1
ATOM 21535 C CA . GLY E 1 177 ? 11.864 43.618 -9.020 1.000 43.014 173 GLY E CA 1
ATOM 21536 C C . GLY E 1 177 ? 12.572 44.461 -7.969 1.000 44.078 173 GLY E C 1
ATOM 21537 O O . GLY E 1 177 ? 13.776 44.311 -7.786 1.000 42.537 173 GLY E O 1
ATOM 21541 N N . SER E 1 178 ? 11.833 45.330 -7.260 1.000 39.766 174 SER E N 1
ATOM 21542 C CA . SER E 1 178 ? 12.457 46.119 -6.211 1.000 43.687 174 SER E CA 1
ATOM 21543 C C . SER E 1 178 ? 11.700 46.026 -4.877 1.000 41.800 174 SER E C 1
ATOM 21544 O O . SER E 1 178 ? 11.825 46.913 -4.033 1.000 40.176 174 SER E O 1
ATOM 21552 N N . ALA E 1 179 ? 10.902 44.972 -4.687 1.000 42.681 175 ALA E N 1
ATOM 21553 C CA . ALA E 1 179 ? 10.184 44.779 -3.440 1.000 37.653 175 ALA E CA 1
ATOM 21554 C C . ALA E 1 179 ? 11.139 44.970 -2.261 1.000 39.198 175 ALA E C 1
ATOM 21555 O O . ALA E 1 179 ? 10.890 45.798 -1.375 1.000 32.379 175 ALA E O 1
ATOM 21562 N N . PHE E 1 180 ? 12.285 44.275 -2.307 1.000 40.758 176 PHE E N 1
ATOM 21563 C CA . PHE E 1 180 ? 13.164 44.195 -1.158 1.000 39.074 176 PHE E CA 1
ATOM 21564 C C . PHE E 1 180 ? 13.728 45.565 -0.770 1.000 38.521 176 PHE E C 1
ATOM 21565 O O . PHE E 1 180 ? 13.659 45.944 0.395 1.000 38.525 176 PHE E O 1
ATOM 21582 N N . PRO E 1 181 ? 14.347 46.336 -1.677 1.000 44.576 177 PRO E N 1
ATOM 21583 C CA . PRO E 1 181 ? 14.845 47.667 -1.308 1.000 42.555 177 PRO E CA 1
ATOM 21584 C C . PRO E 1 181 ? 13.727 48.623 -0.892 1.000 37.443 177 PRO E C 1
ATOM 21585 O O . PRO E 1 181 ? 13.931 49.475 -0.033 1.000 45.157 177 PRO E O 1
ATOM 21596 N N . THR E 1 182 ? 12.525 48.480 -1.464 1.000 41.191 178 THR E N 1
ATOM 21597 C CA . THR E 1 182 ? 11.388 49.252 -0.973 1.000 39.428 178 THR E CA 1
ATOM 21598 C C . THR E 1 182 ? 11.129 48.920 0.508 1.000 41.362 178 THR E C 1
ATOM 21599 O O . THR E 1 182 ? 11.017 49.806 1.351 1.000 35.678 178 THR E O 1
ATOM 21610 N N . ALA E 1 183 ? 11.068 47.626 0.836 1.000 44.763 179 ALA E N 1
ATOM 21611 C CA . ALA E 1 183 ? 10.754 47.197 2.192 1.000 39.592 179 ALA E CA 1
ATOM 21612 C C . ALA E 1 183 ? 11.793 47.750 3.165 1.000 45.412 179 ALA E C 1
ATOM 21613 O O . ALA E 1 183 ? 11.439 48.208 4.247 1.000 37.263 179 ALA E O 1
ATOM 21620 N N . LEU E 1 184 ? 13.078 47.703 2.775 1.000 47.799 180 LEU E N 1
ATOM 21621 C CA . LEU E 1 184 ? 14.160 48.200 3.619 1.000 48.500 180 LEU E CA 1
ATOM 21622 C C . LEU E 1 184 ? 14.047 49.708 3.817 1.000 50.255 180 LEU E C 1
ATOM 21623 O O . LEU E 1 184 ? 14.328 50.212 4.900 1.000 55.723 180 LEU E O 1
ATOM 21639 N N . ALA E 1 185 ? 13.684 50.420 2.747 1.000 46.918 181 ALA E N 1
ATOM 21640 C CA . ALA E 1 185 ? 13.473 51.854 2.804 1.000 53.371 181 ALA E CA 1
ATOM 21641 C C . ALA E 1 185 ? 12.343 52.172 3.782 1.000 52.064 181 ALA E C 1
ATOM 21642 O O . ALA E 1 185 ? 12.464 53.062 4.620 1.000 43.943 181 ALA E O 1
ATOM 21649 N N . TYR E 1 186 ? 11.247 51.412 3.665 1.000 54.384 182 TYR E N 1
ATOM 21650 C CA . TYR E 1 186 ? 10.114 51.591 4.555 1.000 49.844 182 TYR E CA 1
ATOM 21651 C C . TYR E 1 186 ? 10.565 51.410 6.001 1.000 45.193 182 TYR E C 1
ATOM 21652 O O . TYR E 1 186 ? 10.155 52.175 6.864 1.000 43.890 182 TYR E O 1
ATOM 21670 N N . ALA E 1 187 ? 11.430 50.429 6.259 1.000 44.879 183 ALA E N 1
ATOM 21671 C CA . ALA E 1 187 ? 11.873 50.136 7.614 1.000 52.740 183 ALA E CA 1
ATOM 21672 C C . ALA E 1 187 ? 12.705 51.282 8.199 1.000 60.227 183 ALA E C 1
ATOM 21673 O O . ALA E 1 187 ? 12.609 51.595 9.389 1.000 56.260 183 ALA E O 1
ATOM 21680 N N . LYS E 1 188 ? 13.576 51.860 7.367 1.000 63.566 184 LYS E N 1
ATOM 21681 C CA . LYS E 1 188 ? 14.403 52.979 7.787 1.000 59.848 184 LYS E CA 1
ATOM 21682 C C . LYS E 1 188 ? 13.493 54.162 8.094 1.000 58.379 184 LYS E C 1
ATOM 21683 O O . LYS E 1 188 ? 13.598 54.752 9.162 1.000 59.603 184 LYS E O 1
ATOM 21702 N N . ALA E 1 189 ? 12.565 54.421 7.159 1.000 50.582 185 ALA E N 1
ATOM 21703 C CA . ALA E 1 189 ? 11.645 55.540 7.208 1.000 44.418 185 ALA E CA 1
ATOM 21704 C C . ALA E 1 189 ? 10.734 55.509 8.441 1.000 51.714 185 ALA E C 1
ATOM 21705 O O . ALA E 1 189 ? 10.153 56.538 8.775 1.000 48.542 185 ALA E O 1
ATOM 21712 N N . ILE E 1 190 ? 10.550 54.344 9.084 1.000 46.105 186 ILE E N 1
ATOM 21713 C CA . ILE E 1 190 ? 9.781 54.296 10.313 1.000 45.935 186 ILE E CA 1
ATOM 21714 C C . ILE E 1 190 ? 10.739 54.171 11.494 1.000 50.420 186 ILE E C 1
ATOM 21715 O O . ILE E 1 190 ? 10.294 54.175 12.642 1.000 42.128 186 ILE E O 1
ATOM 21731 N N . GLY E 1 191 ? 12.036 54.000 11.223 1.000 51.868 187 GLY E N 1
ATOM 21732 C CA . GLY E 1 191 ? 13.057 54.090 12.259 1.000 45.085 187 GLY E CA 1
ATOM 21733 C C . GLY E 1 191 ? 13.505 52.738 12.806 1.000 47.736 187 GLY E C 1
ATOM 21734 O O . GLY E 1 191 ? 14.137 52.681 13.853 1.000 39.444 187 GLY E O 1
ATOM 21738 N N . ALA E 1 192 ? 13.206 51.651 12.084 1.000 62.822 188 ALA E N 1
ATOM 21739 C CA . ALA E 1 192 ? 13.485 50.305 12.568 1.000 65.476 188 ALA E CA 1
ATOM 21740 C C . ALA E 1 192 ? 14.902 49.869 12.200 1.000 68.197 188 ALA E C 1
ATOM 21741 O O . ALA E 1 192 ? 15.424 48.907 12.756 1.000 74.913 188 ALA E O 1
ATOM 21748 N N . ALA E 1 193 ? 15.511 50.586 11.252 1.000 66.775 189 ALA E N 1
ATOM 21749 C CA . ALA E 1 193 ? 16.794 50.207 10.682 1.000 65.745 189 ALA E CA 1
ATOM 21750 C C . ALA E 1 193 ? 17.934 50.404 11.683 1.000 71.805 189 ALA E C 1
ATOM 21751 O O . ALA E 1 193 ? 18.941 49.698 11.607 1.000 74.017 189 ALA E O 1
ATOM 21758 N N . ARG E 1 194 ? 17.773 51.350 12.619 1.000 65.685 190 ARG E N 1
ATOM 21759 C CA . ARG E 1 194 ? 18.832 51.694 13.556 1.000 71.580 190 ARG E CA 1
ATOM 21760 C C . ARG E 1 194 ? 19.359 50.426 14.218 1.000 72.820 190 ARG E C 1
ATOM 21761 O O . ARG E 1 194 ? 20.512 50.054 14.025 1.000 73.834 190 ARG E O 1
ATOM 21782 N N . ALA E 1 195 ? 18.491 49.738 14.964 1.000 72.158 191 ALA E N 1
ATOM 21783 C CA . ALA E 1 195 ? 18.913 48.601 15.772 1.000 74.496 191 ALA E CA 1
ATOM 21784 C C . ALA E 1 195 ? 19.049 47.335 14.925 1.000 76.273 191 ALA E C 1
ATOM 21785 O O . ALA E 1 195 ? 19.421 46.285 15.449 1.000 75.244 191 ALA E O 1
ATOM 21792 N N . GLY E 1 196 ? 18.740 47.428 13.624 1.000 72.087 192 GLY E N 1
ATOM 21793 C CA . GLY E 1 196 ? 19.007 46.337 12.699 1.000 75.416 192 GLY E CA 1
ATOM 21794 C C . GLY E 1 196 ? 17.729 45.685 12.166 1.000 65.606 192 GLY E C 1
ATOM 21795 O O . GLY E 1 196 ? 16.787 45.447 12.908 1.000 61.875 192 GLY E O 1
ATOM 21799 N N . VAL E 1 197 ? 17.728 45.404 10.859 1.000 65.168 193 VAL E N 1
ATOM 21800 C CA . VAL E 1 197 ? 16.661 44.700 10.165 1.000 53.660 193 VAL E CA 1
ATOM 21801 C C . VAL E 1 197 ? 17.180 43.324 9.760 1.000 46.935 193 VAL E C 1
ATOM 21802 O O . VAL E 1 197 ? 18.226 43.223 9.132 1.000 44.561 193 VAL E O 1
ATOM 21815 N N . ILE E 1 198 ? 16.419 42.283 10.114 1.000 45.959 194 ILE E N 1
ATOM 21816 C CA . ILE E 1 198 ? 16.784 40.900 9.856 1.000 44.775 194 ILE E CA 1
ATOM 21817 C C . ILE E 1 198 ? 15.835 40.334 8.798 1.000 39.762 194 ILE E C 1
ATOM 21818 O O . ILE E 1 198 ? 14.624 40.425 8.953 1.000 43.104 194 ILE E O 1
ATOM 21834 N N . ALA E 1 199 ? 16.389 39.740 7.745 1.000 42.776 195 ALA E N 1
ATOM 21835 C CA . ALA E 1 199 ? 15.599 39.238 6.643 1.000 34.874 195 ALA E CA 1
ATOM 21836 C C . ALA E 1 199 ? 15.077 37.855 6.979 1.000 36.081 195 ALA E C 1
ATOM 21837 O O . ALA E 1 199 ? 15.850 37.004 7.379 1.000 35.864 195 ALA E O 1
ATOM 21844 N N . THR E 1 200 ? 13.769 37.638 6.806 1.000 33.269 196 THR E N 1
ATOM 21845 C CA . THR E 1 200 ? 13.168 36.348 7.101 1.000 36.051 196 THR E CA 1
ATOM 21846 C C . THR E 1 200 ? 12.119 36.039 6.035 1.000 38.178 196 THR E C 1
ATOM 21847 O O . THR E 1 200 ? 12.186 36.609 4.941 1.000 37.451 196 THR E O 1
ATOM 21858 N N . THR E 1 201 ? 11.182 35.125 6.336 1.000 31.313 197 THR E N 1
ATOM 21859 C CA . THR E 1 201 ? 10.051 34.852 5.455 1.000 33.347 197 THR E CA 1
ATOM 21860 C C . THR E 1 201 ? 8.738 35.081 6.193 1.000 33.055 197 THR E C 1
ATOM 21861 O O . THR E 1 201 ? 8.709 35.116 7.424 1.000 35.969 197 THR E O 1
ATOM 21872 N N . PHE E 1 202 ? 7.655 35.182 5.428 1.000 25.272 198 PHE E N 1
ATOM 21873 C CA . PHE E 1 202 ? 6.323 35.268 6.006 1.000 30.424 198 PHE E CA 1
ATOM 21874 C C . PHE E 1 202 ? 6.060 34.027 6.885 1.000 31.290 198 PHE E C 1
ATOM 21875 O O . PHE E 1 202 ? 5.520 34.142 7.984 1.000 33.255 198 PHE E O 1
ATOM 21892 N N . LYS E 1 203 ? 6.530 32.873 6.414 1.000 27.307 199 LYS E N 1
ATOM 21893 C CA . LYS E 1 203 ? 6.384 31.586 7.068 1.000 28.299 199 LYS E CA 1
ATOM 21894 C C . LYS E 1 203 ? 7.061 31.621 8.436 1.000 29.234 199 LYS E C 1
ATOM 21895 O O . LYS E 1 203 ? 6.400 31.391 9.426 1.000 29.516 199 LYS E O 1
ATOM 21914 N N . ASP E 1 204 ? 8.353 31.948 8.471 1.000 24.721 200 ASP E N 1
ATOM 21915 C CA . ASP E 1 204 ? 9.124 31.921 9.682 1.000 28.060 200 ASP E CA 1
ATOM 21916 C C . ASP E 1 204 ? 8.624 32.956 10.674 1.000 27.982 200 ASP E C 1
ATOM 21917 O O . ASP E 1 204 ? 8.592 32.701 11.868 1.000 37.578 200 ASP E O 1
ATOM 21926 N N . GLU E 1 205 ? 8.261 34.141 10.204 1.000 25.487 201 GLU E N 1
ATOM 21927 C CA . GLU E 1 205 ? 7.797 35.175 11.101 1.000 25.923 201 GLU E CA 1
ATOM 21928 C C . GLU E 1 205 ? 6.475 34.733 11.725 1.000 29.416 201 GLU E C 1
ATOM 21929 O O . GLU E 1 205 ? 6.275 34.940 12.926 1.000 25.984 201 GLU E O 1
ATOM 21941 N N . THR E 1 206 ? 5.565 34.163 10.910 1.000 23.955 202 THR E N 1
ATOM 21942 C CA . THR E 1 206 ? 4.232 33.890 11.383 1.000 29.726 202 THR E CA 1
ATOM 21943 C C . THR E 1 206 ? 4.276 32.734 12.379 1.000 29.303 202 THR E C 1
ATOM 21944 O O . THR E 1 206 ? 3.682 32.836 13.440 1.000 28.205 202 THR E O 1
ATOM 21955 N N . GLU E 1 207 ? 5.023 31.681 12.034 1.000 25.993 203 GLU E N 1
ATOM 21956 C CA . GLU E 1 207 ? 5.009 30.444 12.780 1.000 28.337 203 GLU E CA 1
ATOM 21957 C C . GLU E 1 207 ? 5.693 30.621 14.120 1.000 30.521 203 GLU E C 1
ATOM 21958 O O . GLU E 1 207 ? 5.179 30.170 15.123 1.000 31.980 203 GLU E O 1
ATOM 21970 N N . THR E 1 208 ? 6.849 31.290 14.125 1.000 30.007 204 THR E N 1
ATOM 21971 C CA . THR E 1 208 ? 7.573 31.493 15.357 1.000 30.188 204 THR E CA 1
ATOM 21972 C C . THR E 1 208 ? 6.825 32.471 16.243 1.000 32.664 204 THR E C 1
ATOM 21973 O O . THR E 1 208 ? 6.823 32.312 17.448 1.000 34.860 204 THR E O 1
ATOM 21984 N N . ASP E 1 209 ? 6.225 33.496 15.665 1.000 33.308 205 ASP E N 1
ATOM 21985 C CA . ASP E 1 209 ? 5.404 34.401 16.451 1.000 34.785 205 ASP E CA 1
ATOM 21986 C C . ASP E 1 209 ? 4.258 33.652 17.153 1.000 31.339 205 ASP E C 1
ATOM 21987 O O . ASP E 1 209 ? 4.078 33.807 18.362 1.000 35.737 205 ASP E O 1
ATOM 21996 N N . LEU E 1 210 ? 3.456 32.876 16.423 1.000 25.089 206 LEU E N 1
ATOM 21997 C CA . LEU E 1 210 ? 2.343 32.149 17.027 1.000 25.781 206 LEU E CA 1
ATOM 21998 C C . LEU E 1 210 ? 2.841 31.142 18.050 1.000 24.809 206 LEU E C 1
ATOM 21999 O O . LEU E 1 210 ? 2.160 30.867 19.020 1.000 18.118 206 LEU E O 1
ATOM 22015 N N . PHE E 1 211 ? 4.004 30.539 17.789 1.000 27.199 207 PHE E N 1
ATOM 22016 C CA . PHE E 1 211 ? 4.542 29.536 18.688 1.000 29.232 207 PHE E CA 1
ATOM 22017 C C . PHE E 1 211 ? 4.930 30.186 19.997 1.000 26.110 207 PHE E C 1
ATOM 22018 O O . PHE E 1 211 ? 4.616 29.667 21.073 1.000 28.592 207 PHE E O 1
ATOM 22035 N N . GLY E 1 212 ? 5.658 31.316 19.902 1.000 23.914 208 GLY E N 1
ATOM 22036 C CA . GLY E 1 212 ? 6.090 31.980 21.100 1.000 21.980 208 GLY E CA 1
ATOM 22037 C C . GLY E 1 212 ? 4.913 32.346 21.983 1.000 29.222 208 GLY E C 1
ATOM 22038 O O . GLY E 1 212 ? 4.947 32.150 23.188 1.000 41.427 208 GLY E O 1
ATOM 22042 N N . GLU E 1 213 ? 3.885 32.930 21.381 1.000 25.908 209 GLU E N 1
ATOM 22043 C CA . GLU E 1 213 ? 2.705 33.349 22.104 1.000 24.058 209 GLU E CA 1
ATOM 22044 C C . GLU E 1 213 ? 2.090 32.176 22.840 1.000 27.056 209 GLU E C 1
ATOM 22045 O O . GLU E 1 213 ? 1.750 32.304 23.991 1.000 35.583 209 GLU E O 1
ATOM 22057 N N . GLN E 1 214 ? 1.925 31.054 22.122 1.000 23.467 210 GLN E N 1
ATOM 22058 C CA . GLN E 1 214 ? 1.194 29.912 22.632 1.000 25.932 210 GLN E CA 1
ATOM 22059 C C . GLN E 1 214 ? 1.995 29.179 23.717 1.000 26.629 210 GLN E C 1
ATOM 22060 O O . GLN E 1 214 ? 1.481 28.841 24.784 1.000 23.377 210 GLN E O 1
ATOM 22074 N N . ALA E 1 215 ? 3.267 28.937 23.417 1.000 22.504 211 ALA E N 1
ATOM 22075 C CA . ALA E 1 215 ? 4.071 27.989 24.147 1.000 24.749 211 ALA E CA 1
ATOM 22076 C C . ALA E 1 215 ? 4.794 28.651 25.305 1.000 24.715 211 ALA E C 1
ATOM 22077 O O . ALA E 1 215 ? 4.940 27.985 26.326 1.000 20.684 211 ALA E O 1
ATOM 22084 N N . VAL E 1 216 ? 5.241 29.922 25.145 1.000 30.901 212 VAL E N 1
ATOM 22085 C CA . VAL E 1 216 ? 6.141 30.523 26.115 1.000 27.767 212 VAL E CA 1
ATOM 22086 C C . VAL E 1 216 ? 5.572 31.825 26.667 1.000 25.529 212 VAL E C 1
ATOM 22087 O O . VAL E 1 216 ? 5.286 31.910 27.853 1.000 22.368 212 VAL E O 1
ATOM 22100 N N . LEU E 1 217 ? 5.528 32.853 25.814 1.000 27.625 213 LEU E N 1
ATOM 22101 C CA . LEU E 1 217 ? 5.297 34.237 26.196 1.000 30.390 213 LEU E CA 1
ATOM 22102 C C . LEU E 1 217 ? 3.962 34.428 26.903 1.000 33.320 213 LEU E C 1
ATOM 22103 O O . LEU E 1 217 ? 3.912 35.159 27.889 1.000 34.373 213 LEU E O 1
ATOM 22119 N N . CYS E 1 218 ? 2.872 33.882 26.331 1.000 32.584 214 CYS E N 1
ATOM 22120 C CA . CYS E 1 218 ? 1.548 34.152 26.891 1.000 30.497 214 CYS E CA 1
ATOM 22121 C C . CYS E 1 218 ? 0.965 32.879 27.497 1.000 29.111 214 CYS E C 1
ATOM 22122 O O . CYS E 1 218 ? 0.800 32.775 28.716 1.000 31.427 214 CYS E O 1
ATOM 22130 N N . GLY E 1 219 ? 0.669 31.902 26.643 1.000 25.270 215 GLY E N 1
ATOM 22131 C CA . GLY E 1 219 ? 0.054 30.657 27.089 1.000 26.958 215 GLY E CA 1
ATOM 22132 C C . GLY E 1 219 ? 0.875 29.991 28.187 1.000 26.134 215 GLY E C 1
ATOM 22133 O O . GLY E 1 219 ? 0.397 29.829 29.292 1.000 26.510 215 GLY E O 1
ATOM 22137 N N . GLY E 1 220 ? 2.136 29.642 27.886 1.000 27.390 216 GLY E N 1
ATOM 22138 C CA . GLY E 1 220 ? 2.950 28.918 28.858 1.000 27.180 216 GLY E CA 1
ATOM 22139 C C . GLY E 1 220 ? 3.173 29.728 30.144 1.000 30.171 216 GLY E C 1
ATOM 22140 O O . GLY E 1 220 ? 2.981 29.237 31.260 1.000 26.778 216 GLY E O 1
ATOM 22144 N N . LEU E 1 221 ? 3.580 30.989 29.981 1.000 24.651 217 LEU E N 1
ATOM 22145 C CA . LEU E 1 221 ? 3.927 31.814 31.118 1.000 27.293 217 LEU E CA 1
ATOM 22146 C C . LEU E 1 221 ? 2.734 31.971 32.057 1.000 28.775 217 LEU E C 1
ATOM 22147 O O . LEU E 1 221 ? 2.874 31.831 33.262 1.000 27.796 217 LEU E O 1
ATOM 22163 N N . THR E 1 222 ? 1.558 32.309 31.532 1.000 24.950 218 THR E N 1
ATOM 22164 C CA . THR E 1 222 ? 0.415 32.512 32.407 1.000 19.847 218 THR E CA 1
ATOM 22165 C C . THR E 1 222 ? 0.099 31.219 33.168 1.000 21.244 218 THR E C 1
ATOM 22166 O O . THR E 1 222 ? -0.352 31.246 34.304 1.000 22.168 218 THR E O 1
ATOM 22177 N N . ARG E 1 223 ? 0.308 30.071 32.562 1.000 17.698 219 ARG E N 1
ATOM 22178 C CA . ARG E 1 223 ? -0.060 28.815 33.229 1.000 18.081 219 ARG E CA 1
ATOM 22179 C C . ARG E 1 223 ? 0.900 28.500 34.372 1.000 20.743 219 ARG E C 1
ATOM 22180 O O . ARG E 1 223 ? 0.489 28.065 35.454 1.000 20.781 219 ARG E O 1
ATOM 22201 N N . LEU E 1 224 ? 2.173 28.791 34.169 1.000 20.581 220 LEU E N 1
ATOM 22202 C CA . LEU E 1 224 ? 3.144 28.593 35.214 1.000 19.953 220 LEU E CA 1
ATOM 22203 C C . LEU E 1 224 ? 2.833 29.482 36.405 1.000 24.354 220 LEU E C 1
ATOM 22204 O O . LEU E 1 224 ? 2.840 29.019 37.538 1.000 22.591 220 LEU E O 1
ATOM 22220 N N . ILE E 1 225 ? 2.550 30.770 36.118 1.000 21.115 221 ILE E N 1
ATOM 22221 C CA . ILE E 1 225 ? 2.278 31.752 37.138 1.000 26.418 221 ILE E CA 1
ATOM 22222 C C . ILE E 1 225 ? 1.061 31.282 37.929 1.000 32.802 221 ILE E C 1
ATOM 22223 O O . ILE E 1 225 ? 0.977 31.362 39.153 1.000 34.355 221 ILE E O 1
ATOM 22239 N N . ARG E 1 226 ? 0.080 30.803 37.187 1.000 28.905 222 ARG E N 1
ATOM 22240 C CA . ARG E 1 226 ? -1.160 30.507 37.841 1.000 29.326 222 ARG E CA 1
ATOM 22241 C C . ARG E 1 226 ? -1.023 29.247 38.686 1.000 23.422 222 ARG E C 1
ATOM 22242 O O . ARG E 1 226 ? -1.632 29.188 39.749 1.000 26.460 222 ARG E O 1
ATOM 22263 N N . ALA E 1 227 ? -0.260 28.265 38.211 1.000 22.421 223 ALA E N 1
ATOM 22264 C CA . ALA E 1 227 ? -0.037 27.061 38.997 1.000 24.768 223 ALA E CA 1
ATOM 22265 C C . ALA E 1 227 ? 0.733 27.380 40.278 1.000 23.909 223 ALA E C 1
ATOM 22266 O O . ALA E 1 227 ? 0.353 26.943 41.374 1.000 23.151 223 ALA E O 1
ATOM 22273 N N . GLY E 1 228 ? 1.734 28.249 40.177 1.000 28.137 224 GLY E N 1
ATOM 22274 C CA . GLY E 1 228 ? 2.457 28.677 41.371 1.000 26.800 224 GLY E CA 1
ATOM 22275 C C . GLY E 1 228 ? 1.566 29.402 42.384 1.000 26.786 224 GLY E C 1
ATOM 22276 O O . GLY E 1 228 ? 1.571 29.126 43.581 1.000 25.696 224 GLY E O 1
ATOM 22280 N N . PHE E 1 229 ? 0.766 30.337 41.893 1.000 29.296 225 PHE E N 1
ATOM 22281 C CA . PHE E 1 229 ? -0.100 31.120 42.758 1.000 27.511 225 PHE E CA 1
ATOM 22282 C C . PHE E 1 229 ? -1.066 30.233 43.530 1.000 28.501 225 PHE E C 1
ATOM 22283 O O . PHE E 1 229 ? -1.237 30.417 44.741 1.000 29.651 225 PHE E O 1
ATOM 22300 N N . GLU E 1 230 ? -1.658 29.267 42.814 1.000 26.143 226 GLU E N 1
ATOM 22301 C CA . GLU E 1 230 ? -2.663 28.395 43.365 1.000 24.297 226 GLU E CA 1
ATOM 22302 C C . GLU E 1 230 ? -2.052 27.421 44.361 1.000 24.749 226 GLU E C 1
ATOM 22303 O O . GLU E 1 230 ? -2.691 27.117 45.369 1.000 24.136 226 GLU E O 1
ATOM 22315 N N . THR E 1 231 ? -0.857 26.903 44.036 1.000 24.672 227 THR E N 1
ATOM 22316 C CA . THR E 1 231 ? -0.146 26.019 44.924 1.000 25.396 227 THR E CA 1
ATOM 22317 C C . THR E 1 231 ? 0.039 26.704 46.292 1.000 25.934 227 THR E C 1
ATOM 22318 O O . THR E 1 231 ? -0.250 26.109 47.316 1.000 27.794 227 THR E O 1
ATOM 22329 N N . LEU E 1 232 ? 0.461 27.975 46.307 1.000 29.299 228 LEU E N 1
ATOM 22330 C CA . LEU E 1 232 ? 0.738 28.665 47.549 1.000 26.809 228 LEU E CA 1
ATOM 22331 C C . LEU E 1 232 ? -0.556 28.949 48.327 1.000 31.601 228 LEU E C 1
ATOM 22332 O O . LEU E 1 232 ? -0.611 28.786 49.557 1.000 25.115 228 LEU E O 1
ATOM 22348 N N . VAL E 1 233 ? -1.602 29.392 47.625 1.000 30.755 229 VAL E N 1
ATOM 22349 C CA . VAL E 1 233 ? -2.849 29.721 48.280 1.000 29.475 229 VAL E CA 1
ATOM 22350 C C . VAL E 1 233 ? -3.476 28.456 48.857 1.000 30.936 229 VAL E C 1
ATOM 22351 O O . VAL E 1 233 ? -3.983 28.482 49.977 1.000 28.956 229 VAL E O 1
ATOM 22364 N N . GLU E 1 234 ? -3.430 27.351 48.117 1.000 28.570 230 GLU E N 1
ATOM 22365 C CA . GLU E 1 234 ? -4.039 26.132 48.625 1.000 30.907 230 GLU E CA 1
ATOM 22366 C C . GLU E 1 234 ? -3.232 25.580 49.791 1.000 35.007 230 GLU E C 1
ATOM 22367 O O . GLU E 1 234 ? -3.742 24.784 50.556 1.000 36.284 230 GLU E O 1
ATOM 22379 N N . ALA E 1 235 ? -1.951 25.958 49.897 1.000 38.998 231 ALA E N 1
ATOM 22380 C CA . ALA E 1 235 ? -1.103 25.489 50.981 1.000 38.837 231 ALA E CA 1
ATOM 22381 C C . ALA E 1 235 ? -1.230 26.392 52.209 1.000 30.971 231 ALA E C 1
ATOM 22382 O O . ALA E 1 235 ? -0.545 26.162 53.183 1.000 30.837 231 ALA E O 1
ATOM 22389 N N . GLY E 1 236 ? -2.068 27.420 52.167 1.000 31.628 232 GLY E N 1
ATOM 22390 C CA . GLY E 1 236 ? -2.378 28.167 53.379 1.000 28.734 232 GLY E CA 1
ATOM 22391 C C . GLY E 1 236 ? -1.652 29.503 53.486 1.000 32.487 232 GLY E C 1
ATOM 22392 O O . GLY E 1 236 ? -1.718 30.190 54.503 1.000 29.672 232 GLY E O 1
ATOM 22396 N N . TYR E 1 237 ? -0.955 29.907 52.436 1.000 32.794 233 TYR E N 1
ATOM 22397 C CA . TYR E 1 237 ? -0.185 31.127 52.505 1.000 25.600 233 TYR E CA 1
ATOM 22398 C C . TYR E 1 237 ? -1.083 32.272 52.091 1.000 30.721 233 TYR E C 1
ATOM 22399 O O . TYR E 1 237 ? -2.026 32.080 51.307 1.000 32.643 233 TYR E O 1
ATOM 22417 N N . PRO E 1 238 ? -0.810 33.498 52.573 1.000 34.791 234 PRO E N 1
ATOM 22418 C CA . PRO E 1 238 ? -1.682 34.637 52.263 1.000 35.088 234 PRO E CA 1
ATOM 22419 C C . PRO E 1 238 ? -1.634 34.908 50.763 1.000 34.147 234 PRO E C 1
ATOM 22420 O O . PRO E 1 238 ? -0.543 34.962 50.186 1.000 29.722 234 PRO E O 1
ATOM 22431 N N . PRO E 1 239 ? -2.780 35.179 50.118 1.000 33.593 235 PRO E N 1
ATOM 22432 C CA . PRO E 1 239 ? -2.811 35.409 48.671 1.000 36.084 235 PRO E CA 1
ATOM 22433 C C . PRO E 1 239 ? -1.896 36.553 48.230 1.000 34.617 235 PRO E C 1
ATOM 22434 O O . PRO E 1 239 ? -1.335 36.519 47.129 1.000 33.935 235 PRO E O 1
ATOM 22445 N N . GLU E 1 240 ? -1.758 37.577 49.088 1.000 31.082 236 GLU E N 1
ATOM 22446 C CA . GLU E 1 240 ? -0.945 38.735 48.757 1.000 32.898 236 GLU E CA 1
ATOM 22447 C C . GLU E 1 240 ? 0.511 38.325 48.527 1.000 36.696 236 GLU E C 1
ATOM 22448 O O . GLU E 1 240 ? 1.188 38.791 47.613 1.000 35.064 236 GLU E O 1
ATOM 22460 N N . MET E 1 241 ? 1.033 37.497 49.417 1.000 33.503 237 MET E N 1
ATOM 22461 C CA . MET E 1 241 ? 2.414 37.063 49.300 1.000 40.471 237 MET E CA 1
ATOM 22462 C C . MET E 1 241 ? 2.541 36.059 48.160 1.000 40.923 237 MET E C 1
ATOM 22463 O O . MET E 1 241 ? 3.571 36.024 47.498 1.000 47.672 237 MET E O 1
ATOM 22477 N N . ALA E 1 242 ? 1.490 35.260 47.937 1.000 31.231 238 ALA E N 1
ATOM 22478 C CA . ALA E 1 242 ? 1.469 34.378 46.791 1.000 33.132 238 ALA E CA 1
ATOM 22479 C C . ALA E 1 242 ? 1.660 35.213 45.540 1.000 31.950 238 ALA E C 1
ATOM 22480 O O . ALA E 1 242 ? 2.500 34.881 44.698 1.000 32.726 238 ALA E O 1
ATOM 22487 N N . TYR E 1 243 ? 0.889 36.296 45.441 1.000 28.767 239 TYR E N 1
ATOM 22488 C CA . TYR E 1 243 ? 0.973 37.196 44.298 1.000 32.710 239 TYR E CA 1
ATOM 22489 C C . TYR E 1 243 ? 2.360 37.837 44.172 1.000 33.547 239 TYR E C 1
ATOM 22490 O O . TYR E 1 243 ? 2.891 37.970 43.072 1.000 32.285 239 TYR E O 1
ATOM 22508 N N . PHE E 1 244 ? 2.954 38.252 45.286 1.000 32.532 240 PHE E N 1
ATOM 22509 C CA . PHE E 1 244 ? 4.285 38.825 45.205 1.000 31.429 240 PHE E CA 1
ATOM 22510 C C . PHE E 1 244 ? 5.267 37.829 44.597 1.000 31.081 240 PHE E C 1
ATOM 22511 O O . PHE E 1 244 ? 5.974 38.174 43.667 1.000 32.067 240 PHE E O 1
ATOM 22528 N N . GLU E 1 245 ? 5.259 36.596 45.096 1.000 28.594 241 GLU E N 1
ATOM 22529 C CA . GLU E 1 245 ? 6.322 35.667 44.774 1.000 32.091 241 GLU E CA 1
ATOM 22530 C C . GLU E 1 245 ? 6.078 34.922 43.470 1.000 34.659 241 GLU E C 1
ATOM 22531 O O . GLU E 1 245 ? 6.982 34.209 43.049 1.000 32.225 241 GLU E O 1
ATOM 22543 N N . THR E 1 246 ? 4.884 35.021 42.873 1.000 29.955 242 THR E N 1
ATOM 22544 C CA . THR E 1 246 ? 4.611 34.260 41.661 1.000 28.544 242 THR E CA 1
ATOM 22545 C C . THR E 1 246 ? 4.229 35.166 40.508 1.000 27.644 242 THR E C 1
ATOM 22546 O O . THR E 1 246 ? 4.119 34.696 39.371 1.000 29.121 242 THR E O 1
ATOM 22557 N N . VAL E 1 247 ? 3.966 36.443 40.777 1.000 32.781 243 VAL E N 1
ATOM 22558 C CA . VAL E 1 247 ? 3.516 37.325 39.712 1.000 31.285 243 VAL E CA 1
ATOM 22559 C C . VAL E 1 247 ? 4.370 38.590 39.708 1.000 34.819 243 VAL E C 1
ATOM 22560 O O . VAL E 1 247 ? 5.051 38.848 38.735 1.000 36.432 243 VAL E O 1
ATOM 22573 N N . HIS E 1 248 ? 4.307 39.386 40.779 1.000 37.832 244 HIS E N 1
ATOM 22574 C CA . HIS E 1 248 ? 4.899 40.720 40.809 1.000 30.883 244 HIS E CA 1
ATOM 22575 C C . HIS E 1 248 ? 6.390 40.624 40.498 1.000 29.927 244 HIS E C 1
ATOM 22576 O O . HIS E 1 248 ? 6.922 41.399 39.727 1.000 31.090 244 HIS E O 1
ATOM 22591 N N . GLU E 1 249 ? 7.062 39.628 41.091 1.000 35.004 245 GLU E N 1
ATOM 22592 C CA . GLU E 1 249 ? 8.510 39.562 41.058 1.000 33.715 245 GLU E CA 1
ATOM 22593 C C . GLU E 1 249 ? 9.028 39.029 39.734 1.000 36.077 245 GLU E C 1
ATOM 22594 O O . GLU E 1 249 ? 10.238 39.052 39.499 1.000 32.110 245 GLU E O 1
ATOM 22606 N N . VAL E 1 250 ? 8.135 38.575 38.845 1.000 36.643 246 VAL E N 1
ATOM 22607 C CA . VAL E 1 250 ? 8.609 37.979 37.610 1.000 32.751 246 VAL E CA 1
ATOM 22608 C C . VAL E 1 250 ? 9.413 39.046 36.858 1.000 31.276 246 VAL E C 1
ATOM 22609 O O . VAL E 1 250 ? 10.410 38.739 36.231 1.000 26.901 246 VAL E O 1
ATOM 22622 N N . LYS E 1 251 ? 8.989 40.307 36.961 1.000 33.970 247 LYS E N 1
ATOM 22623 C CA . LYS E 1 251 ? 9.625 41.390 36.233 1.000 32.301 247 LYS E CA 1
ATOM 22624 C C . LYS E 1 251 ? 11.098 41.547 36.603 1.000 30.646 247 LYS E C 1
ATOM 22625 O O . LYS E 1 251 ? 11.927 41.719 35.719 1.000 32.427 247 LYS E O 1
ATOM 22644 N N . LEU E 1 252 ? 11.456 41.433 37.882 1.000 38.044 248 LEU E N 1
ATOM 22645 C CA . LEU E 1 252 ? 12.853 41.518 38.281 1.000 41.823 248 LEU E CA 1
ATOM 22646 C C . LEU E 1 252 ? 13.687 40.489 37.528 1.000 41.938 248 LEU E C 1
ATOM 22647 O O . LEU E 1 252 ? 14.746 40.813 37.012 1.000 37.095 248 LEU E O 1
ATOM 22663 N N . ILE E 1 253 ? 13.177 39.251 37.411 1.000 35.604 249 ILE E N 1
ATOM 22664 C CA . ILE E 1 253 ? 13.962 38.196 36.777 1.000 27.258 249 ILE E CA 1
ATOM 22665 C C . ILE E 1 253 ? 14.025 38.460 35.278 1.000 29.043 249 ILE E C 1
ATOM 22666 O O . ILE E 1 253 ? 15.087 38.382 34.665 1.000 28.555 249 ILE E O 1
ATOM 22682 N N . VAL E 1 254 ? 12.889 38.804 34.678 1.000 24.001 250 VAL E N 1
ATOM 22683 C CA . VAL E 1 254 ? 12.856 38.929 33.222 1.000 28.155 250 VAL E CA 1
ATOM 22684 C C . VAL E 1 254 ? 13.694 40.132 32.773 1.000 28.679 250 VAL E C 1
ATOM 22685 O O . VAL E 1 254 ? 14.319 40.097 31.713 1.000 31.683 250 VAL E O 1
ATOM 22698 N N . ASP E 1 255 ? 13.756 41.184 33.592 1.000 28.782 251 ASP E N 1
ATOM 22699 C CA . ASP E 1 255 ? 14.537 42.363 33.248 1.000 32.898 251 ASP E CA 1
ATOM 22700 C C . ASP E 1 255 ? 16.012 41.972 33.216 1.000 33.576 251 ASP E C 1
ATOM 22701 O O . ASP E 1 255 ? 16.698 42.345 32.273 1.000 33.959 251 ASP E O 1
ATOM 22710 N N . LEU E 1 256 ? 16.459 41.105 34.136 1.000 31.993 252 LEU E N 1
ATOM 22711 C CA . LEU E 1 256 ? 17.828 40.628 34.083 1.000 35.273 252 LEU E CA 1
ATOM 22712 C C . LEU E 1 256 ? 18.074 39.838 32.800 1.000 29.180 252 LEU E C 1
ATOM 22713 O O . LEU E 1 256 ? 19.074 40.033 32.137 1.000 29.740 252 LEU E O 1
ATOM 22729 N N . ILE E 1 257 ? 17.157 38.937 32.454 1.000 30.609 253 ILE E N 1
ATOM 22730 C CA . ILE E 1 257 ? 17.324 38.091 31.288 1.000 26.043 253 ILE E CA 1
ATOM 22731 C C . ILE E 1 257 ? 17.348 38.973 30.041 1.000 26.971 253 ILE E C 1
ATOM 22732 O O . ILE E 1 257 ? 18.101 38.747 29.130 1.000 23.786 253 ILE E O 1
ATOM 22748 N N . TYR E 1 258 ? 16.482 39.975 30.011 1.000 38.086 254 TYR E N 1
ATOM 22749 C CA . TYR E 1 258 ? 16.399 40.879 28.886 1.000 34.593 254 TYR E CA 1
ATOM 22750 C C . TYR E 1 258 ? 17.727 41.592 28.659 1.000 37.225 254 TYR E C 1
ATOM 22751 O O . TYR E 1 258 ? 18.192 41.681 27.535 1.000 35.569 254 TYR E O 1
ATOM 22769 N N . GLU E 1 259 ? 18.348 42.054 29.744 1.000 40.632 255 GLU E N 1
ATOM 22770 C CA . GLU E 1 259 ? 19.609 42.787 29.691 1.000 39.877 255 GLU E CA 1
ATOM 22771 C C . GLU E 1 259 ? 20.814 41.871 29.484 1.000 41.455 255 GLU E C 1
ATOM 22772 O O . GLU E 1 259 ? 21.797 42.284 28.857 1.000 27.421 255 GLU E O 1
ATOM 22784 N N . ALA E 1 260 ? 20.797 40.643 30.031 1.000 32.939 256 ALA E N 1
ATOM 22785 C CA . ALA E 1 260 ? 22.048 39.898 30.134 1.000 30.393 256 ALA E CA 1
ATOM 22786 C C . ALA E 1 260 ? 21.842 38.396 30.017 1.000 33.480 256 ALA E C 1
ATOM 22787 O O . ALA E 1 260 ? 22.721 37.652 30.412 1.000 28.704 256 ALA E O 1
ATOM 22794 N N . GLY E 1 261 ? 20.688 37.944 29.490 1.000 38.693 257 GLY E N 1
ATOM 22795 C CA . GLY E 1 261 ? 20.489 36.527 29.238 1.000 39.364 257 GLY E CA 1
ATOM 22796 C C . GLY E 1 261 ? 20.315 35.742 30.540 1.000 33.887 257 GLY E C 1
ATOM 22797 O O . GLY E 1 261 ? 20.301 36.311 31.633 1.000 31.782 257 GLY E O 1
ATOM 22801 N N . LEU E 1 262 ? 20.116 34.424 30.399 1.000 35.108 258 LEU E N 1
ATOM 22802 C CA . LEU E 1 262 ? 19.958 33.549 31.546 1.000 39.818 258 LEU E CA 1
ATOM 22803 C C . LEU E 1 262 ? 21.162 33.662 32.481 1.000 30.834 258 LEU E C 1
ATOM 22804 O O . LEU E 1 262 ? 21.009 33.747 33.695 1.000 34.961 258 LEU E O 1
ATOM 22820 N N . LYS E 1 263 ? 22.347 33.560 31.874 1.000 40.041 259 LYS E N 1
ATOM 22821 C CA . LYS E 1 263 ? 23.652 33.627 32.520 1.000 44.680 259 LYS E CA 1
ATOM 22822 C C . LYS E 1 263 ? 23.728 34.830 33.456 1.000 37.087 259 LYS E C 1
ATOM 22823 O O . LYS E 1 263 ? 24.080 34.702 34.630 1.000 31.462 259 LYS E O 1
ATOM 22842 N N . GLY E 1 264 ? 23.366 35.999 32.922 1.000 38.085 260 GLY E N 1
ATOM 22843 C CA . GLY E 1 264 ? 23.415 37.219 33.709 1.000 33.369 260 GLY E CA 1
ATOM 22844 C C . GLY E 1 264 ? 22.369 37.204 34.825 1.000 33.580 260 GLY E C 1
ATOM 22845 O O . GLY E 1 264 ? 22.601 37.647 35.955 1.000 24.202 260 GLY E O 1
ATOM 22849 N N . MET E 1 265 ? 21.203 36.620 34.528 1.000 31.449 261 MET E N 1
ATOM 22850 C CA . MET E 1 265 ? 20.170 36.586 35.554 1.000 33.541 261 MET E CA 1
ATOM 22851 C C . MET E 1 265 ? 20.663 35.708 36.717 1.000 29.390 261 MET E C 1
ATOM 22852 O O . MET E 1 265 ? 20.591 36.079 37.877 1.000 39.671 261 MET E O 1
ATOM 22866 N N . ARG E 1 266 ? 21.258 34.567 36.403 1.000 35.050 262 ARG E N 1
ATOM 22867 C CA . ARG E 1 266 ? 21.708 33.642 37.434 1.000 34.081 262 ARG E CA 1
ATOM 22868 C C . ARG E 1 266 ? 22.817 34.261 38.267 1.000 36.171 262 ARG E C 1
ATOM 22869 O O . ARG E 1 266 ? 22.946 34.007 39.480 1.000 30.436 262 ARG E O 1
ATOM 22890 N N . TYR E 1 267 ? 23.635 35.062 37.586 1.000 39.605 263 TYR E N 1
ATOM 22891 C CA . TYR E 1 267 ? 24.747 35.726 38.244 1.000 34.209 263 TYR E CA 1
ATOM 22892 C C . TYR E 1 267 ? 24.267 36.758 39.255 1.000 27.222 263 TYR E C 1
ATOM 22893 O O . TYR E 1 267 ? 24.929 36.905 40.275 1.000 33.185 263 TYR E O 1
ATOM 22911 N N . SER E 1 268 ? 23.139 37.443 39.012 1.000 30.208 264 SER E N 1
ATOM 22912 C CA . SER E 1 268 ? 22.706 38.545 39.870 1.000 30.816 264 SER E CA 1
ATOM 22913 C C . SER E 1 268 ? 21.909 38.082 41.086 1.000 40.454 264 SER E C 1
ATOM 22914 O O . SER E 1 268 ? 21.970 38.734 42.131 1.000 36.712 264 SER E O 1
ATOM 22922 N N . ILE E 1 269 ? 21.070 37.045 40.917 1.000 29.208 265 ILE E N 1
ATOM 22923 C CA . ILE E 1 269 ? 20.275 36.564 42.024 1.000 27.466 265 ILE E CA 1
ATOM 22924 C C . ILE E 1 269 ? 21.194 35.932 43.067 1.000 23.285 265 ILE E C 1
ATOM 22925 O O . ILE E 1 269 ? 22.336 35.603 42.784 1.000 31.620 265 ILE E O 1
ATOM 22941 N N . SER E 1 270 ? 20.649 35.697 44.252 1.000 24.036 266 SER E N 1
ATOM 22942 C CA . SER E 1 270 ? 21.368 35.091 45.346 1.000 22.048 266 SER E CA 1
ATOM 22943 C C . SER E 1 270 ? 21.754 33.655 44.963 1.000 24.338 266 SER E C 1
ATOM 22944 O O . SER E 1 270 ? 21.150 33.040 44.117 1.000 24.045 266 SER E O 1
ATOM 22952 N N . ASN E 1 271 ? 22.816 33.139 45.572 1.000 30.533 267 ASN E N 1
ATOM 22953 C CA . ASN E 1 271 ? 23.247 31.780 45.347 1.000 24.218 267 ASN E CA 1
ATOM 22954 C C . ASN E 1 271 ? 22.150 30.795 45.760 1.000 24.437 267 ASN E C 1
ATOM 22955 O O . ASN E 1 271 ? 21.996 29.786 45.123 1.000 26.554 267 ASN E O 1
ATOM 22966 N N . THR E 1 272 ? 21.422 31.092 46.831 1.000 29.089 268 THR E N 1
ATOM 22967 C CA . THR E 1 272 ? 20.323 30.249 47.263 1.000 29.200 268 THR E CA 1
ATOM 22968 C C . THR E 1 272 ? 19.289 30.101 46.142 1.000 31.110 268 THR E C 1
ATOM 22969 O O . THR E 1 272 ? 18.777 29.004 45.904 1.000 24.812 268 THR E O 1
ATOM 22980 N N . ALA E 1 273 ? 18.992 31.214 45.474 1.000 25.410 269 ALA E N 1
ATOM 22981 C CA . ALA E 1 273 ? 18.000 31.256 44.428 1.000 24.796 269 ALA E CA 1
ATOM 22982 C C . ALA E 1 273 ? 18.493 30.540 43.186 1.000 29.104 269 ALA E C 1
ATOM 22983 O O . ALA E 1 273 ? 17.733 29.817 42.543 1.000 29.414 269 ALA E O 1
ATOM 22990 N N . GLU E 1 274 ? 19.772 30.755 42.870 1.000 29.087 270 GLU E N 1
ATOM 22991 C CA . GLU E 1 274 ? 20.425 30.108 41.740 1.000 28.675 270 GLU E CA 1
ATOM 22992 C C . GLU E 1 274 ? 20.454 28.605 41.939 1.000 29.653 270 GLU E C 1
ATOM 22993 O O . GLU E 1 274 ? 20.224 27.835 41.007 1.000 35.773 270 GLU E O 1
ATOM 23005 N N . TYR E 1 275 ? 20.785 28.174 43.156 1.000 29.968 271 TYR E N 1
ATOM 23006 C CA . TYR E 1 275 ? 20.892 26.757 43.426 1.000 26.394 271 TYR E CA 1
ATOM 23007 C C . TYR E 1 275 ? 19.504 26.117 43.263 1.000 24.713 271 TYR E C 1
ATOM 23008 O O . TYR E 1 275 ? 19.357 25.055 42.641 1.000 24.781 271 TYR E O 1
ATOM 23026 N N . GLY E 1 276 ? 18.503 26.784 43.832 1.000 26.392 272 GLY E N 1
ATOM 23027 C CA . GLY E 1 276 ? 17.100 26.406 43.722 1.000 28.242 272 GLY E CA 1
ATOM 23028 C C . GLY E 1 276 ? 16.628 26.223 42.279 1.000 28.679 272 GLY E C 1
ATOM 23029 O O . GLY E 1 276 ? 15.935 25.252 41.934 1.000 21.008 272 GLY E O 1
ATOM 23033 N N . ASP E 1 277 ? 16.916 27.232 41.468 1.000 26.787 273 ASP E N 1
ATOM 23034 C CA . ASP E 1 277 ? 16.616 27.221 40.049 1.000 22.148 273 ASP E CA 1
ATOM 23035 C C . ASP E 1 277 ? 17.240 25.985 39.402 1.000 23.768 273 ASP E C 1
ATOM 23036 O O . ASP E 1 277 ? 16.579 25.223 38.699 1.000 24.908 273 ASP E O 1
ATOM 23045 N N . TYR E 1 278 ? 18.554 25.785 39.610 1.000 23.763 274 TYR E N 1
ATOM 23046 C CA . TYR E 1 278 ? 19.245 24.699 38.949 1.000 21.399 274 TYR E CA 1
ATOM 23047 C C . TYR E 1 278 ? 18.638 23.350 39.349 1.000 24.820 274 TYR E C 1
ATOM 23048 O O . TYR E 1 278 ? 18.540 22.431 38.526 1.000 23.779 274 TYR E O 1
ATOM 23066 N N . THR E 1 279 ? 18.215 23.211 40.610 1.000 24.277 275 THR E N 1
ATOM 23067 C CA . THR E 1 279 ? 17.971 21.883 41.087 1.000 25.218 275 THR E CA 1
ATOM 23068 C C . THR E 1 279 ? 16.490 21.567 41.139 1.000 25.317 275 THR E C 1
ATOM 23069 O O . THR E 1 279 ? 16.197 20.418 41.356 1.000 24.965 275 THR E O 1
ATOM 23080 N N . ARG E 1 280 ? 15.591 22.569 41.086 1.000 24.280 276 ARG E N 1
ATOM 23081 C CA . ARG E 1 280 ? 14.161 22.311 41.183 1.000 24.675 276 ARG E CA 1
ATOM 23082 C C . ARG E 1 280 ? 13.389 22.702 39.917 1.000 26.781 276 ARG E C 1
ATOM 23083 O O . ARG E 1 280 ? 12.262 22.245 39.713 1.000 33.859 276 ARG E O 1
ATOM 23104 N N . GLY E 1 281 ? 14.041 23.405 38.982 1.000 33.651 277 GLY E N 1
ATOM 23105 C CA . GLY E 1 281 ? 13.399 23.908 37.765 1.000 25.547 277 GLY E CA 1
ATOM 23106 C C . GLY E 1 281 ? 12.765 22.830 36.902 1.000 28.274 277 GLY E C 1
ATOM 23107 O O . GLY E 1 281 ? 11.682 23.015 36.329 1.000 28.656 277 GLY E O 1
ATOM 23111 N N . ASP E 1 282 ? 13.497 21.722 36.779 1.000 26.215 278 ASP E N 1
ATOM 23112 C CA . ASP E 1 282 ? 13.136 20.606 35.938 1.000 31.036 278 ASP E CA 1
ATOM 23113 C C . ASP E 1 282 ? 11.960 19.850 36.553 1.000 31.745 278 ASP E C 1
ATOM 23114 O O . ASP E 1 282 ? 11.172 19.254 35.830 1.000 28.959 278 ASP E O 1
ATOM 23123 N N . LEU E 1 283 ? 11.851 19.857 37.877 1.000 27.369 279 LEU E N 1
ATOM 23124 C CA . LEU E 1 283 ? 10.711 19.259 38.550 1.000 21.824 279 LEU E CA 1
ATOM 23125 C C . LEU E 1 283 ? 9.451 20.057 38.189 1.000 26.149 279 LEU E C 1
ATOM 23126 O O . LEU E 1 283 ? 8.398 19.474 38.018 1.000 29.561 279 LEU E O 1
ATOM 23142 N N . ALA E 1 284 ? 9.541 21.390 38.172 1.000 21.779 280 ALA E N 1
ATOM 23143 C CA . ALA E 1 284 ? 8.399 22.224 37.873 1.000 25.593 280 ALA E CA 1
ATOM 23144 C C . ALA E 1 284 ? 8.000 22.066 36.408 1.000 25.980 280 ALA E C 1
ATOM 23145 O O . ALA E 1 284 ? 6.820 21.986 36.076 1.000 25.428 280 ALA E O 1
ATOM 23152 N N . VAL E 1 285 ? 9.001 21.962 35.539 1.000 24.933 281 VAL E N 1
ATOM 23153 C CA . VAL E 1 285 ? 8.782 21.989 34.105 1.000 23.305 281 VAL E CA 1
ATOM 23154 C C . VAL E 1 285 ? 9.768 21.008 33.487 1.000 24.385 281 VAL E C 1
ATOM 23155 O O . VAL E 1 285 ? 10.882 21.382 33.177 1.000 27.551 281 VAL E O 1
ATOM 23168 N N . PRO E 1 286 ? 9.412 19.713 33.329 1.000 26.056 282 PRO E N 1
ATOM 23169 C CA . PRO E 1 286 ? 10.379 18.727 32.887 1.000 22.435 282 PRO E CA 1
ATOM 23170 C C . PRO E 1 286 ? 10.619 18.847 31.389 1.000 24.270 282 PRO E C 1
ATOM 23171 O O . PRO E 1 286 ? 9.693 19.153 30.625 1.000 21.471 282 PRO E O 1
ATOM 23182 N N . LEU E 1 287 ? 11.840 18.515 30.956 1.000 19.318 283 LEU E N 1
ATOM 23183 C CA . LEU E 1 287 ? 12.319 18.956 29.662 1.000 23.899 283 LEU E CA 1
ATOM 23184 C C . LEU E 1 287 ? 11.653 18.187 28.539 1.000 24.572 283 LEU E C 1
ATOM 23185 O O . LEU E 1 287 ? 11.114 18.789 27.625 1.000 27.441 283 LEU E O 1
ATOM 23201 N N . GLU E 1 288 ? 11.690 16.848 28.577 1.000 24.689 284 GLU E N 1
ATOM 23202 C CA . GLU E 1 288 ? 11.269 16.058 27.430 1.000 29.823 284 GLU E CA 1
ATOM 23203 C C . GLU E 1 288 ? 9.750 16.062 27.275 1.000 24.388 284 GLU E C 1
ATOM 23204 O O . GLU E 1 288 ? 9.271 16.187 26.166 1.000 23.523 284 GLU E O 1
ATOM 23216 N N . GLU E 1 289 ? 9.002 15.933 28.376 1.000 29.864 285 GLU E N 1
ATOM 23217 C CA . GLU E 1 289 ? 7.551 16.026 28.312 1.000 33.580 285 GLU E CA 1
ATOM 23218 C C . GLU E 1 289 ? 7.171 17.441 27.801 1.000 33.209 285 GLU E C 1
ATOM 23219 O O . GLU E 1 289 ? 6.274 17.580 26.997 1.000 30.465 285 GLU E O 1
ATOM 23231 N N . THR E 1 290 ? 7.828 18.500 28.270 1.000 27.897 286 THR E N 1
ATOM 23232 C CA . THR E 1 290 ? 7.438 19.853 27.872 1.000 24.404 286 THR E CA 1
ATOM 23233 C C . THR E 1 290 ? 7.728 20.043 26.368 1.000 24.915 286 THR E C 1
ATOM 23234 O O . THR E 1 290 ? 6.900 20.573 25.622 1.000 21.690 286 THR E O 1
ATOM 23245 N N . LYS E 1 291 ? 8.855 19.525 25.889 1.000 27.240 287 LYS E N 1
ATOM 23246 C CA . LYS E 1 291 ? 9.210 19.735 24.501 1.000 27.677 287 LYS E CA 1
ATOM 23247 C C . LYS E 1 291 ? 8.275 18.902 23.630 1.000 29.436 287 LYS E C 1
ATOM 23248 O O . LYS E 1 291 ? 7.905 19.339 22.531 1.000 33.754 287 LYS E O 1
ATOM 23267 N N . ARG E 1 292 ? 7.877 17.722 24.134 1.000 24.953 288 ARG E N 1
ATOM 23268 C CA . ARG E 1 292 ? 6.911 16.904 23.435 1.000 25.910 288 ARG E CA 1
ATOM 23269 C C . ARG E 1 292 ? 5.631 17.727 23.218 1.000 23.526 288 ARG E C 1
ATOM 23270 O O . ARG E 1 292 ? 5.097 17.730 22.131 1.000 20.589 288 ARG E O 1
ATOM 23291 N N . ARG E 1 293 ? 5.121 18.323 24.284 1.000 25.150 289 ARG E N 1
ATOM 23292 C CA . ARG E 1 293 ? 3.877 19.099 24.184 1.000 27.238 289 ARG E CA 1
ATOM 23293 C C . ARG E 1 293 ? 4.049 20.280 23.237 1.000 26.686 289 ARG E C 1
ATOM 23294 O O . ARG E 1 293 ? 3.147 20.604 22.477 1.000 34.621 289 ARG E O 1
ATOM 23315 N N . MET E 1 294 ? 5.197 20.941 23.319 1.000 27.252 290 MET E N 1
ATOM 23316 C CA . MET E 1 294 ? 5.439 22.136 22.532 1.000 26.722 290 MET E CA 1
ATOM 23317 C C . MET E 1 294 ? 5.553 21.793 21.046 1.000 29.588 290 MET E C 1
ATOM 23318 O O . MET E 1 294 ? 5.180 22.628 20.220 1.000 24.417 290 MET E O 1
ATOM 23332 N N . ARG E 1 295 ? 5.995 20.567 20.728 1.000 20.240 291 ARG E N 1
ATOM 23333 C CA . ARG E 1 295 ? 6.051 20.114 19.355 1.000 22.649 291 ARG E CA 1
ATOM 23334 C C . ARG E 1 295 ? 4.645 19.971 18.784 1.000 20.239 291 ARG E C 1
ATOM 23335 O O . ARG E 1 295 ? 4.468 20.080 17.581 1.000 21.706 291 ARG E O 1
ATOM 23356 N N . GLU E 1 296 ? 3.712 19.553 19.619 1.000 24.112 292 GLU E N 1
ATOM 23357 C CA . GLU E 1 296 ? 2.301 19.446 19.222 1.000 24.349 292 GLU E CA 1
ATOM 23358 C C . GLU E 1 296 ? 1.689 20.823 18.995 1.000 22.175 292 GLU E C 1
ATOM 23359 O O . GLU E 1 296 ? 0.887 21.011 18.094 1.000 23.270 292 GLU E O 1
ATOM 23371 N N . ILE E 1 297 ? 2.026 21.785 19.850 1.000 23.391 293 ILE E N 1
ATOM 23372 C CA . ILE E 1 297 ? 1.597 23.164 19.596 1.000 19.276 293 ILE E CA 1
ATOM 23373 C C . ILE E 1 297 ? 2.142 23.635 18.257 1.000 20.044 293 ILE E C 1
ATOM 23374 O O . ILE E 1 297 ? 1.383 24.163 17.462 1.000 18.888 293 ILE E O 1
ATOM 23390 N N . LEU E 1 298 ? 3.438 23.391 17.989 1.000 21.583 294 LEU E N 1
ATOM 23391 C CA . LEU E 1 298 ? 4.044 23.823 16.741 1.000 20.836 294 LEU E CA 1
ATOM 23392 C C . LEU E 1 298 ? 3.472 23.089 15.534 1.000 23.365 294 LEU E C 1
ATOM 23393 O O . LEU E 1 298 ? 3.316 23.659 14.459 1.000 26.169 294 LEU E O 1
ATOM 23409 N N . ARG E 1 299 ? 3.212 21.791 15.695 1.000 20.438 295 ARG E N 1
ATOM 23410 C CA . ARG E 1 299 ? 2.580 21.054 14.644 1.000 19.652 295 ARG E CA 1
ATOM 23411 C C . ARG E 1 299 ? 1.208 21.637 14.284 1.000 19.685 295 ARG E C 1
ATOM 23412 O O . ARG E 1 299 ? 0.855 21.656 13.117 1.000 22.869 295 ARG E O 1
ATOM 23433 N N . GLN E 1 300 ? 0.395 22.033 15.261 1.000 18.774 296 GLN E N 1
ATOM 23434 C CA . GLN E 1 300 ? -0.932 22.578 14.929 1.000 22.023 296 GLN E CA 1
ATOM 23435 C C . GLN E 1 300 ? -0.810 23.911 14.188 1.000 24.331 296 GLN E C 1
ATOM 23436 O O . GLN E 1 300 ? -1.732 24.336 13.506 1.000 25.278 296 GLN E O 1
ATOM 23450 N N . ILE E 1 301 ? 0.300 24.619 14.413 1.000 22.402 297 ILE E N 1
ATOM 23451 C CA . ILE E 1 301 ? 0.566 25.869 13.729 1.000 26.368 297 ILE E CA 1
ATOM 23452 C C . ILE E 1 301 ? 1.018 25.552 12.305 1.000 28.050 297 ILE E C 1
ATOM 23453 O O . ILE E 1 301 ? 0.504 26.129 11.367 1.000 27.486 297 ILE E O 1
ATOM 23469 N N . GLN E 1 302 ? 2.004 24.643 12.169 1.000 23.834 298 GLN E N 1
ATOM 23470 C CA . GLN E 1 302 ? 2.622 24.404 10.890 1.000 24.139 298 GLN E CA 1
ATOM 23471 C C . GLN E 1 302 ? 1.598 23.765 9.952 1.000 25.746 298 GLN E C 1
ATOM 23472 O O . GLN E 1 302 ? 1.635 24.072 8.780 1.000 28.317 298 GLN E O 1
ATOM 23486 N N . SER E 1 303 ? 0.705 22.892 10.459 1.000 25.432 299 SER E N 1
ATOM 23487 C CA . SER E 1 303 ? -0.236 22.161 9.616 1.000 24.470 299 SER E CA 1
ATOM 23488 C C . SER E 1 303 ? -1.414 23.017 9.123 1.000 21.080 299 SER E C 1
ATOM 23489 O O . SER E 1 303 ? -2.237 22.522 8.360 1.000 29.107 299 SER E O 1
ATOM 23497 N N . GLY E 1 304 ? -1.511 24.277 9.502 1.000 21.998 300 GLY E N 1
ATOM 23498 C CA . GLY E 1 304 ? -2.703 25.072 9.227 1.000 24.372 300 GLY E CA 1
ATOM 23499 C C . GLY E 1 304 ? -3.855 24.889 10.225 1.000 25.257 300 GLY E C 1
ATOM 23500 O O . GLY E 1 304 ? -4.801 25.668 10.189 1.000 25.333 300 GLY E O 1
ATOM 23504 N N . GLU E 1 305 ? -3.830 23.880 11.114 1.000 24.572 301 GLU E N 1
ATOM 23505 C CA . GLU E 1 305 ? -4.967 23.654 12.023 1.000 25.734 301 GLU E CA 1
ATOM 23506 C C . GLU E 1 305 ? -5.292 24.885 12.899 1.000 26.021 301 GLU E C 1
ATOM 23507 O O . GLU E 1 305 ? -6.457 25.257 13.099 1.000 26.859 301 GLU E O 1
ATOM 23519 N N . PHE E 1 306 ? -4.278 25.498 13.469 1.000 20.661 302 PHE E N 1
ATOM 23520 C CA . PHE E 1 306 ? -4.530 26.614 14.366 1.000 26.102 302 PHE E CA 1
ATOM 23521 C C . PHE E 1 306 ? -5.202 27.755 13.583 1.000 20.486 302 PHE E C 1
ATOM 23522 O O . PHE E 1 306 ? -6.224 28.272 13.988 1.000 24.895 302 PHE E O 1
ATOM 23539 N N . ALA E 1 307 ? -4.637 28.062 12.430 1.000 20.695 303 ALA E N 1
ATOM 23540 C CA . ALA E 1 307 ? -5.163 29.107 11.580 1.000 23.489 303 ALA E CA 1
ATOM 23541 C C . ALA E 1 307 ? -6.613 28.858 11.227 1.000 20.914 303 ALA E C 1
ATOM 23542 O O . ALA E 1 307 ? -7.416 29.768 11.298 1.000 18.799 303 ALA E O 1
ATOM 23549 N N . ARG E 1 308 ? -6.934 27.627 10.862 1.000 19.165 304 ARG E N 1
ATOM 23550 C CA . ARG E 1 308 ? -8.280 27.262 10.492 1.000 20.452 304 ARG E CA 1
ATOM 23551 C C . ARG E 1 308 ? -9.212 27.498 11.674 1.000 20.118 304 ARG E C 1
ATOM 23552 O O . ARG E 1 308 ? -10.311 28.060 11.495 1.000 22.662 304 ARG E O 1
ATOM 23573 N N . GLU E 1 309 ? -8.773 27.032 12.849 1.000 16.511 305 GLU E N 1
ATOM 23574 C CA . GLU E 1 309 ? -9.606 27.073 14.031 1.000 17.092 305 GLU E CA 1
ATOM 23575 C C . GLU E 1 309 ? -9.908 28.554 14.341 1.000 25.852 305 GLU E C 1
ATOM 23576 O O . GLU E 1 309 ? -11.025 28.920 14.636 1.000 20.970 305 GLU E O 1
ATOM 23588 N N . TRP E 1 310 ? -8.888 29.403 14.304 1.000 19.877 306 TRP E N 1
ATOM 23589 C CA . TRP E 1 310 ? -9.039 30.763 14.788 1.000 20.301 306 TRP E CA 1
ATOM 23590 C C . TRP E 1 310 ? -9.904 31.529 13.799 1.000 20.774 306 TRP E C 1
ATOM 23591 O O . TRP E 1 310 ? -10.792 32.282 14.193 1.000 22.572 306 TRP E O 1
ATOM 23612 N N . MET E 1 311 ? -9.761 31.249 12.505 1.000 25.391 307 MET E N 1
ATOM 23613 C CA . MET E 1 311 ? -10.598 31.886 11.508 1.000 27.566 307 MET E CA 1
ATOM 23614 C C . MET E 1 311 ? -12.057 31.433 11.627 1.000 26.948 307 MET E C 1
ATOM 23615 O O . MET E 1 311 ? -12.977 32.258 11.539 1.000 25.322 307 MET E O 1
ATOM 23629 N N . LEU E 1 312 ? -12.294 30.143 11.864 1.000 25.437 308 LEU E N 1
ATOM 23630 C CA . LEU E 1 312 ? -13.673 29.680 12.006 1.000 25.885 308 LEU E CA 1
ATOM 23631 C C . LEU E 1 312 ? -14.287 30.262 13.288 1.000 29.999 308 LEU E C 1
ATOM 23632 O O . LEU E 1 312 ? -15.469 30.603 13.337 1.000 26.225 308 LEU E O 1
ATOM 23648 N N . GLU E 1 313 ? -13.469 30.380 14.329 1.000 26.542 309 GLU E N 1
ATOM 23649 C CA . GLU E 1 313 ? -13.895 30.963 15.597 1.000 29.620 309 GLU E CA 1
ATOM 23650 C C . GLU E 1 313 ? -14.457 32.356 15.343 1.000 29.975 309 GLU E C 1
ATOM 23651 O O . GLU E 1 313 ? -15.506 32.746 15.876 1.000 33.853 309 GLU E O 1
ATOM 23663 N N . ASN E 1 314 ? -13.760 33.111 14.491 1.000 29.333 310 ASN E N 1
ATOM 23664 C CA . ASN E 1 314 ? -14.199 34.469 14.180 1.000 27.662 310 ASN E CA 1
ATOM 23665 C C . ASN E 1 314 ? -15.468 34.481 13.345 1.000 29.725 310 ASN E C 1
ATOM 23666 O O . ASN E 1 314 ? -16.125 35.508 13.313 1.000 31.032 310 ASN E O 1
ATOM 23677 N N . GLN E 1 315 ? -15.810 33.378 12.664 1.000 27.552 311 GLN E N 1
ATOM 23678 C CA . GLN E 1 315 ? -16.960 33.336 11.788 1.000 29.712 311 GLN E CA 1
ATOM 23679 C C . GLN E 1 315 ? -18.253 33.117 12.563 1.000 28.019 311 GLN E C 1
ATOM 23680 O O . GLN E 1 315 ? -19.322 33.210 11.983 1.000 33.544 311 GLN E O 1
ATOM 23694 N N . VAL E 1 316 ? -18.172 32.788 13.849 1.000 26.709 312 VAL E N 1
ATOM 23695 C CA . VAL E 1 316 ? -19.365 32.542 14.634 1.000 20.293 312 VAL E CA 1
ATOM 23696 C C . VAL E 1 316 ? -19.262 33.296 15.947 1.000 19.856 312 VAL E C 1
ATOM 23697 O O . VAL E 1 316 ? -19.844 32.843 16.938 1.000 18.473 312 VAL E O 1
ATOM 23710 N N . GLY E 1 317 ? -18.613 34.465 15.899 1.000 20.511 313 GLY E N 1
ATOM 23711 C CA . GLY E 1 317 ? -18.716 35.472 16.932 1.000 23.372 313 GLY E CA 1
ATOM 23712 C C . GLY E 1 317 ? -17.763 35.223 18.103 1.000 26.461 313 GLY E C 1
ATOM 23713 O O . GLY E 1 317 ? -17.940 35.797 19.181 1.000 25.077 313 GLY E O 1
ATOM 23717 N N . SER E 1 318 ? -16.728 34.396 17.876 1.000 27.292 314 SER E N 1
ATOM 23718 C CA . SER E 1 318 ? -15.663 34.199 18.840 1.000 26.016 314 SER E CA 1
ATOM 23719 C C . SER E 1 318 ? -16.172 33.825 20.218 1.000 21.144 314 SER E C 1
ATOM 23720 O O . SER E 1 318 ? -15.748 34.381 21.212 1.000 20.639 314 SER E O 1
ATOM 23728 N N . PRO E 1 319 ? -17.004 32.788 20.363 1.000 23.344 315 PRO E N 1
ATOM 23729 C CA . PRO E 1 319 ? -17.517 32.462 21.689 1.000 25.057 315 PRO E CA 1
ATOM 23730 C C . PRO E 1 319 ? -16.511 31.758 22.603 1.000 25.316 315 PRO E C 1
ATOM 23731 O O . PRO E 1 319 ? -16.613 31.851 23.813 1.000 26.676 315 PRO E O 1
ATOM 23742 N N . VAL E 1 320 ? -15.524 31.063 22.035 1.000 23.935 316 VAL E N 1
ATOM 23743 C CA . VAL E 1 320 ? -14.487 30.467 22.861 1.000 23.828 316 VAL E CA 1
ATOM 23744 C C . VAL E 1 320 ? -13.560 31.527 23.468 1.000 20.899 316 VAL E C 1
ATOM 23745 O O . VAL E 1 320 ? -13.183 31.503 24.663 1.000 19.201 316 VAL E O 1
ATOM 23758 N N . LEU E 1 321 ? -13.189 32.484 22.628 1.000 32.536 317 LEU E N 1
ATOM 23759 C CA . LEU E 1 321 ? -12.401 33.614 23.075 1.000 25.708 317 LEU E CA 1
ATOM 23760 C C . LEU E 1 321 ? -13.127 34.303 24.226 1.000 25.115 317 LEU E C 1
ATOM 23761 O O . LEU E 1 321 ? -12.582 34.513 25.307 1.000 28.375 317 LEU E O 1
ATOM 23777 N N . GLU E 1 322 ? -14.383 34.650 23.976 1.000 27.222 318 GLU E N 1
ATOM 23778 C CA . GLU E 1 322 ? -15.214 35.317 24.965 1.000 28.829 318 GLU E CA 1
ATOM 23779 C C . GLU E 1 322 ? -15.433 34.506 26.248 1.000 23.842 318 GLU E C 1
ATOM 23780 O O . GLU E 1 322 ? -15.361 35.042 27.351 1.000 21.202 318 GLU E O 1
ATOM 23792 N N . ALA E 1 323 ? -15.733 33.206 26.145 1.000 29.481 319 ALA E N 1
ATOM 23793 C CA . ALA E 1 323 ? -15.953 32.441 27.371 1.000 26.479 319 ALA E CA 1
ATOM 23794 C C . ALA E 1 323 ? -14.667 32.420 28.206 1.000 30.105 319 ALA E C 1
ATOM 23795 O O . ALA E 1 323 ? -14.671 32.545 29.434 1.000 24.661 319 ALA E O 1
ATOM 23802 N N . ASN E 1 324 ? -13.520 32.256 27.535 1.000 29.690 320 ASN E N 1
ATOM 23803 C CA . ASN E 1 324 ? -12.258 32.136 28.264 1.000 23.045 320 ASN E CA 1
ATOM 23804 C C . ASN E 1 324 ? -11.903 33.482 28.915 1.000 23.893 320 ASN E C 1
ATOM 23805 O O . ASN E 1 324 ? -11.351 33.554 30.018 1.000 21.472 320 ASN E O 1
ATOM 23816 N N . ARG E 1 325 ? -12.253 34.547 28.247 1.000 28.735 321 ARG E N 1
ATOM 23817 C CA . ARG E 1 325 ? -11.993 35.878 28.751 1.000 26.867 321 ARG E CA 1
ATOM 23818 C C . ARG E 1 325 ? -12.739 36.137 30.052 1.000 29.561 321 ARG E C 1
ATOM 23819 O O . ARG E 1 325 ? -12.168 36.589 31.010 1.000 23.856 321 ARG E O 1
ATOM 23840 N N . LYS E 1 326 ? -14.031 35.789 30.118 1.000 35.089 322 LYS E N 1
ATOM 23841 C CA . LYS E 1 326 ? -14.799 35.974 31.331 1.000 38.020 322 LYS E CA 1
ATOM 23842 C C . LYS E 1 326 ? -14.270 35.086 32.455 1.000 36.946 322 LYS E C 1
ATOM 23843 O O . LYS E 1 326 ? -14.148 35.546 33.579 1.000 37.959 322 LYS E O 1
ATOM 23862 N N . ARG E 1 327 ? -13.860 33.855 32.135 1.000 34.617 323 ARG E N 1
ATOM 23863 C CA . ARG E 1 327 ? -13.496 32.912 33.175 1.000 29.177 323 ARG E CA 1
ATOM 23864 C C . ARG E 1 327 ? -12.161 33.328 33.808 1.000 29.010 323 ARG E C 1
ATOM 23865 O O . ARG E 1 327 ? -12.035 33.323 35.025 1.000 26.518 323 ARG E O 1
ATOM 23886 N N . TRP E 1 328 ? -11.173 33.697 32.986 1.000 24.181 324 TRP E N 1
ATOM 23887 C CA . TRP E 1 328 ? -9.909 34.208 33.507 1.000 30.693 324 TRP E CA 1
ATOM 23888 C C . TRP E 1 328 ? -10.060 35.530 34.270 1.000 29.980 324 TRP E C 1
ATOM 23889 O O . TRP E 1 328 ? -9.329 35.769 35.223 1.000 38.925 324 TRP E O 1
ATOM 23910 N N . ALA E 1 329 ? -10.992 36.381 33.856 1.000 36.873 325 ALA E N 1
ATOM 23911 C CA . ALA E 1 329 ? -11.256 37.651 34.546 1.000 32.858 325 ALA E CA 1
ATOM 23912 C C . ALA E 1 329 ? -11.710 37.417 35.981 1.000 31.076 325 ALA E C 1
ATOM 23913 O O . ALA E 1 329 ? -11.351 38.170 36.876 1.000 42.186 325 ALA E O 1
ATOM 23920 N N . ALA E 1 330 ? -12.439 36.317 36.205 1.000 37.253 326 ALA E N 1
ATOM 23921 C CA . ALA E 1 330 ? -12.974 36.004 37.508 1.000 34.657 326 ALA E CA 1
ATOM 23922 C C . ALA E 1 330 ? -11.984 35.231 38.383 1.000 37.821 326 ALA E C 1
ATOM 23923 O O . ALA E 1 330 ? -12.303 34.892 39.527 1.000 40.578 326 ALA E O 1
ATOM 23930 N N . HIS E 1 331 ? -10.778 34.929 37.899 1.000 35.647 327 HIS E N 1
ATOM 23931 C CA . HIS E 1 331 ? -9.853 34.168 38.728 1.000 32.029 327 HIS E CA 1
ATOM 23932 C C . HIS E 1 331 ? -9.442 35.017 39.939 1.000 36.274 327 HIS E C 1
ATOM 23933 O O . HIS E 1 331 ? -9.071 36.177 39.798 1.000 35.490 327 HIS E O 1
ATOM 23948 N N . PRO E 1 332 ? -9.451 34.461 41.167 1.000 35.567 328 PRO E N 1
ATOM 23949 C CA . PRO E 1 332 ? -9.050 35.224 42.356 1.000 34.197 328 PRO E CA 1
ATOM 23950 C C . PRO E 1 332 ? -7.693 35.920 42.271 1.000 33.088 328 PRO E C 1
ATOM 23951 O O . PRO E 1 332 ? -7.426 36.820 43.049 1.000 42.614 328 PRO E O 1
ATOM 23962 N N . ILE E 1 333 ? -6.817 35.486 41.356 1.000 32.630 329 ILE E N 1
ATOM 23963 C CA . ILE E 1 333 ? -5.528 36.133 41.190 1.000 32.833 329 ILE E CA 1
ATOM 23964 C C . ILE E 1 333 ? -5.723 37.603 40.818 1.000 32.857 329 ILE E C 1
ATOM 23965 O O . ILE E 1 333 ? -4.882 38.451 41.169 1.000 29.340 329 ILE E O 1
ATOM 23981 N N . GLU E 1 334 ? -6.847 37.938 40.174 1.000 31.410 330 GLU E N 1
ATOM 23982 C CA . GLU E 1 334 ? -7.018 39.285 39.644 1.000 32.018 330 GLU E CA 1
ATOM 23983 C C . GLU E 1 334 ? -7.412 40.258 40.759 1.000 33.010 330 GLU E C 1
ATOM 23984 O O . GLU E 1 334 ? -6.805 41.316 40.900 1.000 37.937 330 GLU E O 1
ATOM 23996 N N . GLU E 1 335 ? -8.364 39.844 41.579 1.000 34.277 331 GLU E N 1
ATOM 23997 C CA . GLU E 1 335 ? -8.800 40.571 42.762 1.000 44.815 331 GLU E CA 1
ATOM 23998 C C . GLU E 1 335 ? -7.575 40.946 43.600 1.000 42.896 331 GLU E C 1
ATOM 23999 O O . GLU E 1 335 ? -7.356 42.115 43.919 1.000 40.972 331 GLU E O 1
ATOM 24011 N N . VAL E 1 336 ? -6.748 39.947 43.921 1.000 41.631 332 VAL E N 1
ATOM 24012 C CA . VAL E 1 336 ? -5.594 40.141 44.790 1.000 46.219 332 VAL E CA 1
ATOM 24013 C C . VAL E 1 336 ? -4.619 41.091 44.111 1.000 39.108 332 VAL E C 1
ATOM 24014 O O . VAL E 1 336 ? -4.092 41.996 44.748 1.000 40.368 332 VAL E O 1
ATOM 24027 N N . GLY E 1 337 ? -4.379 40.848 42.816 1.000 40.446 333 GLY E N 1
ATOM 24028 C CA . GLY E 1 337 ? -3.522 41.689 42.008 1.000 42.411 333 GLY E CA 1
ATOM 24029 C C . GLY E 1 337 ? -3.938 43.160 42.032 1.000 34.423 333 GLY E C 1
ATOM 24030 O O . GLY E 1 337 ? -3.093 44.031 42.185 1.000 36.074 333 GLY E O 1
ATOM 24034 N N . SER E 1 338 ? -5.228 43.419 41.830 1.000 35.080 334 SER E N 1
ATOM 24035 C CA . SER E 1 338 ? -5.762 44.779 41.769 1.000 44.979 334 SER E CA 1
ATOM 24036 C C . SER E 1 338 ? -5.577 45.514 43.093 1.000 43.190 334 SER E C 1
ATOM 24037 O O . SER E 1 338 ? -5.199 46.676 43.118 1.000 49.976 334 SER E O 1
ATOM 24045 N N . ARG E 1 339 ? -5.841 44.810 44.183 1.000 46.269 335 ARG E N 1
ATOM 24046 C CA . ARG E 1 339 ? -5.743 45.387 45.513 1.000 50.141 335 ARG E CA 1
ATOM 24047 C C . ARG E 1 339 ? -4.280 45.738 45.782 1.000 57.835 335 ARG E C 1
ATOM 24048 O O . ARG E 1 339 ? -3.988 46.837 46.247 1.000 62.474 335 ARG E O 1
ATOM 24069 N N . LEU E 1 340 ? -3.349 44.847 45.418 1.000 47.091 336 LEU E N 1
ATOM 24070 C CA . LEU E 1 340 ? -1.937 45.113 45.646 1.000 51.254 336 LEU E CA 1
ATOM 24071 C C . LEU E 1 340 ? -1.416 46.249 44.769 1.000 51.205 336 LEU E C 1
ATOM 24072 O O . LEU E 1 340 ? -0.652 47.102 45.224 1.000 58.766 336 LEU E O 1
ATOM 24088 N N . ARG E 1 341 ? -1.756 46.261 43.492 1.000 45.010 337 ARG E N 1
ATOM 24089 C CA . ARG E 1 341 ? -1.243 47.333 42.658 1.000 44.484 337 ARG E CA 1
ATOM 24090 C C . ARG E 1 341 ? -1.798 48.663 43.171 1.000 49.680 337 ARG E C 1
ATOM 24091 O O . ARG E 1 341 ? -1.106 49.672 43.158 1.000 44.592 337 ARG E O 1
ATOM 24112 N N . ALA E 1 342 ? -3.042 48.660 43.660 1.000 59.948 338 ALA E N 1
ATOM 24113 C CA . ALA E 1 342 ? -3.651 49.872 44.182 1.000 55.705 338 ALA E CA 1
ATOM 24114 C C . ALA E 1 342 ? -2.815 50.434 45.333 1.000 68.723 338 ALA E C 1
ATOM 24115 O O . ALA E 1 342 ? -2.402 51.599 45.287 1.000 73.321 338 ALA E O 1
ATOM 24122 N N . MET E 1 343 ? -2.484 49.602 46.327 1.000 63.291 339 MET E N 1
ATOM 24123 C CA . MET E 1 343 ? -1.809 50.116 47.510 1.000 69.967 339 MET E CA 1
ATOM 24124 C C . MET E 1 343 ? -0.333 50.459 47.248 1.000 74.718 339 MET E C 1
ATOM 24125 O O . MET E 1 343 ? 0.307 51.010 48.141 1.000 87.567 339 MET E O 1
ATOM 24139 N N . MET E 1 344 ? 0.225 50.182 46.055 1.000 69.785 340 MET E N 1
ATOM 24140 C CA . MET E 1 344 ? 1.658 50.384 45.822 1.000 69.326 340 MET E CA 1
ATOM 24141 C C . MET E 1 344 ? 1.940 51.779 45.227 1.000 51.375 340 MET E C 1
ATOM 24142 O O . MET E 1 344 ? 1.032 52.268 44.528 1.000 46.393 340 MET E O 1
ATOM 24156 N N . MET F 1 5 ? 32.522 -30.788 47.057 1.000 57.363 1 MET F N 1
ATOM 24157 C CA . MET F 1 5 ? 32.768 -31.251 45.659 1.000 62.657 1 MET F CA 1
ATOM 24158 C C . MET F 1 5 ? 34.175 -31.847 45.534 1.000 61.788 1 MET F C 1
ATOM 24159 O O . MET F 1 5 ? 35.131 -31.378 46.150 1.000 55.217 1 MET F O 1
ATOM 24173 N N . LYS F 1 6 ? 34.280 -32.893 44.708 1.000 52.967 2 LYS F N 1
ATOM 24174 C CA . LYS F 1 6 ? 35.324 -33.899 44.861 1.000 57.049 2 LYS F CA 1
ATOM 24175 C C . LYS F 1 6 ? 36.514 -33.596 43.956 1.000 48.670 2 LYS F C 1
ATOM 24176 O O . LYS F 1 6 ? 36.348 -33.528 42.746 1.000 46.726 2 LYS F O 1
ATOM 24195 N N . ILE F 1 7 ? 37.711 -33.458 44.540 1.000 53.342 3 ILE F N 1
ATOM 24196 C CA . ILE F 1 7 ? 38.914 -33.029 43.817 1.000 45.898 3 ILE F CA 1
ATOM 24197 C C . ILE F 1 7 ? 39.982 -34.129 43.866 1.000 47.539 3 ILE F C 1
ATOM 24198 O O . ILE F 1 7 ? 40.153 -34.778 44.884 1.000 45.544 3 ILE F O 1
ATOM 24214 N N . TYR F 1 8 ? 40.707 -34.322 42.761 1.000 48.645 4 TYR F N 1
ATOM 24215 C CA . TYR F 1 8 ? 41.710 -35.367 42.616 1.000 46.245 4 TYR F CA 1
ATOM 24216 C C . TYR F 1 8 ? 43.024 -34.733 42.184 1.000 57.866 4 TYR F C 1
ATOM 24217 O O . TYR F 1 8 ? 43.022 -33.682 41.548 1.000 63.709 4 TYR F O 1
ATOM 24235 N N . TYR F 1 9 ? 44.142 -35.346 42.574 1.000 49.689 5 TYR F N 1
ATOM 24236 C CA . TYR F 1 9 ? 45.466 -34.779 42.351 1.000 53.339 5 TYR F CA 1
ATOM 24237 C C . TYR F 1 9 ? 46.347 -35.831 41.686 1.000 49.478 5 TYR F C 1
ATOM 24238 O O . TYR F 1 9 ? 45.865 -36.916 41.378 1.000 48.100 5 TYR F O 1
ATOM 24256 N N . GLU F 1 10 ? 47.625 -35.497 41.458 1.000 53.355 6 GLU F N 1
ATOM 24257 C CA . GLU F 1 10 ? 48.530 -36.383 40.735 1.000 59.113 6 GLU F CA 1
ATOM 24258 C C . GLU F 1 10 ? 48.644 -37.743 41.424 1.000 54.922 6 GLU F C 1
ATOM 24259 O O . GLU F 1 10 ? 48.646 -38.772 40.758 1.000 62.608 6 GLU F O 1
ATOM 24271 N N . HIS F 1 11 ? 48.708 -37.735 42.755 1.000 54.307 7 HIS F N 1
ATOM 24272 C CA . HIS F 1 11 ? 48.897 -38.955 43.523 1.000 51.931 7 HIS F CA 1
ATOM 24273 C C . HIS F 1 11 ? 47.629 -39.813 43.488 1.000 45.916 7 HIS F C 1
ATOM 24274 O O . HIS F 1 11 ? 47.688 -40.995 43.805 1.000 44.980 7 HIS F O 1
ATOM 24289 N N . ASP F 1 12 ? 46.474 -39.222 43.141 1.000 43.287 8 ASP F N 1
ATOM 24290 C CA . ASP F 1 12 ? 45.230 -39.964 43.046 1.000 39.542 8 ASP F CA 1
ATOM 24291 C C . ASP F 1 12 ? 45.138 -40.686 41.709 1.000 44.958 8 ASP F C 1
ATOM 24292 O O . ASP F 1 12 ? 44.322 -41.582 41.551 1.000 46.357 8 ASP F O 1
ATOM 24301 N N . ALA F 1 13 ? 45.963 -40.278 40.742 1.000 45.368 9 ALA F N 1
ATOM 24302 C CA . ALA F 1 13 ? 45.856 -40.824 39.402 1.000 46.870 9 ALA F CA 1
ATOM 24303 C C . ALA F 1 13 ? 47.003 -41.787 39.146 1.000 40.606 9 ALA F C 1
ATOM 24304 O O . ALA F 1 13 ? 48.139 -41.522 39.520 1.000 51.374 9 ALA F O 1
ATOM 24311 N N . ASP F 1 14 ? 46.686 -42.873 38.441 1.000 55.426 10 ASP F N 1
ATOM 24312 C CA . ASP F 1 14 ? 47.615 -43.957 38.196 1.000 47.559 10 ASP F CA 1
ATOM 24313 C C . ASP F 1 14 ? 47.856 -44.098 36.695 1.000 51.688 10 ASP F C 1
ATOM 24314 O O . ASP F 1 14 ? 47.070 -44.735 36.006 1.000 45.369 10 ASP F O 1
ATOM 24323 N N . LEU F 1 15 ? 48.999 -43.584 36.225 1.000 58.575 11 LEU F N 1
ATOM 24324 C CA . LEU F 1 15 ? 49.347 -43.546 34.811 1.000 57.276 11 LEU F CA 1
ATOM 24325 C C . LEU F 1 15 ? 49.312 -44.915 34.139 1.000 46.540 11 LEU F C 1
ATOM 24326 O O . LEU F 1 15 ? 49.397 -44.961 32.918 1.000 40.025 11 LEU F O 1
ATOM 24342 N N . GLY F 1 16 ? 49.220 -46.006 34.918 1.000 50.496 12 GLY F N 1
ATOM 24343 C CA . GLY F 1 16 ? 49.128 -47.339 34.345 1.000 41.028 12 GLY F CA 1
ATOM 24344 C C . GLY F 1 16 ? 47.803 -47.565 33.612 1.000 48.784 12 GLY F C 1
ATOM 24345 O O . GLY F 1 16 ? 47.671 -48.488 32.813 1.000 43.471 12 GLY F O 1
ATOM 24349 N N . PHE F 1 17 ? 46.801 -46.714 33.867 1.000 41.136 13 PHE F N 1
ATOM 24350 C CA . PHE F 1 17 ? 45.511 -46.892 33.216 1.000 40.970 13 PHE F CA 1
ATOM 24351 C C . PHE F 1 17 ? 45.498 -46.280 31.807 1.000 44.111 13 PHE F C 1
ATOM 24352 O O . PHE F 1 17 ? 44.526 -46.448 31.085 1.000 47.864 13 PHE F O 1
ATOM 24369 N N . ILE F 1 18 ? 46.572 -45.589 31.406 1.000 44.955 14 ILE F N 1
ATOM 24370 C CA . ILE F 1 18 ? 46.650 -44.999 30.078 1.000 49.329 14 ILE F CA 1
ATOM 24371 C C . ILE F 1 18 ? 47.904 -45.490 29.352 1.000 51.789 14 ILE F C 1
ATOM 24372 O O . ILE F 1 18 ? 47.824 -45.831 28.176 1.000 47.167 14 ILE F O 1
ATOM 24388 N N . LEU F 1 19 ? 49.039 -45.576 30.061 1.000 49.172 15 LEU F N 1
ATOM 24389 C CA . LEU F 1 19 ? 50.312 -45.909 29.431 1.000 53.212 15 LEU F CA 1
ATOM 24390 C C . LEU F 1 19 ? 50.212 -47.202 28.628 1.000 46.601 15 LEU F C 1
ATOM 24391 O O . LEU F 1 19 ? 50.936 -47.363 27.657 1.000 54.177 15 LEU F O 1
ATOM 24407 N N . GLY F 1 20 ? 49.282 -48.088 28.993 1.000 46.015 16 GLY F N 1
ATOM 24408 C CA . GLY F 1 20 ? 49.120 -49.352 28.288 1.000 48.018 16 GLY F CA 1
ATOM 24409 C C . GLY F 1 20 ? 48.238 -49.259 27.048 1.000 53.074 16 GLY F C 1
ATOM 24410 O O . GLY F 1 20 ? 47.998 -50.273 26.405 1.000 61.861 16 GLY F O 1
ATOM 24414 N N . LYS F 1 21 ? 47.757 -48.058 26.699 1.000 51.963 17 LYS F N 1
ATOM 24415 C CA . LYS F 1 21 ? 46.734 -47.920 25.666 1.000 51.581 17 LYS F CA 1
ATOM 24416 C C . LYS F 1 21 ? 47.202 -46.997 24.534 1.000 43.250 17 LYS F C 1
ATOM 24417 O O . LYS F 1 21 ? 47.960 -46.044 24.741 1.000 44.813 17 LYS F O 1
ATOM 24436 N N . LYS F 1 22 ? 46.689 -47.290 23.341 1.000 44.134 18 LYS F N 1
ATOM 24437 C CA . LYS F 1 22 ? 46.917 -46.485 22.151 1.000 51.274 18 LYS F CA 1
ATOM 24438 C C . LYS F 1 22 ? 45.835 -45.414 22.010 1.000 36.650 18 LYS F C 1
ATOM 24439 O O . LYS F 1 22 ? 44.663 -45.737 21.889 1.000 41.607 18 LYS F O 1
ATOM 24458 N N . VAL F 1 23 ? 46.274 -44.150 21.944 1.000 43.352 19 VAL F N 1
ATOM 24459 C CA . VAL F 1 23 ? 45.414 -42.977 21.900 1.000 37.717 19 VAL F CA 1
ATOM 24460 C C . VAL F 1 23 ? 45.426 -42.382 20.501 1.000 36.626 19 VAL F C 1
ATOM 24461 O O . VAL F 1 23 ? 46.499 -42.092 19.986 1.000 33.310 19 VAL F O 1
ATOM 24474 N N . ALA F 1 24 ? 44.227 -42.183 19.927 1.000 35.921 20 ALA F N 1
ATOM 24475 C CA . ALA F 1 24 ? 44.022 -41.361 18.748 1.000 34.227 20 ALA F CA 1
ATOM 24476 C C . ALA F 1 24 ? 43.480 -39.983 19.139 1.000 37.636 20 ALA F C 1
ATOM 24477 O O . ALA F 1 24 ? 42.412 -39.870 19.729 1.000 35.121 20 ALA F O 1
ATOM 24484 N N . VAL F 1 25 ? 44.233 -38.935 18.828 1.000 41.906 21 VAL F N 1
ATOM 24485 C CA . VAL F 1 25 ? 43.783 -37.562 18.967 1.000 35.744 21 VAL F CA 1
ATOM 24486 C C . VAL F 1 25 ? 43.280 -37.084 17.591 1.000 38.046 21 VAL F C 1
ATOM 24487 O O . VAL F 1 25 ? 44.085 -36.976 16.667 1.000 43.562 21 VAL F O 1
ATOM 24500 N N . LEU F 1 26 ? 41.975 -36.838 17.446 1.000 32.949 22 LEU F N 1
ATOM 24501 C CA . LEU F 1 26 ? 41.427 -36.241 16.226 1.000 30.366 22 LEU F CA 1
ATOM 24502 C C . LEU F 1 26 ? 41.422 -34.715 16.369 1.000 30.333 22 LEU F C 1
ATOM 24503 O O . LEU F 1 26 ? 40.933 -34.189 17.367 1.000 27.031 22 LEU F O 1
ATOM 24519 N N . GLY F 1 27 ? 42.038 -34.039 15.399 1.000 36.674 23 GLY F N 1
ATOM 24520 C CA . GLY F 1 27 ? 42.158 -32.583 15.392 1.000 31.088 23 GLY F CA 1
ATOM 24521 C C . GLY F 1 27 ? 43.540 -32.157 15.879 1.000 32.682 23 GLY F C 1
ATOM 24522 O O . GLY F 1 27 ? 44.179 -32.858 16.667 1.000 39.145 23 GLY F O 1
ATOM 24526 N N . PHE F 1 28 ? 44.005 -30.998 15.412 1.000 33.809 24 PHE F N 1
ATOM 24527 C CA . PHE F 1 28 ? 45.322 -30.499 15.752 1.000 30.917 24 PHE F CA 1
ATOM 24528 C C . PHE F 1 28 ? 45.309 -28.977 15.823 1.000 32.895 24 PHE F C 1
ATOM 24529 O O . PHE F 1 28 ? 46.283 -28.330 15.466 1.000 33.864 24 PHE F O 1
ATOM 24546 N N . GLY F 1 29 ? 44.203 -28.404 16.329 1.000 36.349 25 GLY F N 1
ATOM 24547 C CA . GLY F 1 29 ? 44.182 -27.043 16.843 1.000 40.827 25 GLY F CA 1
ATOM 24548 C C . GLY F 1 29 ? 45.040 -26.939 18.101 1.000 42.888 25 GLY F C 1
ATOM 24549 O O . GLY F 1 29 ? 45.879 -27.797 18.334 1.000 38.960 25 GLY F O 1
ATOM 24553 N N . SER F 1 30 ? 44.824 -25.908 18.918 1.000 40.215 26 SER F N 1
ATOM 24554 C CA . SER F 1 30 ? 45.687 -25.698 20.070 1.000 49.803 26 SER F CA 1
ATOM 24555 C C . SER F 1 30 ? 45.512 -26.834 21.075 1.000 45.281 26 SER F C 1
ATOM 24556 O O . SER F 1 30 ? 46.474 -27.256 21.706 1.000 44.950 26 SER F O 1
ATOM 24564 N N . GLN F 1 31 ? 44.291 -27.352 21.196 1.000 43.872 27 GLN F N 1
ATOM 24565 C CA . GLN F 1 31 ? 44.009 -28.422 22.145 1.000 37.823 27 GLN F CA 1
ATOM 24566 C C . GLN F 1 31 ? 44.592 -29.740 21.626 1.000 34.340 27 GLN F C 1
ATOM 24567 O O . GLN F 1 31 ? 45.214 -30.465 22.386 1.000 32.772 27 GLN F O 1
ATOM 24581 N N . GLY F 1 32 ? 44.375 -30.055 20.350 1.000 32.945 28 GLY F N 1
ATOM 24582 C CA . GLY F 1 32 ? 44.914 -31.263 19.758 1.000 33.273 28 GLY F CA 1
ATOM 24583 C C . GLY F 1 32 ? 46.442 -31.300 19.858 1.000 37.668 28 GLY F C 1
ATOM 24584 O O . GLY F 1 32 ? 47.041 -32.343 20.146 1.000 29.052 28 GLY F O 1
ATOM 24588 N N . HIS F 1 33 ? 47.040 -30.127 19.658 1.000 34.240 29 HIS F N 1
ATOM 24589 C CA . HIS F 1 33 ? 48.487 -29.948 19.710 1.000 44.397 29 HIS F CA 1
ATOM 24590 C C . HIS F 1 33 ? 48.967 -30.256 21.131 1.000 44.793 29 HIS F C 1
ATOM 24591 O O . HIS F 1 33 ? 49.770 -31.165 21.328 1.000 49.466 29 HIS F O 1
ATOM 24606 N N . ALA F 1 34 ? 48.418 -29.536 22.119 1.000 36.520 30 ALA F N 1
ATOM 24607 C CA . ALA F 1 34 ? 48.856 -29.675 23.501 1.000 37.984 30 ALA F CA 1
ATOM 24608 C C . ALA F 1 34 ? 48.578 -31.074 24.039 1.000 42.484 30 ALA F C 1
ATOM 24609 O O . ALA F 1 34 ? 49.419 -31.631 24.742 1.000 39.236 30 ALA F O 1
ATOM 24616 N N . HIS F 1 35 ? 47.402 -31.647 23.730 1.000 35.287 31 HIS F N 1
ATOM 24617 C CA . HIS F 1 35 ? 47.094 -32.985 24.203 1.000 38.751 31 HIS F CA 1
ATOM 24618 C C . HIS F 1 35 ? 48.123 -33.967 23.641 1.000 44.257 31 HIS F C 1
ATOM 24619 O O . HIS F 1 35 ? 48.737 -34.709 24.398 1.000 42.500 31 HIS F O 1
ATOM 24634 N N . ALA F 1 36 ? 48.315 -33.952 22.317 1.000 39.658 32 ALA F N 1
ATOM 24635 C CA . ALA F 1 36 ? 49.123 -34.961 21.659 1.000 44.156 32 ALA F CA 1
ATOM 24636 C C . ALA F 1 36 ? 50.589 -34.901 22.122 1.000 39.882 32 ALA F C 1
ATOM 24637 O O . ALA F 1 36 ? 51.177 -35.924 22.409 1.000 43.915 32 ALA F O 1
ATOM 24644 N N . LEU F 1 37 ? 51.166 -33.698 22.195 1.000 44.836 33 LEU F N 1
ATOM 24645 C CA . LEU F 1 37 ? 52.565 -33.527 22.561 1.000 40.514 33 LEU F CA 1
ATOM 24646 C C . LEU F 1 37 ? 52.796 -33.996 23.996 1.000 45.833 33 LEU F C 1
ATOM 24647 O O . LEU F 1 37 ? 53.791 -34.659 24.261 1.000 45.112 33 LEU F O 1
ATOM 24663 N N . ASN F 1 38 ? 51.879 -33.660 24.924 1.000 44.673 34 ASN F N 1
ATOM 24664 C CA . ASN F 1 38 ? 52.062 -34.010 26.322 1.000 42.237 34 ASN F CA 1
ATOM 24665 C C . ASN F 1 38 ? 51.866 -35.502 26.544 1.000 49.147 34 ASN F C 1
ATOM 24666 O O . ASN F 1 38 ? 52.552 -36.077 27.385 1.000 56.033 34 ASN F O 1
ATOM 24677 N N . LEU F 1 39 ? 50.929 -36.124 25.819 1.000 43.196 35 LEU F N 1
ATOM 24678 C CA . LEU F 1 39 ? 50.773 -37.566 25.893 1.000 43.831 35 LEU F CA 1
ATOM 24679 C C . LEU F 1 39 ? 52.095 -38.254 25.528 1.000 45.060 35 LEU F C 1
ATOM 24680 O O . LEU F 1 39 ? 52.505 -39.193 26.200 1.000 56.136 35 LEU F O 1
ATOM 24696 N N . LYS F 1 40 ? 52.716 -37.821 24.421 1.000 45.741 36 LYS F N 1
ATOM 24697 C CA . LYS F 1 40 ? 53.934 -38.449 23.944 1.000 56.979 36 LYS F CA 1
ATOM 24698 C C . LYS F 1 40 ? 55.049 -38.256 24.972 1.000 58.645 36 LYS F C 1
ATOM 24699 O O . LYS F 1 40 ? 55.746 -39.210 25.279 1.000 62.931 36 LYS F O 1
ATOM 24718 N N . ASP F 1 41 ? 55.174 -37.038 25.523 1.000 60.336 37 ASP F N 1
ATOM 24719 C CA . ASP F 1 41 ? 56.193 -36.703 26.512 1.000 60.157 37 ASP F CA 1
ATOM 24720 C C . ASP F 1 41 ? 56.020 -37.507 27.799 1.000 64.540 37 ASP F C 1
ATOM 24721 O O . ASP F 1 41 ? 57.010 -37.823 28.445 1.000 58.765 37 ASP F O 1
ATOM 24730 N N . SER F 1 42 ? 54.766 -37.815 28.166 1.000 59.641 38 SER F N 1
ATOM 24731 C CA . SER F 1 42 ? 54.455 -38.727 29.253 1.000 54.387 38 SER F CA 1
ATOM 24732 C C . SER F 1 42 ? 54.600 -40.179 28.800 1.000 56.085 38 SER F C 1
ATOM 24733 O O . SER F 1 42 ? 54.327 -41.099 29.564 1.000 46.899 38 SER F O 1
ATOM 24741 N N . GLY F 1 43 ? 55.022 -40.389 27.548 1.000 47.446 39 GLY F N 1
ATOM 24742 C CA . GLY F 1 43 ? 55.371 -41.721 27.087 1.000 46.189 39 GLY F CA 1
ATOM 24743 C C . GLY F 1 43 ? 54.150 -42.566 26.739 1.000 47.813 39 GLY F C 1
ATOM 24744 O O . GLY F 1 43 ? 54.219 -43.785 26.838 1.000 44.642 39 GLY F O 1
ATOM 24748 N N . VAL F 1 44 ? 53.063 -41.925 26.297 1.000 49.990 40 VAL F N 1
ATOM 24749 C CA . VAL F 1 44 ? 51.883 -42.640 25.821 1.000 45.676 40 VAL F CA 1
ATOM 24750 C C . VAL F 1 44 ? 52.005 -42.840 24.314 1.000 40.513 40 VAL F C 1
ATOM 24751 O O . VAL F 1 44 ? 52.486 -41.974 23.600 1.000 42.105 40 VAL F O 1
ATOM 24764 N N . ASP F 1 45 ? 51.524 -43.984 23.847 1.000 46.919 41 ASP F N 1
ATOM 24765 C CA . ASP F 1 45 ? 51.502 -44.306 22.435 1.000 48.604 41 ASP F CA 1
ATOM 24766 C C . ASP F 1 45 ? 50.357 -43.536 21.768 1.000 47.567 41 ASP F C 1
ATOM 24767 O O . ASP F 1 45 ? 49.195 -43.917 21.920 1.000 47.822 41 ASP F O 1
ATOM 24776 N N . VAL F 1 46 ? 50.698 -42.511 20.976 1.000 46.326 42 VAL F N 1
ATOM 24777 C CA . VAL F 1 46 ? 49.736 -41.546 20.456 1.000 52.150 42 VAL F CA 1
ATOM 24778 C C . VAL F 1 46 ? 49.898 -41.394 18.939 1.000 46.845 42 VAL F C 1
ATOM 24779 O O . VAL F 1 46 ? 51.013 -41.298 18.440 1.000 41.984 42 VAL F O 1
ATOM 24792 N N . ARG F 1 47 ? 48.767 -41.346 18.220 1.000 48.615 43 ARG F N 1
ATOM 24793 C CA . ARG F 1 47 ? 48.722 -40.868 16.847 1.000 45.353 43 ARG F CA 1
ATOM 24794 C C . ARG F 1 47 ? 47.600 -39.825 16.678 1.000 51.759 43 ARG F C 1
ATOM 24795 O O . ARG F 1 47 ? 46.639 -39.791 17.443 1.000 45.088 43 ARG F O 1
ATOM 24816 N N . VAL F 1 48 ? 47.753 -38.979 15.650 1.000 39.898 44 VAL F N 1
ATOM 24817 C CA . VAL F 1 48 ? 46.863 -37.877 15.347 1.000 40.527 44 VAL F CA 1
ATOM 24818 C C . VAL F 1 48 ? 46.138 -38.203 14.042 1.000 44.422 44 VAL F C 1
ATOM 24819 O O . VAL F 1 48 ? 46.787 -38.444 13.028 1.000 52.055 44 VAL F O 1
ATOM 24832 N N . GLY F 1 49 ? 44.797 -38.175 14.073 1.000 44.330 45 GLY F N 1
ATOM 24833 C CA . GLY F 1 49 ? 43.971 -38.405 12.898 1.000 36.963 45 GLY F CA 1
ATOM 24834 C C . GLY F 1 49 ? 43.601 -37.089 12.224 1.000 37.737 45 GLY F C 1
ATOM 24835 O O . GLY F 1 49 ? 42.942 -36.254 12.840 1.000 43.244 45 GLY F O 1
ATOM 24839 N N . LEU F 1 50 ? 44.006 -36.926 10.960 1.000 35.767 46 LEU F N 1
ATOM 24840 C CA . LEU F 1 50 ? 43.839 -35.677 10.221 1.000 37.466 46 LEU F CA 1
ATOM 24841 C C . LEU F 1 50 ? 43.527 -36.009 8.762 1.000 41.778 46 LEU F C 1
ATOM 24842 O O . LEU F 1 50 ? 43.626 -37.174 8.362 1.000 47.325 46 LEU F O 1
ATOM 24858 N N . ARG F 1 51 ? 43.084 -34.997 8.003 1.000 40.919 47 ARG F N 1
ATOM 24859 C CA . ARG F 1 51 ? 42.783 -35.200 6.595 1.000 48.669 47 ARG F CA 1
ATOM 24860 C C . ARG F 1 51 ? 44.083 -34.990 5.811 1.000 47.559 47 ARG F C 1
ATOM 24861 O O . ARG F 1 51 ? 44.872 -34.087 6.137 1.000 39.416 47 ARG F O 1
ATOM 24882 N N . LYS F 1 52 ? 44.317 -35.854 4.817 1.000 47.246 48 LYS F N 1
ATOM 24883 C CA . LYS F 1 52 ? 45.590 -35.865 4.105 1.000 51.139 48 LYS F CA 1
ATOM 24884 C C . LYS F 1 52 ? 45.829 -34.522 3.430 1.000 45.982 48 LYS F C 1
ATOM 24885 O O . LYS F 1 52 ? 44.897 -33.925 2.921 1.000 39.330 48 LYS F O 1
ATOM 24904 N N . GLY F 1 53 ? 47.085 -34.075 3.467 1.000 46.916 49 GLY F N 1
ATOM 24905 C CA . GLY F 1 53 ? 47.527 -32.893 2.739 1.000 46.393 49 GLY F CA 1
ATOM 24906 C C . GLY F 1 53 ? 46.952 -31.609 3.329 1.000 49.327 49 GLY F C 1
ATOM 24907 O O . GLY F 1 53 ? 46.809 -30.630 2.611 1.000 51.849 49 GLY F O 1
ATOM 24911 N N . SER F 1 54 ? 46.605 -31.609 4.624 1.000 46.252 50 SER F N 1
ATOM 24912 C CA . SER F 1 54 ? 46.084 -30.418 5.269 1.000 42.642 50 SER F CA 1
ATOM 24913 C C . SER F 1 54 ? 47.247 -29.697 5.947 1.000 39.212 50 SER F C 1
ATOM 24914 O O . SER F 1 54 ? 48.285 -30.286 6.176 1.000 41.027 50 SER F O 1
ATOM 24922 N N . ARG F 1 55 ? 47.038 -28.438 6.298 1.000 49.052 51 ARG F N 1
ATOM 24923 C CA . ARG F 1 55 ? 48.065 -27.618 6.927 1.000 52.102 51 ARG F CA 1
ATOM 24924 C C . ARG F 1 55 ? 48.369 -28.232 8.301 1.000 54.974 51 ARG F C 1
ATOM 24925 O O . ARG F 1 55 ? 49.526 -28.261 8.711 1.000 42.345 51 ARG F O 1
ATOM 24946 N N . SER F 1 56 ? 47.344 -28.741 9.005 1.000 42.161 52 SER F N 1
ATOM 24947 C CA . SER F 1 56 ? 47.586 -29.316 10.316 1.000 49.071 52 SER F CA 1
ATOM 24948 C C . SER F 1 56 ? 48.246 -30.692 10.188 1.000 45.738 52 SER F C 1
ATOM 24949 O O . SER F 1 56 ? 49.023 -31.091 11.052 1.000 49.418 52 SER F O 1
ATOM 24957 N N . TRP F 1 57 ? 48.009 -31.393 9.073 1.000 47.969 53 TRP F N 1
ATOM 24958 C CA . TRP F 1 57 ? 48.739 -32.626 8.801 1.000 49.935 53 TRP F CA 1
ATOM 24959 C C . TRP F 1 57 ? 50.256 -32.379 8.780 1.000 46.826 53 TRP F C 1
ATOM 24960 O O . TRP F 1 57 ? 51.027 -33.091 9.427 1.000 42.400 53 TRP F O 1
ATOM 24981 N N . GLU F 1 58 ? 50.698 -31.389 7.992 1.000 51.187 54 GLU F N 1
ATOM 24982 C CA . GLU F 1 58 ? 52.120 -31.107 7.885 1.000 45.961 54 GLU F CA 1
ATOM 24983 C C . GLU F 1 58 ? 52.667 -30.645 9.226 1.000 43.047 54 GLU F C 1
ATOM 24984 O O . GLU F 1 58 ? 53.806 -30.941 9.564 1.000 44.117 54 GLU F O 1
ATOM 24996 N N . LYS F 1 59 ? 51.855 -29.899 9.975 1.000 40.257 55 LYS F N 1
ATOM 24997 C CA . LYS F 1 59 ? 52.316 -29.259 11.195 1.000 47.537 55 LYS F CA 1
ATOM 24998 C C . LYS F 1 59 ? 52.537 -30.311 12.267 1.000 38.900 55 LYS F C 1
ATOM 24999 O O . LYS F 1 59 ? 53.457 -30.187 13.071 1.000 46.118 55 LYS F O 1
ATOM 25018 N N . ALA F 1 60 ? 51.715 -31.367 12.240 1.000 42.263 56 ALA F N 1
ATOM 25019 C CA . ALA F 1 60 ? 51.787 -32.440 13.226 1.000 44.183 56 ALA F CA 1
ATOM 25020 C C . ALA F 1 60 ? 53.035 -33.280 12.953 1.000 46.535 56 ALA F C 1
ATOM 25021 O O . ALA F 1 60 ? 53.767 -33.601 13.875 1.000 41.812 56 ALA F O 1
ATOM 25028 N N . GLU F 1 61 ? 53.258 -33.645 11.683 1.000 44.478 57 GLU F N 1
ATOM 25029 C CA . GLU F 1 61 ? 54.469 -34.366 11.302 1.000 49.545 57 GLU F CA 1
ATOM 25030 C C . GLU F 1 61 ? 55.710 -33.576 11.699 1.000 51.448 57 GLU F C 1
ATOM 25031 O O . GLU F 1 61 ? 56.614 -34.137 12.300 1.000 53.115 57 GLU F O 1
ATOM 25043 N N . ALA F 1 62 ? 55.696 -32.260 11.442 1.000 48.012 58 ALA F N 1
ATOM 25044 C CA . ALA F 1 62 ? 56.810 -31.392 11.799 1.000 46.572 58 ALA F CA 1
ATOM 25045 C C . ALA F 1 62 ? 57.100 -31.457 13.301 1.000 51.455 58 ALA F C 1
ATOM 25046 O O . ALA F 1 62 ? 58.252 -31.353 13.707 1.000 61.593 58 ALA F O 1
ATOM 25053 N N . ALA F 1 63 ? 56.060 -31.609 14.131 1.000 54.103 59 ALA F N 1
ATOM 25054 C CA . ALA F 1 63 ? 56.237 -31.691 15.576 1.000 53.546 59 ALA F CA 1
ATOM 25055 C C . ALA F 1 63 ? 56.685 -33.088 15.995 1.000 50.612 59 ALA F C 1
ATOM 25056 O O . ALA F 1 63 ? 56.929 -33.318 17.173 1.000 48.292 59 ALA F O 1
ATOM 25063 N N . GLY F 1 64 ? 56.764 -34.019 15.032 1.000 45.298 60 GLY F N 1
ATOM 25064 C CA . GLY F 1 64 ? 57.380 -35.314 15.266 1.000 56.549 60 GLY F CA 1
ATOM 25065 C C . GLY F 1 64 ? 56.372 -36.352 15.745 1.000 57.033 60 GLY F C 1
ATOM 25066 O O . GLY F 1 64 ? 56.758 -37.345 16.335 1.000 49.279 60 GLY F O 1
ATOM 25070 N N . LEU F 1 65 ? 55.084 -36.123 15.456 1.000 54.786 61 LEU F N 1
ATOM 25071 C CA . LEU F 1 65 ? 54.030 -37.038 15.840 1.000 49.778 61 LEU F CA 1
ATOM 25072 C C . LEU F 1 65 ? 53.702 -37.937 14.658 1.000 45.381 61 LEU F C 1
ATOM 25073 O O . LEU F 1 65 ? 53.934 -37.594 13.502 1.000 50.929 61 LEU F O 1
ATOM 25089 N N . ARG F 1 66 ? 53.130 -39.088 14.979 1.000 40.108 62 ARG F N 1
ATOM 25090 C CA . ARG F 1 66 ? 52.681 -40.036 13.985 1.000 45.423 62 ARG F CA 1
ATOM 25091 C C . ARG F 1 66 ? 51.268 -39.668 13.540 1.000 50.844 62 ARG F C 1
ATOM 25092 O O . ARG F 1 66 ? 50.388 -39.492 14.362 1.000 44.852 62 ARG F O 1
ATOM 25113 N N . VAL F 1 67 ? 51.058 -39.587 12.226 1.000 44.281 63 VAL F N 1
ATOM 25114 C CA . VAL F 1 67 ? 49.903 -38.957 11.627 1.000 47.626 63 VAL F CA 1
ATOM 25115 C C . VAL F 1 67 ? 49.308 -39.943 10.632 1.000 50.237 63 VAL F C 1
ATOM 25116 O O . VAL F 1 67 ? 50.030 -40.585 9.894 1.000 49.277 63 VAL F O 1
ATOM 25129 N N . LEU F 1 68 ? 47.981 -40.082 10.653 1.000 51.955 64 LEU F N 1
ATOM 25130 C CA . LEU F 1 68 ? 47.270 -40.987 9.776 1.000 45.084 64 LEU F CA 1
ATOM 25131 C C . LEU F 1 68 ? 45.951 -40.328 9.393 1.000 52.666 64 LEU F C 1
ATOM 25132 O O . LEU F 1 68 ? 45.486 -39.428 10.104 1.000 43.121 64 LEU F O 1
ATOM 25148 N N . PRO F 1 69 ? 45.271 -40.794 8.319 1.000 51.273 65 PRO F N 1
ATOM 25149 C CA . PRO F 1 69 ? 43.860 -40.464 8.115 1.000 49.385 65 PRO F CA 1
ATOM 25150 C C . PRO F 1 69 ? 43.070 -40.826 9.365 1.000 54.436 65 PRO F C 1
ATOM 25151 O O . PRO F 1 69 ? 43.509 -41.636 10.189 1.000 59.184 65 PRO F O 1
ATOM 25162 N N . VAL F 1 70 ? 41.895 -40.208 9.481 1.000 47.608 66 VAL F N 1
ATOM 25163 C CA . VAL F 1 70 ? 41.083 -40.332 10.673 1.000 44.396 66 VAL F CA 1
ATOM 25164 C C . VAL F 1 70 ? 40.627 -41.784 10.841 1.000 50.074 66 VAL F C 1
ATOM 25165 O O . VAL F 1 70 ? 40.712 -42.321 11.934 1.000 41.030 66 VAL F O 1
ATOM 25178 N N . ALA F 1 71 ? 40.171 -42.422 9.759 1.000 45.028 67 ALA F N 1
ATOM 25179 C CA . ALA F 1 71 ? 39.678 -43.787 9.828 1.000 45.745 67 ALA F CA 1
ATOM 25180 C C . ALA F 1 71 ? 40.775 -44.743 10.314 1.000 45.681 67 ALA F C 1
ATOM 25181 O O . ALA F 1 71 ? 40.508 -45.628 11.117 1.000 44.970 67 ALA F O 1
ATOM 25188 N N . GLU F 1 72 ? 42.018 -44.528 9.856 1.000 46.795 68 GLU F N 1
ATOM 25189 C CA . GLU F 1 72 ? 43.128 -45.403 10.196 1.000 52.742 68 GLU F CA 1
ATOM 25190 C C . GLU F 1 72 ? 43.527 -45.212 11.654 1.000 53.232 68 GLU F C 1
ATOM 25191 O O . GLU F 1 72 ? 43.703 -46.190 12.384 1.000 44.545 68 GLU F O 1
ATOM 25203 N N . ALA F 1 73 ? 43.685 -43.942 12.048 1.000 46.509 69 ALA F N 1
ATOM 25204 C CA . ALA F 1 73 ? 44.055 -43.598 13.410 1.000 47.741 69 ALA F CA 1
ATOM 25205 C C . ALA F 1 73 ? 43.114 -44.276 14.408 1.000 45.246 69 ALA F C 1
ATOM 25206 O O . ALA F 1 73 ? 43.556 -44.778 15.441 1.000 49.417 69 ALA F O 1
ATOM 25213 N N . VAL F 1 74 ? 41.820 -44.323 14.064 1.000 39.414 70 VAL F N 1
ATOM 25214 C CA . VAL F 1 74 ? 40.794 -44.883 14.926 1.000 35.331 70 VAL F CA 1
ATOM 25215 C C . VAL F 1 74 ? 40.897 -46.410 14.998 1.000 39.723 70 VAL F C 1
ATOM 25216 O O . VAL F 1 74 ? 40.719 -46.983 16.075 1.000 36.262 70 VAL F O 1
ATOM 25229 N N . ARG F 1 75 ? 41.163 -47.060 13.860 1.000 45.738 71 ARG F N 1
ATOM 25230 C CA . ARG F 1 75 ? 41.310 -48.511 13.842 1.000 46.180 71 ARG F CA 1
ATOM 25231 C C . ARG F 1 75 ? 42.451 -48.941 14.762 1.000 39.070 71 ARG F C 1
ATOM 25232 O O . ARG F 1 75 ? 42.359 -49.960 15.423 1.000 44.145 71 ARG F O 1
ATOM 25253 N N . GLU F 1 76 ? 43.494 -48.122 14.859 1.000 35.784 72 GLU F N 1
ATOM 25254 C CA . GLU F 1 76 ? 44.648 -48.416 15.692 1.000 37.397 72 GLU F CA 1
ATOM 25255 C C . GLU F 1 76 ? 44.443 -48.135 17.184 1.000 47.057 72 GLU F C 1
ATOM 25256 O O . GLU F 1 76 ? 45.299 -48.510 17.991 1.000 42.762 72 GLU F O 1
ATOM 25268 N N . ALA F 1 77 ? 43.350 -47.446 17.564 1.000 46.245 73 ALA F N 1
ATOM 25269 C CA . ALA F 1 77 ? 43.293 -46.831 18.883 1.000 46.899 73 ALA F CA 1
ATOM 25270 C C . ALA F 1 77 ? 42.483 -47.673 19.869 1.000 43.252 73 ALA F C 1
ATOM 25271 O O . ALA F 1 77 ? 41.570 -48.381 19.476 1.000 45.720 73 ALA F O 1
ATOM 25278 N N . ASP F 1 78 ? 42.859 -47.580 21.151 1.000 41.055 74 ASP F N 1
ATOM 25279 C CA . ASP F 1 78 ? 42.040 -48.039 22.268 1.000 47.312 74 ASP F CA 1
ATOM 25280 C C . ASP F 1 78 ? 41.192 -46.870 22.804 1.000 40.737 74 ASP F C 1
ATOM 25281 O O . ASP F 1 78 ? 40.101 -47.077 23.327 1.000 40.972 74 ASP F O 1
ATOM 25290 N N . VAL F 1 79 ? 41.723 -45.642 22.677 1.000 39.002 75 VAL F N 1
ATOM 25291 C CA . VAL F 1 79 ? 41.107 -44.430 23.184 1.000 40.989 75 VAL F CA 1
ATOM 25292 C C . VAL F 1 79 ? 41.109 -43.379 22.079 1.000 42.782 75 VAL F C 1
ATOM 25293 O O . VAL F 1 79 ? 42.192 -43.039 21.612 1.000 40.339 75 VAL F O 1
ATOM 25306 N N . VAL F 1 80 ? 39.930 -42.868 21.686 1.000 35.686 76 VAL F N 1
ATOM 25307 C CA . VAL F 1 80 ? 39.840 -41.811 20.693 1.000 32.529 76 VAL F CA 1
ATOM 25308 C C . VAL F 1 80 ? 39.423 -40.521 21.404 1.000 36.038 76 VAL F C 1
ATOM 25309 O O . VAL F 1 80 ? 38.317 -40.434 21.926 1.000 36.557 76 VAL F O 1
ATOM 25322 N N . MET F 1 81 ? 40.325 -39.533 21.432 1.000 34.454 77 MET F N 1
ATOM 25323 C CA . MET F 1 81 ? 40.048 -38.218 21.990 1.000 30.339 77 MET F CA 1
ATOM 25324 C C . MET F 1 81 ? 39.726 -37.245 20.859 1.000 30.824 77 MET F C 1
ATOM 25325 O O . MET F 1 81 ? 40.542 -37.020 19.979 1.000 30.967 77 MET F O 1
ATOM 25339 N N . VAL F 1 82 ? 38.493 -36.731 20.868 1.000 33.057 78 VAL F N 1
ATOM 25340 C CA . VAL F 1 82 ? 37.964 -35.863 19.825 1.000 33.984 78 VAL F CA 1
ATOM 25341 C C . VAL F 1 82 ? 38.174 -34.417 20.239 1.000 34.278 78 VAL F C 1
ATOM 25342 O O . VAL F 1 82 ? 37.514 -33.954 21.179 1.000 33.144 78 VAL F O 1
ATOM 25355 N N . LEU F 1 83 ? 39.066 -33.724 19.517 1.000 28.394 79 LEU F N 1
ATOM 25356 C CA . LEU F 1 83 ? 39.350 -32.321 19.786 1.000 31.214 79 LEU F CA 1
ATOM 25357 C C . LEU F 1 83 ? 39.098 -31.490 18.521 1.000 35.548 79 LEU F C 1
ATOM 25358 O O . LEU F 1 83 ? 40.015 -30.946 17.919 1.000 41.950 79 LEU F O 1
ATOM 25374 N N . LEU F 1 84 ? 37.838 -31.505 18.104 1.000 27.021 80 LEU F N 1
ATOM 25375 C CA . LEU F 1 84 ? 37.348 -30.884 16.897 1.000 32.359 80 LEU F CA 1
ATOM 25376 C C . LEU F 1 84 ? 36.291 -29.874 17.336 1.000 28.095 80 LEU F C 1
ATOM 25377 O O . LEU F 1 84 ? 35.740 -29.991 18.431 1.000 27.772 80 LEU F O 1
ATOM 25393 N N . PRO F 1 85 ? 35.963 -28.862 16.514 1.000 35.086 81 PRO F N 1
ATOM 25394 C CA . PRO F 1 85 ? 34.838 -27.963 16.812 1.000 32.973 81 PRO F CA 1
ATOM 25395 C C . PRO F 1 85 ? 33.537 -28.740 17.006 1.000 28.825 81 PRO F C 1
ATOM 25396 O O . PRO F 1 85 ? 33.306 -29.763 16.336 1.000 22.931 81 PRO F O 1
ATOM 25407 N N . ASP F 1 86 ? 32.673 -28.241 17.900 1.000 26.630 82 ASP F N 1
ATOM 25408 C CA . ASP F 1 86 ? 31.428 -28.916 18.237 1.000 25.168 82 ASP F CA 1
ATOM 25409 C C . ASP F 1 86 ? 30.663 -29.297 16.981 1.000 28.914 82 ASP F C 1
ATOM 25410 O O . ASP F 1 86 ? 30.134 -30.419 16.893 1.000 30.965 82 ASP F O 1
ATOM 25419 N N . GLU F 1 87 ? 30.601 -28.356 16.030 1.000 27.537 83 GLU F N 1
ATOM 25420 C CA . GLU F 1 87 ? 29.697 -28.514 14.893 1.000 32.956 83 GLU F CA 1
ATOM 25421 C C . GLU F 1 87 ? 30.236 -29.579 13.911 1.000 27.957 83 GLU F C 1
ATOM 25422 O O . GLU F 1 87 ? 29.521 -29.968 13.011 1.000 33.682 83 GLU F O 1
ATOM 25434 N N . LYS F 1 88 ? 31.485 -30.057 14.049 1.000 30.071 84 LYS F N 1
ATOM 25435 C CA . LYS F 1 88 ? 32.020 -31.049 13.119 1.000 34.153 84 LYS F CA 1
ATOM 25436 C C . LYS F 1 88 ? 32.003 -32.464 13.678 1.000 32.000 84 LYS F C 1
ATOM 25437 O O . LYS F 1 88 ? 32.201 -33.421 12.936 1.000 31.960 84 LYS F O 1
ATOM 25456 N N . GLN F 1 89 ? 31.790 -32.608 14.983 1.000 26.495 85 GLN F N 1
ATOM 25457 C CA . GLN F 1 89 ? 32.052 -33.875 15.658 1.000 26.564 85 GLN F CA 1
ATOM 25458 C C . GLN F 1 89 ? 31.088 -34.965 15.223 1.000 32.782 85 GLN F C 1
ATOM 25459 O O . GLN F 1 89 ? 31.525 -36.091 15.058 1.000 33.447 85 GLN F O 1
ATOM 25473 N N . ALA F 1 90 ? 29.795 -34.622 15.037 1.000 30.740 86 ALA F N 1
ATOM 25474 C CA . ALA F 1 90 ? 28.771 -35.610 14.806 1.000 36.790 86 ALA F CA 1
ATOM 25475 C C . ALA F 1 90 ? 29.070 -36.373 13.517 1.000 45.572 86 ALA F C 1
ATOM 25476 O O . ALA F 1 90 ? 28.993 -37.608 13.479 1.000 37.127 86 ALA F O 1
ATOM 25483 N N . GLN F 1 91 ? 29.407 -35.626 12.466 1.000 37.678 87 GLN F N 1
ATOM 25484 C CA . GLN F 1 91 ? 29.642 -36.220 11.164 1.000 38.884 87 GLN F CA 1
ATOM 25485 C C . GLN F 1 91 ? 30.868 -37.129 11.202 1.000 31.970 87 GLN F C 1
ATOM 25486 O O . GLN F 1 91 ? 30.864 -38.216 10.641 1.000 38.991 87 GLN F O 1
ATOM 25500 N N . VAL F 1 92 ? 31.918 -36.662 11.850 1.000 34.899 88 VAL F N 1
ATOM 25501 C CA . VAL F 1 92 ? 33.144 -37.424 11.946 1.000 40.041 88 VAL F CA 1
ATOM 25502 C C . VAL F 1 92 ? 32.890 -38.684 12.771 1.000 42.736 88 VAL F C 1
ATOM 25503 O O . VAL F 1 92 ? 33.365 -39.742 12.410 1.000 42.876 88 VAL F O 1
ATOM 25516 N N . TYR F 1 93 ? 32.112 -38.583 13.853 1.000 39.808 89 TYR F N 1
ATOM 25517 C CA . TYR F 1 93 ? 31.829 -39.763 14.649 1.000 37.055 89 TYR F CA 1
ATOM 25518 C C . TYR F 1 93 ? 31.065 -40.783 13.831 1.000 32.367 89 TYR F C 1
ATOM 25519 O O . TYR F 1 93 ? 31.418 -41.953 13.862 1.000 44.680 89 TYR F O 1
ATOM 25537 N N . ARG F 1 94 ? 30.008 -40.353 13.141 1.000 38.425 90 ARG F N 1
ATOM 25538 C CA . ARG F 1 94 ? 29.130 -41.274 12.433 1.000 46.297 90 ARG F CA 1
ATOM 25539 C C . ARG F 1 94 ? 29.914 -41.997 11.347 1.000 44.059 90 ARG F C 1
ATOM 25540 O O . ARG F 1 94 ? 29.874 -43.218 11.263 1.000 48.974 90 ARG F O 1
ATOM 25561 N N . GLU F 1 95 ? 30.627 -41.226 10.532 1.000 47.034 91 GLU F N 1
ATOM 25562 C CA . GLU F 1 95 ? 31.178 -41.721 9.283 1.000 50.394 91 GLU F CA 1
ATOM 25563 C C . GLU F 1 95 ? 32.578 -42.293 9.471 1.000 50.406 91 GLU F C 1
ATOM 25564 O O . GLU F 1 95 ? 33.102 -42.886 8.548 1.000 40.707 91 GLU F O 1
ATOM 25576 N N . GLU F 1 96 ? 33.239 -42.064 10.608 1.000 54.290 92 GLU F N 1
ATOM 25577 C CA . GLU F 1 96 ? 34.655 -42.389 10.663 1.000 42.741 92 GLU F CA 1
ATOM 25578 C C . GLU F 1 96 ? 35.088 -42.989 11.996 1.000 41.307 92 GLU F C 1
ATOM 25579 O O . GLU F 1 96 ? 36.117 -43.675 12.034 1.000 49.395 92 GLU F O 1
ATOM 25591 N N . VAL F 1 97 ? 34.409 -42.671 13.100 1.000 42.572 93 VAL F N 1
ATOM 25592 C CA . VAL F 1 97 ? 34.853 -43.196 14.381 1.000 38.874 93 VAL F CA 1
ATOM 25593 C C . VAL F 1 97 ? 34.096 -44.471 14.690 1.000 39.528 93 VAL F C 1
ATOM 25594 O O . VAL F 1 97 ? 34.696 -45.493 15.020 1.000 50.560 93 VAL F O 1
ATOM 25607 N N . GLU F 1 98 ? 32.776 -44.401 14.553 1.000 45.922 94 GLU F N 1
ATOM 25608 C CA . GLU F 1 98 ? 31.894 -45.450 15.032 1.000 46.750 94 GLU F CA 1
ATOM 25609 C C . GLU F 1 98 ? 32.100 -46.761 14.271 1.000 46.733 94 GLU F C 1
ATOM 25610 O O . GLU F 1 98 ? 32.030 -47.828 14.881 1.000 53.357 94 GLU F O 1
ATOM 25622 N N . PRO F 1 99 ? 32.295 -46.753 12.930 1.000 46.640 95 PRO F N 1
ATOM 25623 C CA . PRO F 1 99 ? 32.597 -47.986 12.204 1.000 44.505 95 PRO F CA 1
ATOM 25624 C C . PRO F 1 99 ? 33.954 -48.597 12.511 1.000 50.343 95 PRO F C 1
ATOM 25625 O O . PRO F 1 99 ? 34.152 -49.769 12.219 1.000 56.577 95 PRO F O 1
ATOM 25636 N N . ASN F 1 100 ? 34.869 -47.813 13.091 1.000 48.595 96 ASN F N 1
ATOM 25637 C CA . ASN F 1 100 ? 36.272 -48.172 13.140 1.000 44.928 96 ASN F CA 1
ATOM 25638 C C . ASN F 1 100 ? 36.815 -48.311 14.562 1.000 42.620 96 ASN F C 1
ATOM 25639 O O . ASN F 1 100 ? 37.971 -48.682 14.727 1.000 49.176 96 ASN F O 1
ATOM 25650 N N . LEU F 1 101 ? 36.031 -47.999 15.589 1.000 43.635 97 LEU F N 1
ATOM 25651 C CA . LEU F 1 101 ? 36.535 -48.041 16.951 1.000 43.046 97 LEU F CA 1
ATOM 25652 C C . LEU F 1 101 ? 36.286 -49.433 17.521 1.000 41.185 97 LEU F C 1
ATOM 25653 O O . LEU F 1 101 ? 35.142 -49.901 17.467 1.000 38.278 97 LEU F O 1
ATOM 25669 N N . LYS F 1 102 ? 37.345 -50.038 18.082 1.000 42.662 98 LYS F N 1
ATOM 25670 C CA . LYS F 1 102 ? 37.312 -51.373 18.690 1.000 51.330 98 LYS F CA 1
ATOM 25671 C C . LYS F 1 102 ? 36.115 -51.532 19.620 1.000 50.184 98 LYS F C 1
ATOM 25672 O O . LYS F 1 102 ? 35.729 -50.587 20.312 1.000 46.392 98 LYS F O 1
ATOM 25691 N N . GLU F 1 103 ? 35.575 -52.748 19.668 1.000 50.370 99 GLU F N 1
ATOM 25692 C CA . GLU F 1 103 ? 34.661 -53.132 20.728 1.000 55.105 99 GLU F CA 1
ATOM 25693 C C . GLU F 1 103 ? 35.291 -52.792 22.076 1.000 44.550 99 GLU F C 1
ATOM 25694 O O . GLU F 1 103 ? 36.474 -53.017 22.262 1.000 36.705 99 GLU F O 1
ATOM 25706 N N . GLY F 1 104 ? 34.498 -52.197 22.983 1.000 46.240 100 GLY F N 1
ATOM 25707 C CA . GLY F 1 104 ? 34.969 -51.886 24.326 1.000 43.305 100 GLY F CA 1
ATOM 25708 C C . GLY F 1 104 ? 36.007 -50.761 24.342 1.000 43.693 100 GLY F C 1
ATOM 25709 O O . GLY F 1 104 ? 36.683 -50.537 25.338 1.000 43.618 100 GLY F O 1
ATOM 25713 N N . GLY F 1 105 ? 36.114 -50.018 23.240 1.000 43.768 101 GLY F N 1
ATOM 25714 C CA . GLY F 1 105 ? 36.967 -48.840 23.202 1.000 39.817 101 GLY F CA 1
ATOM 25715 C C . GLY F 1 105 ? 36.456 -47.706 24.097 1.000 35.715 101 GLY F C 1
ATOM 25716 O O . GLY F 1 105 ? 35.382 -47.778 24.682 1.000 37.256 101 GLY F O 1
ATOM 25720 N N . ALA F 1 106 ? 37.296 -46.680 24.217 1.000 35.050 102 ALA F N 1
ATOM 25721 C CA . ALA F 1 106 ? 36.987 -45.457 24.920 1.000 35.501 102 ALA F CA 1
ATOM 25722 C C . ALA F 1 106 ? 36.858 -44.308 23.917 1.000 36.284 102 ALA F C 1
ATOM 25723 O O . ALA F 1 106 ? 37.632 -44.189 22.967 1.000 34.010 102 ALA F O 1
ATOM 25730 N N . LEU F 1 107 ? 35.824 -43.489 24.124 1.000 32.721 103 LEU F N 1
ATOM 25731 C CA . LEU F 1 107 ? 35.587 -42.294 23.326 1.000 33.779 103 LEU F CA 1
ATOM 25732 C C . LEU F 1 107 ? 35.592 -41.117 24.291 1.000 28.766 103 LEU F C 1
ATOM 25733 O O . LEU F 1 107 ? 34.831 -41.120 25.259 1.000 31.380 103 LEU F O 1
ATOM 25749 N N . ALA F 1 108 ? 36.505 -40.185 24.052 1.000 23.443 104 ALA F N 1
ATOM 25750 C CA . ALA F 1 108 ? 36.803 -39.144 25.016 1.000 29.311 104 ALA F CA 1
ATOM 25751 C C . ALA F 1 108 ? 36.599 -37.781 24.354 1.000 25.520 104 ALA F C 1
ATOM 25752 O O . ALA F 1 108 ? 36.637 -37.654 23.144 1.000 26.863 104 ALA F O 1
ATOM 25759 N N . PHE F 1 109 ? 36.432 -36.769 25.192 1.000 31.131 105 PHE F N 1
ATOM 25760 C CA . PHE F 1 109 ? 36.179 -35.419 24.719 1.000 25.192 105 PHE F CA 1
ATOM 25761 C C . PHE F 1 109 ? 36.855 -34.442 25.661 1.000 26.253 105 PHE F C 1
ATOM 25762 O O . PHE F 1 109 ? 37.183 -34.815 26.780 1.000 31.121 105 PHE F O 1
ATOM 25779 N N . ALA F 1 110 ? 36.925 -33.181 25.209 1.000 28.597 106 ALA F N 1
ATOM 25780 C CA . ALA F 1 110 ? 37.184 -32.059 26.082 1.000 28.923 106 ALA F CA 1
ATOM 25781 C C . ALA F 1 110 ? 35.932 -31.214 26.340 1.000 33.253 106 ALA F C 1
ATOM 25782 O O . ALA F 1 110 ? 35.967 -30.391 27.229 1.000 28.431 106 ALA F O 1
ATOM 25789 N N . HIS F 1 111 ? 34.855 -31.411 25.581 1.000 37.607 107 HIS F N 1
ATOM 25790 C CA . HIS F 1 111 ? 33.606 -30.668 25.773 1.000 34.585 107 HIS F CA 1
ATOM 25791 C C . HIS F 1 111 ? 32.432 -31.656 25.662 1.000 23.779 107 HIS F C 1
ATOM 25792 O O . HIS F 1 111 ? 32.426 -32.596 24.864 1.000 30.767 107 HIS F O 1
ATOM 25807 N N . GLY F 1 112 ? 31.448 -31.508 26.537 1.000 23.923 108 GLY F N 1
ATOM 25808 C CA . GLY F 1 112 ? 30.362 -32.472 26.655 1.000 25.343 108 GLY F CA 1
ATOM 25809 C C . GLY F 1 112 ? 29.188 -32.246 25.708 1.000 27.547 108 GLY F C 1
ATOM 25810 O O . GLY F 1 112 ? 28.297 -33.097 25.678 1.000 22.754 108 GLY F O 1
ATOM 25814 N N . PHE F 1 113 ? 29.246 -31.168 24.895 1.000 23.729 109 PHE F N 1
ATOM 25815 C CA . PHE F 1 113 ? 28.113 -30.656 24.153 1.000 29.068 109 PHE F CA 1
ATOM 25816 C C . PHE F 1 113 ? 27.506 -31.747 23.261 1.000 26.705 109 PHE F C 1
ATOM 25817 O O . PHE F 1 113 ? 26.277 -31.960 23.277 1.000 19.574 109 PHE F O 1
ATOM 25834 N N . ASN F 1 114 ? 28.340 -32.402 22.450 1.000 22.258 110 ASN F N 1
ATOM 25835 C CA . ASN F 1 114 ? 27.825 -33.327 21.447 1.000 29.074 110 ASN F CA 1
ATOM 25836 C C . ASN F 1 114 ? 27.105 -34.514 22.078 1.000 27.485 110 ASN F C 1
ATOM 25837 O O . ASN F 1 114 ? 26.078 -34.970 21.583 1.000 35.148 110 ASN F O 1
ATOM 25848 N N . VAL F 1 115 ? 27.637 -35.032 23.192 1.000 35.634 111 VAL F N 1
ATOM 25849 C CA . VAL F 1 115 ? 27.038 -36.208 23.796 1.000 30.076 111 VAL F CA 1
ATOM 25850 C C . VAL F 1 115 ? 25.825 -35.752 24.603 1.000 30.460 111 VAL F C 1
ATOM 25851 O O . VAL F 1 115 ? 24.767 -36.349 24.525 1.000 25.146 111 VAL F O 1
ATOM 25864 N N . HIS F 1 116 ? 25.964 -34.630 25.328 1.000 27.162 112 HIS F N 1
ATOM 25865 C CA . HIS F 1 116 ? 24.905 -34.192 26.207 1.000 25.397 112 HIS F CA 1
ATOM 25866 C C . HIS F 1 116 ? 23.642 -33.824 25.397 1.000 27.569 112 HIS F C 1
ATOM 25867 O O . HIS F 1 116 ? 22.559 -34.024 25.876 1.000 21.977 112 HIS F O 1
ATOM 25882 N N . PHE F 1 117 ? 23.771 -33.232 24.211 1.000 27.481 113 PHE F N 1
ATOM 25883 C CA . PHE F 1 117 ? 22.629 -32.776 23.423 1.000 31.539 113 PHE F CA 1
ATOM 25884 C C . PHE F 1 117 ? 22.325 -33.743 22.275 1.000 35.594 113 PHE F C 1
ATOM 25885 O O . PHE F 1 117 ? 21.610 -33.400 21.316 1.000 27.343 113 PHE F O 1
ATOM 25902 N N . GLY F 1 118 ? 22.867 -34.953 22.367 1.000 27.116 114 GLY F N 1
ATOM 25903 C CA . GLY F 1 118 ? 22.403 -36.059 21.545 1.000 28.397 114 GLY F CA 1
ATOM 25904 C C . GLY F 1 118 ? 22.869 -35.972 20.096 1.000 25.610 114 GLY F C 1
ATOM 25905 O O . GLY F 1 118 ? 22.294 -36.614 19.259 1.000 29.845 114 GLY F O 1
ATOM 25909 N N . GLN F 1 119 ? 23.941 -35.238 19.804 1.000 29.209 115 GLN F N 1
ATOM 25910 C CA . GLN F 1 119 ? 24.480 -35.206 18.449 1.000 26.378 115 GLN F CA 1
ATOM 25911 C C . GLN F 1 119 ? 25.330 -36.447 18.170 1.000 27.556 115 GLN F C 1
ATOM 25912 O O . GLN F 1 119 ? 25.503 -36.865 17.017 1.000 23.265 115 GLN F O 1
ATOM 25926 N N . ILE F 1 120 ? 25.943 -36.962 19.233 1.000 28.390 116 ILE F N 1
ATOM 25927 C CA . ILE F 1 120 ? 26.657 -38.235 19.185 1.000 31.506 116 ILE F CA 1
ATOM 25928 C C . ILE F 1 120 ? 25.946 -39.145 20.173 1.000 28.797 116 ILE F C 1
ATOM 25929 O O . ILE F 1 120 ? 25.814 -38.785 21.348 1.000 28.041 116 ILE F O 1
ATOM 25945 N N . LYS F 1 121 ? 25.437 -40.275 19.683 1.000 40.046 117 LYS F N 1
ATOM 25946 C CA . LYS F 1 121 ? 24.869 -41.316 20.537 1.000 44.754 117 LYS F CA 1
ATOM 25947 C C . LYS F 1 121 ? 25.837 -42.494 20.523 1.000 49.384 117 LYS F C 1
ATOM 25948 O O . LYS F 1 121 ? 25.786 -43.340 19.633 1.000 42.359 117 LYS F O 1
ATOM 25967 N N . PRO F 1 122 ? 26.767 -42.582 21.501 1.000 49.592 118 PRO F N 1
ATOM 25968 C CA . PRO F 1 122 ? 27.806 -43.605 21.499 1.000 51.897 118 PRO F CA 1
ATOM 25969 C C . PRO F 1 122 ? 27.254 -45.029 21.539 1.000 51.267 118 PRO F C 1
ATOM 25970 O O . PRO F 1 122 ? 26.239 -45.257 22.184 1.000 50.994 118 PRO F O 1
ATOM 25981 N N . ARG F 1 123 ? 27.926 -45.962 20.850 1.000 48.842 119 ARG F N 1
ATOM 25982 C CA . ARG F 1 123 ? 27.627 -47.390 20.988 1.000 53.619 119 ARG F CA 1
ATOM 25983 C C . ARG F 1 123 ? 27.682 -47.793 22.463 1.000 48.314 119 ARG F C 1
ATOM 25984 O O . ARG F 1 123 ? 28.502 -47.284 23.235 1.000 41.606 119 ARG F O 1
ATOM 26005 N N . LYS F 1 124 ? 26.843 -48.752 22.829 1.000 45.770 120 LYS F N 1
ATOM 26006 C CA . LYS F 1 124 ? 26.650 -49.155 24.217 1.000 47.610 120 LYS F CA 1
ATOM 26007 C C . LYS F 1 124 ? 27.896 -49.838 24.786 1.000 46.436 120 LYS F C 1
ATOM 26008 O O . LYS F 1 124 ? 28.016 -49.901 26.006 1.000 45.526 120 LYS F O 1
ATOM 26027 N N . ASP F 1 125 ? 28.836 -50.294 23.941 1.000 43.871 121 ASP F N 1
ATOM 26028 C CA . ASP F 1 125 ? 30.014 -51.040 24.387 1.000 44.898 121 ASP F CA 1
ATOM 26029 C C . ASP F 1 125 ? 31.173 -50.108 24.744 1.000 47.956 121 ASP F C 1
ATOM 26030 O O . ASP F 1 125 ? 32.192 -50.540 25.281 1.000 39.799 121 ASP F O 1
ATOM 26039 N N . LEU F 1 126 ? 31.022 -48.814 24.455 1.000 47.373 122 LEU F N 1
ATOM 26040 C CA . LEU F 1 126 ? 32.115 -47.876 24.615 1.000 40.920 122 LEU F CA 1
ATOM 26041 C C . LEU F 1 126 ? 32.135 -47.286 26.017 1.000 34.350 122 LEU F C 1
ATOM 26042 O O . LEU F 1 126 ? 31.112 -47.161 26.672 1.000 31.638 122 LEU F O 1
ATOM 26058 N N . ASP F 1 127 ? 33.338 -46.943 26.466 1.000 33.660 123 ASP F N 1
ATOM 26059 C CA . ASP F 1 127 ? 33.519 -46.012 27.562 1.000 30.480 123 ASP F CA 1
ATOM 26060 C C . ASP F 1 127 ? 33.424 -44.611 26.952 1.000 28.894 123 ASP F C 1
ATOM 26061 O O . ASP F 1 127 ? 33.916 -44.398 25.849 1.000 32.077 123 ASP F O 1
ATOM 26070 N N . VAL F 1 128 ? 32.781 -43.690 27.673 1.000 28.985 124 VAL F N 1
ATOM 26071 C CA . VAL F 1 128 ? 32.625 -42.302 27.231 1.000 26.958 124 VAL F CA 1
ATOM 26072 C C . VAL F 1 128 ? 33.010 -41.396 28.373 1.000 27.229 124 VAL F C 1
ATOM 26073 O O . VAL F 1 128 ? 32.392 -41.455 29.435 1.000 32.347 124 VAL F O 1
ATOM 26086 N N . TRP F 1 129 ? 34.050 -40.578 28.165 1.000 23.091 125 TRP F N 1
ATOM 26087 C CA . TRP F 1 129 ? 34.445 -39.729 29.259 1.000 27.854 125 TRP F CA 1
ATOM 26088 C C . TRP F 1 129 ? 35.037 -38.439 28.740 1.000 20.929 125 TRP F C 1
ATOM 26089 O O . TRP F 1 129 ? 35.129 -38.207 27.555 1.000 23.454 125 TRP F O 1
ATOM 26110 N N . MET F 1 130 ? 35.380 -37.563 29.661 1.000 26.340 126 MET F N 1
ATOM 26111 C CA . MET F 1 130 ? 35.800 -36.231 29.260 1.000 22.269 126 MET F CA 1
ATOM 26112 C C . MET F 1 130 ? 36.865 -35.768 30.217 1.000 20.663 126 MET F C 1
ATOM 26113 O O . MET F 1 130 ? 36.770 -35.999 31.424 1.000 23.685 126 MET F O 1
ATOM 26127 N N . VAL F 1 131 ? 37.887 -35.148 29.648 1.000 22.673 127 VAL F N 1
ATOM 26128 C CA . VAL F 1 131 ? 38.831 -34.370 30.417 1.000 24.638 127 VAL F CA 1
ATOM 26129 C C . VAL F 1 131 ? 38.882 -32.946 29.841 1.000 22.720 127 VAL F C 1
ATOM 26130 O O . VAL F 1 131 ? 39.259 -32.789 28.692 1.000 21.182 127 VAL F O 1
ATOM 26143 N N . ALA F 1 132 ? 38.522 -31.948 30.648 1.000 26.850 128 ALA F N 1
ATOM 26144 C CA . ALA F 1 132 ? 38.363 -30.581 30.150 1.000 28.271 128 ALA F CA 1
ATOM 26145 C C . ALA F 1 132 ? 39.285 -29.617 30.889 1.000 29.329 128 ALA F C 1
ATOM 26146 O O . ALA F 1 132 ? 38.903 -29.039 31.897 1.000 38.247 128 ALA F O 1
ATOM 26153 N N . PRO F 1 133 ? 40.525 -29.390 30.399 1.000 34.825 129 PRO F N 1
ATOM 26154 C CA . PRO F 1 133 ? 41.410 -28.399 31.005 1.000 38.037 129 PRO F CA 1
ATOM 26155 C C . PRO F 1 133 ? 40.852 -26.981 30.889 1.000 45.712 129 PRO F C 1
ATOM 26156 O O . PRO F 1 133 ? 39.968 -26.721 30.068 1.000 40.265 129 PRO F O 1
ATOM 26167 N N . LYS F 1 134 ? 41.422 -26.067 31.685 1.000 57.333 130 LYS F N 1
ATOM 26168 C CA . LYS F 1 134 ? 41.058 -24.658 31.651 1.000 55.358 130 LYS F CA 1
ATOM 26169 C C . LYS F 1 134 ? 42.238 -23.852 31.094 1.000 54.956 130 LYS F C 1
ATOM 26170 O O . LYS F 1 134 ? 42.158 -22.614 31.189 1.000 65.744 130 LYS F O 1
ATOM 26189 N N . GLY F 1 164 ? 49.252 -23.985 36.796 1.000 63.738 160 GLY F N 1
ATOM 26190 C CA . GLY F 1 164 ? 48.148 -24.148 37.766 1.000 68.358 160 GLY F CA 1
ATOM 26191 C C . GLY F 1 164 ? 46.789 -24.280 37.071 1.000 72.012 160 GLY F C 1
ATOM 26192 O O . GLY F 1 164 ? 45.781 -23.789 37.583 1.000 64.177 160 GLY F O 1
ATOM 26196 N N . VAL F 1 165 ? 46.784 -24.982 35.919 1.000 72.031 161 VAL F N 1
ATOM 26197 C CA . VAL F 1 165 ? 45.604 -25.189 35.085 1.000 60.586 161 VAL F CA 1
ATOM 26198 C C . VAL F 1 165 ? 44.812 -26.403 35.591 1.000 54.204 161 VAL F C 1
ATOM 26199 O O . VAL F 1 165 ? 45.120 -27.541 35.237 1.000 43.907 161 VAL F O 1
ATOM 26212 N N . PRO F 1 166 ? 43.733 -26.209 36.389 1.000 50.100 162 PRO F N 1
ATOM 26213 C CA . PRO F 1 166 ? 42.919 -27.335 36.845 1.000 57.447 162 PRO F CA 1
ATOM 26214 C C . PRO F 1 166 ? 42.142 -27.904 35.663 1.000 51.935 162 PRO F C 1
ATOM 26215 O O . PRO F 1 166 ? 42.204 -27.374 34.544 1.000 59.277 162 PRO F O 1
ATOM 26226 N N . ALA F 1 167 ? 41.435 -29.008 35.902 1.000 50.923 163 ALA F N 1
ATOM 26227 C CA . ALA F 1 167 ? 40.683 -29.649 34.841 1.000 41.803 163 ALA F CA 1
ATOM 26228 C C . ALA F 1 167 ? 39.427 -30.277 35.423 1.000 38.193 163 ALA F C 1
ATOM 26229 O O . ALA F 1 167 ? 39.376 -30.542 36.615 1.000 34.662 163 ALA F O 1
ATOM 26236 N N . LEU F 1 168 ? 38.425 -30.468 34.559 1.000 32.583 164 LEU F N 1
ATOM 26237 C CA . LEU F 1 168 ? 37.169 -31.131 34.861 1.000 30.237 164 LEU F CA 1
ATOM 26238 C C . LEU F 1 168 ? 37.196 -32.519 34.238 1.000 24.984 164 LEU F C 1
ATOM 26239 O O . LEU F 1 168 ? 37.821 -32.737 33.199 1.000 27.872 164 LEU F O 1
ATOM 26255 N N . VAL F 1 169 ? 36.587 -33.484 34.933 1.000 24.291 165 VAL F N 1
ATOM 26256 C CA . VAL F 1 169 ? 36.519 -34.849 34.424 1.000 26.293 165 VAL F CA 1
ATOM 26257 C C . VAL F 1 169 ? 35.101 -35.345 34.588 1.000 26.398 165 VAL F C 1
ATOM 26258 O O . VAL F 1 169 ? 34.460 -35.079 35.603 1.000 30.480 165 VAL F O 1
ATOM 26271 N N . ALA F 1 170 ? 34.640 -36.110 33.592 1.000 26.029 166 ALA F N 1
ATOM 26272 C CA . ALA F 1 170 ? 33.321 -36.717 33.656 1.000 25.684 166 ALA F CA 1
ATOM 26273 C C . ALA F 1 170 ? 33.337 -38.027 32.893 1.000 23.318 166 ALA F C 1
ATOM 26274 O O . ALA F 1 170 ? 34.113 -38.257 31.977 1.000 28.196 166 ALA F O 1
ATOM 26281 N N . VAL F 1 171 ? 32.456 -38.897 33.316 1.000 29.253 167 VAL F N 1
ATOM 26282 C CA . VAL F 1 171 ? 32.199 -40.165 32.686 1.000 32.203 167 VAL F CA 1
ATOM 26283 C C . VAL F 1 171 ? 30.726 -40.199 32.356 1.000 32.626 167 VAL F C 1
ATOM 26284 O O . VAL F 1 171 ? 29.916 -40.144 33.265 1.000 28.402 167 VAL F O 1
ATOM 26297 N N . HIS F 1 172 ? 30.404 -40.362 31.071 1.000 31.801 168 HIS F N 1
ATOM 26298 C CA . HIS F 1 172 ? 29.029 -40.505 30.651 1.000 30.402 168 HIS F CA 1
ATOM 26299 C C . HIS F 1 172 ? 28.652 -41.978 30.615 1.000 33.731 168 HIS F C 1
ATOM 26300 O O . HIS F 1 172 ? 27.483 -42.320 30.765 1.000 30.589 168 HIS F O 1
ATOM 26315 N N . GLN F 1 173 ? 29.613 -42.852 30.308 1.000 35.457 169 GLN F N 1
ATOM 26316 C CA . GLN F 1 173 ? 29.311 -44.271 30.146 1.000 36.449 169 GLN F CA 1
ATOM 26317 C C . GLN F 1 173 ? 30.542 -45.076 30.538 1.000 44.222 169 GLN F C 1
ATOM 26318 O O . GLN F 1 173 ? 31.646 -44.778 30.058 1.000 39.638 169 GLN F O 1
ATOM 26332 N N . ASP F 1 174 ? 30.349 -46.046 31.453 1.000 38.970 170 ASP F N 1
ATOM 26333 C CA . ASP F 1 174 ? 31.447 -46.861 31.952 1.000 47.755 170 ASP F CA 1
ATOM 26334 C C . ASP F 1 174 ? 31.158 -48.321 31.599 1.000 52.380 170 ASP F C 1
ATOM 26335 O O . ASP F 1 174 ? 30.634 -49.064 32.423 1.000 54.209 170 ASP F O 1
ATOM 26344 N N . ALA F 1 175 ? 31.484 -48.714 30.358 1.000 49.480 171 ALA F N 1
ATOM 26345 C CA . ALA F 1 175 ? 31.196 -50.053 29.869 1.000 51.017 171 ALA F CA 1
ATOM 26346 C C . ALA F 1 175 ? 32.227 -51.045 30.407 1.000 46.710 171 ALA F C 1
ATOM 26347 O O . ALA F 1 175 ? 31.895 -52.180 30.669 1.000 57.582 171 ALA F O 1
ATOM 26354 N N . SER F 1 176 ? 33.471 -50.604 30.565 1.000 47.977 172 SER F N 1
ATOM 26355 C CA . SER F 1 176 ? 34.581 -51.461 30.936 1.000 50.798 172 SER F CA 1
ATOM 26356 C C . SER F 1 176 ? 34.646 -51.644 32.454 1.000 52.380 172 SER F C 1
ATOM 26357 O O . SER F 1 176 ? 35.172 -52.635 32.935 1.000 57.399 172 SER F O 1
ATOM 26365 N N . GLY F 1 177 ? 34.182 -50.657 33.204 1.000 43.641 173 GLY F N 1
ATOM 26366 C CA . GLY F 1 177 ? 34.353 -50.656 34.643 1.000 42.557 173 GLY F CA 1
ATOM 26367 C C . GLY F 1 177 ? 35.576 -49.846 35.089 1.000 43.059 173 GLY F C 1
ATOM 26368 O O . GLY F 1 177 ? 35.785 -49.649 36.286 1.000 49.175 173 GLY F O 1
ATOM 26372 N N . SER F 1 178 ? 36.381 -49.351 34.144 1.000 38.945 174 SER F N 1
ATOM 26373 C CA . SER F 1 178 ? 37.522 -48.522 34.511 1.000 38.200 174 SER F CA 1
ATOM 26374 C C . SER F 1 178 ? 37.547 -47.164 33.788 1.000 30.051 174 SER F C 1
ATOM 26375 O O . SER F 1 178 ? 38.605 -46.541 33.687 1.000 36.200 174 SER F O 1
ATOM 26383 N N . ALA F 1 179 ? 36.408 -46.711 33.274 1.000 38.464 175 ALA F N 1
ATOM 26384 C CA . ALA F 1 179 ? 36.339 -45.415 32.611 1.000 40.720 175 ALA F CA 1
ATOM 26385 C C . ALA F 1 179 ? 37.029 -44.352 33.465 1.000 42.616 175 ALA F C 1
ATOM 26386 O O . ALA F 1 179 ? 37.958 -43.671 33.010 1.000 51.189 175 ALA F O 1
ATOM 26393 N N . PHE F 1 180 ? 36.627 -44.273 34.735 1.000 42.341 176 PHE F N 1
ATOM 26394 C CA . PHE F 1 180 ? 37.024 -43.161 35.585 1.000 34.489 176 PHE F CA 1
ATOM 26395 C C . PHE F 1 180 ? 38.534 -43.131 35.808 1.000 35.937 176 PHE F C 1
ATOM 26396 O O . PHE F 1 180 ? 39.156 -42.090 35.633 1.000 32.578 176 PHE F O 1
ATOM 26413 N N . PRO F 1 181 ? 39.188 -44.224 36.262 1.000 35.881 177 PRO F N 1
ATOM 26414 C CA . PRO F 1 181 ? 40.642 -44.192 36.434 1.000 35.333 177 PRO F CA 1
ATOM 26415 C C . PRO F 1 181 ? 41.391 -43.971 35.110 1.000 33.386 177 PRO F C 1
ATOM 26416 O O . PRO F 1 181 ? 42.441 -43.353 35.099 1.000 37.870 177 PRO F O 1
ATOM 26427 N N . THR F 1 182 ? 40.848 -44.444 33.986 1.000 33.378 178 THR F N 1
ATOM 26428 C CA . THR F 1 182 ? 41.439 -44.112 32.695 1.000 36.760 178 THR F CA 1
ATOM 26429 C C . THR F 1 182 ? 41.416 -42.593 32.483 1.000 33.826 178 THR F C 1
ATOM 26430 O O . THR F 1 182 ? 42.443 -41.989 32.166 1.000 28.643 178 THR F O 1
ATOM 26441 N N . ALA F 1 183 ? 40.252 -41.964 32.713 1.000 32.209 179 ALA F N 1
ATOM 26442 C CA . ALA F 1 183 ? 40.106 -40.532 32.503 1.000 32.946 179 ALA F CA 1
ATOM 26443 C C . ALA F 1 183 ? 41.111 -39.765 33.357 1.000 38.992 179 ALA F C 1
ATOM 26444 O O . ALA F 1 183 ? 41.733 -38.816 32.875 1.000 33.257 179 ALA F O 1
ATOM 26451 N N . LEU F 1 184 ? 41.267 -40.178 34.622 1.000 41.588 180 LEU F N 1
ATOM 26452 C CA . LEU F 1 184 ? 42.183 -39.509 35.543 1.000 36.809 180 LEU F CA 1
ATOM 26453 C C . LEU F 1 184 ? 43.628 -39.677 35.095 1.000 40.266 180 LEU F C 1
ATOM 26454 O O . LEU F 1 184 ? 44.433 -38.755 35.225 1.000 41.247 180 LEU F O 1
ATOM 26470 N N . ALA F 1 185 ? 43.958 -40.877 34.610 1.000 37.878 181 ALA F N 1
ATOM 26471 C CA . ALA F 1 185 ? 45.286 -41.155 34.084 1.000 39.403 181 ALA F CA 1
ATOM 26472 C C . ALA F 1 185 ? 45.567 -40.251 32.886 1.000 39.860 181 ALA F C 1
ATOM 26473 O O . ALA F 1 185 ? 46.649 -39.653 32.771 1.000 42.941 181 ALA F O 1
ATOM 26480 N N . TYR F 1 186 ? 44.575 -40.156 31.990 1.000 39.495 182 TYR F N 1
ATOM 26481 C CA . TYR F 1 186 ? 44.692 -39.304 30.818 1.000 35.013 182 TYR F CA 1
ATOM 26482 C C . TYR F 1 186 ? 44.983 -37.876 31.253 1.000 35.078 182 TYR F C 1
ATOM 26483 O O . TYR F 1 186 ? 45.838 -37.217 30.650 1.000 38.356 182 TYR F O 1
ATOM 26501 N N . ALA F 1 187 ? 44.308 -37.414 32.312 1.000 31.737 183 ALA F N 1
ATOM 26502 C CA . ALA F 1 187 ? 44.452 -36.036 32.760 1.000 38.567 183 ALA F CA 1
ATOM 26503 C C . ALA F 1 187 ? 45.859 -35.770 33.304 1.000 42.038 183 ALA F C 1
ATOM 26504 O O . ALA F 1 187 ? 46.412 -34.690 33.116 1.000 44.914 183 ALA F O 1
ATOM 26511 N N . LYS F 1 188 ? 46.408 -36.734 34.040 1.000 46.096 184 LYS F N 1
ATOM 26512 C CA . LYS F 1 188 ? 47.746 -36.616 34.595 1.000 38.849 184 LYS F CA 1
ATOM 26513 C C . LYS F 1 188 ? 48.738 -36.563 33.448 1.000 41.525 184 LYS F C 1
ATOM 26514 O O . LYS F 1 188 ? 49.576 -35.660 33.407 1.000 42.439 184 LYS F O 1
ATOM 26533 N N . ALA F 1 189 ? 48.563 -37.504 32.505 1.000 36.449 185 ALA F N 1
ATOM 26534 C CA . ALA F 1 189 ? 49.432 -37.685 31.360 1.000 35.244 185 ALA F CA 1
ATOM 26535 C C . ALA F 1 189 ? 49.495 -36.453 30.457 1.000 50.152 185 ALA F C 1
ATOM 26536 O O . ALA F 1 189 ? 50.435 -36.339 29.677 1.000 45.009 185 ALA F O 1
ATOM 26543 N N . ILE F 1 190 ? 48.496 -35.561 30.516 1.000 47.987 186 ILE F N 1
ATOM 26544 C CA . ILE F 1 190 ? 48.562 -34.327 29.750 1.000 47.254 186 ILE F CA 1
ATOM 26545 C C . ILE F 1 190 ? 48.930 -33.176 30.681 1.000 49.435 186 ILE F C 1
ATOM 26546 O O . ILE F 1 190 ? 49.117 -32.064 30.214 1.000 48.910 186 ILE F O 1
ATOM 26562 N N . GLY F 1 191 ? 48.990 -33.434 31.992 1.000 47.646 187 GLY F N 1
ATOM 26563 C CA . GLY F 1 191 ? 49.534 -32.479 32.934 1.000 46.376 187 GLY F CA 1
ATOM 26564 C C . GLY F 1 191 ? 48.473 -31.663 33.669 1.000 55.391 187 GLY F C 1
ATOM 26565 O O . GLY F 1 191 ? 48.812 -30.679 34.310 1.000 56.225 187 GLY F O 1
ATOM 26569 N N . ALA F 1 192 ? 47.208 -32.098 33.631 1.000 62.309 188 ALA F N 1
ATOM 26570 C CA . ALA F 1 192 ? 46.108 -31.335 34.210 1.000 62.755 188 ALA F CA 1
ATOM 26571 C C . ALA F 1 192 ? 45.921 -31.647 35.692 1.000 57.839 188 ALA F C 1
ATOM 26572 O O . ALA F 1 192 ? 45.271 -30.885 36.412 1.000 69.091 188 ALA F O 1
ATOM 26579 N N . ALA F 1 193 ? 46.511 -32.762 36.135 1.000 57.761 189 ALA F N 1
ATOM 26580 C CA . ALA F 1 193 ? 46.304 -33.270 37.483 1.000 65.194 189 ALA F CA 1
ATOM 26581 C C . ALA F 1 193 ? 46.974 -32.392 38.544 1.000 58.851 189 ALA F C 1
ATOM 26582 O O . ALA F 1 193 ? 46.503 -32.341 39.682 1.000 57.287 189 ALA F O 1
ATOM 26589 N N . ARG F 1 194 ? 48.046 -31.690 38.171 1.000 56.575 190 ARG F N 1
ATOM 26590 C CA . ARG F 1 194 ? 48.831 -30.919 39.123 1.000 64.181 190 ARG F CA 1
ATOM 26591 C C . ARG F 1 194 ? 47.908 -30.003 39.919 1.000 70.355 190 ARG F C 1
ATOM 26592 O O . ARG F 1 194 ? 47.762 -30.166 41.131 1.000 86.492 190 ARG F O 1
ATOM 26613 N N . ALA F 1 195 ? 47.242 -29.074 39.218 1.000 61.673 191 ALA F N 1
ATOM 26614 C CA . ALA F 1 195 ? 46.448 -28.052 39.872 1.000 57.003 191 ALA F CA 1
ATOM 26615 C C . ALA F 1 195 ? 45.080 -28.594 40.306 1.000 54.819 191 ALA F C 1
ATOM 26616 O O . ALA F 1 195 ? 44.295 -27.867 40.906 1.000 70.689 191 ALA F O 1
ATOM 26623 N N . GLY F 1 196 ? 44.788 -29.852 39.981 1.000 49.093 192 GLY F N 1
ATOM 26624 C CA . GLY F 1 196 ? 43.583 -30.506 40.462 1.000 51.377 192 GLY F CA 1
ATOM 26625 C C . GLY F 1 196 ? 42.562 -30.815 39.375 1.000 46.419 192 GLY F C 1
ATOM 26626 O O . GLY F 1 196 ? 42.326 -29.985 38.506 1.000 46.729 192 GLY F O 1
ATOM 26630 N N . VAL F 1 197 ? 41.981 -32.022 39.459 1.000 48.339 193 VAL F N 1
ATOM 26631 C CA . VAL F 1 197 ? 40.936 -32.490 38.566 1.000 45.071 193 VAL F CA 1
ATOM 26632 C C . VAL F 1 197 ? 39.650 -32.616 39.366 1.000 45.631 193 VAL F C 1
ATOM 26633 O O . VAL F 1 197 ? 39.619 -33.313 40.377 1.000 52.891 193 VAL F O 1
ATOM 26646 N N . ILE F 1 198 ? 38.582 -31.969 38.886 1.000 41.686 194 ILE F N 1
ATOM 26647 C CA . ILE F 1 198 ? 37.316 -31.866 39.593 1.000 32.135 194 ILE F CA 1
ATOM 26648 C C . ILE F 1 198 ? 36.266 -32.655 38.833 1.000 36.866 194 ILE F C 1
ATOM 26649 O O . ILE F 1 198 ? 36.118 -32.489 37.639 1.000 33.937 194 ILE F O 1
ATOM 26665 N N . ALA F 1 199 ? 35.577 -33.554 39.542 1.000 31.102 195 ALA F N 1
ATOM 26666 C CA . ALA F 1 199 ? 34.668 -34.503 38.956 1.000 32.206 195 ALA F CA 1
ATOM 26667 C C . ALA F 1 199 ? 33.331 -33.812 38.765 1.000 35.223 195 ALA F C 1
ATOM 26668 O O . ALA F 1 199 ? 32.813 -33.217 39.692 1.000 24.484 195 ALA F O 1
ATOM 26675 N N . THR F 1 200 ? 32.784 -33.900 37.544 1.000 32.080 196 THR F N 1
ATOM 26676 C CA . THR F 1 200 ? 31.512 -33.286 37.239 1.000 32.052 196 THR F CA 1
ATOM 26677 C C . THR F 1 200 ? 30.730 -34.252 36.338 1.000 39.695 196 THR F C 1
ATOM 26678 O O . THR F 1 200 ? 31.038 -35.453 36.328 1.000 28.055 196 THR F O 1
ATOM 26689 N N . THR F 1 201 ? 29.726 -33.733 35.612 1.000 27.556 197 THR F N 1
ATOM 26690 C CA . THR F 1 201 ? 29.023 -34.511 34.594 1.000 28.756 197 THR F CA 1
ATOM 26691 C C . THR F 1 201 ? 29.094 -33.802 33.249 1.000 31.107 197 THR F C 1
ATOM 26692 O O . THR F 1 201 ? 29.410 -32.612 33.191 1.000 28.152 197 THR F O 1
ATOM 26703 N N . PHE F 1 202 ? 28.749 -34.523 32.175 1.000 30.711 198 PHE F N 1
ATOM 26704 C CA . PHE F 1 202 ? 28.660 -33.929 30.855 1.000 28.249 198 PHE F CA 1
ATOM 26705 C C . PHE F 1 202 ? 27.655 -32.769 30.876 1.000 32.130 198 PHE F C 1
ATOM 26706 O O . PHE F 1 202 ? 27.930 -31.691 30.336 1.000 23.193 198 PHE F O 1
ATOM 26723 N N . LYS F 1 203 ? 26.558 -32.977 31.604 1.000 33.272 199 LYS F N 1
ATOM 26724 C CA . LYS F 1 203 ? 25.467 -32.026 31.734 1.000 26.274 199 LYS F CA 1
ATOM 26725 C C . LYS F 1 203 ? 25.978 -30.749 32.380 1.000 32.008 199 LYS F C 1
ATOM 26726 O O . LYS F 1 203 ? 25.825 -29.688 31.809 1.000 26.500 199 LYS F O 1
ATOM 26745 N N . ASP F 1 204 ? 26.599 -30.870 33.564 1.000 31.213 200 ASP F N 1
ATOM 26746 C CA . ASP F 1 204 ? 27.028 -29.712 34.321 1.000 29.791 200 ASP F CA 1
ATOM 26747 C C . ASP F 1 204 ? 28.118 -28.951 33.590 1.000 25.727 200 ASP F C 1
ATOM 26748 O O . ASP F 1 204 ? 28.121 -27.730 33.580 1.000 29.573 200 ASP F O 1
ATOM 26757 N N . GLU F 1 205 ? 29.041 -29.661 32.973 1.000 27.611 201 GLU F N 1
ATOM 26758 C CA . GLU F 1 205 ? 30.119 -29.006 32.265 1.000 28.281 201 GLU F CA 1
ATOM 26759 C C . GLU F 1 205 ? 29.545 -28.250 31.068 1.000 26.472 201 GLU F C 1
ATOM 26760 O O . GLU F 1 205 ? 29.965 -27.129 30.801 1.000 27.265 201 GLU F O 1
ATOM 26772 N N . THR F 1 206 ? 28.634 -28.875 30.320 1.000 26.243 202 THR F N 1
ATOM 26773 C CA . THR F 1 206 ? 28.169 -28.305 29.068 1.000 26.333 202 THR F CA 1
ATOM 26774 C C . THR F 1 206 ? 27.307 -27.076 29.358 1.000 22.213 202 THR F C 1
ATOM 26775 O O . THR F 1 206 ? 27.518 -26.051 28.753 1.000 24.034 202 THR F O 1
ATOM 26786 N N . GLU F 1 207 ? 26.408 -27.196 30.335 1.000 20.105 203 GLU F N 1
ATOM 26787 C CA . GLU F 1 207 ? 25.397 -26.176 30.556 1.000 28.428 203 GLU F CA 1
ATOM 26788 C C . GLU F 1 207 ? 26.007 -24.933 31.184 1.000 28.380 203 GLU F C 1
ATOM 26789 O O . GLU F 1 207 ? 25.701 -23.825 30.767 1.000 27.922 203 GLU F O 1
ATOM 26801 N N . THR F 1 208 ? 26.882 -25.129 32.171 1.000 28.495 204 THR F N 1
ATOM 26802 C CA . THR F 1 208 ? 27.514 -24.017 32.823 1.000 29.535 204 THR F CA 1
ATOM 26803 C C . THR F 1 208 ? 28.494 -23.354 31.859 1.000 29.814 204 THR F C 1
ATOM 26804 O O . THR F 1 208 ? 28.638 -22.147 31.876 1.000 24.357 204 THR F O 1
ATOM 26815 N N . ASP F 1 209 ? 29.207 -24.132 31.056 1.000 26.191 205 ASP F N 1
ATOM 26816 C CA . ASP F 1 209 ? 30.073 -23.542 30.056 1.000 29.181 205 ASP F CA 1
ATOM 26817 C C . ASP F 1 209 ? 29.283 -22.654 29.083 1.000 28.520 205 ASP F C 1
ATOM 26818 O O . ASP F 1 209 ? 29.676 -21.508 28.857 1.000 21.780 205 ASP F O 1
ATOM 26827 N N . LEU F 1 210 ? 28.204 -23.152 28.481 1.000 26.939 206 LEU F N 1
ATOM 26828 C CA . LEU F 1 210 ? 27.427 -22.354 27.526 1.000 28.806 206 LEU F CA 1
ATOM 26829 C C . LEU F 1 210 ? 26.814 -21.134 28.215 1.000 26.952 206 LEU F C 1
ATOM 26830 O O . LEU F 1 210 ? 26.647 -20.088 27.593 1.000 25.600 206 LEU F O 1
ATOM 26846 N N . PHE F 1 211 ? 26.427 -21.292 29.480 1.000 28.688 207 PHE F N 1
ATOM 26847 C CA . PHE F 1 211 ? 25.813 -20.204 30.209 1.000 27.362 207 PHE F CA 1
ATOM 26848 C C . PHE F 1 211 ? 26.830 -19.108 30.450 1.000 27.148 207 PHE F C 1
ATOM 26849 O O . PHE F 1 211 ? 26.536 -17.912 30.257 1.000 26.223 207 PHE F O 1
ATOM 26866 N N . GLY F 1 212 ? 28.018 -19.501 30.923 1.000 21.076 208 GLY F N 1
ATOM 26867 C CA . GLY F 1 212 ? 29.049 -18.522 31.181 1.000 26.332 208 GLY F CA 1
ATOM 26868 C C . GLY F 1 212 ? 29.350 -17.680 29.948 1.000 26.426 208 GLY F C 1
ATOM 26869 O O . GLY F 1 212 ? 29.430 -16.449 30.026 1.000 27.528 208 GLY F O 1
ATOM 26873 N N . GLU F 1 213 ? 29.524 -18.377 28.820 1.000 24.371 209 GLU F N 1
ATOM 26874 C CA . GLU F 1 213 ? 29.841 -17.700 27.567 1.000 27.584 209 GLU F CA 1
ATOM 26875 C C . GLU F 1 213 ? 28.781 -16.667 27.233 1.000 27.253 209 GLU F C 1
ATOM 26876 O O . GLU F 1 213 ? 29.103 -15.526 26.905 1.000 32.683 209 GLU F O 1
ATOM 26888 N N . GLN F 1 214 ? 27.523 -17.116 27.301 1.000 24.105 210 GLN F N 1
ATOM 26889 C CA . GLN F 1 214 ? 26.390 -16.332 26.833 1.000 25.736 210 GLN F CA 1
ATOM 26890 C C . GLN F 1 214 ? 26.113 -15.144 27.749 1.000 22.651 210 GLN F C 1
ATOM 26891 O O . GLN F 1 214 ? 25.927 -14.007 27.302 1.000 25.593 210 GLN F O 1
ATOM 26905 N N . ALA F 1 215 ? 26.070 -15.439 29.049 1.000 22.875 211 ALA F N 1
ATOM 26906 C CA . ALA F 1 215 ? 25.519 -14.531 30.027 1.000 23.702 211 ALA F CA 1
ATOM 26907 C C . ALA F 1 215 ? 26.574 -13.586 30.561 1.000 23.386 211 ALA F C 1
ATOM 26908 O O . ALA F 1 215 ? 26.224 -12.439 30.822 1.000 21.477 211 ALA F O 1
ATOM 26915 N N . VAL F 1 216 ? 27.838 -14.047 30.729 1.000 27.508 212 VAL F N 1
ATOM 26916 C CA . VAL F 1 216 ? 28.787 -13.280 31.534 1.000 32.193 212 VAL F CA 1
ATOM 26917 C C . VAL F 1 216 ? 30.046 -12.972 30.722 1.000 32.322 212 VAL F C 1
ATOM 26918 O O . VAL F 1 216 ? 30.336 -11.805 30.429 1.000 28.471 212 VAL F O 1
ATOM 26931 N N . LEU F 1 217 ? 30.786 -14.027 30.426 1.000 24.576 213 LEU F N 1
ATOM 26932 C CA . LEU F 1 217 ? 32.146 -13.954 29.940 1.000 28.791 213 LEU F CA 1
ATOM 26933 C C . LEU F 1 217 ? 32.228 -13.279 28.591 1.000 29.238 213 LEU F C 1
ATOM 26934 O O . LEU F 1 217 ? 33.150 -12.507 28.399 1.000 31.212 213 LEU F O 1
ATOM 26950 N N . CYS F 1 218 ? 31.359 -13.661 27.641 1.000 30.555 214 CYS F N 1
ATOM 26951 C CA . CYS F 1 218 ? 31.489 -13.139 26.282 1.000 29.083 214 CYS F CA 1
ATOM 26952 C C . CYS F 1 218 ? 30.311 -12.220 25.964 1.000 23.705 214 CYS F C 1
ATOM 26953 O O . CYS F 1 218 ? 30.472 -11.022 25.801 1.000 28.494 214 CYS F O 1
ATOM 26961 N N . GLY F 1 219 ? 29.116 -12.803 25.883 1.000 26.729 215 GLY F N 1
ATOM 26962 C CA . GLY F 1 219 ? 27.911 -12.075 25.542 1.000 28.759 215 GLY F CA 1
ATOM 26963 C C . GLY F 1 219 ? 27.699 -10.887 26.478 1.000 29.148 215 GLY F C 1
ATOM 26964 O O . GLY F 1 219 ? 27.672 -9.745 26.048 1.000 22.384 215 GLY F O 1
ATOM 26968 N N . GLY F 1 220 ? 27.554 -11.158 27.780 1.000 27.925 216 GLY F N 1
ATOM 26969 C CA . GLY F 1 220 ? 27.264 -10.085 28.719 1.000 22.175 216 GLY F CA 1
ATOM 26970 C C . GLY F 1 220 ? 28.381 -9.034 28.763 1.000 24.850 216 GLY F C 1
ATOM 26971 O O . GLY F 1 220 ? 28.144 -7.811 28.685 1.000 20.667 216 GLY F O 1
ATOM 26975 N N . LEU F 1 221 ? 29.626 -9.494 28.892 1.000 25.493 217 LEU F N 1
ATOM 26976 C CA . LEU F 1 221 ? 30.744 -8.572 29.040 1.000 22.631 217 LEU F CA 1
ATOM 26977 C C . LEU F 1 221 ? 30.862 -7.658 27.822 1.000 21.706 217 LEU F C 1
ATOM 26978 O O . LEU F 1 221 ? 31.044 -6.466 27.979 1.000 25.020 217 LEU F O 1
ATOM 26994 N N . THR F 1 222 ? 30.803 -8.204 26.601 1.000 22.278 218 THR F N 1
ATOM 26995 C CA . THR F 1 222 ? 30.944 -7.358 25.425 1.000 23.531 218 THR F CA 1
ATOM 26996 C C . THR F 1 222 ? 29.851 -6.283 25.409 1.000 23.312 218 THR F C 1
ATOM 26997 O O . THR F 1 222 ? 30.072 -5.176 24.961 1.000 24.621 218 THR F O 1
ATOM 27008 N N . ARG F 1 223 ? 28.662 -6.612 25.875 1.000 21.776 219 ARG F N 1
ATOM 27009 C CA . ARG F 1 223 ? 27.575 -5.643 25.813 1.000 19.156 219 ARG F CA 1
ATOM 27010 C C . ARG F 1 223 ? 27.750 -4.528 26.812 1.000 20.743 219 ARG F C 1
ATOM 27011 O O . ARG F 1 223 ? 27.485 -3.342 26.529 1.000 19.301 219 ARG F O 1
ATOM 27032 N N . LEU F 1 224 ? 28.206 -4.872 28.000 1.000 23.931 220 LEU F N 1
ATOM 27033 C CA . LEU F 1 224 ? 28.497 -3.844 28.986 1.000 26.463 220 LEU F CA 1
ATOM 27034 C C . LEU F 1 224 ? 29.572 -2.872 28.480 1.000 26.142 220 LEU F C 1
ATOM 27035 O O . LEU F 1 224 ? 29.418 -1.660 28.572 1.000 29.393 220 LEU F O 1
ATOM 27051 N N . ILE F 1 225 ? 30.645 -3.424 27.924 1.000 30.476 221 ILE F N 1
ATOM 27052 C CA . ILE F 1 225 ? 31.764 -2.639 27.418 1.000 26.295 221 ILE F CA 1
ATOM 27053 C C . ILE F 1 225 ? 31.249 -1.729 26.310 1.000 28.940 221 ILE F C 1
ATOM 27054 O O . ILE F 1 225 ? 31.593 -0.567 26.185 1.000 29.016 221 ILE F O 1
ATOM 27070 N N . ARG F 1 226 ? 30.371 -2.280 25.491 1.000 28.002 222 ARG F N 1
ATOM 27071 C CA . ARG F 1 226 ? 29.975 -1.521 24.336 1.000 28.967 222 ARG F CA 1
ATOM 27072 C C . ARG F 1 226 ? 29.024 -0.407 24.745 1.000 25.528 222 ARG F C 1
ATOM 27073 O O . ARG F 1 226 ? 29.082 0.669 24.162 1.000 22.913 222 ARG F O 1
ATOM 27094 N N . ALA F 1 227 ? 28.159 -0.665 25.736 1.000 23.568 223 ALA F N 1
ATOM 27095 C CA . ALA F 1 227 ? 27.254 0.360 26.200 1.000 29.121 223 ALA F CA 1
ATOM 27096 C C . ALA F 1 227 ? 28.049 1.484 26.871 1.000 25.931 223 ALA F C 1
ATOM 27097 O O . ALA F 1 227 ? 27.805 2.653 26.605 1.000 29.993 223 ALA F O 1
ATOM 27104 N N . GLY F 1 228 ? 29.077 1.124 27.642 1.000 27.419 224 GLY F N 1
ATOM 27105 C CA . GLY F 1 228 ? 29.921 2.139 28.263 1.000 29.557 224 GLY F CA 1
ATOM 27106 C C . GLY F 1 228 ? 30.668 2.999 27.235 1.000 26.725 224 GLY F C 1
ATOM 27107 O O . GLY F 1 228 ? 30.683 4.228 27.303 1.000 30.010 224 GLY F O 1
ATOM 27111 N N . PHE F 1 229 ? 31.244 2.353 26.243 1.000 30.773 225 PHE F N 1
ATOM 27112 C CA . PHE F 1 229 ? 32.005 3.053 25.225 1.000 29.542 225 PHE F CA 1
ATOM 27113 C C . PHE F 1 229 ? 31.144 4.051 24.478 1.000 32.045 225 PHE F C 1
ATOM 27114 O O . PHE F 1 229 ? 31.570 5.193 24.265 1.000 31.645 225 PHE F O 1
ATOM 27131 N N . GLU F 1 230 ? 29.932 3.610 24.116 1.000 31.753 226 GLU F N 1
ATOM 27132 C CA . GLU F 1 230 ? 29.038 4.411 23.307 1.000 28.561 226 GLU F CA 1
ATOM 27133 C C . GLU F 1 230 ? 28.490 5.582 24.125 1.000 34.143 226 GLU F C 1
ATOM 27134 O O . GLU F 1 230 ? 28.315 6.669 23.577 1.000 30.796 226 GLU F O 1
ATOM 27146 N N . THR F 1 231 ? 28.177 5.324 25.392 1.000 28.691 227 THR F N 1
ATOM 27147 C CA . THR F 1 231 ? 27.727 6.354 26.303 1.000 30.592 227 THR F CA 1
ATOM 27148 C C . THR F 1 231 ? 28.738 7.503 26.334 1.000 31.847 227 THR F C 1
ATOM 27149 O O . THR F 1 231 ? 28.349 8.661 26.192 1.000 28.086 227 THR F O 1
ATOM 27160 N N . LEU F 1 232 ? 30.030 7.192 26.488 1.000 30.133 228 LEU F N 1
ATOM 27161 C CA . LEU F 1 232 ? 31.046 8.227 26.595 1.000 31.603 228 LEU F CA 1
ATOM 27162 C C . LEU F 1 232 ? 31.227 8.986 25.268 1.000 34.922 228 LEU F C 1
ATOM 27163 O O . LEU F 1 232 ? 31.354 10.219 25.252 1.000 41.093 228 LEU F O 1
ATOM 27179 N N . VAL F 1 233 ? 31.258 8.250 24.152 1.000 31.162 229 VAL F N 1
ATOM 27180 C CA . VAL F 1 233 ? 31.454 8.882 22.855 1.000 32.715 229 VAL F CA 1
ATOM 27181 C C . VAL F 1 233 ? 30.259 9.763 22.515 1.000 33.195 229 VAL F C 1
ATOM 27182 O O . VAL F 1 233 ? 30.453 10.855 21.999 1.000 35.910 229 VAL F O 1
ATOM 27195 N N . GLU F 1 234 ? 29.037 9.306 22.802 1.000 27.955 230 GLU F N 1
ATOM 27196 C CA . GLU F 1 234 ? 27.872 10.104 22.474 1.000 32.390 230 GLU F CA 1
ATOM 27197 C C . GLU F 1 234 ? 27.811 11.330 23.377 1.000 37.603 230 GLU F C 1
ATOM 27198 O O . GLU F 1 234 ? 27.155 12.308 23.016 1.000 44.790 230 GLU F O 1
ATOM 27210 N N . ALA F 1 235 ? 28.464 11.277 24.546 1.000 33.953 231 ALA F N 1
ATOM 27211 C CA . ALA F 1 235 ? 28.463 12.417 25.461 1.000 35.838 231 ALA F CA 1
ATOM 27212 C C . ALA F 1 235 ? 29.592 13.391 25.137 1.000 33.239 231 ALA F C 1
ATOM 27213 O O . ALA F 1 235 ? 29.806 14.351 25.861 1.000 38.385 231 ALA F O 1
ATOM 27220 N N . GLY F 1 236 ? 30.376 13.133 24.094 1.000 44.095 232 GLY F N 1
ATOM 27221 C CA . GLY F 1 236 ? 31.303 14.136 23.591 1.000 36.528 232 GLY F CA 1
ATOM 27222 C C . GLY F 1 236 ? 32.746 13.904 24.014 1.000 40.474 232 GLY F C 1
ATOM 27223 O O . GLY F 1 236 ? 33.611 14.740 23.782 1.000 43.091 232 GLY F O 1
ATOM 27227 N N . TYR F 1 237 ? 33.030 12.763 24.641 1.000 39.136 233 TYR F N 1
ATOM 27228 C CA . TYR F 1 237 ? 34.369 12.525 25.120 1.000 35.768 233 TYR F CA 1
ATOM 27229 C C . TYR F 1 237 ? 35.164 11.908 23.988 1.000 35.365 233 TYR F C 1
ATOM 27230 O O . TYR F 1 237 ? 34.597 11.218 23.141 1.000 37.415 233 TYR F O 1
ATOM 27248 N N . PRO F 1 238 ? 36.505 12.094 23.980 1.000 36.374 234 PRO F N 1
ATOM 27249 C CA . PRO F 1 238 ? 37.341 11.531 22.927 1.000 42.358 234 PRO F CA 1
ATOM 27250 C C . PRO F 1 238 ? 37.231 10.014 22.934 1.000 46.581 234 PRO F C 1
ATOM 27251 O O . PRO F 1 238 ? 37.371 9.403 23.984 1.000 37.571 234 PRO F O 1
ATOM 27262 N N . PRO F 1 239 ? 37.097 9.378 21.752 1.000 49.736 235 PRO F N 1
ATOM 27263 C CA . PRO F 1 239 ? 36.962 7.926 21.674 1.000 47.338 235 PRO F CA 1
ATOM 27264 C C . PRO F 1 239 ? 38.127 7.180 22.317 1.000 47.239 235 PRO F C 1
ATOM 27265 O O . PRO F 1 239 ? 37.947 6.089 22.880 1.000 31.081 235 PRO F O 1
ATOM 27276 N N . GLU F 1 240 ? 39.327 7.762 22.231 1.000 42.950 236 GLU F N 1
ATOM 27277 C CA . GLU F 1 240 ? 40.513 7.131 22.790 1.000 38.520 236 GLU F CA 1
ATOM 27278 C C . GLU F 1 240 ? 40.361 6.941 24.303 1.000 39.467 236 GLU F C 1
ATOM 27279 O O . GLU F 1 240 ? 40.719 5.913 24.859 1.000 50.830 236 GLU F O 1
ATOM 27291 N N . MET F 1 241 ? 39.892 7.969 24.994 1.000 35.029 237 MET F N 1
ATOM 27292 C CA . MET F 1 241 ? 39.720 7.884 26.435 1.000 40.388 237 MET F CA 1
ATOM 27293 C C . MET F 1 241 ? 38.511 7.015 26.764 1.000 36.340 237 MET F C 1
ATOM 27294 O O . MET F 1 241 ? 38.500 6.331 27.776 1.000 35.693 237 MET F O 1
ATOM 27308 N N . ALA F 1 242 ? 37.507 7.035 25.897 1.000 30.814 238 ALA F N 1
ATOM 27309 C CA . ALA F 1 242 ? 36.379 6.141 26.059 1.000 35.076 238 ALA F CA 1
ATOM 27310 C C . ALA F 1 242 ? 36.894 4.714 26.071 1.000 32.978 238 ALA F C 1
ATOM 27311 O O . ALA F 1 242 ? 36.536 3.941 26.972 1.000 31.762 238 ALA F O 1
ATOM 27318 N N . TYR F 1 243 ? 37.764 4.399 25.100 1.000 31.779 239 TYR F N 1
ATOM 27319 C CA . TYR F 1 243 ? 38.350 3.074 24.986 1.000 33.928 239 TYR F CA 1
ATOM 27320 C C . TYR F 1 243 ? 39.187 2.738 26.205 1.000 33.577 239 TYR F C 1
ATOM 27321 O O . TYR F 1 243 ? 39.175 1.610 26.683 1.000 39.998 239 TYR F O 1
ATOM 27339 N N . PHE F 1 244 ? 39.975 3.694 26.702 1.000 40.151 240 PHE F N 1
ATOM 27340 C CA . PHE F 1 244 ? 40.781 3.418 27.873 1.000 36.168 240 PHE F CA 1
ATOM 27341 C C . PHE F 1 244 ? 39.897 3.003 29.036 1.000 35.825 240 PHE F C 1
ATOM 27342 O O . PHE F 1 244 ? 40.147 1.984 29.661 1.000 31.007 240 PHE F O 1
ATOM 27359 N N . GLU F 1 245 ? 38.835 3.775 29.297 1.000 33.614 241 GLU F N 1
ATOM 27360 C CA . GLU F 1 245 ? 38.110 3.628 30.537 1.000 32.512 241 GLU F CA 1
ATOM 27361 C C . GLU F 1 245 ? 37.044 2.542 30.453 1.000 34.013 241 GLU F C 1
ATOM 27362 O O . GLU F 1 245 ? 36.464 2.230 31.480 1.000 41.407 241 GLU F O 1
ATOM 27374 N N . THR F 1 246 ? 36.758 1.994 29.263 1.000 33.621 242 THR F N 1
ATOM 27375 C CA . THR F 1 246 ? 35.697 1.002 29.149 1.000 33.611 242 THR F CA 1
ATOM 27376 C C . THR F 1 246 ? 36.213 -0.311 28.586 1.000 34.157 242 THR F C 1
ATOM 27377 O O . THR F 1 246 ? 35.478 -1.288 28.575 1.000 34.066 242 THR F O 1
ATOM 27388 N N . VAL F 1 247 ? 37.446 -0.337 28.080 1.000 35.725 243 VAL F N 1
ATOM 27389 C CA . VAL F 1 247 ? 37.945 -1.545 27.444 1.000 35.167 243 VAL F CA 1
ATOM 27390 C C . VAL F 1 247 ? 39.322 -1.874 28.024 1.000 36.288 243 VAL F C 1
ATOM 27391 O O . VAL F 1 247 ? 39.484 -2.897 28.643 1.000 33.124 243 VAL F O 1
ATOM 27404 N N . HIS F 1 248 ? 40.308 -1.000 27.808 1.000 38.658 244 HIS F N 1
ATOM 27405 C CA . HIS F 1 248 ? 41.702 -1.298 28.092 1.000 41.532 244 HIS F CA 1
ATOM 27406 C C . HIS F 1 248 ? 41.862 -1.641 29.566 1.000 37.194 244 HIS F C 1
ATOM 27407 O O . HIS F 1 248 ? 42.553 -2.587 29.921 1.000 35.794 244 HIS F O 1
ATOM 27422 N N . GLU F 1 249 ? 41.202 -0.873 30.433 1.000 37.607 245 GLU F N 1
ATOM 27423 C CA . GLU F 1 249 ? 41.441 -0.966 31.869 1.000 38.908 245 GLU F CA 1
ATOM 27424 C C . GLU F 1 249 ? 40.744 -2.173 32.485 1.000 43.765 245 GLU F C 1
ATOM 27425 O O . GLU F 1 249 ? 40.968 -2.485 33.658 1.000 37.279 245 GLU F O 1
ATOM 27437 N N . VAL F 1 250 ? 39.911 -2.873 31.717 1.000 35.944 246 VAL F N 1
ATOM 27438 C CA . VAL F 1 250 ? 39.168 -3.973 32.313 1.000 34.754 246 VAL F CA 1
ATOM 27439 C C . VAL F 1 250 ? 40.174 -5.008 32.823 1.000 35.973 246 VAL F C 1
ATOM 27440 O O . VAL F 1 250 ? 39.972 -5.590 33.883 1.000 31.361 246 VAL F O 1
ATOM 27453 N N . LYS F 1 251 ? 41.296 -5.161 32.117 1.000 34.217 247 LYS F N 1
ATOM 27454 C CA . LYS F 1 251 ? 42.324 -6.122 32.502 1.000 39.123 247 LYS F CA 1
ATOM 27455 C C . LYS F 1 251 ? 42.859 -5.906 33.918 1.000 33.123 247 LYS F C 1
ATOM 27456 O O . LYS F 1 251 ? 42.975 -6.858 34.694 1.000 42.900 247 LYS F O 1
ATOM 27475 N N . LEU F 1 252 ? 43.111 -4.655 34.299 1.000 43.447 248 LEU F N 1
ATOM 27476 C CA . LEU F 1 252 ? 43.605 -4.356 35.633 1.000 38.977 248 LEU F CA 1
ATOM 27477 C C . LEU F 1 252 ? 42.635 -4.893 36.677 1.000 41.811 248 LEU F C 1
ATOM 27478 O O . LEU F 1 252 ? 43.059 -5.537 37.639 1.000 38.014 248 LEU F O 1
ATOM 27494 N N . ILE F 1 253 ? 41.323 -4.680 36.470 1.000 37.522 249 ILE F N 1
ATOM 27495 C CA . ILE F 1 253 ? 40.349 -5.090 37.467 1.000 33.203 249 ILE F CA 1
ATOM 27496 C C . ILE F 1 253 ? 40.267 -6.616 37.479 1.000 29.577 249 ILE F C 1
ATOM 27497 O O . ILE F 1 253 ? 40.255 -7.259 38.539 1.000 29.781 249 ILE F O 1
ATOM 27513 N N . VAL F 1 254 ? 40.177 -7.220 36.304 1.000 25.958 250 VAL F N 1
ATOM 27514 C CA . VAL F 1 254 ? 39.922 -8.654 36.259 1.000 32.563 250 VAL F CA 1
ATOM 27515 C C . VAL F 1 254 ? 41.145 -9.438 36.775 1.000 31.599 250 VAL F C 1
ATOM 27516 O O . VAL F 1 254 ? 40.988 -10.494 37.402 1.000 33.305 250 VAL F O 1
ATOM 27529 N N . ASP F 1 255 ? 42.351 -8.884 36.597 1.000 36.041 251 ASP F N 1
ATOM 27530 C CA . ASP F 1 255 ? 43.550 -9.526 37.121 1.000 36.076 251 ASP F CA 1
ATOM 27531 C C . ASP F 1 255 ? 43.468 -9.572 38.643 1.000 32.151 251 ASP F C 1
ATOM 27532 O O . ASP F 1 255 ? 43.734 -10.611 39.227 1.000 34.628 251 ASP F O 1
ATOM 27541 N N . LEU F 1 256 ? 42.991 -8.493 39.275 1.000 36.214 252 LEU F N 1
ATOM 27542 C CA . LEU F 1 256 ? 42.819 -8.503 40.717 1.000 32.897 252 LEU F CA 1
ATOM 27543 C C . LEU F 1 256 ? 41.804 -9.575 41.124 1.000 35.177 252 LEU F C 1
ATOM 27544 O O . LEU F 1 256 ? 42.046 -10.313 42.073 1.000 29.367 252 LEU F O 1
ATOM 27560 N N . ILE F 1 257 ? 40.661 -9.643 40.429 1.000 29.530 253 ILE F N 1
ATOM 27561 C CA . ILE F 1 257 ? 39.618 -10.588 40.793 1.000 31.592 253 ILE F CA 1
ATOM 27562 C C . ILE F 1 257 ? 40.146 -12.011 40.634 1.000 31.416 253 ILE F C 1
ATOM 27563 O O . ILE F 1 257 ? 39.862 -12.884 41.442 1.000 31.889 253 ILE F O 1
ATOM 27579 N N . TYR F 1 258 ? 40.898 -12.229 39.561 1.000 34.543 254 TYR F N 1
ATOM 27580 C CA . TYR F 1 258 ? 41.444 -13.534 39.280 1.000 37.874 254 TYR F CA 1
ATOM 27581 C C . TYR F 1 258 ? 42.355 -13.997 40.416 1.000 45.627 254 TYR F C 1
ATOM 27582 O O . TYR F 1 258 ? 42.253 -15.132 40.854 1.000 42.138 254 TYR F O 1
ATOM 27600 N N . GLU F 1 259 ? 43.200 -13.088 40.910 1.000 43.315 255 GLU F N 1
ATOM 27601 C CA . GLU F 1 259 ? 44.159 -13.384 41.961 1.000 42.296 255 GLU F CA 1
ATOM 27602 C C . GLU F 1 259 ? 43.520 -13.401 43.347 1.000 41.697 255 GLU F C 1
ATOM 27603 O O . GLU F 1 259 ? 43.959 -14.172 44.207 1.000 31.463 255 GLU F O 1
ATOM 27615 N N . ALA F 1 260 ? 42.495 -12.572 43.609 1.000 35.320 256 ALA F N 1
ATOM 27616 C CA . ALA F 1 260 ? 42.099 -12.359 44.998 1.000 34.177 256 ALA F CA 1
ATOM 27617 C C . ALA F 1 260 ? 40.601 -12.110 45.154 1.000 34.980 256 ALA F C 1
ATOM 27618 O O . ALA F 1 260 ? 40.181 -11.558 46.176 1.000 32.245 256 ALA F O 1
ATOM 27625 N N . GLY F 1 261 ? 39.796 -12.475 44.142 1.000 34.968 257 GLY F N 1
ATOM 27626 C CA . GLY F 1 261 ? 38.348 -12.383 44.273 1.000 34.732 257 GLY F CA 1
ATOM 27627 C C . GLY F 1 261 ? 37.876 -10.931 44.231 1.000 36.724 257 GLY F C 1
ATOM 27628 O O . GLY F 1 261 ? 38.676 -9.996 44.111 1.000 38.171 257 GLY F O 1
ATOM 27632 N N . LEU F 1 262 ? 36.560 -10.748 44.313 1.000 42.285 258 LEU F N 1
ATOM 27633 C CA . LEU F 1 262 ? 35.978 -9.418 44.343 1.000 33.407 258 LEU F CA 1
ATOM 27634 C C . LEU F 1 262 ? 36.538 -8.627 45.528 1.000 35.310 258 LEU F C 1
ATOM 27635 O O . LEU F 1 262 ? 36.864 -7.455 45.375 1.000 26.367 258 LEU F O 1
ATOM 27651 N N . LYS F 1 263 ? 36.544 -9.267 46.696 1.000 33.408 259 LYS F N 1
ATOM 27652 C CA . LYS F 1 263 ? 37.014 -8.711 47.956 1.000 34.076 259 LYS F CA 1
ATOM 27653 C C . LYS F 1 263 ? 38.387 -8.064 47.804 1.000 32.113 259 LYS F C 1
ATOM 27654 O O . LYS F 1 263 ? 38.591 -6.882 48.178 1.000 32.120 259 LYS F O 1
ATOM 27673 N N . GLY F 1 264 ? 39.300 -8.822 47.196 1.000 29.010 260 GLY F N 1
ATOM 27674 C CA . GLY F 1 264 ? 40.651 -8.335 46.986 1.000 31.264 260 GLY F CA 1
ATOM 27675 C C . GLY F 1 264 ? 40.674 -7.210 45.959 1.000 30.897 260 GLY F C 1
ATOM 27676 O O . GLY F 1 264 ? 41.409 -6.246 46.068 1.000 32.607 260 GLY F O 1
ATOM 27680 N N . MET F 1 265 ? 39.829 -7.303 44.942 1.000 37.850 261 MET F N 1
ATOM 27681 C CA . MET F 1 265 ? 39.830 -6.271 43.915 1.000 31.899 261 MET F CA 1
ATOM 27682 C C . MET F 1 265 ? 39.355 -4.966 44.572 1.000 31.672 261 MET F C 1
ATOM 27683 O O . MET F 1 265 ? 39.960 -3.911 44.412 1.000 35.527 261 MET F O 1
ATOM 27697 N N . ARG F 1 266 ? 38.314 -5.030 45.393 1.000 31.972 262 ARG F N 1
ATOM 27698 C CA . ARG F 1 266 ? 37.772 -3.821 46.015 1.000 35.975 262 ARG F CA 1
ATOM 27699 C C . ARG F 1 266 ? 38.796 -3.210 46.967 1.000 32.762 262 ARG F C 1
ATOM 27700 O O . ARG F 1 266 ? 38.887 -1.988 47.125 1.000 30.998 262 ARG F O 1
ATOM 27721 N N . TYR F 1 267 ? 39.564 -4.087 47.603 1.000 32.696 263 TYR F N 1
ATOM 27722 C CA . TYR F 1 267 ? 40.585 -3.656 48.534 1.000 38.561 263 TYR F CA 1
ATOM 27723 C C . TYR F 1 267 ? 41.722 -2.912 47.834 1.000 34.311 263 TYR F C 1
ATOM 27724 O O . TYR F 1 267 ? 42.265 -1.999 48.421 1.000 39.041 263 TYR F O 1
ATOM 27742 N N . SER F 1 268 ? 42.073 -3.267 46.595 1.000 32.579 264 SER F N 1
ATOM 27743 C CA . SER F 1 268 ? 43.221 -2.685 45.897 1.000 34.065 264 SER F CA 1
ATOM 27744 C C . SER F 1 268 ? 42.920 -1.363 45.214 1.000 39.914 264 SER F C 1
ATOM 27745 O O . SER F 1 268 ? 43.807 -0.510 45.132 1.000 34.729 264 SER F O 1
ATOM 27753 N N . ILE F 1 269 ? 41.731 -1.232 44.632 1.000 34.554 265 ILE F N 1
ATOM 27754 C CA . ILE F 1 269 ? 41.374 -0.001 43.930 1.000 32.115 265 ILE F CA 1
ATOM 27755 C C . ILE F 1 269 ? 41.233 1.113 44.972 1.000 28.497 265 ILE F C 1
ATOM 27756 O O . ILE F 1 269 ? 41.077 0.849 46.160 1.000 30.045 265 ILE F O 1
ATOM 27772 N N . SER F 1 270 ? 41.183 2.351 44.500 1.000 26.934 266 SER F N 1
ATOM 27773 C CA . SER F 1 270 ? 40.992 3.515 45.353 1.000 31.880 266 SER F CA 1
ATOM 27774 C C . SER F 1 270 ? 39.635 3.442 46.057 1.000 31.574 266 SER F C 1
ATOM 27775 O O . SER F 1 270 ? 38.716 2.782 45.584 1.000 34.167 266 SER F O 1
ATOM 27783 N N . ASN F 1 271 ? 39.519 4.098 47.205 1.000 36.980 267 ASN F N 1
ATOM 27784 C CA . ASN F 1 271 ? 38.264 4.163 47.908 1.000 31.583 267 ASN F CA 1
ATOM 27785 C C . ASN F 1 271 ? 37.195 4.854 47.071 1.000 29.915 267 ASN F C 1
ATOM 27786 O O . ASN F 1 271 ? 36.036 4.492 47.157 1.000 29.171 267 ASN F O 1
ATOM 27797 N N . THR F 1 272 ? 37.578 5.867 46.302 1.000 30.580 268 THR F N 1
ATOM 27798 C CA . THR F 1 272 ? 36.661 6.542 45.410 1.000 29.260 268 THR F CA 1
ATOM 27799 C C . THR F 1 272 ? 36.032 5.544 44.443 1.000 32.239 268 THR F C 1
ATOM 27800 O O . THR F 1 272 ? 34.834 5.605 44.180 1.000 26.249 268 THR F O 1
ATOM 27811 N N . ALA F 1 273 ? 36.859 4.651 43.906 1.000 26.224 269 ALA F N 1
ATOM 27812 C CA . ALA F 1 273 ? 36.430 3.696 42.900 1.000 26.624 269 ALA F CA 1
ATOM 27813 C C . ALA F 1 273 ? 35.567 2.619 43.535 1.000 30.129 269 ALA F C 1
ATOM 27814 O O . ALA F 1 273 ? 34.573 2.195 42.952 1.000 33.604 269 ALA F O 1
ATOM 27821 N N . GLU F 1 274 ? 35.953 2.202 44.744 1.000 28.515 270 GLU F N 1
ATOM 27822 C CA . GLU F 1 274 ? 35.209 1.228 45.519 1.000 27.403 270 GLU F CA 1
ATOM 27823 C C . GLU F 1 274 ? 33.833 1.785 45.870 1.000 24.446 270 GLU F C 1
ATOM 27824 O O . GLU F 1 274 ? 32.829 1.086 45.829 1.000 24.381 270 GLU F O 1
ATOM 27836 N N . TYR F 1 275 ? 33.784 3.039 46.277 1.000 23.723 271 TYR F N 1
ATOM 27837 C CA . TYR F 1 275 ? 32.538 3.638 46.701 1.000 21.185 271 TYR F CA 1
ATOM 27838 C C . TYR F 1 275 ? 31.604 3.701 45.484 1.000 24.002 271 TYR F C 1
ATOM 27839 O O . TYR F 1 275 ? 30.412 3.342 45.554 1.000 28.579 271 TYR F O 1
ATOM 27857 N N . GLY F 1 276 ? 32.177 4.149 44.355 1.000 23.807 272 GLY F N 1
ATOM 27858 C CA . GLY F 1 276 ? 31.489 4.185 43.062 1.000 25.197 272 GLY F CA 1
ATOM 27859 C C . GLY F 1 276 ? 30.877 2.852 42.649 1.000 21.060 272 GLY F C 1
ATOM 27860 O O . GLY F 1 276 ? 29.735 2.777 42.201 1.000 24.127 272 GLY F O 1
ATOM 27864 N N . ASP F 1 277 ? 31.694 1.806 42.721 1.000 28.219 273 ASP F N 1
ATOM 27865 C CA . ASP F 1 277 ? 31.295 0.432 42.431 1.000 24.844 273 ASP F CA 1
ATOM 27866 C C . ASP F 1 277 ? 30.093 0.081 43.289 1.000 25.849 273 ASP F C 1
ATOM 27867 O O . ASP F 1 277 ? 29.068 -0.393 42.782 1.000 39.864 273 ASP F O 1
ATOM 27876 N N . TYR F 1 278 ? 30.213 0.274 44.610 1.000 21.289 274 TYR F N 1
ATOM 27877 C CA . TYR F 1 278 ? 29.164 -0.167 45.516 1.000 22.556 274 TYR F CA 1
ATOM 27878 C C . TYR F 1 278 ? 27.865 0.573 45.228 1.000 26.068 274 TYR F C 1
ATOM 27879 O O . TYR F 1 278 ? 26.773 0.009 45.342 1.000 27.207 274 TYR F O 1
ATOM 27897 N N . THR F 1 279 ? 27.948 1.853 44.854 1.000 24.172 275 THR F N 1
ATOM 27898 C CA . THR F 1 279 ? 26.733 2.640 44.908 1.000 20.926 275 THR F CA 1
ATOM 27899 C C . THR F 1 279 ? 26.135 2.823 43.516 1.000 20.484 275 THR F C 1
ATOM 27900 O O . THR F 1 279 ? 25.036 3.307 43.447 1.000 26.405 275 THR F O 1
ATOM 27911 N N . ARG F 1 280 ? 26.880 2.584 42.445 1.000 20.722 276 ARG F N 1
ATOM 27912 C CA . ARG F 1 280 ? 26.394 2.824 41.085 1.000 20.571 276 ARG F CA 1
ATOM 27913 C C . ARG F 1 280 ? 26.284 1.548 40.260 1.000 22.133 276 ARG F C 1
ATOM 27914 O O . ARG F 1 280 ? 25.557 1.541 39.265 1.000 28.473 276 ARG F O 1
ATOM 27935 N N . GLY F 1 281 ? 26.862 0.443 40.742 1.000 24.948 277 GLY F N 1
ATOM 27936 C CA . GLY F 1 281 ? 26.906 -0.807 39.993 1.000 26.129 277 GLY F CA 1
ATOM 27937 C C . GLY F 1 281 ? 25.532 -1.362 39.655 1.000 22.355 277 GLY F C 1
ATOM 27938 O O . GLY F 1 281 ? 25.343 -1.935 38.570 1.000 27.460 277 GLY F O 1
ATOM 27942 N N . ASP F 1 282 ? 24.632 -1.293 40.625 1.000 24.483 278 ASP F N 1
ATOM 27943 C CA . ASP F 1 282 ? 23.287 -1.833 40.516 1.000 28.417 278 ASP F CA 1
ATOM 27944 C C . ASP F 1 282 ? 22.457 -1.002 39.530 1.000 31.972 278 ASP F C 1
ATOM 27945 O O . ASP F 1 282 ? 21.544 -1.536 38.880 1.000 27.005 278 ASP F O 1
ATOM 27954 N N . LEU F 1 283 ? 22.773 0.294 39.432 1.000 24.462 279 LEU F N 1
ATOM 27955 C CA . LEU F 1 283 ? 22.117 1.143 38.456 1.000 27.803 279 LEU F CA 1
ATOM 27956 C C . LEU F 1 283 ? 22.514 0.679 37.048 1.000 26.727 279 LEU F C 1
ATOM 27957 O O . LEU F 1 283 ? 21.696 0.712 36.165 1.000 31.669 279 LEU F O 1
ATOM 27973 N N . ALA F 1 284 ? 23.792 0.339 36.836 1.000 25.734 280 ALA F N 1
ATOM 27974 C CA . ALA F 1 284 ? 24.265 -0.058 35.525 1.000 23.319 280 ALA F CA 1
ATOM 27975 C C . ALA F 1 284 ? 23.682 -1.423 35.156 1.000 26.810 280 ALA F C 1
ATOM 27976 O O . ALA F 1 284 ? 23.266 -1.694 34.020 1.000 23.242 280 ALA F O 1
ATOM 27983 N N . VAL F 1 285 ? 23.609 -2.305 36.149 1.000 20.797 281 VAL F N 1
ATOM 27984 C CA . VAL F 1 285 ? 23.259 -3.694 35.918 1.000 22.822 281 VAL F CA 1
ATOM 27985 C C . VAL F 1 285 ? 22.388 -4.107 37.090 1.000 23.219 281 VAL F C 1
ATOM 27986 O O . VAL F 1 285 ? 22.915 -4.532 38.097 1.000 29.035 281 VAL F O 1
ATOM 27999 N N . PRO F 1 286 ? 21.048 -3.947 37.003 1.000 26.141 282 PRO F N 1
ATOM 28000 C CA . PRO F 1 286 ? 20.185 -4.196 38.155 1.000 21.022 282 PRO F CA 1
ATOM 28001 C C . PRO F 1 286 ? 20.046 -5.692 38.374 1.000 26.527 282 PRO F C 1
ATOM 28002 O O . PRO F 1 286 ? 19.963 -6.453 37.405 1.000 24.038 282 PRO F O 1
ATOM 28013 N N . LEU F 1 287 ? 19.969 -6.090 39.655 1.000 24.359 283 LEU F N 1
ATOM 28014 C CA . LEU F 1 287 ? 20.135 -7.465 40.033 1.000 29.798 283 LEU F CA 1
ATOM 28015 C C . LEU F 1 287 ? 18.956 -8.326 39.574 1.000 27.523 283 LEU F C 1
ATOM 28016 O O . LEU F 1 287 ? 19.173 -9.348 38.933 1.000 40.349 283 LEU F O 1
ATOM 28032 N N . GLU F 1 288 ? 17.718 -7.943 39.891 1.000 33.051 284 GLU F N 1
ATOM 28033 C CA . GLU F 1 288 ? 16.604 -8.864 39.678 1.000 32.126 284 GLU F CA 1
ATOM 28034 C C . GLU F 1 288 ? 16.236 -9.002 38.201 1.000 30.064 284 GLU F C 1
ATOM 28035 O O . GLU F 1 288 ? 15.961 -10.110 37.723 1.000 25.370 284 GLU F O 1
ATOM 28047 N N . GLU F 1 289 ? 16.218 -7.884 37.492 1.000 26.126 285 GLU F N 1
ATOM 28048 C CA . GLU F 1 289 ? 15.984 -7.892 36.063 1.000 31.009 285 GLU F CA 1
ATOM 28049 C C . GLU F 1 289 ? 17.098 -8.698 35.381 1.000 34.705 285 GLU F C 1
ATOM 28050 O O . GLU F 1 289 ? 16.799 -9.483 34.484 1.000 32.560 285 GLU F O 1
ATOM 28062 N N . THR F 1 290 ? 18.379 -8.519 35.788 1.000 23.799 286 THR F N 1
ATOM 28063 C CA . THR F 1 290 ? 19.461 -9.212 35.104 1.000 22.727 286 THR F CA 1
ATOM 28064 C C . THR F 1 290 ? 19.315 -10.717 35.347 1.000 22.587 286 THR F C 1
ATOM 28065 O O . THR F 1 290 ? 19.458 -11.518 34.424 1.000 21.829 286 THR F O 1
ATOM 28076 N N . LYS F 1 291 ? 18.947 -11.109 36.565 1.000 24.250 287 LYS F N 1
ATOM 28077 C CA . LYS F 1 291 ? 18.895 -12.533 36.869 1.000 24.690 287 LYS F CA 1
ATOM 28078 C C . LYS F 1 291 ? 17.719 -13.141 36.126 1.000 24.246 287 LYS F C 1
ATOM 28079 O O . LYS F 1 291 ? 17.792 -14.292 35.671 1.000 20.876 287 LYS F O 1
ATOM 28098 N N . ARG F 1 292 ? 16.636 -12.376 36.004 1.000 20.838 288 ARG F N 1
ATOM 28099 C CA . ARG F 1 292 ? 15.483 -12.835 35.271 1.000 20.010 288 ARG F CA 1
ATOM 28100 C C . ARG F 1 292 ? 15.924 -13.151 33.827 1.000 25.513 288 ARG F C 1
ATOM 28101 O O . ARG F 1 292 ? 15.542 -14.173 33.280 1.000 24.367 288 ARG F O 1
ATOM 28122 N N . ARG F 1 293 ? 16.631 -12.233 33.188 1.000 21.029 289 ARG F N 1
ATOM 28123 C CA . ARG F 1 293 ? 17.048 -12.433 31.811 1.000 26.787 289 ARG F CA 1
ATOM 28124 C C . ARG F 1 293 ? 17.983 -13.635 31.708 1.000 28.425 289 ARG F C 1
ATOM 28125 O O . ARG F 1 293 ? 17.919 -14.384 30.746 1.000 24.075 289 ARG F O 1
ATOM 28146 N N . MET F 1 294 ? 18.904 -13.757 32.667 1.000 26.739 290 MET F N 1
ATOM 28147 C CA . MET F 1 294 ? 19.895 -14.796 32.642 1.000 27.128 290 MET F CA 1
ATOM 28148 C C . MET F 1 294 ? 19.241 -16.168 32.846 1.000 27.771 290 MET F C 1
ATOM 28149 O O . MET F 1 294 ? 19.750 -17.145 32.345 1.000 26.828 290 MET F O 1
ATOM 28163 N N . ARG F 1 295 ? 18.117 -16.235 33.557 1.000 25.512 291 ARG F N 1
ATOM 28164 C CA . ARG F 1 295 ? 17.354 -17.450 33.739 1.000 27.810 291 ARG F CA 1
ATOM 28165 C C . ARG F 1 295 ? 16.776 -17.917 32.405 1.000 25.809 291 ARG F C 1
ATOM 28166 O O . ARG F 1 295 ? 16.591 -19.107 32.222 1.000 23.237 291 ARG F O 1
ATOM 28187 N N . GLU F 1 296 ? 16.371 -16.970 31.584 1.000 23.716 292 GLU F N 1
ATOM 28188 C CA . GLU F 1 296 ? 15.863 -17.265 30.244 1.000 28.034 292 GLU F CA 1
ATOM 28189 C C . GLU F 1 296 ? 16.988 -17.750 29.342 1.000 23.085 292 GLU F C 1
ATOM 28190 O O . GLU F 1 296 ? 16.759 -18.664 28.533 1.000 21.782 292 GLU F O 1
ATOM 28202 N N . ILE F 1 297 ? 18.186 -17.127 29.442 1.000 17.169 293 ILE F N 1
ATOM 28203 C CA . ILE F 1 297 ? 19.340 -17.684 28.755 1.000 20.365 293 ILE F CA 1
ATOM 28204 C C . ILE F 1 297 ? 19.560 -19.130 29.180 1.000 18.879 293 ILE F C 1
ATOM 28205 O O . ILE F 1 297 ? 19.741 -19.997 28.318 1.000 21.688 293 ILE F O 1
ATOM 28221 N N . LEU F 1 298 ? 19.569 -19.396 30.489 1.000 17.510 294 LEU F N 1
ATOM 28222 C CA . LEU F 1 298 ? 19.827 -20.757 30.971 1.000 19.473 294 LEU F CA 1
ATOM 28223 C C . LEU F 1 298 ? 18.719 -21.723 30.581 1.000 20.119 294 LEU F C 1
ATOM 28224 O O . LEU F 1 298 ? 18.955 -22.909 30.341 1.000 26.150 294 LEU F O 1
ATOM 28240 N N . ARG F 1 299 ? 17.489 -21.276 30.616 1.000 20.484 295 ARG F N 1
ATOM 28241 C CA . ARG F 1 299 ? 16.390 -22.103 30.181 1.000 22.415 295 ARG F CA 1
ATOM 28242 C C . ARG F 1 299 ? 16.553 -22.504 28.703 1.000 22.945 295 ARG F C 1
ATOM 28243 O O . ARG F 1 299 ? 16.222 -23.616 28.355 1.000 19.953 295 ARG F O 1
ATOM 28264 N N . GLN F 1 300 ? 17.012 -21.608 27.816 1.000 19.916 296 GLN F N 1
ATOM 28265 C CA . GLN F 1 300 ? 17.159 -21.997 26.419 1.000 23.401 296 GLN F CA 1
ATOM 28266 C C . GLN F 1 300 ? 18.284 -23.039 26.263 1.000 24.680 296 GLN F C 1
ATOM 28267 O O . GLN F 1 300 ? 18.313 -23.774 25.267 1.000 18.022 296 GLN F O 1
ATOM 28281 N N . ILE F 1 301 ? 19.236 -23.033 27.197 1.000 22.643 297 ILE F N 1
ATOM 28282 C CA . ILE F 1 301 ? 20.301 -24.012 27.221 1.000 21.920 297 ILE F CA 1
ATOM 28283 C C . ILE F 1 301 ? 19.760 -25.342 27.736 1.000 24.543 297 ILE F C 1
ATOM 28284 O O . ILE F 1 301 ? 19.999 -26.374 27.171 1.000 21.099 297 ILE F O 1
ATOM 28300 N N . GLN F 1 302 ? 19.083 -25.302 28.889 1.000 24.296 298 GLN F N 1
ATOM 28301 C CA . GLN F 1 302 ? 18.669 -26.504 29.575 1.000 22.242 298 GLN F CA 1
ATOM 28302 C C . GLN F 1 302 ? 17.600 -27.207 28.722 1.000 24.214 298 GLN F C 1
ATOM 28303 O O . GLN F 1 302 ? 17.576 -28.401 28.711 1.000 24.403 298 GLN F O 1
ATOM 28317 N N . SER F 1 303 ? 16.741 -26.472 28.000 1.000 26.304 299 SER F N 1
ATOM 28318 C CA . SER F 1 303 ? 15.653 -27.079 27.221 1.000 26.699 299 SER F CA 1
ATOM 28319 C C . SER F 1 303 ? 16.102 -27.747 25.915 1.000 24.545 299 SER F C 1
ATOM 28320 O O . SER F 1 303 ? 15.277 -28.341 25.222 1.000 30.610 299 SER F O 1
ATOM 28328 N N . GLY F 1 304 ? 17.393 -27.683 25.560 1.000 25.782 300 GLY F N 1
ATOM 28329 C CA . GLY F 1 304 ? 17.809 -28.091 24.225 1.000 22.789 300 GLY F CA 1
ATOM 28330 C C . GLY F 1 304 ? 17.627 -27.035 23.120 1.000 25.973 300 GLY F C 1
ATOM 28331 O O . GLY F 1 304 ? 18.164 -27.196 22.033 1.000 23.106 300 GLY F O 1
ATOM 28335 N N . GLU F 1 305 ? 16.927 -25.924 23.363 1.000 21.247 301 GLU F N 1
ATOM 28336 C CA . GLU F 1 305 ? 16.637 -25.000 22.270 1.000 25.154 301 GLU F CA 1
ATOM 28337 C C . GLU F 1 305 ? 17.903 -24.353 21.688 1.000 24.377 301 GLU F C 1
ATOM 28338 O O . GLU F 1 305 ? 18.048 -24.210 20.468 1.000 25.659 301 GLU F O 1
ATOM 28350 N N . PHE F 1 306 ? 18.816 -23.932 22.545 1.000 19.466 302 PHE F N 1
ATOM 28351 C CA . PHE F 1 306 ? 20.042 -23.313 22.036 1.000 21.673 302 PHE F CA 1
ATOM 28352 C C . PHE F 1 306 ? 20.783 -24.308 21.134 1.000 18.587 302 PHE F C 1
ATOM 28353 O O . PHE F 1 306 ? 21.197 -23.987 20.042 1.000 22.896 302 PHE F O 1
ATOM 28370 N N . ALA F 1 307 ? 20.941 -25.516 21.618 1.000 19.153 303 ALA F N 1
ATOM 28371 C CA . ALA F 1 307 ? 21.662 -26.547 20.910 1.000 22.594 303 ALA F CA 1
ATOM 28372 C C . ALA F 1 307 ? 21.030 -26.789 19.545 1.000 25.125 303 ALA F C 1
ATOM 28373 O O . ALA F 1 307 ? 21.725 -26.902 18.552 1.000 22.480 303 ALA F O 1
ATOM 28380 N N . ARG F 1 308 ? 19.706 -26.879 19.509 1.000 23.386 304 ARG F N 1
ATOM 28381 C CA . ARG F 1 308 ? 19.014 -27.080 18.252 1.000 22.603 304 ARG F CA 1
ATOM 28382 C C . ARG F 1 308 ? 19.285 -25.927 17.299 1.000 21.157 304 ARG F C 1
ATOM 28383 O O . ARG F 1 308 ? 19.531 -26.145 16.093 1.000 24.287 304 ARG F O 1
ATOM 28404 N N . GLU F 1 309 ? 19.206 -24.706 17.833 1.000 19.823 305 GLU F N 1
ATOM 28405 C CA . GLU F 1 309 ? 19.362 -23.510 17.019 1.000 24.700 305 GLU F CA 1
ATOM 28406 C C . GLU F 1 309 ? 20.768 -23.556 16.387 1.000 21.246 305 GLU F C 1
ATOM 28407 O O . GLU F 1 309 ? 20.937 -23.306 15.217 1.000 24.834 305 GLU F O 1
ATOM 28419 N N . TRP F 1 310 ? 21.766 -23.841 17.191 1.000 20.431 306 TRP F N 1
ATOM 28420 C CA . TRP F 1 310 ? 23.140 -23.738 16.732 1.000 24.383 306 TRP F CA 1
ATOM 28421 C C . TRP F 1 310 ? 23.434 -24.827 15.706 1.000 25.475 306 TRP F C 1
ATOM 28422 O O . TRP F 1 310 ? 24.046 -24.568 14.661 1.000 25.910 306 TRP F O 1
ATOM 28443 N N . MET F 1 311 ? 22.851 -26.021 15.900 1.000 21.768 307 MET F N 1
ATOM 28444 C CA . MET F 1 311 ? 23.046 -27.091 14.943 1.000 24.287 307 MET F CA 1
ATOM 28445 C C . MET F 1 311 ? 22.350 -26.783 13.609 1.000 24.517 307 MET F C 1
ATOM 28446 O O . MET F 1 311 ? 22.920 -26.994 12.512 1.000 25.429 307 MET F O 1
ATOM 28460 N N . LEU F 1 312 ? 21.141 -26.210 13.677 1.000 22.425 308 LEU F N 1
ATOM 28461 C CA . LEU F 1 312 ? 20.439 -25.884 12.445 1.000 20.821 308 LEU F CA 1
ATOM 28462 C C . LEU F 1 312 ? 21.143 -24.730 11.724 1.000 21.116 308 LEU F C 1
ATOM 28463 O O . LEU F 1 312 ? 21.213 -24.673 10.501 1.000 25.407 308 LEU F O 1
ATOM 28479 N N . GLU F 1 313 ? 21.698 -23.816 12.499 1.000 22.114 309 GLU F N 1
ATOM 28480 C CA . GLU F 1 313 ? 22.439 -22.677 11.958 1.000 22.889 309 GLU F CA 1
ATOM 28481 C C . GLU F 1 313 ? 23.573 -23.199 11.082 1.000 25.732 309 GLU F C 1
ATOM 28482 O O . GLU F 1 313 ? 23.840 -22.697 9.966 1.000 28.196 309 GLU F O 1
ATOM 28494 N N . ASN F 1 314 ? 24.227 -24.256 11.572 1.000 21.917 310 ASN F N 1
ATOM 28495 C CA . ASN F 1 314 ? 25.351 -24.830 10.837 1.000 25.723 310 ASN F CA 1
ATOM 28496 C C . ASN F 1 314 ? 24.881 -25.529 9.573 1.000 25.257 310 ASN F C 1
ATOM 28497 O O . ASN F 1 314 ? 25.685 -25.703 8.687 1.000 28.999 310 ASN F O 1
ATOM 28508 N N . GLN F 1 315 ? 23.608 -25.951 9.501 1.000 30.246 311 GLN F N 1
ATOM 28509 C CA . GLN F 1 315 ? 23.101 -26.723 8.383 1.000 26.829 311 GLN F CA 1
ATOM 28510 C C . GLN F 1 315 ? 22.773 -25.837 7.184 1.000 25.419 311 GLN F C 1
ATOM 28511 O O . GLN F 1 315 ? 22.473 -26.343 6.124 1.000 29.306 311 GLN F O 1
ATOM 28525 N N . VAL F 1 316 ? 22.768 -24.520 7.359 1.000 33.092 312 VAL F N 1
ATOM 28526 C CA . VAL F 1 316 ? 22.465 -23.620 6.262 1.000 28.396 312 VAL F CA 1
ATOM 28527 C C . VAL F 1 316 ? 23.532 -22.548 6.169 1.000 23.436 312 VAL F C 1
ATOM 28528 O O . VAL F 1 316 ? 23.234 -21.472 5.735 1.000 19.913 312 VAL F O 1
ATOM 28541 N N . GLY F 1 317 ? 24.762 -22.910 6.511 1.000 23.119 313 GLY F N 1
ATOM 28542 C CA . GLY F 1 317 ? 25.966 -22.153 6.230 1.000 22.449 313 GLY F CA 1
ATOM 28543 C C . GLY F 1 317 ? 26.231 -21.007 7.192 1.000 24.415 313 GLY F C 1
ATOM 28544 O O . GLY F 1 317 ? 27.000 -20.087 6.882 1.000 21.022 313 GLY F O 1
ATOM 28548 N N . SER F 1 318 ? 25.630 -21.092 8.389 1.000 27.826 314 SER F N 1
ATOM 28549 C CA . SER F 1 318 ? 25.905 -20.166 9.479 1.000 26.551 314 SER F CA 1
ATOM 28550 C C . SER F 1 318 ? 25.749 -18.712 9.067 1.000 21.190 314 SER F C 1
ATOM 28551 O O . SER F 1 318 ? 26.586 -17.887 9.343 1.000 21.069 314 SER F O 1
ATOM 28559 N N . PRO F 1 319 ? 24.605 -18.296 8.501 1.000 23.576 315 PRO F N 1
ATOM 28560 C CA . PRO F 1 319 ? 24.451 -16.910 8.087 1.000 24.904 315 PRO F CA 1
ATOM 28561 C C . PRO F 1 319 ? 24.265 -15.909 9.221 1.000 26.154 315 PRO F C 1
ATOM 28562 O O . PRO F 1 319 ? 24.655 -14.741 9.095 1.000 36.093 315 PRO F O 1
ATOM 28573 N N . VAL F 1 320 ? 23.710 -16.353 10.353 1.000 25.371 316 VAL F N 1
ATOM 28574 C CA . VAL F 1 320 ? 23.586 -15.456 11.499 1.000 24.544 316 VAL F CA 1
ATOM 28575 C C . VAL F 1 320 ? 24.939 -15.189 12.139 1.000 23.102 316 VAL F C 1
ATOM 28576 O O . VAL F 1 320 ? 25.276 -14.042 12.502 1.000 21.121 316 VAL F O 1
ATOM 28589 N N . LEU F 1 321 ? 25.731 -16.249 12.274 1.000 28.596 317 LEU F N 1
ATOM 28590 C CA . LEU F 1 321 ? 27.068 -16.110 12.814 1.000 26.491 317 LEU F CA 1
ATOM 28591 C C . LEU F 1 321 ? 27.850 -15.128 11.942 1.000 24.043 317 LEU F C 1
ATOM 28592 O O . LEU F 1 321 ? 28.441 -14.159 12.418 1.000 25.545 317 LEU F O 1
ATOM 28608 N N . GLU F 1 322 ? 27.837 -15.379 10.637 1.000 26.049 318 GLU F N 1
ATOM 28609 C CA . GLU F 1 322 ? 28.523 -14.524 9.679 1.000 26.713 318 GLU F CA 1
ATOM 28610 C C . GLU F 1 322 ? 28.008 -13.087 9.666 1.000 23.962 318 GLU F C 1
ATOM 28611 O O . GLU F 1 322 ? 28.797 -12.140 9.613 1.000 23.759 318 GLU F O 1
ATOM 28623 N N . ALA F 1 323 ? 26.688 -12.866 9.652 1.000 27.691 319 ALA F N 1
ATOM 28624 C CA . ALA F 1 323 ? 26.211 -11.477 9.594 1.000 25.076 319 ALA F CA 1
ATOM 28625 C C . ALA F 1 323 ? 26.656 -10.743 10.849 1.000 28.984 319 ALA F C 1
ATOM 28626 O O . ALA F 1 323 ? 27.067 -9.575 10.788 1.000 20.609 319 ALA F O 1
ATOM 28633 N N . ASN F 1 324 ? 26.583 -11.427 12.013 1.000 24.953 320 ASN F N 1
ATOM 28634 C CA . ASN F 1 324 ? 26.937 -10.768 13.252 1.000 27.078 320 ASN F CA 1
ATOM 28635 C C . ASN F 1 324 ? 28.426 -10.425 13.289 1.000 28.254 320 ASN F C 1
ATOM 28636 O O . ASN F 1 324 ? 28.844 -9.387 13.817 1.000 24.104 320 ASN F O 1
ATOM 28647 N N . ARG F 1 325 ? 29.214 -11.325 12.732 1.000 30.566 321 ARG F N 1
ATOM 28648 C CA . ARG F 1 325 ? 30.649 -11.137 12.686 1.000 32.974 321 ARG F CA 1
ATOM 28649 C C . ARG F 1 325 ? 31.018 -9.886 11.909 1.000 32.902 321 ARG F C 1
ATOM 28650 O O . ARG F 1 325 ? 31.809 -9.078 12.379 1.000 40.964 321 ARG F O 1
ATOM 28671 N N . LYS F 1 326 ? 30.436 -9.699 10.711 1.000 36.098 322 LYS F N 1
ATOM 28672 C CA . LYS F 1 326 ? 30.744 -8.524 9.913 1.000 43.317 322 LYS F CA 1
ATOM 28673 C C . LYS F 1 326 ? 30.281 -7.251 10.626 1.000 42.612 322 LYS F C 1
ATOM 28674 O O . LYS F 1 326 ? 31.007 -6.259 10.622 1.000 40.366 322 LYS F O 1
ATOM 28693 N N . ARG F 1 327 ? 29.118 -7.295 11.295 1.000 30.657 323 ARG F N 1
ATOM 28694 C CA . ARG F 1 327 ? 28.548 -6.079 11.837 1.000 34.877 323 ARG F CA 1
ATOM 28695 C C . ARG F 1 327 ? 29.369 -5.617 13.039 1.000 33.059 323 ARG F C 1
ATOM 28696 O O . ARG F 1 327 ? 29.673 -4.449 13.158 1.000 36.194 323 ARG F O 1
ATOM 28717 N N . TRP F 1 328 ? 29.737 -6.536 13.941 1.000 32.334 324 TRP F N 1
ATOM 28718 C CA . TRP F 1 328 ? 30.622 -6.202 15.050 1.000 33.204 324 TRP F CA 1
ATOM 28719 C C . TRP F 1 328 ? 32.012 -5.737 14.603 1.000 32.817 324 TRP F C 1
ATOM 28720 O O . TRP F 1 328 ? 32.615 -4.892 15.255 1.000 42.849 324 TRP F O 1
ATOM 28741 N N . ALA F 1 329 ? 32.526 -6.278 13.509 1.000 43.403 325 ALA F N 1
ATOM 28742 C CA . ALA F 1 329 ? 33.827 -5.882 12.978 1.000 43.873 325 ALA F CA 1
ATOM 28743 C C . ALA F 1 329 ? 33.828 -4.410 12.569 1.000 36.880 325 ALA F C 1
ATOM 28744 O O . ALA F 1 329 ? 34.822 -3.712 12.743 1.000 35.554 325 ALA F O 1
ATOM 28751 N N . ALA F 1 330 ? 32.687 -3.925 12.095 1.000 37.198 326 ALA F N 1
ATOM 28752 C CA . ALA F 1 330 ? 32.543 -2.555 11.657 1.000 39.999 326 ALA F CA 1
ATOM 28753 C C . ALA F 1 330 ? 32.245 -1.576 12.808 1.000 42.096 326 ALA F C 1
ATOM 28754 O O . ALA F 1 330 ? 32.139 -0.386 12.584 1.000 43.206 326 ALA F O 1
ATOM 28761 N N . HIS F 1 331 ? 32.106 -2.040 14.045 1.000 34.605 327 HIS F N 1
ATOM 28762 C CA . HIS F 1 331 ? 31.799 -1.118 15.131 1.000 31.265 327 HIS F CA 1
ATOM 28763 C C . HIS F 1 331 ? 32.985 -0.171 15.349 1.000 37.022 327 HIS F C 1
ATOM 28764 O O . HIS F 1 331 ? 34.136 -0.604 15.419 1.000 33.910 327 HIS F O 1
ATOM 28779 N N . PRO F 1 332 ? 32.752 1.154 15.470 1.000 36.058 328 PRO F N 1
ATOM 28780 C CA . PRO F 1 332 ? 33.844 2.122 15.670 1.000 34.630 328 PRO F CA 1
ATOM 28781 C C . PRO F 1 332 ? 34.802 1.798 16.802 1.000 42.251 328 PRO F C 1
ATOM 28782 O O . PRO F 1 332 ? 35.901 2.320 16.830 1.000 43.460 328 PRO F O 1
ATOM 28793 N N . ILE F 1 333 ? 34.369 0.964 17.766 1.000 47.153 329 ILE F N 1
ATOM 28794 C CA . ILE F 1 333 ? 35.237 0.607 18.867 1.000 44.874 329 ILE F CA 1
ATOM 28795 C C . ILE F 1 333 ? 36.489 -0.098 18.331 1.000 44.694 329 ILE F C 1
ATOM 28796 O O . ILE F 1 333 ? 37.557 -0.015 18.954 1.000 44.981 329 ILE F O 1
ATOM 28812 N N . GLU F 1 334 ? 36.394 -0.750 17.161 1.000 36.536 330 GLU F N 1
ATOM 28813 C CA . GLU F 1 334 ? 37.509 -1.561 16.684 1.000 45.895 330 GLU F CA 1
ATOM 28814 C C . GLU F 1 334 ? 38.610 -0.679 16.081 1.000 39.850 330 GLU F C 1
ATOM 28815 O O . GLU F 1 334 ? 39.779 -0.804 16.426 1.000 41.613 330 GLU F O 1
ATOM 28827 N N . GLU F 1 335 ? 38.199 0.254 15.241 1.000 40.604 331 GLU F N 1
ATOM 28828 C CA . GLU F 1 335 ? 39.083 1.263 14.667 1.000 53.569 331 GLU F CA 1
ATOM 28829 C C . GLU F 1 335 ? 39.894 1.941 15.779 1.000 52.407 331 GLU F C 1
ATOM 28830 O O . GLU F 1 335 ? 41.128 1.975 15.739 1.000 51.226 331 GLU F O 1
ATOM 28842 N N . VAL F 1 336 ? 39.196 2.439 16.806 1.000 46.230 332 VAL F N 1
ATOM 28843 C CA . VAL F 1 336 ? 39.839 3.177 17.892 1.000 47.655 332 VAL F CA 1
ATOM 28844 C C . VAL F 1 336 ? 40.798 2.250 18.629 1.000 43.614 332 VAL F C 1
ATOM 28845 O O . VAL F 1 336 ? 41.929 2.630 18.944 1.000 34.561 332 VAL F O 1
ATOM 28858 N N . GLY F 1 337 ? 40.309 1.035 18.916 1.000 40.559 333 GLY F N 1
ATOM 28859 C CA . GLY F 1 337 ? 41.105 0.014 19.564 1.000 41.179 333 GLY F CA 1
ATOM 28860 C C . GLY F 1 337 ? 42.416 -0.281 18.823 1.000 42.421 333 GLY F C 1
ATOM 28861 O O . GLY F 1 337 ? 43.467 -0.387 19.444 1.000 44.701 333 GLY F O 1
ATOM 28865 N N . SER F 1 338 ? 42.336 -0.463 17.506 1.000 42.064 334 SER F N 1
ATOM 28866 C CA . SER F 1 338 ? 43.484 -0.816 16.683 1.000 43.535 334 SER F CA 1
ATOM 28867 C C . SER F 1 338 ? 44.540 0.286 16.704 1.000 43.467 334 SER F C 1
ATOM 28868 O O . SER F 1 338 ? 45.732 0.012 16.818 1.000 42.083 334 SER F O 1
ATOM 28876 N N . ARG F 1 339 ? 44.078 1.528 16.593 1.000 46.749 335 ARG F N 1
ATOM 28877 C CA . ARG F 1 339 ? 44.964 2.677 16.580 1.000 43.750 335 ARG F CA 1
ATOM 28878 C C . ARG F 1 339 ? 45.687 2.761 17.920 1.000 45.639 335 ARG F C 1
ATOM 28879 O O . ARG F 1 339 ? 46.902 2.924 17.958 1.000 50.428 335 ARG F O 1
ATOM 28900 N N . LEU F 1 340 ? 44.952 2.575 19.027 1.000 46.372 336 LEU F N 1
ATOM 28901 C CA . LEU F 1 340 ? 45.564 2.659 20.346 1.000 48.253 336 LEU F CA 1
ATOM 28902 C C . LEU F 1 340 ? 46.535 1.512 20.605 1.000 47.971 336 LEU F C 1
ATOM 28903 O O . LEU F 1 340 ? 47.615 1.709 21.155 1.000 45.997 336 LEU F O 1
ATOM 28919 N N . ARG F 1 341 ? 46.160 0.284 20.271 1.000 51.790 337 ARG F N 1
ATOM 28920 C CA . ARG F 1 341 ? 47.075 -0.808 20.538 1.000 53.211 337 ARG F CA 1
ATOM 28921 C C . ARG F 1 341 ? 48.340 -0.603 19.703 1.000 62.843 337 ARG F C 1
ATOM 28922 O O . ARG F 1 341 ? 49.434 -0.898 20.171 1.000 59.294 337 ARG F O 1
ATOM 28943 N N . ALA F 1 342 ? 48.196 -0.070 18.487 1.000 67.037 338 ALA F N 1
ATOM 28944 C CA . ALA F 1 342 ? 49.344 0.172 17.626 1.000 64.831 338 ALA F CA 1
ATOM 28945 C C . ALA F 1 342 ? 50.332 1.112 18.320 1.000 67.573 338 ALA F C 1
ATOM 28946 O O . ALA F 1 342 ? 51.508 0.773 18.470 1.000 69.312 338 ALA F O 1
ATOM 28953 N N . MET F 1 343 ? 49.861 2.260 18.815 1.000 72.101 339 MET F N 1
ATOM 28954 C CA . MET F 1 343 ? 50.786 3.252 19.352 1.000 84.667 339 MET F CA 1
ATOM 28955 C C . MET F 1 343 ? 51.352 2.851 20.725 1.000 81.250 339 MET F C 1
ATOM 28956 O O . MET F 1 343 ? 52.224 3.550 21.228 1.000 100.214 339 MET F O 1
ATOM 28970 N N . MET F 1 344 ? 50.910 1.737 21.338 1.000 72.188 340 MET F N 1
ATOM 28971 C CA . MET F 1 344 ? 51.336 1.391 22.695 1.000 73.073 340 MET F CA 1
ATOM 28972 C C . MET F 1 344 ? 52.539 0.439 22.662 1.000 62.743 340 MET F C 1
ATOM 28973 O O . MET F 1 344 ? 52.647 -0.304 21.669 1.000 59.229 340 MET F O 1
#